Protein AF-0000000079532243 (afdb_homodimer)

InterPro domains:
  IPR002020 Citrate synthase [PF00285] (400-597)
  IPR002020 Citrate synthase [PF00285] (635-778)
  IPR002020 Citrate synthase [PTHR23118] (6-607)
  IPR005811 ATP-citrate synthase/succinyl-CoA ligase, C-terminal domain [PF00549] (173-298)
  IPR016102 Succinyl-CoA synthetase-like [G3DSA:3.40.50.261] (138-323)
  IPR016142 Citrate synthase-like, large alpha subdomain [G3DSA:1.10.580.10] (400-598)
  IPR016142 Citrate synthase-like, large alpha subdomain [G3DSA:1.10.580.10] (635-681)
  IPR016143 Citrate synthase-like, small alpha subdomain [G3DSA:1.10.230.10] (451-556)
  IPR016143 Citrate synthase-like, small alpha subdomain [G3DSA:1.10.230.10] (682-779)
  IPR017440 ATP-citrate lyase/succinyl-CoA ligase, active site [PS00399] (259-275)
  IPR017866 Succinyl-CoA synthetase, beta subunit, conserved site [PS01217] (168-193)
  IPR033847 ATP-citrate lyase/succinyl-CoA ligase, conserved site [PS01216] (174-203)
  IPR036291 NAD(P)-binding domain superfamily [SSF51735] (8-136)
  IPR036969 Citrate synthase superfamily [SSF48256] (130-605)
  IPR036969 Citrate synthase superfamily [SSF48256] (635-815)

Secondary structure (DSSP, 8-state):
---S----TT-EEEEES--HHHHHHHHHHHHHHT-SS-SEEEEE-TT--EEEEEEETTEEEEEEEES-HHHHHHH-TTEEEEEE---HHHHHHHHHHHHTSTT--EEEE--S---HHHHHHHHHHHHHTT-EEE-SS--EEEETTTEE-TTTT-SHHHHHHTTTTS--SEEEEES-HHHHHHHHHHHHHHSS-EEEEEE--SSSS-SS-HHHHHHHHHH-TT--EEEEEEESSSSHHHHHHHHHHTT---S-EEEEEE-GGGGGSSS--B-SSTT-B--SGGGSHHHHHHHHHHHT-B--SSSTTHHHHHHHHHHHHHHTTS--PPPP--PPPPPPPHHHHHHTTS---------SSEE-SSSS-EETTEEHHHHHHTT--HHHHHHHHHHSS---HHHHHHHHHHHHHTS---TTSHHHHHHHHHHHTT--HHHHHHHHHTT-BTTBBTHHHHHHHHHHHHHHTT--HHHHHHHHHHTT---TTB--SS--SSS--HHHHHHHHHHHHH-S--HHHHHHHHHHHHHTTT-TT--B-HHHHHHHHHHHHHHHSS---HHHHHHHHHHTHHHHHHHHHHHHHHHHHHHHHHHTT-------GGG---------SSGGGGGGGGS---HHHHHHHHHHHHHHHTS---TTSHHHHHHHHHHHTT--HHHHHHHHHTT-BTTBBTHHHHHHHHHHHHHHTT--HHHHHHHHHHTT---TTB--SS--SSS--HHHHHHHHHHHHH-S--HHHHHHHHHHHHHTTT-TT--B-HHHHHHHHHHHHHHHHS-S-HHHHHHHHHHTHHHHHHHHHHHHHHH-/---S----TT-EEEEES--HHHHHHHHHHHHHHT-SS-SEEEEE-TT--EEEEEEETTEEEEEEEES-HHHHHHH-TTEEEEEE---HHHHHHHHHHHHTSTT--EEEE--S---HHHHHHHHHHHHHTT-EEE-SS--EEEETTTEE-TTTT-SHHHHHHTTTTS--SEEEEES-HHHHHHHHHHHHHHSS-EEEEEE--SSSS-SS-HHHHHHHHHH-TT--EEEEEEESSSSHHHHHHHHHHTT---S-EEEEEE-GGGGGSSS--B-SSTT-B--SGGGSHHHHHHHHHHHT-B--SSSTTHHHHHHHHHHHHHHTTS--PPPP--PPPPPPPHHHHHHTTS---------SSEE-SSSS-EETTEEHHHHHHTT--HHHHHHHHHHSS---HHHHHHHHHHHHHTS---TTSHHHHHHHHHHHTT--HHHHHHHHHTT-BTTBBTHHHHHHHHHHHHHHTT--HHHHHHHHHHTT---TTB--SS--SSS--HHHHHHHHHHHHH-S--HHHHHHHHHHHHHTTT-TT--B-HHHHHHHHHHHHHHHSS---HHHHHHHHHHTHHHHHHHHHHHHHHHHHHHHHHHTT-------GGG---------SSGGGGGGGGS---HHHHHH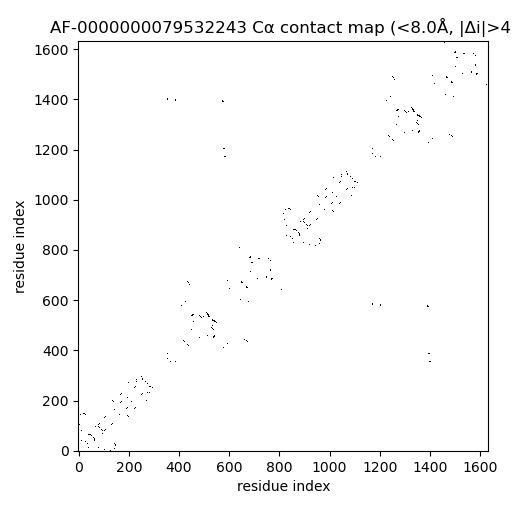HHHHHHHHHTS---TTSHHHHHHHHHHHTT--HHHHHHHHHTT-BTTBBTHHHHHHHHHHHHHHTT--HHHHHHHHHHTT---TTB--SS--SSS--HHHHHHHHHHHHH-S--HHHHHHHHHHHHHTTT-TT--B-HHHHHHHHHHHHHHHHS-S-HHHHHHHHHHTHHHHHHHHHHHHHHH-

Organism: Vigna unguiculata (NCBI:txid3917)

Foldseek 3Di:
DDQADDFFQLAAEEEEDDDQQLQQQQLLLNQLLPRPDRNYQAYEDAPDWDWDWHDNFPDIDTHTYHNDLQVSCVVCVRHAEYEYPDELVCQLVNLVVNLPDPSHAEYEAQYADNDPVSLVVSLVSNVVVVGFYADDNWPFKAQQSHGTHGQQLHDPVSCVLLNSNHAAAEAEEEQDRVVQNVVSNLCVVQGLGHRMYTHRYQEQDGSDAQLRRQSHLQVYLSHQEYEYEAEFADQRLVSNLVCLQVVSHDHAYAYAYDDQCVVVDPDWDADPGNRRIHDDPCRHRVNSLVSNVVSPHHYDPDPVCSSVSSNVSNVVCVVVVVDDRDDDDDGDDGDDDPVVCVVVVNDDDDDDDDDQQWDDPDPAIDGLNHGPVCCVVVPHDPLQSCCRRPVSDRFDPLNSVLLVLLLQVLLDDDCPALLNVLLLQLLQLVFDLVLSNLLSLLLDDDLHLLLLLVLLVLLVVCVVVPHALVRSCVVCVVVVHDRRQWFDPPAFPVRHDVSLVVSVVSCVPPFPDQSSLVRLQRNQVVVCVVPGGGHRDPSNSLSSSVLSSQVRRPPDDPVRSVVCSVVRVSSVSSSSSNSNVSSVSSVVSVVVSRHNFFADCVVDDDDPDPPPPLVVPPVVPPDDDDQVVVVVVLLVLLLSVLQDPDCRHSLNVSLVSSVVSVGDLVSSLSSSLSSDDDSHLVLLLVLLVLLVVCVVVPHALVRSCVVCVVVVHDRRQWFDDPAFPVRHDVSLVVLVVVCVVRFPDQSSLVRLQRNQVVVCVVDGGRHRHSSNSNSSSVLSSQVRSVPDDPVRSVVCSVVPVSSVSSSSSNSNHSSD/DDQADDFFQLAAEEEEDDDQPLQQQQLLLNQLLPRPDRNYQAYEDAPDWDWDWHDNFPDIDTHTYHNDLVVSCVVCVRHAEYEYPDELVCQLVNLVVNLPDPSHAEYEAQYADNDPVSLVVSLVSNVVVVGFYADDNWPFKAQQSHGTHGQQLHDPVSCVLLNSNHAAAEEEEEQDRVVQNVVSNLCSVQGLGHRMYTHRHQEQDGSDAQLRRQSHLQVYLSHQEYEYEAEFADQRLVSNLVCLQVVSHDHAYAYFYDDQCVVVDPDWDADPGNGRIHDDPCRHRVNSLVSCVVSPHHYDPDPVCSSVSSNVSNVVCVVVVVGDRDDDDDGDDGDDDPVVCVVVVNDDDDDDDDDQQWDDPDPAIDGLNHGPVNCVVVPHDPLQSCCRRPVSDRFDPLNSVLLVLLLQVLLDDDCPALLNVLLLQLLQLVFDLVLSNLLSLLLDDDLHLLLLLVLLVLLVVCVVVPHQLVRSCVVCVVVVHDRRQWFDPPAFQVRHDVSLVVSVVSCVPPFPDQSSLVRLQRNQVVVCVVPGGGHRDPSNSLSSSVLSSQVRRPPDDPVRSVVCSVVRVVSVSSSSSNSNVSSVSSVVSVVVSRHNFFADCVVDDDDPPPPPPLVVPPVVPPDDDDQVVLVVVLLVLLLSVLQDPDCRHSLNVSLVSSVVSVGDLVSSNSSSLSSDDDSHLVLLLVLLVLLVVCVVVPHQLVRSCVVCVVVVHDRRQWFDDPAFPVRHDVSLVVLVVVCVVRFPDQSSLVRLQRNQVVVCVVPGGGHRHSSNSNSSSVLSSVVRSPPDDPVRSVVCSVVPVSSVSSSSSNSNHSSD

Structure (mmCIF, N/CA/C/O backbone):
data_AF-0000000079532243-model_v1
#
loop_
_entity.id
_entity.type
_entity.pdbx_description
1 polymer 'ATP citrate synthase'
#
loop_
_atom_site.group_PDB
_atom_site.id
_atom_site.type_symbol
_atom_site.label_atom_id
_atom_site.label_alt_id
_atom_site.label_comp_id
_atom_site.label_asym_id
_atom_site.label_entity_id
_atom_site.label_seq_id
_atom_site.pdbx_PDB_ins_code
_atom_site.Cartn_x
_atom_site.Cartn_y
_atom_site.Cartn_z
_atom_site.occupancy
_atom_site.B_iso_or_equiv
_atom_site.auth_seq_id
_atom_site.auth_comp_id
_atom_site.auth_asym_id
_atom_site.auth_atom_id
_atom_site.pdbx_PDB_model_num
ATOM 1 N N . MET A 1 1 ? 21.922 54.344 31.75 1 52.81 1 MET A N 1
ATOM 2 C CA . MET A 1 1 ? 20.969 53.938 30.719 1 52.81 1 MET A CA 1
ATOM 3 C C . MET A 1 1 ? 21.391 54.406 29.344 1 52.81 1 MET A C 1
ATOM 5 O O . MET A 1 1 ? 22.156 55.375 29.234 1 52.81 1 MET A O 1
ATOM 9 N N . ALA A 1 2 ? 21.094 53.75 28.328 1 64 2 ALA A N 1
ATOM 10 C CA . ALA A 1 2 ? 21.438 54.094 26.953 1 64 2 ALA A CA 1
ATOM 11 C C . ALA A 1 2 ? 21.156 55.562 26.656 1 64 2 ALA A C 1
ATOM 13 O O . ALA A 1 2 ? 20.109 56.094 27.047 1 64 2 ALA A O 1
ATOM 14 N N . THR A 1 3 ? 22.109 56.375 26.281 1 72.19 3 THR A N 1
ATOM 15 C CA . THR A 1 3 ? 22.031 57.812 26.125 1 72.19 3 THR A CA 1
ATOM 16 C C . THR A 1 3 ? 21.609 58.188 24.703 1 72.19 3 THR A C 1
ATOM 18 O O . THR A 1 3 ? 21.344 59.344 24.406 1 72.19 3 THR A O 1
ATOM 21 N N . GLY A 1 4 ? 21.219 57.156 23.938 1 84.19 4 GLY A N 1
ATOM 22 C CA . GLY A 1 4 ? 20.906 57.531 22.578 1 84.19 4 GLY A CA 1
ATOM 23 C C . GLY A 1 4 ? 19.812 56.688 21.938 1 84.19 4 GLY A C 1
ATOM 24 O O . GLY A 1 4 ? 18.766 56.469 22.547 1 84.19 4 GLY A O 1
ATOM 25 N N . GLN A 1 5 ? 20.062 56.344 20.703 1 91.62 5 GLN A N 1
ATOM 26 C CA . GLN A 1 5 ? 19.078 55.656 19.875 1 91.62 5 GLN A CA 1
ATOM 27 C C . GLN A 1 5 ? 18.906 54.219 20.328 1 91.62 5 GLN A C 1
ATOM 29 O O . GLN A 1 5 ? 19.891 53.5 20.578 1 91.62 5 GLN A O 1
ATOM 34 N N . LEU A 1 6 ? 17.656 53.75 20.484 1 95.62 6 LEU A N 1
ATOM 35 C CA . LEU A 1 6 ? 17.359 52.375 20.859 1 95.62 6 LEU A CA 1
ATOM 36 C C . LEU A 1 6 ? 17.062 51.531 19.641 1 95.62 6 LEU A C 1
ATOM 38 O O . LEU A 1 6 ? 17.375 50.344 19.609 1 95.62 6 LEU A O 1
ATOM 42 N N . PHE A 1 7 ? 16.406 52.125 18.641 1 96.88 7 PHE A N 1
ATOM 43 C CA . PHE A 1 7 ? 15.906 51.375 17.5 1 96.88 7 PHE A CA 1
ATOM 44 C C . PHE A 1 7 ? 16.406 52 16.203 1 96.88 7 PHE A C 1
ATOM 46 O O . PHE A 1 7 ? 16.719 53.188 16.141 1 96.88 7 PHE A O 1
ATOM 53 N N . SER A 1 8 ? 16.516 51.188 15.211 1 95 8 SER A N 1
ATOM 54 C CA . SER A 1 8 ? 16.875 51.594 13.859 1 95 8 SER A CA 1
ATOM 55 C C . SER A 1 8 ? 16.172 50.719 12.82 1 95 8 SER A C 1
ATOM 57 O O . SER A 1 8 ? 15.422 49.812 13.164 1 95 8 SER A O 1
ATOM 59 N N . ARG A 1 9 ? 16.406 50.969 11.633 1 95.38 9 ARG A N 1
ATOM 60 C CA . ARG A 1 9 ? 15.812 50.219 10.531 1 95.38 9 ARG A CA 1
ATOM 61 C C . ARG A 1 9 ? 16.375 48.812 10.469 1 95.38 9 ARG A C 1
ATOM 63 O O . ARG A 1 9 ? 15.773 47.938 9.844 1 95.38 9 ARG A O 1
ATOM 70 N N . THR A 1 10 ? 17.438 48.562 11.109 1 95.81 10 THR A N 1
ATOM 71 C CA . THR A 1 10 ? 18.062 47.25 11.062 1 95.81 10 THR A CA 1
ATOM 72 C C . THR A 1 10 ? 17.812 46.5 12.352 1 95.81 10 THR A C 1
ATOM 74 O O . THR A 1 10 ? 18.25 45.344 12.5 1 95.81 10 THR A O 1
ATOM 77 N N . THR A 1 11 ? 17.109 47.188 13.281 1 97.38 11 THR A N 1
ATOM 78 C CA . THR A 1 11 ? 16.797 46.531 14.555 1 97.38 11 THR A CA 1
ATOM 79 C C . THR A 1 11 ? 15.984 45.25 14.328 1 97.38 11 THR A C 1
ATOM 81 O O . THR A 1 11 ? 15.055 45.219 13.516 1 97.38 11 THR A O 1
ATOM 84 N N . GLN A 1 12 ? 16.359 44.156 15 1 97.94 12 GLN A N 1
ATOM 85 C CA . GLN A 1 12 ? 15.609 42.906 14.977 1 97.94 12 GLN A CA 1
ATOM 86 C C . GLN A 1 12 ? 15.266 42.438 16.391 1 97.94 12 GLN A C 1
ATOM 88 O O . GLN A 1 12 ? 15.969 42.781 17.344 1 97.94 12 GLN A O 1
ATOM 93 N N . ALA A 1 13 ? 14.203 41.719 16.438 1 98.62 13 ALA A N 1
ATOM 94 C CA . ALA A 1 13 ? 13.703 41.312 17.75 1 98.62 13 ALA A CA 1
ATOM 95 C C . ALA A 1 13 ? 13.5 39.812 17.828 1 98.62 13 ALA A C 1
ATOM 97 O O . ALA A 1 13 ? 13.359 39.156 16.797 1 98.62 13 ALA A O 1
ATOM 98 N N . LEU A 1 14 ? 13.602 39.281 19.047 1 98.62 14 LEU A N 1
ATOM 99 C CA . LEU A 1 14 ? 13.109 37.969 19.406 1 98.62 14 LEU A CA 1
ATOM 100 C C . LEU A 1 14 ? 11.773 38.062 20.141 1 98.62 14 LEU A C 1
ATOM 102 O O . LEU A 1 14 ? 11.648 38.812 21.094 1 98.62 14 LEU A O 1
ATOM 106 N N . PHE A 1 15 ? 10.812 37.406 19.562 1 98.44 15 PHE A N 1
ATOM 107 C CA . PHE A 1 15 ? 9.461 37.469 20.094 1 98.44 15 PHE A CA 1
ATOM 108 C C . PHE A 1 15 ? 9.18 36.281 21 1 98.44 15 PHE A C 1
ATOM 110 O O . PHE A 1 15 ? 9.203 35.125 20.562 1 98.44 15 PHE A O 1
ATOM 117 N N . TYR A 1 16 ? 8.93 36.531 22.297 1 98 16 TYR A N 1
ATOM 118 C CA . TYR A 1 16 ? 8.719 35.469 23.281 1 98 16 TYR A CA 1
ATOM 119 C C . TYR A 1 16 ? 7.238 35.188 23.5 1 98 16 TYR A C 1
ATOM 121 O O . TYR A 1 16 ? 6.48 36.125 23.828 1 98 16 TYR A O 1
ATOM 129 N N . ASN A 1 17 ? 6.832 33.906 23.391 1 94.94 17 ASN A N 1
ATOM 130 C CA . ASN A 1 17 ? 5.449 33.469 23.5 1 94.94 17 ASN A CA 1
ATOM 131 C C . ASN A 1 17 ? 4.613 33.906 22.312 1 94.94 17 ASN A C 1
ATOM 133 O O . ASN A 1 17 ? 3.902 34.906 22.375 1 94.94 17 ASN A O 1
ATOM 137 N N . TYR A 1 18 ? 4.48 33.125 21.344 1 92.44 18 TYR A N 1
ATOM 138 C CA . TYR A 1 18 ? 3.994 33.406 19.984 1 92.44 18 TYR A CA 1
ATOM 139 C C . TYR A 1 18 ? 2.562 33.938 20.031 1 92.44 18 TYR A C 1
ATOM 141 O O . TYR A 1 18 ? 1.687 33.312 20.641 1 92.44 18 TYR A O 1
ATOM 149 N N . LYS A 1 19 ? 2.33 35.031 19.453 1 93.81 19 LYS A N 1
ATOM 150 C CA . LYS A 1 19 ? 1.046 35.625 19.062 1 93.81 19 LYS A CA 1
ATOM 151 C C . LYS A 1 19 ? 1.056 36.031 17.594 1 93.81 19 LYS A C 1
ATOM 153 O O . LYS A 1 19 ? 1.815 36.938 17.203 1 93.81 19 LYS A O 1
ATOM 158 N N . GLN A 1 20 ? 0.256 35.469 16.844 1 93.75 20 GLN A N 1
ATOM 159 C CA . GLN A 1 20 ? 0.308 35.625 15.398 1 93.75 20 GLN A CA 1
ATOM 160 C C . GLN A 1 20 ? 0.032 37.094 15.008 1 93.75 20 GLN A C 1
ATOM 162 O O . GLN A 1 20 ? 0.741 37.656 14.18 1 93.75 20 GLN A O 1
ATOM 167 N N . LEU A 1 21 ? -1.001 37.719 15.609 1 93.5 21 LEU A N 1
ATOM 168 C CA . LEU A 1 21 ? -1.463 39 15.164 1 93.5 21 LEU A CA 1
ATOM 169 C C . LEU A 1 21 ? -0.417 40.094 15.453 1 93.5 21 LEU A C 1
ATOM 171 O O . LEU A 1 21 ? -0.072 40.875 14.57 1 93.5 21 LEU A O 1
ATOM 175 N N . PRO A 1 22 ? 0.137 40.125 16.672 1 95.75 22 PRO A N 1
ATOM 176 C CA . PRO A 1 22 ? 1.175 41.125 16.938 1 95.75 22 PRO A CA 1
ATOM 177 C C . PRO A 1 22 ? 2.381 40.969 16.016 1 95.75 22 PRO A C 1
ATOM 179 O O . PRO A 1 22 ? 2.934 42 15.555 1 95.75 22 PRO A O 1
ATOM 182 N N . ILE A 1 23 ? 2.816 39.844 15.766 1 96.56 23 ILE A N 1
ATOM 183 C CA . ILE A 1 23 ? 3.971 39.625 14.898 1 96.56 23 ILE A CA 1
ATOM 184 C C . ILE A 1 23 ? 3.637 40.062 13.477 1 96.56 23 ILE A C 1
ATOM 186 O O . ILE A 1 23 ? 4.441 40.719 12.82 1 96.56 23 ILE A O 1
ATOM 190 N N . GLN A 1 24 ? 2.471 39.594 12.984 1 95.38 24 GLN A N 1
ATOM 191 C CA . GLN A 1 24 ? 2.07 40 11.641 1 95.38 24 GLN A CA 1
ATOM 192 C C . GLN A 1 24 ? 1.992 41.5 11.508 1 95.38 24 GLN A C 1
ATOM 194 O O . GLN A 1 24 ? 2.348 42.062 10.477 1 95.38 24 GLN A O 1
ATOM 199 N N . ARG A 1 25 ? 1.505 42.219 12.5 1 95.31 25 ARG A N 1
ATOM 200 C CA . ARG A 1 25 ? 1.409 43.656 12.484 1 95.31 25 ARG A CA 1
ATOM 201 C C . ARG A 1 25 ? 2.793 44.312 12.438 1 95.31 25 ARG A C 1
ATOM 203 O O . ARG A 1 25 ? 2.982 45.344 11.789 1 95.31 25 ARG A O 1
ATOM 210 N N . MET A 1 26 ? 3.729 43.719 13.156 1 97.62 26 MET A N 1
ATOM 211 C CA . MET A 1 26 ? 5.109 44.219 13.07 1 97.62 26 MET A CA 1
ATOM 212 C C . MET A 1 26 ? 5.648 44.062 11.656 1 97.62 26 MET A C 1
ATOM 214 O O . MET A 1 26 ? 6.27 44.969 11.117 1 97.62 26 MET A O 1
ATOM 218 N N . LEU A 1 27 ? 5.363 42.906 11.086 1 96.75 27 LEU A N 1
ATOM 219 C CA . LEU A 1 27 ? 5.863 42.625 9.742 1 96.75 27 LEU A CA 1
ATOM 220 C C . LEU A 1 27 ? 5.18 43.531 8.719 1 96.75 27 LEU A C 1
ATOM 222 O O . LEU A 1 27 ? 5.797 43.938 7.734 1 96.75 27 LEU A O 1
ATOM 226 N N . ASP A 1 28 ? 3.91 43.75 8.859 1 96.19 28 ASP A N 1
ATOM 227 C CA . ASP A 1 28 ? 3.211 44.688 7.992 1 96.19 28 ASP A CA 1
ATOM 228 C C . ASP A 1 28 ? 3.826 46.062 8.086 1 96.19 28 ASP A C 1
ATOM 230 O O . ASP A 1 28 ? 3.953 46.781 7.078 1 96.19 28 ASP A O 1
ATOM 234 N N . PHE A 1 29 ? 4.141 46.5 9.273 1 96.69 29 PHE A N 1
ATOM 235 C CA . PHE A 1 29 ? 4.809 47.781 9.484 1 96.69 29 PHE A CA 1
ATOM 236 C C . PHE A 1 29 ? 6.164 47.812 8.781 1 96.69 29 PHE A C 1
ATOM 238 O O . PHE A 1 29 ? 6.543 48.812 8.188 1 96.69 29 PHE A O 1
ATOM 245 N N . ASP A 1 30 ? 6.859 46.656 8.906 1 96.81 30 ASP A N 1
ATOM 246 C CA . ASP A 1 30 ? 8.141 46.562 8.203 1 96.81 30 ASP A CA 1
ATOM 247 C C . ASP A 1 30 ? 7.973 46.812 6.711 1 96.81 30 ASP A C 1
ATOM 249 O O . ASP A 1 30 ? 8.781 47.531 6.109 1 96.81 30 ASP A O 1
ATOM 253 N N . PHE A 1 31 ? 7.004 46.188 6.176 1 94.69 31 PHE A N 1
ATOM 254 C CA . PHE A 1 31 ? 6.727 46.344 4.75 1 94.69 31 PHE A CA 1
ATOM 255 C C . PHE A 1 31 ? 6.383 47.812 4.426 1 94.69 31 PHE A C 1
ATOM 257 O O . PHE A 1 31 ? 6.883 48.375 3.445 1 94.69 31 PHE A O 1
ATOM 264 N N . LEU A 1 32 ? 5.551 48.375 5.215 1 94.31 32 LEU A N 1
ATOM 265 C CA . LEU A 1 32 ? 5.125 49.75 5.035 1 94.31 32 LEU A CA 1
ATOM 266 C C . LEU A 1 32 ? 6.32 50.719 5.055 1 94.31 32 LEU A C 1
ATOM 268 O O . LEU A 1 32 ? 6.352 51.688 4.312 1 94.31 32 LEU A O 1
ATOM 272 N N . CYS A 1 33 ? 7.312 50.438 5.867 1 94.62 33 CYS A N 1
ATOM 273 C CA . CYS A 1 33 ? 8.492 51.25 6.051 1 94.62 33 CYS A CA 1
ATOM 274 C C . CYS A 1 33 ? 9.562 50.938 5.016 1 94.62 33 CYS A C 1
ATOM 276 O O . CYS A 1 33 ? 10.57 51.625 4.926 1 94.62 33 CYS A O 1
ATOM 278 N N . GLY A 1 34 ? 9.344 49.844 4.254 1 93.5 34 GLY A N 1
ATOM 279 C CA . GLY A 1 34 ? 10.305 49.469 3.24 1 93.5 34 GLY A CA 1
ATOM 280 C C . GLY A 1 34 ? 11.539 48.781 3.816 1 93.5 34 GLY A C 1
ATOM 281 O O . GLY A 1 34 ? 12.648 49 3.322 1 93.5 34 GLY A O 1
ATOM 282 N N . ARG A 1 35 ? 11.359 48.062 4.898 1 94.75 35 ARG A N 1
ATOM 283 C CA . ARG A 1 35 ? 12.484 47.344 5.473 1 94.75 35 ARG A CA 1
ATOM 284 C C . ARG A 1 35 ? 12.914 46.188 4.562 1 94.75 35 ARG A C 1
ATOM 286 O O . ARG A 1 35 ? 12.07 45.531 3.943 1 94.75 35 ARG A O 1
ATOM 293 N N . GLU A 1 36 ? 14.219 45.906 4.59 1 92.81 36 GLU A N 1
ATOM 294 C CA . GLU A 1 36 ? 14.742 44.812 3.787 1 92.81 36 GLU A CA 1
ATOM 295 C C . GLU A 1 36 ? 14.695 43.5 4.559 1 92.81 36 GLU A C 1
ATOM 297 O O . GLU A 1 36 ? 14.625 42.406 3.957 1 92.81 36 GLU A O 1
ATOM 302 N N . THR A 1 37 ? 14.812 43.594 5.859 1 94.5 37 THR A N 1
ATOM 303 C CA . THR A 1 37 ? 14.828 42.438 6.73 1 94.5 37 THR A CA 1
ATOM 304 C C . THR A 1 37 ? 13.695 42.5 7.75 1 94.5 37 THR A C 1
ATOM 306 O O . THR A 1 37 ? 13.422 43.562 8.305 1 94.5 37 THR A O 1
ATOM 309 N N . PRO A 1 38 ? 13.031 41.375 7.977 1 95.88 38 PRO A N 1
ATOM 310 C CA . PRO A 1 38 ? 11.977 41.375 8.992 1 95.88 38 PRO A CA 1
ATOM 311 C C . PRO A 1 38 ? 12.492 41.781 10.375 1 95.88 38 PRO A C 1
ATOM 313 O O . PRO A 1 38 ? 13.586 41.375 10.773 1 95.88 38 PRO A O 1
ATOM 316 N N . SER A 1 39 ? 11.672 42.562 10.984 1 97.81 39 SER A N 1
ATOM 317 C CA . SER A 1 39 ? 12.047 43 12.32 1 97.81 39 SER A CA 1
ATOM 318 C C . SER A 1 39 ? 11.977 41.875 13.328 1 97.81 39 SER A C 1
ATOM 320 O O . SER A 1 39 ? 12.609 41.938 14.391 1 97.81 39 SER A O 1
ATOM 322 N N . VAL A 1 40 ? 11.211 40.844 13.047 1 98.06 40 VAL A N 1
ATOM 323 C CA . VAL A 1 40 ? 11.164 39.656 13.898 1 98.06 40 VAL A CA 1
ATOM 324 C C . VAL A 1 40 ? 12.078 38.594 13.344 1 98.06 40 VAL A C 1
ATOM 326 O O . VAL A 1 40 ? 11.781 37.969 12.312 1 98.06 40 VAL A O 1
ATOM 329 N N . ALA A 1 41 ? 13.117 38.312 14.086 1 97.12 41 ALA A N 1
ATOM 330 C CA . ALA A 1 41 ? 14.133 37.375 13.617 1 97.12 41 ALA A CA 1
ATOM 331 C C . ALA A 1 41 ? 13.789 35.969 14.031 1 97.12 41 ALA A C 1
ATOM 333 O O . ALA A 1 41 ? 14.133 35 13.328 1 97.12 41 ALA A O 1
ATOM 334 N N . GLY A 1 42 ? 13.172 35.844 15.094 1 97.12 42 GLY A N 1
ATOM 335 C CA . GLY A 1 42 ? 12.836 34.562 15.641 1 97.12 42 GLY A CA 1
ATOM 336 C C . GLY A 1 42 ? 11.773 34.625 16.719 1 97.12 42 GLY A C 1
ATOM 337 O O . GLY A 1 42 ? 11.492 35.688 17.266 1 97.12 42 GLY A O 1
ATOM 338 N N . ILE A 1 43 ? 11.141 33.5 16.922 1 97 43 ILE A N 1
ATOM 339 C CA . ILE A 1 43 ? 10.094 33.344 17.922 1 97 43 ILE A CA 1
ATOM 340 C C . ILE A 1 43 ? 10.539 32.312 18.969 1 97 43 ILE A C 1
ATOM 342 O O . ILE A 1 43 ? 11.156 31.297 18.625 1 97 43 ILE A O 1
ATOM 346 N N . ILE A 1 44 ? 10.352 32.625 20.172 1 96.25 44 ILE A N 1
ATOM 347 C CA . ILE A 1 44 ? 10.656 31.688 21.234 1 96.25 44 ILE A CA 1
ATOM 348 C C . ILE A 1 44 ? 9.359 31.156 21.844 1 96.25 44 ILE A C 1
ATOM 350 O O . ILE A 1 44 ? 8.578 31.938 22.406 1 96.25 44 ILE A O 1
ATOM 354 N N . ASN A 1 45 ? 9.062 29.969 21.641 1 92.38 45 ASN A N 1
ATOM 355 C CA . ASN A 1 45 ? 7.926 29.266 22.234 1 92.38 45 ASN A CA 1
ATOM 356 C C . ASN A 1 45 ? 8.367 28 22.953 1 92.38 45 ASN A C 1
ATOM 358 O O . ASN A 1 45 ? 8.625 26.969 22.328 1 92.38 45 ASN A O 1
ATOM 362 N N . PRO A 1 46 ? 8.391 28.141 24.328 1 82.62 46 PRO A N 1
ATOM 363 C CA . PRO A 1 46 ? 8.891 26.984 25.094 1 82.62 46 PRO A CA 1
ATOM 364 C C . PRO A 1 46 ? 8.219 25.688 24.688 1 82.62 46 PRO A C 1
ATOM 366 O O . PRO A 1 46 ? 6.984 25.609 24.641 1 82.62 46 PRO A O 1
ATOM 369 N N . GLY A 1 47 ? 8.984 24.672 24.453 1 76.25 47 GLY A N 1
ATOM 370 C CA . GLY A 1 47 ? 8.484 23.344 24.141 1 76.25 47 GLY A CA 1
ATOM 371 C C . GLY A 1 47 ? 8.195 23.141 22.672 1 76.25 47 GLY A C 1
ATOM 372 O O . GLY A 1 47 ? 7.77 22.062 22.266 1 76.25 47 GLY A O 1
ATOM 373 N N . SER A 1 48 ? 8.352 24.109 21.906 1 81.62 48 SER A N 1
ATOM 374 C CA . SER A 1 48 ? 8.047 24.016 20.484 1 81.62 48 SER A CA 1
ATOM 375 C C . SER A 1 48 ? 9.266 24.375 19.641 1 81.62 48 SER A C 1
ATOM 377 O O . SER A 1 48 ? 10.055 25.25 20 1 81.62 48 SER A O 1
ATOM 379 N N . GLU A 1 49 ? 9.508 23.625 18.562 1 82.69 49 GLU A N 1
ATOM 380 C CA . GLU A 1 49 ? 10.531 23.922 17.562 1 82.69 49 GLU A CA 1
ATOM 381 C C . GLU A 1 49 ? 9.938 23.922 16.156 1 82.69 49 GLU A C 1
ATOM 383 O O . GLU A 1 49 ? 8.859 23.375 15.938 1 82.69 49 GLU A O 1
ATOM 388 N N . GLY A 1 50 ? 10.617 24.656 15.32 1 85.69 50 GLY A N 1
ATOM 389 C CA . GLY A 1 50 ? 10.133 24.703 13.945 1 85.69 50 GLY A CA 1
ATOM 390 C C . GLY A 1 50 ? 10.07 26.109 13.383 1 85.69 50 GLY A C 1
ATOM 391 O O . GLY A 1 50 ? 11.039 26.875 13.469 1 85.69 50 GLY A O 1
ATOM 392 N N . PHE A 1 51 ? 9 26.328 12.711 1 89.75 51 PHE A N 1
ATOM 393 C CA . PHE A 1 51 ? 8.836 27.656 12.125 1 89.75 51 PHE A CA 1
ATOM 394 C C . PHE A 1 51 ? 7.367 28.062 12.086 1 89.75 51 PHE A C 1
ATOM 396 O O . PHE A 1 51 ? 6.488 27.219 12.266 1 89.75 51 PHE A O 1
ATOM 403 N N . GLN A 1 52 ? 7.105 29.266 12.07 1 90.88 52 GLN A N 1
ATOM 404 C CA . GLN A 1 52 ? 5.785 29.828 11.812 1 90.88 52 GLN A CA 1
ATOM 405 C C . GLN A 1 52 ? 5.75 30.547 10.469 1 90.88 52 GLN A C 1
ATOM 407 O O . GLN A 1 52 ? 6.707 31.234 10.102 1 90.88 52 GLN A O 1
ATOM 412 N N . LYS A 1 53 ? 4.715 30.391 9.68 1 88.75 53 LYS A N 1
ATOM 413 C CA . LYS A 1 53 ? 4.574 31.078 8.398 1 88.75 53 LYS A CA 1
ATOM 414 C C . LYS A 1 53 ? 3.816 32.406 8.562 1 88.75 53 LYS A C 1
ATOM 416 O O . LYS A 1 53 ? 2.721 32.438 9.117 1 88.75 53 LYS A O 1
ATOM 421 N N . LEU A 1 54 ? 4.438 33.344 8.172 1 92.69 54 LEU A N 1
ATOM 422 C CA . LEU A 1 54 ? 3.846 34.688 8.195 1 92.69 54 LEU A CA 1
ATOM 423 C C . LEU A 1 54 ? 4.145 35.438 6.906 1 92.69 54 LEU A C 1
ATOM 425 O O . LEU A 1 54 ? 4.926 34.969 6.074 1 92.69 54 LEU A O 1
ATOM 429 N N . PHE A 1 55 ? 3.498 36.625 6.77 1 92.88 55 PHE A N 1
ATOM 430 C CA . PHE A 1 55 ? 3.674 37.375 5.539 1 92.88 55 PHE A CA 1
ATOM 431 C C . PHE A 1 55 ? 4.605 38.562 5.762 1 92.88 55 PHE A C 1
ATOM 433 O O . PHE A 1 55 ? 4.504 39.25 6.777 1 92.88 55 PHE A O 1
ATOM 440 N N . PHE A 1 56 ? 5.574 38.719 4.949 1 93.75 56 PHE A N 1
ATOM 441 C CA . PHE A 1 56 ? 6.402 39.906 4.797 1 93.75 56 PHE A CA 1
ATOM 442 C C . PHE A 1 56 ? 6.172 40.562 3.438 1 93.75 56 PHE A C 1
ATOM 444 O O . PHE A 1 56 ? 6.75 40.125 2.436 1 93.75 56 PHE A O 1
ATOM 451 N N . GLY A 1 57 ? 5.246 41.531 3.465 1 91.75 57 GLY A N 1
ATOM 452 C CA . GLY A 1 57 ? 4.758 42.031 2.189 1 91.75 57 GLY A CA 1
ATOM 453 C C . GLY A 1 57 ? 3.924 41 1.428 1 91.75 57 GLY A C 1
ATOM 454 O O . GLY A 1 57 ? 2.969 40.438 1.969 1 91.75 57 GLY A O 1
ATOM 455 N N . GLN A 1 58 ? 4.367 40.688 0.238 1 88.12 58 GLN A N 1
ATOM 456 C CA . GLN A 1 58 ? 3.619 39.75 -0.604 1 88.12 58 GLN A CA 1
ATOM 457 C C . GLN A 1 58 ? 4.137 38.344 -0.447 1 88.12 58 GLN A C 1
ATOM 459 O O . GLN A 1 58 ? 3.5 37.375 -0.907 1 88.12 58 GLN A O 1
ATOM 464 N N . GLU A 1 59 ? 5.141 38.188 0.254 1 87.81 59 GLU A N 1
ATOM 465 C CA . GLU A 1 59 ? 5.777 36.906 0.344 1 87.81 59 GLU A CA 1
ATOM 466 C C . GLU A 1 59 ? 5.512 36.25 1.697 1 87.81 59 GLU A C 1
ATOM 468 O O . GLU A 1 59 ? 5.527 36.906 2.73 1 87.81 59 GLU A O 1
ATOM 473 N N . GLU A 1 60 ? 5.172 34.938 1.629 1 88.62 60 GLU A N 1
ATOM 474 C CA . GLU A 1 60 ? 5.086 34.156 2.861 1 88.62 60 GLU A CA 1
ATOM 475 C C . GLU A 1 60 ? 6.465 33.688 3.303 1 88.62 60 GLU A C 1
ATOM 477 O O . GLU A 1 60 ? 7.262 33.219 2.479 1 88.62 60 GLU A O 1
ATOM 482 N N . ILE A 1 61 ? 6.844 33.969 4.512 1 89 61 ILE A N 1
ATOM 483 C CA . ILE A 1 61 ? 8.156 33.594 5.008 1 89 61 ILE A CA 1
ATOM 484 C C . ILE A 1 61 ? 8.008 32.656 6.211 1 89 61 ILE A C 1
ATOM 486 O O . ILE A 1 61 ? 6.934 32.594 6.82 1 89 61 ILE A O 1
ATOM 490 N N . ALA A 1 62 ? 9.039 31.875 6.504 1 89.69 62 ALA A N 1
ATOM 491 C CA . ALA A 1 62 ? 9.102 31.016 7.676 1 89.69 62 ALA A CA 1
ATOM 492 C C . ALA A 1 62 ? 10 31.609 8.758 1 89.69 62 ALA A C 1
ATOM 494 O O . ALA A 1 62 ? 11.195 31.812 8.539 1 89.69 62 ALA A O 1
ATOM 495 N N . ILE A 1 63 ? 9.375 31.969 9.828 1 93 63 ILE A N 1
ATOM 496 C CA . ILE A 1 63 ? 10.148 32.469 10.953 1 93 63 ILE A CA 1
ATOM 497 C C . ILE A 1 63 ? 10.477 31.328 11.906 1 93 63 ILE A C 1
ATOM 499 O O . ILE A 1 63 ? 9.578 30.609 12.359 1 93 63 ILE A O 1
ATOM 503 N N . PRO A 1 64 ? 11.766 31.188 12.234 1 92.62 64 PRO A N 1
ATOM 504 C CA . PRO A 1 64 ? 12.156 30.062 13.086 1 92.62 64 PRO A CA 1
ATOM 505 C C . PRO A 1 64 ? 11.578 30.156 14.492 1 92.62 64 PRO A C 1
ATOM 507 O O . PRO A 1 64 ? 11.531 31.25 15.07 1 92.62 64 PRO A O 1
ATOM 510 N N . VAL A 1 65 ? 11.156 29.062 15.023 1 93.12 65 VAL A N 1
ATOM 511 C CA . VAL A 1 65 ? 10.664 28.953 16.391 1 93.12 65 VAL A CA 1
ATOM 512 C C . VAL A 1 65 ? 11.648 28.156 17.234 1 93.12 65 VAL A C 1
ATOM 514 O O . VAL A 1 65 ? 12.094 27.078 16.812 1 93.12 65 VAL A O 1
ATOM 517 N N . HIS A 1 66 ? 12.062 28.703 18.344 1 91.94 66 HIS A N 1
ATOM 518 C CA . HIS A 1 66 ? 13.008 28.062 19.25 1 91.94 66 HIS A CA 1
ATOM 519 C C . HIS A 1 66 ? 12.359 27.766 20.594 1 91.94 66 HIS A C 1
ATOM 521 O O . HIS A 1 66 ? 11.5 28.516 21.062 1 91.94 66 HIS A O 1
ATOM 527 N N . SER A 1 67 ? 12.789 26.781 21.266 1 89.56 67 SER A N 1
ATOM 528 C CA . SER A 1 67 ? 12.211 26.375 22.547 1 89.56 67 SER A CA 1
ATOM 529 C C . SER A 1 67 ? 12.859 27.125 23.703 1 89.56 67 SER A C 1
ATOM 531 O O . SER A 1 67 ? 12.258 27.25 24.781 1 89.56 67 SER A O 1
ATOM 533 N N . ALA A 1 68 ? 14.109 27.641 23.469 1 92.25 68 ALA A N 1
ATOM 534 C CA . ALA A 1 68 ? 14.852 28.266 24.562 1 92.25 68 ALA A CA 1
ATOM 535 C C . ALA A 1 68 ? 15.391 29.625 24.156 1 92.25 68 ALA A C 1
ATOM 537 O O . ALA A 1 68 ? 15.75 29.844 23 1 92.25 68 ALA A O 1
ATOM 538 N N . ILE A 1 69 ? 15.492 30.547 25.188 1 95.94 69 ILE A N 1
ATOM 539 C CA . ILE A 1 69 ? 15.938 31.922 24.953 1 95.94 69 ILE A CA 1
ATOM 540 C C . ILE A 1 69 ? 17.406 31.922 24.531 1 95.94 69 ILE A C 1
ATOM 542 O O . ILE A 1 69 ? 17.781 32.625 23.578 1 95.94 69 ILE A O 1
ATOM 546 N N . GLU A 1 70 ? 18.188 31.094 25.141 1 94.75 70 GLU A N 1
ATOM 547 C CA . GLU A 1 70 ? 19.625 31.031 24.844 1 94.75 70 GLU A CA 1
ATOM 548 C C . GLU A 1 70 ? 19.859 30.562 23.406 1 94.75 70 GLU A C 1
ATOM 550 O O . GLU A 1 70 ? 20.688 31.125 22.688 1 94.75 70 GLU A O 1
ATOM 555 N N . ALA A 1 71 ? 19.141 29.609 23.047 1 92.5 71 ALA A N 1
ATOM 556 C CA . ALA A 1 71 ? 19.266 29.062 21.703 1 92.5 71 ALA A CA 1
ATOM 557 C C . ALA A 1 71 ? 18.859 30.094 20.641 1 92.5 71 ALA A C 1
ATOM 559 O O . ALA A 1 71 ? 19.484 30.188 19.594 1 92.5 71 ALA A O 1
ATOM 560 N N . ALA A 1 72 ? 17.797 30.766 20.906 1 95.81 72 ALA A N 1
ATOM 561 C CA . ALA A 1 72 ? 17.328 31.797 19.969 1 95.81 72 ALA A CA 1
ATOM 562 C C . ALA A 1 72 ? 18.344 32.906 19.812 1 95.81 72 ALA A C 1
ATOM 564 O O . ALA A 1 72 ? 18.609 33.375 18.703 1 95.81 72 ALA A O 1
ATOM 565 N N . CYS A 1 73 ? 18.953 33.375 20.922 1 96.69 73 CYS A N 1
ATOM 566 C CA . CYS A 1 73 ? 19.953 34.438 20.875 1 96.69 73 CYS A CA 1
ATOM 567 C C . CYS A 1 73 ? 21.188 34 20.109 1 96.69 73 CYS A C 1
ATOM 569 O O . CYS A 1 73 ? 21.781 34.812 19.375 1 96.69 73 CYS A O 1
ATOM 571 N N . ALA A 1 74 ? 21.484 32.75 20.266 1 93.5 74 ALA A N 1
ATOM 572 C CA . ALA A 1 74 ? 22.641 32.188 19.547 1 93.5 74 ALA A CA 1
ATOM 573 C C . ALA A 1 74 ? 22.359 32.125 18.047 1 93.5 74 ALA A C 1
ATOM 575 O O . ALA A 1 74 ? 23.25 32.375 17.234 1 93.5 74 ALA A O 1
ATOM 576 N N . ALA A 1 75 ? 21.172 31.766 17.688 1 91.88 75 ALA A N 1
ATOM 577 C CA . ALA A 1 75 ? 20.797 31.578 16.297 1 91.88 75 ALA A CA 1
ATOM 578 C C . ALA A 1 75 ? 20.641 32.906 15.586 1 91.88 75 ALA A C 1
ATOM 580 O O . ALA A 1 75 ? 20.844 33 14.375 1 91.88 75 ALA A O 1
ATOM 581 N N . HIS A 1 76 ? 20.234 33.906 16.344 1 95.25 76 HIS A N 1
ATOM 582 C CA . HIS A 1 76 ? 19.984 35.219 15.789 1 95.25 76 HIS A CA 1
ATOM 583 C C . HIS A 1 76 ? 20.797 36.281 16.516 1 95.25 76 HIS A C 1
ATOM 585 O O . HIS A 1 76 ? 20.234 37.156 17.188 1 95.25 76 HIS A O 1
ATOM 591 N N . PRO A 1 77 ? 22.031 36.375 16.234 1 94.44 77 PRO A N 1
ATOM 592 C CA . PRO A 1 77 ? 22.906 37.281 17 1 94.44 77 PRO A CA 1
ATOM 593 C C . PRO A 1 77 ? 22.641 38.75 16.719 1 94.44 77 PRO A C 1
ATOM 595 O O . PRO A 1 77 ? 23.031 39.625 17.516 1 94.44 77 PRO A O 1
ATOM 598 N N . THR A 1 78 ? 21.969 39.031 15.648 1 94.81 78 THR A N 1
ATOM 599 C CA . THR A 1 78 ? 21.719 40.406 15.312 1 94.81 78 THR A CA 1
ATOM 600 C C . THR A 1 78 ? 20.469 40.906 16.031 1 94.81 78 THR A C 1
ATOM 602 O O . THR A 1 78 ? 20.219 42.125 16.094 1 94.81 78 THR A O 1
ATOM 605 N N . ALA A 1 79 ? 19.703 40.062 16.609 1 97.5 79 ALA A N 1
ATOM 606 C CA . ALA A 1 79 ? 18.5 40.469 17.328 1 97.5 79 ALA A CA 1
ATOM 607 C C . ALA A 1 79 ? 18.828 40.969 18.719 1 97.5 79 ALA A C 1
ATOM 609 O O . ALA A 1 79 ? 19.312 40.219 19.562 1 97.5 79 ALA A O 1
ATOM 610 N N . ASP A 1 80 ? 18.5 42.188 18.906 1 97.56 80 ASP A N 1
ATOM 611 C CA . ASP A 1 80 ? 18.938 42.75 20.188 1 97.56 80 ASP A CA 1
ATOM 612 C C . ASP A 1 80 ? 17.734 43.25 21 1 97.56 80 ASP A C 1
ATOM 614 O O . ASP A 1 80 ? 17.922 43.844 22.062 1 97.56 80 ASP A O 1
ATOM 618 N N . VAL A 1 81 ? 16.562 43.125 20.531 1 98.38 81 VAL A N 1
ATOM 619 C CA . VAL A 1 81 ? 15.359 43.469 21.266 1 98.38 81 VAL A CA 1
ATOM 620 C C . VAL A 1 81 ? 14.578 42.219 21.625 1 98.38 81 VAL A C 1
ATOM 622 O O . VAL A 1 81 ? 14.43 41.312 20.797 1 98.38 81 VAL A O 1
ATOM 625 N N . PHE A 1 82 ? 14.164 42.094 22.859 1 98.62 82 PHE A N 1
ATOM 626 C CA . PHE A 1 82 ? 13.352 41 23.344 1 98.62 82 PHE A CA 1
ATOM 627 C C . PHE A 1 82 ? 11.945 41.469 23.688 1 98.62 82 PHE A C 1
ATOM 629 O O . PHE A 1 82 ? 11.75 42.312 24.578 1 98.62 82 PHE A O 1
ATOM 636 N N . ILE A 1 83 ? 10.984 41 22.938 1 98.56 83 ILE A N 1
ATOM 637 C CA . ILE A 1 83 ? 9.594 41.375 23.156 1 98.56 83 ILE A CA 1
ATOM 638 C C . ILE A 1 83 ? 8.875 40.25 23.906 1 98.56 83 ILE A C 1
ATOM 640 O O . ILE A 1 83 ? 8.625 39.188 23.344 1 98.56 83 ILE A O 1
ATOM 644 N N . ASN A 1 84 ? 8.469 40.531 25.094 1 98.31 84 ASN A N 1
ATOM 645 C CA . ASN A 1 84 ? 7.945 39.469 25.984 1 98.31 84 ASN A CA 1
ATOM 646 C C . ASN A 1 84 ? 6.422 39.562 26.078 1 98.31 84 ASN A C 1
ATOM 648 O O . ASN A 1 84 ? 5.879 40.438 26.734 1 98.31 84 ASN A O 1
ATOM 652 N N . PHE A 1 85 ? 5.738 38.594 25.5 1 97.06 85 PHE A N 1
ATOM 653 C CA . PHE A 1 85 ? 4.281 38.5 25.562 1 97.06 85 PHE A CA 1
ATOM 654 C C . PHE A 1 85 ? 3.846 37.406 26.531 1 97.06 85 PHE A C 1
ATOM 656 O O . PHE A 1 85 ? 2.711 36.938 26.469 1 97.06 85 PHE A O 1
ATOM 663 N N . ALA A 1 86 ? 4.746 36.969 27.453 1 94.06 86 ALA A N 1
ATOM 664 C CA . ALA A 1 86 ? 4.395 36 28.469 1 94.06 86 ALA A CA 1
ATOM 665 C C . ALA A 1 86 ? 3.406 36.594 29.469 1 94.06 86 ALA A C 1
ATOM 667 O O . ALA A 1 86 ? 3.275 37.812 29.594 1 94.06 86 ALA A O 1
ATOM 668 N N . SER A 1 87 ? 2.729 35.688 30.188 1 90 87 SER A N 1
ATOM 669 C CA . SER A 1 87 ? 1.835 36.125 31.266 1 90 87 SER A CA 1
ATOM 670 C C . SER A 1 87 ? 2.615 36.719 32.438 1 90 87 SER A C 1
ATOM 672 O O . SER A 1 87 ? 3.832 36.531 32.531 1 90 87 SER A O 1
ATOM 674 N N . PHE A 1 88 ? 1.913 37.406 33.312 1 90.88 88 PHE A N 1
ATOM 675 C CA . PHE A 1 88 ? 2.551 38.062 34.438 1 90.88 88 PHE A CA 1
ATOM 676 C C . PHE A 1 88 ? 3.287 37.062 35.312 1 90.88 88 PHE A C 1
ATOM 678 O O . PHE A 1 88 ? 4.246 37.406 36 1 90.88 88 PHE A O 1
ATOM 685 N N . ARG A 1 89 ? 2.877 35.75 35.156 1 84.62 89 ARG A N 1
ATOM 686 C CA . ARG A 1 89 ? 3.475 34.719 36 1 84.62 89 ARG A CA 1
ATOM 687 C C . ARG A 1 89 ? 4.883 34.375 35.5 1 84.62 89 ARG A C 1
ATOM 689 O O . ARG A 1 89 ? 5.754 34.031 36.312 1 84.62 89 ARG A O 1
ATOM 696 N N . SER A 1 90 ? 5.094 34.562 34.25 1 89.44 90 SER A N 1
ATOM 697 C CA . SER A 1 90 ? 6.363 34.062 33.719 1 89.44 90 SER A CA 1
ATOM 698 C C . SER A 1 90 ? 7.176 35.188 33.094 1 89.44 90 SER A C 1
ATOM 700 O O . SER A 1 90 ? 8.336 35 32.75 1 89.44 90 SER A O 1
ATOM 702 N N . ALA A 1 91 ? 6.656 36.375 33.031 1 95.31 91 ALA A N 1
ATOM 703 C CA . ALA A 1 91 ? 7.277 37.469 32.344 1 95.31 91 ALA A CA 1
ATOM 704 C C . ALA A 1 91 ? 8.602 37.875 32.969 1 95.31 91 ALA A C 1
ATOM 706 O O . ALA A 1 91 ? 9.57 38.188 32.281 1 95.31 91 ALA A O 1
ATOM 707 N N . ALA A 1 92 ? 8.633 37.875 34.312 1 95.94 92 ALA A N 1
ATOM 708 C CA . ALA A 1 92 ? 9.836 38.312 35.031 1 95.94 92 ALA A CA 1
ATOM 709 C C . ALA A 1 92 ? 10.992 37.344 34.781 1 95.94 92 ALA A C 1
ATOM 711 O O . ALA A 1 92 ? 12.109 37.75 34.438 1 95.94 92 ALA A O 1
ATOM 712 N N . ALA A 1 93 ? 10.703 36.094 34.875 1 95.44 93 ALA A N 1
ATOM 713 C CA . ALA A 1 93 ? 11.75 35.094 34.719 1 95.44 93 ALA A CA 1
ATOM 714 C C . ALA A 1 93 ? 12.305 35.062 33.312 1 95.44 93 ALA A C 1
ATOM 716 O O . ALA A 1 93 ? 13.516 35 33.094 1 95.44 93 ALA A O 1
ATOM 717 N N . SER A 1 94 ? 11.438 35.062 32.344 1 96.56 94 SER A N 1
ATOM 718 C CA . SER A 1 94 ? 11.875 35.062 30.953 1 96.56 94 SER A CA 1
ATOM 719 C C . SER A 1 94 ? 12.625 36.344 30.594 1 96.56 94 SER A C 1
ATOM 721 O O . SER A 1 94 ? 13.617 36.281 29.859 1 96.56 94 SER A O 1
ATOM 723 N N . SER A 1 95 ? 12.195 37.5 31.078 1 98 95 SER A N 1
ATOM 724 C CA . SER A 1 95 ? 12.891 38.781 30.828 1 98 95 SER A CA 1
ATOM 725 C C . SER A 1 95 ? 14.289 38.781 31.438 1 98 95 SER A C 1
ATOM 727 O O . SER A 1 95 ? 15.234 39.281 30.828 1 98 95 SER A O 1
ATOM 729 N N . MET A 1 96 ? 14.359 38.188 32.688 1 97.88 96 MET A N 1
ATOM 730 C CA . MET A 1 96 ? 15.672 38.094 33.312 1 97.88 96 MET A CA 1
ATOM 731 C C . MET A 1 96 ? 16.625 37.219 32.531 1 97.88 96 MET A C 1
ATOM 733 O O . MET A 1 96 ? 17.781 37.594 32.344 1 97.88 96 MET A O 1
ATOM 737 N N . ALA A 1 97 ? 16.094 36.156 32.062 1 97.25 97 ALA A N 1
ATOM 738 C CA . ALA A 1 97 ? 16.891 35.25 31.25 1 97.25 97 ALA A CA 1
ATOM 739 C C . ALA A 1 97 ? 17.391 35.969 29.984 1 97.25 97 ALA A C 1
ATOM 741 O O . ALA A 1 97 ? 18.531 35.781 29.562 1 97.25 97 ALA A O 1
ATOM 742 N N . ALA A 1 98 ? 16.531 36.75 29.359 1 98.06 98 ALA A N 1
ATOM 743 C CA . ALA A 1 98 ? 16.891 37.5 28.172 1 98.06 98 ALA A CA 1
ATOM 744 C C . ALA A 1 98 ? 17.938 38.562 28.484 1 98.06 98 ALA A C 1
ATOM 746 O O . ALA A 1 98 ? 18.906 38.719 27.734 1 98.06 98 ALA A O 1
ATOM 747 N N . LEU A 1 99 ? 17.781 39.312 29.594 1 97.88 99 LEU A N 1
ATOM 748 C CA . LEU A 1 99 ? 18.703 40.375 29.984 1 97.88 99 LEU A CA 1
ATOM 749 C C . LEU A 1 99 ? 20.109 39.812 30.203 1 97.88 99 LEU A C 1
ATOM 751 O O . LEU A 1 99 ? 21.094 40.5 29.984 1 97.88 99 LEU A O 1
ATOM 755 N N . LYS A 1 100 ? 20.141 38.562 30.547 1 97.44 100 LYS A N 1
ATOM 756 C CA . LYS A 1 100 ? 21.422 37.938 30.828 1 97.44 100 LYS A CA 1
ATOM 757 C C . LYS A 1 100 ? 22.156 37.562 29.531 1 97.44 100 LYS A C 1
ATOM 759 O O . LYS A 1 100 ? 23.344 37.281 29.547 1 97.44 100 LYS A O 1
ATOM 764 N N . GLN A 1 101 ? 21.484 37.594 28.422 1 97.56 101 GLN A N 1
ATOM 765 C CA . GLN A 1 101 ? 22.125 37.312 27.141 1 97.56 101 GLN A CA 1
ATOM 766 C C . GLN A 1 101 ? 22.891 38.531 26.641 1 97.56 101 GLN A C 1
ATOM 768 O O . GLN A 1 101 ? 22.375 39.656 26.672 1 97.56 101 GLN A O 1
ATOM 773 N N . PRO A 1 102 ? 24.078 38.375 26.125 1 95.81 102 PRO A N 1
ATOM 774 C CA . PRO A 1 102 ? 24.891 39.5 25.734 1 95.81 102 PRO A CA 1
ATOM 775 C C . PRO A 1 102 ? 24.297 40.281 24.547 1 95.81 102 PRO A C 1
ATOM 777 O O . PRO A 1 102 ? 24.516 41.5 24.438 1 95.81 102 PRO A O 1
ATOM 780 N N . THR A 1 103 ? 23.578 39.625 23.719 1 96.19 103 THR A N 1
ATOM 781 C CA . THR A 1 103 ? 23.094 40.281 22.5 1 96.19 103 THR A CA 1
ATOM 782 C C . THR A 1 103 ? 21.891 41.156 22.797 1 96.19 103 THR A C 1
ATOM 784 O O . THR A 1 103 ? 21.594 42.094 22.031 1 96.19 103 THR A O 1
ATOM 787 N N . ILE A 1 104 ? 21.156 40.938 23.875 1 97.94 104 ILE A N 1
ATOM 788 C CA . ILE A 1 104 ? 19.906 41.625 24.141 1 97.94 104 ILE A CA 1
ATOM 789 C C . ILE A 1 104 ? 20.203 42.969 24.844 1 97.94 104 ILE A C 1
ATOM 791 O O . ILE A 1 104 ? 20.828 43 25.891 1 97.94 104 ILE A O 1
ATOM 795 N N . ARG A 1 105 ? 19.703 43.969 24.234 1 97 105 ARG A N 1
ATOM 796 C CA . ARG A 1 105 ? 19.922 45.312 24.75 1 97 105 ARG A CA 1
ATOM 797 C C . ARG A 1 105 ? 18.641 45.875 25.359 1 97 105 ARG A C 1
ATOM 799 O O . ARG A 1 105 ? 18.688 46.688 26.297 1 97 105 ARG A O 1
ATOM 806 N N . VAL A 1 106 ? 17.547 45.562 24.75 1 97.94 106 VAL A N 1
ATOM 807 C CA . VAL A 1 106 ? 16.266 46.125 25.156 1 97.94 106 VAL A CA 1
ATOM 808 C C . VAL A 1 106 ? 15.266 45 25.406 1 97.94 106 VAL A C 1
ATOM 810 O O . VAL A 1 106 ? 15.195 44.031 24.641 1 97.94 106 VAL A O 1
ATOM 813 N N . VAL A 1 107 ? 14.555 45.031 26.531 1 98.44 107 VAL A N 1
ATOM 814 C CA . VAL A 1 107 ? 13.484 44.094 26.828 1 98.44 107 VAL A CA 1
ATOM 815 C C . VAL A 1 107 ? 12.172 44.844 27.031 1 98.44 107 VAL A C 1
ATOM 817 O O . VAL A 1 107 ? 12.109 45.781 27.812 1 98.44 107 VAL A O 1
ATOM 820 N N . ALA A 1 108 ? 11.18 44.5 26.266 1 98.25 108 ALA A N 1
ATOM 821 C CA . ALA A 1 108 ? 9.844 45.062 26.438 1 98.25 108 ALA A CA 1
ATOM 822 C C . ALA A 1 108 ? 8.906 44.062 27.094 1 98.25 108 ALA A C 1
ATOM 824 O O . ALA A 1 108 ? 8.742 42.938 26.594 1 98.25 108 ALA A O 1
ATOM 825 N N . ILE A 1 109 ? 8.312 44.406 28.188 1 97.94 109 ILE A N 1
ATOM 826 C CA . ILE A 1 109 ? 7.438 43.5 28.938 1 97.94 109 ILE A CA 1
ATOM 827 C C . ILE A 1 109 ? 5.992 43.969 28.812 1 97.94 109 ILE A C 1
ATOM 829 O O . ILE A 1 109 ? 5.582 44.938 29.453 1 97.94 109 ILE A O 1
ATOM 833 N N . ILE A 1 110 ? 5.215 43.219 28.078 1 96.38 110 ILE A N 1
ATOM 834 C CA . ILE A 1 110 ? 3.844 43.594 27.766 1 96.38 110 ILE A CA 1
ATOM 835 C C . ILE A 1 110 ? 2.93 43.25 28.938 1 96.38 110 ILE A C 1
ATOM 837 O O . ILE A 1 110 ? 1.936 43.938 29.188 1 96.38 110 ILE A O 1
ATOM 841 N N . ALA A 1 111 ? 3.213 42.312 29.781 1 94.94 111 ALA A N 1
ATOM 842 C CA . ALA A 1 111 ? 2.352 41.781 30.828 1 94.94 111 ALA A CA 1
ATOM 843 C C . ALA A 1 111 ? 2.09 42.844 31.906 1 94.94 111 ALA A C 1
ATOM 845 O O . ALA A 1 111 ? 2.99 43.594 32.281 1 94.94 111 ALA A O 1
ATOM 846 N N . GLU A 1 112 ? 0.871 42.875 32.312 1 91.44 112 GLU A N 1
ATOM 847 C CA . GLU A 1 112 ? 0.458 43.688 33.438 1 91.44 112 GLU A CA 1
ATOM 848 C C . GLU A 1 112 ? 0.405 42.875 34.719 1 91.44 112 GLU A C 1
ATOM 850 O O . GLU A 1 112 ? 0.013 41.719 34.719 1 91.44 112 GLU A O 1
ATOM 855 N N . GLY A 1 113 ? 0.852 43.469 35.75 1 90.06 113 GLY A N 1
ATOM 856 C CA . GLY A 1 113 ? 0.731 42.844 37.062 1 90.06 113 GLY A CA 1
ATOM 857 C C . GLY A 1 113 ? 1.959 42.031 37.438 1 90.06 113 GLY A C 1
ATOM 858 O O . GLY A 1 113 ? 1.87 41.094 38.219 1 90.06 113 GLY A O 1
ATOM 859 N N . VAL A 1 114 ? 3.104 42.312 36.906 1 92.69 114 VAL A N 1
ATOM 860 C CA . VAL A 1 114 ? 4.348 41.656 37.312 1 92.69 114 VAL A CA 1
ATOM 861 C C . VAL A 1 114 ? 4.688 42.062 38.75 1 92.69 114 VAL A C 1
ATOM 863 O O . VAL A 1 114 ? 4.648 43.25 39.094 1 92.69 114 VAL A O 1
ATOM 866 N N . PRO A 1 115 ? 4.992 41.094 39.562 1 93.5 115 PRO A N 1
ATOM 867 C CA . PRO A 1 115 ? 5.281 41.406 40.969 1 93.5 115 PRO A CA 1
ATOM 868 C C . PRO A 1 115 ? 6.348 42.469 41.125 1 93.5 115 PRO A C 1
ATOM 870 O O . PRO A 1 115 ? 7.352 42.469 40.406 1 93.5 115 PRO A O 1
ATOM 873 N N . GLU A 1 116 ? 6.188 43.5 42.062 1 92.44 116 GLU A N 1
ATOM 874 C CA . GLU A 1 116 ? 7.047 44.656 42.25 1 92.44 116 GLU A CA 1
ATOM 875 C C . GLU A 1 116 ? 8.477 44.25 42.594 1 92.44 116 GLU A C 1
ATOM 877 O O . GLU A 1 116 ? 9.438 44.844 42.094 1 92.44 116 GLU A O 1
ATOM 882 N N . SER A 1 117 ? 8.516 43.219 43.406 1 95.12 117 SER A N 1
ATOM 883 C CA . SER A 1 117 ? 9.844 42.75 43.781 1 95.12 117 SER A CA 1
ATOM 884 C C . SER A 1 117 ? 10.641 42.25 42.594 1 95.12 117 SER A C 1
ATOM 886 O O . SER A 1 117 ? 11.836 42.531 42.469 1 95.12 117 SER A O 1
ATOM 888 N N . ASP A 1 118 ? 9.984 41.531 41.719 1 96 118 ASP A N 1
ATOM 889 C CA . ASP A 1 118 ? 10.625 41.031 40.5 1 96 118 ASP A CA 1
ATOM 890 C C . ASP A 1 118 ? 11.016 42.188 39.562 1 96 118 ASP A C 1
ATOM 892 O O . ASP A 1 118 ? 12.102 42.156 38.969 1 96 118 ASP A O 1
ATOM 896 N N . THR A 1 119 ? 10.188 43.156 39.5 1 95.75 119 THR A N 1
ATOM 897 C CA . THR A 1 119 ? 10.438 44.281 38.625 1 95.75 119 THR A CA 1
ATOM 898 C C . THR A 1 119 ? 11.656 45.094 39.125 1 95.75 119 THR A C 1
ATOM 900 O O . THR A 1 119 ? 12.484 45.5 38.312 1 95.75 119 THR A O 1
ATOM 903 N N . LYS A 1 120 ? 11.789 45.281 40.375 1 95.94 120 LYS A N 1
ATOM 904 C CA . LYS A 1 120 ? 12.93 46 40.938 1 95.94 120 LYS A CA 1
ATOM 905 C C . LYS A 1 120 ? 14.242 45.281 40.625 1 95.94 120 LYS A C 1
ATOM 907 O O . LYS A 1 120 ? 15.258 45.938 40.375 1 95.94 120 LYS A O 1
ATOM 912 N N . GLN A 1 121 ? 14.07 44 40.719 1 96.88 121 GLN A N 1
ATOM 913 C CA . GLN A 1 121 ? 15.258 43.219 40.375 1 96.88 121 GLN A CA 1
ATOM 914 C C . GLN A 1 121 ? 15.633 43.375 38.906 1 96.88 121 GLN A C 1
ATOM 916 O O . GLN A 1 121 ? 16.812 43.469 38.594 1 96.88 121 GLN A O 1
ATOM 921 N N . LEU A 1 122 ? 14.711 43.344 38.062 1 97.56 122 LEU A N 1
ATOM 922 C CA . LEU A 1 122 ? 14.945 43.531 36.625 1 97.56 122 LEU A CA 1
ATOM 923 C C . LEU A 1 122 ? 15.578 44.906 36.375 1 97.56 122 LEU A C 1
ATOM 925 O O . LEU A 1 122 ? 16.531 45 35.594 1 97.56 122 LEU A O 1
ATOM 929 N N . ILE A 1 123 ? 15.094 45.906 37 1 96.25 123 ILE A N 1
ATOM 930 C CA . ILE A 1 123 ? 15.57 47.281 36.812 1 96.25 123 ILE A CA 1
ATOM 931 C C . ILE A 1 123 ? 17.016 47.375 37.281 1 96.25 123 ILE A C 1
ATOM 933 O O . ILE A 1 123 ? 17.859 47.969 36.594 1 96.25 123 ILE A O 1
ATOM 937 N N . ALA A 1 124 ? 17.234 46.844 38.438 1 96.69 124 ALA A N 1
ATOM 938 C CA . ALA A 1 124 ? 18.594 46.875 39 1 96.69 124 ALA A CA 1
ATOM 939 C C . ALA A 1 124 ? 19.594 46.219 38.062 1 96.69 124 ALA A C 1
ATOM 941 O O . ALA A 1 124 ? 20.688 46.75 37.812 1 96.69 124 ALA A O 1
ATOM 942 N N . TYR A 1 125 ? 19.203 45.094 37.625 1 97.19 125 TYR A N 1
ATOM 943 C CA . TYR A 1 125 ? 20.094 44.375 36.719 1 97.19 125 TYR A CA 1
ATOM 944 C C . TYR A 1 125 ? 20.328 45.156 35.406 1 97.19 125 TYR A C 1
ATOM 946 O O . TYR A 1 125 ? 21.453 45.219 34.938 1 97.19 125 TYR A O 1
ATOM 954 N N . ALA A 1 126 ? 19.266 45.625 34.781 1 97 126 ALA A N 1
ATOM 955 C CA . ALA A 1 126 ? 19.359 46.375 33.531 1 97 126 ALA A CA 1
ATOM 956 C C . ALA A 1 126 ? 20.266 47.594 33.656 1 97 126 ALA A C 1
ATOM 958 O O . ALA A 1 126 ? 21.125 47.844 32.812 1 97 126 ALA A O 1
ATOM 959 N N . ARG A 1 127 ? 20.109 48.344 34.719 1 94.06 127 ARG A N 1
ATOM 960 C CA . ARG A 1 127 ? 20.922 49.531 34.969 1 94.06 127 ARG A CA 1
ATOM 961 C C . ARG A 1 127 ? 22.391 49.156 35.156 1 94.06 127 ARG A C 1
ATOM 963 O O . ARG A 1 127 ? 23.281 49.844 34.625 1 94.06 127 ARG A O 1
ATOM 970 N N . ALA A 1 128 ? 22.531 48.094 35.875 1 95.75 128 ALA A N 1
ATOM 971 C CA . ALA A 1 128 ? 23.906 47.656 36.188 1 95.75 128 ALA A CA 1
ATOM 972 C C . ALA A 1 128 ? 24.625 47.188 34.906 1 95.75 128 ALA A C 1
ATOM 974 O O . ALA A 1 128 ? 25.844 47.281 34.844 1 95.75 128 ALA A O 1
ATOM 975 N N . ASN A 1 129 ? 23.906 46.812 34 1 95.5 129 ASN A N 1
ATOM 976 C CA . ASN A 1 129 ? 24.531 46.219 32.781 1 95.5 129 ASN A CA 1
ATOM 977 C C . ASN A 1 129 ? 24.266 47.062 31.562 1 95.5 129 ASN A C 1
ATOM 979 O O . ASN A 1 129 ? 24.438 46.594 30.422 1 95.5 129 ASN A O 1
ATOM 983 N N . ASN A 1 130 ? 23.844 48.25 31.688 1 93.44 130 ASN A N 1
ATOM 984 C CA . ASN A 1 130 ? 23.625 49.25 30.641 1 93.44 130 ASN A CA 1
ATOM 985 C C . ASN A 1 130 ? 22.609 48.75 29.609 1 93.44 130 ASN A C 1
ATOM 987 O O . ASN A 1 130 ? 22.859 48.812 28.406 1 93.44 130 ASN A O 1
ATOM 991 N N . LYS A 1 131 ? 21.531 48.125 30.109 1 96.44 131 LYS A N 1
ATOM 992 C CA . LYS A 1 131 ? 20.422 47.656 29.297 1 96.44 131 LYS A CA 1
ATOM 993 C C . LYS A 1 131 ? 19.141 48.406 29.641 1 96.44 131 LYS A C 1
ATOM 995 O O . LYS A 1 131 ? 19.078 49.156 30.625 1 96.44 131 LYS A O 1
ATOM 1000 N N . VAL A 1 132 ? 18.125 48.25 28.766 1 97.19 132 VAL A N 1
ATOM 1001 C CA . VAL A 1 132 ? 16.922 49.031 28.938 1 97.19 132 VAL A CA 1
ATOM 1002 C C . VAL A 1 132 ? 15.711 48.094 29.062 1 97.19 132 VAL A C 1
ATOM 1004 O O . VAL A 1 132 ? 15.586 47.156 28.297 1 97.19 132 VAL A O 1
ATOM 1007 N N . VAL A 1 133 ? 14.93 48.312 30.047 1 97.69 133 VAL A N 1
ATOM 1008 C CA . VAL A 1 133 ? 13.672 47.594 30.219 1 97.69 133 VAL A CA 1
ATOM 1009 C C . VAL A 1 133 ? 12.5 48.562 30 1 97.69 133 VAL A C 1
ATOM 1011 O O . VAL A 1 133 ? 12.43 49.625 30.641 1 97.69 133 VAL A O 1
ATOM 1014 N N . ILE A 1 134 ? 11.648 48.312 29.047 1 97 134 ILE A N 1
ATOM 1015 C CA . ILE A 1 134 ? 10.406 49.031 28.828 1 97 134 ILE A CA 1
ATOM 1016 C C . ILE A 1 134 ? 9.234 48.25 29.422 1 97 134 ILE A C 1
ATOM 1018 O O . ILE A 1 134 ? 8.977 47.125 29.016 1 97 134 ILE A O 1
ATOM 1022 N N . GLY A 1 135 ? 8.492 48.875 30.281 1 95.19 135 GLY A N 1
ATOM 1023 C CA . GLY A 1 135 ? 7.473 48.188 31.047 1 95.19 135 GLY A CA 1
ATOM 1024 C C . GLY A 1 135 ? 7.926 47.812 32.469 1 95.19 135 GLY A C 1
ATOM 1025 O O . GLY A 1 135 ? 8.945 48.312 32.938 1 95.19 135 GLY A O 1
ATOM 1026 N N . PRO A 1 136 ? 7.129 47 33.031 1 95.31 136 PRO A N 1
ATOM 1027 C CA . PRO A 1 136 ? 6.02 46.156 32.594 1 95.31 136 PRO A CA 1
ATOM 1028 C C . PRO A 1 136 ? 4.73 46.938 32.344 1 95.31 136 PRO A C 1
ATOM 1030 O O . PRO A 1 136 ? 4.691 48.125 32.562 1 95.31 136 PRO A O 1
ATOM 1033 N N . ALA A 1 137 ? 3.676 46.25 31.828 1 94.44 137 ALA A N 1
ATOM 1034 C CA . ALA A 1 137 ? 2.375 46.844 31.484 1 94.44 137 ALA A CA 1
ATOM 1035 C C . ALA A 1 137 ? 2.514 47.906 30.422 1 94.44 137 ALA A C 1
ATOM 1037 O O . ALA A 1 137 ? 1.96 49 30.562 1 94.44 137 ALA A O 1
ATOM 1038 N N . THR A 1 138 ? 3.357 47.625 29.469 1 95.06 138 THR A N 1
ATOM 1039 C CA . THR A 1 138 ? 3.572 48.562 28.375 1 95.06 138 THR A CA 1
ATOM 1040 C C . THR A 1 138 ? 2.885 48.062 27.094 1 95.06 138 THR A C 1
ATOM 1042 O O . THR A 1 138 ? 2.635 46.875 26.938 1 95.06 138 THR A O 1
ATOM 1045 N N . VAL A 1 139 ? 2.494 48.969 26.25 1 94.38 139 VAL A N 1
ATOM 1046 C CA . VAL A 1 139 ? 2.041 48.625 24.906 1 94.38 139 VAL A CA 1
ATOM 1047 C C . VAL A 1 139 ? 3.229 48.625 23.953 1 94.38 139 VAL A C 1
ATOM 1049 O O . VAL A 1 139 ? 3.113 48.156 22.812 1 94.38 139 VAL A O 1
ATOM 1052 N N . GLY A 1 140 ? 4.363 49.094 24.406 1 95.19 140 GLY A N 1
ATOM 1053 C CA . GLY A 1 140 ? 5.578 49.062 23.625 1 95.19 140 GLY A CA 1
ATOM 1054 C C . GLY A 1 140 ? 6.055 50.469 23.219 1 95.19 140 GLY A C 1
ATOM 1055 O O . GLY A 1 140 ? 6.105 51.375 24.047 1 95.19 140 GLY A O 1
ATOM 1056 N N . GLY A 1 141 ? 6.547 50.594 22.016 1 96.38 141 GLY A N 1
ATOM 1057 C CA . GLY A 1 141 ? 7.098 51.781 21.422 1 96.38 141 GLY A CA 1
ATOM 1058 C C . GLY A 1 141 ? 7.309 51.688 19.922 1 96.38 141 GLY A C 1
ATOM 1059 O O . GLY A 1 141 ? 7.18 50.594 19.359 1 96.38 141 GLY A O 1
ATOM 1060 N N . ILE A 1 142 ? 7.531 52.812 19.359 1 97.38 142 ILE A N 1
ATOM 1061 C CA . ILE A 1 142 ? 7.684 52.812 17.906 1 97.38 142 ILE A CA 1
ATOM 1062 C C . ILE A 1 142 ? 8.703 53.875 17.5 1 97.38 142 ILE A C 1
ATOM 1064 O O . ILE A 1 142 ? 8.703 54.969 18.031 1 97.38 142 ILE A O 1
ATOM 1068 N N . GLN A 1 143 ? 9.68 53.5 16.812 1 97.88 143 GLN A N 1
ATOM 1069 C CA . GLN A 1 143 ? 10.477 54.438 16.031 1 97.88 143 GLN A CA 1
ATOM 1070 C C . GLN A 1 143 ? 9.922 54.594 14.617 1 97.88 143 GLN A C 1
ATOM 1072 O O . GLN A 1 143 ? 10.078 53.688 13.797 1 97.88 143 GLN A O 1
ATOM 1077 N N . ALA A 1 144 ? 9.32 55.719 14.398 1 97.31 144 ALA A N 1
ATOM 1078 C CA . ALA A 1 144 ? 8.602 55.906 13.141 1 97.31 144 ALA A CA 1
ATOM 1079 C C . ALA A 1 144 ? 9.5 55.625 11.945 1 97.31 144 ALA A C 1
ATOM 1081 O O . ALA A 1 144 ? 10.641 56.062 11.898 1 97.31 144 ALA A O 1
ATOM 1082 N N . GLY A 1 145 ? 8.945 54.719 11.031 1 96.38 145 GLY A N 1
ATOM 1083 C CA . GLY A 1 145 ? 9.656 54.375 9.805 1 96.38 145 GLY A CA 1
ATOM 1084 C C . GLY A 1 145 ? 10.734 53.344 10 1 96.38 145 GLY A C 1
ATOM 1085 O O . GLY A 1 145 ? 11.477 53.031 9.07 1 96.38 145 GLY A O 1
ATOM 1086 N N . ALA A 1 146 ? 10.844 52.781 11.164 1 96.94 146 ALA A N 1
ATOM 1087 C CA . ALA A 1 146 ? 12.008 51.906 11.406 1 96.94 146 ALA A CA 1
ATOM 1088 C C . ALA A 1 146 ? 11.602 50.656 12.141 1 96.94 146 ALA A C 1
ATOM 1090 O O . ALA A 1 146 ? 11.828 49.531 11.641 1 96.94 146 ALA A O 1
ATOM 1091 N N . PHE A 1 147 ? 11 50.75 13.336 1 97.75 147 PHE A N 1
ATOM 1092 C CA . PHE A 1 147 ? 10.758 49.594 14.18 1 97.75 147 PHE A CA 1
ATOM 1093 C C . PHE A 1 147 ? 9.578 49.844 15.109 1 97.75 147 PHE A C 1
ATOM 1095 O O . PHE A 1 147 ? 9.406 50.938 15.633 1 97.75 147 PHE A O 1
ATOM 1102 N N . LYS A 1 148 ? 8.781 48.844 15.289 1 97.62 148 LYS A N 1
ATOM 1103 C CA . LYS A 1 148 ? 7.699 48.938 16.266 1 97.62 148 LYS A CA 1
ATOM 1104 C C . LYS A 1 148 ? 7.641 47.719 17.156 1 97.62 148 LYS A C 1
ATOM 1106 O O . LYS A 1 148 ? 7.934 46.594 16.703 1 97.62 148 LYS A O 1
ATOM 1111 N N . ILE A 1 149 ? 7.207 47.875 18.328 1 97.56 149 ILE A N 1
ATOM 1112 C CA . ILE A 1 149 ? 7.109 46.781 19.297 1 97.56 149 ILE A CA 1
ATOM 1113 C C . ILE A 1 149 ? 5.68 46.25 19.344 1 97.56 149 ILE A C 1
ATOM 1115 O O . ILE A 1 149 ? 4.766 46.938 19.781 1 97.56 149 ILE A O 1
ATOM 1119 N N . GLY A 1 150 ? 5.531 45.062 18.844 1 96.44 150 GLY A N 1
ATOM 1120 C CA . GLY A 1 150 ? 4.266 44.344 18.969 1 96.44 150 GLY A CA 1
ATOM 1121 C C . GLY A 1 150 ? 3.092 45.125 18.406 1 96.44 150 GLY A C 1
ATOM 1122 O O . GLY A 1 150 ? 3.123 45.562 17.234 1 96.44 150 GLY A O 1
ATOM 1123 N N . ASP A 1 151 ? 2.096 45.469 19.266 1 94.5 151 ASP A N 1
ATOM 1124 C CA . ASP A 1 151 ? 0.828 46.062 18.844 1 94.5 151 ASP A CA 1
ATOM 1125 C C . ASP A 1 151 ? 0.858 47.594 18.969 1 94.5 151 ASP A C 1
ATOM 1127 O O . ASP A 1 151 ? -0.173 48.25 18.828 1 94.5 151 ASP A O 1
ATOM 1131 N N . THR A 1 152 ? 1.974 48.125 19.141 1 95.38 152 THR A N 1
ATOM 1132 C CA . THR A 1 152 ? 2.09 49.562 19.297 1 95.38 152 THR A CA 1
ATOM 1133 C C . THR A 1 152 ? 1.417 50.281 18.125 1 95.38 152 THR A C 1
ATOM 1135 O O . THR A 1 152 ? 1.564 49.875 16.969 1 95.38 152 THR A O 1
ATOM 1138 N N . ALA A 1 153 ? 0.624 51.312 18.406 1 93.56 153 ALA A N 1
ATOM 1139 C CA . ALA A 1 153 ? -0.033 52.188 17.438 1 93.56 153 ALA A CA 1
ATOM 1140 C C . ALA A 1 153 ? -1.19 51.469 16.75 1 93.56 153 ALA A C 1
ATOM 1142 O O . ALA A 1 153 ? -1.837 52.031 15.867 1 93.56 153 ALA A O 1
ATOM 1143 N N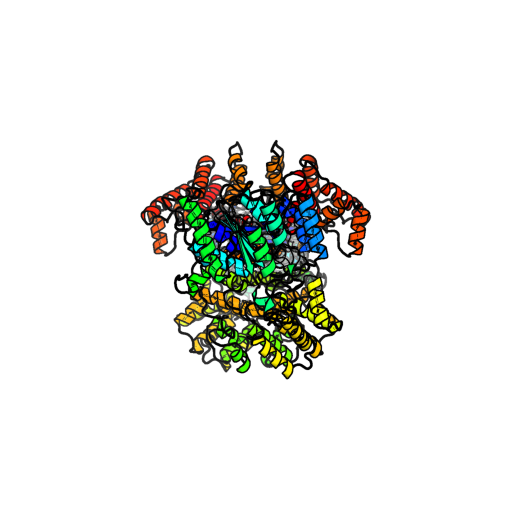 . GLY A 1 154 ? -1.375 50.188 17.047 1 89.12 154 GLY A N 1
ATOM 1144 C CA . GLY A 1 154 ? -2.578 49.469 16.641 1 89.12 154 GLY A CA 1
ATOM 1145 C C . GLY A 1 154 ? -2.557 49.062 15.188 1 89.12 154 GLY A C 1
ATOM 1146 O O . GLY A 1 154 ? -1.602 48.406 14.734 1 89.12 154 GLY A O 1
ATOM 1147 N N . THR A 1 155 ? -3.635 49.469 14.477 1 88.81 155 THR A N 1
ATOM 1148 C CA . THR A 1 155 ? -3.867 49 13.109 1 88.81 155 THR A CA 1
ATOM 1149 C C . THR A 1 155 ? -3 49.781 12.125 1 88.81 155 THR A C 1
ATOM 1151 O O . THR A 1 155 ? -2.508 50.875 12.438 1 88.81 155 THR A O 1
ATOM 1154 N N . ILE A 1 156 ? -2.92 49.219 11.023 1 89.12 156 ILE A N 1
ATOM 1155 C CA . ILE A 1 156 ? -2.127 49.812 9.953 1 89.12 156 ILE A CA 1
ATOM 1156 C C . ILE A 1 156 ? -2.736 51.156 9.555 1 89.12 156 ILE A C 1
ATOM 1158 O O . ILE A 1 156 ? -2.014 52.094 9.234 1 89.12 156 ILE A O 1
ATOM 1162 N N . ASP A 1 157 ? -4.004 51.219 9.555 1 90.62 157 ASP A N 1
ATOM 1163 C CA . ASP A 1 157 ? -4.68 52.469 9.227 1 90.62 157 ASP A CA 1
ATOM 1164 C C . ASP A 1 157 ? -4.273 53.562 10.195 1 90.62 157 ASP A C 1
ATOM 1166 O O . ASP A 1 157 ? -4.039 54.719 9.773 1 90.62 157 ASP A O 1
ATOM 1170 N N . ASN A 1 158 ? -4.242 53.219 11.414 1 93.06 158 ASN A N 1
ATOM 1171 C CA . ASN A 1 158 ? -3.828 54.188 12.414 1 93.06 158 ASN A CA 1
ATOM 1172 C C . ASN A 1 158 ? -2.373 54.594 12.219 1 93.06 158 ASN A C 1
ATOM 1174 O O . ASN A 1 158 ? -2.029 55.781 12.406 1 93.06 158 ASN A O 1
ATOM 1178 N N . ILE A 1 159 ? -1.604 53.719 11.875 1 94.69 159 ILE A N 1
ATOM 1179 C CA . ILE A 1 159 ? -0.185 53.969 11.641 1 94.69 159 ILE A CA 1
ATOM 1180 C C . ILE A 1 159 ? -0.016 54.938 10.492 1 94.69 159 ILE A C 1
ATOM 1182 O O . ILE A 1 159 ? 0.789 55.875 10.586 1 94.69 159 ILE A O 1
ATOM 1186 N N . ILE A 1 160 ? -0.774 54.75 9.453 1 93.88 160 ILE A N 1
ATOM 1187 C CA . ILE A 1 160 ? -0.713 55.625 8.289 1 93.88 160 ILE A CA 1
ATOM 1188 C C . ILE A 1 160 ? -1.264 57 8.656 1 93.88 160 ILE A C 1
ATOM 1190 O O . ILE A 1 160 ? -0.66 58.031 8.32 1 93.88 160 ILE A O 1
ATOM 1194 N N . GLN A 1 161 ? -2.35 57.062 9.359 1 93.56 161 GLN 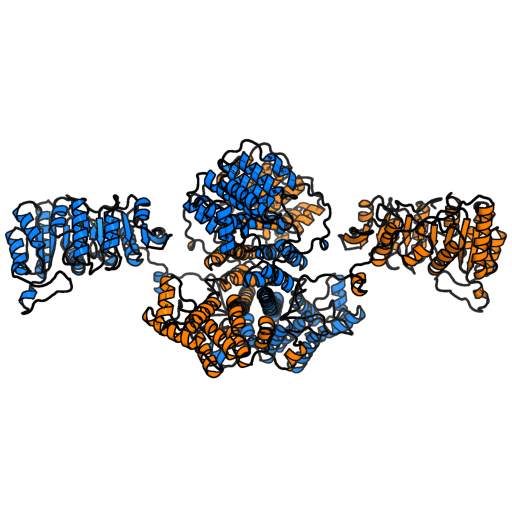A N 1
ATOM 1195 C CA . GLN A 1 161 ? -2.979 58.312 9.75 1 93.56 161 GLN A CA 1
ATOM 1196 C C . GLN A 1 161 ? -2.07 59.125 10.68 1 93.56 161 GLN A C 1
ATOM 1198 O O . GLN A 1 161 ? -2.068 60.344 10.633 1 93.56 161 GLN A O 1
ATOM 1203 N N . CYS A 1 162 ? -1.265 58.469 11.469 1 96.25 162 CYS A N 1
ATOM 1204 C CA . CYS A 1 162 ? -0.383 59.125 12.438 1 96.25 162 CYS A CA 1
ATOM 1205 C C . CYS A 1 162 ? 0.989 59.375 11.828 1 96.25 162 CYS A C 1
ATOM 1207 O O . CYS A 1 162 ? 1.908 59.812 12.523 1 96.25 162 CYS A O 1
ATOM 1209 N N . LYS A 1 163 ? 1.185 59.094 10.617 1 95.44 163 LYS A N 1
ATOM 1210 C CA . LYS A 1 163 ? 2.4 59.344 9.844 1 95.44 163 LYS A CA 1
ATOM 1211 C C . LYS A 1 163 ? 3.59 58.594 10.438 1 95.44 163 LYS A C 1
ATOM 1213 O O . LYS A 1 163 ? 4.711 59.125 10.445 1 95.44 163 LYS A O 1
ATOM 1218 N N . LEU A 1 164 ? 3.314 57.438 10.953 1 96.94 164 LEU A N 1
ATOM 1219 C CA . LEU A 1 164 ? 4.355 56.688 11.664 1 96.94 164 LEU A CA 1
ATOM 1220 C C . LEU A 1 164 ? 5.215 55.875 10.695 1 96.94 164 LEU A C 1
ATOM 1222 O O . LEU A 1 164 ? 6.227 55.312 11.094 1 96.94 164 LEU A O 1
ATOM 1226 N N . TYR A 1 165 ? 4.895 55.844 9.391 1 95.12 165 TYR A N 1
ATOM 1227 C CA . TYR A 1 165 ? 5.621 55.094 8.375 1 95.12 165 TYR A CA 1
ATOM 1228 C C . TYR A 1 165 ? 6.906 55.812 7.977 1 95.12 165 TYR A C 1
ATOM 1230 O O . TYR A 1 165 ? 7.715 55.281 7.215 1 95.12 165 TYR A O 1
ATOM 1238 N N . ARG A 1 166 ? 7.07 57 8.453 1 94.88 166 ARG A N 1
ATOM 1239 C CA . ARG A 1 166 ? 8.281 57.781 8.266 1 94.88 166 ARG A CA 1
ATOM 1240 C C . ARG A 1 166 ? 8.602 58.594 9.516 1 94.88 166 ARG A C 1
ATOM 1242 O O . ARG A 1 166 ? 7.703 58.969 10.266 1 94.88 166 ARG A O 1
ATOM 1249 N N . PRO A 1 167 ? 9.867 58.938 9.742 1 95.81 167 PRO A N 1
ATOM 1250 C CA . PRO A 1 167 ? 10.242 59.688 10.953 1 95.81 167 PRO A CA 1
ATOM 1251 C C . PRO A 1 167 ? 9.867 61.156 10.891 1 95.81 167 PRO A C 1
ATOM 1253 O O . PRO A 1 167 ? 9.961 61.781 9.82 1 95.81 167 PRO A O 1
ATOM 1256 N N . GLY A 1 168 ? 9.445 61.75 11.969 1 96.88 168 GLY A N 1
ATOM 1257 C CA . GLY A 1 168 ? 9.289 63.188 12.18 1 96.88 168 GLY A CA 1
ATOM 1258 C C . GLY A 1 168 ? 10.328 63.75 13.125 1 96.88 168 GLY A C 1
ATOM 1259 O O . GLY A 1 168 ? 11.469 63.281 13.172 1 96.88 168 GLY A O 1
ATOM 1260 N N . SER A 1 169 ? 9.969 64.812 13.852 1 97.38 169 SER A N 1
ATOM 1261 C CA . SER A 1 169 ? 10.969 65.562 14.648 1 97.38 169 SER A CA 1
ATOM 1262 C C . SER A 1 169 ? 10.633 65.5 16.141 1 97.38 169 SER A C 1
ATOM 1264 O O . SER A 1 169 ? 11.367 66 16.969 1 97.38 169 SER A O 1
ATOM 1266 N N . VAL A 1 170 ? 9.555 64.812 16.5 1 98.31 170 VAL A N 1
ATOM 1267 C CA . VAL A 1 170 ? 9.07 64.938 17.875 1 98.31 170 VAL A CA 1
ATOM 1268 C C . VAL A 1 170 ? 9.383 63.625 18.625 1 98.31 170 VAL A C 1
ATOM 1270 O O . VAL A 1 170 ? 9.102 62.531 18.125 1 98.31 170 VAL A O 1
ATOM 1273 N N . GLY A 1 171 ? 10.016 63.719 19.766 1 98.31 171 GLY A N 1
ATOM 1274 C CA . GLY A 1 171 ? 10.086 62.625 20.703 1 98.31 171 GLY A CA 1
ATOM 1275 C C . GLY A 1 171 ? 8.938 62.594 21.688 1 98.31 171 GLY A C 1
ATOM 1276 O O . GLY A 1 171 ? 8.562 63.625 22.219 1 98.31 171 GLY A O 1
ATOM 1277 N N . PHE A 1 172 ? 8.359 61.438 21.875 1 98.12 172 PHE A N 1
ATOM 1278 C CA . PHE A 1 172 ? 7.184 61.375 22.734 1 98.12 172 PHE A CA 1
ATOM 1279 C C . PHE A 1 172 ? 7.332 60.25 23.75 1 98.12 172 PHE A C 1
ATOM 1281 O O . PHE A 1 172 ? 7.777 59.156 23.406 1 98.12 172 PHE A O 1
ATOM 1288 N N . VAL A 1 173 ? 7.008 60.469 25 1 97.56 173 VAL A N 1
ATOM 1289 C CA . VAL A 1 173 ? 7.023 59.438 26.031 1 97.56 173 VAL A CA 1
ATOM 1290 C C . VAL A 1 173 ? 5.812 59.594 26.938 1 97.56 173 VAL A C 1
ATOM 1292 O O . VAL A 1 173 ? 5.398 60.719 27.234 1 97.56 173 VAL A O 1
ATOM 1295 N N . SER A 1 174 ? 5.219 58.469 27.344 1 95.81 174 SER A N 1
ATOM 1296 C CA . SER A 1 174 ? 4.016 58.469 28.156 1 95.81 174 SER A CA 1
ATOM 1297 C C . SER A 1 174 ? 3.98 57.312 29.125 1 95.81 174 SER A C 1
ATOM 1299 O O . SER A 1 174 ? 4.711 56.312 28.938 1 95.81 174 SER A O 1
ATOM 1301 N N . LYS A 1 175 ? 3.162 57.375 30.188 1 91 175 LYS A N 1
ATOM 1302 C CA . LYS A 1 175 ? 2.904 56.25 31.094 1 91 175 LYS A CA 1
ATOM 1303 C C . LYS A 1 175 ? 1.756 55.406 30.578 1 91 175 LYS A C 1
ATOM 1305 O O . LYS A 1 175 ? 1.763 54.188 30.766 1 91 175 LYS A O 1
ATOM 1310 N N . SER A 1 176 ? 0.767 55.969 29.875 1 86.19 176 SER A N 1
ATOM 1311 C CA . SER A 1 176 ? -0.45 55.281 29.438 1 86.19 176 SER A CA 1
ATOM 1312 C C . SER A 1 176 ? -0.335 54.812 27.984 1 86.19 176 SER A C 1
ATOM 1314 O O . SER A 1 176 ? -0.062 55.625 27.094 1 86.19 176 SER A O 1
ATOM 1316 N N . GLY A 1 177 ? -0.504 53.531 27.828 1 81.31 177 GLY A N 1
ATOM 1317 C CA . GLY A 1 177 ? -0.53 53 26.469 1 81.31 177 GLY A CA 1
ATOM 1318 C C . GLY A 1 177 ? -1.692 53.531 25.656 1 81.31 177 GLY A C 1
ATOM 1319 O O . GLY A 1 177 ? -1.513 53.906 24.5 1 81.31 177 GLY A O 1
ATOM 1320 N N . GLY A 1 178 ? -2.914 53.531 26.203 1 83.44 178 GLY A N 1
ATOM 1321 C CA . GLY A 1 178 ? -4.105 54.031 25.516 1 83.44 178 GLY A CA 1
ATOM 1322 C C . GLY A 1 178 ? -3.994 55.469 25.094 1 83.44 178 GLY A C 1
ATOM 1323 O O . GLY A 1 178 ? -4.355 55.812 23.969 1 83.44 178 GLY A O 1
ATOM 1324 N N . MET A 1 179 ? -3.475 56.281 25.938 1 87.69 179 MET A N 1
ATOM 1325 C CA . MET A 1 179 ? -3.355 57.719 25.625 1 87.69 179 MET A CA 1
ATOM 1326 C C . MET A 1 179 ? -2.227 57.969 24.641 1 87.69 179 MET A C 1
ATOM 1328 O O . MET A 1 179 ? -2.199 59 23.969 1 87.69 179 MET A O 1
ATOM 1332 N N . SER A 1 180 ? -1.325 57.031 24.625 1 91.69 180 SER A N 1
ATOM 1333 C CA . SER A 1 180 ? -0.255 57.156 23.641 1 91.69 180 SER A CA 1
ATOM 1334 C C . SER A 1 180 ? -0.811 57.188 22.219 1 91.69 180 SER A C 1
ATOM 1336 O O . SER A 1 180 ? -0.345 57.938 21.375 1 91.69 180 SER A O 1
ATOM 1338 N N . ASN A 1 181 ? -1.729 56.375 21.906 1 90.31 181 ASN A N 1
ATOM 1339 C CA . ASN A 1 181 ? -2.332 56.344 20.578 1 90.31 181 ASN A CA 1
ATOM 1340 C C . ASN A 1 181 ? -2.986 57.688 20.234 1 90.31 181 ASN A C 1
ATOM 1342 O O . ASN A 1 181 ? -2.891 58.156 19.109 1 90.31 181 ASN A O 1
ATOM 1346 N N . GLU A 1 182 ? -3.633 58.219 21.203 1 91.5 182 GLU A N 1
ATOM 1347 C CA . GLU A 1 182 ? -4.262 59.5 21.016 1 91.5 182 GLU A CA 1
ATOM 1348 C C . GLU A 1 182 ? -3.219 60.594 20.719 1 91.5 182 GLU A C 1
ATOM 1350 O O . GLU A 1 182 ? -3.438 61.469 19.875 1 91.5 182 GLU A O 1
ATOM 1355 N N . LEU A 1 183 ? -2.184 60.562 21.469 1 95.69 183 LEU A N 1
ATOM 1356 C CA . LEU A 1 183 ? -1.165 61.594 21.297 1 95.69 183 LEU A CA 1
ATOM 1357 C C . LEU A 1 183 ? -0.399 61.375 20 1 95.69 183 LEU A C 1
ATOM 1359 O O . LEU A 1 183 ? 0.081 62.344 19.406 1 95.69 183 LEU A O 1
ATOM 1363 N N . TYR A 1 184 ? -0.245 60.094 19.516 1 96.5 184 TYR A N 1
ATOM 1364 C CA . TYR A 1 184 ? 0.318 59.875 18.188 1 96.5 184 TYR A CA 1
ATOM 1365 C C . TYR A 1 184 ? -0.467 60.656 17.141 1 96.5 184 TYR A C 1
ATOM 1367 O O . TYR A 1 184 ? 0.121 61.281 16.266 1 96.5 184 TYR A O 1
ATOM 1375 N N . ASN A 1 185 ? -1.721 60.531 17.281 1 95.5 185 ASN A N 1
ATOM 1376 C CA . ASN A 1 185 ? -2.609 61.219 16.344 1 95.5 185 ASN A CA 1
ATOM 1377 C C . ASN A 1 185 ? -2.498 62.75 16.484 1 95.5 185 ASN A C 1
ATOM 1379 O O . ASN A 1 185 ? -2.4 63.469 15.477 1 95.5 185 ASN A O 1
ATOM 1383 N N . THR A 1 186 ? -2.531 63.312 17.703 1 96.81 186 THR A N 1
ATOM 1384 C CA . THR A 1 186 ? -2.469 64.75 17.984 1 96.81 186 THR A CA 1
ATOM 1385 C C . THR A 1 186 ? -1.171 65.312 17.453 1 96.81 186 THR A C 1
ATOM 1387 O O . THR A 1 186 ? -1.188 66.375 16.781 1 96.81 186 THR A O 1
ATOM 1390 N N . ILE A 1 187 ? -0.085 64.688 17.75 1 97.56 187 ILE A N 1
ATOM 1391 C CA . ILE A 1 187 ? 1.223 65.125 17.328 1 97.56 187 ILE A CA 1
ATOM 1392 C C . ILE A 1 187 ? 1.31 65.125 15.805 1 97.56 187 ILE A C 1
ATOM 1394 O O . ILE A 1 187 ? 1.854 66.062 15.211 1 97.56 187 ILE A O 1
ATOM 1398 N N . ALA A 1 188 ? 0.799 64.125 15.164 1 96.31 188 ALA A N 1
ATOM 1399 C CA . ALA A 1 188 ? 0.807 64 13.711 1 96.31 188 ALA A CA 1
ATOM 1400 C C . ALA A 1 188 ? 0.008 65.188 13.078 1 96.31 188 ALA A C 1
ATOM 1402 O O . ALA A 1 188 ? 0.352 65.625 12 1 96.31 188 ALA A O 1
ATOM 1403 N N . ARG A 1 189 ? -1.002 65.625 13.695 1 95.69 189 ARG A N 1
ATOM 1404 C CA . ARG A 1 189 ? -1.896 66.688 13.164 1 95.69 189 ARG A CA 1
ATOM 1405 C C . ARG A 1 189 ? -1.249 68.062 13.234 1 95.69 189 ARG A C 1
ATOM 1407 O O . ARG A 1 189 ? -1.473 68.875 12.367 1 95.69 189 ARG A O 1
ATOM 1414 N N . VAL A 1 190 ? -0.403 68.25 14.266 1 97 190 VAL A N 1
ATOM 1415 C CA . VAL A 1 190 ? -0.016 69.688 14.516 1 97 190 VAL A CA 1
ATOM 1416 C C . VAL A 1 190 ? 1.492 69.812 14.336 1 97 190 VAL A C 1
ATOM 1418 O O . VAL A 1 190 ? 2.023 70.938 14.43 1 97 190 VAL A O 1
ATOM 1421 N N . THR A 1 191 ? 2.184 68.812 14.094 1 97.38 191 THR A N 1
ATOM 1422 C CA . THR A 1 191 ? 3.613 68.812 13.805 1 97.38 191 THR A CA 1
ATOM 1423 C C . THR A 1 191 ? 3.939 68 12.57 1 97.38 191 THR A C 1
ATOM 1425 O O . THR A 1 191 ? 3.041 67.625 11.805 1 97.38 191 THR A O 1
ATOM 1428 N N . ASP A 1 192 ? 5.262 67.75 12.336 1 96.5 192 ASP A N 1
ATOM 1429 C CA . ASP A 1 192 ? 5.641 66.875 11.203 1 96.5 192 ASP A CA 1
ATOM 1430 C C . ASP A 1 192 ? 5.707 65.438 11.602 1 96.5 192 ASP A C 1
ATOM 1432 O O . ASP A 1 192 ? 6.098 64.562 10.805 1 96.5 192 ASP A O 1
ATOM 1436 N N . GLY A 1 193 ? 5.348 65.125 12.789 1 96.38 193 GLY A N 1
ATOM 1437 C CA . GLY A 1 193 ? 5.219 63.719 13.195 1 96.38 193 GLY A CA 1
ATOM 1438 C C . GLY A 1 193 ? 6.23 63.312 14.242 1 96.38 193 GLY A C 1
ATOM 1439 O O . GLY A 1 193 ? 7.125 64.062 14.594 1 96.38 193 GLY A O 1
ATOM 1440 N N . ILE A 1 194 ? 6.078 62.094 14.648 1 97.25 194 ILE A N 1
ATOM 1441 C CA . ILE A 1 194 ? 6.895 61.531 15.711 1 97.25 194 ILE A CA 1
ATOM 1442 C C . ILE A 1 194 ? 8.156 60.906 15.117 1 97.25 194 ILE A C 1
ATOM 1444 O O . ILE A 1 194 ? 8.117 60.312 14.039 1 97.25 194 ILE A O 1
ATOM 1448 N N . TYR A 1 195 ? 9.25 61.188 15.82 1 97.38 195 TYR A N 1
ATOM 1449 C CA . TYR A 1 195 ? 10.453 60.406 15.523 1 97.38 195 TYR A CA 1
ATOM 1450 C C . TYR A 1 195 ? 10.445 59.094 16.266 1 97.38 195 TYR A C 1
ATOM 1452 O O . TYR A 1 195 ? 10.602 58.031 15.656 1 97.38 195 TYR A O 1
ATOM 1460 N N . GLU A 1 196 ? 10.195 59.156 17.516 1 97.94 196 GLU A N 1
ATOM 1461 C CA . GLU A 1 196 ? 10.086 57.969 18.359 1 97.94 196 GLU A CA 1
ATOM 1462 C C . GLU A 1 196 ? 9.078 58.188 19.484 1 97.94 196 GLU A C 1
ATOM 1464 O O . GLU A 1 196 ? 8.984 59.281 20.031 1 97.94 196 GLU A O 1
ATOM 1469 N N . GLY A 1 197 ? 8.25 57.219 19.703 1 97.31 197 GLY A N 1
ATOM 1470 C CA . GLY A 1 197 ? 7.281 57.219 20.797 1 97.31 197 GLY A CA 1
ATOM 1471 C C . GLY A 1 197 ? 7.363 56 21.672 1 97.31 197 GLY A C 1
ATOM 1472 O O . GLY A 1 197 ? 7.398 54.875 21.172 1 97.31 197 GLY A O 1
ATOM 1473 N N . ILE A 1 198 ? 7.445 56.188 23.047 1 97.19 198 ILE A N 1
ATOM 1474 C CA . ILE A 1 198 ? 7.57 55.094 23.969 1 97.19 198 ILE A CA 1
ATOM 1475 C C . ILE A 1 198 ? 6.5 55.188 25.062 1 97.19 198 ILE A C 1
ATOM 1477 O O . ILE A 1 198 ? 6.281 56.281 25.609 1 97.19 198 ILE A O 1
ATOM 1481 N N . ALA A 1 199 ? 5.82 54.125 25.312 1 96.31 199 ALA A N 1
ATOM 1482 C CA . ALA A 1 199 ? 5.012 53.969 26.516 1 96.31 199 ALA A CA 1
ATOM 1483 C C . ALA A 1 199 ? 5.777 53.219 27.594 1 96.31 199 ALA A C 1
ATOM 1485 O O . ALA A 1 199 ? 6.047 52 27.438 1 96.31 199 ALA A O 1
ATOM 1486 N N . ILE A 1 200 ? 6.094 53.812 28.672 1 94.44 200 ILE A N 1
ATOM 1487 C CA . ILE A 1 200 ? 7.043 53.25 29.625 1 94.44 200 ILE A CA 1
ATOM 1488 C C . ILE A 1 200 ? 6.348 52.188 30.469 1 94.44 200 ILE A C 1
ATOM 1490 O O . ILE A 1 200 ? 7.008 51.344 31.078 1 94.44 200 ILE A O 1
ATOM 1494 N N . GLY A 1 201 ? 4.973 52.25 30.562 1 92.25 201 GLY A N 1
ATOM 1495 C CA . GLY A 1 201 ? 4.25 51.219 31.297 1 92.25 201 GLY A CA 1
ATOM 1496 C C . GLY A 1 201 ? 3.455 51.781 32.469 1 92.25 201 GLY A C 1
ATOM 1497 O O . GLY A 1 201 ? 3.861 52.75 33.094 1 92.25 201 GLY A O 1
ATOM 1498 N N . GLY A 1 202 ? 2.383 51.094 32.812 1 85.25 202 GLY A N 1
ATOM 1499 C CA . GLY A 1 202 ? 1.432 51.594 33.781 1 85.25 202 GLY A CA 1
ATOM 1500 C C . GLY A 1 202 ? 1.664 51.031 35.156 1 85.25 202 GLY A C 1
ATOM 1501 O O . GLY A 1 202 ? 0.993 51.438 36.125 1 85.25 202 GLY A O 1
ATOM 1502 N N . ASP A 1 203 ? 2.643 50.094 35.312 1 87.19 203 ASP A N 1
ATOM 1503 C CA . ASP A 1 203 ? 2.924 49.531 36.625 1 87.19 203 ASP A CA 1
ATOM 1504 C C . ASP A 1 203 ? 3.641 50.531 37.531 1 87.19 203 ASP A C 1
ATOM 1506 O O . ASP A 1 203 ? 4.086 51.594 37.062 1 87.19 203 ASP A O 1
ATOM 1510 N N . VAL A 1 204 ? 3.797 50.25 38.781 1 85.44 204 VAL A N 1
ATOM 1511 C CA . VAL A 1 204 ? 4.301 51.156 39.781 1 85.44 204 VAL A CA 1
ATOM 1512 C C . VAL A 1 204 ? 5.754 51.531 39.5 1 85.44 204 VAL A C 1
ATOM 1514 O O . VAL A 1 204 ? 6.168 52.656 39.656 1 85.44 204 VAL A O 1
ATOM 1517 N N . PHE A 1 205 ? 6.5 50.531 39.094 1 89.44 205 PHE A N 1
ATOM 1518 C CA . PHE A 1 205 ? 7.918 50.75 38.812 1 89.44 205 PHE A CA 1
ATOM 1519 C C . PHE A 1 205 ? 8.227 50.469 37.375 1 89.44 205 PHE A C 1
ATOM 1521 O O . PHE A 1 205 ? 8.516 49.344 37 1 89.44 205 PHE A O 1
ATOM 1528 N N . PRO A 1 206 ? 8.219 51.5 36.531 1 91.5 206 PRO A N 1
ATOM 1529 C CA . PRO A 1 206 ? 8.625 51.25 35.156 1 91.5 206 PRO A CA 1
ATOM 1530 C C . PRO A 1 206 ? 10.117 51 35.031 1 91.5 206 PRO A C 1
ATOM 1532 O O . PRO A 1 206 ? 10.922 51.594 35.75 1 91.5 206 PRO A O 1
ATOM 1535 N N . GLY A 1 207 ? 10.531 50.125 34.125 1 93.44 207 GLY A N 1
ATOM 1536 C CA . GLY A 1 207 ? 11.938 49.812 33.906 1 93.44 207 GLY A CA 1
ATOM 1537 C C . GLY A 1 207 ? 12.742 51.031 33.469 1 93.44 207 GLY A C 1
ATOM 1538 O O . GLY A 1 207 ? 13.852 51.25 33.969 1 93.44 207 GLY A O 1
ATOM 1539 N N . SER A 1 208 ? 12.211 51.719 32.562 1 94.88 208 SER A N 1
ATOM 1540 C CA . SER A 1 208 ? 12.719 53.031 32.156 1 94.88 208 SER A CA 1
ATOM 1541 C C . SER A 1 208 ? 11.688 54.125 32.375 1 94.88 208 SER A C 1
ATOM 1543 O O . SER A 1 208 ? 10.484 53.906 32.188 1 94.88 208 SER A O 1
ATOM 1545 N N . THR A 1 209 ? 12.188 55.281 32.75 1 93.75 209 THR A N 1
ATOM 1546 C CA . THR A 1 209 ? 11.281 56.312 33.25 1 93.75 209 THR A CA 1
ATOM 1547 C C . THR A 1 209 ? 11.07 57.375 32.188 1 93.75 209 THR A C 1
ATOM 1549 O O . THR A 1 209 ? 11.703 57.344 31.125 1 93.75 209 THR A O 1
ATOM 1552 N N . LEU A 1 210 ? 10.195 58.375 32.5 1 95.12 210 LEU A N 1
ATOM 1553 C CA . LEU A 1 210 ? 9.953 59.531 31.641 1 95.12 210 LEU A CA 1
ATOM 1554 C C . LEU A 1 210 ? 11.227 60.312 31.422 1 95.12 210 LEU A C 1
ATOM 1556 O O . LEU A 1 210 ? 11.555 60.688 30.281 1 95.12 210 LEU A O 1
ATOM 1560 N N . SER A 1 211 ? 11.898 60.562 32.5 1 94.5 211 SER A N 1
ATOM 1561 C CA . SER A 1 211 ? 13.125 61.344 32.438 1 94.5 211 SER A CA 1
ATOM 1562 C C . SER A 1 211 ? 14.195 60.625 31.625 1 94.5 211 SER A C 1
ATOM 1564 O O . SER A 1 211 ? 14.93 61.281 30.859 1 94.5 211 SER A O 1
ATOM 1566 N N . ASP A 1 212 ? 14.266 59.344 31.797 1 94.94 212 ASP A N 1
ATOM 1567 C CA . ASP A 1 212 ? 15.25 58.562 31.031 1 94.94 212 ASP A CA 1
ATOM 1568 C C . ASP A 1 212 ? 15.07 58.781 29.531 1 94.94 212 ASP A C 1
ATOM 1570 O O . ASP A 1 212 ? 16.047 59.031 28.812 1 94.94 212 ASP A O 1
ATOM 1574 N N . HIS A 1 213 ? 13.883 58.719 29.031 1 96.94 213 HIS A N 1
ATOM 1575 C CA . HIS A 1 213 ? 13.625 58.812 27.594 1 96.94 213 HIS A CA 1
ATOM 1576 C C . HIS A 1 213 ? 13.727 60.25 27.094 1 96.94 213 HIS A C 1
ATOM 1578 O O . HIS A 1 213 ? 14.156 60.5 25.969 1 96.94 213 HIS A O 1
ATOM 1584 N N . VAL A 1 214 ? 13.336 61.188 27.922 1 96.38 214 VAL A N 1
ATOM 1585 C CA . VAL A 1 214 ? 13.508 62.594 27.547 1 96.38 214 VAL A CA 1
ATOM 1586 C C . VAL A 1 214 ? 14.992 62.875 27.359 1 96.38 214 VAL A C 1
ATOM 1588 O O . VAL A 1 214 ? 15.375 63.594 26.422 1 96.38 214 VAL A O 1
ATOM 1591 N N . LEU A 1 215 ? 15.797 62.375 28.281 1 95.94 215 LEU A N 1
ATOM 1592 C CA . LEU A 1 215 ? 17.234 62.594 28.172 1 95.94 215 LEU A CA 1
ATOM 1593 C C . LEU A 1 215 ? 17.781 61.938 26.906 1 95.94 215 LEU A C 1
ATOM 1595 O O . LEU A 1 215 ? 18.641 62.5 26.219 1 95.94 215 LEU A O 1
ATOM 1599 N N . ARG A 1 216 ? 17.297 60.812 26.594 1 96.31 216 ARG A N 1
ATOM 1600 C CA . ARG A 1 216 ? 17.672 60.156 25.344 1 96.31 216 ARG A CA 1
ATOM 1601 C C . ARG A 1 216 ? 17.281 61 24.141 1 96.31 216 ARG A C 1
ATOM 1603 O O . ARG A 1 216 ? 18.109 61.219 23.234 1 96.31 216 ARG A O 1
ATOM 1610 N N . PHE A 1 217 ? 16.078 61.438 24.109 1 97.62 217 PHE A N 1
ATOM 1611 C CA . PHE A 1 217 ? 15.562 62.219 23 1 97.62 217 PHE A CA 1
ATOM 1612 C C . PHE A 1 217 ? 16.359 63.5 22.828 1 97.62 217 PHE A C 1
ATOM 1614 O O . PHE A 1 217 ? 16.609 63.938 21.703 1 97.62 217 PHE A O 1
ATOM 1621 N N . ASN A 1 218 ? 16.734 64 23.953 1 96.69 218 ASN A N 1
ATOM 1622 C CA . ASN A 1 218 ? 17.547 65.25 23.938 1 96.69 218 ASN A CA 1
ATOM 1623 C C . ASN A 1 218 ? 18.875 65 23.219 1 96.69 218 ASN A C 1
ATOM 1625 O O . ASN A 1 218 ? 19.406 65.938 22.594 1 96.69 218 ASN A O 1
ATOM 1629 N N . ASN A 1 219 ? 19.312 63.812 23.281 1 95.62 219 ASN A N 1
ATOM 1630 C CA . ASN A 1 219 ? 20.625 63.469 22.719 1 95.62 219 ASN A CA 1
ATOM 1631 C C . ASN A 1 219 ? 20.5 62.969 21.281 1 95.62 219 ASN A C 1
ATOM 1633 O O . ASN A 1 219 ? 21.516 62.75 20.609 1 95.62 219 ASN A O 1
ATOM 1637 N N . ILE A 1 220 ? 19.359 62.812 20.734 1 95.94 220 ILE A N 1
ATOM 1638 C CA . ILE A 1 220 ? 19.141 62.375 19.359 1 95.94 220 ILE A CA 1
ATOM 1639 C C . ILE A 1 220 ? 18.969 63.594 18.453 1 95.94 220 ILE A C 1
ATOM 1641 O O . ILE A 1 220 ? 18.016 64.375 18.594 1 95.94 220 ILE A O 1
ATOM 1645 N N . PRO A 1 221 ? 19.844 63.719 17.547 1 94.75 221 PRO A N 1
ATOM 1646 C CA . PRO A 1 221 ? 19.859 64.938 16.75 1 94.75 221 PRO A CA 1
ATOM 1647 C C . PRO A 1 221 ? 18.562 65.125 15.961 1 94.75 221 PRO A C 1
ATOM 1649 O O . PRO A 1 221 ? 18.141 66.312 15.727 1 94.75 221 PRO A O 1
ATOM 1652 N N . GLN A 1 222 ? 17.938 64.062 15.547 1 94.88 222 GLN A N 1
ATOM 1653 C CA . GLN A 1 222 ? 16.734 64.188 14.703 1 94.88 222 GLN A CA 1
ATOM 1654 C C . GLN A 1 222 ? 15.539 64.688 15.5 1 94.88 222 GLN A C 1
ATOM 1656 O O . GLN A 1 222 ? 14.586 65.25 14.93 1 94.88 222 GLN A O 1
ATOM 1661 N N . VAL A 1 223 ? 15.602 64.562 16.797 1 97.38 223 VAL A N 1
ATOM 1662 C CA . VAL A 1 223 ? 14.523 65.062 17.656 1 97.38 223 VAL A CA 1
ATOM 1663 C C . VAL A 1 223 ? 14.719 66.5 17.969 1 97.38 223 VAL A C 1
ATOM 1665 O O . VAL A 1 223 ? 15.805 66.938 18.406 1 97.38 223 VAL A O 1
ATOM 1668 N N . LYS A 1 224 ? 13.656 67.312 17.828 1 97.75 224 LYS A N 1
ATOM 1669 C CA . LYS A 1 224 ? 13.797 68.75 17.984 1 97.75 224 LYS A CA 1
ATOM 1670 C C . LYS A 1 224 ? 12.953 69.25 19.141 1 97.75 224 LYS A C 1
ATOM 1672 O O . LYS A 1 224 ? 13.172 70.375 19.641 1 97.75 224 LYS A O 1
ATOM 1677 N N . MET A 1 225 ? 12.031 68.5 19.578 1 98 225 MET A N 1
ATOM 1678 C CA . MET A 1 225 ? 11.234 68.812 20.766 1 98 225 MET A CA 1
ATOM 1679 C C . MET A 1 225 ? 10.688 67.5 21.375 1 98 225 MET A C 1
ATOM 1681 O O . MET A 1 225 ? 10.664 66.5 20.719 1 98 225 MET A O 1
ATOM 1685 N N . MET A 1 226 ? 10.281 67.625 22.594 1 98.31 226 MET A N 1
ATOM 1686 C CA . MET A 1 226 ? 9.766 66.438 23.281 1 98.31 226 MET A CA 1
ATOM 1687 C C . MET A 1 226 ? 8.383 66.688 23.859 1 98.31 226 MET A C 1
ATOM 1689 O O . MET A 1 226 ? 8.102 67.812 24.312 1 98.31 226 MET A O 1
ATOM 1693 N N . VAL A 1 227 ? 7.59 65.75 23.766 1 98.44 227 VAL A N 1
ATOM 1694 C CA . VAL A 1 227 ? 6.262 65.75 24.375 1 98.44 227 VAL A CA 1
ATOM 1695 C C . VAL A 1 227 ? 6.156 64.688 25.438 1 98.44 227 VAL A C 1
ATOM 1697 O O . VAL A 1 227 ? 6.523 63.531 25.203 1 98.44 227 VAL A O 1
ATOM 1700 N N . VAL A 1 228 ? 5.707 65.062 26.672 1 97.88 228 VAL A N 1
ATOM 1701 C CA . VAL A 1 228 ? 5.648 64.125 27.797 1 97.88 228 VAL A CA 1
ATOM 1702 C C . VAL A 1 228 ? 4.23 64.062 28.359 1 97.88 228 VAL A C 1
ATOM 1704 O O . VAL A 1 228 ? 3.635 65.125 28.625 1 97.88 228 VAL A O 1
ATOM 1707 N N . LEU A 1 229 ? 3.744 62.906 28.453 1 96.12 229 LEU A N 1
ATOM 1708 C CA . LEU A 1 229 ? 2.441 62.719 29.078 1 96.12 229 LEU A CA 1
ATOM 1709 C C . LEU A 1 229 ? 2.559 61.844 30.328 1 96.12 229 LEU A C 1
ATOM 1711 O O . LEU A 1 229 ? 2.783 60.656 30.25 1 96.12 229 LEU A O 1
ATOM 1715 N N . GLY A 1 230 ? 2.383 62.438 31.484 1 92.69 230 GLY A N 1
ATOM 1716 C CA . GLY A 1 230 ? 2.4 61.719 32.781 1 92.69 230 GLY A CA 1
ATOM 1717 C C . GLY A 1 230 ? 1.013 61.469 33.312 1 92.69 230 GLY A C 1
ATOM 1718 O O . GLY A 1 230 ? 0.011 61.75 32.656 1 92.69 230 GLY A O 1
ATOM 1719 N N . GLU A 1 231 ? 1.02 60.875 34.438 1 89.62 231 GLU A N 1
ATOM 1720 C CA . GLU A 1 231 ? -0.222 60.562 35.125 1 89.62 231 GLU A CA 1
ATOM 1721 C C . GLU A 1 231 ? -0.08 60.75 36.656 1 89.62 231 GLU A C 1
ATOM 1723 O O . GLU A 1 231 ? 1.024 60.656 37.188 1 89.62 231 GLU A O 1
ATOM 1728 N N . LEU A 1 232 ? -1.17 61.062 37.219 1 87.5 232 LEU A N 1
ATOM 1729 C CA . LEU A 1 232 ? -1.152 61.219 38.688 1 87.5 232 LEU A CA 1
ATOM 1730 C C . LEU A 1 232 ? -0.621 59.938 39.344 1 87.5 232 LEU A C 1
ATOM 1732 O O . LEU A 1 232 ? -0.768 58.844 38.812 1 87.5 232 LEU A O 1
ATOM 1736 N N . GLY A 1 233 ? -0.02 60.219 40.438 1 84.5 233 GLY A N 1
ATOM 1737 C CA . GLY A 1 233 ? 0.547 59.094 41.219 1 84.5 233 GLY A CA 1
ATOM 1738 C C . GLY A 1 233 ? 2.027 58.906 40.938 1 84.5 233 GLY A C 1
ATOM 1739 O O . GLY A 1 233 ? 2.502 59.125 39.812 1 84.5 233 GLY A O 1
ATOM 1740 N N . GLY A 1 234 ? 2.711 58.531 41.969 1 81.38 234 GLY A N 1
ATOM 1741 C CA . GLY A 1 234 ? 4.141 58.281 41.844 1 81.38 234 GLY A CA 1
ATOM 1742 C C . GLY A 1 234 ? 4.949 59.562 41.781 1 81.38 234 GLY A C 1
ATOM 1743 O O . GLY A 1 234 ? 4.438 60.656 42.094 1 81.38 234 GLY A O 1
ATOM 1744 N N . ARG A 1 235 ? 6.215 59.469 41.438 1 85.19 235 ARG A N 1
ATOM 1745 C CA . ARG A 1 235 ? 7.094 60.625 41.469 1 85.19 235 ARG A CA 1
ATOM 1746 C C . ARG A 1 235 ? 7.973 60.688 40.219 1 85.19 235 ARG A C 1
ATOM 1748 O O . ARG A 1 235 ? 8.961 61.438 40.188 1 85.19 235 ARG A O 1
ATOM 1755 N N . ASP A 1 236 ? 7.633 60 39.25 1 86.94 236 ASP A N 1
ATOM 1756 C CA . ASP A 1 236 ? 8.469 59.875 38.062 1 86.94 236 ASP A CA 1
ATOM 1757 C C . ASP A 1 236 ? 8.688 61.219 37.406 1 86.94 236 ASP A C 1
ATOM 1759 O O . ASP A 1 236 ? 9.781 61.531 36.906 1 86.94 236 ASP A O 1
ATOM 1763 N N . GLU A 1 237 ? 7.703 62.062 37.375 1 92.62 237 GLU A N 1
ATOM 1764 C CA . GLU A 1 237 ? 7.754 63.344 36.688 1 92.62 237 GLU A CA 1
ATOM 1765 C C . GLU A 1 237 ? 8.773 64.25 37.344 1 92.62 237 GLU A C 1
ATOM 1767 O O . GLU A 1 237 ? 9.352 65.125 36.688 1 92.62 237 GLU A O 1
ATOM 1772 N N . TYR A 1 238 ? 9 64.062 38.625 1 93.69 238 TYR A N 1
ATOM 1773 C CA . TYR A 1 238 ? 9.914 64.938 39.344 1 93.69 238 TYR A CA 1
ATOM 1774 C C . TYR A 1 238 ? 11.359 64.688 38.906 1 93.69 238 TYR A C 1
ATOM 1776 O O . TYR A 1 238 ? 12.203 65.562 39 1 93.69 238 TYR A O 1
ATOM 1784 N N . SER A 1 239 ? 11.578 63.531 38.531 1 92.31 239 SER A N 1
ATOM 1785 C CA . SER A 1 239 ? 12.898 63.281 37.969 1 92.31 239 SER A CA 1
ATOM 1786 C C . SER A 1 239 ? 13.133 64.125 36.719 1 92.31 239 SER A C 1
ATOM 1788 O O . SER A 1 239 ? 14.25 64.562 36.469 1 92.31 239 SER A O 1
ATOM 1790 N N . LEU A 1 240 ? 12.172 64.312 35.906 1 94.88 240 LEU A N 1
ATOM 1791 C CA . LEU A 1 240 ? 12.258 65.188 34.75 1 94.88 240 LEU A CA 1
ATOM 1792 C C . LEU A 1 240 ? 12.43 66.625 35.156 1 94.88 240 LEU A C 1
ATOM 1794 O O . LEU A 1 240 ? 13.195 67.375 34.562 1 94.88 240 LEU A O 1
ATOM 1798 N N . VAL A 1 241 ? 11.727 67 36.25 1 96.62 241 VAL A N 1
ATOM 1799 C CA . VAL A 1 241 ? 11.844 68.375 36.812 1 96.62 241 VAL A CA 1
ATOM 1800 C C . VAL A 1 241 ? 13.297 68.625 37.188 1 96.62 241 VAL A C 1
ATOM 1802 O O . VAL A 1 241 ? 13.844 69.688 36.875 1 96.62 241 VAL A O 1
ATOM 1805 N N . GLU A 1 242 ? 13.828 67.688 37.812 1 95.94 242 GLU A N 1
ATOM 1806 C CA . GLU A 1 242 ? 15.219 67.812 38.219 1 95.94 242 GLU A CA 1
ATOM 1807 C C . GLU A 1 242 ? 16.156 67.938 37.031 1 95.94 242 GLU A C 1
ATOM 1809 O O . GLU A 1 242 ? 17.109 68.75 37.062 1 95.94 242 GLU A O 1
ATOM 1814 N N . ALA A 1 243 ? 15.945 67.188 36.062 1 94.81 243 ALA A N 1
ATOM 1815 C CA . ALA A 1 243 ? 16.766 67.25 34.844 1 94.81 243 ALA A CA 1
ATOM 1816 C C . ALA A 1 243 ? 16.672 68.562 34.156 1 94.81 243 ALA A C 1
ATOM 1818 O O . ALA A 1 243 ? 17.672 69.125 33.656 1 94.81 243 ALA A O 1
ATOM 1819 N N . LEU A 1 244 ? 15.539 69.125 34.062 1 96.25 244 LEU A N 1
ATOM 1820 C CA . LEU A 1 244 ? 15.312 70.438 33.469 1 96.25 244 LEU A CA 1
ATOM 1821 C C . LEU A 1 244 ? 16.031 71.562 34.281 1 96.25 244 LEU A C 1
ATOM 1823 O O . LEU A 1 244 ? 16.703 72.438 33.688 1 96.25 244 LEU A O 1
ATOM 1827 N N . LYS A 1 245 ? 15.961 71.438 35.625 1 96.31 245 LYS A N 1
ATOM 1828 C CA . LYS A 1 245 ? 16.578 72.438 36.5 1 96.31 245 LYS A CA 1
ATOM 1829 C C . LYS A 1 245 ? 18.094 72.375 36.406 1 96.31 245 LYS A C 1
ATOM 1831 O O . LYS A 1 245 ? 18.781 73.375 36.531 1 96.31 245 LYS A O 1
ATOM 1836 N N . GLN A 1 246 ? 18.516 71.25 36.125 1 95.19 246 GLN A N 1
ATOM 1837 C CA . GLN A 1 246 ? 19.953 71.062 36.062 1 95.19 246 GLN A CA 1
ATOM 1838 C C . GLN A 1 246 ? 20.5 71.438 34.688 1 95.19 246 GLN A C 1
ATOM 1840 O O . GLN A 1 246 ? 21.703 71.375 34.438 1 95.19 246 GLN A O 1
ATOM 1845 N N . GLY A 1 247 ? 19.688 71.688 33.75 1 93.12 247 GLY A N 1
ATOM 1846 C CA . GLY A 1 247 ? 20.094 72.125 32.438 1 93.12 247 GLY A CA 1
ATOM 1847 C C . GLY A 1 247 ? 20.516 71 31.531 1 93.12 247 GLY A C 1
ATOM 1848 O O . GLY A 1 247 ? 21.203 71.188 30.531 1 93.12 247 GLY A O 1
ATOM 1849 N N . LYS A 1 248 ? 20.078 69.812 31.891 1 93.75 248 LYS A N 1
ATOM 1850 C CA . LYS A 1 248 ? 20.453 68.688 31.125 1 93.75 248 LYS A CA 1
ATOM 1851 C C . LYS A 1 248 ? 19.594 68.562 29.859 1 93.75 248 LYS A C 1
ATOM 1853 O O . LYS A 1 248 ? 19.938 67.812 28.953 1 93.75 248 LYS A O 1
ATOM 1858 N N . VAL A 1 249 ? 18.516 69.188 29.766 1 96.06 249 VAL A N 1
ATOM 1859 C CA . VAL A 1 249 ? 17.609 69.188 28.641 1 96.06 249 VAL A CA 1
ATOM 1860 C C . VAL A 1 249 ? 17.625 70.562 27.953 1 96.06 249 VAL A C 1
ATOM 1862 O O . VAL A 1 249 ? 17.266 71.562 28.562 1 96.06 249 VAL A O 1
ATOM 1865 N N . SER A 1 250 ? 18.062 70.562 26.781 1 94.94 250 SER A N 1
ATOM 1866 C CA . SER A 1 250 ? 18.219 71.812 26.062 1 94.94 250 SER A CA 1
ATOM 1867 C C . SER A 1 250 ? 17.094 72 25.047 1 94.94 250 SER A C 1
ATOM 1869 O O . SER A 1 250 ? 16.828 73.125 24.625 1 94.94 250 SER A O 1
ATOM 1871 N N . LYS A 1 251 ? 16.406 71 24.672 1 96.94 251 LYS A N 1
ATOM 1872 C CA . LYS A 1 251 ? 15.32 71.125 23.703 1 96.94 251 LYS A CA 1
ATOM 1873 C C . LYS A 1 251 ? 13.984 71.375 24.391 1 96.94 251 LYS A C 1
ATOM 1875 O O . LYS A 1 251 ? 13.797 71 25.562 1 96.94 251 LYS A O 1
ATOM 1880 N N . PRO A 1 252 ? 13.078 72 23.703 1 97.88 252 PRO A N 1
ATOM 1881 C CA . PRO A 1 252 ? 11.805 72.312 24.344 1 97.88 252 PRO A CA 1
ATOM 1882 C C . PRO A 1 252 ? 11.031 71.062 24.75 1 97.88 252 PRO A C 1
ATOM 1884 O O . PRO A 1 252 ? 11.008 70.062 24.016 1 97.88 252 PRO A O 1
ATOM 1887 N N . VAL A 1 253 ? 10.43 71.125 25.922 1 98.38 253 VAL A N 1
ATOM 1888 C CA . VAL A 1 253 ? 9.602 70.062 26.453 1 98.38 253 VAL A CA 1
ATOM 1889 C C . VAL A 1 253 ? 8.18 70.562 26.672 1 98.38 253 VAL A C 1
ATOM 1891 O O . VAL A 1 253 ? 7.977 71.562 27.375 1 98.38 253 VAL A O 1
ATOM 1894 N N . VAL A 1 254 ? 7.262 70 26.047 1 98.5 254 VAL A N 1
ATOM 1895 C CA . VAL A 1 254 ? 5.848 70.188 26.328 1 98.5 254 VAL A CA 1
ATOM 1896 C C . VAL A 1 254 ? 5.281 69.062 27.156 1 98.5 254 VAL A C 1
ATOM 1898 O O . VAL A 1 254 ? 5.289 67.938 26.703 1 98.5 254 VAL A O 1
ATOM 1901 N N . ALA A 1 255 ? 4.789 69.312 28.312 1 97.94 255 ALA A N 1
ATOM 1902 C CA . ALA A 1 255 ? 4.41 68.188 29.219 1 97.94 255 ALA A CA 1
ATOM 1903 C C . ALA A 1 255 ? 3.027 68.438 29.812 1 97.94 255 ALA A C 1
ATOM 1905 O O . ALA A 1 255 ? 2.592 69.562 29.953 1 97.94 255 ALA A O 1
ATOM 1906 N N . TRP A 1 256 ? 2.373 67.375 30.078 1 96.88 256 TRP A N 1
ATOM 1907 C CA . TRP A 1 256 ? 1.104 67.375 30.797 1 96.88 256 TRP A CA 1
ATOM 1908 C C . TRP A 1 256 ? 0.97 66.188 31.688 1 96.88 256 TRP A C 1
ATOM 1910 O O . TRP A 1 256 ? 1.353 65.062 31.297 1 96.88 256 TRP A O 1
ATOM 1920 N N . VAL A 1 257 ? 0.501 66.312 32.906 1 94.12 257 VAL A N 1
ATOM 1921 C CA . VAL A 1 257 ? 0.198 65.25 33.812 1 94.12 257 VAL A CA 1
ATOM 1922 C C . VAL A 1 257 ? -1.314 65.062 34 1 94.12 257 VAL A C 1
ATOM 1924 O O . VAL A 1 257 ? -1.972 66 34.469 1 94.12 257 VAL A O 1
ATOM 1927 N N . SER A 1 258 ? -1.824 63.969 33.562 1 89.94 258 SER A N 1
ATOM 1928 C CA . SER A 1 258 ? -3.266 63.719 33.594 1 89.94 258 SER A CA 1
ATOM 1929 C C . SER A 1 258 ? -3.74 63.344 34.969 1 89.94 258 SER A C 1
ATOM 1931 O O . SER A 1 258 ? -2.939 62.938 35.812 1 89.94 258 SER A O 1
ATOM 1933 N N . GLY A 1 259 ? -5.012 63.469 35.25 1 87 259 GLY A N 1
ATOM 1934 C CA . GLY A 1 259 ? -5.637 63.125 36.5 1 87 259 GLY A CA 1
ATOM 1935 C C . GLY A 1 259 ? -5.934 64.312 37.375 1 87 259 GLY A C 1
ATOM 1936 O O . GLY A 1 259 ? -6.051 64.188 38.594 1 87 259 GLY A O 1
ATOM 1937 N N . THR A 1 260 ? -5.98 65.5 36.812 1 85.38 260 THR A N 1
ATOM 1938 C CA . THR A 1 260 ? -6.227 66.688 37.594 1 85.38 260 THR A CA 1
ATOM 1939 C C . THR A 1 260 ? -7.617 66.688 38.219 1 85.38 260 THR A C 1
ATOM 1941 O O . THR A 1 260 ? -7.887 67.438 39.156 1 85.38 260 THR A O 1
ATOM 1944 N N . CYS A 1 261 ? -8.438 65.812 37.75 1 78.5 261 CYS A N 1
ATOM 1945 C CA . CYS A 1 261 ? -9.805 65.75 38.25 1 78.5 261 CYS A CA 1
ATOM 1946 C C . CYS A 1 261 ? -9.852 65 39.562 1 78.5 261 CYS A C 1
ATOM 1948 O O . CYS A 1 261 ? -10.883 65 40.219 1 78.5 261 CYS A O 1
ATOM 1950 N N . ALA A 1 262 ? -8.734 64.375 39.906 1 80.25 262 ALA A N 1
ATOM 1951 C CA . ALA A 1 262 ? -8.727 63.562 41.125 1 80.25 262 ALA A CA 1
ATOM 1952 C C . ALA A 1 262 ? -9.102 64.375 42.344 1 80.25 262 ALA A C 1
ATOM 1954 O O . ALA A 1 262 ? -9.695 63.844 43.281 1 80.25 262 ALA A O 1
ATOM 1955 N N . ARG A 1 263 ? -8.797 65.625 42.406 1 76 263 ARG A N 1
ATOM 1956 C CA . ARG A 1 263 ? -9.062 66.5 43.562 1 76 263 ARG A CA 1
ATOM 1957 C C . ARG A 1 263 ? -10.555 66.75 43.75 1 76 263 ARG A C 1
ATOM 1959 O O . ARG A 1 263 ? -11 67.125 44.812 1 76 263 ARG A O 1
ATOM 1966 N N . LEU A 1 264 ? -11.234 66.438 42.719 1 76 264 LEU A N 1
ATOM 1967 C CA . LEU A 1 264 ? -12.68 66.625 42.781 1 76 264 LEU A CA 1
ATOM 1968 C C . LEU A 1 264 ? -13.336 65.5 43.562 1 76 264 LEU A C 1
ATOM 1970 O O . LEU A 1 264 ? -14.492 65.562 43.969 1 76 264 LEU A O 1
ATOM 1974 N N . PHE A 1 265 ? -12.484 64.5 43.781 1 76.94 265 PHE A N 1
ATOM 1975 C CA . PHE A 1 265 ? -13.039 63.375 44.531 1 76.94 265 PHE A CA 1
ATOM 1976 C C . PHE A 1 265 ? -12.555 63.375 45.969 1 76.94 265 PHE A C 1
ATOM 1978 O O . PHE A 1 265 ? -11.414 63.75 46.25 1 76.94 265 PHE A O 1
ATOM 1985 N N . LYS A 1 266 ? -13.32 63.125 46.875 1 70.31 266 LYS A N 1
ATOM 1986 C CA . LYS A 1 266 ? -13.023 63.156 48.312 1 70.31 266 LYS A CA 1
ATOM 1987 C C . LYS A 1 266 ? -12.109 62 48.719 1 70.31 266 LYS A C 1
ATOM 1989 O O . LYS A 1 266 ? -11.281 62.125 49.594 1 70.31 266 LYS A O 1
ATOM 1994 N N . SER A 1 267 ? -12.32 60.844 48.156 1 72.25 267 SER A N 1
ATOM 1995 C CA . SER A 1 267 ? -11.547 59.656 48.5 1 72.25 267 SER A CA 1
ATOM 1996 C C . SER A 1 267 ? -10.43 59.406 47.5 1 72.25 267 SER A C 1
ATOM 1998 O O . SER A 1 267 ? -10.453 59.938 46.406 1 72.25 267 SER A O 1
ATOM 2000 N N . GLU A 1 268 ? -9.43 58.656 47.969 1 72.44 268 GLU A N 1
ATOM 2001 C CA . GLU A 1 268 ? -8.328 58.219 47.125 1 72.44 268 GLU A CA 1
ATOM 2002 C C . GLU A 1 268 ? -8.852 57.438 45.906 1 72.44 268 GLU A C 1
ATOM 2004 O O . GLU A 1 268 ? -9.711 56.562 46.062 1 72.44 268 GLU A O 1
ATOM 2009 N N . VAL A 1 269 ? -8.578 58 44.688 1 73.75 269 VAL A N 1
ATOM 2010 C CA . VAL A 1 269 ? -9.086 57.375 43.469 1 73.75 269 VAL A CA 1
ATOM 2011 C C . VAL A 1 269 ? -7.93 56.75 42.688 1 73.75 269 VAL A C 1
ATOM 2013 O O . VAL A 1 269 ? -6.855 57.344 42.594 1 73.75 269 VAL A O 1
ATOM 2016 N N . GLN A 1 270 ? -8.047 55.469 42.344 1 76.69 270 GLN A N 1
ATOM 2017 C CA . GLN A 1 270 ? -7.121 54.781 41.438 1 76.69 270 GLN A CA 1
ATOM 2018 C C . GLN A 1 270 ? -7.66 54.781 40.031 1 76.69 270 GLN A C 1
ATOM 2020 O O . GLN A 1 270 ? -8.797 54.375 39.781 1 76.69 270 GLN A O 1
ATOM 2025 N N . PHE A 1 271 ? -6.914 55.281 39.125 1 71.94 271 PHE A N 1
ATOM 2026 C CA . PHE A 1 271 ? -7.359 55.406 37.75 1 71.94 271 PHE A CA 1
ATOM 2027 C C . PHE A 1 271 ? -6.777 54.281 36.906 1 71.94 271 PHE A C 1
ATOM 2029 O O . PHE A 1 271 ? -5.73 54.438 36.281 1 71.94 271 PHE A O 1
ATOM 2036 N N . GLY A 1 272 ? -7.238 53.062 36.719 1 70.5 272 GLY A N 1
ATOM 2037 C CA . GLY A 1 272 ? -6.992 51.938 35.812 1 70.5 272 GLY A CA 1
ATOM 2038 C C . GLY A 1 272 ? -5.629 51.312 36.031 1 70.5 272 GLY A C 1
ATOM 2039 O O . GLY A 1 272 ? -5.523 50.094 36.188 1 70.5 272 GLY A O 1
ATOM 2040 N N . HIS A 1 273 ? -4.457 52.125 36.062 1 76.25 273 HIS A N 1
ATOM 2041 C CA . HIS A 1 273 ? -3.105 51.594 36.219 1 76.25 273 HIS A CA 1
ATOM 2042 C C . HIS A 1 273 ? -2.764 51.406 37.688 1 76.25 273 HIS A C 1
ATOM 2044 O O . HIS A 1 273 ? -3.195 52.188 38.531 1 76.25 273 HIS A O 1
ATOM 2050 N N . ALA A 1 274 ? -2.014 50.375 37.906 1 71.88 274 ALA A N 1
ATOM 2051 C CA . ALA A 1 274 ? -1.615 50.094 39.281 1 71.88 274 ALA A CA 1
ATOM 2052 C C . ALA A 1 274 ? -0.852 51.281 39.875 1 71.88 274 ALA A C 1
ATOM 2054 O O . ALA A 1 274 ? -0.935 51.531 41.094 1 71.88 274 ALA A O 1
ATOM 2055 N N . GLY A 1 275 ? -0.187 52.125 39.094 1 72.38 275 GLY A N 1
ATOM 2056 C CA . GLY A 1 275 ? 0.607 53.25 39.562 1 72.38 275 GLY A CA 1
ATOM 2057 C C . GLY A 1 275 ? -0.173 54.562 39.625 1 72.38 275 GLY A C 1
ATOM 2058 O O . GLY A 1 275 ? 0.307 55.562 40.188 1 72.38 275 GLY A O 1
ATOM 2059 N N . ALA A 1 276 ? -1.33 54.625 39.125 1 72.56 276 ALA A N 1
ATOM 2060 C CA . ALA A 1 276 ? -2.107 55.844 39.031 1 72.56 276 ALA A CA 1
ATOM 2061 C C . ALA A 1 276 ? -3.031 56.031 40.25 1 72.56 276 ALA A C 1
ATOM 2063 O O . ALA A 1 276 ? -4.254 56 40.094 1 72.56 276 ALA A O 1
ATOM 2064 N N . LYS A 1 277 ? -2.473 56.125 41.375 1 77.62 277 LYS A N 1
ATOM 2065 C CA . LYS A 1 277 ? -3.219 56.25 42.625 1 77.62 277 LYS A CA 1
ATOM 2066 C C . LYS A 1 277 ? -3.018 57.656 43.25 1 77.62 277 LYS A C 1
ATOM 2068 O O . LYS A 1 277 ? -1.891 58.125 43.312 1 77.62 277 LYS A O 1
ATOM 2073 N N . SER A 1 278 ? -4.152 58.344 43.562 1 75.25 278 SER A N 1
ATOM 2074 C CA . SER A 1 278 ? -4.098 59.656 44.188 1 75.25 278 SER A CA 1
ATOM 2075 C C . SER A 1 278 ? -3.578 59.562 45.625 1 75.25 278 SER A C 1
ATOM 2077 O O . SER A 1 278 ? -3.957 58.656 46.375 1 75.25 278 SER A O 1
ATOM 2079 N N . GLY A 1 279 ? -2.471 60.156 45.969 1 71.81 279 GLY A N 1
ATOM 2080 C CA . GLY A 1 279 ? -1.94 60.156 47.312 1 71.81 279 GLY A CA 1
ATOM 2081 C C . GLY A 1 279 ? -1.686 61.562 47.875 1 71.81 279 GLY A C 1
ATOM 2082 O O . GLY A 1 279 ? -2.564 62.406 47.812 1 71.81 279 GLY A O 1
ATOM 2083 N N . GLY A 1 280 ? -0.532 61.844 48.281 1 75.88 280 GLY A N 1
ATOM 2084 C CA . GLY A 1 280 ? -0.155 63.125 48.875 1 75.88 280 GLY A CA 1
ATOM 2085 C C . GLY A 1 280 ? -0.128 64.25 47.875 1 75.88 280 GLY A C 1
ATOM 2086 O O . GLY A 1 280 ? -0.357 64.062 46.688 1 75.88 280 GLY A O 1
ATOM 2087 N N . GLU A 1 281 ? -0.002 65.375 48.312 1 79.12 281 GLU A N 1
ATOM 2088 C CA . GLU A 1 281 ? -0.009 66.625 47.5 1 79.12 281 GLU A CA 1
ATOM 2089 C C . GLU A 1 281 ? 1.039 66.562 46.375 1 79.12 281 GLU A C 1
ATOM 2091 O O . GLU A 1 281 ? 0.769 66.938 45.25 1 79.12 281 GLU A O 1
ATOM 2096 N N . LEU A 1 282 ? 2.119 65.938 46.656 1 84 282 LEU A N 1
ATOM 2097 C CA . LEU A 1 282 ? 3.215 65.875 45.688 1 84 282 LEU A CA 1
ATOM 2098 C C . LEU A 1 282 ? 2.92 64.875 44.594 1 84 282 LEU A C 1
ATOM 2100 O O . LEU A 1 282 ? 3.514 64.938 43.531 1 84 282 LEU A O 1
ATOM 2104 N N . GLU A 1 283 ? 1.941 64.062 44.875 1 86.75 283 GLU A N 1
ATOM 2105 C CA . GLU A 1 283 ? 1.609 63.062 43.875 1 86.75 283 GLU A CA 1
ATOM 2106 C C . GLU A 1 283 ? 0.458 63.5 43 1 86.75 283 GLU A C 1
ATOM 2108 O O . GLU A 1 283 ? 0.106 62.781 42.031 1 86.75 283 GLU A O 1
ATOM 2113 N N . SER A 1 284 ? -0.048 64.625 43.281 1 88.56 284 SER A N 1
ATOM 2114 C CA . SER A 1 284 ? -1.179 65.125 42.531 1 88.56 284 SER A CA 1
ATOM 2115 C C . SER A 1 284 ? -0.73 65.625 41.156 1 88.56 284 SER A C 1
ATOM 2117 O O . SER A 1 284 ? 0.404 66.062 41 1 88.56 284 SER A O 1
ATOM 2119 N N . ALA A 1 285 ? -1.555 65.562 40.188 1 92.25 285 ALA A N 1
ATOM 2120 C CA . ALA A 1 285 ? -1.275 66.062 38.844 1 92.25 285 ALA A CA 1
ATOM 2121 C C . ALA A 1 285 ? -1.002 67.562 38.875 1 92.25 285 ALA A C 1
ATOM 2123 O O . ALA A 1 285 ? -0.135 68.062 38.125 1 92.25 285 ALA A O 1
ATOM 2124 N N . GLN A 1 286 ? -1.671 68.375 39.75 1 91.44 286 GLN A N 1
ATOM 2125 C CA . GLN A 1 286 ? -1.518 69.812 39.844 1 91.44 286 GLN A CA 1
ATOM 2126 C C . GLN A 1 286 ? -0.112 70.188 40.281 1 91.44 286 GLN A C 1
ATOM 2128 O O . GLN A 1 286 ? 0.528 71.062 39.688 1 91.44 286 GLN A O 1
ATOM 2133 N N . ALA A 1 287 ? 0.235 69.5 41.312 1 93.06 287 ALA A N 1
ATOM 2134 C CA . ALA A 1 287 ? 1.56 69.75 41.844 1 93.06 287 ALA A CA 1
ATOM 2135 C C . ALA A 1 287 ? 2.652 69.438 40.844 1 93.06 287 ALA A C 1
ATOM 2137 O O . ALA A 1 287 ? 3.633 70.125 40.719 1 93.06 287 ALA A O 1
ATOM 2138 N N . LYS A 1 288 ? 2.49 68.375 40.219 1 94.81 288 LYS A N 1
ATOM 2139 C CA . LYS A 1 288 ? 3.471 67.938 39.219 1 94.81 288 LYS A CA 1
ATOM 2140 C C . LYS A 1 288 ? 3.506 68.875 38.031 1 94.81 288 LYS A C 1
ATOM 2142 O O . LYS A 1 288 ? 4.582 69.25 37.531 1 94.81 288 LYS A O 1
ATOM 2147 N N . ASN A 1 289 ? 2.369 69.25 37.5 1 96.38 289 ASN A N 1
ATOM 2148 C CA . ASN A 1 289 ? 2.289 70.25 36.406 1 96.38 289 ASN A CA 1
ATOM 2149 C C . ASN A 1 289 ? 2.949 71.562 36.75 1 96.38 289 ASN A C 1
ATOM 2151 O O . ASN A 1 289 ? 3.648 72.125 35.938 1 96.38 289 ASN A O 1
ATOM 2155 N N . GLN A 1 290 ? 2.699 72 38 1 95.44 290 GLN A N 1
ATOM 2156 C CA . GLN A 1 290 ? 3.307 73.25 38.469 1 95.44 290 GLN A CA 1
ATOM 2157 C C . GLN A 1 290 ? 4.824 73.125 38.562 1 95.44 290 GLN A C 1
ATOM 2159 O O . GLN A 1 290 ? 5.555 74 38.156 1 95.44 290 GLN A O 1
ATOM 2164 N N . ALA A 1 291 ? 5.238 72 39.031 1 96.19 291 ALA A N 1
ATOM 2165 C CA . ALA A 1 291 ? 6.676 71.75 39.156 1 96.19 291 ALA A CA 1
ATOM 2166 C C . ALA A 1 291 ? 7.34 71.75 37.781 1 96.19 291 ALA A C 1
ATOM 2168 O O . ALA A 1 291 ? 8.445 72.25 37.625 1 96.19 291 ALA A O 1
ATOM 2169 N N . LEU A 1 292 ? 6.719 71.125 36.812 1 97.5 292 LEU A N 1
ATOM 2170 C CA . LEU A 1 292 ? 7.234 71.125 35.469 1 97.5 292 LEU A CA 1
ATOM 2171 C C . LEU A 1 292 ? 7.281 72.5 34.844 1 97.5 292 LEU A C 1
ATOM 2173 O O . LEU A 1 292 ? 8.273 72.875 34.219 1 97.5 292 LEU A O 1
ATOM 2177 N N . LYS A 1 293 ? 6.25 73.25 35.062 1 97 293 LYS A N 1
ATOM 2178 C CA . LYS A 1 293 ? 6.191 74.625 34.562 1 97 293 LYS A CA 1
ATOM 2179 C C . LYS A 1 293 ? 7.316 75.438 35.156 1 97 293 LYS A C 1
ATOM 2181 O O . LYS A 1 293 ? 7.988 76.188 34.438 1 97 293 LYS A O 1
ATOM 2186 N N . ASP A 1 294 ? 7.512 75.312 36.438 1 97.19 294 ASP A N 1
ATOM 2187 C CA . ASP A 1 294 ? 8.539 76.062 37.156 1 97.19 294 ASP A CA 1
ATOM 2188 C C . ASP A 1 294 ? 9.938 75.688 36.656 1 97.19 294 ASP A C 1
ATOM 2190 O O . ASP A 1 294 ? 10.852 76.5 36.719 1 97.19 294 ASP A O 1
ATOM 2194 N N . ALA A 1 295 ? 10.047 74.5 36.219 1 97 295 ALA A N 1
ATOM 2195 C CA . ALA A 1 295 ? 11.344 74 35.75 1 97 295 ALA A CA 1
ATOM 2196 C C . ALA A 1 295 ? 11.633 74.438 34.312 1 97 295 ALA A C 1
ATOM 2198 O O . ALA A 1 295 ? 12.75 74.25 33.844 1 97 295 ALA A O 1
ATOM 2199 N N . GLY A 1 296 ? 10.625 75 33.594 1 96 296 GLY A N 1
ATOM 2200 C CA . GLY A 1 296 ? 10.883 75.562 32.25 1 96 296 GLY A CA 1
ATOM 2201 C C . GLY A 1 296 ? 10.156 74.812 31.156 1 96 296 GLY A C 1
ATOM 2202 O O . GLY A 1 296 ? 10.297 75.125 29.984 1 96 296 GLY A O 1
ATOM 2203 N N . ALA A 1 297 ? 9.414 73.812 31.438 1 97.94 297 ALA A N 1
ATOM 2204 C CA . ALA A 1 297 ? 8.617 73.062 30.438 1 97.94 297 ALA A CA 1
ATOM 2205 C C . ALA A 1 297 ? 7.387 73.875 30.062 1 97.94 297 ALA A C 1
ATOM 2207 O O . ALA A 1 297 ? 6.918 74.75 30.828 1 97.94 297 ALA A O 1
ATOM 2208 N N . VAL A 1 298 ? 6.898 73.688 28.859 1 98.12 298 VAL A N 1
ATOM 2209 C CA . VAL A 1 298 ? 5.629 74.312 28.453 1 98.12 298 VAL A CA 1
ATOM 2210 C C . VAL A 1 298 ? 4.473 73.438 28.953 1 98.12 298 VAL A C 1
ATOM 2212 O O . VAL A 1 298 ? 4.309 72.312 28.516 1 98.12 298 VAL A O 1
ATOM 2215 N N . VAL A 1 299 ? 3.717 73.875 29.906 1 98.12 299 VAL A N 1
ATOM 2216 C CA . VAL A 1 299 ? 2.617 73.125 30.5 1 98.12 299 VAL A CA 1
ATOM 2217 C C . VAL A 1 299 ? 1.3 73.875 30.266 1 98.12 299 VAL A C 1
ATOM 2219 O O . VAL A 1 299 ? 1.104 75 30.766 1 98.12 299 VAL A O 1
ATOM 2222 N N . PRO A 1 300 ? 0.501 73.312 29.547 1 96.69 300 PRO A N 1
ATOM 2223 C CA . PRO A 1 300 ? -0.791 73.938 29.312 1 96.69 300 PRO A CA 1
ATOM 2224 C C . PRO A 1 300 ? -1.678 73.938 30.562 1 96.69 300 PRO A C 1
ATOM 2226 O O . PRO A 1 300 ? -1.267 73.438 31.625 1 96.69 300 PRO A O 1
ATOM 2229 N N . THR A 1 301 ? -2.914 74.5 30.359 1 92.81 301 THR A N 1
ATOM 2230 C CA . THR A 1 301 ? -3.807 74.625 31.516 1 92.81 301 THR A CA 1
ATOM 2231 C C . THR A 1 301 ? -4.77 73.5 31.609 1 92.81 301 THR A C 1
ATOM 2233 O O . THR A 1 301 ? -5.422 73.25 32.625 1 92.81 301 THR A O 1
ATOM 2236 N N . SER A 1 302 ? -4.852 72.812 30.531 1 92.56 302 SER A N 1
ATOM 2237 C CA . SER A 1 302 ? -5.715 71.625 30.453 1 92.56 302 SER A CA 1
ATOM 2238 C C . SER A 1 302 ? -5.23 70.625 29.391 1 92.56 302 SER A C 1
ATOM 2240 O O . SER A 1 302 ? -4.367 71 28.578 1 92.56 302 SER A O 1
ATOM 2242 N N . PHE A 1 303 ? -5.766 69.438 29.453 1 92.06 303 PHE A N 1
ATOM 2243 C CA . PHE A 1 303 ? -5.41 68.5 28.422 1 92.06 303 PHE A CA 1
ATOM 2244 C C . PHE A 1 303 ? -5.832 68.938 27.047 1 92.06 303 PHE A C 1
ATOM 2246 O O . PHE A 1 303 ? -5.121 68.75 26.062 1 92.06 303 PHE A O 1
ATOM 2253 N N . GLU A 1 304 ? -6.945 69.625 26.922 1 91.75 304 GLU A N 1
ATOM 2254 C CA . GLU A 1 304 ? -7.449 70.125 25.656 1 91.75 304 GLU A CA 1
ATOM 2255 C C . GLU A 1 304 ? -6.48 71.188 25.062 1 91.75 304 GLU A C 1
ATOM 2257 O O . GLU A 1 304 ? -6.352 71.25 23.844 1 91.75 304 GLU A O 1
ATOM 2262 N N . ALA A 1 305 ? -5.859 71.875 25.953 1 95.31 305 ALA A N 1
ATOM 2263 C CA . ALA A 1 305 ? -4.93 72.938 25.516 1 95.31 305 ALA A CA 1
ATOM 2264 C C . ALA A 1 305 ? -3.574 72.312 25.141 1 95.31 305 ALA A C 1
ATOM 2266 O O . ALA A 1 305 ? -2.699 73.062 24.625 1 95.31 305 ALA A O 1
ATOM 2267 N N . PHE A 1 306 ? -3.439 71.062 25.406 1 95.88 306 PHE A N 1
ATOM 2268 C CA . PHE A 1 306 ? -2.174 70.375 25.172 1 95.88 306 PHE A CA 1
ATOM 2269 C C . PHE A 1 306 ? -1.805 70.438 23.688 1 95.88 306 PHE A C 1
ATOM 2271 O O . PHE A 1 306 ? -0.655 70.688 23.344 1 95.88 306 PHE A O 1
ATOM 2278 N N . GLU A 1 307 ? -2.744 70.125 22.812 1 97 307 GLU A N 1
ATOM 2279 C CA . GLU A 1 307 ? -2.541 70.188 21.359 1 97 307 GLU A CA 1
ATOM 2280 C C . GLU A 1 307 ? -2.027 71.562 20.891 1 97 307 GLU A C 1
ATOM 2282 O O . GLU A 1 307 ? -1.067 71.625 20.125 1 97 307 GLU A O 1
ATOM 2287 N N . ALA A 1 308 ? -2.646 72.562 21.375 1 97.62 308 ALA A N 1
ATOM 2288 C CA . ALA A 1 308 ? -2.26 73.938 21 1 97.62 308 ALA A CA 1
ATOM 2289 C C . ALA A 1 308 ? -0.842 74.25 21.484 1 97.62 308 ALA A C 1
ATOM 2291 O O . ALA A 1 308 ? -0.079 74.938 20.766 1 97.62 308 ALA A O 1
ATOM 2292 N N . ALA A 1 309 ? -0.533 73.812 22.672 1 98.19 309 ALA A N 1
ATOM 2293 C CA . ALA A 1 309 ? 0.803 74.062 23.203 1 98.19 309 ALA A CA 1
ATOM 2294 C C . ALA A 1 309 ? 1.866 73.375 22.359 1 98.19 309 ALA A C 1
ATOM 2296 O O . ALA A 1 309 ? 2.939 73.938 22.125 1 98.19 309 ALA A O 1
ATOM 2297 N N . ILE A 1 310 ? 1.579 72.188 21.938 1 98.31 310 ILE A N 1
ATOM 2298 C CA . ILE A 1 310 ? 2.504 71.438 21.094 1 98.31 310 ILE A CA 1
ATOM 2299 C C . ILE A 1 310 ? 2.68 72.188 19.766 1 98.31 310 ILE A C 1
ATOM 2301 O O . ILE A 1 310 ? 3.805 72.312 19.281 1 98.31 310 ILE A O 1
ATOM 2305 N N . LYS A 1 311 ? 1.583 72.562 19.172 1 98.12 311 LYS A N 1
ATOM 2306 C CA . LYS A 1 311 ? 1.614 73.25 17.891 1 98.12 311 LYS A CA 1
ATOM 2307 C C . LYS A 1 311 ? 2.441 74.562 17.969 1 98.12 311 LYS A C 1
ATOM 2309 O O . LYS A 1 311 ? 3.258 74.812 17.094 1 98.12 311 LYS A O 1
ATOM 2314 N N . GLU A 1 312 ? 2.139 75.312 18.984 1 98.12 312 GLU A N 1
ATOM 2315 C CA . GLU A 1 312 ? 2.818 76.625 19.156 1 98.12 312 GLU A CA 1
ATOM 2316 C C . GLU A 1 312 ? 4.324 76.438 19.297 1 98.12 312 GLU A C 1
ATOM 2318 O O . GLU A 1 312 ? 5.113 77.188 18.734 1 98.12 312 GLU A O 1
ATOM 2323 N N . THR A 1 313 ? 4.637 75.438 20.125 1 98.25 313 THR A N 1
ATOM 2324 C CA . THR A 1 313 ? 6.051 75.125 20.344 1 98.25 313 THR A CA 1
ATOM 2325 C C . THR A 1 313 ? 6.719 74.688 19.047 1 98.25 313 THR A C 1
ATOM 2327 O O . THR A 1 313 ? 7.828 75.125 18.734 1 98.25 313 THR A O 1
ATOM 2330 N N . PHE A 1 314 ? 6.109 73.875 18.266 1 97.69 314 PHE A N 1
ATOM 2331 C CA . PHE A 1 314 ? 6.645 73.375 17 1 97.69 314 PHE A CA 1
ATOM 2332 C C . PHE A 1 314 ? 6.766 74.5 15.984 1 97.69 314 PHE A C 1
ATOM 2334 O O . PHE A 1 314 ? 7.781 74.625 15.297 1 97.69 314 PHE A O 1
ATOM 2341 N N . ASP A 1 315 ? 5.719 75.312 15.898 1 97.25 315 ASP A N 1
ATOM 2342 C CA . ASP A 1 315 ? 5.719 76.5 14.977 1 97.25 315 ASP A CA 1
ATOM 2343 C C . ASP A 1 315 ? 6.879 77.438 15.258 1 97.25 315 ASP A C 1
ATOM 2345 O O . ASP A 1 315 ? 7.492 77.938 14.336 1 97.25 315 ASP A O 1
ATOM 2349 N N . LYS A 1 316 ? 7.07 77.625 16.5 1 97.5 316 LYS A N 1
ATOM 2350 C CA . LYS A 1 316 ? 8.188 78.5 16.906 1 97.5 316 LYS A CA 1
ATOM 2351 C C . LYS A 1 316 ? 9.516 77.875 16.422 1 97.5 316 LYS A C 1
ATOM 2353 O O . LYS A 1 316 ? 10.383 78.625 15.961 1 97.5 316 LYS A O 1
ATOM 2358 N N . LEU A 1 317 ? 9.648 76.625 16.516 1 97.25 317 LEU A N 1
ATOM 2359 C CA . LEU A 1 317 ? 10.867 75.938 16.078 1 97.25 317 LEU A CA 1
ATOM 2360 C C . LEU A 1 317 ? 11.023 76.062 14.562 1 97.25 317 LEU A C 1
ATOM 2362 O O . LEU A 1 317 ? 12.141 76.188 14.055 1 97.25 317 LEU A O 1
ATOM 2366 N N . VAL A 1 318 ? 9.984 75.875 13.828 1 96.12 318 VAL A N 1
ATOM 2367 C CA . VAL A 1 318 ? 10 76 12.375 1 96.12 318 VAL A CA 1
ATOM 2368 C C . VAL A 1 318 ? 10.375 77.438 11.984 1 96.12 318 VAL A C 1
ATOM 2370 O O . VAL A 1 318 ? 11.195 77.625 11.086 1 96.12 318 VAL A O 1
ATOM 2373 N N . GLU A 1 319 ? 9.727 78.375 12.68 1 96.19 319 GLU A N 1
ATOM 2374 C CA . GLU A 1 319 ? 9.992 79.812 12.414 1 96.19 319 GLU A CA 1
ATOM 2375 C C . GLU A 1 319 ? 11.445 80.125 12.688 1 96.19 319 GLU A C 1
ATOM 2377 O O . GLU A 1 319 ? 12.039 80.938 11.977 1 96.19 319 GLU A O 1
ATOM 2382 N N . GLU A 1 320 ? 11.992 79.5 13.664 1 95.88 320 GLU A N 1
ATOM 2383 C CA . GLU A 1 320 ? 13.375 79.75 14.047 1 95.88 320 GLU A CA 1
ATOM 2384 C C . GLU A 1 320 ? 14.344 79 13.141 1 95.88 320 GLU A C 1
ATOM 2386 O O . GLU A 1 320 ? 15.562 79.125 13.25 1 95.88 320 GLU A O 1
ATOM 2391 N N . GLY A 1 321 ? 13.805 78.125 12.219 1 94.19 321 GLY A N 1
ATOM 2392 C CA . GLY A 1 321 ? 14.625 77.438 11.273 1 94.19 321 GLY A CA 1
ATOM 2393 C C . GLY A 1 321 ? 15.273 76.188 11.875 1 94.19 321 GLY A C 1
ATOM 2394 O O . GLY A 1 321 ? 16.156 75.562 11.266 1 94.19 321 GLY A O 1
ATOM 2395 N N . LYS A 1 322 ? 14.883 75.75 12.992 1 94 322 LYS A N 1
ATOM 2396 C CA . LYS A 1 322 ? 15.461 74.625 13.695 1 94 322 LYS A CA 1
ATOM 2397 C C . LYS A 1 322 ? 14.867 73.312 13.203 1 94 322 LYS A C 1
ATOM 2399 O O . LYS A 1 322 ? 15.477 72.25 13.352 1 94 322 LYS A O 1
ATOM 2404 N N . VAL A 1 323 ? 13.695 73.375 12.586 1 93.56 323 VAL A N 1
ATOM 2405 C CA . VAL A 1 323 ? 13.039 72.25 12.039 1 93.56 323 VAL A CA 1
ATOM 2406 C C . VAL A 1 323 ? 12.672 72.5 10.578 1 93.56 323 VAL A C 1
ATOM 2408 O O . VAL A 1 323 ? 12.148 73.562 10.227 1 93.56 323 VAL A O 1
ATOM 2411 N N . THR A 1 324 ? 13.102 71.562 9.719 1 89.25 324 THR A N 1
ATOM 2412 C CA . THR A 1 324 ? 12.594 71.5 8.352 1 89.25 324 THR A CA 1
ATOM 2413 C C . THR A 1 324 ? 11.562 70.438 8.195 1 89.25 324 THR A C 1
ATOM 2415 O O . THR A 1 324 ? 11.898 69.25 8.273 1 89.25 324 THR A O 1
ATOM 2418 N N . PRO A 1 325 ? 10.383 70.875 8 1 84.81 325 PRO A N 1
ATOM 2419 C CA . PRO A 1 325 ? 9.336 69.812 7.945 1 84.81 325 PRO A CA 1
ATOM 2420 C C . PRO A 1 325 ? 9.594 68.812 6.871 1 84.81 325 PRO A C 1
ATOM 2422 O O . PRO A 1 325 ? 10.055 69.125 5.777 1 84.81 325 PRO A O 1
ATOM 2425 N N . VAL A 1 326 ? 9.328 67.5 7.191 1 86.19 326 VAL A N 1
ATOM 2426 C CA . VAL A 1 326 ? 9.609 66.312 6.355 1 86.19 326 VAL A CA 1
ATOM 2427 C C . VAL A 1 326 ? 8.594 66.25 5.215 1 86.19 326 VAL A C 1
ATOM 2429 O O . VAL A 1 326 ? 7.418 66.562 5.402 1 86.19 326 VAL A O 1
ATOM 2432 N N . LYS A 1 327 ? 9.086 65.875 4.082 1 84.88 327 LYS A N 1
ATOM 2433 C CA . LYS A 1 327 ? 8.211 65.688 2.93 1 84.88 327 LYS A CA 1
ATOM 2434 C C . LYS A 1 327 ? 7.348 64.438 3.086 1 84.88 327 LYS A C 1
ATOM 2436 O O . LYS A 1 327 ? 7.84 63.375 3.494 1 84.88 327 LYS A O 1
ATOM 2441 N N . GLU A 1 328 ? 6.121 64.625 2.768 1 88.75 328 GLU A N 1
ATOM 2442 C CA . GLU A 1 328 ? 5.18 63.5 2.9 1 88.75 328 GLU A CA 1
ATOM 2443 C C . GLU A 1 328 ? 5.309 62.5 1.736 1 88.75 328 GLU A C 1
ATOM 2445 O O . GLU A 1 328 ? 5.508 62.938 0.592 1 88.75 328 GLU A O 1
ATOM 2450 N N . ILE A 1 329 ? 5.348 61.156 2.061 1 87.56 329 ILE A N 1
ATOM 2451 C CA . ILE A 1 329 ? 5.379 60.125 1.051 1 87.56 329 ILE A CA 1
ATOM 2452 C C . ILE A 1 329 ? 4.137 59.219 1.182 1 87.56 329 ILE A C 1
ATOM 2454 O O . ILE A 1 329 ? 3.521 59.188 2.248 1 87.56 329 ILE A O 1
ATOM 2458 N N . THR A 1 330 ? 3.783 58.656 0.058 1 89.06 330 THR A N 1
ATOM 2459 C CA . THR A 1 330 ? 2.672 57.719 0.088 1 89.06 330 THR A CA 1
ATOM 2460 C C . THR A 1 330 ? 3.174 56.281 0.354 1 89.06 330 THR A C 1
ATOM 2462 O O . THR A 1 330 ? 3.932 55.75 -0.445 1 89.06 330 THR A O 1
ATOM 2465 N N . PRO A 1 331 ? 2.805 55.75 1.498 1 90.38 331 PRO A N 1
ATOM 2466 C CA . PRO A 1 331 ? 3.25 54.375 1.768 1 90.38 331 PRO A CA 1
ATOM 2467 C C . PRO A 1 331 ? 2.602 53.344 0.84 1 90.38 331 PRO A C 1
ATOM 2469 O O . PRO A 1 331 ? 1.518 53.594 0.304 1 90.38 331 PRO A O 1
ATOM 2472 N N . PRO A 1 332 ? 3.275 52.219 0.603 1 90.31 332 PRO A N 1
ATOM 2473 C CA . PRO A 1 332 ? 2.697 51.188 -0.245 1 90.31 332 PRO A CA 1
ATOM 2474 C C . PRO A 1 332 ? 1.479 50.5 0.387 1 90.31 332 PRO A C 1
ATOM 2476 O O . PRO A 1 332 ? 1.386 50.406 1.613 1 90.31 332 PRO A O 1
ATOM 2479 N N . PRO A 1 333 ? 0.566 50.125 -0.425 1 89.06 333 PRO A N 1
ATOM 2480 C CA . PRO A 1 333 ? -0.587 49.406 0.12 1 89.06 333 PRO A CA 1
ATOM 2481 C C . PRO A 1 333 ? -0.225 48 0.627 1 89.06 333 PRO A C 1
ATOM 2483 O O . PRO A 1 333 ? 0.578 47.312 0.003 1 89.06 333 PRO A O 1
ATOM 2486 N N . ILE A 1 334 ? -0.76 47.625 1.75 1 89.56 334 ILE A N 1
ATOM 2487 C CA . ILE A 1 334 ? -0.549 46.281 2.287 1 89.56 334 ILE A CA 1
ATOM 2488 C C . ILE A 1 334 ? -1.458 45.281 1.569 1 89.56 334 ILE A C 1
ATOM 2490 O O . ILE A 1 334 ? -2.66 45.531 1.43 1 89.56 334 ILE A O 1
ATOM 2494 N N . PRO A 1 335 ? -0.841 44.188 1.137 1 88.81 335 PRO A N 1
ATOM 2495 C CA . PRO A 1 335 ? -1.665 43.156 0.469 1 88.81 335 PRO A CA 1
ATOM 2496 C C . PRO A 1 335 ? -2.74 42.594 1.383 1 88.81 335 PRO A C 1
ATOM 2498 O O . PRO A 1 335 ? -2.494 42.375 2.57 1 88.81 335 PRO A O 1
ATOM 2501 N N . GLU A 1 336 ? -3.879 42.344 0.899 1 88.12 336 GLU A N 1
ATOM 2502 C CA . GLU A 1 336 ? -4.984 41.75 1.644 1 88.12 336 GLU A CA 1
ATOM 2503 C C . GLU A 1 336 ? -4.867 40.219 1.682 1 88.12 336 GLU A C 1
ATOM 2505 O O . GLU A 1 336 ? -4.375 39.625 0.732 1 88.12 336 GLU A O 1
ATOM 2510 N N . ASP A 1 337 ? -5.266 39.719 2.863 1 88 337 ASP A N 1
ATOM 2511 C CA . ASP A 1 337 ? -5.305 38.25 2.965 1 88 337 ASP A CA 1
ATOM 2512 C C . ASP A 1 337 ? -6.328 37.656 1.997 1 88 337 ASP A C 1
ATOM 2514 O O . ASP A 1 337 ? -7.426 38.219 1.844 1 88 337 ASP A O 1
ATOM 2518 N N . LEU A 1 338 ? -5.941 36.531 1.391 1 86.25 338 LEU A N 1
ATOM 2519 C CA . LEU A 1 338 ? -6.789 35.875 0.392 1 86.25 338 LEU A CA 1
ATOM 2520 C C . LEU A 1 338 ? -8.148 35.531 0.984 1 86.25 338 LEU A C 1
ATOM 2522 O O . LEU A 1 338 ? -9.188 35.75 0.354 1 86.25 338 LEU A O 1
ATOM 2526 N N . SER A 1 339 ? -8.125 34.938 2.156 1 87.12 339 SER A N 1
ATOM 2527 C CA . SER A 1 339 ? -9.367 34.5 2.781 1 87.12 339 SER A CA 1
ATOM 2528 C C . SER A 1 339 ? -10.32 35.656 2.99 1 87.12 339 SER A C 1
ATOM 2530 O O . SER A 1 339 ? -11.523 35.562 2.77 1 87.12 339 SER A O 1
ATOM 2532 N N . SER A 1 340 ? -9.742 36.812 3.369 1 87.81 340 SER A N 1
ATOM 2533 C CA . SER A 1 340 ? -10.539 38 3.572 1 87.81 340 SER A CA 1
ATOM 2534 C C . SER A 1 340 ? -11.062 38.562 2.248 1 87.81 340 SER A C 1
ATOM 2536 O O . SER A 1 340 ? -12.203 39 2.17 1 87.81 340 SER A O 1
ATOM 2538 N N . ALA A 1 341 ? -10.211 38.5 1.304 1 90.19 341 ALA A N 1
ATOM 2539 C CA . ALA A 1 341 ? -10.594 38.969 -0.017 1 90.19 341 ALA A CA 1
ATOM 2540 C C . ALA A 1 341 ? -11.711 38.125 -0.616 1 90.19 341 ALA A C 1
ATOM 2542 O O . ALA A 1 341 ? -12.609 38.656 -1.272 1 90.19 341 ALA A O 1
ATOM 2543 N N . ILE A 1 342 ? -11.648 36.906 -0.381 1 88.56 342 ILE A N 1
ATOM 2544 C CA . ILE A 1 342 ? -12.672 36 -0.896 1 88.56 342 ILE A CA 1
ATOM 2545 C C . ILE A 1 342 ? -13.984 36.25 -0.162 1 88.56 342 ILE A C 1
ATOM 2547 O O . ILE A 1 342 ? -15.047 36.344 -0.79 1 88.56 342 ILE A O 1
ATOM 2551 N N . LYS A 1 343 ? -13.922 36.375 1.137 1 89.25 343 LYS A N 1
ATOM 2552 C CA . LYS A 1 343 ? -15.102 36.562 1.967 1 89.25 343 LYS A CA 1
ATOM 2553 C C . LYS A 1 343 ? -15.797 37.875 1.615 1 89.25 343 LYS A C 1
ATOM 2555 O O . LYS A 1 343 ? -17.031 37.969 1.645 1 89.25 343 LYS A O 1
ATOM 2560 N N . SER A 1 344 ? -15.062 38.844 1.181 1 91.38 344 SER A N 1
ATOM 2561 C CA . SER A 1 344 ? -15.617 40.156 0.849 1 91.38 344 SER A CA 1
ATOM 2562 C C . SER A 1 344 ? -16.078 40.219 -0.602 1 91.38 344 SER A C 1
ATOM 2564 O O . SER A 1 344 ? -16.641 41.219 -1.047 1 91.38 344 SER A O 1
ATOM 2566 N N . GLY A 1 345 ? -15.883 39.062 -1.364 1 88.44 345 GLY A N 1
ATOM 2567 C CA . GLY A 1 345 ? -16.359 38.969 -2.738 1 88.44 345 GLY A CA 1
ATOM 2568 C C . GLY A 1 345 ? -15.438 39.656 -3.725 1 88.44 345 GLY A C 1
ATOM 2569 O O . GLY A 1 345 ? -15.789 39.844 -4.895 1 88.44 345 GLY A O 1
ATOM 2570 N N . LYS A 1 346 ? -14.281 40.094 -3.252 1 90.38 346 LYS A N 1
ATOM 2571 C CA . LYS A 1 346 ? -13.352 40.812 -4.113 1 90.38 346 LYS A CA 1
ATOM 2572 C C . LYS A 1 346 ? -12.617 39.844 -5.051 1 90.38 346 LYS A C 1
ATOM 2574 O O . LYS A 1 346 ? -12.18 40.25 -6.133 1 90.38 346 LYS A O 1
ATOM 2579 N N . VAL A 1 347 ? -12.391 38.625 -4.5 1 90.25 347 VAL A N 1
ATOM 2580 C CA . VAL A 1 347 ? -11.633 37.625 -5.273 1 90.25 347 VAL A CA 1
ATOM 2581 C C . VAL A 1 347 ? -12.43 36.344 -5.379 1 90.25 347 VAL A C 1
ATOM 2583 O O . VAL A 1 347 ? -13.109 35.938 -4.43 1 90.25 347 VAL A O 1
ATOM 2586 N N . ARG A 1 348 ? -12.438 35.719 -6.531 1 87.94 348 ARG A N 1
ATOM 2587 C CA . ARG A 1 348 ? -12.984 34.375 -6.734 1 87.94 348 ARG A CA 1
ATOM 2588 C C . ARG A 1 348 ? -11.875 33.344 -6.914 1 87.94 348 ARG A C 1
ATOM 2590 O O . ARG A 1 348 ? -10.867 33.625 -7.57 1 87.94 348 ARG A O 1
ATOM 2597 N N . ALA A 1 349 ? -11.984 32.312 -6.219 1 84.75 349 ALA A N 1
ATOM 2598 C CA . ALA A 1 349 ? -10.992 31.234 -6.316 1 84.75 349 ALA A CA 1
ATOM 2599 C C . ALA A 1 349 ? -11.602 29.984 -6.945 1 84.75 349 ALA A C 1
ATOM 2601 O O . ALA A 1 349 ? -12.742 29.625 -6.656 1 84.75 349 ALA A O 1
ATOM 2602 N N . PRO A 1 350 ? -10.922 29.312 -7.914 1 83.12 350 PRO A N 1
ATOM 2603 C CA . PRO A 1 350 ? -11.414 28.062 -8.508 1 83.12 350 PRO A CA 1
ATOM 2604 C C . PRO A 1 350 ? -11.359 26.891 -7.539 1 83.12 350 PRO A C 1
ATOM 2606 O O . PRO A 1 350 ? -10.555 26.891 -6.598 1 83.12 350 PRO A O 1
ATOM 2609 N N . THR A 1 351 ? -12.32 25.891 -7.719 1 86 351 THR A N 1
ATOM 2610 C CA . THR A 1 351 ? -12.297 24.656 -6.957 1 86 351 THR A CA 1
ATOM 2611 C C . THR A 1 351 ? -11.594 23.547 -7.75 1 86 351 THR A C 1
ATOM 2613 O O . THR A 1 351 ? -11.594 23.562 -8.984 1 86 351 THR A O 1
ATOM 2616 N N . HIS A 1 352 ? -10.977 22.562 -7.055 1 87.94 352 HIS A N 1
ATOM 2617 C CA . HIS A 1 352 ? -10.164 21.562 -7.727 1 87.94 352 HIS A CA 1
ATOM 2618 C C . HIS A 1 352 ? -10.766 20.172 -7.559 1 87.94 352 HIS A C 1
ATOM 2620 O O . HIS A 1 352 ? -10.367 19.234 -8.25 1 87.94 352 HIS A O 1
ATOM 2626 N N . ILE A 1 353 ? -11.75 19.938 -6.629 1 89.75 353 ILE A N 1
ATOM 2627 C CA . ILE A 1 353 ? -12.383 18.641 -6.391 1 89.75 353 ILE A CA 1
ATOM 2628 C C . ILE A 1 353 ? -13.906 18.797 -6.418 1 89.75 353 ILE A C 1
ATOM 2630 O O . ILE A 1 353 ? -14.445 19.766 -5.883 1 89.75 353 ILE A O 1
ATOM 2634 N N . ILE A 1 354 ? -14.484 17.938 -7.141 1 89.38 354 ILE A N 1
ATOM 2635 C CA . ILE A 1 354 ? -15.945 17.891 -7.18 1 89.38 354 ILE A CA 1
ATOM 2636 C C . ILE A 1 354 ? -16.438 16.672 -6.398 1 89.38 354 ILE A C 1
ATOM 2638 O O . ILE A 1 354 ? -15.945 15.562 -6.59 1 89.38 354 ILE A O 1
ATOM 2642 N N . SER A 1 355 ? -17.344 16.844 -5.457 1 91.81 355 SER A N 1
ATOM 2643 C CA . SER A 1 355 ? -18.016 15.773 -4.73 1 91.81 355 SER A CA 1
ATOM 2644 C C . SER A 1 355 ? -19.531 15.859 -4.902 1 91.81 355 SER A C 1
ATOM 2646 O O . SER A 1 355 ? -20.125 16.906 -4.648 1 91.81 355 SER A O 1
ATOM 2648 N N . THR A 1 356 ? -20.109 14.805 -5.32 1 93.88 356 THR A N 1
ATOM 2649 C CA . THR A 1 356 ? -21.547 14.805 -5.52 1 93.88 356 THR A CA 1
ATOM 2650 C C . THR A 1 356 ? -22.234 13.82 -4.566 1 93.88 356 THR A C 1
ATOM 2652 O O . THR A 1 356 ? -23.453 13.68 -4.586 1 93.88 356 THR A O 1
ATOM 2655 N N . ILE A 1 357 ? -21.5 13.141 -3.674 1 94.38 357 ILE A N 1
ATOM 2656 C CA . ILE A 1 357 ? -22.094 12.039 -2.924 1 94.38 357 ILE A CA 1
ATOM 2657 C C . ILE A 1 357 ? -22.172 12.406 -1.444 1 94.38 357 ILE A C 1
ATOM 2659 O O . ILE A 1 357 ? -22.859 11.742 -0.668 1 94.38 357 ILE A O 1
ATOM 2663 N N . SER A 1 358 ? -21.422 13.461 -1.062 1 92.44 358 SER A N 1
ATOM 2664 C CA . SER A 1 358 ? -21.422 13.797 0.358 1 92.44 358 SER A CA 1
ATOM 2665 C C . SER A 1 358 ? -21.188 15.289 0.576 1 92.44 358 SER A C 1
ATOM 2667 O O . SER A 1 358 ? -20.594 15.953 -0.276 1 92.44 358 SER A O 1
ATOM 2669 N N . ASP A 1 359 ? -21.672 15.82 1.641 1 89.75 359 ASP A N 1
ATOM 2670 C CA . ASP A 1 359 ? -21.516 17.203 2.086 1 89.75 359 ASP A CA 1
ATOM 2671 C C . ASP A 1 359 ? -21.438 17.281 3.607 1 89.75 359 ASP A C 1
ATOM 2673 O O . ASP A 1 359 ? -22.422 17.031 4.301 1 89.75 359 ASP A O 1
ATOM 2677 N N . ASP A 1 360 ? -20.281 17.625 4.117 1 85.25 360 ASP A N 1
ATOM 2678 C CA . ASP A 1 360 ? -20.078 17.641 5.562 1 85.25 360 ASP A CA 1
ATOM 2679 C C . ASP A 1 360 ? -20.062 19.062 6.113 1 85.25 360 ASP A C 1
ATOM 2681 O O . ASP A 1 360 ? -19.719 19.281 7.277 1 85.25 360 ASP A O 1
ATOM 2685 N N . ARG A 1 361 ? -20.422 20.172 5.535 1 80.19 361 ARG A N 1
ATOM 2686 C CA . ARG A 1 361 ? -20.312 21.578 5.926 1 80.19 361 ARG A CA 1
ATOM 2687 C C . ARG A 1 361 ? -21.547 22.031 6.688 1 80.19 361 ARG A C 1
ATOM 2689 O O . ARG A 1 361 ? -21.469 22.891 7.562 1 80.19 361 ARG A O 1
ATOM 2696 N N . GLY A 1 362 ? -22.625 21.469 6.641 1 76.94 362 GLY A N 1
ATOM 2697 C CA . GLY A 1 362 ? -23.844 21.906 7.285 1 76.94 362 GLY A CA 1
ATOM 2698 C C . GLY A 1 362 ? -23.969 21.438 8.719 1 76.94 362 GLY A C 1
ATOM 2699 O O . GLY A 1 362 ? -22.969 21.078 9.352 1 76.94 362 GLY A O 1
ATOM 2700 N N . GLU A 1 363 ? -25.062 21.719 9.312 1 77.94 363 GLU A N 1
ATOM 2701 C CA . GLU A 1 363 ? -25.328 21.344 10.695 1 77.94 363 GLU A CA 1
ATOM 2702 C C . GLU A 1 363 ? -25.016 19.859 10.938 1 77.94 363 GLU A C 1
ATOM 2704 O O . GLU A 1 363 ? -24.5 19.484 11.992 1 77.94 363 GLU A O 1
ATOM 2709 N N . GLU A 1 364 ? -25.422 19.094 9.898 1 84.88 364 GLU A N 1
ATOM 2710 C CA . GLU A 1 364 ? -25.094 17.672 9.953 1 84.88 364 GLU A CA 1
ATOM 2711 C C . GLU A 1 364 ? -24.641 17.156 8.594 1 84.88 364 GLU A C 1
ATOM 2713 O O . GLU A 1 364 ? -25.094 17.656 7.559 1 84.88 364 GLU A O 1
ATOM 2718 N N . PRO A 1 365 ? -23.766 16.172 8.555 1 85.44 365 PRO A N 1
ATOM 2719 C CA . PRO A 1 365 ? -23.328 15.586 7.281 1 85.44 365 PRO A CA 1
ATOM 2720 C C . PRO A 1 365 ? -24.469 14.922 6.52 1 85.44 365 PRO A C 1
ATOM 2722 O O . PRO A 1 365 ? -25.406 14.406 7.133 1 85.44 365 PRO A O 1
ATOM 2725 N N . CYS A 1 366 ? -24.375 14.969 5.219 1 92 366 CYS A N 1
ATOM 2726 C CA . CYS A 1 366 ? -25.391 14.352 4.363 1 92 366 CYS A CA 1
ATOM 2727 C C . CYS A 1 366 ? -24.75 13.375 3.387 1 92 366 CYS A C 1
ATOM 2729 O O . CYS A 1 366 ? -23.656 13.617 2.877 1 92 366 CYS A O 1
ATOM 2731 N N . TYR A 1 367 ? -25.422 12.227 3.156 1 95.06 367 TYR A N 1
ATOM 2732 C CA . TYR A 1 367 ? -25.109 11.289 2.092 1 95.06 367 TYR A CA 1
ATOM 2733 C C . TYR A 1 367 ? -26.062 11.43 0.92 1 95.06 367 TYR A C 1
ATOM 2735 O O . TYR A 1 367 ? -27.25 11.117 1.043 1 95.06 367 TYR A O 1
ATOM 2743 N N . ALA A 1 368 ? -25.531 11.891 -0.165 1 94.25 368 ALA A N 1
ATOM 2744 C CA . ALA A 1 368 ? -26.344 12.141 -1.351 1 94.25 368 ALA A CA 1
ATOM 2745 C C . ALA A 1 368 ? -27.594 12.953 -1.001 1 94.25 368 ALA A C 1
ATOM 2747 O O . ALA A 1 368 ? -28.703 12.586 -1.373 1 94.25 368 ALA A O 1
ATOM 2748 N N . GLY A 1 369 ? -27.422 13.938 -0.147 1 92 369 GLY A N 1
ATOM 2749 C CA . GLY A 1 369 ? -28.484 14.875 0.18 1 92 369 GLY A CA 1
ATOM 2750 C C . GLY A 1 369 ? -29.328 14.43 1.365 1 92 369 GLY A C 1
ATOM 2751 O O . GLY A 1 369 ? -30.156 15.195 1.861 1 92 369 GLY A O 1
ATOM 2752 N N . VAL A 1 370 ? -29.141 13.219 1.916 1 93.5 370 VAL A N 1
ATOM 2753 C CA . VAL A 1 370 ? -29.922 12.719 3.043 1 93.5 370 VAL A CA 1
ATOM 2754 C C . VAL A 1 370 ? -29.172 12.969 4.348 1 93.5 370 VAL A C 1
ATOM 2756 O O . VAL A 1 370 ? -28.062 12.469 4.535 1 93.5 370 VAL A O 1
ATOM 2759 N N . PRO A 1 371 ? -29.75 13.68 5.238 1 91 371 PRO A N 1
ATOM 2760 C CA . PRO A 1 371 ? -29.062 13.992 6.5 1 91 371 PRO A CA 1
ATOM 2761 C C . PRO A 1 371 ? -28.906 12.766 7.398 1 91 371 PRO A C 1
ATOM 2763 O O . PRO A 1 371 ? -29.734 11.852 7.355 1 91 371 PRO A O 1
ATOM 2766 N N . MET A 1 372 ? -28.016 12.812 8.289 1 87.88 372 MET A N 1
ATOM 2767 C CA . MET A 1 372 ? -27.688 11.711 9.188 1 87.88 372 MET A CA 1
ATOM 2768 C C . MET A 1 372 ? -28.875 11.398 10.102 1 87.88 372 MET A C 1
ATOM 2770 O O . MET A 1 372 ? -29.141 10.227 10.391 1 87.88 372 MET A O 1
ATOM 2774 N N . SER A 1 373 ? -29.484 12.391 10.555 1 89.56 373 SER A N 1
ATOM 2775 C CA . SER A 1 373 ? -30.641 12.203 11.438 1 89.56 373 SER A CA 1
ATOM 2776 C C . SER A 1 373 ? -31.734 11.398 10.75 1 89.56 373 SER A C 1
ATOM 2778 O O . SER A 1 373 ? -32.344 10.508 11.359 1 89.56 373 SER A O 1
ATOM 2780 N N . SER A 1 374 ? -31.859 11.656 9.492 1 91.75 374 SER A N 1
ATOM 2781 C CA . SER A 1 374 ? -32.875 10.945 8.727 1 91.75 374 SER A CA 1
ATOM 2782 C C . SER A 1 374 ? -32.5 9.484 8.531 1 91.75 374 SER A C 1
ATOM 2784 O O . SER A 1 374 ? -33.375 8.609 8.547 1 91.75 374 SER A O 1
ATOM 2786 N N . ILE A 1 375 ? -31.266 9.227 8.375 1 91 375 ILE A N 1
ATOM 2787 C CA . ILE A 1 375 ? -30.766 7.867 8.164 1 91 375 ILE A CA 1
ATOM 2788 C C . ILE A 1 375 ? -31.078 7.012 9.391 1 91 375 ILE A C 1
ATOM 2790 O O . ILE A 1 375 ? -31.516 5.867 9.266 1 91 375 ILE A O 1
ATOM 2794 N N . ILE A 1 376 ? -30.922 7.566 10.523 1 88.38 376 ILE A N 1
ATOM 2795 C CA . ILE A 1 376 ? -31.125 6.824 11.766 1 88.38 376 ILE A CA 1
ATOM 2796 C C . ILE A 1 376 ? -32.594 6.742 12.094 1 88.38 376 ILE A C 1
ATOM 2798 O O . ILE A 1 376 ? -33.125 5.668 12.422 1 88.38 376 ILE A O 1
ATOM 2802 N N . GLU A 1 377 ? -33.312 7.805 11.93 1 88.56 377 GLU A N 1
ATOM 2803 C CA . GLU A 1 377 ? -34.688 7.879 12.336 1 88.56 377 GLU A CA 1
ATOM 2804 C C . GLU A 1 377 ? -35.594 7.043 11.422 1 88.56 377 GLU A C 1
ATOM 2806 O O . GLU A 1 377 ? -36.594 6.48 11.867 1 88.56 377 GLU A O 1
ATOM 2811 N N . LYS A 1 378 ? -35.219 6.922 10.195 1 91.38 378 LYS A N 1
ATOM 2812 C CA . LYS A 1 378 ? -36.031 6.172 9.242 1 91.38 378 LYS A CA 1
ATOM 2813 C C . LYS A 1 378 ? -35.656 4.691 9.25 1 91.38 378 LYS A C 1
ATOM 2815 O O . LYS A 1 378 ? -36.281 3.893 8.531 1 91.38 378 LYS A O 1
ATOM 2820 N N . GLY A 1 379 ? -34.688 4.387 9.977 1 90.38 379 GLY A N 1
ATOM 2821 C CA . GLY A 1 379 ? -34.344 2.982 10.109 1 90.38 379 GLY A CA 1
ATOM 2822 C C . GLY A 1 379 ? -33.562 2.441 8.914 1 90.38 379 GLY A C 1
ATOM 2823 O O . GLY A 1 379 ? -33.781 1.297 8.508 1 90.38 379 GLY A O 1
ATOM 2824 N N . PHE A 1 380 ? -32.781 3.217 8.289 1 91.62 380 PHE A N 1
ATOM 2825 C CA . PHE A 1 380 ? -31.906 2.781 7.195 1 91.62 380 PHE A CA 1
ATOM 2826 C C . PHE A 1 380 ? -30.922 1.731 7.672 1 91.62 380 PHE A C 1
ATOM 2828 O O . PHE A 1 380 ? -30.594 1.663 8.859 1 91.62 380 PHE A O 1
ATOM 2835 N N . GLY A 1 381 ? -30.547 0.848 6.734 1 93.81 381 GLY A N 1
ATOM 2836 C CA . GLY A 1 381 ? -29.484 -0.112 6.98 1 93.81 381 GLY A CA 1
ATOM 2837 C C . GLY A 1 381 ? -28.219 0.196 6.211 1 93.81 381 GLY A C 1
ATOM 2838 O O . GLY A 1 381 ? -28.125 1.232 5.551 1 93.81 381 GLY A O 1
ATOM 2839 N N . VAL A 1 382 ? -27.234 -0.648 6.383 1 95.62 382 VAL A N 1
ATOM 2840 C CA . VAL A 1 382 ? -25.953 -0.472 5.723 1 95.62 382 VAL A CA 1
ATOM 2841 C C . VAL A 1 382 ? -26.141 -0.445 4.207 1 95.62 382 VAL A C 1
ATOM 2843 O O . VAL A 1 382 ? -25.484 0.323 3.504 1 95.62 382 VAL A O 1
ATOM 2846 N N . GLY A 1 383 ? -27.078 -1.277 3.699 1 96.69 383 GLY A N 1
ATOM 2847 C CA . GLY A 1 383 ? -27.375 -1.3 2.275 1 96.69 383 GLY A CA 1
ATOM 2848 C C . GLY A 1 383 ? -27.922 0.02 1.756 1 96.69 383 GLY A C 1
ATOM 2849 O O . GLY A 1 383 ? -27.625 0.411 0.622 1 96.69 383 GLY A O 1
ATOM 2850 N N . ASP A 1 384 ? -28.672 0.716 2.592 1 96.56 384 ASP A N 1
ATOM 2851 C CA . ASP A 1 384 ? -29.203 2.023 2.221 1 96.56 384 ASP A CA 1
ATOM 2852 C C . ASP A 1 384 ? -28.094 3.055 2.088 1 96.56 384 ASP A C 1
ATOM 2854 O O . ASP A 1 384 ? -28.094 3.863 1.157 1 96.56 384 ASP A O 1
ATOM 2858 N N . VAL A 1 385 ? -27.234 3.008 3.051 1 96 385 VAL A N 1
ATOM 2859 C CA . VAL A 1 385 ? -26.125 3.961 3.051 1 96 385 VAL A CA 1
ATOM 2860 C C . VAL A 1 385 ? -25.234 3.719 1.837 1 96 385 VAL A C 1
ATOM 2862 O O . VAL A 1 385 ? -24.781 4.668 1.191 1 96 385 VAL A O 1
ATOM 2865 N N . ILE A 1 386 ? -24.984 2.432 1.476 1 96.19 386 ILE A N 1
ATOM 2866 C CA . ILE A 1 386 ? -24.219 2.07 0.291 1 96.19 386 ILE A CA 1
ATOM 2867 C C . ILE A 1 386 ? -24.922 2.59 -0.961 1 96.19 386 ILE A C 1
ATOM 2869 O O . ILE A 1 386 ? -24.281 3.131 -1.863 1 96.19 386 ILE A O 1
ATOM 2873 N N . SER A 1 387 ? -26.25 2.469 -1.009 1 96.19 387 SER A N 1
ATOM 2874 C CA . SER A 1 387 ? -27.031 2.945 -2.145 1 96.19 387 SER A CA 1
ATOM 2875 C C . SER A 1 387 ? -26.875 4.449 -2.332 1 96.19 387 SER A C 1
ATOM 2877 O O . SER A 1 387 ? -26.766 4.934 -3.461 1 96.19 387 SER A O 1
ATOM 2879 N N . LEU A 1 388 ? -26.859 5.152 -1.241 1 95.31 388 LEU A N 1
ATOM 2880 C CA . LEU A 1 388 ? -26.734 6.605 -1.29 1 95.31 388 LEU A CA 1
ATOM 2881 C C . LEU A 1 388 ? -25.344 7.02 -1.747 1 95.31 388 LEU A C 1
ATOM 2883 O O . LEU A 1 388 ? -25.203 7.836 -2.658 1 95.31 388 LEU A O 1
ATOM 2887 N N . LEU A 1 389 ? -24.328 6.434 -1.198 1 95.62 389 LEU A N 1
ATOM 2888 C CA . LEU A 1 389 ? -22.969 6.895 -1.404 1 95.62 389 LEU A CA 1
ATOM 2889 C C . LEU A 1 389 ? -22.406 6.379 -2.729 1 95.62 389 LEU A C 1
ATOM 2891 O O . LEU A 1 389 ? -21.547 7.012 -3.334 1 95.62 389 LEU A O 1
ATOM 2895 N N . TRP A 1 390 ? -22.922 5.191 -3.217 1 96.38 390 TRP A N 1
ATOM 2896 C CA . TRP A 1 390 ? -22.375 4.598 -4.426 1 96.38 390 TRP A CA 1
ATOM 2897 C C . TRP A 1 390 ? -23.203 4.957 -5.648 1 96.38 390 TRP A C 1
ATOM 2899 O O . TRP A 1 390 ? -22.672 5.211 -6.727 1 96.38 390 TRP A O 1
ATOM 2909 N N . PHE A 1 391 ? -24.547 5 -5.457 1 94.75 391 PHE A N 1
ATOM 2910 C CA . PHE A 1 391 ? -25.438 5.152 -6.602 1 94.75 391 PHE A CA 1
ATOM 2911 C C . PHE A 1 391 ? -26.156 6.492 -6.555 1 94.75 391 PHE A C 1
ATOM 2913 O O . PHE A 1 391 ? -26.859 6.859 -7.496 1 94.75 391 PHE A O 1
ATOM 2920 N N . LYS A 1 392 ? -26.047 7.242 -5.426 1 93.06 392 LYS A N 1
ATOM 2921 C CA . LYS A 1 392 ? -26.641 8.562 -5.234 1 93.06 392 LYS A CA 1
ATOM 2922 C C . LYS A 1 392 ? -28.172 8.484 -5.281 1 93.06 392 LYS A C 1
ATOM 2924 O O . LYS A 1 392 ? -28.812 9.367 -5.844 1 93.06 392 LYS A O 1
ATOM 2929 N N . ARG A 1 393 ? -28.719 7.262 -4.793 1 94.25 393 ARG A N 1
ATOM 2930 C CA . ARG A 1 393 ? -30.156 7.039 -4.805 1 94.25 393 ARG A CA 1
ATOM 2931 C C . ARG A 1 393 ? -30.594 6.191 -3.609 1 94.25 393 ARG A C 1
ATOM 2933 O O . ARG A 1 393 ? -29.828 5.359 -3.123 1 94.25 393 ARG A O 1
ATOM 2940 N N . SER A 1 394 ? -31.75 6.473 -3.203 1 94.38 394 SER A N 1
ATOM 2941 C CA . SER A 1 394 ? -32.406 5.57 -2.254 1 94.38 394 SER A CA 1
ATOM 2942 C C . SER A 1 394 ? -33.094 4.414 -2.971 1 94.38 394 SER A C 1
ATOM 2944 O O . SER A 1 394 ? -34.25 4.523 -3.373 1 94.38 394 SER A O 1
ATOM 2946 N N . LEU A 1 395 ? -32.438 3.273 -3.037 1 95.69 395 LEU A N 1
ATOM 2947 C CA . LEU A 1 395 ? -32.969 2.117 -3.76 1 95.69 395 LEU A CA 1
ATOM 2948 C C . LEU A 1 395 ? -34.062 1.437 -2.971 1 95.69 395 LEU A C 1
ATOM 2950 O O . LEU A 1 395 ? -34.156 1.591 -1.75 1 95.69 395 LEU A O 1
ATOM 2954 N N . PRO A 1 396 ? -34.844 0.667 -3.67 1 95.56 396 PRO A N 1
ATOM 2955 C CA . PRO A 1 396 ? -35.906 -0.086 -2.971 1 95.56 396 PRO A CA 1
ATOM 2956 C C . PRO A 1 396 ? -35.344 -1.06 -1.939 1 95.56 396 PRO A C 1
ATOM 2958 O O . PRO A 1 396 ? -34.188 -1.519 -2.074 1 95.56 396 PRO A O 1
ATOM 2961 N N . ARG A 1 397 ? -36.156 -1.409 -1.043 1 95.06 397 ARG A N 1
ATOM 2962 C CA . ARG A 1 397 ? -35.719 -2.211 0.096 1 95.06 397 ARG A CA 1
ATOM 2963 C C . ARG A 1 397 ? -35.156 -3.555 -0.36 1 95.06 397 ARG A C 1
ATOM 2965 O O . ARG A 1 397 ? -34.188 -4.043 0.191 1 95.06 397 ARG A O 1
ATOM 2972 N N . TYR A 1 398 ? -35.812 -4.191 -1.342 1 95.88 398 TYR A N 1
ATOM 2973 C CA . TYR A 1 398 ? -35.312 -5.492 -1.773 1 95.88 398 TYR A CA 1
ATOM 2974 C C . TYR A 1 398 ? -33.906 -5.367 -2.344 1 95.88 398 TYR A C 1
ATOM 2976 O O . TYR A 1 398 ? -33.094 -6.297 -2.234 1 95.88 398 TYR A O 1
ATOM 2984 N N . CYS A 1 399 ? -33.594 -4.184 -2.959 1 97 399 CYS A N 1
ATOM 2985 C CA . CYS A 1 399 ? -32.25 -3.941 -3.494 1 97 399 CYS A CA 1
ATOM 2986 C C . CYS A 1 399 ? -31.25 -3.799 -2.371 1 97 399 CYS A C 1
ATOM 2988 O O . CYS A 1 399 ? -30.172 -4.398 -2.426 1 97 399 CYS A O 1
ATOM 2990 N N . THR A 1 400 ? -31.625 -2.965 -1.331 1 96.56 400 THR A N 1
ATOM 2991 C CA . THR A 1 400 ? -30.688 -2.715 -0.239 1 96.56 400 THR A CA 1
ATOM 2992 C C . THR A 1 400 ? -30.484 -3.979 0.591 1 96.56 400 THR A C 1
ATOM 2994 O O . THR A 1 400 ? -29.375 -4.227 1.084 1 96.56 400 THR A O 1
ATOM 2997 N N . GLN A 1 401 ? -31.5 -4.742 0.688 1 95.5 401 GLN A N 1
ATOM 2998 C CA . GLN A 1 401 ? -31.375 -6.027 1.369 1 95.5 401 GLN A CA 1
ATOM 2999 C C . GLN A 1 401 ? -30.469 -6.977 0.588 1 95.5 401 GLN A C 1
ATOM 3001 O O . GLN A 1 401 ? -29.672 -7.707 1.178 1 95.5 401 GLN A O 1
ATOM 3006 N N . PHE A 1 402 ? -30.719 -7.039 -0.732 1 96.06 402 PHE A N 1
ATOM 3007 C CA . PHE A 1 402 ? -29.859 -7.883 -1.568 1 96.06 402 PHE A CA 1
ATOM 3008 C C . PHE A 1 402 ? -28.406 -7.496 -1.418 1 96.06 402 PHE A C 1
ATOM 3010 O O . PHE A 1 402 ? -27.531 -8.367 -1.34 1 96.06 402 PHE A O 1
ATOM 3017 N N . ILE A 1 403 ? -28.078 -6.164 -1.38 1 96.25 403 ILE A N 1
ATOM 3018 C CA . ILE A 1 403 ? -26.719 -5.66 -1.195 1 96.25 403 ILE A CA 1
ATOM 3019 C C . ILE A 1 403 ? -26.156 -6.18 0.124 1 96.25 403 ILE A C 1
ATOM 3021 O O . ILE A 1 403 ? -25.016 -6.648 0.176 1 96.25 403 ILE A O 1
ATOM 3025 N N . GLU A 1 404 ? -26.906 -6.145 1.174 1 96.19 404 GLU A N 1
ATOM 3026 C CA . GLU A 1 404 ? -26.469 -6.617 2.484 1 96.19 404 GLU A CA 1
ATOM 3027 C C . GLU A 1 404 ? -26.219 -8.125 2.479 1 96.19 404 GLU A C 1
ATOM 3029 O O . GLU A 1 404 ? -25.266 -8.609 3.086 1 96.19 404 GLU A O 1
ATOM 3034 N N . ILE A 1 405 ? -27.078 -8.859 1.766 1 95.5 405 ILE A N 1
ATOM 3035 C CA . ILE A 1 405 ? -26.938 -10.305 1.658 1 95.5 405 ILE A CA 1
ATOM 3036 C C . ILE A 1 405 ? -25.609 -10.633 0.958 1 95.5 405 ILE A C 1
ATOM 3038 O O . ILE A 1 405 ? -24.875 -11.516 1.395 1 95.5 405 ILE A O 1
ATOM 3042 N N . CYS A 1 406 ? -25.344 -9.914 -0.136 1 94.75 406 CYS A N 1
ATOM 3043 C CA . CYS A 1 406 ? -24.094 -10.125 -0.856 1 94.75 406 CYS A CA 1
ATOM 3044 C C . CYS A 1 406 ? -22.891 -9.875 0.051 1 94.75 406 CYS A C 1
ATOM 3046 O O . CYS A 1 406 ? -21.938 -10.641 0.036 1 94.75 406 CYS A O 1
ATOM 3048 N N . ILE A 1 407 ? -22.969 -8.805 0.888 1 95.19 407 ILE A N 1
ATOM 3049 C CA . ILE A 1 407 ? -21.891 -8.461 1.799 1 95.19 407 ILE A CA 1
ATOM 3050 C C . ILE A 1 407 ? -21.703 -9.57 2.832 1 95.19 407 ILE A C 1
ATOM 3052 O O . ILE A 1 407 ? -20.578 -9.977 3.123 1 95.19 407 ILE A O 1
ATOM 3056 N N . MET A 1 408 ? -22.75 -10.07 3.322 1 95.75 408 MET A N 1
ATOM 3057 C CA . MET A 1 408 ? -22.688 -11.094 4.359 1 95.75 408 MET A CA 1
ATOM 3058 C C . MET A 1 408 ? -22.141 -12.406 3.803 1 95.75 408 MET A C 1
ATOM 3060 O O . MET A 1 408 ? -21.266 -13.023 4.414 1 95.75 408 MET A O 1
ATOM 3064 N N . LEU A 1 409 ? -22.562 -12.773 2.625 1 92.94 409 LEU A N 1
ATOM 3065 C CA . LEU A 1 409 ? -22.188 -14.062 2.045 1 92.94 409 LEU A CA 1
ATOM 3066 C C . LEU A 1 409 ? -20.734 -14.047 1.58 1 92.94 409 LEU A C 1
ATOM 3068 O O . LEU A 1 409 ? -20.078 -15.094 1.568 1 92.94 409 LEU A O 1
ATOM 3072 N N . CYS A 1 410 ? -20.25 -12.898 1.234 1 92.88 410 CYS A N 1
ATOM 3073 C CA . CYS A 1 410 ? -18.906 -12.812 0.682 1 92.88 410 CYS A CA 1
ATOM 3074 C C . CYS A 1 410 ? -17.922 -12.258 1.712 1 92.88 410 CYS A C 1
ATOM 3076 O O . CYS A 1 410 ? -16.766 -11.969 1.387 1 92.88 410 CYS A O 1
ATOM 3078 N N . ALA A 1 411 ? -18.297 -12.141 2.957 1 95.19 411 ALA A N 1
ATOM 3079 C CA . ALA A 1 411 ? -17.5 -11.469 3.98 1 95.19 411 ALA A CA 1
ATOM 3080 C C . ALA A 1 411 ? -16.172 -12.18 4.191 1 95.19 411 ALA A C 1
ATOM 3082 O O . ALA A 1 411 ? -15.164 -11.547 4.527 1 95.19 411 ALA A O 1
ATOM 3083 N N . ASP A 1 412 ? -16.172 -13.531 4.035 1 93.81 412 ASP A N 1
ATOM 3084 C CA . ASP A 1 412 ? -14.93 -14.273 4.258 1 93.81 412 ASP A CA 1
ATOM 3085 C C . ASP A 1 412 ? -14.922 -15.578 3.465 1 93.81 412 ASP A C 1
ATOM 3087 O O . ASP A 1 412 ? -15.969 -16.219 3.303 1 93.81 412 ASP A O 1
ATOM 3091 N N . HIS A 1 413 ? -13.75 -15.969 2.932 1 88.25 413 HIS A N 1
ATOM 3092 C CA . HIS A 1 413 ? -13.602 -17.188 2.154 1 88.25 413 HIS A CA 1
ATOM 3093 C C . HIS A 1 413 ? -12.531 -18.094 2.756 1 88.25 413 HIS A C 1
ATOM 3095 O O . HIS A 1 413 ? -11.891 -18.875 2.039 1 88.25 413 HIS A O 1
ATOM 3101 N N . GLY A 1 414 ? -12.289 -17.812 4.055 1 91.56 414 GLY A N 1
ATOM 3102 C CA . GLY A 1 414 ? -11.336 -18.688 4.734 1 91.56 414 GLY A CA 1
ATOM 3103 C C . GLY A 1 414 ? -9.914 -18.156 4.695 1 91.56 414 GLY A C 1
ATOM 3104 O O . GLY A 1 414 ? -9.609 -17.234 3.934 1 91.56 414 GLY A O 1
ATOM 3105 N N . PRO A 1 415 ? -9.016 -18.766 5.426 1 93.12 415 PRO A N 1
ATOM 3106 C CA . PRO A 1 415 ? -7.652 -18.266 5.598 1 93.12 415 PRO A CA 1
ATOM 3107 C C . PRO A 1 415 ? -6.746 -18.609 4.418 1 93.12 415 PRO A C 1
ATOM 3109 O O . PRO A 1 415 ? -5.645 -18.062 4.301 1 93.12 415 PRO A O 1
ATOM 3112 N N . CYS A 1 416 ? -7.184 -19.516 3.441 1 91.19 416 CYS A N 1
ATOM 3113 C CA . CYS A 1 416 ? -6.273 -20.047 2.438 1 91.19 416 CYS A CA 1
ATOM 3114 C C . CYS A 1 416 ? -6.336 -19.25 1.149 1 91.19 416 CYS A C 1
ATOM 3116 O O . CYS A 1 416 ? -5.57 -19.5 0.216 1 91.19 416 CYS A O 1
ATOM 3118 N N . VAL A 1 417 ? -7.266 -18.297 1.115 1 91.75 417 VAL A N 1
ATOM 3119 C CA . VAL A 1 417 ? -7.316 -17.438 -0.068 1 91.75 417 VAL A CA 1
ATOM 3120 C C . VAL A 1 417 ? -6.234 -16.375 0.023 1 91.75 417 VAL A C 1
ATOM 3122 O O . VAL A 1 417 ? -5.793 -16.016 1.118 1 91.75 417 VAL A O 1
ATOM 3125 N N . SER A 1 418 ? -5.809 -15.859 -1.123 1 93.75 418 SER A N 1
ATOM 3126 C CA . SER A 1 418 ? -4.664 -14.961 -1.199 1 93.75 418 SER A CA 1
ATOM 3127 C C . SER A 1 418 ? -4.844 -13.758 -0.279 1 93.75 418 SER A C 1
ATOM 3129 O O . SER A 1 418 ? -3.904 -13.344 0.406 1 93.75 418 SER A O 1
ATOM 3131 N N . GLY A 1 419 ? -6.016 -13.18 -0.277 1 94.81 419 GLY A N 1
ATOM 3132 C CA . GLY A 1 419 ? -6.262 -12 0.54 1 94.81 419 GLY A CA 1
ATOM 3133 C C . GLY A 1 419 ? -6.109 -12.266 2.027 1 94.81 419 GLY A C 1
ATOM 3134 O O . GLY A 1 419 ? -5.43 -11.516 2.729 1 94.81 419 GLY A O 1
ATOM 3135 N N . ALA A 1 420 ? -6.754 -13.297 2.523 1 95.56 420 ALA A N 1
ATOM 3136 C CA . ALA A 1 420 ? -6.652 -13.656 3.934 1 95.56 420 ALA A CA 1
ATOM 3137 C C . ALA A 1 420 ? -5.215 -14.031 4.301 1 95.56 420 ALA A C 1
ATOM 3139 O O . ALA A 1 420 ? -4.727 -13.656 5.367 1 95.56 420 ALA A O 1
ATOM 3140 N N . HIS A 1 421 ? -4.57 -14.789 3.387 1 95.75 421 HIS A N 1
ATOM 3141 C CA . HIS A 1 421 ? -3.186 -15.18 3.617 1 95.75 421 HIS A CA 1
ATOM 3142 C C . HIS A 1 421 ? -2.291 -13.969 3.816 1 95.75 421 HIS A C 1
ATOM 3144 O O . HIS A 1 421 ? -1.552 -13.891 4.801 1 95.75 421 HIS A O 1
ATOM 3150 N N . ASN A 1 422 ? -2.311 -13.031 2.859 1 97.06 422 ASN A N 1
ATOM 3151 C CA . ASN A 1 422 ? -1.466 -11.844 2.955 1 97.06 422 ASN A CA 1
ATOM 3152 C C . ASN A 1 422 ? -1.789 -11.023 4.203 1 97.06 422 ASN A C 1
ATOM 3154 O O . ASN A 1 422 ? -0.898 -10.422 4.801 1 97.06 422 ASN A O 1
ATOM 3158 N N . THR A 1 423 ? -3.074 -10.945 4.586 1 97.12 423 THR A N 1
ATOM 3159 C CA . THR A 1 423 ? -3.496 -10.258 5.801 1 97.12 423 THR A CA 1
ATOM 3160 C C . THR A 1 423 ? -2.869 -10.906 7.031 1 97.12 423 THR A C 1
ATOM 3162 O O . THR A 1 423 ? -2.34 -10.219 7.902 1 97.12 423 THR A O 1
ATOM 3165 N N . ILE A 1 424 ? -2.941 -12.219 7.102 1 96.12 424 ILE A N 1
ATOM 3166 C CA . ILE A 1 424 ? -2.42 -12.984 8.227 1 96.12 424 ILE A CA 1
ATOM 3167 C C . ILE A 1 424 ? -0.908 -12.789 8.328 1 96.12 424 ILE A C 1
ATOM 3169 O O . ILE A 1 424 ? -0.383 -12.516 9.406 1 96.12 424 ILE A O 1
ATOM 3173 N N . VAL A 1 425 ? -0.222 -12.93 7.145 1 95.12 425 VAL A N 1
ATOM 3174 C CA . VAL A 1 425 ? 1.23 -12.797 7.113 1 95.12 425 VAL A CA 1
ATOM 3175 C C . VAL A 1 425 ? 1.635 -11.406 7.598 1 95.12 425 VAL A C 1
ATOM 3177 O O . VAL A 1 425 ? 2.572 -11.266 8.391 1 95.12 425 VAL A O 1
ATOM 3180 N N . THR A 1 426 ? 0.966 -10.359 7.191 1 95.31 426 THR A N 1
ATOM 3181 C CA . THR A 1 426 ? 1.282 -8.984 7.566 1 95.31 426 THR A CA 1
ATOM 3182 C C . THR A 1 426 ? 0.973 -8.734 9.039 1 95.31 426 THR A C 1
ATOM 3184 O O . THR A 1 426 ? 1.74 -8.07 9.734 1 95.31 426 THR A O 1
ATOM 3187 N N . ALA A 1 427 ? -0.163 -9.242 9.523 1 94.06 427 ALA A N 1
ATOM 3188 C CA . ALA A 1 427 ? -0.502 -9.117 10.938 1 94.06 427 ALA A CA 1
ATOM 3189 C C . ALA A 1 427 ? 0.558 -9.781 11.82 1 94.06 427 ALA A C 1
ATOM 3191 O O . ALA A 1 427 ? 0.936 -9.242 12.859 1 94.06 427 ALA A O 1
ATOM 3192 N N . ARG A 1 428 ? 0.996 -10.945 11.406 1 92.75 428 ARG A N 1
ATOM 3193 C CA . ARG A 1 428 ? 1.983 -11.703 12.172 1 92.75 428 ARG A CA 1
ATOM 3194 C C . ARG A 1 428 ? 3.35 -11.031 12.125 1 92.75 428 ARG A C 1
ATOM 3196 O O . ARG A 1 428 ? 4.223 -11.32 12.938 1 92.75 428 ARG A O 1
ATOM 3203 N N . ALA A 1 429 ? 3.564 -10.164 11.164 1 90.62 429 ALA A N 1
ATOM 3204 C CA . ALA A 1 429 ? 4.785 -9.367 11.109 1 90.62 429 ALA A CA 1
ATOM 3205 C C . ALA A 1 429 ? 4.727 -8.211 12.109 1 90.62 429 ALA A C 1
ATOM 3207 O O . ALA A 1 429 ? 5.68 -7.438 12.227 1 90.62 429 ALA A O 1
ATOM 3208 N N . GLY A 1 430 ? 3.617 -8.102 12.844 1 88.69 430 GLY A N 1
ATOM 3209 C CA . GLY A 1 430 ? 3.482 -7.09 13.875 1 88.69 430 GLY A CA 1
ATOM 3210 C C . GLY A 1 430 ? 2.951 -5.77 13.344 1 88.69 430 GLY A C 1
ATOM 3211 O O . GLY A 1 430 ? 3.029 -4.746 14.031 1 88.69 430 GLY A O 1
ATOM 3212 N N . LYS A 1 431 ? 2.371 -5.738 12.203 1 91.5 431 LYS A N 1
ATOM 3213 C CA . LYS A 1 431 ? 1.892 -4.5 11.602 1 91.5 431 LYS A CA 1
ATOM 3214 C C . LYS A 1 431 ? 0.495 -4.148 12.102 1 91.5 431 LYS A C 1
ATOM 3216 O O . LYS A 1 431 ? -0.218 -5.008 12.625 1 91.5 431 LYS A O 1
ATOM 3221 N N . ASP A 1 432 ? 0.115 -2.898 11.961 1 90.56 432 ASP A N 1
ATOM 3222 C CA . ASP A 1 432 ? -1.175 -2.395 12.422 1 90.56 432 ASP A CA 1
ATOM 3223 C C . ASP A 1 432 ? -2.314 -2.928 11.562 1 90.56 432 ASP A C 1
ATOM 3225 O O . ASP A 1 432 ? -2.074 -3.564 10.531 1 90.56 432 ASP A O 1
ATOM 3229 N N . LEU A 1 433 ? -3.512 -2.697 11.977 1 92.81 433 LEU A N 1
ATOM 3230 C CA . LEU A 1 433 ? -4.719 -3.205 11.336 1 92.81 433 LEU A CA 1
ATOM 3231 C C . LEU A 1 433 ? -4.809 -2.732 9.891 1 92.81 433 LEU A C 1
ATOM 3233 O O . LEU A 1 433 ? -5.09 -3.527 8.992 1 92.81 433 LEU A O 1
ATOM 3237 N N . VAL A 1 434 ? -4.602 -1.473 9.656 1 94.12 434 VAL A N 1
ATOM 3238 C CA . VAL A 1 434 ? -4.773 -0.892 8.328 1 94.12 434 VAL A CA 1
ATOM 3239 C C . VAL A 1 434 ? -3.793 -1.536 7.352 1 94.12 434 VAL A C 1
ATOM 3241 O O . VAL A 1 434 ? -4.176 -1.937 6.25 1 94.12 434 VAL A O 1
ATOM 3244 N N . SER A 1 435 ? -2.539 -1.66 7.75 1 94.5 435 SER A N 1
ATOM 3245 C CA . SER A 1 435 ? -1.532 -2.281 6.895 1 94.5 435 SER A CA 1
ATOM 3246 C C . SER A 1 435 ? -1.888 -3.73 6.586 1 94.5 435 SER A C 1
ATOM 3248 O O . SER A 1 435 ? -1.703 -4.195 5.457 1 94.5 435 SER A O 1
ATOM 3250 N N . SER A 1 436 ? -2.381 -4.461 7.594 1 95.5 436 SER A N 1
ATOM 3251 C CA . SER A 1 436 ? -2.766 -5.855 7.406 1 95.5 436 SER A CA 1
ATOM 3252 C C . SER A 1 436 ? -3.926 -5.98 6.422 1 95.5 436 SER A C 1
ATOM 3254 O O . SER A 1 436 ? -3.877 -6.793 5.496 1 95.5 436 SER A O 1
ATOM 3256 N N . LEU A 1 437 ? -4.906 -5.16 6.621 1 96.75 437 LEU A N 1
ATOM 3257 C CA . LEU A 1 437 ? -6.082 -5.176 5.754 1 96.75 437 LEU A CA 1
ATOM 3258 C C . LEU A 1 437 ? -5.699 -4.852 4.316 1 96.75 437 LEU A C 1
ATOM 3260 O O . LEU A 1 437 ? -6.082 -5.57 3.389 1 96.75 437 LEU A O 1
ATOM 3264 N N . VAL A 1 438 ? -4.953 -3.775 4.117 1 97.31 438 VAL A N 1
ATOM 3265 C CA . VAL A 1 438 ? -4.664 -3.266 2.783 1 97.31 438 VAL A CA 1
ATOM 3266 C C . VAL A 1 438 ? -3.77 -4.254 2.035 1 97.31 438 VAL A C 1
ATOM 3268 O O . VAL A 1 438 ? -3.906 -4.43 0.822 1 97.31 438 VAL A O 1
ATOM 3271 N N . SER A 1 439 ? -2.854 -4.926 2.746 1 96.44 439 SER A N 1
ATOM 3272 C CA . SER A 1 439 ? -2.021 -5.941 2.109 1 96.44 439 SER A CA 1
ATOM 3273 C C . SER A 1 439 ? -2.871 -7.051 1.5 1 96.44 439 SER A C 1
ATOM 3275 O O . SER A 1 439 ? -2.557 -7.562 0.424 1 96.44 439 SER A O 1
ATOM 3277 N N . GLY A 1 440 ? -3.891 -7.445 2.174 1 96.69 440 GLY A N 1
ATOM 3278 C CA . GLY A 1 440 ? -4.805 -8.453 1.66 1 96.69 440 GLY A CA 1
ATOM 3279 C C . GLY A 1 440 ? -5.652 -7.961 0.506 1 96.69 440 GLY A C 1
ATOM 3280 O O . GLY A 1 440 ? -5.828 -8.664 -0.49 1 96.69 440 GLY A O 1
ATOM 3281 N N . LEU A 1 441 ? -6.188 -6.734 0.638 1 96.44 441 LEU A N 1
ATOM 3282 C CA . LEU A 1 441 ? -7.066 -6.18 -0.386 1 96.44 441 LEU A CA 1
ATOM 3283 C C . LEU A 1 441 ? -6.332 -6.051 -1.718 1 96.44 441 LEU A C 1
ATOM 3285 O O . LEU A 1 441 ? -6.934 -6.211 -2.781 1 96.44 441 LEU A O 1
ATOM 3289 N N . LEU A 1 442 ? -5.066 -5.836 -1.697 1 95.69 442 LEU A N 1
ATOM 3290 C CA . LEU A 1 442 ? -4.27 -5.598 -2.896 1 95.69 442 LEU A CA 1
ATOM 3291 C C . LEU A 1 442 ? -4.176 -6.863 -3.744 1 95.69 442 LEU A C 1
ATOM 3293 O O . LEU A 1 442 ? -3.783 -6.805 -4.91 1 95.69 442 LEU A O 1
ATOM 3297 N N . THR A 1 443 ? -4.543 -8.016 -3.201 1 94.75 443 THR A N 1
ATOM 3298 C CA . THR A 1 443 ? -4.496 -9.258 -3.965 1 94.75 443 THR A CA 1
ATOM 3299 C C . THR A 1 443 ? -5.742 -9.414 -4.832 1 94.75 443 THR A C 1
ATOM 3301 O O . THR A 1 443 ? -5.793 -10.273 -5.711 1 94.75 443 THR A O 1
ATOM 3304 N N . ILE A 1 444 ? -6.754 -8.602 -4.578 1 91.62 444 ILE A N 1
ATOM 3305 C CA . ILE A 1 444 ? -7.988 -8.703 -5.348 1 91.62 444 ILE A CA 1
ATOM 3306 C C . ILE A 1 444 ? -7.762 -8.18 -6.762 1 91.62 444 ILE A C 1
ATOM 3308 O O . ILE A 1 444 ? -7.449 -7 -6.953 1 91.62 444 ILE A O 1
ATOM 3312 N N . GLY A 1 445 ? -7.805 -9.07 -7.73 1 79.69 445 GLY A N 1
ATOM 3313 C CA . GLY A 1 445 ? -7.531 -8.75 -9.125 1 79.69 445 GLY A CA 1
ATOM 3314 C C . GLY A 1 445 ? -8.289 -9.625 -10.102 1 79.69 445 GLY A C 1
ATOM 3315 O O . GLY A 1 445 ? -9.344 -10.164 -9.758 1 79.69 445 GLY A O 1
ATOM 3316 N N . PRO A 1 446 ? -7.832 -9.688 -11.234 1 75.44 446 PRO A N 1
ATOM 3317 C CA . PRO A 1 446 ? -8.539 -10.398 -12.305 1 75.44 446 PRO A CA 1
ATOM 3318 C C . PRO A 1 446 ? -8.695 -11.891 -12.016 1 75.44 446 PRO A C 1
ATOM 3320 O O . PRO A 1 446 ? -9.664 -12.508 -12.469 1 75.44 446 PRO A O 1
ATOM 3323 N N . ARG A 1 447 ? -7.812 -12.438 -11.234 1 75.69 447 ARG A N 1
ATOM 3324 C CA . ARG A 1 447 ? -7.871 -13.867 -10.953 1 75.69 447 ARG A CA 1
ATOM 3325 C C . ARG A 1 447 ? -8.586 -14.148 -9.641 1 75.69 447 ARG A C 1
ATOM 3327 O O . ARG A 1 447 ? -8.898 -15.297 -9.328 1 75.69 447 ARG A O 1
ATOM 3334 N N . PHE A 1 448 ? -8.797 -13.031 -8.914 1 74.31 448 PHE A N 1
ATOM 3335 C CA . PHE A 1 448 ? -9.477 -13.148 -7.629 1 74.31 448 PHE A CA 1
ATOM 3336 C C . PHE A 1 448 ? -10.344 -11.93 -7.359 1 74.31 448 PHE A C 1
ATOM 3338 O O . PHE A 1 448 ? -9.82 -10.844 -7.059 1 74.31 448 PHE A O 1
ATOM 3345 N N . GLY A 1 449 ? -11.578 -12.117 -7.426 1 72.31 449 GLY A N 1
ATOM 3346 C CA . GLY A 1 449 ? -12.477 -11.039 -7.07 1 72.31 449 GLY A CA 1
ATOM 3347 C C . GLY A 1 449 ? -12.898 -10.195 -8.266 1 72.31 449 GLY A C 1
ATOM 3348 O O . GLY A 1 449 ? -13.93 -9.523 -8.219 1 72.31 449 GLY A O 1
ATOM 3349 N N . GLY A 1 450 ? -12.133 -10.227 -9.227 1 72.12 450 GLY A N 1
ATOM 3350 C CA . GLY A 1 450 ? -12.453 -9.438 -10.406 1 72.12 450 GLY A CA 1
ATOM 3351 C C . GLY A 1 450 ? -13.414 -10.141 -11.352 1 72.12 450 GLY A C 1
ATOM 3352 O O . GLY A 1 450 ? -13.938 -9.516 -12.281 1 72.12 450 GLY A O 1
ATOM 3353 N N . ALA A 1 451 ? -13.789 -11.289 -11.031 1 85.38 451 ALA A N 1
ATOM 3354 C CA . ALA A 1 451 ? -14.617 -12.094 -11.93 1 85.38 451 ALA A CA 1
ATOM 3355 C C . ALA A 1 451 ? -16.062 -11.617 -11.906 1 85.38 451 ALA A C 1
ATOM 3357 O O . ALA A 1 451 ? -16.812 -11.836 -12.867 1 85.38 451 ALA A O 1
ATOM 3358 N N . ILE A 1 452 ? -16.359 -10.867 -10.844 1 91.88 452 ILE A N 1
ATOM 3359 C CA . ILE A 1 452 ? -17.75 -10.469 -10.703 1 91.88 452 ILE A CA 1
ATOM 3360 C C . ILE A 1 452 ? -18.125 -9.461 -11.789 1 91.88 452 ILE A C 1
ATOM 3362 O O . ILE A 1 452 ? -19.141 -9.602 -12.461 1 91.88 452 ILE A O 1
ATOM 3366 N N . ASP A 1 453 ? -17.312 -8.484 -12.016 1 91.31 453 ASP A N 1
ATOM 3367 C CA . ASP A 1 453 ? -17.578 -7.473 -13.031 1 91.31 453 ASP A CA 1
ATOM 3368 C C . ASP A 1 453 ? -17.547 -8.086 -14.43 1 91.31 453 ASP A C 1
ATOM 3370 O O . ASP A 1 453 ? -18.375 -7.75 -15.281 1 91.31 453 ASP A O 1
ATOM 3374 N N . ASP A 1 454 ? -16.609 -8.938 -14.656 1 91.88 454 ASP A N 1
ATOM 3375 C CA . ASP A 1 454 ? -16.484 -9.578 -15.961 1 91.88 454 ASP A CA 1
ATOM 3376 C C . ASP A 1 454 ? -17.688 -10.492 -16.234 1 91.88 454 ASP A C 1
ATOM 3378 O O . ASP A 1 454 ? -18.172 -10.547 -17.375 1 91.88 454 ASP A O 1
ATOM 3382 N N . ALA A 1 455 ? -18.062 -11.195 -15.188 1 94.38 455 ALA A N 1
ATOM 3383 C CA . ALA A 1 455 ? -19.266 -12.023 -15.359 1 94.38 455 ALA A CA 1
ATOM 3384 C C . ALA A 1 455 ? -20.469 -11.188 -15.766 1 94.38 455 ALA A C 1
ATOM 3386 O O . ALA A 1 455 ? -21.188 -11.547 -16.703 1 94.38 455 ALA A O 1
ATOM 3387 N N . ALA A 1 456 ? -20.641 -10.094 -15.07 1 95.38 456 ALA A N 1
ATOM 3388 C CA . ALA A 1 456 ? -21.75 -9.203 -15.398 1 95.38 456 ALA A CA 1
ATOM 3389 C C . ALA A 1 456 ? -21.641 -8.68 -16.828 1 95.38 456 ALA A C 1
ATOM 3391 O O . ALA A 1 456 ? -22.609 -8.68 -17.578 1 95.38 456 ALA A O 1
ATOM 3392 N N . ARG A 1 457 ? -20.484 -8.305 -17.234 1 94.31 457 ARG A N 1
ATOM 3393 C CA . ARG A 1 457 ? -20.25 -7.727 -18.562 1 94.31 457 ARG A CA 1
ATOM 3394 C C . ARG A 1 457 ? -20.516 -8.75 -19.656 1 94.31 457 ARG A C 1
ATOM 3396 O O . ARG A 1 457 ? -21.234 -8.461 -20.609 1 94.31 457 ARG A O 1
ATOM 3403 N N . TYR A 1 458 ? -19.984 -9.898 -19.5 1 95 458 TYR A N 1
ATOM 3404 C CA . TYR A 1 458 ? -20.094 -10.898 -20.547 1 95 458 TYR A CA 1
ATOM 3405 C C . TYR A 1 458 ? -21.5 -11.477 -20.609 1 95 458 TYR A C 1
ATOM 3407 O O . TYR A 1 458 ? -22.047 -11.695 -21.703 1 95 458 TYR A O 1
ATOM 3415 N N . PHE A 1 459 ? -22.141 -11.742 -19.453 1 97.19 459 PHE A N 1
ATOM 3416 C CA . PHE A 1 459 ? -23.516 -12.242 -19.453 1 97.19 459 PHE A CA 1
ATOM 3417 C C . PHE A 1 459 ? -24.453 -11.211 -20.047 1 97.19 459 PHE A C 1
ATOM 3419 O O . PHE A 1 459 ? -25.359 -11.555 -20.812 1 97.19 459 PHE A O 1
ATOM 3426 N N . LYS A 1 460 ? -24.234 -9.984 -19.672 1 96.62 460 LYS A N 1
ATOM 3427 C CA . LYS A 1 460 ? -25.078 -8.914 -20.188 1 96.62 460 LYS A CA 1
ATOM 3428 C C . LYS A 1 460 ? -24.938 -8.797 -21.703 1 96.62 460 LYS A C 1
ATOM 3430 O O . LYS A 1 460 ? -25.938 -8.727 -22.422 1 96.62 460 LYS A O 1
ATOM 3435 N N . ASP A 1 461 ? -23.75 -8.719 -22.141 1 96.31 461 ASP A N 1
ATOM 3436 C CA . ASP A 1 461 ? -23.484 -8.586 -23.578 1 96.31 461 ASP A CA 1
ATOM 3437 C C . ASP A 1 461 ? -24.078 -9.758 -24.359 1 96.31 461 ASP A C 1
ATOM 3439 O O . ASP A 1 461 ? -24.766 -9.562 -25.359 1 96.31 461 ASP A O 1
ATOM 3443 N N . ALA A 1 462 ? -23.844 -10.953 -23.891 1 97.5 462 ALA A N 1
ATOM 3444 C CA . ALA A 1 462 ? -24.328 -12.148 -24.578 1 97.5 462 ALA A CA 1
ATOM 3445 C C . ALA A 1 462 ? -25.844 -12.195 -24.594 1 97.5 462 ALA A C 1
ATOM 3447 O O . ALA A 1 462 ? -26.453 -12.469 -25.641 1 97.5 462 ALA A O 1
ATOM 3448 N N . HIS A 1 463 ? -26.453 -11.938 -23.469 1 97.25 463 HIS A N 1
ATOM 3449 C CA . HIS A 1 463 ? -27.906 -11.945 -23.391 1 97.25 463 HIS A CA 1
ATOM 3450 C C . HIS A 1 463 ? -28.531 -10.875 -24.281 1 97.25 463 HIS A C 1
ATOM 3452 O O . HIS A 1 463 ? -29.484 -11.148 -25.016 1 97.25 463 HIS A O 1
ATOM 3458 N N . ASP A 1 464 ? -28.031 -9.68 -24.188 1 96.38 464 ASP A N 1
ATOM 3459 C CA . ASP A 1 464 ? -28.609 -8.547 -24.906 1 96.38 464 ASP A CA 1
ATOM 3460 C C . ASP A 1 464 ? -28.438 -8.719 -26.422 1 96.38 464 ASP A C 1
ATOM 3462 O O . ASP A 1 464 ? -29.25 -8.203 -27.203 1 96.38 464 ASP A O 1
ATOM 3466 N N . ARG A 1 465 ? -27.469 -9.453 -26.812 1 96.5 465 ARG A N 1
ATOM 3467 C CA . ARG A 1 465 ? -27.266 -9.742 -28.234 1 96.5 465 ARG A CA 1
ATOM 3468 C C . ARG A 1 465 ? -28.062 -10.961 -28.672 1 96.5 465 ARG A C 1
ATOM 3470 O O . ARG A 1 465 ? -28.125 -11.273 -29.859 1 96.5 465 ARG A O 1
ATOM 3477 N N . GLY A 1 466 ? -28.641 -11.648 -27.75 1 96.69 466 GLY A N 1
ATOM 3478 C CA . GLY A 1 466 ? -29.484 -12.789 -28.047 1 96.69 466 GLY A CA 1
ATOM 3479 C C . GLY A 1 466 ? -28.703 -14.055 -28.359 1 96.69 466 GLY A C 1
ATOM 3480 O O . GLY A 1 466 ? -29.188 -14.922 -29.094 1 96.69 466 GLY A O 1
ATOM 3481 N N . LEU A 1 467 ? -27.547 -14.164 -27.812 1 97.62 467 LEU A N 1
ATOM 3482 C CA . LEU A 1 467 ? -26.75 -15.367 -28.047 1 97.62 467 LEU A CA 1
ATOM 3483 C C . LEU A 1 467 ? -27.281 -16.547 -27.234 1 97.62 467 LEU A C 1
ATOM 3485 O O . LEU A 1 467 ? -27.703 -16.375 -26.094 1 97.62 467 LEU A O 1
ATOM 3489 N N . THR A 1 468 ? -27.328 -17.688 -27.859 1 97.12 468 THR A N 1
ATOM 3490 C CA . THR A 1 468 ? -27.594 -18.891 -27.094 1 97.12 468 THR A CA 1
ATOM 3491 C C . THR A 1 468 ? -26.422 -19.25 -26.188 1 97.12 468 THR A C 1
ATOM 3493 O O . THR A 1 468 ? -25.297 -18.828 -26.453 1 97.12 468 THR A O 1
ATOM 3496 N N . PRO A 1 469 ? -26.625 -20.031 -25.109 1 97.06 469 PRO A N 1
ATOM 3497 C CA . PRO A 1 469 ? -25.516 -20.453 -24.266 1 97.06 469 PRO A CA 1
ATOM 3498 C C . PRO A 1 469 ? -24.406 -21.141 -25.047 1 97.06 469 PRO A C 1
ATOM 3500 O O . PRO A 1 469 ? -23.219 -20.922 -24.75 1 97.06 469 PRO A O 1
ATOM 3503 N N . TYR A 1 470 ? -24.797 -21.906 -26 1 95.81 470 TYR A N 1
ATOM 3504 C CA . TYR A 1 470 ? -23.828 -22.578 -26.859 1 95.81 470 TYR A CA 1
ATOM 3505 C C . TYR A 1 470 ? -22.969 -21.578 -27.609 1 95.81 470 TYR A C 1
ATOM 3507 O O . TYR A 1 470 ? -21.734 -21.656 -27.594 1 95.81 470 TYR A O 1
ATOM 3515 N N . GLU A 1 471 ? -23.562 -20.625 -28.234 1 95.81 471 GLU A N 1
ATOM 3516 C CA . GLU A 1 471 ? -22.844 -19.609 -29 1 95.81 471 GLU A CA 1
ATOM 3517 C C . GLU A 1 471 ? -21.906 -18.797 -28.109 1 95.81 471 GLU A C 1
ATOM 3519 O O . GLU A 1 471 ? -20.781 -18.5 -28.5 1 95.81 471 GLU A O 1
ATOM 3524 N N . PHE A 1 472 ? -22.516 -18.547 -27.016 1 95.88 472 PHE A N 1
ATOM 3525 C CA . PHE A 1 472 ? -21.75 -17.734 -26.078 1 95.88 472 PHE A CA 1
ATOM 3526 C C . PHE A 1 472 ? -20.5 -18.469 -25.625 1 95.88 472 PHE A C 1
ATOM 3528 O O . PHE A 1 472 ? -19.375 -17.969 -25.781 1 95.88 472 PHE A O 1
ATOM 3535 N N . VAL A 1 473 ? -20.531 -19.656 -25.109 1 95.5 473 VAL A N 1
ATOM 3536 C CA . VAL A 1 473 ? -19.438 -20.422 -24.516 1 95.5 473 VAL A CA 1
ATOM 3537 C C . VAL A 1 473 ? -18.406 -20.75 -25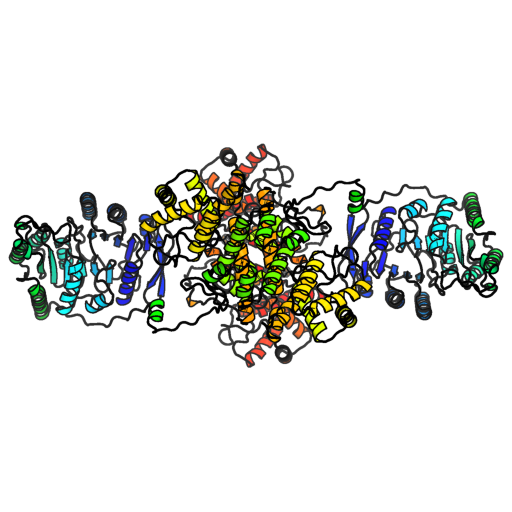.594 1 95.5 473 VAL A C 1
ATOM 3539 O O . VAL A 1 473 ? -17.203 -20.625 -25.359 1 95.5 473 VAL A O 1
ATOM 3542 N N . GLU A 1 474 ? -18.859 -21.141 -26.734 1 91.12 474 GLU A N 1
ATOM 3543 C CA . GLU A 1 474 ? -17.953 -21.531 -27.812 1 91.12 474 GLU A CA 1
ATOM 3544 C C . GLU A 1 474 ? -17.203 -20.312 -28.359 1 91.12 474 GLU A C 1
ATOM 3546 O O . GLU A 1 474 ? -16.047 -20.422 -28.781 1 91.12 474 GLU A O 1
ATOM 3551 N N . SER A 1 475 ? -17.906 -19.234 -28.438 1 92.62 475 SER A N 1
ATOM 3552 C CA . SER A 1 475 ? -17.234 -18.016 -28.859 1 92.62 475 SER A CA 1
ATOM 3553 C C . SER A 1 475 ? -16.141 -17.609 -27.891 1 92.62 475 SER A C 1
ATOM 3555 O O . SER A 1 475 ? -15.078 -17.125 -28.297 1 92.62 475 SER A O 1
ATOM 3557 N N . MET A 1 476 ? -16.484 -17.719 -26.594 1 91.88 476 MET A N 1
ATOM 3558 C CA . MET A 1 476 ? -15.5 -17.406 -25.562 1 91.88 476 MET A CA 1
ATOM 3559 C C . MET A 1 476 ? -14.289 -18.328 -25.672 1 91.88 476 MET A C 1
ATOM 3561 O O . MET A 1 476 ? -13.148 -17.891 -25.562 1 91.88 476 MET A O 1
ATOM 3565 N N . LYS A 1 477 ? -14.484 -19.578 -25.875 1 84.44 477 LYS A N 1
ATOM 3566 C CA . LYS A 1 477 ? -13.43 -20.562 -26.047 1 84.44 477 LYS A CA 1
ATOM 3567 C C . LYS A 1 477 ? -12.555 -20.219 -27.25 1 84.44 477 LYS A C 1
ATOM 3569 O O . LYS A 1 477 ? -11.328 -20.328 -27.188 1 84.44 477 LYS A O 1
ATOM 3574 N N . LYS A 1 478 ? -13.156 -19.844 -28.328 1 82.31 478 LYS A N 1
ATOM 3575 C CA . LYS A 1 478 ? -12.445 -19.453 -29.531 1 82.31 478 LYS A CA 1
ATOM 3576 C C . LYS A 1 478 ? -11.531 -18.266 -29.281 1 82.31 478 LYS A C 1
ATOM 3578 O O . LYS A 1 478 ? -10.453 -18.156 -29.875 1 82.31 478 LYS A O 1
ATOM 3583 N N . LYS A 1 479 ? -11.984 -17.484 -28.406 1 83.81 479 LYS A N 1
ATOM 3584 C CA . LYS A 1 479 ? -11.211 -16.297 -28.062 1 83.81 479 LYS A CA 1
ATOM 3585 C C . LYS A 1 479 ? -10.18 -16.609 -26.969 1 83.81 479 LYS A C 1
ATOM 3587 O O . LYS A 1 479 ? -9.344 -15.773 -26.641 1 83.81 479 LYS A O 1
ATOM 3592 N N . GLY A 1 480 ? -10.234 -17.797 -26.484 1 78.56 480 GLY A N 1
ATOM 3593 C CA . GLY A 1 480 ? -9.312 -18.203 -25.438 1 78.56 480 GLY A CA 1
ATOM 3594 C C . GLY A 1 480 ? -9.633 -17.578 -24.094 1 78.56 480 GLY A C 1
ATOM 3595 O O . GLY A 1 480 ? -8.75 -17.438 -23.25 1 78.56 480 GLY A O 1
ATOM 3596 N N . ILE A 1 481 ? -10.898 -17.188 -23.891 1 84.75 481 ILE A N 1
ATOM 3597 C CA . ILE A 1 481 ? -11.305 -16.562 -22.641 1 84.75 481 ILE A CA 1
ATOM 3598 C C . ILE A 1 481 ? -12.164 -17.531 -21.828 1 84.75 481 ILE A C 1
ATOM 3600 O O . ILE A 1 481 ? -13.156 -18.062 -22.328 1 84.75 481 ILE A O 1
ATOM 3604 N N . ARG A 1 482 ? -11.758 -17.75 -20.672 1 85.69 482 ARG A N 1
ATOM 3605 C CA . ARG A 1 482 ? -12.602 -18.531 -19.766 1 85.69 482 ARG A CA 1
ATOM 3606 C C . ARG A 1 482 ? -13.867 -17.766 -19.391 1 85.69 482 ARG A C 1
ATOM 3608 O O . ARG A 1 482 ? -13.82 -16.547 -19.172 1 85.69 482 ARG A O 1
ATOM 3615 N N . VAL A 1 483 ? -14.891 -18.406 -19.344 1 91.69 483 VAL A N 1
ATOM 3616 C CA . VAL A 1 483 ? -16.156 -17.75 -19.047 1 91.69 483 VAL A CA 1
ATOM 3617 C C . VAL A 1 483 ? -16.156 -17.281 -17.578 1 91.69 483 VAL A C 1
ATOM 3619 O O . VAL A 1 483 ? -16.25 -18.094 -16.672 1 91.69 483 VAL A O 1
ATOM 3622 N N . PRO A 1 484 ? -16.156 -16 -17.359 1 91.75 484 PRO A N 1
ATOM 3623 C CA . PRO A 1 484 ? -16.188 -15.516 -15.977 1 91.75 484 PRO A CA 1
ATOM 3624 C C . PRO A 1 484 ? -17.484 -15.883 -15.25 1 91.75 484 PRO A C 1
ATOM 3626 O O . PRO A 1 484 ? -18.562 -15.75 -15.812 1 91.75 484 PRO A O 1
ATOM 3629 N N . GLY A 1 485 ? -17.328 -16.328 -14.047 1 93.19 485 GLY A N 1
ATOM 3630 C CA . GLY A 1 485 ? -18.5 -16.672 -13.242 1 93.19 485 GLY A CA 1
ATOM 3631 C C . GLY A 1 485 ? -18.875 -18.141 -13.328 1 93.19 485 GLY A C 1
ATOM 3632 O O . GLY A 1 485 ? -19.797 -18.594 -12.656 1 93.19 485 GLY A O 1
ATOM 3633 N N . ILE A 1 486 ? -18.109 -18.859 -14.164 1 94.56 486 ILE A N 1
ATOM 3634 C CA . ILE A 1 486 ? -18.344 -20.281 -14.312 1 94.56 486 ILE A CA 1
ATOM 3635 C C . ILE A 1 486 ? -17.109 -21.078 -13.883 1 94.56 486 ILE A C 1
ATOM 3637 O O . ILE A 1 486 ? -15.984 -20.703 -14.227 1 94.56 486 ILE A O 1
ATOM 3641 N N . GLY A 1 487 ? -17.375 -22.062 -13.117 1 91.69 487 GLY A N 1
ATOM 3642 C CA . GLY A 1 487 ? -16.281 -22.938 -12.688 1 91.69 487 GLY A CA 1
ATOM 3643 C C . GLY A 1 487 ? -15.938 -22.766 -11.219 1 91.69 487 GLY A C 1
ATOM 3644 O O . GLY A 1 487 ? -15.992 -21.656 -10.68 1 91.69 487 GLY A O 1
ATOM 3645 N N . HIS A 1 488 ? -15.688 -23.828 -10.602 1 87.81 488 HIS A N 1
ATOM 3646 C CA . HIS A 1 488 ? -15.305 -23.812 -9.195 1 87.81 488 HIS A CA 1
ATOM 3647 C C . HIS A 1 488 ? -14.336 -24.938 -8.875 1 87.81 488 HIS A C 1
ATOM 3649 O O . HIS A 1 488 ? -14.461 -26.047 -9.422 1 87.81 488 HIS A O 1
ATOM 3655 N N . ARG A 1 489 ? -13.438 -24.734 -8.078 1 80.06 489 ARG A N 1
ATOM 3656 C CA . ARG A 1 489 ? -12.414 -25.719 -7.738 1 80.06 489 ARG A CA 1
ATOM 3657 C C . ARG A 1 489 ? -13 -26.844 -6.906 1 80.06 489 ARG A C 1
ATOM 3659 O O . ARG A 1 489 ? -12.586 -28 -7.047 1 80.06 489 ARG A O 1
ATOM 3666 N N . ILE A 1 490 ? -13.969 -26.531 -6.082 1 79.94 490 ILE A N 1
ATOM 3667 C CA . ILE A 1 490 ? -14.477 -27.484 -5.102 1 79.94 490 ILE A CA 1
ATOM 3668 C C . ILE A 1 490 ? -15.898 -27.891 -5.465 1 79.94 490 ILE A C 1
ATOM 3670 O O . ILE A 1 490 ? -16.25 -29.062 -5.383 1 79.94 490 ILE A O 1
ATOM 3674 N N . LYS A 1 491 ? -16.609 -26.938 -5.949 1 86.56 491 LYS A N 1
ATOM 3675 C CA . LYS A 1 491 ? -18.016 -27.188 -6.227 1 86.56 491 LYS A CA 1
ATOM 3676 C C . LYS A 1 491 ? -18.219 -27.75 -7.629 1 86.56 491 LYS A C 1
ATOM 3678 O O . LYS A 1 491 ? -17.453 -27.453 -8.539 1 86.56 491 LYS A O 1
ATOM 3683 N N . ASN A 1 492 ? -19.25 -28.609 -7.738 1 91.31 492 ASN A N 1
ATOM 3684 C CA . ASN A 1 492 ? -19.594 -29.25 -9 1 91.31 492 ASN A CA 1
ATOM 3685 C C . ASN A 1 492 ? -21.078 -29.547 -9.094 1 91.31 492 ASN A C 1
ATOM 3687 O O . ASN A 1 492 ? -21.875 -29.047 -8.289 1 91.31 492 ASN A O 1
ATOM 3691 N N . ARG A 1 493 ? -21.469 -30.328 -10.086 1 90.06 493 ARG A N 1
ATOM 3692 C CA . ARG A 1 493 ? -22.875 -30.625 -10.359 1 90.06 493 ARG A CA 1
ATOM 3693 C C . ARG A 1 493 ? -23.531 -31.297 -9.156 1 90.06 493 ARG A C 1
ATOM 3695 O O . ARG A 1 493 ? -24.688 -30.984 -8.828 1 90.06 493 ARG A O 1
ATOM 3702 N N . ASP A 1 494 ? -22.797 -32.125 -8.477 1 88.12 494 ASP A N 1
ATOM 3703 C CA . ASP A 1 494 ? -23.344 -32.938 -7.391 1 88.12 494 ASP A CA 1
ATOM 3704 C C . ASP A 1 494 ? -23.188 -32.219 -6.047 1 88.12 494 ASP A C 1
ATOM 3706 O O . ASP A 1 494 ? -23.906 -32.531 -5.094 1 88.12 494 ASP A O 1
ATOM 3710 N N . ASN A 1 495 ? -22.297 -31.344 -5.938 1 88.06 495 ASN A N 1
ATOM 3711 C CA . ASN A 1 495 ? -22.031 -30.516 -4.762 1 88.06 495 ASN A CA 1
ATOM 3712 C C . ASN A 1 495 ? -22.141 -29.031 -5.09 1 88.06 495 ASN A C 1
ATOM 3714 O O . ASN A 1 495 ? -21.125 -28.344 -5.223 1 88.06 495 ASN A O 1
ATOM 3718 N N . LYS A 1 496 ? -23.359 -28.594 -4.996 1 87.69 496 LYS A N 1
ATOM 3719 C CA . LYS A 1 496 ? -23.641 -27.234 -5.434 1 87.69 496 LYS A CA 1
ATOM 3720 C C . LYS A 1 496 ? -23.25 -26.219 -4.359 1 87.69 496 LYS A C 1
ATOM 3722 O O . LYS A 1 496 ? -23.234 -26.547 -3.17 1 87.69 496 LYS A O 1
ATOM 3727 N N . ASP A 1 497 ? -22.938 -25.094 -4.758 1 88.94 497 ASP A N 1
ATOM 3728 C CA . ASP A 1 497 ? -22.656 -24 -3.844 1 88.94 497 ASP A CA 1
ATOM 3729 C C . ASP A 1 497 ? -23.922 -23.453 -3.219 1 88.94 497 ASP A C 1
ATOM 3731 O O . ASP A 1 497 ? -24.75 -22.828 -3.904 1 88.94 497 ASP A O 1
ATOM 3735 N N . LYS A 1 498 ? -24.078 -23.656 -1.954 1 89.12 498 LYS A N 1
ATOM 3736 C CA . LYS A 1 498 ? -25.281 -23.25 -1.232 1 89.12 498 LYS A CA 1
ATOM 3737 C C . LYS A 1 498 ? -25.5 -21.734 -1.333 1 89.12 498 LYS A C 1
ATOM 3739 O O . LYS A 1 498 ? -26.641 -21.266 -1.369 1 89.12 498 LYS A O 1
ATOM 3744 N N . ARG A 1 499 ? -24.547 -21.047 -1.445 1 91.31 499 ARG A N 1
ATOM 3745 C CA . ARG A 1 499 ? -24.656 -19.594 -1.562 1 91.31 499 ARG A CA 1
ATOM 3746 C C . ARG A 1 499 ? -25.375 -19.203 -2.844 1 91.31 499 ARG A C 1
ATOM 3748 O O . ARG A 1 499 ? -26.203 -18.281 -2.838 1 91.31 499 ARG A O 1
ATOM 3755 N N . VAL A 1 500 ? -24.953 -19.781 -3.875 1 93.88 500 VAL A N 1
ATOM 3756 C CA . VAL A 1 500 ? -25.578 -19.516 -5.164 1 93.88 500 VAL A CA 1
ATOM 3757 C C . VAL A 1 500 ? -27.062 -19.844 -5.098 1 93.88 500 VAL A C 1
ATOM 3759 O O . VAL A 1 500 ? -27.906 -19.078 -5.594 1 93.88 500 VAL A O 1
ATOM 3762 N N . GLU A 1 501 ? -27.391 -20.891 -4.41 1 93.56 501 GLU A N 1
ATOM 3763 C CA . GLU A 1 501 ? -28.781 -21.297 -4.262 1 93.56 501 GLU A CA 1
ATOM 3764 C C . GLU A 1 501 ? -29.578 -20.266 -3.469 1 93.56 501 GLU A C 1
ATOM 3766 O O . GLU A 1 501 ? -30.703 -19.938 -3.832 1 93.56 501 GLU A O 1
ATOM 3771 N N . LEU A 1 502 ? -29 -19.812 -2.439 1 92.62 502 LEU A N 1
ATOM 3772 C CA . LEU A 1 502 ? -29.656 -18.828 -1.581 1 92.62 502 LEU A CA 1
ATOM 3773 C C . LEU A 1 502 ? -29.891 -17.516 -2.326 1 92.62 502 LEU A C 1
ATOM 3775 O O . LEU A 1 502 ? -30.953 -16.906 -2.197 1 92.62 502 LEU A O 1
ATOM 3779 N N . LEU A 1 503 ? -28.922 -17.109 -3.105 1 95.44 503 LEU A N 1
ATOM 3780 C CA . LEU A 1 503 ? -29.031 -15.883 -3.887 1 95.44 503 LEU A CA 1
ATOM 3781 C C . LEU A 1 503 ? -30.141 -16 -4.934 1 95.44 503 LEU A C 1
ATOM 3783 O O . LEU A 1 503 ? -30.938 -15.07 -5.109 1 95.44 503 LEU A O 1
ATOM 3787 N N . GLN A 1 504 ? -30.172 -17.109 -5.555 1 96.12 504 GLN A N 1
ATOM 3788 C CA . GLN A 1 504 ? -31.188 -17.344 -6.578 1 96.12 504 GLN A CA 1
ATOM 3789 C C . GLN A 1 504 ? -32.594 -17.359 -5.973 1 96.12 504 GLN A C 1
ATOM 3791 O O . GLN A 1 504 ? -33.531 -16.797 -6.535 1 96.12 504 GLN A O 1
ATOM 3796 N N . LYS A 1 505 ? -32.688 -18 -4.867 1 95.25 505 LYS A N 1
ATOM 3797 C CA . LYS A 1 505 ? -33.969 -18.094 -4.191 1 95.25 505 LYS A CA 1
ATOM 3798 C C . LYS A 1 505 ? -34.469 -16.703 -3.799 1 95.25 505 LYS A C 1
ATOM 3800 O O . LYS A 1 505 ? -35.625 -16.375 -4.004 1 95.25 505 LYS A O 1
ATOM 3805 N N . PHE A 1 506 ? -33.656 -15.906 -3.252 1 95.25 506 PHE A N 1
ATOM 3806 C CA . PHE A 1 506 ? -34 -14.555 -2.857 1 95.25 506 PHE A CA 1
ATOM 3807 C C . PHE A 1 506 ? -34.469 -13.742 -4.066 1 95.25 506 PHE A C 1
ATOM 3809 O O . PHE A 1 506 ? -35.5 -13.062 -4.008 1 95.25 506 PHE A O 1
ATOM 3816 N N . ALA A 1 507 ? -33.688 -13.82 -5.129 1 97.06 507 ALA A N 1
ATOM 3817 C CA . ALA A 1 507 ? -34 -13.023 -6.316 1 97.06 507 ALA A CA 1
ATOM 3818 C C . ALA A 1 507 ? -35.312 -13.445 -6.961 1 97.06 507 ALA A C 1
ATOM 3820 O O . ALA A 1 507 ? -36.094 -12.602 -7.379 1 97.06 507 ALA A O 1
ATOM 3821 N N . ARG A 1 508 ? -35.562 -14.711 -7.062 1 97.19 508 ARG A N 1
ATOM 3822 C CA . ARG A 1 508 ? -36.781 -15.219 -7.672 1 97.19 508 ARG A CA 1
ATOM 3823 C C . ARG A 1 508 ? -38 -14.781 -6.875 1 97.19 508 ARG A C 1
ATOM 3825 O O . ARG A 1 508 ? -39.094 -14.578 -7.445 1 97.19 508 ARG A O 1
ATOM 3832 N N . THR A 1 509 ? -37.781 -14.555 -5.598 1 96.62 509 THR A N 1
ATOM 3833 C CA . THR A 1 509 ? -38.875 -14.195 -4.707 1 96.62 509 THR A CA 1
ATOM 3834 C C . THR A 1 509 ? -39.125 -12.695 -4.727 1 96.62 509 THR A C 1
ATOM 3836 O O . THR A 1 5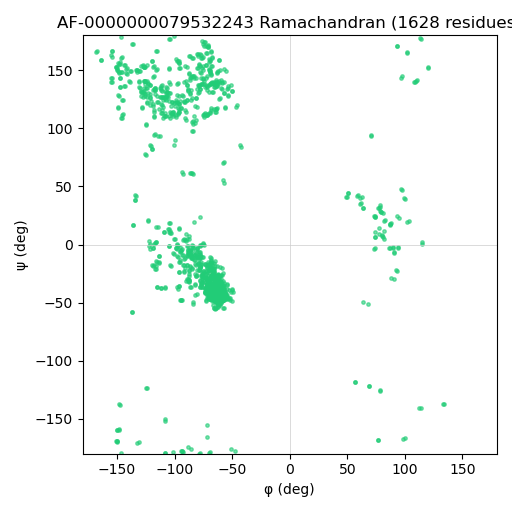09 ? -40.25 -12.242 -4.668 1 96.62 509 THR A O 1
ATOM 3839 N N . HIS A 1 510 ? -38.094 -11.898 -4.828 1 96.25 510 HIS A N 1
ATOM 3840 C CA . HIS A 1 510 ? -38.25 -10.484 -4.492 1 96.25 510 HIS A CA 1
ATOM 3841 C C . HIS A 1 510 ? -38 -9.602 -5.715 1 96.25 510 HIS A C 1
ATOM 3843 O O . HIS A 1 510 ? -38.469 -8.461 -5.758 1 96.25 510 HIS A O 1
ATOM 3849 N N . PHE A 1 511 ? -37.281 -10.109 -6.762 1 97.44 511 PHE A N 1
ATOM 3850 C CA . PHE A 1 511 ? -36.938 -9.266 -7.906 1 97.44 511 PHE A CA 1
ATOM 3851 C C . PHE A 1 511 ? -38.094 -9.219 -8.898 1 97.44 511 PHE A C 1
ATOM 3853 O O . PHE A 1 511 ? -38.781 -10.227 -9.125 1 97.44 511 PHE A O 1
ATOM 3860 N N . PRO A 1 512 ? -38.281 -8.062 -9.539 1 96.62 512 PRO A N 1
ATOM 3861 C CA . PRO A 1 512 ? -39.281 -7.996 -10.602 1 96.62 512 PRO A CA 1
ATOM 3862 C C . PRO A 1 512 ? -38.938 -8.875 -11.797 1 96.62 512 PRO A C 1
ATOM 3864 O O . PRO A 1 512 ? -39.844 -9.352 -12.5 1 96.62 512 PRO A O 1
ATOM 3867 N N . SER A 1 513 ? -37.656 -9 -12.047 1 95.44 513 SER A N 1
ATOM 3868 C CA . SER A 1 513 ? -37.188 -9.812 -13.156 1 95.44 513 SER A CA 1
ATOM 3869 C C . SER A 1 513 ? -35.812 -10.438 -12.82 1 95.44 513 SER A C 1
ATOM 3871 O O . SER A 1 513 ? -35.031 -9.852 -12.078 1 95.44 513 SER A O 1
ATOM 3873 N N . VAL A 1 514 ? -35.594 -11.625 -13.383 1 98 514 VAL A N 1
ATOM 3874 C CA . VAL A 1 514 ? -34.312 -12.32 -13.18 1 98 514 VAL A CA 1
ATOM 3875 C C . VAL A 1 514 ? -33.812 -12.844 -14.516 1 98 514 VAL A C 1
ATOM 3877 O O . VAL A 1 514 ? -33.344 -13.992 -14.602 1 98 514 VAL A O 1
ATOM 3880 N N . LYS A 1 515 ? -33.906 -12.086 -15.539 1 97.38 515 LYS A N 1
ATOM 3881 C CA . LYS A 1 515 ? -33.594 -12.531 -16.891 1 97.38 515 LYS A CA 1
ATOM 3882 C C . LYS A 1 515 ? -32.125 -12.844 -17.062 1 97.38 515 LYS A C 1
ATOM 3884 O O . LYS A 1 515 ? -31.75 -13.82 -17.719 1 97.38 515 LYS A O 1
ATOM 3889 N N . TYR A 1 516 ? -31.266 -12.039 -16.562 1 98 516 TYR A N 1
ATOM 3890 C CA . TYR A 1 516 ? -29.828 -12.273 -16.703 1 98 516 TYR A CA 1
ATOM 3891 C C . TYR A 1 516 ? -29.406 -13.492 -15.891 1 98 516 TYR A C 1
ATOM 3893 O O . TYR A 1 516 ? -28.547 -14.273 -16.328 1 98 516 TYR A O 1
ATOM 3901 N N . MET A 1 517 ? -29.938 -13.633 -14.703 1 98.06 517 MET A N 1
ATOM 3902 C CA . MET A 1 517 ? -29.641 -14.805 -13.875 1 98.06 517 MET A CA 1
ATOM 3903 C C . MET A 1 517 ? -30.094 -16.078 -14.57 1 98.06 517 MET A C 1
ATOM 3905 O O . MET A 1 517 ? -29.375 -17.094 -14.555 1 98.06 517 MET A O 1
ATOM 3909 N N . GLU A 1 518 ? -31.281 -16.031 -15.172 1 98 518 GLU A N 1
ATOM 3910 C CA . GLU A 1 518 ? -31.766 -17.203 -15.883 1 98 518 GLU A CA 1
ATOM 3911 C C . GLU A 1 518 ? -30.891 -17.547 -17.078 1 98 518 GLU A C 1
ATOM 3913 O O . GLU A 1 518 ? -30.688 -18.719 -17.391 1 98 518 GLU A O 1
ATOM 3918 N N . TYR A 1 519 ? -30.438 -16.547 -17.719 1 98.19 519 TYR A N 1
ATOM 3919 C CA . TYR A 1 519 ? -29.469 -16.781 -18.781 1 98.19 519 TYR A CA 1
ATOM 3920 C C . TYR A 1 519 ? -28.219 -17.453 -18.25 1 98.19 519 TYR A C 1
ATOM 3922 O O . TYR A 1 519 ? -27.688 -18.375 -18.859 1 98.19 519 TYR A O 1
ATOM 3930 N N . ALA A 1 520 ? -27.656 -16.984 -17.141 1 98 520 ALA A N 1
ATOM 3931 C CA . ALA A 1 520 ? -26.484 -17.578 -16.516 1 98 520 ALA A CA 1
ATOM 3932 C C . ALA A 1 520 ? -26.719 -19.047 -16.172 1 98 520 ALA A C 1
ATOM 3934 O O . ALA A 1 520 ? -25.812 -19.875 -16.297 1 98 520 ALA A O 1
ATOM 3935 N N . VAL A 1 521 ? -27.938 -19.328 -15.758 1 97.56 521 VAL A N 1
ATOM 3936 C CA . VAL A 1 521 ? -28.297 -20.703 -15.422 1 97.56 521 VAL A CA 1
ATOM 3937 C C . VAL A 1 521 ? -28.297 -21.562 -16.688 1 97.56 521 VAL A C 1
ATOM 3939 O O . VAL A 1 521 ? -27.875 -22.719 -16.656 1 97.56 521 VAL A O 1
ATOM 3942 N N . GLN A 1 522 ? -28.781 -21.031 -17.766 1 97.69 522 GLN A N 1
ATOM 3943 C CA . GLN A 1 522 ? -28.734 -21.734 -19.031 1 97.69 522 GLN A CA 1
ATOM 3944 C C . GLN A 1 522 ? -27.297 -22 -19.484 1 97.69 522 GLN A C 1
ATOM 3946 O O . GLN A 1 522 ? -27 -23.062 -20.016 1 97.69 522 GLN A O 1
ATOM 3951 N N . VAL A 1 523 ? -26.5 -21.016 -19.281 1 97.75 523 VAL A N 1
ATOM 3952 C CA . VAL A 1 523 ? -25.094 -21.172 -19.609 1 97.75 523 VAL A CA 1
ATOM 3953 C C . VAL A 1 523 ? -24.484 -22.281 -18.766 1 97.75 523 VAL A C 1
ATOM 3955 O O . VAL A 1 523 ? -23.719 -23.109 -19.281 1 97.75 523 VAL A O 1
ATOM 3958 N N . GLU A 1 524 ? -24.766 -22.281 -17.469 1 97.12 524 GLU A N 1
ATOM 3959 C CA . GLU A 1 524 ? -24.297 -23.344 -16.594 1 97.12 524 GLU A CA 1
ATOM 3960 C C . GLU A 1 524 ? -24.75 -24.719 -17.094 1 97.12 524 GLU A C 1
ATOM 3962 O O . GLU A 1 524 ? -23.969 -25.672 -17.062 1 97.12 524 GLU A O 1
ATOM 3967 N N . THR A 1 525 ? -26 -24.812 -17.531 1 96.56 525 THR A N 1
ATOM 3968 C CA . THR A 1 525 ? -26.547 -26.062 -18.031 1 96.56 525 THR A CA 1
ATOM 3969 C C . THR A 1 525 ? -25.719 -26.578 -19.203 1 96.56 525 THR A C 1
ATOM 3971 O O . THR A 1 525 ? -25.438 -27.781 -19.297 1 96.56 525 THR A O 1
ATOM 3974 N N . TYR A 1 526 ? -25.375 -25.688 -20 1 96.44 526 TYR A N 1
ATOM 3975 C CA . TYR A 1 526 ? -24.562 -26.062 -21.156 1 96.44 526 TYR A CA 1
ATOM 3976 C C . TYR A 1 526 ? -23.156 -26.438 -20.734 1 96.44 526 TYR A C 1
ATOM 3978 O O . TYR A 1 526 ? -22.609 -27.438 -21.188 1 96.44 526 TYR A O 1
ATOM 3986 N N . THR A 1 527 ? -22.516 -25.672 -19.891 1 95.94 527 THR A N 1
ATOM 3987 C CA . THR A 1 527 ? -21.125 -25.906 -19.531 1 95.94 527 THR A CA 1
ATOM 3988 C C . THR A 1 527 ? -20.984 -27.219 -18.75 1 95.94 527 THR A C 1
ATOM 3990 O O . THR A 1 527 ? -19.969 -27.891 -18.844 1 95.94 527 THR A O 1
ATOM 3993 N N . LEU A 1 528 ? -22.016 -27.578 -18.062 1 94.5 528 LEU A N 1
ATOM 3994 C CA . LEU A 1 528 ? -22.016 -28.812 -17.281 1 94.5 528 LEU A CA 1
ATOM 3995 C C . LEU A 1 528 ? -22 -30.031 -18.203 1 94.5 528 LEU A C 1
ATOM 3997 O O . LEU A 1 528 ? -21.672 -31.141 -17.781 1 94.5 528 LEU A O 1
ATOM 4001 N N . THR A 1 529 ? -22.375 -29.859 -19.438 1 92.38 529 THR A N 1
ATOM 4002 C CA . THR A 1 529 ? -22.266 -30.953 -20.406 1 92.38 529 THR A CA 1
ATOM 4003 C C . THR A 1 529 ? -20.797 -31.188 -20.797 1 92.38 529 THR A C 1
ATOM 4005 O O . THR A 1 529 ? -20.453 -32.25 -21.281 1 92.38 529 THR A O 1
ATOM 4008 N N . LYS A 1 530 ? -20.047 -30.25 -20.516 1 88.06 530 LYS A N 1
ATOM 4009 C CA . LYS A 1 530 ? -18.625 -30.344 -20.859 1 88.06 530 LYS A CA 1
ATOM 4010 C C . LYS A 1 530 ? -17.812 -30.875 -19.688 1 88.06 530 LYS A C 1
ATOM 4012 O O . LYS A 1 530 ? -16.953 -31.75 -19.875 1 88.06 530 LYS A O 1
ATOM 4017 N N . ALA A 1 531 ? -18 -30.375 -18.594 1 90.38 531 ALA A N 1
ATOM 4018 C CA . ALA A 1 531 ? -17.281 -30.812 -17.391 1 90.38 531 ALA A CA 1
ATOM 4019 C C . ALA A 1 531 ? -18.141 -30.625 -16.141 1 90.38 531 ALA A C 1
ATOM 4021 O O . ALA A 1 531 ? -18.891 -29.656 -16.031 1 90.38 531 ALA A O 1
ATOM 4022 N N . ASN A 1 532 ? -17.953 -31.359 -15.164 1 92.56 532 ASN A N 1
ATOM 4023 C CA . ASN A 1 532 ? -18.781 -31.406 -13.969 1 92.56 532 ASN A CA 1
ATOM 4024 C C . ASN A 1 532 ? -18.531 -30.203 -13.07 1 92.56 532 ASN A C 1
ATOM 4026 O O . ASN A 1 532 ? -19.406 -29.828 -12.281 1 92.56 532 ASN A O 1
ATOM 4030 N N . ASN A 1 533 ? -17.375 -29.547 -13.125 1 92.62 533 ASN A N 1
ATOM 4031 C CA . ASN A 1 533 ? -17.031 -28.469 -12.211 1 92.62 533 ASN A CA 1
ATOM 4032 C C . ASN A 1 533 ? -17.297 -27.094 -12.82 1 92.62 533 ASN A C 1
ATOM 4034 O O . ASN A 1 533 ? -17.016 -26.062 -12.211 1 92.62 533 ASN A O 1
ATOM 4038 N N . LEU A 1 534 ? -17.797 -27.078 -14.039 1 94.44 534 LEU A N 1
ATOM 4039 C CA . LEU A 1 534 ? -18.109 -25.812 -14.711 1 94.44 534 LEU A CA 1
ATOM 4040 C C . LEU A 1 534 ? -19.484 -25.312 -14.32 1 94.44 534 LEU A C 1
ATOM 4042 O O . LEU A 1 534 ? -20.359 -25.141 -15.18 1 94.44 534 LEU A O 1
ATOM 4046 N N . VAL A 1 535 ? -19.625 -25.062 -13.023 1 95.56 535 VAL A N 1
ATOM 4047 C CA . VAL A 1 535 ? -20.875 -24.609 -12.43 1 95.56 535 VAL A CA 1
ATOM 4048 C C . VAL A 1 535 ? -20.859 -23.094 -12.281 1 95.56 535 VAL A C 1
ATOM 4050 O O . VAL A 1 535 ? -19.797 -22.469 -12.297 1 95.56 535 VAL A O 1
ATOM 4053 N N . LEU A 1 536 ? -22.094 -22.531 -12.195 1 95.81 536 LEU A N 1
ATOM 4054 C CA . LEU A 1 536 ? -22.219 -21.125 -11.844 1 95.81 536 LEU A CA 1
ATOM 4055 C C . LEU A 1 536 ? -21.75 -20.875 -10.414 1 95.81 536 LEU A C 1
ATOM 4057 O O . LEU A 1 536 ? -22.281 -21.438 -9.469 1 95.81 536 LEU A O 1
ATOM 4061 N N . ASN A 1 537 ? -20.688 -20.078 -10.289 1 93.25 537 ASN A N 1
ATOM 4062 C CA . ASN A 1 537 ? -20.172 -19.797 -8.953 1 93.25 537 ASN A CA 1
ATOM 4063 C C . ASN A 1 537 ? -20.766 -18.531 -8.367 1 93.25 537 ASN A C 1
ATOM 4065 O O . ASN A 1 537 ? -21.656 -17.922 -8.961 1 93.25 537 ASN A O 1
ATOM 4069 N N . VAL A 1 538 ? -20.359 -18.156 -7.199 1 92.25 538 VAL A N 1
ATOM 4070 C CA . VAL A 1 538 ? -20.953 -17.047 -6.457 1 92.25 538 VAL A CA 1
ATOM 4071 C C . VAL A 1 538 ? -20.75 -15.742 -7.219 1 92.25 538 VAL A C 1
ATOM 4073 O O . VAL A 1 538 ? -21.656 -14.898 -7.254 1 92.25 538 VAL A O 1
ATOM 4076 N N . ASP A 1 539 ? -19.594 -15.531 -7.848 1 93 539 ASP A N 1
ATOM 4077 C CA . ASP A 1 539 ? -19.312 -14.328 -8.609 1 93 539 ASP A CA 1
ATOM 4078 C C . ASP A 1 539 ? -20.266 -14.18 -9.797 1 93 539 ASP A C 1
ATOM 4080 O O . ASP A 1 539 ? -20.766 -13.094 -10.062 1 93 539 ASP A O 1
ATOM 4084 N N . GLY A 1 540 ? -20.438 -15.312 -10.484 1 95.25 540 GLY A N 1
ATOM 4085 C CA . GLY A 1 540 ? -21.375 -15.289 -11.602 1 95.25 540 GLY A CA 1
ATOM 4086 C C . GLY A 1 540 ? -22.797 -15.008 -11.188 1 95.25 540 GLY A C 1
ATOM 4087 O O . GLY A 1 540 ? -23.531 -14.281 -11.875 1 95.25 540 GLY A O 1
ATOM 4088 N N . ALA A 1 541 ? -23.172 -15.617 -10.062 1 96.5 541 ALA A N 1
ATOM 4089 C CA . ALA A 1 541 ? -24.531 -15.398 -9.547 1 96.5 541 ALA A CA 1
ATOM 4090 C C . ALA A 1 541 ? -24.734 -13.938 -9.164 1 96.5 541 ALA A C 1
ATOM 4092 O O . ALA A 1 541 ? -25.734 -13.328 -9.547 1 96.5 541 ALA A O 1
ATOM 4093 N N . ILE A 1 542 ? -23.812 -13.391 -8.445 1 95.88 542 ILE A N 1
ATOM 4094 C CA . ILE A 1 542 ? -23.922 -12.008 -7.988 1 95.88 542 ILE A CA 1
ATOM 4095 C C . ILE A 1 542 ? -23.875 -11.062 -9.188 1 95.88 542 ILE A C 1
ATOM 4097 O O . ILE A 1 542 ? -24.641 -10.109 -9.266 1 95.88 542 ILE A O 1
ATOM 4101 N N . GLY A 1 543 ? -22.953 -11.344 -10.133 1 96.31 543 GLY A N 1
ATOM 4102 C CA . GLY A 1 543 ? -22.844 -10.516 -11.32 1 96.31 543 GLY A CA 1
ATOM 4103 C C . GLY A 1 543 ? -24.141 -10.453 -12.117 1 96.31 543 GLY A C 1
ATOM 4104 O O . GLY A 1 543 ? -24.594 -9.375 -12.492 1 96.31 543 GLY A O 1
ATOM 4105 N N . SER A 1 544 ? -24.781 -11.578 -12.352 1 97.75 544 SER A N 1
ATOM 4106 C CA . SER A 1 544 ? -26 -11.641 -13.133 1 97.75 544 SER A CA 1
ATOM 4107 C C . SER A 1 544 ? -27.188 -11.047 -12.359 1 97.75 544 SER A C 1
ATOM 4109 O O . SER A 1 544 ? -28 -10.328 -12.922 1 97.75 544 SER A O 1
ATOM 4111 N N . LEU A 1 545 ? -27.219 -11.32 -11.094 1 97.88 545 LEU A N 1
ATOM 4112 C CA . LEU A 1 545 ? -28.328 -10.852 -10.273 1 97.88 545 LEU A CA 1
ATOM 4113 C C . LEU A 1 545 ? -28.25 -9.344 -10.07 1 97.88 545 LEU A C 1
ATOM 4115 O O . LEU A 1 545 ? -29.297 -8.68 -9.977 1 97.88 545 LEU A O 1
ATOM 4119 N N . PHE A 1 546 ? -27.062 -8.836 -10 1 96.75 546 PHE A N 1
ATOM 4120 C CA . PHE A 1 546 ? -26.938 -7.391 -9.859 1 96.75 546 PHE A CA 1
ATOM 4121 C C . PHE A 1 546 ? -27.438 -6.68 -11.117 1 96.75 546 PHE A C 1
ATOM 4123 O O . PHE A 1 546 ? -28.016 -5.594 -11.031 1 96.75 546 PHE A O 1
ATOM 4130 N N . LEU A 1 547 ? -27.141 -7.285 -12.258 1 97.06 547 LEU A N 1
ATOM 4131 C CA . LEU A 1 547 ? -27.719 -6.758 -13.492 1 97.06 547 LEU A CA 1
ATOM 4132 C C . LEU A 1 547 ? -29.234 -6.73 -13.406 1 97.06 547 LEU A C 1
ATOM 4134 O O . LEU A 1 547 ? -29.875 -5.746 -13.805 1 97.06 547 LEU A O 1
ATOM 4138 N N . ASP A 1 548 ? -29.781 -7.82 -12.914 1 98.06 548 ASP A N 1
ATOM 4139 C CA . ASP A 1 548 ? -31.234 -7.914 -12.75 1 98.06 548 ASP A CA 1
ATOM 4140 C C . ASP A 1 548 ? -31.75 -6.84 -11.797 1 98.06 548 ASP A C 1
ATOM 4142 O O . ASP A 1 548 ? -32.812 -6.262 -12.023 1 98.06 548 ASP A O 1
ATOM 4146 N N . LEU A 1 549 ? -30.984 -6.598 -10.75 1 97.44 549 LEU A N 1
ATOM 4147 C CA . LEU A 1 549 ? -31.344 -5.562 -9.781 1 97.44 549 LEU A CA 1
ATOM 4148 C C . LEU A 1 549 ? -31.344 -4.188 -10.438 1 97.44 549 LEU A C 1
ATOM 4150 O O . LEU A 1 549 ? -32.312 -3.426 -10.289 1 97.44 549 LEU A O 1
ATOM 4154 N N . LEU A 1 550 ? -30.297 -3.848 -11.188 1 96.56 550 LEU A N 1
ATOM 4155 C CA . LEU A 1 550 ? -30.188 -2.547 -11.844 1 96.56 550 LEU A CA 1
ATOM 4156 C C . LEU A 1 550 ? -31.297 -2.363 -12.875 1 96.56 550 LEU A C 1
ATOM 4158 O O . LEU A 1 550 ? -31.938 -1.31 -12.922 1 96.56 550 LEU A O 1
ATOM 4162 N N . ALA A 1 551 ? -31.547 -3.42 -13.602 1 95.75 551 ALA A N 1
ATOM 4163 C CA . ALA A 1 551 ? -32.531 -3.348 -14.68 1 95.75 551 ALA A CA 1
ATOM 4164 C C . ALA A 1 551 ? -33.969 -3.367 -14.125 1 95.75 551 ALA A C 1
ATOM 4166 O O . ALA A 1 551 ? -34.844 -2.709 -14.664 1 95.75 551 ALA A O 1
ATOM 4167 N N . GLY A 1 552 ? -34.156 -4.086 -13.125 1 95.81 552 GLY A N 1
ATOM 4168 C CA . GLY A 1 552 ? -35.5 -4.312 -12.602 1 95.81 552 GLY A CA 1
ATOM 4169 C C . GLY A 1 552 ? -35.938 -3.244 -11.617 1 95.81 552 GLY A C 1
ATOM 4170 O O . GLY A 1 552 ? -37.156 -3.074 -11.375 1 95.81 552 GLY A O 1
ATOM 4171 N N . SER A 1 553 ? -35.031 -2.475 -11.047 1 93.94 553 SER A N 1
ATOM 4172 C CA . SER A 1 553 ? -35.375 -1.499 -10.016 1 93.94 553 SER A CA 1
ATOM 4173 C C . SER A 1 553 ? -36.125 -0.304 -10.602 1 93.94 553 SER A C 1
ATOM 4175 O O . SER A 1 553 ? -36.812 0.421 -9.875 1 93.94 553 SER A O 1
ATOM 4177 N N . GLY A 1 554 ? -35.906 -0.088 -11.859 1 93.38 554 GLY A N 1
ATOM 4178 C CA . GLY A 1 554 ? -36.531 1.068 -12.5 1 93.38 554 GLY A CA 1
ATOM 4179 C C . GLY A 1 554 ? -35.812 2.373 -12.156 1 93.38 554 GLY A C 1
ATOM 4180 O O . GLY A 1 554 ? -36.312 3.451 -12.516 1 93.38 554 GLY A O 1
ATOM 4181 N N . MET A 1 555 ? -34.688 2.277 -11.531 1 95.06 555 MET A N 1
ATOM 4182 C CA . MET A 1 555 ? -34 3.469 -11.031 1 95.06 555 MET A CA 1
ATOM 4183 C C . MET A 1 555 ? -32.875 3.875 -11.953 1 95.06 555 MET A C 1
ATOM 4185 O O . MET A 1 555 ? -32.281 4.945 -11.789 1 95.06 555 MET A O 1
ATOM 4189 N N . PHE A 1 556 ? -32.531 3.029 -12.992 1 96.25 556 PHE A N 1
ATOM 4190 C CA . PHE A 1 556 ? -31.375 3.27 -13.828 1 96.25 556 PHE A CA 1
ATOM 4191 C C . PHE A 1 556 ? -31.734 3.17 -15.305 1 96.25 556 PHE A C 1
ATOM 4193 O O . PHE A 1 556 ? -32.531 2.314 -15.703 1 96.25 556 PHE A O 1
ATOM 4200 N N . SER A 1 557 ? -31.141 4.113 -16.078 1 95.5 557 SER A N 1
ATOM 4201 C CA . SER A 1 557 ? -31.234 3.992 -17.531 1 95.5 557 SER A CA 1
ATOM 4202 C C . SER A 1 557 ? -30.266 2.939 -18.062 1 95.5 557 SER A C 1
ATOM 4204 O O . SER A 1 557 ? -29.375 2.482 -17.344 1 95.5 557 SER A O 1
ATOM 4206 N N . LYS A 1 558 ? -30.516 2.537 -19.219 1 94 558 LYS A N 1
ATOM 4207 C CA . LYS A 1 558 ? -29.625 1.56 -19.844 1 94 558 LYS A CA 1
ATOM 4208 C C . LYS A 1 558 ? -28.188 2.074 -19.906 1 94 558 LYS A C 1
ATOM 4210 O O . LYS A 1 558 ? -27.25 1.317 -19.672 1 94 558 LYS A O 1
ATOM 4215 N N . GLN A 1 559 ? -28.062 3.309 -20.234 1 93.19 559 GLN A N 1
ATOM 4216 C CA . GLN A 1 559 ? -26.75 3.922 -20.312 1 93.19 559 GLN A CA 1
ATOM 4217 C C . GLN A 1 559 ? -26.062 3.932 -18.953 1 93.19 559 GLN A C 1
ATOM 4219 O O . GLN A 1 559 ? -24.859 3.691 -18.859 1 93.19 559 GLN A O 1
ATOM 4224 N N . GLU A 1 560 ? -26.766 4.199 -17.906 1 93.94 560 GLU A N 1
ATOM 4225 C CA . GLU A 1 560 ? -26.219 4.203 -16.547 1 93.94 560 GLU A CA 1
ATOM 4226 C C . GLU A 1 560 ? -25.766 2.809 -16.141 1 93.94 560 GLU A C 1
ATOM 4228 O O . GLU A 1 560 ? -24.734 2.656 -15.477 1 93.94 560 GLU A O 1
ATOM 4233 N N . ILE A 1 561 ? -26.578 1.869 -16.531 1 95.25 561 ILE A N 1
ATOM 4234 C CA . ILE A 1 561 ? -26.234 0.49 -16.188 1 95.25 561 ILE A CA 1
ATOM 4235 C C . ILE A 1 561 ? -24.922 0.104 -16.875 1 95.25 561 ILE A C 1
ATOM 4237 O O . ILE A 1 561 ? -24.047 -0.512 -16.25 1 95.25 561 ILE A O 1
ATOM 4241 N N . ASP A 1 562 ? -24.797 0.478 -18.109 1 93.69 562 ASP A N 1
ATOM 4242 C CA . ASP A 1 562 ? -23.562 0.205 -18.844 1 93.69 562 ASP A CA 1
ATOM 4243 C C . ASP A 1 562 ? -22.359 0.867 -18.172 1 93.69 562 ASP A C 1
ATOM 4245 O O . ASP A 1 562 ? -21.297 0.264 -18.062 1 93.69 562 ASP A O 1
ATOM 4249 N N . GLU A 1 563 ? -22.562 2.027 -17.766 1 92 563 GLU A N 1
ATOM 4250 C CA . GLU A 1 563 ? -21.5 2.771 -17.109 1 92 563 GLU A CA 1
ATOM 4251 C C . GLU A 1 563 ? -21.109 2.127 -15.781 1 92 563 GLU A C 1
ATOM 4253 O O . GLU A 1 563 ? -19.922 2.045 -15.453 1 92 563 GLU A O 1
ATOM 4258 N N . ILE A 1 564 ? -22.094 1.693 -15.008 1 93.25 564 ILE A N 1
ATOM 4259 C CA . ILE A 1 564 ? -21.875 1.062 -13.711 1 93.25 564 ILE A CA 1
ATOM 4260 C C . ILE A 1 564 ? -21.062 -0.217 -13.891 1 93.25 564 ILE A C 1
ATOM 4262 O O . ILE A 1 564 ? -20.109 -0.462 -13.148 1 93.25 564 ILE A O 1
ATOM 4266 N N . VAL A 1 565 ? -21.391 -0.94 -14.875 1 91 565 VAL A N 1
ATOM 4267 C CA . VAL A 1 565 ? -20.703 -2.201 -15.148 1 91 565 VAL A CA 1
ATOM 4268 C C . VAL A 1 565 ? -19.281 -1.925 -15.648 1 91 565 VAL A C 1
ATOM 4270 O O . VAL A 1 565 ? -18.344 -2.617 -15.266 1 91 565 VAL A O 1
ATOM 4273 N N . GLU A 1 566 ? -19.141 -0.954 -16.422 1 89.69 566 GLU A N 1
ATOM 4274 C CA . GLU A 1 566 ? -17.844 -0.606 -16.984 1 89.69 566 GLU A CA 1
ATOM 4275 C C . GLU A 1 566 ? -16.891 -0.092 -15.898 1 89.69 566 GLU A C 1
ATOM 4277 O O . GLU A 1 566 ? -15.695 -0.39 -15.922 1 89.69 566 GLU A O 1
ATOM 4282 N N . ILE A 1 567 ? -17.438 0.693 -14.984 1 89.56 567 ILE A N 1
ATOM 4283 C CA . ILE A 1 567 ? -16.609 1.278 -13.93 1 89.56 567 ILE A CA 1
ATOM 4284 C C . ILE A 1 567 ? -16.188 0.19 -12.945 1 89.56 567 ILE A C 1
ATOM 4286 O O . ILE A 1 567 ? -15.086 0.259 -12.383 1 89.56 567 ILE A O 1
ATOM 4290 N N . GLY A 1 568 ? -17.031 -0.832 -12.734 1 88.31 568 GLY A N 1
ATOM 4291 C CA . GLY A 1 568 ? -16.672 -1.925 -11.844 1 88.31 568 GLY A CA 1
ATOM 4292 C C . GLY A 1 568 ? -17.234 -1.764 -10.445 1 88.31 568 GLY A C 1
ATOM 4293 O O . GLY A 1 568 ? -16.5 -1.888 -9.461 1 88.31 568 GLY A O 1
ATOM 4294 N N . TYR A 1 569 ? -18.562 -1.44 -10.336 1 91.31 569 TYR A N 1
ATOM 4295 C CA . TYR A 1 569 ? -19.219 -1.226 -9.055 1 91.31 569 TYR A CA 1
ATOM 4296 C C . TYR A 1 569 ? -19.312 -2.525 -8.258 1 91.31 569 TYR A C 1
ATOM 4298 O O . TYR A 1 569 ? -19.312 -2.51 -7.027 1 91.31 569 TYR A O 1
ATOM 4306 N N . LEU A 1 570 ? -19.406 -3.58 -8.969 1 90.75 570 LEU A N 1
ATOM 4307 C CA . LEU A 1 570 ? -19.656 -4.859 -8.305 1 90.75 570 LEU A CA 1
ATOM 4308 C C . LEU A 1 570 ? -18.422 -5.312 -7.531 1 90.75 570 LEU A C 1
ATOM 4310 O O . LEU A 1 570 ? -18.547 -5.949 -6.48 1 90.75 570 LEU A O 1
ATOM 4314 N N . ASN A 1 571 ? -17.281 -4.934 -8.062 1 91.19 571 ASN A N 1
ATOM 4315 C CA . ASN A 1 571 ? -16.047 -5.219 -7.328 1 91.19 571 ASN A CA 1
ATOM 4316 C C . ASN A 1 571 ? -16.031 -4.504 -5.98 1 91.19 571 ASN A C 1
ATOM 4318 O O . ASN A 1 571 ? -15.406 -4.988 -5.027 1 91.19 571 ASN A O 1
ATOM 4322 N N . GLY A 1 572 ? -16.688 -3.33 -5.957 1 92.94 572 GLY A N 1
ATOM 4323 C CA . GLY A 1 572 ? -16.766 -2.607 -4.699 1 92.94 572 GLY A CA 1
ATOM 4324 C C . GLY A 1 572 ? -17.469 -3.393 -3.604 1 92.94 572 GLY A C 1
ATOM 4325 O O . GLY A 1 572 ? -17.062 -3.352 -2.443 1 92.94 572 GLY A O 1
ATOM 4326 N N . LEU A 1 573 ? -18.469 -4.082 -4.027 1 92.62 573 LEU A N 1
ATOM 4327 C CA . LEU A 1 573 ? -19.203 -4.91 -3.076 1 92.62 573 LEU A CA 1
ATOM 4328 C C . LEU A 1 573 ? -18.328 -6.027 -2.535 1 92.62 573 LEU A C 1
ATOM 4330 O O . LEU A 1 573 ? -18.328 -6.309 -1.334 1 92.62 573 LEU A O 1
ATOM 4334 N N . PHE A 1 574 ? -17.609 -6.617 -3.41 1 93.62 574 PHE A N 1
ATOM 4335 C CA . PHE A 1 574 ? -16.719 -7.703 -3.021 1 93.62 574 PHE A CA 1
ATOM 4336 C C . PHE A 1 574 ? -15.625 -7.195 -2.086 1 93.62 574 PHE A C 1
ATOM 4338 O O . PHE A 1 574 ? -15.328 -7.832 -1.073 1 93.62 574 PHE A O 1
ATOM 4345 N N . VAL A 1 575 ? -15.062 -6.094 -2.43 1 94.88 575 VAL A N 1
ATOM 4346 C CA . VAL A 1 575 ? -13.969 -5.504 -1.667 1 94.88 575 VAL A CA 1
ATOM 4347 C C . VAL A 1 575 ? -14.453 -5.133 -0.268 1 94.88 575 VAL A C 1
ATOM 4349 O O . VAL A 1 575 ? -13.773 -5.402 0.724 1 94.88 575 VAL A O 1
ATOM 4352 N N . LEU A 1 576 ? -15.602 -4.516 -0.185 1 95.94 576 LEU A N 1
ATOM 4353 C CA . LEU A 1 576 ? -16.172 -4.148 1.105 1 95.94 576 LEU A CA 1
ATOM 4354 C C . LEU A 1 576 ? -16.469 -5.391 1.94 1 95.94 576 LEU A C 1
ATOM 4356 O O . LEU A 1 576 ? -16.172 -5.426 3.135 1 95.94 576 LEU A O 1
ATOM 4360 N N . ALA A 1 577 ? -17.078 -6.352 1.305 1 95.69 577 ALA A N 1
ATOM 4361 C CA . ALA A 1 577 ? -17.406 -7.59 2.002 1 95.69 577 ALA A CA 1
ATOM 4362 C C . ALA A 1 577 ? -16.156 -8.258 2.564 1 95.69 577 ALA A C 1
ATOM 4364 O O . ALA A 1 577 ? -16.109 -8.625 3.74 1 95.69 577 ALA A O 1
ATOM 4365 N N . ARG A 1 578 ? -15.141 -8.367 1.75 1 95.69 578 ARG A N 1
ATOM 4366 C CA . ARG A 1 578 ? -13.914 -9.055 2.146 1 95.69 578 ARG A CA 1
ATOM 4367 C C . ARG A 1 578 ? -13.195 -8.289 3.25 1 95.69 578 ARG A C 1
ATOM 4369 O O . ARG A 1 578 ? -12.438 -8.875 4.023 1 95.69 578 ARG A O 1
ATOM 4376 N N . SER A 1 579 ? -13.398 -6.965 3.316 1 96.75 579 SER A N 1
ATOM 4377 C CA . SER A 1 579 ? -12.781 -6.18 4.379 1 96.75 579 SER A CA 1
ATOM 4378 C C . SER A 1 579 ? -13.227 -6.668 5.754 1 96.75 579 SER A C 1
ATOM 4380 O O . SER A 1 579 ? -12.445 -6.641 6.707 1 96.75 579 SER A O 1
ATOM 4382 N N . ILE A 1 580 ? -14.461 -7.129 5.832 1 96.75 580 ILE A N 1
ATOM 4383 C CA . ILE A 1 580 ? -14.969 -7.629 7.105 1 96.75 580 ILE A CA 1
ATOM 4384 C C . ILE A 1 580 ? -14.156 -8.844 7.547 1 96.75 580 ILE A C 1
ATOM 4386 O O . ILE A 1 580 ? -13.672 -8.891 8.68 1 96.75 580 ILE A O 1
ATOM 4390 N N . GLY A 1 581 ? -14 -9.812 6.641 1 97.19 581 GLY A N 1
ATOM 4391 C CA . GLY A 1 581 ? -13.25 -11.016 6.953 1 97.19 581 GLY A CA 1
ATOM 4392 C C . GLY A 1 581 ? -11.773 -10.758 7.195 1 97.19 581 GLY A C 1
ATOM 4393 O O . GLY A 1 581 ? -11.18 -11.328 8.109 1 97.19 581 GLY A O 1
ATOM 4394 N N . LEU A 1 582 ? -11.164 -9.945 6.383 1 97.56 582 LEU A N 1
ATOM 4395 C CA . LEU A 1 582 ? -9.742 -9.656 6.508 1 97.56 582 LEU A CA 1
ATOM 4396 C C . LEU A 1 582 ? -9.438 -8.977 7.84 1 97.56 582 LEU A C 1
ATOM 4398 O O . LEU A 1 582 ? -8.414 -9.25 8.469 1 97.56 582 LEU A O 1
ATOM 4402 N N . ILE A 1 583 ? -10.305 -8.039 8.266 1 96.81 583 ILE A N 1
ATOM 4403 C CA . ILE A 1 583 ? -10.156 -7.426 9.578 1 96.81 583 ILE A CA 1
ATOM 4404 C C . ILE A 1 583 ? -10.266 -8.492 10.664 1 96.81 583 ILE A C 1
ATOM 4406 O O . ILE A 1 583 ? -9.477 -8.508 11.609 1 96.81 583 ILE A O 1
ATOM 4410 N N . GLY A 1 584 ? -11.211 -9.375 10.461 1 96.69 584 GLY A N 1
ATOM 4411 C CA . GLY A 1 584 ? -11.352 -10.492 11.383 1 96.69 584 GLY A CA 1
ATOM 4412 C C . GLY A 1 584 ? -10.094 -11.344 11.484 1 96.69 584 GLY A C 1
ATOM 4413 O O . GLY A 1 584 ? -9.695 -11.734 12.586 1 96.69 584 GLY A O 1
ATOM 4414 N N . HIS A 1 585 ? -9.484 -11.688 10.344 1 96.88 585 HIS A N 1
ATOM 4415 C CA . HIS A 1 585 ? -8.25 -12.461 10.32 1 96.88 585 HIS A CA 1
ATOM 4416 C C . HIS A 1 585 ? -7.129 -11.734 11.055 1 96.88 585 HIS A C 1
ATOM 4418 O O . HIS A 1 585 ? -6.301 -12.367 11.719 1 96.88 585 HIS A O 1
ATOM 4424 N N . THR A 1 586 ? -7.059 -10.43 10.93 1 95.69 586 THR A N 1
ATOM 4425 C CA . THR A 1 586 ? -6.066 -9.641 11.648 1 95.69 586 THR A CA 1
ATOM 4426 C C . THR A 1 586 ? -6.246 -9.781 13.156 1 95.69 586 THR A C 1
ATOM 4428 O O . THR A 1 586 ? -5.285 -10.07 13.875 1 95.69 586 THR A O 1
ATOM 4431 N N . PHE A 1 587 ? -7.488 -9.578 13.609 1 95.12 587 PHE A N 1
ATOM 4432 C CA . PHE A 1 587 ? -7.781 -9.68 15.031 1 95.12 587 PHE A CA 1
ATOM 4433 C C . PHE A 1 587 ? -7.492 -11.078 15.555 1 95.12 587 PHE A C 1
ATOM 4435 O O . PHE A 1 587 ? -6.965 -11.242 16.656 1 95.12 587 PHE A O 1
ATOM 4442 N N . ASP A 1 588 ? -7.816 -12.031 14.719 1 94.81 588 ASP A N 1
ATOM 4443 C CA . ASP A 1 588 ? -7.613 -13.43 15.102 1 94.81 588 ASP A CA 1
ATOM 4444 C C . ASP A 1 588 ? -6.141 -13.719 15.359 1 94.81 588 ASP A C 1
ATOM 4446 O O . ASP A 1 588 ? -5.793 -14.344 16.359 1 94.81 588 ASP A O 1
ATOM 4450 N N . GLN A 1 589 ? -5.312 -13.281 14.484 1 94.06 589 GLN A N 1
ATOM 4451 C CA . GLN A 1 589 ? -3.885 -13.547 14.633 1 94.06 589 GLN A CA 1
ATOM 4452 C C . GLN A 1 589 ? -3.307 -12.781 15.82 1 94.06 589 GLN A C 1
ATOM 4454 O O . GLN A 1 589 ? -2.426 -13.289 16.516 1 94.06 589 GLN A O 1
ATOM 4459 N N . LYS A 1 590 ? -3.764 -11.586 16.062 1 92 590 LYS A N 1
ATOM 4460 C CA . LYS A 1 590 ? -3.279 -10.789 17.188 1 92 590 LYS A CA 1
ATOM 4461 C C . LYS A 1 590 ? -3.744 -11.375 18.516 1 92 590 LYS A C 1
ATOM 4463 O O . LYS A 1 590 ? -2.977 -11.43 19.484 1 92 590 LYS A O 1
ATOM 4468 N N . ARG A 1 591 ? -4.996 -11.75 18.531 1 91.81 591 ARG A N 1
ATOM 4469 C CA . ARG A 1 591 ? -5.539 -12.375 19.734 1 91.81 591 ARG A CA 1
ATOM 4470 C C . ARG A 1 591 ? -4.781 -13.648 20.078 1 91.81 591 ARG A C 1
ATOM 4472 O O . ARG A 1 591 ? -4.535 -13.93 21.25 1 91.81 591 ARG A O 1
ATOM 4479 N N . LEU A 1 592 ? -4.359 -14.391 19.031 1 91.5 592 LEU A N 1
ATOM 4480 C CA . LEU A 1 592 ? -3.654 -15.656 19.219 1 91.5 592 LEU A CA 1
ATOM 4481 C C . LEU A 1 592 ? -2.162 -15.422 19.422 1 91.5 592 LEU A C 1
ATOM 4483 O O . LEU A 1 592 ? -1.413 -16.359 19.688 1 91.5 592 LEU A O 1
ATOM 4487 N N . LYS A 1 593 ? -1.715 -14.195 19.359 1 90.25 593 LYS A N 1
ATOM 4488 C CA . LYS A 1 593 ? -0.319 -13.805 19.547 1 90.25 593 LYS A CA 1
ATOM 4489 C C . LYS A 1 593 ? 0.604 -14.656 18.672 1 90.25 593 LYS A C 1
ATOM 4491 O O . LYS A 1 593 ? 1.602 -15.195 19.156 1 90.25 593 LYS A O 1
ATOM 4496 N N . GLN A 1 594 ? 0.157 -14.828 17.375 1 89.69 594 GLN A N 1
ATOM 4497 C CA . GLN A 1 594 ? 0.94 -15.633 16.453 1 89.69 594 GLN A CA 1
ATOM 4498 C C . GLN A 1 594 ? 2.246 -14.93 16.078 1 89.69 594 GLN A C 1
ATOM 4500 O O . GLN A 1 594 ? 2.27 -13.719 15.883 1 89.69 594 GLN A O 1
ATOM 4505 N N . PRO A 1 595 ? 3.361 -15.656 16.031 1 87.31 595 PRO A N 1
ATOM 4506 C CA . PRO A 1 595 ? 4.664 -15.055 15.727 1 87.31 595 PRO A CA 1
ATOM 4507 C C . PRO A 1 595 ? 4.855 -14.781 14.242 1 87.31 595 PRO A C 1
ATOM 4509 O O . PRO A 1 595 ? 3.994 -15.125 13.43 1 87.31 595 PRO A O 1
ATOM 4512 N N . LEU A 1 596 ? 6.02 -14.25 13.922 1 88.31 596 LEU A N 1
ATOM 4513 C CA . LEU A 1 596 ? 6.375 -13.914 12.547 1 88.31 596 LEU A CA 1
ATOM 4514 C C . LEU A 1 596 ? 6.285 -15.141 11.648 1 88.31 596 LEU A C 1
ATOM 4516 O O . LEU A 1 596 ? 6.75 -16.219 12.016 1 88.31 596 LEU A O 1
ATOM 4520 N N . TYR A 1 597 ? 5.582 -14.953 10.5 1 89.75 597 TYR A N 1
ATOM 4521 C CA . TYR A 1 597 ? 5.438 -16.031 9.523 1 89.75 597 TYR A CA 1
ATOM 4522 C C . TYR A 1 597 ? 6.602 -16.047 8.547 1 89.75 597 TYR A C 1
ATOM 4524 O O . TYR A 1 597 ? 6.961 -15.008 7.988 1 89.75 597 TYR A O 1
ATOM 4532 N N . ARG A 1 598 ? 7.199 -17.172 8.352 1 87.56 598 ARG A N 1
ATOM 4533 C CA . ARG A 1 598 ? 8.164 -17.453 7.293 1 87.56 598 ARG A CA 1
ATOM 4534 C C . ARG A 1 598 ? 7.727 -18.656 6.453 1 87.56 598 ARG A C 1
ATOM 4536 O O . ARG A 1 598 ? 7.496 -19.734 6.988 1 87.56 598 ARG A O 1
ATOM 4543 N N . HIS A 1 599 ? 7.582 -18.406 5.168 1 89.5 599 HIS A N 1
ATOM 4544 C CA . HIS A 1 599 ? 7.199 -19.5 4.285 1 89.5 599 HIS A CA 1
ATOM 4545 C C . HIS A 1 599 ? 8.266 -20.578 4.258 1 89.5 599 HIS A C 1
ATOM 4547 O O . HIS A 1 599 ? 9.461 -20.281 4.23 1 89.5 599 HIS A O 1
ATOM 4553 N N . PRO A 1 600 ? 7.871 -21.844 4.301 1 85.38 600 PRO A N 1
ATOM 4554 C CA . PRO A 1 600 ? 8.852 -22.938 4.309 1 85.38 600 PRO A CA 1
ATOM 4555 C C . PRO A 1 600 ? 9.68 -22.984 3.025 1 85.38 600 PRO A C 1
ATOM 4557 O O . PRO A 1 600 ? 9.125 -22.938 1.926 1 85.38 600 PRO A O 1
ATOM 4560 N N . TRP A 1 601 ? 10.969 -23.188 3.18 1 82.06 601 TRP A N 1
ATOM 4561 C CA . TRP A 1 601 ? 11.867 -23.234 2.033 1 82.06 601 TRP A CA 1
ATOM 4562 C C . TRP A 1 601 ? 11.609 -24.484 1.183 1 82.06 601 TRP A C 1
ATOM 4564 O O . TRP A 1 601 ? 11.852 -24.469 -0.026 1 82.06 601 TRP A O 1
ATOM 4574 N N . GLU A 1 602 ? 11.078 -25.531 1.838 1 80.31 602 GLU A N 1
ATOM 4575 C CA . GLU A 1 602 ? 10.828 -26.797 1.144 1 80.31 602 GLU A CA 1
ATOM 4576 C C . GLU A 1 602 ? 9.758 -26.625 0.066 1 80.31 602 GLU A C 1
ATOM 4578 O O . GLU A 1 602 ? 9.68 -27.422 -0.87 1 80.31 602 GLU A O 1
ATOM 4583 N N . ASP A 1 603 ? 9.047 -25.531 0.253 1 85.75 603 ASP A N 1
ATOM 4584 C CA . ASP A 1 603 ? 7.965 -25.281 -0.693 1 85.75 603 ASP A CA 1
ATOM 4585 C C . ASP A 1 603 ? 8.453 -24.438 -1.874 1 85.75 603 ASP A C 1
ATOM 4587 O O . ASP A 1 603 ? 7.66 -24.078 -2.746 1 85.75 603 ASP A O 1
ATOM 4591 N N . VAL A 1 604 ? 9.75 -24.141 -1.896 1 84.69 604 VAL A N 1
ATOM 4592 C CA . VAL A 1 604 ? 10.289 -23.297 -2.963 1 84.69 604 VAL A CA 1
ATOM 4593 C C . VAL A 1 604 ? 11.266 -24.109 -3.811 1 84.69 604 VAL A C 1
ATOM 4595 O O . VAL A 1 604 ? 12.203 -24.719 -3.281 1 84.69 604 VAL A O 1
ATOM 4598 N N . LEU A 1 605 ? 11.055 -24.219 -5.113 1 82.38 605 LEU A N 1
ATOM 4599 C CA . LEU A 1 605 ? 12.031 -24.781 -6.039 1 82.38 605 LEU A CA 1
ATOM 4600 C C . LEU A 1 605 ? 13.023 -23.719 -6.496 1 82.38 605 LEU A C 1
ATOM 4602 O O . LEU A 1 605 ? 12.664 -22.797 -7.238 1 82.38 605 LEU A O 1
ATOM 4606 N N . TYR A 1 606 ? 14.266 -23.781 -5.961 1 77.31 606 TYR A N 1
ATOM 4607 C CA . TYR A 1 606 ? 15.328 -22.859 -6.359 1 77.31 606 TYR A CA 1
ATOM 4608 C C . TYR A 1 606 ? 16.031 -23.359 -7.625 1 77.31 606 TYR A C 1
ATOM 4610 O O . TYR A 1 606 ? 16.547 -24.469 -7.652 1 77.31 606 TYR A O 1
ATOM 4618 N N . THR A 1 607 ? 15.812 -22.766 -8.812 1 73.69 607 THR A N 1
ATOM 4619 C CA . THR A 1 607 ? 16.469 -23.156 -10.055 1 73.69 607 THR A CA 1
ATOM 4620 C C . THR A 1 607 ? 17.781 -22.391 -10.234 1 73.69 607 THR A C 1
ATOM 4622 O O . THR A 1 607 ? 17.891 -21.234 -9.812 1 73.69 607 THR A O 1
ATOM 4625 N N . LYS A 1 608 ? 18.938 -23.062 -10.414 1 58.22 608 LYS A N 1
ATOM 4626 C CA . LYS A 1 608 ? 20.266 -22.484 -10.555 1 58.22 608 LYS A CA 1
ATOM 4627 C C . LYS A 1 608 ? 20.328 -21.516 -11.734 1 58.22 608 LYS A C 1
ATOM 4629 O O . LYS A 1 608 ? 20.188 -21.922 -12.891 1 58.22 608 LYS A O 1
ATOM 4634 N N . LEU A 1 609 ? 19.5 -20.609 -11.703 1 49.72 609 LEU A N 1
ATOM 4635 C CA . LEU A 1 609 ? 19.781 -19.641 -12.758 1 49.72 609 LEU A CA 1
ATOM 4636 C C . LEU A 1 609 ? 20.984 -18.781 -12.398 1 49.72 609 LEU A C 1
ATOM 4638 O O . LEU A 1 609 ? 21.109 -18.344 -11.258 1 49.72 609 LEU A O 1
ATOM 4642 N N . VAL A 1 610 ? 22.031 -18.938 -13.102 1 34.47 610 VAL A N 1
ATOM 4643 C CA . VAL A 1 610 ? 23.281 -18.203 -13.008 1 34.47 610 VAL A CA 1
ATOM 4644 C C . VAL A 1 610 ? 23 -16.703 -12.836 1 34.47 610 VAL A C 1
ATOM 4646 O O . VAL A 1 610 ? 22.359 -16.078 -13.688 1 34.47 610 VAL A O 1
ATOM 4649 N N . LEU A 1 611 ? 22.828 -16.375 -11.695 1 37.69 611 LEU A N 1
ATOM 4650 C CA . LEU A 1 611 ? 22.797 -14.945 -11.453 1 37.69 611 LEU A CA 1
ATOM 4651 C C . LEU A 1 611 ? 24.078 -14.281 -11.93 1 37.69 611 LEU A C 1
ATOM 4653 O O . LEU A 1 611 ? 25.141 -14.438 -11.305 1 37.69 611 LEU A O 1
ATOM 4657 N N . TYR A 1 612 ? 24.359 -14.148 -13.023 1 30.52 612 TYR A N 1
ATOM 4658 C CA . TYR A 1 612 ? 25.578 -13.516 -13.523 1 30.52 612 TYR A CA 1
ATOM 4659 C C . TYR A 1 612 ? 25.766 -12.141 -12.898 1 30.52 612 TYR A C 1
ATOM 4661 O O . TYR A 1 612 ? 26.906 -11.75 -12.586 1 30.52 612 TYR A O 1
ATOM 4669 N N . GLY A 1 613 ? 24.844 -11.25 -12.812 1 31.75 613 GLY A N 1
ATOM 4670 C CA . GLY A 1 613 ? 25.141 -9.828 -12.883 1 31.75 613 GLY A CA 1
ATOM 4671 C C . GLY A 1 613 ? 25.484 -9.219 -11.539 1 31.75 613 GLY A C 1
ATOM 4672 O O . GLY A 1 613 ? 26.047 -8.125 -11.469 1 31.75 613 GLY A O 1
ATOM 4673 N N . LEU A 1 614 ? 25.062 -9.719 -10.469 1 33.16 614 LEU A N 1
ATOM 4674 C CA . LEU A 1 614 ? 25.125 -8.891 -9.273 1 33.16 614 LEU A CA 1
ATOM 4675 C C . LEU A 1 614 ? 26.516 -8.938 -8.648 1 33.16 614 LEU A C 1
ATOM 4677 O O . LEU A 1 614 ? 26.984 -7.945 -8.086 1 33.16 614 LEU A O 1
ATOM 4681 N N . LEU A 1 615 ? 27.234 -10 -8.68 1 30.7 615 LEU A N 1
ATOM 4682 C CA . LEU A 1 615 ? 28.5 -10.133 -7.98 1 30.7 615 LEU A CA 1
ATOM 4683 C C . LEU A 1 615 ? 29.547 -9.203 -8.578 1 30.7 615 LEU A C 1
ATOM 4685 O O . LEU A 1 615 ? 30.594 -8.969 -7.977 1 30.7 615 LEU A O 1
ATOM 4689 N N . VAL A 1 616 ? 29.469 -8.781 -9.68 1 28.61 616 VAL A N 1
ATOM 4690 C CA . VAL A 1 616 ? 30.562 -8.062 -10.328 1 28.61 616 VAL A CA 1
ATOM 4691 C C . VAL A 1 616 ? 30.781 -6.727 -9.633 1 28.61 616 VAL A C 1
ATOM 4693 O O . VAL A 1 616 ? 31.875 -6.156 -9.703 1 28.61 616 VAL A O 1
ATOM 4696 N N . ARG A 1 617 ? 29.828 -6.121 -8.875 1 33.69 617 ARG A N 1
ATOM 4697 C CA . ARG A 1 617 ? 30 -4.738 -8.438 1 33.69 617 ARG A CA 1
ATOM 4698 C C . ARG A 1 617 ? 30.875 -4.66 -7.188 1 33.69 617 ARG A C 1
ATOM 4700 O O . ARG A 1 617 ? 31.406 -3.594 -6.859 1 33.69 617 ARG A O 1
ATOM 4707 N N . ILE A 1 618 ? 31.094 -5.684 -6.484 1 31.53 618 ILE A N 1
ATOM 4708 C CA . ILE A 1 618 ? 31.75 -5.504 -5.195 1 31.53 618 ILE A CA 1
ATOM 4709 C C . ILE A 1 618 ? 33.219 -5.18 -5.406 1 31.53 618 ILE A C 1
ATOM 4711 O O . ILE A 1 618 ? 33.781 -4.344 -4.703 1 31.53 618 ILE A O 1
ATOM 4715 N N . ASN A 1 619 ? 33.844 -5.848 -6.316 1 30.12 619 ASN A N 1
ATOM 4716 C CA . ASN A 1 619 ? 35.281 -5.707 -6.383 1 30.12 619 ASN A CA 1
ATOM 4717 C C . ASN A 1 619 ? 35.688 -4.293 -6.789 1 30.12 619 ASN A C 1
ATOM 4719 O O . ASN A 1 619 ? 36.875 -3.941 -6.727 1 30.12 619 ASN A O 1
ATOM 4723 N N . PHE A 1 620 ? 34.906 -3.557 -7.359 1 29.12 620 PHE A N 1
ATOM 4724 C CA . PHE A 1 620 ? 35.312 -2.307 -7.98 1 29.12 620 PHE A CA 1
ATOM 4725 C C . PHE A 1 620 ? 35.406 -1.194 -6.941 1 29.12 620 PHE A C 1
ATOM 4727 O O . PHE A 1 620 ? 35.969 -0.121 -7.223 1 29.12 620 PHE A O 1
ATOM 4734 N N . ILE A 1 621 ? 35 -1.388 -5.828 1 30.58 621 ILE A N 1
ATOM 4735 C CA . ILE A 1 621 ? 34.875 -0.298 -4.867 1 30.58 621 ILE A CA 1
ATOM 4736 C C . ILE A 1 621 ? 36.25 0.051 -4.297 1 30.58 621 ILE A C 1
ATOM 4738 O O . ILE A 1 621 ? 36.375 0.981 -3.498 1 30.58 621 ILE A O 1
ATOM 4742 N N . LYS A 1 622 ? 37.438 -0.585 -4.617 1 27.98 622 LYS A N 1
ATOM 4743 C CA . LYS A 1 622 ? 38.656 -0.343 -3.848 1 27.98 622 LYS A CA 1
ATOM 4744 C C . LYS A 1 622 ? 39.219 1.049 -4.129 1 27.98 622 LYS A C 1
ATOM 4746 O O . LYS A 1 622 ? 40.219 1.455 -3.529 1 27.98 622 LYS A O 1
ATOM 4751 N N . ARG A 1 623 ? 39.125 1.556 -5.312 1 25.94 623 ARG A N 1
ATOM 4752 C CA . ARG A 1 623 ? 40.125 2.592 -5.473 1 25.94 623 ARG A CA 1
ATOM 4753 C C . ARG A 1 623 ? 39.781 3.838 -4.668 1 25.94 623 ARG A C 1
ATOM 4755 O O . ARG A 1 623 ? 38.656 3.963 -4.176 1 25.94 623 ARG A O 1
ATOM 4762 N N . GLU A 1 624 ? 40.281 5.164 -5.039 1 27.22 624 GLU A N 1
ATOM 4763 C CA . GLU A 1 624 ? 40.75 6.375 -4.375 1 27.22 624 GLU A CA 1
ATOM 4764 C C . GLU A 1 624 ? 39.594 7.266 -3.951 1 27.22 624 GLU A C 1
ATOM 4766 O O . GLU A 1 624 ? 39.781 8.445 -3.652 1 27.22 624 GLU A O 1
ATOM 4771 N N . PHE A 1 625 ? 38.375 6.801 -3.838 1 30.06 625 PHE A N 1
ATOM 4772 C CA . PHE A 1 625 ? 37.438 7.918 -3.9 1 30.06 625 PHE A CA 1
ATOM 4773 C C . PHE A 1 625 ? 37.375 8.641 -2.559 1 30.06 625 PHE A C 1
ATOM 4775 O O . PHE A 1 625 ? 37.562 8.023 -1.507 1 30.06 625 PHE A O 1
ATOM 4782 N N . GLY A 1 626 ? 37.375 9.961 -2.516 1 28.48 626 GLY A N 1
ATOM 4783 C CA . GLY A 1 626 ? 37.25 10.898 -1.411 1 28.48 626 GLY A CA 1
ATOM 4784 C C . GLY A 1 626 ? 36.062 10.617 -0.523 1 28.48 626 GLY A C 1
ATOM 4785 O O . GLY A 1 626 ? 35.281 9.695 -0.788 1 28.48 626 GLY A O 1
ATOM 4786 N N . SER A 1 627 ? 35.75 11.508 0.551 1 34.72 627 SER A N 1
ATOM 4787 C CA . SER A 1 627 ? 34.906 11.305 1.725 1 34.72 627 SER A CA 1
ATOM 4788 C C . SER A 1 627 ? 33.469 11.117 1.331 1 34.72 627 SER A C 1
ATOM 4790 O O . SER A 1 627 ? 32.781 10.266 1.883 1 34.72 627 SER A O 1
ATOM 4792 N N . PHE A 1 628 ? 32.844 11.992 0.593 1 37.91 628 PHE A N 1
ATOM 4793 C CA . PHE A 1 628 ? 31.438 11.914 0.254 1 37.91 628 PHE A CA 1
ATOM 4794 C C . PHE A 1 628 ? 31.156 10.711 -0.642 1 37.91 628 PHE A C 1
ATOM 4796 O O . PHE A 1 628 ? 30.125 10.062 -0.521 1 37.91 628 PHE A O 1
ATOM 4803 N N . ILE A 1 629 ? 32.062 10.492 -1.462 1 40.84 629 ILE A N 1
ATOM 4804 C CA . ILE A 1 629 ? 31.984 9.328 -2.336 1 40.84 629 ILE A CA 1
ATOM 4805 C C . ILE A 1 629 ? 32 8.055 -1.499 1 40.84 629 ILE A C 1
ATOM 4807 O O . ILE A 1 629 ? 31.312 7.082 -1.822 1 40.84 629 ILE A O 1
ATOM 4811 N N . PHE A 1 630 ? 32.594 8.336 -0.447 1 42.31 630 PHE A N 1
ATOM 4812 C CA . PHE A 1 630 ? 32.625 7.23 0.5 1 42.31 630 PHE A CA 1
ATOM 4813 C C . PHE A 1 630 ? 31.25 6.953 1.076 1 42.31 630 PHE A C 1
ATOM 4815 O O . PHE A 1 630 ? 30.844 5.797 1.213 1 42.31 630 PHE A O 1
ATOM 4822 N N . LEU A 1 631 ? 30.547 8.047 1.282 1 40.78 631 LEU A N 1
ATOM 4823 C CA . LEU A 1 631 ? 29.219 7.891 1.858 1 40.78 631 LEU A CA 1
ATOM 4824 C C . LEU A 1 631 ? 28.281 7.191 0.877 1 40.78 631 LEU A C 1
ATOM 4826 O O . LEU A 1 631 ? 27.516 6.309 1.266 1 40.78 631 LEU A O 1
ATOM 4830 N N . LEU A 1 632 ? 28.391 7.535 -0.283 1 46.09 632 LEU A N 1
ATOM 4831 C CA . LEU A 1 632 ? 27.5 6.988 -1.304 1 46.09 632 LEU A CA 1
ATOM 4832 C C . LEU A 1 632 ? 27.844 5.535 -1.601 1 46.09 632 LEU A C 1
ATOM 4834 O O . LEU A 1 632 ? 26.953 4.707 -1.791 1 46.09 632 LEU A O 1
ATOM 4838 N N . MET A 1 633 ? 29.016 5.305 -1.52 1 46.81 633 MET A N 1
ATOM 4839 C CA . MET A 1 633 ? 29.422 3.924 -1.77 1 46.81 633 MET A CA 1
ATOM 4840 C C . MET A 1 633 ? 28.938 3.004 -0.653 1 46.81 633 MET A C 1
ATOM 4842 O O . MET A 1 633 ? 28.531 1.872 -0.91 1 46.81 633 MET A O 1
ATOM 4846 N N . ASN A 1 634 ? 28.844 3.705 0.441 1 54.03 634 ASN A N 1
ATOM 4847 C CA . ASN A 1 634 ? 28.438 2.904 1.59 1 54.03 634 ASN A CA 1
ATOM 4848 C C . ASN A 1 634 ? 26.938 2.627 1.572 1 54.03 634 ASN A C 1
ATOM 4850 O O . ASN A 1 634 ? 26.5 1.51 1.864 1 54.03 634 ASN A O 1
ATOM 4854 N N . ILE A 1 635 ? 26.312 3.656 1.114 1 64.56 635 ILE A N 1
ATOM 4855 C CA . ILE A 1 635 ? 24.859 3.479 1.023 1 64.56 635 ILE A CA 1
ATOM 4856 C C . ILE A 1 635 ? 24.531 2.443 -0.049 1 64.56 635 ILE A C 1
ATOM 4858 O O . ILE A 1 635 ? 23.656 1.605 0.136 1 64.56 635 ILE A O 1
ATOM 4862 N N . ASP A 1 636 ? 25.391 2.393 -1.003 1 70 636 ASP A N 1
ATOM 4863 C CA . ASP A 1 636 ? 25.172 1.463 -2.105 1 70 636 ASP A CA 1
ATOM 4864 C C . ASP A 1 636 ? 25.391 0.018 -1.66 1 70 636 ASP A C 1
ATOM 4866 O O . ASP A 1 636 ? 24.641 -0.878 -2.055 1 70 636 ASP A O 1
ATOM 4870 N N . ILE A 1 637 ? 26.344 -0.111 -0.843 1 70.88 637 ILE A N 1
ATOM 4871 C CA . ILE A 1 637 ? 26.656 -1.461 -0.381 1 70.88 637 ILE A CA 1
ATOM 4872 C C . ILE A 1 637 ? 25.531 -1.969 0.512 1 70.88 637 ILE A C 1
ATOM 4874 O O . ILE A 1 637 ? 25.141 -3.137 0.427 1 70.88 637 ILE A O 1
ATOM 4878 N N . CYS A 1 638 ? 25.109 -1.021 1.371 1 72.75 638 CYS A N 1
ATOM 4879 C CA . CYS A 1 638 ? 24.016 -1.403 2.258 1 72.75 638 CYS A CA 1
ATOM 4880 C C . CYS A 1 638 ? 22.766 -1.771 1.46 1 72.75 638 CYS A C 1
ATOM 4882 O O . CYS A 1 638 ? 22.094 -2.746 1.78 1 72.75 638 CYS A O 1
ATOM 4884 N N . ILE A 1 639 ? 22.516 -1.034 0.423 1 77.94 639 ILE A N 1
ATOM 4885 C CA . ILE A 1 639 ? 21.344 -1.28 -0.411 1 77.94 639 ILE A CA 1
ATOM 4886 C C . ILE A 1 639 ? 21.5 -2.615 -1.138 1 77.94 639 ILE A C 1
ATOM 4888 O O . ILE A 1 639 ? 20.562 -3.404 -1.205 1 77.94 639 ILE A O 1
ATOM 4892 N N . MET A 1 640 ? 22.688 -2.953 -1.557 1 75.62 640 MET A N 1
ATOM 4893 C CA . MET A 1 640 ? 22.922 -4.184 -2.307 1 75.62 640 MET A CA 1
ATOM 4894 C C . MET A 1 640 ? 22.797 -5.402 -1.401 1 75.62 640 MET A C 1
ATOM 4896 O O . MET A 1 640 ? 22.219 -6.422 -1.797 1 75.62 640 MET A O 1
ATOM 4900 N N . LEU A 1 641 ? 23.234 -5.25 -0.222 1 76 641 LEU A N 1
ATOM 4901 C CA . LEU A 1 641 ? 23.266 -6.391 0.69 1 76 641 LEU A CA 1
ATOM 4902 C C . LEU A 1 641 ? 21.859 -6.691 1.226 1 76 641 LEU A C 1
ATOM 4904 O O . LEU A 1 641 ? 21.562 -7.832 1.587 1 76 641 LEU A O 1
ATOM 4908 N N . CYS A 1 642 ? 21.047 -5.668 1.27 1 79.19 642 CYS A N 1
ATOM 4909 C CA . CYS A 1 642 ? 19.719 -5.852 1.851 1 79.19 642 CYS A CA 1
ATOM 4910 C C . CYS A 1 642 ? 18.656 -5.945 0.763 1 79.19 642 CYS A C 1
ATOM 4912 O O . CYS A 1 642 ? 17.469 -5.992 1.06 1 79.19 642 CYS A O 1
ATOM 4914 N N . ALA A 1 643 ? 19.031 -6.051 -0.469 1 82.5 643 ALA A N 1
ATOM 4915 C CA . ALA A 1 643 ? 18.094 -5.949 -1.586 1 82.5 643 ALA A CA 1
ATOM 4916 C C . ALA A 1 643 ? 17.094 -7.098 -1.566 1 82.5 643 ALA A C 1
ATOM 4918 O O . ALA A 1 643 ? 15.922 -6.91 -1.895 1 82.5 643 ALA A O 1
ATOM 4919 N N . ASP A 1 644 ? 17.578 -8.328 -1.204 1 85.06 644 ASP A N 1
ATOM 4920 C CA . ASP A 1 644 ? 16.688 -9.484 -1.249 1 85.06 644 ASP A CA 1
ATOM 4921 C C . ASP A 1 644 ? 17.062 -10.508 -0.182 1 85.06 644 ASP A C 1
ATOM 4923 O O . ASP A 1 644 ? 18.234 -10.867 -0.037 1 85.06 644 ASP A O 1
ATOM 4927 N N . HIS A 1 645 ? 16.141 -10.93 0.587 1 80.56 645 HIS A N 1
ATOM 4928 C CA . HIS A 1 645 ? 16.344 -11.914 1.64 1 80.56 645 HIS A CA 1
ATOM 4929 C C . HIS A 1 645 ? 15.695 -13.25 1.29 1 80.56 645 HIS A C 1
ATOM 4931 O O . HIS A 1 645 ? 15.508 -14.102 2.162 1 80.56 645 HIS A O 1
ATOM 4937 N N . GLY A 1 646 ? 15.25 -13.391 0.02 1 84.19 646 GLY A N 1
ATOM 4938 C CA . GLY A 1 646 ? 14.711 -14.664 -0.436 1 84.19 646 GLY A CA 1
ATOM 4939 C C . GLY A 1 646 ? 13.188 -14.688 -0.479 1 84.19 646 GLY A C 1
ATOM 4940 O O . GLY A 1 646 ? 12.531 -13.867 0.168 1 84.19 646 GLY A O 1
ATOM 4941 N N . PRO A 1 647 ? 12.625 -15.641 -1.134 1 88.06 647 PRO A N 1
ATOM 4942 C CA . PRO A 1 647 ? 11.18 -15.68 -1.381 1 88.06 647 PRO A CA 1
ATOM 4943 C C . PRO A 1 647 ? 10.383 -16.094 -0.147 1 88.06 647 PRO A C 1
ATOM 4945 O O . PRO A 1 647 ? 9.156 -15.945 -0.123 1 88.06 647 PRO A O 1
ATOM 4948 N N . CYS A 1 648 ? 11.078 -16.578 0.91 1 88.31 648 CYS A N 1
ATOM 4949 C CA . CYS A 1 648 ? 10.375 -17.141 2.057 1 88.31 648 CYS A CA 1
ATOM 4950 C C . CYS A 1 648 ? 10.07 -16.062 3.086 1 88.31 648 CYS A C 1
ATOM 4952 O O . CYS A 1 648 ? 9.25 -16.266 3.982 1 88.31 648 CYS A O 1
ATOM 4954 N N . VAL A 1 649 ? 10.789 -14.898 2.973 1 88.94 649 VAL A N 1
ATOM 4955 C CA . VAL A 1 649 ? 10.508 -13.82 3.912 1 88.94 649 VAL A CA 1
ATOM 4956 C C . VAL A 1 649 ? 9.125 -13.234 3.627 1 88.94 649 VAL A C 1
ATOM 4958 O O . VAL A 1 649 ? 8.664 -13.242 2.482 1 88.94 649 VAL A O 1
ATOM 4961 N N . SER A 1 650 ? 8.43 -12.742 4.617 1 90.88 650 SER A N 1
ATOM 4962 C CA . SER A 1 650 ? 7.035 -12.312 4.559 1 90.88 650 SER A CA 1
ATOM 4963 C C . SER A 1 650 ? 6.805 -11.344 3.404 1 90.88 650 SER A C 1
ATOM 4965 O O . SER A 1 650 ? 5.824 -11.477 2.664 1 90.88 650 SER A O 1
ATOM 4967 N N . GLY A 1 651 ? 7.695 -10.359 3.258 1 92.06 651 GLY A N 1
ATOM 4968 C CA . GLY A 1 651 ? 7.523 -9.367 2.211 1 92.06 651 GLY A CA 1
ATOM 4969 C C . GLY A 1 651 ? 7.578 -9.953 0.813 1 92.06 651 GLY A C 1
ATOM 4970 O O . GLY A 1 651 ? 6.715 -9.664 -0.021 1 92.06 651 GLY A O 1
ATOM 4971 N N . ALA A 1 652 ? 8.594 -10.773 0.559 1 92.44 652 ALA A N 1
ATOM 4972 C CA . ALA A 1 652 ? 8.727 -11.422 -0.746 1 92.44 652 ALA A CA 1
ATOM 4973 C C . ALA A 1 652 ? 7.566 -12.375 -1.007 1 92.44 652 ALA A C 1
ATOM 4975 O O . ALA A 1 652 ? 7.051 -12.445 -2.125 1 92.44 652 ALA A O 1
ATOM 4976 N N . HIS A 1 653 ? 7.242 -13.094 -0.021 1 93.38 653 HIS A N 1
ATOM 4977 C CA . HIS A 1 653 ? 6.148 -14.047 -0.16 1 93.38 653 HIS A CA 1
ATOM 4978 C C . HIS A 1 653 ? 4.844 -13.336 -0.504 1 93.38 653 HIS A C 1
ATOM 4980 O O . HIS A 1 653 ? 4.133 -13.75 -1.424 1 93.38 653 HIS A O 1
ATOM 4986 N N . ASN A 1 654 ? 4.445 -12.273 0.241 1 95.69 654 ASN A N 1
ATOM 4987 C CA . ASN A 1 654 ? 3.244 -11.508 -0.073 1 95.69 654 ASN A CA 1
ATOM 4988 C C . ASN A 1 654 ? 3.299 -10.93 -1.485 1 95.69 654 ASN A C 1
ATOM 4990 O O . ASN A 1 654 ? 2.277 -10.859 -2.172 1 95.69 654 ASN A O 1
ATOM 4994 N N . THR A 1 655 ? 4.496 -10.469 -1.896 1 94.75 655 THR A N 1
ATOM 4995 C CA . THR A 1 655 ? 4.676 -9.953 -3.246 1 94.75 655 THR A CA 1
ATOM 4996 C C . THR A 1 655 ? 4.359 -11.023 -4.285 1 94.75 655 THR A C 1
ATOM 4998 O O . THR A 1 655 ? 3.65 -10.766 -5.258 1 94.75 655 THR A O 1
ATOM 5001 N N . ILE A 1 656 ? 4.887 -12.211 -4.09 1 93.44 656 ILE A N 1
ATOM 5002 C CA . ILE A 1 656 ? 4.703 -13.328 -5.012 1 93.44 656 ILE A CA 1
ATOM 5003 C C . ILE A 1 656 ? 3.227 -13.719 -5.062 1 93.44 656 ILE A C 1
ATOM 5005 O O . ILE A 1 656 ? 2.668 -13.914 -6.145 1 93.44 656 ILE A O 1
ATOM 5009 N N . VAL A 1 657 ? 2.59 -13.781 -3.873 1 93.56 657 VAL A N 1
ATOM 5010 C CA . VAL A 1 657 ? 1.179 -14.148 -3.797 1 93.56 657 VAL A CA 1
ATOM 5011 C C . VAL A 1 657 ? 0.342 -13.125 -4.566 1 93.56 657 VAL A C 1
ATOM 5013 O O . VAL A 1 657 ? -0.553 -13.5 -5.328 1 93.56 657 VAL A O 1
ATOM 5016 N N . THR A 1 658 ? 0.617 -11.852 -4.375 1 94 658 THR A N 1
ATOM 5017 C CA . THR A 1 658 ? -0.137 -10.789 -5.035 1 94 658 THR A CA 1
ATOM 5018 C C . THR A 1 658 ? 0.102 -10.812 -6.539 1 94 658 THR A C 1
ATOM 5020 O O . THR A 1 658 ? -0.832 -10.641 -7.324 1 94 658 THR A O 1
ATOM 5023 N N . ALA A 1 659 ? 1.342 -11 -6.996 1 91.56 659 ALA A N 1
ATOM 5024 C CA . ALA A 1 659 ? 1.66 -11.086 -8.414 1 91.56 659 ALA A CA 1
ATOM 5025 C C . ALA A 1 659 ? 0.94 -12.258 -9.07 1 91.56 659 ALA A C 1
ATOM 5027 O O . ALA A 1 659 ? 0.43 -12.141 -10.188 1 91.56 659 ALA A O 1
ATOM 5028 N N . ARG A 1 660 ? 0.896 -13.391 -8.383 1 90.44 660 ARG A N 1
ATOM 5029 C CA . ARG A 1 660 ? 0.242 -14.578 -8.914 1 90.44 660 ARG A CA 1
ATOM 5030 C C . ARG A 1 660 ? -1.271 -14.398 -8.969 1 90.44 660 ARG A C 1
ATOM 5032 O O . ARG A 1 660 ? -1.963 -15.109 -9.695 1 90.44 660 ARG A O 1
ATOM 5039 N N . ALA A 1 661 ? -1.772 -13.5 -8.172 1 88.94 661 ALA A N 1
ATOM 5040 C CA . ALA A 1 661 ? -3.191 -13.164 -8.25 1 88.94 661 ALA A CA 1
ATOM 5041 C C . ALA A 1 661 ? -3.488 -12.305 -9.477 1 88.94 661 ALA A C 1
ATOM 5043 O O . ALA A 1 661 ? -4.641 -11.938 -9.711 1 88.94 661 ALA A O 1
ATOM 5044 N N . GLY A 1 662 ? -2.445 -12.016 -10.266 1 86.06 662 GLY A N 1
ATOM 5045 C CA . GLY A 1 662 ? -2.617 -11.281 -11.508 1 86.06 662 GLY A CA 1
ATOM 5046 C C . GLY A 1 662 ? -2.551 -9.773 -11.328 1 86.06 662 GLY A C 1
ATOM 5047 O O . GLY A 1 662 ? -2.969 -9.023 -12.211 1 86.06 662 GLY A O 1
ATOM 5048 N N . LYS A 1 663 ? -2.002 -9.312 -10.227 1 89.44 663 LYS A N 1
ATOM 5049 C CA . LYS A 1 663 ? -1.974 -7.871 -9.969 1 89.44 663 LYS A CA 1
ATOM 5050 C C . LYS A 1 663 ? -0.739 -7.227 -10.594 1 89.44 663 LYS A C 1
ATOM 5052 O O . LYS A 1 663 ? 0.236 -7.914 -10.898 1 89.44 663 LYS A O 1
ATOM 5057 N N . ASP A 1 664 ? -0.761 -5.922 -10.758 1 87.5 664 ASP A N 1
ATOM 5058 C CA . ASP A 1 664 ? 0.304 -5.156 -11.398 1 87.5 664 ASP A CA 1
ATOM 5059 C C . ASP A 1 664 ? 1.521 -5.035 -10.484 1 87.5 664 ASP A C 1
ATOM 5061 O O . ASP A 1 664 ? 1.485 -5.473 -9.336 1 87.5 664 ASP A O 1
ATOM 5065 N N . LEU A 1 665 ? 2.529 -4.484 -11.016 1 88.94 665 LEU A N 1
ATOM 5066 C CA . LEU A 1 665 ? 3.818 -4.367 -10.336 1 88.94 665 LEU A CA 1
ATOM 5067 C C . LEU A 1 665 ? 3.682 -3.58 -9.039 1 88.94 665 LEU A C 1
ATOM 5069 O O . LEU A 1 665 ? 4.199 -3.994 -8 1 88.94 665 LEU A O 1
ATOM 5073 N N . VAL A 1 666 ? 3.014 -2.439 -9.086 1 90.94 666 VAL A N 1
ATOM 5074 C CA . VAL A 1 666 ? 2.93 -1.548 -7.934 1 90.94 666 VAL A CA 1
ATOM 5075 C C . VAL A 1 666 ? 2.164 -2.234 -6.805 1 90.94 666 VAL A C 1
ATOM 5077 O O . VAL A 1 666 ? 2.609 -2.23 -5.652 1 90.94 666 VAL A O 1
ATOM 5080 N N . SER A 1 667 ? 1.022 -2.855 -7.105 1 93.06 667 SER A N 1
ATOM 5081 C CA . SER A 1 667 ? 0.232 -3.557 -6.098 1 93.06 667 SER A CA 1
ATOM 5082 C C . SER A 1 667 ? 1.025 -4.695 -5.469 1 93.06 667 SER A C 1
ATOM 5084 O O . SER A 1 667 ? 0.966 -4.906 -4.254 1 93.06 667 SER A O 1
ATOM 5086 N N . SER A 1 668 ? 1.776 -5.418 -6.312 1 93.56 668 SER A N 1
ATOM 5087 C CA . SER A 1 668 ? 2.584 -6.527 -5.816 1 93.56 668 SER A CA 1
ATOM 5088 C C . SER A 1 668 ? 3.688 -6.035 -4.887 1 93.56 668 SER A C 1
ATOM 5090 O O . SER A 1 668 ? 3.867 -6.566 -3.789 1 93.56 668 SER A O 1
ATOM 5092 N N . LEU A 1 669 ? 4.375 -5.008 -5.32 1 93.75 669 LEU A N 1
ATOM 5093 C CA . LEU A 1 669 ? 5.461 -4.43 -4.535 1 93.75 669 LEU A CA 1
ATOM 5094 C C . LEU A 1 669 ? 4.949 -3.93 -3.189 1 93.75 669 LEU A C 1
ATOM 5096 O O . LEU A 1 669 ? 5.512 -4.262 -2.145 1 93.75 669 LEU A O 1
ATOM 5100 N N . VAL A 1 670 ? 3.846 -3.168 -3.217 1 95.38 670 VAL A N 1
ATOM 5101 C CA . VAL A 1 670 ? 3.373 -2.48 -2.02 1 95.38 670 VAL A CA 1
ATOM 5102 C C . VAL A 1 670 ? 2.814 -3.498 -1.026 1 95.38 670 VAL A C 1
ATOM 5104 O O . VAL A 1 670 ? 2.939 -3.322 0.188 1 95.38 670 VAL A O 1
ATOM 5107 N N . SER A 1 671 ? 2.242 -4.59 -1.521 1 95.31 671 SER A N 1
ATOM 5108 C CA . SER A 1 671 ? 1.748 -5.629 -0.623 1 95.31 671 SER A CA 1
ATOM 5109 C C . SER A 1 671 ? 2.881 -6.227 0.205 1 95.31 671 SER A C 1
ATOM 5111 O O . SER A 1 671 ? 2.682 -6.594 1.365 1 95.31 671 SER A O 1
ATOM 5113 N N . GLY A 1 672 ? 4.055 -6.371 -0.389 1 94.62 672 GLY A N 1
ATOM 5114 C CA . GLY A 1 672 ? 5.223 -6.871 0.323 1 94.62 672 GLY A CA 1
ATOM 5115 C C . GLY A 1 672 ? 5.816 -5.855 1.282 1 94.62 672 GLY A C 1
ATOM 5116 O O . GLY A 1 672 ? 6.184 -6.199 2.406 1 94.62 672 GLY A O 1
ATOM 5117 N N . LEU A 1 673 ? 5.895 -4.59 0.863 1 93.75 673 LEU A N 1
ATOM 5118 C CA . LEU A 1 673 ? 6.492 -3.541 1.682 1 93.75 673 LEU A CA 1
ATOM 5119 C C . LEU A 1 673 ? 5.707 -3.348 2.975 1 93.75 673 LEU A C 1
ATOM 5121 O O . LEU A 1 673 ? 6.285 -3.027 4.016 1 93.75 673 LEU A O 1
ATOM 5125 N N . LEU A 1 674 ? 4.441 -3.598 2.967 1 94.31 674 LEU A N 1
ATOM 5126 C CA . LEU A 1 674 ? 3.559 -3.363 4.105 1 94.31 674 LEU A CA 1
ATOM 5127 C C . LEU A 1 674 ? 3.869 -4.328 5.242 1 94.31 674 LEU A C 1
ATOM 5129 O O . LEU A 1 674 ? 3.418 -4.129 6.371 1 94.31 674 LEU A O 1
ATOM 5133 N N . THR A 1 675 ? 4.688 -5.352 4.961 1 92.94 675 THR A N 1
ATOM 5134 C CA . THR A 1 675 ? 5.051 -6.297 6.012 1 92.94 675 THR A CA 1
ATOM 5135 C C . THR A 1 675 ? 6.23 -5.773 6.824 1 92.94 675 THR A C 1
ATOM 5137 O O . THR A 1 675 ? 6.57 -6.336 7.867 1 92.94 675 THR A O 1
ATOM 5140 N N . ILE A 1 676 ? 6.895 -4.754 6.398 1 88.38 676 ILE A N 1
ATOM 5141 C CA . ILE A 1 676 ? 8.039 -4.211 7.117 1 88.38 676 ILE A CA 1
ATOM 5142 C C . ILE A 1 676 ? 7.562 -3.49 8.375 1 88.38 676 ILE A C 1
ATOM 5144 O O . ILE A 1 676 ? 6.836 -2.498 8.297 1 88.38 676 ILE A O 1
ATOM 5148 N N . GLY A 1 677 ? 7.863 -4.02 9.469 1 77 677 GLY A N 1
ATOM 5149 C CA . GLY A 1 677 ? 7.43 -3.5 10.758 1 77 677 GLY A CA 1
ATOM 5150 C C . GLY A 1 677 ? 8.43 -3.752 11.867 1 77 677 GLY A C 1
ATOM 5151 O O . GLY A 1 677 ? 9.625 -3.92 11.617 1 77 677 GLY A O 1
ATOM 5152 N N . PRO A 1 678 ? 7.918 -3.688 13.008 1 71.69 678 PRO A N 1
ATOM 5153 C CA . PRO A 1 678 ? 8.805 -3.801 14.172 1 71.69 678 PRO A CA 1
ATOM 5154 C C . PRO A 1 678 ? 9.492 -5.164 14.258 1 71.69 678 PRO A C 1
ATOM 5156 O O . PRO A 1 678 ? 10.602 -5.27 14.789 1 71.69 678 PRO A O 1
ATOM 5159 N N . ARG A 1 679 ? 8.836 -6.176 13.719 1 72.62 679 ARG A N 1
ATOM 5160 C CA . ARG A 1 679 ? 9.406 -7.52 13.82 1 72.62 679 ARG A CA 1
ATOM 5161 C C . ARG A 1 679 ? 10.289 -7.828 12.617 1 72.62 679 ARG A C 1
ATOM 5163 O O . ARG A 1 679 ? 11.047 -8.805 12.633 1 72.62 679 ARG A O 1
ATOM 5170 N N . PHE A 1 680 ? 10.164 -6.945 11.641 1 72.38 680 PHE A N 1
ATOM 5171 C CA . PHE A 1 680 ? 10.969 -7.137 10.445 1 72.38 680 PHE A CA 1
ATOM 5172 C C . PHE A 1 680 ? 11.312 -5.801 9.805 1 72.38 680 PHE A C 1
ATOM 5174 O O . PHE A 1 680 ? 10.422 -5.07 9.359 1 72.38 680 PHE A O 1
ATOM 5181 N N . GLY A 1 681 ? 12.555 -5.465 9.719 1 67.19 681 GLY A N 1
ATOM 5182 C CA . GLY A 1 681 ? 12.992 -4.234 9.086 1 67.19 681 GLY A CA 1
ATOM 5183 C C . GLY A 1 681 ? 13.086 -3.066 10.055 1 67.19 681 GLY A C 1
ATOM 5184 O O . GLY A 1 681 ? 13.898 -2.162 9.867 1 67.19 681 GLY A O 1
ATOM 5185 N N . GLY A 1 682 ? 12.305 -3.1 11.008 1 66 682 GLY A N 1
ATOM 5186 C CA . GLY A 1 682 ? 12.328 -2.02 11.984 1 66 682 GLY A CA 1
ATOM 5187 C C . GLY A 1 682 ? 13.43 -2.164 13.016 1 66 682 GLY A C 1
ATOM 5188 O O . GLY A 1 682 ? 13.719 -1.224 13.758 1 66 682 GLY A O 1
ATOM 5189 N N . ALA A 1 683 ? 14.109 -3.197 12.914 1 78.31 683 ALA A N 1
ATOM 5190 C CA . ALA A 1 683 ? 15.141 -3.477 13.914 1 78.31 683 ALA A CA 1
ATOM 5191 C C . ALA A 1 683 ? 16.391 -2.641 13.664 1 78.31 683 ALA A C 1
ATOM 5193 O O . ALA A 1 683 ? 17.188 -2.41 14.578 1 78.31 683 ALA A O 1
ATOM 5194 N N . ILE A 1 684 ? 16.422 -2.182 12.43 1 85.94 684 ILE A N 1
ATOM 5195 C CA . ILE A 1 684 ? 17.641 -1.457 12.062 1 85.94 684 ILE A CA 1
ATOM 5196 C C . ILE A 1 684 ? 17.688 -0.125 12.812 1 85.94 684 ILE A C 1
ATOM 5198 O O . ILE A 1 684 ? 18.719 0.238 13.375 1 85.94 684 ILE A O 1
ATOM 5202 N N . ASP A 1 685 ? 16.609 0.592 12.867 1 85.25 685 ASP A N 1
ATOM 5203 C CA . ASP A 1 685 ? 16.562 1.873 13.57 1 85.25 685 ASP A CA 1
ATOM 5204 C C . ASP A 1 685 ? 16.703 1.681 15.078 1 85.25 685 ASP A C 1
ATOM 5206 O O . ASP A 1 685 ? 17.391 2.457 15.75 1 85.25 685 ASP A O 1
ATOM 5210 N N . ASP A 1 686 ? 16.047 0.673 15.508 1 87.5 686 ASP A N 1
ATOM 5211 C CA . ASP A 1 686 ? 16.125 0.385 16.938 1 87.5 686 ASP A CA 1
ATOM 5212 C C . ASP A 1 686 ? 17.547 -0.011 17.344 1 87.5 686 ASP A C 1
ATOM 5214 O O . ASP A 1 686 ? 18.047 0.404 18.391 1 87.5 686 ASP A O 1
ATOM 5218 N N . ALA A 1 687 ? 18.156 -0.807 16.531 1 90.44 687 ALA A N 1
ATOM 5219 C CA . ALA A 1 687 ? 19.547 -1.191 16.812 1 90.44 687 ALA A CA 1
ATOM 5220 C C . ALA A 1 687 ? 20.453 0.033 16.875 1 90.44 687 ALA A C 1
ATOM 5222 O O . ALA A 1 687 ? 21.25 0.167 17.797 1 90.44 687 ALA A O 1
ATOM 5223 N N . ALA A 1 688 ? 20.297 0.853 15.875 1 90.81 688 ALA A N 1
ATOM 5224 C CA . ALA A 1 688 ? 21.094 2.078 15.859 1 90.81 688 ALA A CA 1
ATOM 5225 C C . ALA A 1 688 ? 20.844 2.912 17.109 1 90.81 688 ALA A C 1
ATOM 5227 O O . ALA A 1 688 ? 21.797 3.383 17.75 1 90.81 688 ALA A O 1
ATOM 5228 N N . ARG A 1 689 ? 19.625 3.035 17.5 1 90 689 ARG A N 1
ATOM 5229 C CA . ARG A 1 689 ? 19.234 3.865 18.641 1 90 689 ARG A CA 1
ATOM 5230 C C . ARG A 1 689 ? 19.766 3.283 19.953 1 90 689 ARG A C 1
ATOM 5232 O O . ARG A 1 689 ? 20.375 3.998 20.75 1 90 689 ARG A O 1
ATOM 5239 N N . TYR A 1 690 ? 19.594 2.031 20.125 1 92.56 690 TYR A N 1
ATOM 5240 C CA . TYR A 1 690 ? 19.969 1.404 21.375 1 92.56 690 TYR A CA 1
ATOM 5241 C C . TYR A 1 690 ? 21.484 1.297 21.5 1 92.56 690 TYR A C 1
ATOM 5243 O O . TYR A 1 690 ? 22.047 1.527 22.578 1 92.56 690 TYR A O 1
ATOM 5251 N N . PHE A 1 691 ? 22.156 0.965 20.453 1 94.88 691 PHE A N 1
ATOM 5252 C CA . PHE A 1 691 ? 23.625 0.897 20.5 1 94.88 691 PHE A CA 1
ATOM 5253 C C . PHE A 1 691 ? 24.219 2.275 20.766 1 94.88 691 PHE A C 1
ATOM 5255 O O . PHE A 1 691 ? 25.156 2.41 21.562 1 94.88 691 PHE A O 1
ATOM 5262 N N . LYS A 1 692 ? 23.703 3.215 20.062 1 94.12 692 LYS A N 1
ATOM 5263 C CA . LYS A 1 692 ? 24.219 4.574 20.234 1 94.12 692 LYS A CA 1
ATOM 5264 C C . LYS A 1 692 ? 23.984 5.066 21.656 1 94.12 692 LYS A C 1
ATOM 5266 O O . LYS A 1 692 ? 24.891 5.609 22.297 1 94.12 692 LYS A O 1
ATOM 5271 N N . ASP A 1 693 ? 22.766 4.891 22.109 1 93.88 693 ASP A N 1
ATOM 5272 C CA . ASP A 1 693 ? 22.422 5.344 23.453 1 93.88 693 ASP A CA 1
ATOM 5273 C C . ASP A 1 693 ? 23.297 4.656 24.516 1 93.88 693 ASP A C 1
ATOM 5275 O O . ASP A 1 693 ? 23.812 5.312 25.406 1 93.88 693 ASP A O 1
ATOM 5279 N N . ALA A 1 694 ? 23.438 3.412 24.406 1 95.94 694 ALA A N 1
ATOM 5280 C CA . ALA A 1 694 ? 24.234 2.646 25.359 1 95.94 694 ALA A CA 1
ATOM 5281 C C . ALA A 1 694 ? 25.688 3.062 25.312 1 95.94 694 ALA A C 1
ATOM 5283 O O . ALA A 1 694 ? 26.328 3.26 26.359 1 95.94 694 ALA A O 1
ATOM 5284 N N . HIS A 1 695 ? 26.234 3.168 24.156 1 95.69 695 HIS A N 1
ATOM 5285 C CA . HIS A 1 695 ? 27.625 3.574 24 1 95.69 695 HIS A CA 1
ATOM 5286 C C . HIS A 1 695 ? 27.859 4.973 24.547 1 95.69 695 HIS A C 1
ATOM 5288 O O . HIS A 1 695 ? 28.828 5.199 25.281 1 95.69 695 HIS A O 1
ATOM 5294 N N . ASP A 1 696 ? 27.016 5.906 24.156 1 94.06 696 ASP A N 1
ATOM 5295 C CA . ASP A 1 696 ? 27.188 7.305 24.531 1 94.06 696 ASP A CA 1
ATOM 5296 C C . ASP A 1 696 ? 27.031 7.496 26.047 1 94.06 696 ASP A C 1
ATOM 5298 O O . ASP A 1 696 ? 27.609 8.422 26.625 1 94.06 696 ASP A O 1
ATOM 5302 N N . ARG A 1 697 ? 26.344 6.605 26.672 1 94.56 697 ARG A N 1
ATOM 5303 C CA . ARG A 1 697 ? 26.188 6.656 28.125 1 94.56 697 ARG A CA 1
ATOM 5304 C C . ARG A 1 697 ? 27.312 5.914 28.828 1 94.56 697 ARG A C 1
ATOM 5306 O O . ARG A 1 697 ? 27.422 5.949 30.047 1 94.56 697 ARG A O 1
ATOM 5313 N N . GLY A 1 698 ? 28.109 5.285 28.125 1 94.81 698 GLY A N 1
ATOM 5314 C CA . GLY A 1 698 ? 29.266 4.594 28.672 1 94.81 698 GLY A CA 1
ATOM 5315 C C . GLY A 1 698 ? 28.922 3.262 29.312 1 94.81 698 GLY A C 1
ATOM 5316 O O . GLY A 1 698 ? 29.625 2.799 30.219 1 94.81 698 GLY A O 1
ATOM 5317 N N . LEU A 1 699 ? 27.922 2.652 28.859 1 96.81 699 LEU A N 1
ATOM 5318 C CA . LEU A 1 699 ? 27.531 1.356 29.406 1 96.81 699 LEU A CA 1
ATOM 5319 C C . LEU A 1 699 ? 28.453 0.252 28.875 1 96.81 699 LEU A C 1
ATOM 5321 O O . LEU A 1 699 ? 28.812 0.256 27.703 1 96.81 699 LEU A O 1
ATOM 5325 N N . THR A 1 700 ? 28.812 -0.646 29.79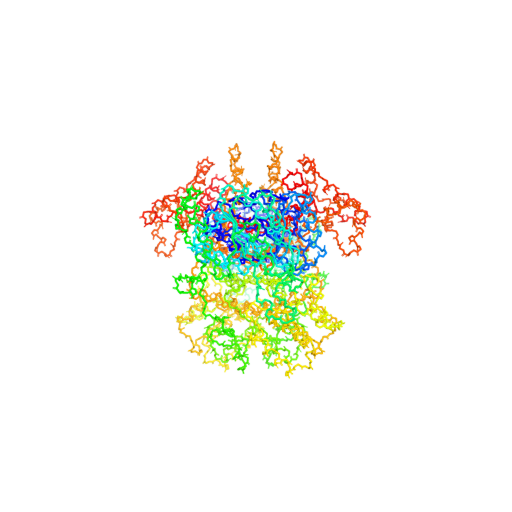7 1 96.44 700 THR A N 1
ATOM 5326 C CA . THR A 1 700 ? 29.484 -1.855 29.328 1 96.44 700 THR A CA 1
ATOM 5327 C C . THR A 1 700 ? 28.484 -2.779 28.625 1 96.44 700 THR A C 1
ATOM 5329 O O . THR A 1 700 ? 27.281 -2.688 28.859 1 96.44 700 THR A O 1
ATOM 5332 N N . PRO A 1 701 ? 28.938 -3.646 27.688 1 96.06 701 PRO A N 1
ATOM 5333 C CA . PRO A 1 701 ? 28.031 -4.602 27.031 1 96.06 701 PRO A CA 1
ATOM 5334 C C . PRO A 1 701 ? 27.188 -5.383 28.031 1 96.06 701 PRO A C 1
ATOM 5336 O O . PRO A 1 701 ? 26.016 -5.641 27.781 1 96.06 701 PRO A O 1
ATOM 5339 N N . TYR A 1 702 ? 27.812 -5.742 29.141 1 95.56 702 TYR A N 1
ATOM 5340 C CA . TYR A 1 702 ? 27.094 -6.445 30.203 1 95.56 702 TYR A CA 1
ATOM 5341 C C . TYR A 1 702 ? 25.953 -5.594 30.75 1 95.56 702 TYR A C 1
ATOM 5343 O O . TYR A 1 702 ? 24.812 -6.055 30.844 1 95.56 702 TYR A O 1
ATOM 5351 N N . GLU A 1 703 ? 26.266 -4.383 31.078 1 96.75 703 GLU A N 1
ATOM 5352 C CA . GLU A 1 703 ? 25.266 -3.479 31.625 1 96.75 703 GLU A CA 1
ATOM 5353 C C . GLU A 1 703 ? 24.125 -3.236 30.641 1 96.75 703 GLU A C 1
ATOM 5355 O O . GLU A 1 703 ? 22.953 -3.18 31.031 1 96.75 703 GLU A O 1
ATOM 5360 N N . PHE A 1 704 ? 24.562 -3.127 29.453 1 96.62 704 PHE A N 1
ATOM 5361 C CA . PHE A 1 704 ? 23.578 -2.861 28.422 1 96.62 704 PHE A CA 1
ATOM 5362 C C . PHE A 1 704 ? 22.625 -4.039 28.266 1 96.62 704 PHE A C 1
ATOM 5364 O O . PHE A 1 704 ? 21.406 -3.877 28.344 1 96.62 704 PHE A O 1
ATOM 5371 N N . VAL A 1 705 ? 23.078 -5.211 28.047 1 96.25 705 VAL A N 1
ATOM 5372 C CA . VAL A 1 705 ? 22.281 -6.406 27.781 1 96.25 705 VAL A CA 1
ATOM 5373 C C . VAL A 1 705 ? 21.391 -6.707 28.984 1 96.25 705 VAL A C 1
ATOM 5375 O O . VAL A 1 705 ? 20.219 -7.07 28.828 1 96.25 705 VAL A O 1
ATOM 5378 N N . GLU A 1 706 ? 21.891 -6.512 30.156 1 93.81 706 GLU A N 1
ATOM 5379 C CA . GLU A 1 706 ? 21.125 -6.781 31.375 1 93.81 706 GLU A CA 1
ATOM 5380 C C . GLU A 1 706 ? 20.016 -5.754 31.562 1 93.81 706 GLU A C 1
ATOM 5382 O O . GLU A 1 706 ? 18.938 -6.078 32.062 1 93.81 706 GLU A O 1
ATOM 5387 N N . SER A 1 707 ? 20.344 -4.539 31.219 1 94.44 707 SER A N 1
ATOM 5388 C CA . SER A 1 707 ? 19.312 -3.502 31.281 1 94.44 707 SER A CA 1
ATOM 5389 C C . SER A 1 707 ? 18.172 -3.799 30.328 1 94.44 707 SER A C 1
ATOM 5391 O O . SER A 1 707 ? 17 -3.555 30.656 1 94.44 707 SER A O 1
ATOM 5393 N N . MET A 1 708 ? 18.484 -4.238 29.125 1 93.56 708 MET A N 1
ATOM 5394 C CA . MET A 1 708 ? 17.469 -4.598 28.141 1 93.56 708 MET A CA 1
ATOM 5395 C C . MET A 1 708 ? 16.641 -5.777 28.625 1 93.56 708 MET A C 1
ATOM 5397 O O . MET A 1 708 ? 15.422 -5.793 28.453 1 93.56 708 MET A O 1
ATOM 5401 N N . LYS A 1 709 ? 17.219 -6.77 29.219 1 90.94 709 LYS A N 1
ATOM 5402 C CA . LYS A 1 709 ? 16.531 -7.934 29.766 1 90.94 709 LYS A CA 1
ATOM 5403 C C . LYS A 1 709 ? 15.547 -7.527 30.859 1 90.94 709 LYS A C 1
ATOM 5405 O O . LYS A 1 709 ? 14.43 -8.047 30.922 1 90.94 709 LYS A O 1
ATOM 5410 N N . LYS A 1 710 ? 15.945 -6.602 31.734 1 90.81 710 LYS A N 1
ATOM 5411 C CA . LYS A 1 710 ? 15.094 -6.098 32.812 1 90.81 710 LYS A CA 1
ATOM 5412 C C . LYS A 1 710 ? 13.852 -5.414 32.25 1 90.81 710 LYS A C 1
ATOM 5414 O O . LYS A 1 710 ? 12.773 -5.473 32.844 1 90.81 710 LYS A O 1
ATOM 5419 N N . LYS A 1 711 ? 14.016 -4.828 31.109 1 89.25 711 LYS A N 1
ATOM 5420 C CA . LYS A 1 711 ? 12.906 -4.148 30.453 1 89.25 711 LYS A CA 1
ATOM 5421 C C . LYS A 1 711 ? 12.094 -5.121 29.609 1 89.25 711 LYS A C 1
ATOM 5423 O O . LYS A 1 711 ? 11.055 -4.754 29.047 1 89.25 711 LYS A O 1
ATOM 5428 N N . GLY A 1 712 ? 12.555 -6.305 29.469 1 85.31 712 GLY A N 1
ATOM 5429 C CA . GLY A 1 712 ? 11.867 -7.309 28.672 1 85.31 712 GLY A CA 1
ATOM 5430 C C . GLY A 1 712 ? 12 -7.074 27.172 1 85.31 712 GLY A C 1
ATOM 5431 O O . GLY A 1 712 ? 11.125 -7.453 26.406 1 85.31 712 GLY A O 1
ATOM 5432 N N . ILE A 1 713 ? 13.008 -6.379 26.797 1 85.81 713 ILE A N 1
ATOM 5433 C CA . ILE A 1 713 ? 13.219 -6.059 25.391 1 85.81 713 ILE A CA 1
ATOM 5434 C C . ILE A 1 713 ? 14.375 -6.891 24.828 1 85.81 713 ILE A C 1
ATOM 5436 O O . ILE A 1 713 ? 15.453 -6.941 25.438 1 85.81 713 ILE A O 1
ATOM 5440 N N . ARG A 1 714 ? 14.203 -7.469 23.797 1 85.62 714 ARG A N 1
ATOM 5441 C CA . ARG A 1 714 ? 15.289 -8.141 23.094 1 85.62 714 ARG A CA 1
ATOM 5442 C C . ARG A 1 714 ? 16.234 -7.133 22.453 1 85.62 714 ARG A C 1
ATOM 5444 O O . ARG A 1 714 ? 15.781 -6.133 21.891 1 85.62 714 ARG A O 1
ATOM 5451 N N . VAL A 1 715 ? 17.406 -7.383 22.562 1 90.56 715 VAL A N 1
ATOM 5452 C CA . VAL A 1 715 ? 18.375 -6.441 22 1 90.56 715 VAL A CA 1
ATOM 5453 C C . VAL A 1 715 ? 18.234 -6.391 20.484 1 90.56 715 VAL A C 1
ATOM 5455 O O . VAL A 1 715 ? 18.562 -7.355 19.797 1 90.56 715 VAL A O 1
ATOM 5458 N N . PRO A 1 716 ? 17.828 -5.281 19.953 1 89.44 716 PRO A N 1
ATOM 5459 C CA . PRO A 1 716 ? 17.719 -5.188 18.5 1 89.44 716 PRO A CA 1
ATOM 5460 C C . PRO A 1 716 ? 19.062 -5.332 17.797 1 89.44 716 PRO A C 1
ATOM 5462 O O . PRO A 1 716 ? 20.062 -4.789 18.25 1 89.44 716 PRO A O 1
ATOM 5465 N N . GLY A 1 717 ? 19.031 -6.039 16.719 1 90.88 717 GLY A N 1
ATOM 5466 C CA . GLY A 1 717 ? 20.25 -6.219 15.938 1 90.88 717 GLY A CA 1
ATOM 5467 C C . GLY A 1 717 ? 21.062 -7.426 16.359 1 90.88 717 GLY A C 1
ATOM 5468 O O . GLY A 1 717 ? 22.125 -7.699 15.797 1 90.88 717 GLY A O 1
ATOM 5469 N N . ILE A 1 718 ? 20.562 -8.094 17.422 1 93.44 718 ILE A N 1
ATOM 5470 C CA . ILE A 1 718 ? 21.25 -9.281 17.922 1 93.44 718 ILE A CA 1
ATOM 5471 C C . ILE A 1 718 ? 20.328 -10.5 17.766 1 93.44 718 ILE A C 1
ATOM 5473 O O . ILE A 1 718 ? 19.141 -10.422 18.078 1 93.44 718 ILE A O 1
ATOM 5477 N N . GLY A 1 719 ? 20.906 -11.57 17.234 1 90.44 719 GLY A N 1
ATOM 5478 C CA . GLY A 1 719 ? 20.156 -12.805 17.109 1 90.44 719 GLY A CA 1
ATOM 5479 C C . GLY A 1 719 ? 19.828 -13.148 15.664 1 90.44 719 GLY A C 1
ATOM 5480 O O . GLY A 1 719 ? 19.578 -12.258 14.852 1 90.44 719 GLY A O 1
ATOM 5481 N N . HIS A 1 720 ? 19.891 -14.352 15.32 1 87.19 720 HIS A N 1
ATOM 5482 C CA . HIS A 1 720 ? 19.547 -14.836 13.992 1 87.19 720 HIS A CA 1
ATOM 5483 C C . HIS A 1 720 ? 19.016 -16.266 14.039 1 87.19 720 HIS A C 1
ATOM 5485 O O . HIS A 1 720 ? 19.453 -17.062 14.875 1 87.19 720 HIS A O 1
ATOM 5491 N N . ARG A 1 721 ? 18.188 -16.625 13.18 1 79.81 721 ARG A N 1
ATOM 5492 C CA . ARG A 1 721 ? 17.547 -17.938 13.172 1 79.81 721 ARG A CA 1
ATOM 5493 C C . ARG A 1 721 ? 18.484 -19 12.625 1 79.81 721 ARG A C 1
ATOM 5495 O O . ARG A 1 721 ? 18.438 -20.156 13.062 1 79.81 721 ARG A O 1
ATOM 5502 N N . ILE A 1 722 ? 19.328 -18.594 11.734 1 81.75 722 ILE A N 1
ATOM 5503 C CA . ILE A 1 722 ? 20.141 -19.562 11.008 1 81.75 722 ILE A CA 1
ATOM 5504 C C . ILE A 1 722 ? 21.609 -19.359 11.359 1 81.75 722 ILE A C 1
ATOM 5506 O O . ILE A 1 722 ? 22.359 -20.312 11.531 1 81.75 722 ILE A O 1
ATOM 5510 N N . LYS A 1 723 ? 21.984 -18.094 11.531 1 88.38 723 LYS A N 1
ATOM 5511 C CA . LYS A 1 723 ? 23.391 -17.766 11.766 1 88.38 723 LYS A CA 1
ATOM 5512 C C . LYS A 1 723 ? 23.734 -17.859 13.25 1 88.38 723 LYS A C 1
ATOM 5514 O O . LYS A 1 723 ? 22.891 -17.594 14.109 1 88.38 723 LYS A O 1
ATOM 5519 N N . ASN A 1 724 ? 24.906 -18.344 13.555 1 92.5 724 ASN A N 1
ATOM 5520 C CA . ASN A 1 724 ? 25.438 -18.516 14.906 1 92.5 724 ASN A CA 1
ATOM 5521 C C . ASN A 1 724 ? 26.953 -18.391 14.93 1 92.5 724 ASN A C 1
ATOM 5523 O O . ASN A 1 724 ? 27.562 -17.953 13.961 1 92.5 724 ASN A O 1
ATOM 5527 N N . ARG A 1 725 ? 27.547 -18.766 16.078 1 90.75 725 ARG A N 1
ATOM 5528 C CA . ARG A 1 725 ? 28.984 -18.625 16.266 1 90.75 725 ARG A CA 1
ATOM 5529 C C . ARG A 1 725 ? 29.766 -19.438 15.227 1 90.75 725 ARG A C 1
ATOM 5531 O O . ARG A 1 725 ? 30.812 -19 14.75 1 90.75 725 ARG A O 1
ATOM 5538 N N . ASP A 1 726 ? 29.219 -20.516 14.82 1 90.19 726 ASP A N 1
ATOM 5539 C CA . ASP A 1 726 ? 29.906 -21.453 13.922 1 90.19 726 ASP A CA 1
ATOM 5540 C C . ASP A 1 726 ? 29.5 -21.203 12.469 1 90.19 726 ASP A C 1
ATOM 5542 O O . ASP A 1 726 ? 30.219 -21.594 11.547 1 90.19 726 ASP A O 1
ATOM 5546 N N . ASN A 1 727 ? 28.391 -20.641 12.25 1 92.06 727 ASN A N 1
ATOM 5547 C CA . ASN A 1 727 ? 27.859 -20.25 10.945 1 92.06 727 ASN A CA 1
ATOM 5548 C C . ASN A 1 727 ? 27.609 -18.75 10.867 1 92.06 727 ASN A C 1
ATOM 5550 O O . ASN A 1 727 ? 26.469 -18.297 10.914 1 92.06 727 ASN A O 1
ATOM 5554 N N . LYS A 1 728 ? 28.688 -18.094 10.602 1 88.06 728 LYS A N 1
ATOM 5555 C CA . LYS A 1 728 ? 28.656 -16.641 10.672 1 88.06 728 LYS A CA 1
ATOM 5556 C C . LYS A 1 728 ? 27.984 -16.047 9.438 1 88.06 728 LYS A C 1
ATOM 5558 O O . LYS A 1 728 ? 28.016 -16.641 8.359 1 88.06 728 LYS A O 1
ATOM 5563 N N . ASP A 1 729 ? 27.328 -14.945 9.578 1 89.38 729 ASP A N 1
ATOM 5564 C CA . ASP A 1 729 ? 26.75 -14.203 8.461 1 89.38 729 ASP A CA 1
ATOM 5565 C C . ASP A 1 729 ? 27.844 -13.461 7.676 1 89.38 729 ASP A C 1
ATOM 5567 O O . ASP A 1 729 ? 28.406 -12.484 8.164 1 89.38 729 ASP A O 1
ATOM 5571 N N . LYS A 1 730 ? 28.094 -13.898 6.469 1 85.81 730 LYS A N 1
ATOM 5572 C CA . LYS A 1 730 ? 29.156 -13.344 5.633 1 85.81 730 LYS A CA 1
ATOM 5573 C C . LYS A 1 730 ? 28.906 -11.875 5.332 1 85.81 730 LYS A C 1
ATOM 5575 O O . LYS A 1 730 ? 29.844 -11.102 5.129 1 85.81 730 LYS A O 1
ATOM 5580 N N . ARG A 1 731 ? 27.766 -11.539 5.305 1 86.12 731 ARG A N 1
ATOM 5581 C CA . ARG A 1 731 ? 27.438 -10.141 5.055 1 86.12 731 ARG A CA 1
ATOM 5582 C C . ARG A 1 731 ? 27.953 -9.25 6.176 1 86.12 731 ARG A C 1
ATOM 5584 O O . ARG A 1 731 ? 28.5 -8.164 5.918 1 86.12 731 ARG A O 1
ATOM 5591 N N . VAL A 1 732 ? 27.688 -9.625 7.43 1 90.62 732 VAL A N 1
ATOM 5592 C CA . VAL A 1 732 ? 28.141 -8.859 8.594 1 90.62 732 VAL A CA 1
ATOM 5593 C C . VAL A 1 732 ? 29.656 -8.742 8.586 1 90.62 732 VAL A C 1
ATOM 5595 O O . VAL A 1 732 ? 30.203 -7.668 8.852 1 90.62 732 VAL A O 1
ATOM 5598 N N . GLU A 1 733 ? 30.297 -9.812 8.211 1 88.38 733 GLU A N 1
ATOM 5599 C CA . GLU A 1 733 ? 31.766 -9.812 8.141 1 88.38 733 GLU A CA 1
ATOM 5600 C C . GLU A 1 733 ? 32.25 -8.828 7.09 1 88.38 733 GLU A C 1
ATOM 5602 O O . GLU A 1 733 ? 33.219 -8.102 7.328 1 88.38 733 GLU A O 1
ATOM 5607 N N . LEU A 1 734 ? 31.641 -8.805 5.996 1 82.81 734 LEU A N 1
ATOM 5608 C CA . LEU A 1 734 ? 32.031 -7.914 4.906 1 82.81 734 LEU A CA 1
ATOM 5609 C C . LEU A 1 734 ? 31.828 -6.453 5.297 1 82.81 734 LEU A C 1
ATOM 5611 O O . LEU A 1 734 ? 32.656 -5.602 4.988 1 82.81 734 LEU A O 1
ATOM 5615 N N . LEU A 1 735 ? 30.766 -6.199 5.945 1 86.56 735 LEU A N 1
ATOM 5616 C CA . LEU A 1 735 ? 30.453 -4.844 6.383 1 86.56 735 LEU A CA 1
ATOM 5617 C C . LEU A 1 735 ? 31.484 -4.352 7.395 1 86.56 735 LEU A C 1
ATOM 5619 O O . LEU A 1 735 ? 31.938 -3.207 7.32 1 86.56 735 LEU A O 1
ATOM 5623 N N . GLN A 1 736 ? 31.812 -5.227 8.273 1 89.5 736 GLN A N 1
ATOM 5624 C CA . GLN A 1 736 ? 32.812 -4.867 9.297 1 89.5 736 GLN A CA 1
ATOM 5625 C C . GLN A 1 736 ? 34.156 -4.598 8.68 1 89.5 736 GLN A C 1
ATOM 5627 O O . GLN A 1 736 ? 34.844 -3.619 9.023 1 89.5 736 GLN A O 1
ATOM 5632 N N . LYS A 1 737 ? 34.531 -5.516 7.809 1 85.5 737 LYS A N 1
ATOM 5633 C CA . LYS A 1 737 ? 35.812 -5.348 7.129 1 85.5 737 LYS A CA 1
ATOM 5634 C C . LYS A 1 737 ? 35.844 -4.035 6.352 1 85.5 737 LYS A C 1
ATOM 5636 O O . LYS A 1 737 ? 36.844 -3.316 6.387 1 85.5 737 LYS A O 1
ATOM 5641 N N . PHE A 1 738 ? 34.812 -3.801 5.73 1 83.06 738 PHE A N 1
ATOM 5642 C CA . PHE A 1 738 ? 34.719 -2.58 4.938 1 83.06 738 PHE A CA 1
ATOM 5643 C C . PHE A 1 738 ? 34.812 -1.347 5.832 1 83.06 738 PHE A C 1
ATOM 5645 O O . PHE A 1 738 ? 35.531 -0.408 5.527 1 83.06 738 PHE A O 1
ATOM 5652 N N . ALA A 1 739 ? 34.125 -1.319 6.883 1 87.31 739 ALA A N 1
ATOM 5653 C CA . ALA A 1 739 ? 34.062 -0.17 7.785 1 87.31 739 ALA A CA 1
ATOM 5654 C C . ALA A 1 739 ? 35.438 0.066 8.43 1 87.31 739 ALA A C 1
ATOM 5656 O O . ALA A 1 739 ? 35.875 1.209 8.555 1 87.31 739 ALA A O 1
ATOM 5657 N N . ARG A 1 740 ? 36.094 -0.931 8.812 1 89.5 740 ARG A N 1
ATOM 5658 C CA . ARG A 1 740 ? 37.406 -0.824 9.461 1 89.5 740 ARG A CA 1
ATOM 5659 C C . ARG A 1 740 ? 38.438 -0.25 8.5 1 89.5 740 ARG A C 1
ATOM 5661 O O . ARG A 1 740 ? 39.344 0.448 8.922 1 89.5 740 ARG A O 1
ATOM 5668 N N . THR A 1 741 ? 38.156 -0.516 7.273 1 85.25 741 THR A N 1
ATOM 5669 C CA . THR A 1 741 ? 39.125 -0.092 6.262 1 85.25 741 THR A CA 1
ATOM 5670 C C . THR A 1 741 ? 38.844 1.345 5.824 1 85.25 741 THR A C 1
ATOM 5672 O O . THR A 1 741 ? 39.781 2.107 5.562 1 85.25 741 THR A O 1
ATOM 5675 N N . HIS A 1 742 ? 37.594 1.769 5.82 1 80.94 742 HIS A N 1
ATOM 5676 C CA . HIS A 1 742 ? 37.281 2.975 5.062 1 80.94 742 HIS A CA 1
ATOM 5677 C C . HIS A 1 742 ? 36.75 4.066 5.969 1 80.94 742 HIS A C 1
ATOM 5679 O O . HIS A 1 742 ? 36.719 5.242 5.594 1 80.94 742 HIS A O 1
ATOM 5685 N N . PHE A 1 743 ? 36.281 3.689 7.207 1 86.31 743 PHE A N 1
ATOM 5686 C CA . PHE A 1 743 ? 35.688 4.695 8.062 1 86.31 743 PHE A CA 1
ATOM 5687 C C . PHE A 1 743 ? 36.719 5.355 8.961 1 86.31 743 PHE A C 1
ATOM 5689 O O . PHE A 1 743 ? 37.625 4.695 9.445 1 86.31 743 PHE A O 1
ATOM 5696 N N . PRO A 1 744 ? 36.531 6.684 9.109 1 85.56 744 PRO A N 1
ATOM 5697 C CA . PRO A 1 744 ? 37.438 7.344 10.039 1 85.56 744 PRO A CA 1
ATOM 5698 C C . PRO A 1 744 ? 37.312 6.812 11.461 1 85.56 744 PRO A C 1
ATOM 5700 O O . PRO A 1 744 ? 38.312 6.82 12.219 1 85.56 744 PRO A O 1
ATOM 5703 N N . SER A 1 745 ? 36.125 6.477 11.828 1 88.81 745 SER A N 1
ATOM 5704 C CA . SER A 1 745 ? 35.875 5.91 13.141 1 88.81 745 SER A CA 1
ATOM 5705 C C . SER A 1 745 ? 34.812 4.816 13.055 1 88.81 745 SER A C 1
ATOM 5707 O O . SER A 1 745 ? 33.906 4.883 12.219 1 88.81 745 SER A O 1
ATOM 5709 N N . VAL A 1 746 ? 34.969 3.848 13.906 1 94.75 746 VAL A N 1
ATOM 5710 C CA . VAL A 1 746 ? 34.031 2.734 13.922 1 94.75 746 VAL A CA 1
ATOM 5711 C C . VAL A 1 746 ? 33.625 2.422 15.367 1 94.75 746 VAL A C 1
ATOM 5713 O O . VAL A 1 746 ? 33.531 1.254 15.75 1 94.75 746 VAL A O 1
ATOM 5716 N N . LYS A 1 747 ? 33.469 3.395 16.094 1 94.88 747 LYS A N 1
ATOM 5717 C CA . LYS A 1 747 ? 33.25 3.217 17.531 1 94.88 747 LYS A CA 1
ATOM 5718 C C . LYS A 1 747 ? 31.938 2.506 17.812 1 94.88 747 LYS A C 1
ATOM 5720 O O . LYS A 1 747 ? 31.859 1.646 18.688 1 94.88 747 LYS A O 1
ATOM 5725 N N . TYR A 1 748 ? 30.891 2.846 17.172 1 95.5 748 TYR A N 1
ATOM 5726 C CA . TYR A 1 748 ? 29.609 2.213 17.422 1 95.5 748 TYR A CA 1
ATOM 5727 C C . TYR A 1 748 ? 29.609 0.764 16.953 1 95.5 748 TYR A C 1
ATOM 5729 O O . TYR A 1 748 ? 29.031 -0.108 17.609 1 95.5 748 TYR A O 1
ATOM 5737 N N . MET A 1 749 ? 30.188 0.536 15.828 1 94.94 749 MET A N 1
ATOM 5738 C CA . MET A 1 749 ? 30.297 -0.829 15.32 1 94.94 749 MET A CA 1
ATOM 5739 C C . MET A 1 749 ? 31.094 -1.705 16.297 1 94.94 749 MET A C 1
ATOM 5741 O O . MET A 1 749 ? 30.719 -2.854 16.531 1 94.94 749 MET A O 1
ATOM 5745 N N . GLU A 1 750 ? 32.156 -1.135 16.766 1 96.38 750 GLU A N 1
ATOM 5746 C CA . GLU A 1 750 ? 32.969 -1.897 17.703 1 96.38 750 GLU A CA 1
ATOM 5747 C C . GLU A 1 750 ? 32.219 -2.186 19 1 96.38 750 GLU A C 1
ATOM 5749 O O . GLU A 1 750 ? 32.375 -3.244 19.594 1 96.38 750 GLU A O 1
ATOM 5754 N N . TYR A 1 751 ? 31.469 -1.264 19.359 1 97.19 751 TYR A N 1
ATOM 5755 C CA . TYR A 1 751 ? 30.625 -1.497 20.531 1 97.19 751 TYR A CA 1
ATOM 5756 C C . TYR A 1 751 ? 29.641 -2.637 20.266 1 97.19 751 TYR A C 1
ATOM 5758 O O . TYR A 1 751 ? 29.438 -3.494 21.125 1 97.19 751 TYR A O 1
ATOM 5766 N N . ALA A 1 752 ? 29 -2.625 19.125 1 96.94 752 ALA A N 1
ATOM 5767 C CA . ALA A 1 752 ? 28.062 -3.689 18.75 1 96.94 752 ALA A CA 1
ATOM 5768 C C . ALA A 1 752 ? 28.766 -5.047 18.766 1 96.94 752 ALA A C 1
ATOM 5770 O O . ALA A 1 752 ? 28.156 -6.055 19.141 1 96.94 752 ALA A O 1
ATOM 5771 N N . VAL A 1 753 ? 29.984 -5.055 18.312 1 96.19 753 VAL A N 1
ATOM 5772 C CA . VAL A 1 753 ? 30.766 -6.289 18.297 1 96.19 753 VAL A CA 1
ATOM 5773 C C . VAL A 1 753 ? 31.031 -6.762 19.719 1 96.19 753 VAL A C 1
ATOM 5775 O O . VAL A 1 753 ? 31.016 -7.965 20 1 96.19 753 VAL A O 1
ATOM 5778 N N . GLN A 1 754 ? 31.297 -5.855 20.594 1 96.94 754 GLN A N 1
ATOM 5779 C CA . GLN A 1 754 ? 31.5 -6.191 22 1 96.94 754 GLN A CA 1
ATOM 5780 C C . GLN A 1 754 ? 30.219 -6.77 22.609 1 96.94 754 GLN A C 1
ATOM 5782 O O . GLN A 1 754 ? 30.266 -7.695 23.422 1 96.94 754 GLN A O 1
ATOM 5787 N N . VAL A 1 755 ? 29.156 -6.145 22.234 1 97.38 755 VAL A N 1
ATOM 5788 C CA . VAL A 1 755 ? 27.875 -6.645 22.719 1 97.38 755 VAL A CA 1
ATOM 5789 C C . VAL A 1 755 ? 27.672 -8.078 22.234 1 97.38 755 VAL A C 1
ATOM 5791 O O . VAL A 1 755 ? 27.203 -8.93 23 1 97.38 755 VAL A O 1
ATOM 5794 N N . GLU A 1 756 ? 27.953 -8.328 20.938 1 96.31 756 GLU A N 1
ATOM 5795 C CA . GLU A 1 756 ? 27.875 -9.68 20.391 1 96.31 756 GLU A CA 1
ATOM 5796 C C . GLU A 1 756 ? 28.719 -10.656 21.188 1 96.31 756 GLU A C 1
ATOM 5798 O O . GLU A 1 756 ? 28.297 -11.781 21.453 1 96.31 756 GLU A O 1
ATOM 5803 N N . THR A 1 757 ? 29.938 -10.25 21.516 1 95.69 757 THR A N 1
ATOM 5804 C CA . THR A 1 757 ? 30.859 -11.102 22.266 1 95.69 757 THR A CA 1
ATOM 5805 C C . THR A 1 757 ? 30.234 -11.516 23.594 1 95.69 757 THR A C 1
ATOM 5807 O O . THR A 1 757 ? 30.375 -12.672 24.016 1 95.69 757 THR A O 1
ATOM 5810 N N . TYR A 1 758 ? 29.625 -10.602 24.125 1 96.12 758 TYR A N 1
ATOM 5811 C CA . TYR A 1 758 ? 28.984 -10.898 25.406 1 96.12 758 TYR A CA 1
ATOM 5812 C C . TYR A 1 758 ? 27.75 -11.789 25.203 1 96.12 758 TYR A C 1
ATOM 5814 O O . TYR A 1 758 ? 27.562 -12.766 25.938 1 96.12 758 TYR A O 1
ATOM 5822 N N . THR A 1 759 ? 26.891 -11.43 24.281 1 96.19 759 THR A N 1
ATOM 5823 C CA . THR A 1 759 ? 25.641 -12.164 24.109 1 96.19 759 THR A CA 1
ATOM 5824 C C . THR A 1 759 ? 25.922 -13.609 23.688 1 96.19 759 THR A C 1
ATOM 5826 O O . THR A 1 759 ? 25.141 -14.508 24.016 1 96.19 759 THR A O 1
ATOM 5829 N N . LEU A 1 760 ? 26.953 -13.773 23.047 1 94.81 760 LEU A N 1
ATOM 5830 C CA . LEU A 1 760 ? 27.328 -15.109 22.594 1 94.81 760 LEU A CA 1
ATOM 5831 C C . LEU A 1 760 ? 27.672 -15.992 23.797 1 94.81 760 LEU A C 1
ATOM 5833 O O . LEU A 1 760 ? 27.688 -17.219 23.672 1 94.81 760 LEU A O 1
ATOM 5837 N N . THR A 1 761 ? 28.016 -15.453 24.906 1 93.25 761 THR A N 1
ATOM 5838 C CA . THR A 1 761 ? 28.234 -16.234 26.125 1 93.25 761 THR A CA 1
ATOM 5839 C C . THR A 1 761 ? 26.922 -16.781 26.656 1 93.25 761 THR A C 1
ATOM 5841 O O . THR A 1 761 ? 26.922 -17.734 27.453 1 93.25 761 THR A O 1
ATOM 5844 N N . LYS A 1 762 ? 25.891 -16.234 26.219 1 92.62 762 LYS A N 1
ATOM 5845 C CA . LYS A 1 762 ? 24.562 -16.641 26.703 1 92.62 762 LYS A CA 1
ATOM 5846 C C . LYS A 1 762 ? 23.953 -17.703 25.781 1 92.62 762 LYS A C 1
ATOM 5848 O O . LYS A 1 762 ? 23.359 -18.672 26.25 1 92.62 762 LYS A O 1
ATOM 5853 N N . ALA A 1 763 ? 23.984 -17.484 24.547 1 93.25 763 ALA A N 1
ATOM 5854 C CA . ALA A 1 763 ? 23.469 -18.438 23.578 1 93.25 763 ALA A CA 1
ATOM 5855 C C . ALA A 1 763 ? 24.234 -18.344 22.266 1 93.25 763 ALA A C 1
ATOM 5857 O O . ALA A 1 763 ? 24.656 -17.266 21.844 1 93.25 763 ALA A O 1
ATOM 5858 N N . ASN A 1 764 ? 24.219 -19.375 21.531 1 93 764 ASN A N 1
ATOM 5859 C CA . ASN A 1 764 ? 25.047 -19.516 20.344 1 93 764 ASN A CA 1
ATOM 5860 C C . ASN A 1 764 ? 24.5 -18.703 19.172 1 93 764 ASN A C 1
ATOM 5862 O O . ASN A 1 764 ? 25.25 -18.328 18.266 1 93 764 ASN A O 1
ATOM 5866 N N . ASN A 1 765 ? 23.219 -18.406 19.094 1 93.25 765 ASN A N 1
ATOM 5867 C CA . ASN A 1 765 ? 22.625 -17.734 17.953 1 93.25 765 ASN A CA 1
ATOM 5868 C C . ASN A 1 765 ? 22.422 -16.25 18.203 1 93.25 765 ASN A C 1
ATOM 5870 O O . ASN A 1 765 ? 21.812 -15.547 17.391 1 93.25 765 ASN A O 1
ATOM 5874 N N . LEU A 1 766 ? 22.891 -15.758 19.375 1 94.94 766 LEU A N 1
ATOM 5875 C CA . LEU A 1 766 ? 22.781 -14.336 19.688 1 94.94 766 LEU A CA 1
ATOM 5876 C C . LEU A 1 766 ? 23.953 -13.555 19.109 1 94.94 766 LEU A C 1
ATOM 5878 O O . LEU A 1 766 ? 24.703 -12.914 19.844 1 94.94 766 LEU A O 1
ATOM 5882 N N . VAL A 1 767 ? 24 -13.633 17.797 1 95.38 767 VAL A N 1
ATOM 5883 C CA . VAL A 1 767 ? 25.062 -12.984 17.016 1 95.38 767 VAL A CA 1
ATOM 5884 C C . VAL A 1 767 ? 24.562 -11.633 16.516 1 95.38 767 VAL A C 1
ATOM 5886 O O . VAL A 1 767 ? 23.359 -11.398 16.422 1 95.38 767 VAL A O 1
ATOM 5889 N N . LEU A 1 768 ? 25.531 -10.727 16.234 1 94.56 768 LEU A N 1
ATOM 5890 C CA . LEU A 1 768 ? 25.219 -9.492 15.531 1 94.56 768 LEU A CA 1
ATOM 5891 C C . LEU A 1 768 ? 24.719 -9.781 14.125 1 94.56 768 LEU A C 1
ATOM 5893 O O . LEU A 1 768 ? 25.422 -10.398 13.32 1 94.56 768 LEU A O 1
ATOM 5897 N N . ASN A 1 769 ? 23.469 -9.398 13.883 1 91.25 769 ASN A N 1
ATOM 5898 C CA . ASN A 1 769 ? 22.922 -9.664 12.555 1 91.25 769 ASN A CA 1
ATOM 5899 C C . ASN A 1 769 ? 23.109 -8.469 11.633 1 91.25 769 ASN A C 1
ATOM 5901 O O . ASN A 1 769 ? 23.75 -7.484 11.992 1 91.25 769 ASN A O 1
ATOM 5905 N N . VAL A 1 770 ? 22.594 -8.594 10.422 1 87.62 770 VAL A N 1
ATOM 5906 C CA . VAL A 1 770 ? 22.812 -7.59 9.383 1 87.62 770 VAL A CA 1
ATOM 5907 C C . VAL A 1 770 ? 22.188 -6.262 9.797 1 87.62 770 VAL A C 1
ATOM 5909 O O . VAL A 1 770 ? 22.766 -5.195 9.547 1 87.62 770 VAL A O 1
ATOM 5912 N N . ASP A 1 771 ? 21.016 -6.262 10.469 1 88.44 771 ASP A N 1
ATOM 5913 C CA . ASP A 1 771 ? 20.344 -5.047 10.922 1 88.44 771 ASP A CA 1
ATOM 5914 C C . ASP A 1 771 ? 21.203 -4.297 11.945 1 88.44 771 ASP A C 1
ATOM 5916 O O . ASP A 1 771 ? 21.344 -3.076 11.867 1 88.44 771 ASP A O 1
ATOM 5920 N N . GLY A 1 772 ? 21.781 -5.059 12.852 1 91.25 772 GLY A N 1
ATOM 5921 C CA . GLY A 1 772 ? 22.625 -4.449 13.852 1 91.25 772 GLY A CA 1
ATOM 5922 C C . GLY A 1 772 ? 23.906 -3.877 13.281 1 91.25 772 GLY A C 1
ATOM 5923 O O . GLY A 1 772 ? 24.359 -2.805 13.695 1 91.25 772 GLY A O 1
ATOM 5924 N N . ALA A 1 773 ? 24.453 -4.637 12.375 1 91.5 773 ALA A N 1
ATOM 5925 C CA . ALA A 1 773 ? 25.688 -4.184 11.727 1 91.5 773 ALA A CA 1
ATOM 5926 C C . ALA A 1 773 ? 25.453 -2.9 10.938 1 91.5 773 ALA A C 1
ATOM 5928 O O . ALA A 1 773 ? 26.203 -1.938 11.062 1 91.5 773 ALA A O 1
ATOM 5929 N N . ILE A 1 774 ? 24.391 -2.881 10.211 1 88.69 774 ILE A N 1
ATOM 5930 C CA . ILE A 1 774 ? 24.094 -1.716 9.383 1 88.69 774 ILE A CA 1
ATOM 5931 C C . ILE A 1 774 ? 23.719 -0.533 10.281 1 88.69 774 ILE A C 1
ATOM 5933 O O . ILE A 1 774 ? 24.156 0.597 10.031 1 88.69 774 ILE A O 1
ATOM 5937 N N . GLY A 1 775 ? 22.938 -0.788 11.289 1 90.12 775 GLY A N 1
ATOM 5938 C CA . GLY A 1 775 ? 22.562 0.274 12.211 1 90.12 775 GLY A CA 1
ATOM 5939 C C . GLY A 1 775 ? 23.75 0.957 12.852 1 90.12 775 GLY A C 1
ATOM 5940 O O . GLY A 1 775 ? 23.828 2.188 12.898 1 90.12 775 GLY A O 1
ATOM 5941 N N . SER A 1 776 ? 24.734 0.194 13.305 1 92.88 776 SER A N 1
ATOM 5942 C CA . SER A 1 776 ? 25.906 0.741 13.961 1 92.88 776 SER A CA 1
ATOM 5943 C C . SER A 1 776 ? 26.844 1.416 12.953 1 92.88 776 SER A C 1
ATOM 5945 O O . SER A 1 776 ? 27.406 2.471 13.242 1 92.88 776 SER A O 1
ATOM 5947 N N . LEU A 1 777 ? 26.922 0.795 11.805 1 89.56 777 LEU A N 1
ATOM 5948 C CA . LEU A 1 777 ? 27.797 1.34 10.766 1 89.56 777 LEU A CA 1
ATOM 5949 C C . LEU A 1 777 ? 27.266 2.686 10.273 1 89.56 777 LEU A C 1
ATOM 5951 O O . LEU A 1 777 ? 28.062 3.582 9.961 1 89.56 777 LEU A O 1
ATOM 5955 N N . PHE A 1 778 ? 26.062 2.789 10.156 1 87.94 778 PHE A N 1
ATOM 5956 C CA . PHE A 1 778 ? 25.453 4.035 9.695 1 87.94 778 PHE A CA 1
ATOM 5957 C C . PHE A 1 778 ? 25.719 5.16 10.695 1 87.94 778 PHE A C 1
ATOM 5959 O O . PHE A 1 778 ? 25.969 6.301 10.297 1 87.94 778 PHE A O 1
ATOM 5966 N N . LEU A 1 779 ? 25.641 4.84 11.922 1 90.12 779 LEU A N 1
ATOM 5967 C CA . LEU A 1 779 ? 25.969 5.816 12.953 1 90.12 779 LEU A CA 1
ATOM 5968 C C . LEU A 1 779 ? 27.422 6.285 12.812 1 90.12 779 LEU A C 1
ATOM 5970 O O . LEU A 1 779 ? 27.703 7.48 12.914 1 90.12 779 LEU A O 1
ATOM 5974 N N . ASP A 1 780 ? 28.234 5.316 12.578 1 91.38 780 ASP A N 1
ATOM 5975 C CA . ASP A 1 780 ? 29.656 5.629 12.398 1 91.38 780 ASP A CA 1
ATOM 5976 C C . ASP A 1 780 ? 29.875 6.508 11.172 1 91.38 780 ASP A C 1
ATOM 5978 O O . ASP A 1 780 ? 30.719 7.41 11.195 1 91.38 780 ASP A O 1
ATOM 5982 N N . LEU A 1 781 ? 29.141 6.199 10.203 1 86.38 781 LEU A N 1
ATOM 5983 C CA . LEU A 1 781 ? 29.234 6.977 8.977 1 86.38 781 LEU A CA 1
ATOM 5984 C C . LEU A 1 781 ? 28.812 8.422 9.211 1 86.38 781 LEU A C 1
ATOM 5986 O O . LEU A 1 781 ? 29.5 9.359 8.797 1 86.38 781 LEU A O 1
ATOM 5990 N N . LEU A 1 782 ? 27.703 8.648 9.844 1 84.62 782 LEU A N 1
ATOM 5991 C CA . LEU A 1 782 ? 27.203 9.984 10.117 1 84.62 782 LEU A CA 1
ATOM 5992 C C . LEU A 1 782 ? 28.141 10.75 11.039 1 84.62 782 LEU A C 1
ATOM 5994 O O . LEU A 1 782 ? 28.469 11.914 10.773 1 84.62 782 LEU A O 1
ATOM 5998 N N . ALA A 1 783 ? 28.594 10.062 12.055 1 86.25 783 ALA A N 1
ATOM 5999 C CA . ALA A 1 783 ? 29.469 10.695 13.039 1 86.25 783 ALA A CA 1
ATOM 6000 C C . ALA A 1 783 ? 30.844 11 12.43 1 86.25 783 ALA A C 1
ATOM 6002 O O . ALA A 1 783 ? 31.453 12.023 12.742 1 86.25 783 ALA A O 1
ATOM 6003 N N . GLY A 1 784 ? 31.281 10.125 11.633 1 84.38 784 GLY A N 1
ATOM 6004 C CA . GLY A 1 784 ? 32.625 10.25 11.055 1 84.38 784 GLY A CA 1
ATOM 6005 C C . GLY A 1 784 ? 32.656 11.25 9.914 1 84.38 784 GLY A C 1
ATOM 6006 O O . GLY A 1 784 ? 33.75 11.734 9.562 1 84.38 784 GLY A O 1
ATOM 6007 N N . SER A 1 785 ? 31.578 11.547 9.359 1 77.19 785 SER A N 1
ATOM 6008 C CA . SER A 1 785 ? 31.547 12.461 8.227 1 77.19 785 SER A CA 1
ATOM 6009 C C . SER A 1 785 ? 31.844 13.898 8.664 1 77.19 785 SER A C 1
ATOM 6011 O O . SER A 1 785 ? 32.312 14.711 7.855 1 77.19 785 SER A O 1
ATOM 6013 N N . GLY A 1 786 ? 31.578 14.25 9.898 1 75.44 786 GLY A N 1
ATOM 6014 C CA . GLY A 1 786 ? 31.766 15.602 10.406 1 75.44 786 GLY A CA 1
ATOM 6015 C C . GLY A 1 786 ? 30.719 16.578 9.914 1 75.44 786 GLY A C 1
ATOM 6016 O O . GLY A 1 786 ? 30.781 17.766 10.219 1 75.44 786 GLY A O 1
ATOM 6017 N N . MET A 1 787 ? 29.734 16.062 9.219 1 75 787 MET A N 1
ATOM 6018 C CA . MET A 1 787 ? 28.75 16.922 8.578 1 75 787 MET A CA 1
ATOM 6019 C C . MET A 1 787 ? 27.516 17.094 9.477 1 75 787 MET A C 1
ATOM 6021 O O . MET A 1 787 ? 26.719 18.016 9.273 1 75 787 MET A O 1
ATOM 6025 N N . PHE A 1 788 ? 27.391 16.25 10.484 1 81.56 788 PHE A N 1
ATOM 6026 C CA . PHE A 1 788 ? 26.188 16.25 11.305 1 81.56 788 PHE A CA 1
ATOM 6027 C C . PHE A 1 788 ? 26.516 16.438 12.773 1 81.56 788 PHE A C 1
ATOM 6029 O O . PHE A 1 788 ? 27.5 15.867 13.273 1 81.56 788 PHE A O 1
ATOM 6036 N N . SER A 1 789 ? 25.719 17.312 13.344 1 81.44 789 SER A N 1
ATOM 6037 C CA . SER A 1 789 ? 25.828 17.453 14.797 1 81.44 789 SER A CA 1
ATOM 6038 C C . SER A 1 789 ? 25.25 16.234 15.5 1 81.44 789 SER A C 1
ATOM 6040 O O . SER A 1 789 ? 24.578 15.406 14.883 1 81.44 789 SER A O 1
ATOM 6042 N N . LYS A 1 790 ? 25.594 16.141 16.766 1 83.38 790 LYS A N 1
ATOM 6043 C CA . LYS A 1 790 ? 25.062 15.039 17.562 1 83.38 790 LYS A CA 1
ATOM 6044 C C . LYS A 1 790 ? 23.531 15.07 17.578 1 83.38 790 LYS A C 1
ATOM 6046 O O . LYS A 1 790 ? 22.875 14.023 17.516 1 83.38 790 LYS A O 1
ATOM 6051 N N . GLN A 1 791 ? 23 16.219 17.688 1 80.62 791 GLN A N 1
ATOM 6052 C CA . GLN A 1 791 ? 21.547 16.375 17.719 1 80.62 791 GLN A CA 1
ATOM 6053 C C . GLN A 1 791 ? 20.922 15.992 16.391 1 80.62 791 GLN A C 1
ATOM 6055 O O . GLN A 1 791 ? 19.844 15.375 16.359 1 80.62 791 GLN A O 1
ATOM 6060 N N . GLU A 1 792 ? 21.578 16.297 15.336 1 80.56 792 GLU A N 1
ATOM 6061 C CA . GLU A 1 792 ? 21.094 15.938 14.008 1 80.56 792 GLU A CA 1
ATOM 6062 C C . GLU A 1 792 ? 21.109 14.422 13.805 1 80.56 792 GLU A C 1
ATOM 6064 O O . GLU A 1 792 ? 20.188 13.867 13.188 1 80.56 792 GLU A O 1
ATOM 6069 N N . ILE A 1 793 ? 22.125 13.867 14.305 1 85.56 793 ILE A N 1
ATOM 6070 C CA . ILE A 1 793 ? 22.234 12.414 14.172 1 85.56 793 ILE A CA 1
ATOM 6071 C C . ILE A 1 793 ? 21.109 11.742 14.945 1 85.56 793 ILE A C 1
ATOM 6073 O O . ILE A 1 793 ? 20.5 10.781 14.461 1 85.56 793 ILE A O 1
ATOM 6077 N N . ASP A 1 794 ? 20.812 12.266 16.094 1 86.12 794 ASP A N 1
ATOM 6078 C CA . ASP A 1 794 ? 19.703 11.734 16.891 1 86.12 794 ASP A CA 1
ATOM 6079 C C . ASP A 1 794 ? 18.391 11.891 16.141 1 86.12 794 ASP A C 1
ATOM 6081 O O . ASP A 1 794 ? 17.547 10.984 16.156 1 86.12 794 ASP A O 1
ATOM 6085 N N . GLU A 1 795 ? 18.281 12.977 15.531 1 81.94 795 GLU A N 1
ATOM 6086 C CA . GLU A 1 795 ? 17.047 13.25 14.789 1 81.94 795 GLU A CA 1
ATOM 6087 C C . GLU A 1 795 ? 16.906 12.305 13.602 1 81.94 795 GLU A C 1
ATOM 6089 O O . GLU A 1 795 ? 15.812 11.828 13.305 1 81.94 795 GLU A O 1
ATOM 6094 N N . ILE A 1 796 ? 17.984 12.07 12.984 1 84.25 796 ILE A N 1
ATOM 6095 C CA . ILE A 1 796 ? 18.016 11.195 11.82 1 84.25 796 ILE A CA 1
ATOM 6096 C C . ILE A 1 796 ? 17.594 9.781 12.227 1 84.25 796 ILE A C 1
ATOM 6098 O O . ILE A 1 796 ? 16.781 9.148 11.547 1 84.25 796 ILE A O 1
ATOM 6102 N N . VAL A 1 797 ? 18.062 9.336 13.289 1 82.75 797 VAL A N 1
ATOM 6103 C CA . VAL A 1 797 ? 17.75 7.996 13.773 1 82.75 797 VAL A CA 1
ATOM 6104 C C . VAL A 1 797 ? 16.312 7.938 14.266 1 82.75 797 VAL A C 1
ATOM 6106 O O . VAL A 1 797 ? 15.602 6.961 14.016 1 82.75 797 VAL A O 1
ATOM 6109 N N . GLU A 1 798 ? 15.914 9.008 14.867 1 82.38 798 GLU A N 1
ATOM 6110 C CA . GLU A 1 798 ? 14.562 9.055 15.414 1 82.38 798 GLU A CA 1
ATOM 6111 C C . GLU A 1 798 ? 13.516 9.078 14.305 1 82.38 798 GLU A C 1
ATOM 6113 O O . GLU A 1 798 ? 12.445 8.484 14.438 1 82.38 798 GLU A O 1
ATOM 6118 N N . ILE A 1 799 ? 13.875 9.781 13.273 1 80.94 799 ILE A N 1
ATOM 6119 C CA . ILE A 1 799 ? 12.93 9.914 12.172 1 80.94 799 ILE A CA 1
ATOM 6120 C C . ILE A 1 799 ? 12.844 8.594 11.406 1 80.94 799 ILE A C 1
ATOM 6122 O O . ILE A 1 799 ? 11.812 8.297 10.789 1 80.94 799 ILE A O 1
ATOM 6126 N N . GLY A 1 800 ? 13.914 7.77 11.375 1 81.38 800 GLY A N 1
ATOM 6127 C CA . GLY A 1 800 ? 13.875 6.469 10.727 1 81.38 800 GLY A CA 1
ATOM 6128 C C . GLY A 1 800 ? 14.5 6.477 9.344 1 81.38 800 GLY A C 1
ATOM 6129 O O . GLY A 1 800 ? 13.992 5.836 8.422 1 81.38 800 GLY A O 1
ATOM 6130 N N . TYR A 1 801 ? 15.602 7.191 9.164 1 80.88 801 TYR A N 1
ATOM 6131 C CA . TYR A 1 801 ? 16.281 7.262 7.875 1 80.88 801 TYR A CA 1
ATOM 6132 C C . TYR A 1 801 ? 16.828 5.895 7.473 1 80.88 801 TYR A C 1
ATOM 6134 O O . TYR A 1 801 ? 16.875 5.559 6.289 1 80.88 801 TYR A O 1
ATOM 6142 N N . LEU A 1 802 ? 17.219 5.137 8.43 1 83.19 802 LEU A N 1
ATOM 6143 C CA . LEU A 1 802 ? 17.766 3.822 8.125 1 83.19 802 LEU A CA 1
ATOM 6144 C C . LEU A 1 802 ? 16.688 2.881 7.617 1 83.19 802 LEU A C 1
ATOM 6146 O O . LEU A 1 802 ? 16.938 2.057 6.734 1 83.19 802 LEU A O 1
ATOM 6150 N N . ASN A 1 803 ? 15.562 3.018 8.195 1 85.94 803 ASN A N 1
ATOM 6151 C CA . ASN A 1 803 ? 14.438 2.238 7.676 1 85.94 803 ASN A CA 1
ATOM 6152 C C . ASN A 1 803 ? 14.125 2.6 6.227 1 85.94 803 ASN A C 1
ATOM 6154 O O . ASN A 1 803 ? 13.703 1.744 5.445 1 85.94 803 ASN A O 1
ATOM 6158 N N . GLY A 1 804 ? 14.312 3.893 5.926 1 86.25 804 GLY A N 1
ATOM 6159 C CA . GLY A 1 804 ? 14.125 4.312 4.543 1 86.25 804 GLY A CA 1
ATOM 6160 C C . GLY A 1 804 ? 15.062 3.621 3.578 1 86.25 804 GLY A C 1
ATOM 6161 O O . GLY A 1 804 ? 14.656 3.207 2.49 1 86.25 804 GLY A O 1
ATOM 6162 N N . LEU A 1 805 ? 16.25 3.479 3.986 1 83.12 805 LEU A N 1
ATOM 6163 C CA . LEU A 1 805 ? 17.234 2.793 3.162 1 83.12 805 LEU A CA 1
ATOM 6164 C C . LEU A 1 805 ? 16.906 1.311 3.031 1 83.12 805 LEU A C 1
ATOM 6166 O O . LEU A 1 805 ? 17.062 0.726 1.958 1 83.12 805 LEU A O 1
ATOM 6170 N N . PHE A 1 806 ? 16.5 0.779 4.113 1 87.19 806 PHE A N 1
ATOM 6171 C CA . PHE A 1 806 ? 16.125 -0.628 4.105 1 87.19 806 PHE A CA 1
ATOM 6172 C C . PHE A 1 806 ? 14.953 -0.868 3.162 1 87.19 806 PHE A C 1
ATOM 6174 O O . PHE A 1 806 ? 14.953 -1.83 2.393 1 87.19 806 PHE A O 1
ATOM 6181 N N . VAL A 1 807 ? 13.977 -0.01 3.291 1 89.56 807 VAL A N 1
ATOM 6182 C CA . VAL A 1 807 ? 12.781 -0.124 2.463 1 89.56 807 VAL A CA 1
ATOM 6183 C C . VAL A 1 807 ? 13.156 0.014 0.989 1 89.56 807 VAL A C 1
ATOM 6185 O O . VAL A 1 807 ? 12.656 -0.729 0.141 1 89.56 807 VAL A O 1
ATOM 6188 N N . LEU A 1 808 ? 14.039 0.965 0.661 1 87.31 808 LEU A N 1
ATOM 6189 C CA . LEU A 1 808 ? 14.508 1.146 -0.709 1 87.31 808 LEU A CA 1
ATOM 6190 C C . LEU A 1 808 ? 15.25 -0.093 -1.197 1 87.31 808 LEU A C 1
ATOM 6192 O O . LEU A 1 808 ? 15.039 -0.541 -2.328 1 87.31 808 LEU A O 1
ATOM 6196 N N . ALA A 1 809 ? 16.062 -0.603 -0.369 1 86.31 809 ALA A N 1
ATOM 6197 C CA . ALA A 1 809 ? 16.828 -1.801 -0.723 1 86.31 809 ALA A CA 1
ATOM 6198 C C . ALA A 1 809 ? 15.891 -2.977 -1.001 1 86.31 809 ALA A C 1
ATOM 6200 O O . ALA A 1 809 ? 16.016 -3.652 -2.025 1 86.31 809 ALA A O 1
ATOM 6201 N N . ARG A 1 810 ? 14.961 -3.225 -0.143 1 89.44 810 ARG A N 1
ATOM 6202 C CA . ARG A 1 810 ? 14.039 -4.348 -0.28 1 89.44 810 ARG A CA 1
ATOM 6203 C C . ARG A 1 810 ? 13.172 -4.191 -1.524 1 89.44 810 ARG A C 1
ATOM 6205 O O . ARG A 1 810 ? 12.742 -5.184 -2.113 1 89.44 810 ARG A O 1
ATOM 6212 N N . SER A 1 811 ? 12.898 -2.949 -1.898 1 90.62 811 SER A N 1
ATOM 6213 C CA . SER A 1 811 ? 12.094 -2.701 -3.09 1 90.62 811 SER A CA 1
ATOM 6214 C C . SER A 1 811 ? 12.742 -3.301 -4.332 1 90.62 811 SER A C 1
ATOM 6216 O O . SER A 1 811 ? 12.055 -3.76 -5.242 1 90.62 811 SER A O 1
ATOM 6218 N N . ILE A 1 812 ? 14.062 -3.305 -4.336 1 86.31 812 ILE A N 1
ATOM 6219 C CA . ILE A 1 812 ? 14.773 -3.867 -5.477 1 86.31 812 ILE A CA 1
ATOM 6220 C C . ILE A 1 812 ? 14.445 -5.352 -5.617 1 86.31 812 ILE A C 1
ATOM 6222 O O . ILE A 1 812 ? 14.039 -5.805 -6.691 1 86.31 812 ILE A O 1
ATOM 6226 N N . GLY A 1 813 ? 14.617 -6.105 -4.543 1 88.19 813 GLY A N 1
ATOM 6227 C CA . GLY A 1 813 ? 14.312 -7.527 -4.547 1 88.19 813 GLY A CA 1
ATOM 6228 C C . GLY A 1 813 ? 12.852 -7.82 -4.805 1 88.19 813 GLY A C 1
ATOM 6229 O O . GLY A 1 813 ? 12.516 -8.766 -5.523 1 88.19 813 GLY A O 1
ATOM 6230 N N . LEU A 1 814 ? 11.977 -7.129 -4.207 1 92.19 814 LEU A N 1
ATOM 6231 C CA . LEU A 1 814 ? 10.539 -7.344 -4.352 1 92.19 814 LEU A CA 1
ATOM 6232 C C . LEU A 1 814 ? 10.094 -7.09 -5.785 1 92.19 814 LEU A C 1
ATOM 6234 O O . LEU A 1 814 ? 9.258 -7.824 -6.32 1 92.19 814 LEU A O 1
ATOM 6238 N N . ILE A 1 815 ? 10.648 -6.039 -6.434 1 88.19 815 ILE A N 1
ATOM 6239 C CA . ILE A 1 815 ? 10.344 -5.766 -7.832 1 88.19 815 ILE A CA 1
ATOM 6240 C C . ILE A 1 815 ? 10.812 -6.93 -8.703 1 88.19 815 ILE A C 1
ATOM 6242 O O . ILE A 1 815 ? 10.078 -7.395 -9.578 1 88.19 815 ILE A O 1
ATOM 6246 N N . GLY A 1 816 ? 12.016 -7.438 -8.422 1 87.69 816 GLY A N 1
ATOM 6247 C CA . GLY A 1 816 ? 12.508 -8.594 -9.156 1 87.69 816 GLY A CA 1
ATOM 6248 C C . GLY A 1 816 ? 11.609 -9.805 -9.031 1 87.69 816 GLY A C 1
ATOM 6249 O O . GLY A 1 816 ? 11.312 -10.477 -10.023 1 87.69 816 GLY A O 1
ATOM 6250 N N . MET B 1 1 ? 14.891 -49.344 -42.906 1 53.66 1 MET B N 1
ATOM 6251 C CA . MET B 1 1 ? 14.562 -49.125 -41.5 1 53.66 1 MET B CA 1
ATOM 6252 C C . MET B 1 1 ? 15.781 -49.344 -40.594 1 53.66 1 MET B C 1
ATOM 6254 O O . MET B 1 1 ? 16.703 -50.062 -40.969 1 53.66 1 MET B O 1
ATOM 6258 N N . ALA B 1 2 ? 15.906 -48.688 -39.531 1 64 2 ALA B N 1
ATOM 6259 C CA . ALA B 1 2 ? 17.016 -48.812 -38.594 1 64 2 ALA B CA 1
ATOM 6260 C C . ALA B 1 2 ? 17.344 -50.25 -38.281 1 64 2 ALA B C 1
ATOM 6262 O O . ALA B 1 2 ? 16.438 -51.062 -38.094 1 64 2 ALA B O 1
ATOM 6263 N N . THR B 1 3 ? 18.516 -50.781 -38.562 1 72.94 3 THR B N 1
ATOM 6264 C CA . THR B 1 3 ? 18.922 -52.188 -38.469 1 72.94 3 THR B CA 1
ATOM 6265 C C . THR B 1 3 ? 19.422 -52.531 -37.094 1 72.94 3 THR B C 1
ATOM 6267 O O . THR B 1 3 ? 19.672 -53.688 -36.781 1 72.94 3 THR B O 1
ATOM 6270 N N . GLY B 1 4 ? 19.281 -51.562 -36.156 1 84.38 4 GLY B N 1
ATOM 6271 C CA . GLY B 1 4 ? 19.859 -51.906 -34.875 1 84.38 4 GLY B CA 1
ATOM 6272 C C . GLY B 1 4 ? 19.094 -51.312 -33.688 1 84.38 4 GLY B C 1
ATOM 6273 O O . GLY B 1 4 ? 17.875 -51.438 -33.625 1 84.38 4 GLY B O 1
ATOM 6274 N N . GLN B 1 5 ? 19.844 -50.844 -32.781 1 91.81 5 GLN B N 1
ATOM 6275 C CA . GLN B 1 5 ? 19.312 -50.344 -31.5 1 91.81 5 GLN B CA 1
ATOM 6276 C C . GLN B 1 5 ? 18.547 -49.062 -31.672 1 91.81 5 GLN B C 1
ATOM 6278 O O . GLN B 1 5 ? 19.016 -48.125 -32.344 1 91.81 5 GLN B O 1
ATOM 6283 N N . LEU B 1 6 ? 17.344 -48.969 -31.109 1 95.69 6 LEU B N 1
ATOM 6284 C CA . LEU B 1 6 ? 16.531 -47.75 -31.172 1 95.69 6 LEU B CA 1
ATOM 6285 C C . LEU B 1 6 ? 16.719 -46.906 -29.906 1 95.69 6 LEU B C 1
ATOM 6287 O O . LEU B 1 6 ? 16.672 -45.656 -29.969 1 95.69 6 LEU B O 1
ATOM 6291 N N . PHE B 1 7 ? 16.875 -47.562 -28.781 1 96.94 7 PHE B N 1
ATOM 6292 C CA . PHE B 1 7 ? 16.891 -46.875 -27.5 1 96.94 7 PHE B CA 1
ATOM 6293 C C . PHE B 1 7 ? 18.156 -47.25 -26.703 1 96.94 7 PHE B C 1
ATOM 6295 O O . PHE B 1 7 ? 18.734 -48.312 -26.922 1 96.94 7 PHE B O 1
ATOM 6302 N N . SER B 1 8 ? 18.531 -46.344 -25.891 1 95.12 8 SER B N 1
ATOM 6303 C CA . SER B 1 8 ? 19.656 -46.531 -24.984 1 95.12 8 SER B CA 1
ATOM 6304 C C . SER B 1 8 ? 19.422 -45.781 -23.656 1 95.12 8 SER B C 1
ATOM 6306 O O . SER B 1 8 ? 18.391 -45.156 -23.484 1 95.12 8 SER B O 1
ATOM 6308 N N . ARG B 1 9 ? 20.328 -45.906 -22.812 1 95.44 9 ARG B N 1
ATOM 6309 C CA . ARG B 1 9 ? 20.25 -45.25 -21.516 1 95.44 9 ARG B CA 1
ATOM 6310 C C . ARG B 1 9 ? 20.344 -43.75 -21.656 1 95.44 9 ARG B C 1
ATOM 6312 O O . ARG B 1 9 ? 19.969 -43 -20.75 1 95.44 9 ARG B O 1
ATOM 6319 N N . THR B 1 10 ? 20.781 -43.281 -22.75 1 95.81 10 THR B N 1
ATOM 6320 C CA . THR B 1 10 ? 20.969 -41.844 -22.938 1 95.81 10 THR B CA 1
ATOM 6321 C C . THR B 1 10 ? 19.859 -41.281 -23.828 1 95.81 10 THR B C 1
ATOM 6323 O O . THR B 1 10 ? 19.844 -40.094 -24.109 1 95.81 10 THR B O 1
ATOM 6326 N N . THR B 1 11 ? 18.969 -42.188 -24.281 1 97.38 11 THR B N 1
ATOM 6327 C CA . THR B 1 11 ? 17.875 -41.75 -25.141 1 97.38 11 THR B CA 1
ATOM 6328 C C . THR B 1 11 ? 17.016 -40.719 -24.422 1 97.38 11 THR B C 1
ATOM 6330 O O . THR B 1 11 ? 16.688 -40.875 -23.25 1 97.38 11 THR B O 1
ATOM 6333 N N . GLN B 1 12 ? 16.672 -39.625 -25.109 1 97.94 12 GLN B N 1
ATOM 6334 C CA . GLN B 1 12 ? 15.75 -38.625 -24.609 1 97.94 12 GLN B CA 1
ATOM 6335 C C . GLN B 1 12 ? 14.594 -38.406 -25.578 1 97.94 12 GLN B C 1
ATOM 6337 O O . GLN B 1 12 ? 14.742 -38.594 -26.781 1 97.94 12 GLN B O 1
ATOM 6342 N N . ALA B 1 13 ? 13.523 -37.969 -25 1 98.62 13 ALA B N 1
ATOM 6343 C CA . ALA B 1 13 ? 12.32 -37.812 -25.812 1 98.62 13 ALA B CA 1
ATOM 6344 C C . ALA B 1 13 ? 11.711 -36.438 -25.641 1 98.62 13 ALA B C 1
ATOM 6346 O O . ALA B 1 13 ? 11.977 -35.75 -24.656 1 98.62 13 ALA B O 1
ATOM 6347 N N . LEU B 1 14 ? 11.008 -36.031 -26.688 1 98.62 14 LEU B N 1
ATOM 6348 C CA . LEU B 1 14 ? 10.07 -34.906 -26.625 1 98.62 14 LEU B CA 1
ATOM 6349 C C . LEU B 1 14 ? 8.633 -35.406 -26.547 1 98.62 14 LEU B C 1
ATOM 6351 O O . LEU B 1 14 ? 8.211 -36.25 -27.344 1 98.62 14 LEU B O 1
ATOM 6355 N N . PHE B 1 15 ? 8 -34.969 -25.484 1 98.44 15 PHE B N 1
ATOM 6356 C CA . PHE B 1 15 ? 6.645 -35.438 -25.219 1 98.44 15 PHE B CA 1
ATOM 6357 C C . PHE B 1 15 ? 5.613 -34.438 -25.734 1 98.44 15 PHE B C 1
ATOM 6359 O O . PHE B 1 15 ? 5.566 -33.281 -25.297 1 98.44 15 PHE B O 1
ATOM 6366 N N . TYR B 1 16 ? 4.797 -34.875 -26.703 1 98 16 TYR B N 1
ATOM 6367 C CA . TYR B 1 16 ? 3.83 -33.969 -27.344 1 98 16 TYR B CA 1
ATOM 6368 C C . TYR B 1 16 ? 2.451 -34.125 -26.719 1 98 16 TYR B C 1
ATOM 6370 O O . TYR B 1 16 ? 1.9 -35.25 -26.672 1 98 16 TYR B O 1
ATOM 6378 N N . ASN B 1 17 ? 1.855 -33 -26.312 1 95 17 ASN B N 1
ATOM 6379 C CA . ASN B 1 17 ? 0.563 -32.938 -25.625 1 95 17 ASN B CA 1
ATOM 6380 C C . ASN B 1 17 ? 0.643 -33.469 -24.219 1 95 17 ASN B C 1
ATOM 6382 O O . ASN B 1 17 ? 0.318 -34.656 -23.984 1 95 17 ASN B O 1
ATOM 6386 N N . TYR B 1 18 ? 0.831 -32.688 -23.281 1 92.69 18 TYR B N 1
ATOM 6387 C CA . TYR B 1 18 ? 1.229 -32.969 -21.906 1 92.69 18 TYR B CA 1
ATOM 6388 C C . TYR B 1 18 ? 0.2 -33.844 -21.203 1 92.69 18 TYR B C 1
ATOM 6390 O O . TYR B 1 18 ? -0.995 -33.531 -21.219 1 92.69 18 TYR B O 1
ATOM 6398 N N . LYS B 1 19 ? 0.628 -34.938 -20.672 1 93.94 19 LYS B N 1
ATOM 6399 C CA . LYS B 1 19 ? -0.041 -35.781 -19.703 1 93.94 19 LYS B CA 1
ATOM 6400 C C . LYS B 1 19 ? 0.861 -36.062 -18.5 1 93.94 19 LYS B C 1
ATOM 6402 O O . LYS B 1 19 ? 1.913 -36.688 -18.641 1 93.94 19 LYS B O 1
ATOM 6407 N N . GLN B 1 20 ? 0.449 -35.656 -17.406 1 93.75 20 GLN B N 1
ATOM 6408 C CA . GLN B 1 20 ? 1.312 -35.719 -16.234 1 93.75 20 GLN B CA 1
ATOM 6409 C C . GLN B 1 20 ? 1.68 -37.125 -15.867 1 93.75 20 GLN B C 1
ATOM 6411 O O . GLN B 1 20 ? 2.844 -37.438 -15.586 1 93.75 20 GLN B O 1
ATOM 6416 N N . LEU B 1 21 ? 0.702 -38.031 -15.859 1 93.5 21 LEU B N 1
ATOM 6417 C CA . LEU B 1 21 ? 0.917 -39.375 -15.336 1 93.5 21 LEU B CA 1
ATOM 6418 C C . LEU B 1 21 ? 1.886 -40.156 -16.219 1 93.5 21 LEU B C 1
ATOM 6420 O O . LEU B 1 21 ? 2.844 -40.75 -15.719 1 93.5 21 LEU B O 1
ATOM 6424 N N . PRO B 1 22 ? 1.682 -40.156 -17.547 1 95.88 22 PRO B N 1
ATOM 6425 C CA . PRO B 1 22 ? 2.639 -40.875 -18.391 1 95.88 22 PRO B CA 1
ATOM 6426 C C . PRO B 1 22 ? 4.062 -40.344 -18.25 1 95.88 22 PRO B C 1
ATOM 6428 O O . PRO B 1 22 ? 5.02 -41.125 -18.234 1 95.88 22 PRO B O 1
ATOM 6431 N N . ILE B 1 23 ? 4.238 -39.094 -18.188 1 96.56 23 ILE B N 1
ATOM 6432 C CA . ILE B 1 23 ? 5.566 -38.5 -18.062 1 96.56 23 ILE B CA 1
ATOM 6433 C C . ILE B 1 23 ? 6.176 -38.906 -16.719 1 96.56 23 ILE B C 1
ATOM 6435 O O . ILE B 1 23 ? 7.348 -39.281 -16.641 1 96.56 23 ILE B O 1
ATOM 6439 N N . GLN B 1 24 ? 5.383 -38.75 -15.656 1 95.31 24 GLN B N 1
ATOM 6440 C CA . GLN B 1 24 ? 5.887 -39.125 -14.344 1 95.31 24 GLN B CA 1
ATOM 6441 C C . GLN B 1 24 ? 6.293 -40.594 -14.305 1 95.31 24 GLN B C 1
ATOM 6443 O O . GLN B 1 24 ? 7.281 -40.938 -13.664 1 95.31 24 GLN B O 1
ATOM 6448 N N . ARG B 1 25 ? 5.555 -41.469 -14.93 1 95.44 25 ARG B N 1
ATOM 6449 C CA . ARG B 1 25 ? 5.875 -42.875 -14.969 1 95.44 25 ARG B CA 1
ATOM 6450 C C . ARG B 1 25 ? 7.184 -43.125 -15.719 1 95.44 25 ARG B C 1
ATOM 6452 O O . ARG B 1 25 ? 7.953 -44.031 -15.352 1 95.44 25 ARG B O 1
ATOM 6459 N N . MET B 1 26 ? 7.398 -42.375 -16.781 1 97.62 26 MET B N 1
ATOM 6460 C CA . MET B 1 26 ? 8.68 -42.469 -17.469 1 97.62 26 MET B CA 1
ATOM 6461 C C . MET B 1 26 ? 9.828 -42.062 -16.562 1 97.62 26 MET B C 1
ATOM 6463 O O . MET B 1 26 ? 10.852 -42.75 -16.5 1 97.62 26 MET B O 1
ATOM 6467 N N . LEU B 1 27 ? 9.602 -41 -15.852 1 96.75 27 LEU B N 1
ATOM 6468 C CA . LEU B 1 27 ? 10.648 -40.5 -14.969 1 96.75 27 LEU B CA 1
ATOM 6469 C C . LEU B 1 27 ? 10.883 -41.438 -13.805 1 96.75 27 LEU B C 1
ATOM 6471 O O . LEU B 1 27 ? 12.016 -41.594 -13.336 1 96.75 27 LEU B O 1
ATOM 6475 N N . ASP B 1 28 ? 9.844 -42 -13.266 1 96.12 28 ASP B N 1
ATOM 6476 C CA . ASP B 1 28 ? 9.992 -43 -12.227 1 96.12 28 ASP B CA 1
ATOM 6477 C C . ASP B 1 28 ? 10.805 -44.188 -12.734 1 96.12 28 ASP B C 1
ATOM 6479 O O . ASP B 1 28 ? 11.641 -44.75 -12.008 1 96.12 28 ASP B O 1
ATOM 6483 N N . PHE B 1 29 ? 10.547 -44.625 -13.93 1 96.75 29 PHE B N 1
ATOM 6484 C CA . PHE B 1 29 ? 11.312 -45.688 -14.562 1 96.75 29 PHE B CA 1
ATOM 6485 C C . PHE B 1 29 ? 12.781 -45.312 -14.703 1 96.75 29 PHE B C 1
ATOM 6487 O O . PHE B 1 29 ? 13.672 -46.125 -14.469 1 96.75 29 PHE B O 1
ATOM 6494 N N . ASP B 1 30 ? 12.984 -44.031 -15.094 1 96.75 30 ASP B N 1
ATOM 6495 C CA . ASP B 1 30 ? 14.352 -43.531 -15.18 1 96.75 30 ASP B CA 1
ATOM 6496 C C . ASP B 1 30 ? 15.086 -43.719 -13.859 1 96.75 30 ASP B C 1
ATOM 6498 O O . ASP B 1 30 ? 16.25 -44.125 -13.836 1 96.75 30 ASP B O 1
ATOM 6502 N N . PHE B 1 31 ? 14.422 -43.344 -12.836 1 94.56 31 PHE B N 1
ATOM 6503 C CA . PHE B 1 31 ? 15 -43.438 -11.508 1 94.56 31 PHE B CA 1
ATOM 6504 C C . PHE B 1 31 ? 15.289 -44.906 -11.156 1 94.56 31 PHE B C 1
ATOM 6506 O O . PHE B 1 31 ? 16.359 -45.219 -10.641 1 94.56 31 PHE B O 1
ATOM 6513 N N . LEU B 1 32 ? 14.344 -45.719 -11.422 1 94.19 32 LEU B N 1
ATOM 6514 C CA . LEU B 1 32 ? 14.469 -47.156 -11.141 1 94.19 32 LEU B CA 1
ATOM 6515 C C . LEU B 1 32 ? 15.664 -47.75 -11.867 1 94.19 32 LEU B C 1
ATOM 6517 O O . LEU B 1 32 ? 16.344 -48.625 -11.336 1 94.19 32 LEU B O 1
ATOM 6521 N N . CYS B 1 33 ? 15.953 -47.25 -13.062 1 94.56 33 CYS B N 1
ATOM 6522 C CA . CYS B 1 33 ? 17.031 -47.781 -13.906 1 94.56 33 CYS B CA 1
ATOM 6523 C C . CYS B 1 33 ? 18.359 -47.094 -13.586 1 94.56 33 CYS B C 1
ATOM 6525 O O . CYS B 1 33 ? 19.391 -47.5 -14.109 1 94.56 33 CYS B O 1
ATOM 6527 N N . GLY B 1 34 ? 18.297 -46.062 -12.742 1 93.38 34 GLY B N 1
ATOM 6528 C CA . GLY B 1 34 ? 19.516 -45.375 -12.375 1 93.38 34 GLY B CA 1
ATOM 6529 C C . GLY B 1 34 ? 20.016 -44.438 -13.469 1 93.38 34 GLY B C 1
ATOM 6530 O O . GLY B 1 34 ? 21.234 -44.312 -13.664 1 93.38 34 GLY B O 1
ATOM 6531 N N . ARG B 1 35 ? 19.094 -43.875 -14.227 1 94.69 35 ARG B N 1
ATOM 6532 C CA . ARG B 1 35 ? 19.5 -42.906 -15.258 1 94.69 35 ARG B CA 1
ATOM 6533 C C . ARG B 1 35 ? 20.016 -41.625 -14.633 1 94.69 35 ARG B C 1
ATOM 6535 O O . ARG B 1 35 ? 19.5 -41.156 -13.609 1 94.69 35 ARG B O 1
ATOM 6542 N N . GLU B 1 36 ? 20.969 -41.031 -15.336 1 92.81 36 GLU B N 1
ATOM 6543 C CA . GLU B 1 36 ? 21.531 -39.75 -14.859 1 92.81 36 GLU B CA 1
ATOM 6544 C C . GLU B 1 36 ? 20.734 -38.562 -15.391 1 92.81 36 GLU B C 1
ATOM 6546 O O . GLU B 1 36 ? 20.703 -37.5 -14.766 1 92.81 36 GLU B O 1
ATOM 6551 N N . THR B 1 37 ? 20.172 -38.781 -16.562 1 94.56 37 THR B N 1
ATOM 6552 C CA . THR B 1 37 ? 19.406 -37.719 -17.219 1 94.56 37 THR B CA 1
ATOM 6553 C C . THR B 1 37 ? 17.969 -38.156 -17.484 1 94.56 37 THR B C 1
ATOM 6555 O O . THR B 1 37 ? 17.734 -39.312 -17.875 1 94.56 37 THR B O 1
ATOM 6558 N N . PRO B 1 38 ? 17.031 -37.281 -17.234 1 95.88 38 PRO B N 1
ATOM 6559 C CA . PRO B 1 38 ? 15.641 -37.656 -17.516 1 95.88 38 PRO B CA 1
ATOM 6560 C C . PRO B 1 38 ? 15.414 -38 -18.984 1 95.88 38 PRO B C 1
ATOM 6562 O O . PRO B 1 38 ? 15.977 -37.375 -19.875 1 95.88 38 PRO B O 1
ATOM 6565 N N . SER B 1 39 ? 14.625 -38.969 -19.109 1 97.88 39 SER B N 1
ATOM 6566 C CA . SER B 1 39 ? 14.336 -39.438 -20.469 1 97.88 39 SER B CA 1
ATOM 6567 C C . SER B 1 39 ? 13.438 -38.438 -21.188 1 97.88 39 SER B C 1
ATOM 6569 O O . SER B 1 39 ? 13.398 -38.406 -22.422 1 97.88 39 SER B O 1
ATOM 6571 N N . VAL B 1 40 ? 12.719 -37.656 -20.469 1 98.12 40 VAL B N 1
ATOM 6572 C CA . VAL B 1 40 ? 11.914 -36.594 -21.078 1 98.12 40 VAL B CA 1
ATOM 6573 C C . VAL B 1 40 ? 12.664 -35.25 -21.016 1 98.12 40 VAL B C 1
ATOM 6575 O O . VAL B 1 40 ? 12.805 -34.656 -19.953 1 98.12 40 VAL B O 1
ATOM 6578 N N . ALA B 1 41 ? 13.023 -34.812 -22.188 1 97.06 41 ALA B N 1
ATOM 6579 C CA . ALA B 1 41 ? 13.836 -33.594 -22.266 1 97.06 41 ALA B CA 1
ATOM 6580 C C . ALA B 1 41 ? 12.961 -32.344 -22.328 1 97.06 41 ALA B C 1
ATOM 6582 O O . ALA B 1 41 ? 13.359 -31.281 -21.859 1 97.06 41 ALA B O 1
ATOM 6583 N N . GLY B 1 42 ? 11.867 -32.5 -22.891 1 97.12 42 GLY B N 1
ATOM 6584 C CA . GLY B 1 42 ? 10.961 -31.391 -23.062 1 97.12 42 GLY B CA 1
ATOM 6585 C C . GLY B 1 42 ? 9.547 -31.812 -23.406 1 97.12 42 GLY B C 1
ATOM 6586 O O . GLY B 1 42 ? 9.32 -32.969 -23.797 1 97.12 42 GLY B O 1
ATOM 6587 N N . ILE B 1 43 ? 8.641 -30.906 -23.141 1 97.12 43 ILE B N 1
ATOM 6588 C CA . ILE B 1 43 ? 7.227 -31.125 -23.422 1 97.12 43 ILE B CA 1
ATOM 6589 C C . ILE B 1 43 ? 6.754 -30.109 -24.469 1 97.12 43 ILE B C 1
ATOM 6591 O O . ILE B 1 43 ? 7.164 -28.938 -24.438 1 97.12 43 ILE B O 1
ATOM 6595 N N . ILE B 1 44 ? 6.059 -30.578 -25.391 1 96.31 44 ILE B N 1
ATOM 6596 C CA . ILE B 1 44 ? 5.484 -29.672 -26.375 1 96.31 44 ILE B CA 1
ATOM 6597 C C . ILE B 1 44 ? 3.979 -29.562 -26.172 1 96.31 44 ILE B C 1
ATOM 6599 O O . ILE B 1 44 ? 3.254 -30.547 -26.281 1 96.31 44 ILE B O 1
ATOM 6603 N N . ASN B 1 45 ? 3.52 -28.469 -25.75 1 92.5 45 ASN B N 1
ATOM 6604 C CA . ASN B 1 45 ? 2.109 -28.125 -25.578 1 92.5 45 ASN B CA 1
ATOM 6605 C C . ASN B 1 45 ? 1.746 -26.844 -26.328 1 92.5 45 ASN B C 1
ATOM 6607 O O . ASN B 1 45 ? 2.004 -25.75 -25.859 1 92.5 45 ASN B O 1
ATOM 6611 N N . PRO B 1 46 ? 1.066 -27.094 -27.5 1 83 46 PRO B N 1
ATOM 6612 C CA . PRO B 1 46 ? 0.759 -25.922 -28.328 1 83 46 PRO B CA 1
ATOM 6613 C C . PRO B 1 46 ? 0.09 -24.812 -27.516 1 83 46 PRO B C 1
ATOM 6615 O O . PRO B 1 46 ? -0.898 -25.047 -26.828 1 83 46 PRO B O 1
ATOM 6618 N N . GLY B 1 47 ? 0.573 -23.625 -27.656 1 76.5 47 GLY B N 1
ATOM 6619 C CA . GLY B 1 47 ? -0.014 -22.453 -27.031 1 76.5 47 GLY B CA 1
ATOM 6620 C C . GLY B 1 47 ? 0.488 -22.203 -25.625 1 76.5 47 GLY B C 1
ATOM 6621 O O . GLY B 1 47 ? 0.07 -21.25 -24.969 1 76.5 47 GLY B O 1
ATOM 6622 N N . SER B 1 48 ? 1.29 -23.047 -25.156 1 81.62 48 SER B N 1
ATOM 6623 C CA . SER B 1 48 ? 1.781 -22.922 -23.781 1 81.62 48 SER B CA 1
ATOM 6624 C C . SER B 1 48 ? 3.305 -22.859 -23.75 1 81.62 48 SER B C 1
ATOM 6626 O O . SER B 1 48 ? 3.975 -23.531 -24.547 1 81.62 48 SER B O 1
ATOM 6628 N N . GLU B 1 49 ? 3.857 -22 -22.922 1 82.81 49 GLU B N 1
ATOM 6629 C CA . GLU B 1 49 ? 5.289 -21.922 -22.641 1 82.81 49 GLU B CA 1
ATOM 6630 C C . GLU B 1 49 ? 5.562 -21.969 -21.141 1 82.81 49 GLU B C 1
ATOM 6632 O O . GLU B 1 49 ? 4.668 -21.703 -20.328 1 82.81 49 GLU B O 1
ATOM 6637 N N . GLY B 1 50 ? 6.75 -22.453 -20.859 1 85.44 50 GLY B N 1
ATOM 6638 C CA . GLY B 1 50 ? 7.109 -22.5 -19.453 1 85.44 50 GLY B CA 1
ATOM 6639 C C . GLY B 1 50 ? 7.723 -23.828 -19.047 1 85.44 50 GLY B C 1
ATOM 6640 O O . GLY B 1 50 ? 8.648 -24.312 -19.703 1 85.44 50 GLY B O 1
ATOM 6641 N N . PHE B 1 51 ? 7.289 -24.266 -17.922 1 89.56 51 PHE B N 1
ATOM 6642 C CA . PHE B 1 51 ? 7.816 -25.531 -17.453 1 89.56 51 PHE B CA 1
ATOM 6643 C C . PHE B 1 51 ? 6.762 -26.297 -16.656 1 89.56 51 PHE B C 1
ATOM 6645 O O . PHE B 1 51 ? 5.738 -25.734 -16.266 1 89.56 51 PHE B O 1
ATOM 6652 N N . GLN B 1 52 ? 6.895 -27.516 -16.578 1 90.81 52 GLN B N 1
ATOM 6653 C CA . GLN B 1 52 ? 6.117 -28.391 -15.703 1 90.81 52 GLN B CA 1
ATOM 6654 C C . GLN B 1 52 ? 6.996 -28.984 -14.609 1 90.81 52 GLN B C 1
ATOM 6656 O O . GLN B 1 52 ? 8.141 -29.375 -14.859 1 90.81 52 GLN B O 1
ATOM 6661 N N . LYS B 1 53 ? 6.551 -29.031 -13.391 1 87.44 53 LYS B N 1
ATOM 6662 C CA . LYS B 1 53 ? 7.301 -29.625 -12.289 1 87.44 53 LYS B CA 1
ATOM 6663 C C . LYS B 1 53 ? 6.957 -31.109 -12.125 1 87.44 53 LYS B C 1
ATOM 6665 O O . LYS B 1 53 ? 5.781 -31.469 -12.016 1 87.44 53 LYS B O 1
ATOM 6670 N N . LEU B 1 54 ? 7.906 -31.797 -12.203 1 92.75 54 LEU B N 1
ATOM 6671 C CA . LEU B 1 54 ? 7.77 -33.25 -12.008 1 92.75 54 LEU B CA 1
ATOM 6672 C C . LEU B 1 54 ? 8.891 -33.781 -11.133 1 92.75 54 LEU B C 1
ATOM 6674 O O . LEU B 1 54 ? 9.836 -33.062 -10.812 1 92.75 54 LEU B O 1
ATOM 6678 N N . PHE B 1 55 ? 8.742 -35.094 -10.766 1 92.88 55 PHE B N 1
ATOM 6679 C CA . PHE B 1 55 ? 9.742 -35.688 -9.875 1 92.88 55 PHE B CA 1
ATOM 6680 C C . PHE B 1 55 ? 10.688 -36.594 -10.656 1 92.88 55 PHE B C 1
ATOM 6682 O O . PHE B 1 55 ? 10.25 -37.344 -11.516 1 92.88 55 PHE B O 1
ATOM 6689 N N . PHE B 1 56 ? 11.945 -36.438 -10.484 1 93.62 56 PHE B N 1
ATOM 6690 C CA . PHE B 1 56 ? 13.008 -37.344 -10.891 1 93.62 56 PHE B CA 1
ATOM 6691 C C . PHE B 1 56 ? 13.719 -37.906 -9.672 1 93.62 56 PHE B C 1
ATOM 6693 O O . PHE B 1 56 ? 14.617 -37.281 -9.117 1 93.62 56 PHE B O 1
ATOM 6700 N N . GLY B 1 57 ? 13.219 -39.062 -9.266 1 91.69 57 GLY B N 1
ATOM 6701 C CA . GLY B 1 57 ? 13.641 -39.594 -7.969 1 91.69 57 GLY B CA 1
ATOM 6702 C C . GLY B 1 57 ? 13.117 -38.75 -6.805 1 91.69 57 GLY B C 1
ATOM 6703 O O . GLY B 1 57 ? 11.914 -38.531 -6.707 1 91.69 57 GLY B O 1
ATOM 6704 N N . GLN B 1 58 ? 14.023 -38.25 -6.02 1 87.81 58 GLN B N 1
ATOM 6705 C CA . GLN B 1 58 ? 13.625 -37.5 -4.84 1 87.81 58 GLN B CA 1
ATOM 6706 C C . GLN B 1 58 ? 13.586 -36 -5.141 1 87.81 58 GLN B C 1
ATOM 6708 O O . GLN B 1 58 ? 13.078 -35.219 -4.336 1 87.81 58 GLN B O 1
ATOM 6713 N N . GLU B 1 59 ? 13.969 -35.656 -6.277 1 87.56 59 GLU B N 1
ATOM 6714 C CA . GLU B 1 59 ? 14.086 -34.25 -6.594 1 87.56 59 GLU B CA 1
ATOM 6715 C C . GLU B 1 59 ? 12.977 -33.812 -7.543 1 87.56 59 GLU B C 1
ATOM 6717 O O . GLU B 1 59 ? 12.617 -34.531 -8.469 1 87.56 59 GLU B O 1
ATOM 6722 N N . GLU B 1 60 ? 12.391 -32.625 -7.199 1 88.56 60 GLU B N 1
ATOM 6723 C CA . GLU B 1 60 ? 11.469 -32 -8.133 1 88.56 60 GLU B CA 1
ATOM 6724 C C . GLU B 1 60 ? 12.211 -31.219 -9.211 1 88.56 60 GLU B C 1
ATOM 6726 O O . GLU B 1 60 ? 13.172 -30.516 -8.906 1 88.56 60 GLU B O 1
ATOM 6731 N N . ILE B 1 61 ? 11.938 -31.5 -10.453 1 89 61 ILE B N 1
ATOM 6732 C CA . ILE B 1 61 ? 12.625 -30.828 -11.547 1 89 61 ILE B CA 1
ATOM 6733 C C . ILE B 1 61 ? 11.617 -30.078 -12.414 1 89 61 ILE B C 1
ATOM 6735 O O . ILE B 1 61 ? 10.414 -30.344 -12.344 1 89 61 ILE B O 1
ATOM 6739 N N . ALA B 1 62 ? 12.086 -29.094 -13.141 1 89.31 62 ALA B N 1
ATOM 6740 C CA . ALA B 1 62 ? 11.281 -28.344 -14.094 1 89.31 62 ALA B CA 1
ATOM 6741 C C . ALA B 1 62 ? 11.586 -28.766 -15.523 1 89.31 62 ALA B C 1
ATOM 6743 O O . ALA B 1 62 ? 12.711 -28.609 -16 1 89.31 62 ALA B O 1
ATOM 6744 N N . ILE B 1 63 ? 10.602 -29.344 -16.125 1 92.94 63 ILE B N 1
ATOM 6745 C CA . ILE B 1 63 ? 10.758 -29.719 -17.531 1 92.94 63 ILE B CA 1
ATOM 6746 C C . ILE B 1 63 ? 10.211 -28.594 -18.422 1 92.94 63 ILE B C 1
ATOM 6748 O O . ILE B 1 63 ? 9.055 -28.188 -18.266 1 92.94 63 ILE B O 1
ATOM 6752 N N . PRO B 1 64 ? 11.039 -28.172 -19.375 1 92.5 64 PRO B N 1
ATOM 6753 C CA . PRO B 1 64 ? 10.602 -27.062 -20.219 1 92.5 64 PRO B CA 1
ATOM 6754 C C . PRO B 1 64 ? 9.414 -27.406 -21.109 1 92.5 64 PRO B C 1
ATOM 6756 O O . PRO B 1 64 ? 9.352 -28.516 -21.641 1 92.5 64 PRO B O 1
ATOM 6759 N N . VAL B 1 65 ? 8.508 -26.5 -21.234 1 93.19 65 VAL B N 1
ATOM 6760 C CA . VAL B 1 65 ? 7.348 -26.641 -22.109 1 93.19 65 VAL B CA 1
ATOM 6761 C C . VAL B 1 65 ? 7.477 -25.672 -23.281 1 93.19 65 VAL B C 1
ATOM 6763 O O . VAL B 1 65 ? 7.77 -24.484 -23.094 1 93.19 65 VAL B O 1
ATOM 6766 N N . HIS B 1 66 ? 7.355 -26.188 -24.484 1 91.75 66 HIS B N 1
ATOM 6767 C CA . HIS B 1 66 ? 7.461 -25.406 -25.719 1 91.75 66 HIS B CA 1
ATOM 6768 C C . HIS B 1 66 ? 6.145 -25.406 -26.484 1 91.75 66 HIS B C 1
ATOM 6770 O O . HIS B 1 66 ? 5.406 -26.391 -26.453 1 91.75 66 HIS B O 1
ATOM 6776 N N . SER B 1 67 ? 5.887 -24.391 -27.188 1 89.5 67 SER B N 1
ATOM 6777 C CA . SER B 1 67 ? 4.629 -24.266 -27.922 1 89.5 67 SER B CA 1
ATOM 6778 C C . SER B 1 67 ? 4.723 -24.906 -29.297 1 89.5 67 SER B C 1
ATOM 6780 O O . SER B 1 67 ? 3.703 -25.281 -29.891 1 89.5 67 SER B O 1
ATOM 6782 N N . ALA B 1 68 ? 5.992 -25.062 -29.812 1 92.25 68 ALA B N 1
ATOM 6783 C CA . ALA B 1 68 ? 6.164 -25.547 -31.188 1 92.25 68 ALA B CA 1
ATOM 6784 C C . ALA B 1 68 ? 7.172 -26.703 -31.234 1 92.25 68 ALA B C 1
ATOM 6786 O O . ALA B 1 68 ? 8.133 -26.719 -30.469 1 92.25 68 ALA B O 1
ATOM 6787 N N . ILE B 1 69 ? 6.953 -27.641 -32.219 1 95.94 69 ILE B N 1
ATOM 6788 C CA . ILE B 1 69 ? 7.793 -28.812 -32.375 1 95.94 69 ILE B CA 1
ATOM 6789 C C . ILE B 1 69 ? 9.203 -28.406 -32.781 1 95.94 69 ILE B C 1
ATOM 6791 O O . ILE B 1 69 ? 10.188 -28.891 -32.219 1 95.94 69 ILE B O 1
ATOM 6795 N N . GLU B 1 70 ? 9.273 -27.453 -33.656 1 94.81 70 GLU B N 1
ATOM 6796 C CA . GLU B 1 70 ? 10.57 -27 -34.156 1 94.81 70 GLU B CA 1
ATOM 6797 C C . GLU B 1 70 ? 11.398 -26.359 -33.062 1 94.81 70 GLU B C 1
ATOM 6799 O O . GLU B 1 70 ? 12.594 -26.625 -32.938 1 94.81 70 GLU B O 1
ATOM 6804 N N . ALA B 1 71 ? 10.758 -25.609 -32.312 1 92.44 71 ALA B N 1
ATOM 6805 C CA . ALA B 1 71 ? 11.438 -24.938 -31.203 1 92.44 71 ALA B CA 1
ATOM 6806 C C . ALA B 1 71 ? 11.938 -25.938 -30.172 1 92.44 71 ALA B C 1
ATOM 6808 O O . ALA B 1 71 ? 13.039 -25.781 -29.641 1 92.44 71 ALA B O 1
ATOM 6809 N N . ALA B 1 72 ? 11.133 -26.891 -29.875 1 95.75 72 ALA B N 1
ATOM 6810 C CA . ALA B 1 72 ? 11.523 -27.906 -28.922 1 95.75 72 ALA B CA 1
ATOM 6811 C C . ALA B 1 72 ? 12.727 -28.703 -29.406 1 95.75 72 ALA B C 1
ATOM 6813 O O . ALA B 1 72 ? 13.656 -28.984 -28.641 1 95.75 72 ALA B O 1
ATOM 6814 N N . CYS B 1 73 ? 12.742 -29.094 -30.688 1 96.81 73 CYS B N 1
ATOM 6815 C CA . CYS B 1 73 ? 13.844 -29.844 -31.266 1 96.81 73 CYS B CA 1
ATOM 6816 C C . CYS B 1 73 ? 15.133 -29.047 -31.25 1 96.81 73 CYS B C 1
ATOM 6818 O O . CYS B 1 73 ? 16.203 -29.594 -31.016 1 96.81 73 CYS B O 1
ATOM 6820 N N . ALA B 1 74 ? 14.953 -27.75 -31.469 1 93.5 74 ALA B N 1
ATOM 6821 C CA . ALA B 1 74 ? 16.109 -26.875 -31.438 1 93.5 74 ALA B CA 1
ATOM 6822 C C . ALA B 1 74 ? 16.672 -26.734 -30.031 1 93.5 74 ALA B C 1
ATOM 6824 O O . ALA B 1 74 ? 17.891 -26.688 -29.844 1 93.5 74 ALA B O 1
ATOM 6825 N N . ALA B 1 75 ? 15.82 -26.688 -29.062 1 91.81 75 ALA B N 1
ATOM 6826 C CA . ALA B 1 75 ? 16.219 -26.484 -27.672 1 91.81 75 ALA B CA 1
ATOM 6827 C C . ALA B 1 75 ? 16.812 -27.766 -27.094 1 91.81 75 ALA B C 1
ATOM 6829 O O . ALA B 1 75 ? 17.656 -27.703 -26.188 1 91.81 75 ALA B O 1
ATOM 6830 N N . HIS B 1 76 ? 16.359 -28.875 -27.594 1 95.31 76 HIS B N 1
ATOM 6831 C CA . HIS B 1 76 ? 16.797 -30.156 -27.078 1 95.31 76 HIS B CA 1
ATOM 6832 C C . HIS B 1 76 ? 17.344 -31.047 -28.203 1 95.31 76 HIS B C 1
ATOM 6834 O O . HIS B 1 76 ? 16.75 -32.062 -28.531 1 95.31 76 HIS B O 1
ATOM 6840 N N . PRO B 1 77 ? 18.516 -30.797 -28.609 1 94.5 77 PRO B N 1
ATOM 6841 C CA . PRO B 1 77 ? 19.047 -31.469 -29.797 1 94.5 77 PRO B CA 1
ATOM 6842 C C . PRO B 1 77 ? 19.375 -32.938 -29.531 1 94.5 77 PRO B C 1
ATOM 6844 O O . PRO B 1 77 ? 19.5 -33.719 -30.469 1 94.5 77 PRO B O 1
ATOM 6847 N N . THR B 1 78 ? 19.484 -33.281 -28.266 1 94.81 78 THR B N 1
ATOM 6848 C CA . THR B 1 78 ? 19.812 -34.656 -27.953 1 94.81 78 THR B CA 1
ATOM 6849 C C . THR B 1 78 ? 18.562 -35.531 -27.922 1 94.81 78 THR B C 1
ATOM 6851 O O . THR B 1 78 ? 18.656 -36.781 -27.938 1 94.81 78 THR B O 1
ATOM 6854 N N . ALA B 1 79 ? 17.422 -34.938 -27.953 1 97.56 79 ALA B N 1
ATOM 6855 C CA . ALA B 1 79 ? 16.172 -35.719 -27.938 1 97.56 79 ALA B CA 1
ATOM 6856 C C . ALA B 1 79 ? 15.828 -36.219 -29.328 1 97.56 79 ALA B C 1
ATOM 6858 O O . ALA B 1 79 ? 15.562 -35.438 -30.25 1 97.56 79 ALA B O 1
ATOM 6859 N N . ASP B 1 80 ? 15.781 -37.5 -29.406 1 97.62 80 ASP B N 1
ATOM 6860 C CA . ASP B 1 80 ? 15.602 -38.031 -30.75 1 97.62 80 ASP B CA 1
ATOM 6861 C C . ASP B 1 80 ? 14.352 -38.906 -30.828 1 97.62 80 ASP B C 1
ATOM 6863 O O . ASP B 1 80 ? 14.086 -39.531 -31.859 1 97.62 80 ASP B O 1
ATOM 6867 N N . VAL B 1 81 ? 13.617 -39.031 -29.812 1 98.38 81 VAL B N 1
ATOM 6868 C CA . VAL B 1 81 ? 12.352 -39.75 -29.797 1 98.38 81 VAL B CA 1
ATOM 6869 C C . VAL B 1 81 ? 11.195 -38.781 -29.594 1 98.38 81 VAL B C 1
ATOM 6871 O O . VAL B 1 81 ? 11.281 -37.875 -28.75 1 98.38 81 VAL B O 1
ATOM 6874 N N . PHE B 1 82 ? 10.172 -38.906 -30.391 1 98.62 82 PHE B N 1
ATOM 6875 C CA . PHE B 1 82 ? 8.969 -38.094 -30.297 1 98.62 82 PHE B CA 1
ATOM 6876 C C . PHE B 1 82 ? 7.781 -38.938 -29.859 1 98.62 82 PHE B C 1
ATOM 6878 O O . PHE B 1 82 ? 7.367 -39.844 -30.562 1 98.62 82 PHE B O 1
ATOM 6885 N N . ILE B 1 83 ? 7.301 -38.656 -28.672 1 98.62 83 ILE B N 1
ATOM 6886 C CA . ILE B 1 83 ? 6.16 -39.406 -28.156 1 98.62 83 ILE B CA 1
ATOM 6887 C C . ILE B 1 83 ? 4.887 -38.594 -28.312 1 98.62 83 ILE B C 1
ATOM 6889 O O . ILE B 1 83 ? 4.711 -37.562 -27.625 1 98.62 83 ILE B O 1
ATOM 6893 N N . ASN B 1 84 ? 4 -39.031 -29.109 1 98.31 84 ASN B N 1
ATOM 6894 C CA . ASN B 1 84 ? 2.834 -38.25 -29.5 1 98.31 84 ASN B CA 1
ATOM 6895 C C . ASN B 1 84 ? 1.574 -38.719 -28.781 1 98.31 84 ASN B C 1
ATOM 6897 O O . ASN B 1 84 ? 1.024 -39.781 -29.094 1 98.31 84 ASN B O 1
ATOM 6901 N N . PHE B 1 85 ? 1.074 -37.938 -27.859 1 97.19 85 PHE B N 1
ATOM 6902 C CA . PHE B 1 85 ? -0.15 -38.219 -27.125 1 97.19 85 PHE B CA 1
ATOM 6903 C C . PHE B 1 85 ? -1.306 -37.375 -27.625 1 97.19 85 PHE B C 1
ATOM 6905 O O . PHE B 1 85 ? -2.307 -37.188 -26.922 1 97.19 85 PHE B O 1
ATOM 6912 N N . ALA B 1 86 ? -1.178 -36.812 -28.844 1 94.12 86 ALA B N 1
ATOM 6913 C CA . ALA B 1 86 ? -2.266 -36.062 -29.453 1 94.12 86 ALA B CA 1
ATOM 6914 C C . ALA B 1 86 ? -3.438 -36.969 -29.812 1 94.12 86 ALA B C 1
ATOM 6916 O O . ALA B 1 86 ? -3.275 -38.188 -29.922 1 94.12 86 ALA B O 1
ATOM 6917 N N . SER B 1 87 ? -4.605 -36.312 -29.984 1 90.06 87 SER B N 1
ATOM 6918 C CA . SER B 1 87 ? -5.785 -37.062 -30.438 1 90.06 87 SER B CA 1
ATOM 6919 C C . SER B 1 87 ? -5.617 -37.531 -31.875 1 90.06 87 SER B C 1
ATOM 6921 O O . SER B 1 87 ? -4.73 -37.031 -32.594 1 90.06 87 SER B O 1
ATOM 6923 N N . PHE B 1 88 ? -6.477 -38.438 -32.312 1 90.75 88 PHE B N 1
ATOM 6924 C CA . PHE B 1 88 ? -6.383 -39 -33.656 1 90.75 88 PHE B CA 1
ATOM 6925 C C . PHE B 1 88 ? -6.523 -37.906 -34.719 1 90.75 88 PHE B C 1
ATOM 6927 O O . PHE B 1 88 ? -6.027 -38.062 -35.812 1 90.75 88 PHE B O 1
ATOM 6934 N N . ARG B 1 89 ? -7.109 -36.75 -34.25 1 84.94 89 ARG B N 1
ATOM 6935 C CA . ARG B 1 89 ? -7.344 -35.656 -35.188 1 84.94 89 ARG B CA 1
ATOM 6936 C C . ARG B 1 89 ? -6.047 -34.938 -35.5 1 84.94 89 ARG B C 1
ATOM 6938 O O . ARG B 1 89 ? -5.863 -34.438 -36.625 1 84.94 89 ARG B O 1
ATOM 6945 N N . SER B 1 90 ? -5.164 -34.969 -34.562 1 89.75 90 SER B N 1
ATOM 6946 C CA . SER B 1 90 ? -3.994 -34.125 -34.781 1 89.75 90 SER B CA 1
ATOM 6947 C C . SER B 1 90 ? -2.707 -34.938 -34.75 1 89.75 90 SER B C 1
ATOM 6949 O O . SER B 1 90 ? -1.631 -34.406 -35.062 1 89.75 90 SER B O 1
ATOM 6951 N N . ALA B 1 91 ? -2.797 -36.156 -34.531 1 95.44 91 ALA B N 1
ATOM 6952 C CA . ALA B 1 91 ? -1.623 -37.031 -34.344 1 95.44 91 ALA B CA 1
ATOM 6953 C C . ALA B 1 91 ? -0.798 -37.125 -35.625 1 95.44 91 ALA B C 1
ATOM 6955 O O . ALA B 1 91 ? 0.434 -37.094 -35.562 1 95.44 91 ALA B O 1
ATOM 6956 N N . ALA B 1 92 ? -1.495 -37.219 -36.75 1 96.06 92 ALA B N 1
ATOM 6957 C CA . ALA B 1 92 ? -0.785 -37.375 -38.031 1 96.06 92 ALA B CA 1
ATOM 6958 C C . ALA B 1 92 ? 0.025 -36.125 -38.344 1 96.06 92 ALA B C 1
ATOM 6960 O O . ALA B 1 92 ? 1.202 -36.219 -38.719 1 96.06 92 ALA B O 1
ATOM 6961 N N . ALA B 1 93 ? -0.602 -35 -38.188 1 95.44 93 ALA B N 1
ATOM 6962 C CA . ALA B 1 93 ? 0.053 -33.75 -38.562 1 95.44 93 ALA B CA 1
ATOM 6963 C C . ALA B 1 93 ? 1.258 -33.5 -37.656 1 95.44 93 ALA B C 1
ATOM 6965 O O . ALA B 1 93 ? 2.322 -33.094 -38.125 1 95.44 93 ALA B O 1
ATOM 6966 N N . SER B 1 94 ? 1.071 -33.625 -36.406 1 96.62 94 SER B N 1
ATOM 6967 C CA . SER B 1 94 ? 2.162 -33.375 -35.469 1 96.62 94 SER B CA 1
ATOM 6968 C C . SER B 1 94 ? 3.295 -34.375 -35.656 1 96.62 94 SER B C 1
ATOM 6970 O O . SER B 1 94 ? 4.469 -34.031 -35.562 1 96.62 94 SER B O 1
ATOM 6972 N N . SER B 1 95 ? 2.998 -35.656 -35.938 1 98.06 95 SER B N 1
ATOM 6973 C CA . SER B 1 95 ? 4.02 -36.688 -36.188 1 98.06 95 SER B CA 1
ATOM 6974 C C . SER B 1 95 ? 4.816 -36.375 -37.438 1 98.06 95 SER B C 1
ATOM 6976 O O . SER B 1 95 ? 6.035 -36.531 -37.469 1 98.06 95 SER B O 1
ATOM 6978 N N . MET B 1 96 ? 4.059 -35.875 -38.469 1 97.88 96 MET B N 1
ATOM 6979 C CA . MET B 1 96 ? 4.746 -35.5 -39.688 1 97.88 96 MET B CA 1
ATOM 6980 C C . MET B 1 96 ? 5.711 -34.344 -39.469 1 97.88 96 MET B C 1
ATOM 6982 O O . MET B 1 96 ? 6.84 -34.375 -39.969 1 97.88 96 MET B O 1
ATOM 6986 N N . ALA B 1 97 ? 5.223 -33.438 -38.75 1 97.31 97 ALA B N 1
ATOM 6987 C CA . ALA B 1 97 ? 6.082 -32.281 -38.406 1 97.31 97 ALA B CA 1
ATOM 6988 C C . ALA B 1 97 ? 7.336 -32.75 -37.656 1 97.31 97 ALA B C 1
ATOM 6990 O O . ALA B 1 97 ? 8.43 -32.219 -37.906 1 97.31 97 ALA B O 1
ATOM 6991 N N . ALA B 1 98 ? 7.188 -33.656 -36.75 1 98.12 98 ALA B N 1
ATOM 6992 C CA . ALA B 1 98 ? 8.312 -34.188 -36 1 98.12 98 ALA B CA 1
ATOM 6993 C C . ALA B 1 98 ? 9.273 -34.969 -36.906 1 98.12 98 ALA B C 1
ATOM 6995 O O . ALA B 1 98 ? 10.492 -34.812 -36.812 1 98.12 98 ALA B O 1
ATOM 6996 N N . LEU B 1 99 ? 8.758 -35.812 -37.812 1 97.94 99 LEU B N 1
ATOM 6997 C CA . LEU B 1 99 ? 9.562 -36.625 -38.719 1 97.94 99 LEU B CA 1
ATOM 6998 C C . LEU B 1 99 ? 10.422 -35.75 -39.594 1 97.94 99 LEU B C 1
ATOM 7000 O O . LEU B 1 99 ? 11.523 -36.125 -40 1 97.94 99 LEU B O 1
ATOM 7004 N N . LYS B 1 100 ? 9.93 -34.562 -39.781 1 97.5 100 LYS B N 1
ATOM 7005 C CA . LYS B 1 100 ? 10.648 -33.625 -40.656 1 97.5 100 LYS B CA 1
ATOM 7006 C C . LYS B 1 100 ? 11.828 -33 -39.938 1 97.5 100 LYS B C 1
ATOM 7008 O O . LYS B 1 100 ? 12.695 -32.375 -40.562 1 97.5 100 LYS B O 1
ATOM 7013 N N . GLN B 1 101 ? 11.883 -33.094 -38.656 1 97.56 101 GLN B N 1
ATOM 7014 C CA . GLN B 1 101 ? 13.008 -32.562 -37.906 1 97.56 101 GLN B CA 1
ATOM 7015 C C . GLN B 1 101 ? 14.219 -33.5 -37.969 1 97.56 101 GLN B C 1
ATOM 7017 O O . GLN B 1 101 ? 14.086 -34.688 -37.812 1 97.56 101 GLN B O 1
ATOM 7022 N N . PRO B 1 102 ? 15.398 -32.969 -38.156 1 95.88 102 PRO B N 1
ATOM 7023 C CA . PRO B 1 102 ? 16.578 -33.844 -38.344 1 95.88 102 PRO B CA 1
ATOM 7024 C C . PRO B 1 102 ? 16.938 -34.625 -37.094 1 95.88 102 PRO B C 1
ATOM 7026 O O . PRO B 1 102 ? 17.484 -35.719 -37.188 1 95.88 102 PRO B O 1
ATOM 7029 N N . THR B 1 103 ? 16.609 -34.125 -35.969 1 96.19 103 THR B N 1
ATOM 7030 C CA . THR B 1 103 ? 17.047 -34.781 -34.75 1 96.19 103 THR B CA 1
ATOM 7031 C C . THR B 1 103 ? 16.156 -35.969 -34.406 1 96.19 103 THR B C 1
ATOM 7033 O O . THR B 1 103 ? 16.578 -36.875 -33.688 1 96.19 103 THR B O 1
ATOM 7036 N N . ILE B 1 104 ? 14.938 -36 -34.906 1 97.94 104 ILE B N 1
ATOM 7037 C CA . ILE B 1 104 ? 13.977 -37.031 -34.5 1 97.94 104 ILE B CA 1
ATOM 7038 C C . ILE B 1 104 ? 14.203 -38.281 -35.344 1 97.94 104 ILE B C 1
ATOM 7040 O O . ILE B 1 104 ? 14.133 -38.25 -36.562 1 97.94 104 ILE B O 1
ATOM 7044 N N . ARG B 1 105 ? 14.383 -39.344 -34.625 1 96.94 105 ARG B N 1
ATOM 7045 C CA . ARG B 1 105 ? 14.641 -40.625 -35.281 1 96.94 105 ARG B CA 1
ATOM 7046 C C . ARG B 1 105 ? 13.438 -41.531 -35.156 1 96.94 105 ARG B C 1
ATOM 7048 O O . ARG B 1 105 ? 13.188 -42.375 -36.031 1 96.94 105 ARG B O 1
ATOM 7055 N N . VAL B 1 106 ? 12.797 -41.469 -34.031 1 98 106 VAL B N 1
ATOM 7056 C CA . VAL B 1 106 ? 11.688 -42.375 -33.75 1 98 106 VAL B CA 1
ATOM 7057 C C . VAL B 1 106 ? 10.453 -41.562 -33.344 1 98 106 VAL B C 1
ATOM 7059 O O . VAL B 1 106 ? 10.555 -40.625 -32.562 1 98 106 VAL B O 1
ATOM 7062 N N . VAL B 1 107 ? 9.312 -41.906 -33.906 1 98.44 107 VAL B N 1
ATOM 7063 C CA . VAL B 1 107 ? 8.039 -41.312 -33.531 1 98.44 107 VAL B CA 1
ATOM 7064 C C . VAL B 1 107 ? 7.078 -42.375 -33.062 1 98.44 107 VAL B C 1
ATOM 7066 O O . VAL B 1 107 ? 6.844 -43.375 -33.75 1 98.44 107 VAL B O 1
ATOM 7069 N N . ALA B 1 108 ? 6.613 -42.281 -31.844 1 98.31 108 ALA B N 1
ATOM 7070 C CA . ALA B 1 108 ? 5.594 -43.156 -31.312 1 98.31 108 ALA B CA 1
ATOM 7071 C C . ALA B 1 108 ? 4.227 -42.5 -31.281 1 98.31 108 ALA B C 1
ATOM 7073 O O . ALA B 1 108 ? 4.062 -41.438 -30.688 1 98.31 108 ALA B O 1
ATOM 7074 N N . ILE B 1 109 ? 3.26 -43.094 -31.922 1 97.94 109 ILE B N 1
ATOM 7075 C CA . ILE B 1 109 ? 1.924 -42.5 -32 1 97.94 109 ILE B CA 1
ATOM 7076 C C . ILE B 1 109 ? 0.95 -43.312 -31.156 1 97.94 109 ILE B C 1
ATOM 7078 O O . ILE B 1 109 ? 0.536 -44.406 -31.562 1 97.94 109 ILE B O 1
ATOM 7082 N N . ILE B 1 110 ? 0.511 -42.719 -30.078 1 96.44 110 ILE B N 1
ATOM 7083 C CA . ILE B 1 110 ? -0.322 -43.438 -29.109 1 96.44 110 ILE B CA 1
ATOM 7084 C C . ILE B 1 110 ? -1.773 -43.438 -29.578 1 96.44 110 ILE B C 1
ATOM 7086 O O . ILE B 1 110 ? -2.52 -44.375 -29.297 1 96.44 110 ILE B O 1
ATOM 7090 N N . ALA B 1 111 ? -2.234 -42.531 -30.359 1 94.94 111 ALA B N 1
ATOM 7091 C CA . ALA B 1 111 ? -3.627 -42.312 -30.75 1 94.94 111 ALA B CA 1
ATOM 7092 C C . ALA B 1 111 ? -4.137 -43.5 -31.594 1 94.94 111 ALA B C 1
ATOM 7094 O O . ALA B 1 111 ? -3.414 -44 -32.438 1 94.94 111 ALA B O 1
ATOM 7095 N N . GLU B 1 112 ? -5.336 -43.875 -31.297 1 91.62 112 GLU B N 1
ATOM 7096 C CA . GLU B 1 112 ? -6.047 -44.875 -32.094 1 91.62 112 GLU B CA 1
ATOM 7097 C C . GLU B 1 112 ? -6.996 -44.219 -33.094 1 91.62 112 GLU B C 1
ATOM 7099 O O . GLU B 1 112 ? -7.621 -43.219 -32.781 1 91.62 112 GLU B O 1
ATOM 7104 N N . GLY B 1 113 ? -7 -44.75 -34.219 1 90.44 113 GLY B N 1
ATOM 7105 C CA . GLY B 1 113 ? -7.961 -44.281 -35.188 1 90.44 113 GLY B CA 1
ATOM 7106 C C . GLY B 1 113 ? -7.395 -43.219 -36.125 1 90.44 113 GLY B C 1
ATOM 7107 O O . GLY B 1 113 ? -8.141 -42.406 -36.688 1 90.44 113 GLY B O 1
ATOM 7108 N N . VAL B 1 114 ? -6.105 -43.156 -36.312 1 92.81 114 VAL B N 1
ATOM 7109 C CA . VAL B 1 114 ? -5.496 -42.219 -37.281 1 92.81 114 VAL B CA 1
ATOM 7110 C C . VAL B 1 114 ? -5.883 -42.625 -38.688 1 92.81 114 VAL B C 1
ATOM 7112 O O . VAL B 1 114 ? -5.793 -43.812 -39.031 1 92.81 114 VAL B O 1
ATOM 7115 N N . PRO B 1 115 ? -6.34 -41.688 -39.469 1 93.56 115 PRO B N 1
ATOM 7116 C CA . PRO B 1 115 ? -6.77 -42.031 -40.844 1 93.56 115 PRO B CA 1
ATOM 7117 C C . PRO B 1 115 ? -5.707 -42.812 -41.594 1 93.56 115 PRO B C 1
ATOM 7119 O O . PRO B 1 115 ? -4.523 -42.469 -41.531 1 93.56 115 PRO B O 1
ATOM 7122 N N . GLU B 1 116 ? -6.09 -43.906 -42.375 1 92.69 116 GLU B N 1
ATOM 7123 C CA . GLU B 1 116 ? -5.188 -44.812 -43.094 1 92.69 116 GLU B CA 1
ATOM 7124 C C . GLU B 1 116 ? -4.328 -44.062 -44.094 1 92.69 116 GLU B C 1
ATOM 7126 O O . GLU B 1 116 ? -3.137 -44.375 -44.25 1 92.69 116 GLU B O 1
ATOM 7131 N N . SER B 1 117 ? -5.004 -43.125 -44.719 1 95.19 117 SER B N 1
ATOM 7132 C CA . SER B 1 117 ? -4.27 -42.344 -45.75 1 95.19 117 SER B CA 1
ATOM 7133 C C . SER B 1 117 ? -3.121 -41.562 -45.125 1 95.19 117 SER B C 1
ATOM 7135 O O . SER B 1 117 ? -2.023 -41.531 -45.656 1 95.19 117 SER B O 1
ATOM 7137 N N . ASP B 1 118 ? -3.367 -41 -43.969 1 96.06 118 ASP B N 1
ATOM 7138 C CA . ASP B 1 118 ? -2.344 -40.25 -43.25 1 96.06 118 ASP B CA 1
ATOM 7139 C C . ASP B 1 118 ? -1.227 -41.156 -42.75 1 96.06 118 ASP B C 1
ATOM 7141 O O . ASP B 1 118 ? -0.047 -40.812 -42.844 1 96.06 118 ASP B O 1
ATOM 7145 N N . THR B 1 119 ? -1.608 -42.312 -42.344 1 95.81 119 THR B N 1
ATOM 7146 C CA . THR B 1 119 ? -0.639 -43.25 -41.844 1 95.81 119 THR B CA 1
ATOM 7147 C C . THR B 1 119 ? 0.296 -43.75 -42.938 1 95.81 119 THR B C 1
ATOM 7149 O O . THR B 1 119 ? 1.505 -43.875 -42.719 1 95.81 119 THR B O 1
ATOM 7152 N N . LYS B 1 120 ? -0.233 -44 -44.094 1 96.06 120 LYS B N 1
ATOM 7153 C CA . LYS B 1 120 ? 0.577 -44.438 -45.219 1 96.06 120 LYS B CA 1
ATOM 7154 C C . LYS B 1 120 ? 1.604 -43.375 -45.625 1 96.06 120 LYS B C 1
ATOM 7156 O O . LYS B 1 120 ? 2.738 -43.719 -45.969 1 96.06 120 LYS B O 1
ATOM 7161 N N . GLN B 1 121 ? 1.087 -42.188 -45.469 1 96.88 121 GLN B N 1
ATOM 7162 C CA . GLN B 1 121 ? 2.008 -41.125 -45.781 1 96.88 121 GLN B CA 1
ATOM 7163 C C . GLN B 1 121 ? 3.139 -41.062 -44.75 1 96.88 121 GLN B C 1
ATOM 7165 O O . GLN B 1 121 ? 4.293 -40.812 -45.125 1 96.88 121 GLN B O 1
ATOM 7170 N N . LEU B 1 122 ? 2.84 -41.188 -43.562 1 97.56 122 LEU B N 1
ATOM 7171 C CA . LEU B 1 122 ? 3.842 -41.188 -42.5 1 97.56 122 LEU B CA 1
ATOM 7172 C C . LEU B 1 122 ? 4.852 -42.312 -42.719 1 97.56 122 LEU B C 1
ATOM 7174 O O . LEU B 1 122 ? 6.062 -42.094 -42.594 1 97.56 122 LEU B O 1
ATOM 7178 N N . ILE B 1 123 ? 4.391 -43.469 -43.062 1 96.38 123 ILE B N 1
ATOM 7179 C CA . ILE B 1 123 ? 5.23 -44.656 -43.25 1 96.38 123 ILE B CA 1
ATOM 7180 C C . ILE B 1 123 ? 6.176 -44.406 -44.438 1 96.38 123 ILE B C 1
ATOM 7182 O O . ILE B 1 123 ? 7.375 -44.656 -44.344 1 96.38 123 ILE B O 1
ATOM 7186 N N . ALA B 1 124 ? 5.59 -43.906 -45.469 1 96.75 124 ALA B N 1
ATOM 7187 C CA . ALA B 1 124 ? 6.391 -43.656 -46.656 1 96.75 124 ALA B CA 1
ATOM 7188 C C . ALA B 1 124 ? 7.516 -42.656 -46.375 1 96.75 124 ALA B C 1
ATOM 7190 O O . ALA B 1 124 ? 8.656 -42.875 -46.781 1 96.75 124 ALA B O 1
ATOM 7191 N N . TYR B 1 125 ? 7.141 -41.656 -45.688 1 97.25 125 TYR B N 1
ATOM 7192 C CA . TYR B 1 125 ? 8.141 -40.656 -45.375 1 97.25 125 TYR B CA 1
ATOM 7193 C C . TYR B 1 125 ? 9.219 -41.219 -44.469 1 97.25 125 TYR B C 1
ATOM 7195 O O . TYR B 1 125 ? 10.406 -40.969 -44.656 1 97.25 125 TYR B O 1
ATOM 7203 N N . ALA B 1 126 ? 8.844 -41.938 -43.406 1 97 126 ALA B N 1
ATOM 7204 C CA . ALA B 1 126 ? 9.789 -42.5 -42.438 1 97 126 ALA B CA 1
ATOM 7205 C C . ALA B 1 126 ? 10.766 -43.438 -43.156 1 97 126 ALA B C 1
ATOM 7207 O O . ALA B 1 126 ? 11.969 -43.406 -42.906 1 97 126 ALA B O 1
ATOM 7208 N N . ARG B 1 127 ? 10.273 -44.281 -44 1 94.25 127 ARG B N 1
ATOM 7209 C CA . ARG B 1 127 ? 11.102 -45.25 -44.719 1 94.25 127 ARG B CA 1
ATOM 7210 C C . ARG B 1 127 ? 12.078 -44.531 -45.656 1 94.25 127 ARG B C 1
ATOM 7212 O O . ARG B 1 127 ? 13.258 -44.875 -45.719 1 94.25 127 ARG B O 1
ATOM 7219 N N . ALA B 1 128 ? 11.531 -43.531 -46.25 1 95.81 128 ALA B N 1
ATOM 7220 C CA . ALA B 1 128 ? 12.359 -42.781 -47.188 1 95.81 128 ALA B CA 1
ATOM 7221 C C . ALA B 1 128 ? 13.484 -42.031 -46.5 1 95.81 128 ALA B C 1
ATOM 7223 O O . ALA B 1 128 ? 14.531 -41.781 -47.062 1 95.81 128 ALA B O 1
ATOM 7224 N N . ASN B 1 129 ? 13.297 -41.75 -45.281 1 95.5 129 ASN B N 1
ATOM 7225 C CA . ASN B 1 129 ? 14.273 -40.938 -44.562 1 95.5 129 ASN B CA 1
ATOM 7226 C C . ASN B 1 129 ? 14.953 -41.719 -43.469 1 95.5 129 ASN B C 1
ATOM 7228 O O . ASN B 1 129 ? 15.562 -41.156 -42.562 1 95.5 129 ASN B O 1
ATOM 7232 N N . ASN B 1 130 ? 14.875 -43 -43.438 1 93.56 130 ASN B N 1
ATOM 7233 C CA . ASN B 1 130 ? 15.508 -43.906 -42.5 1 93.56 130 ASN B CA 1
ATOM 7234 C C . ASN B 1 130 ? 15.117 -43.625 -41.062 1 93.56 130 ASN B C 1
ATOM 7236 O O . ASN B 1 130 ? 15.977 -43.5 -40.188 1 93.56 130 ASN B O 1
ATOM 7240 N N . LYS B 1 131 ? 13.812 -43.344 -40.875 1 96.5 131 LYS B N 1
ATOM 7241 C CA . LYS B 1 131 ? 13.242 -43.125 -39.562 1 96.5 131 LYS B CA 1
ATOM 7242 C C . LYS B 1 131 ? 12.219 -44.188 -39.219 1 96.5 131 LYS B C 1
ATOM 7244 O O . LYS B 1 131 ? 11.844 -45 -40.062 1 96.5 131 LYS B O 1
ATOM 7249 N N . VAL B 1 132 ? 11.844 -44.25 -37.938 1 97.31 132 VAL B N 1
ATOM 7250 C CA . VAL B 1 132 ? 10.977 -45.344 -37.469 1 97.31 132 VAL B CA 1
ATOM 7251 C C . VAL B 1 132 ? 9.695 -44.75 -36.875 1 97.31 132 VAL B C 1
ATOM 7253 O O . VAL B 1 132 ? 9.75 -43.812 -36.094 1 97.31 132 VAL B O 1
ATOM 7256 N N . VAL B 1 133 ? 8.594 -45.25 -37.312 1 97.69 133 VAL B N 1
ATOM 7257 C CA . VAL B 1 133 ? 7.309 -44.906 -36.719 1 97.69 133 VAL B CA 1
ATOM 7258 C C . VAL B 1 133 ? 6.734 -46.125 -36 1 97.69 133 VAL B C 1
ATOM 7260 O O . VAL B 1 133 ? 6.605 -47.188 -36.562 1 97.69 133 VAL B O 1
ATOM 7263 N N . ILE B 1 134 ? 6.496 -46 -34.719 1 97.06 134 ILE B N 1
ATOM 7264 C CA . ILE B 1 134 ? 5.809 -47 -33.906 1 97.06 134 ILE B CA 1
ATOM 7265 C C . ILE B 1 134 ? 4.348 -46.625 -33.719 1 97.06 134 ILE B C 1
ATOM 7267 O O . ILE B 1 134 ? 4.051 -45.562 -33.156 1 97.06 134 ILE B O 1
ATOM 7271 N N . GLY B 1 135 ? 3.457 -47.469 -34.094 1 95.25 135 GLY B N 1
ATOM 7272 C CA . GLY B 1 135 ? 2.043 -47.156 -34.125 1 95.25 135 GLY B CA 1
ATOM 7273 C C . GLY B 1 135 ? 1.559 -46.812 -35.531 1 95.25 135 GLY B C 1
ATOM 7274 O O . GLY B 1 135 ? 2.254 -47.062 -36.5 1 95.25 135 GLY B O 1
ATOM 7275 N N . PRO B 1 136 ? 0.417 -46.281 -35.531 1 95.38 136 PRO B N 1
ATOM 7276 C CA . PRO B 1 136 ? -0.481 -45.719 -34.531 1 95.38 136 PRO B CA 1
ATOM 7277 C C . PRO B 1 136 ? -1.172 -46.781 -33.688 1 95.38 136 PRO B C 1
ATOM 7279 O O . PRO B 1 136 ? -0.991 -47.969 -33.906 1 95.38 136 PRO B O 1
ATOM 7282 N N . ALA B 1 137 ? -1.903 -46.375 -32.625 1 94.5 137 ALA B N 1
ATOM 7283 C CA . ALA B 1 137 ? -2.615 -47.25 -31.688 1 94.5 137 ALA B CA 1
ATOM 7284 C C . ALA B 1 137 ? -1.646 -48.156 -30.938 1 94.5 137 ALA B C 1
ATOM 7286 O O . ALA B 1 137 ? -1.875 -49.375 -30.844 1 94.5 137 ALA B O 1
ATOM 7287 N N . THR B 1 138 ? -0.538 -47.562 -30.562 1 95.12 138 THR B N 1
ATOM 7288 C CA . THR B 1 138 ? 0.467 -48.312 -29.828 1 95.12 138 THR B CA 1
ATOM 7289 C C . THR B 1 138 ? 0.465 -47.938 -28.359 1 95.12 138 THR B C 1
ATOM 7291 O O . THR B 1 138 ? 0.028 -46.844 -28 1 95.12 138 THR B O 1
ATOM 7294 N N . VAL B 1 139 ? 0.833 -48.844 -27.5 1 94.38 139 VAL B N 1
ATOM 7295 C CA . VAL B 1 139 ? 1.093 -48.5 -26.094 1 94.38 139 VAL B CA 1
ATOM 7296 C C . VAL B 1 139 ? 2.555 -48.094 -25.922 1 94.38 139 VAL B C 1
ATOM 7298 O O . VAL B 1 139 ? 2.945 -47.594 -24.859 1 94.38 139 VAL B O 1
ATOM 7301 N N . GLY B 1 140 ? 3.34 -48.312 -26.938 1 95.25 140 GLY B N 1
ATOM 7302 C CA . GLY B 1 140 ? 4.734 -47.906 -26.922 1 95.25 140 GLY B CA 1
ATOM 7303 C C . GLY B 1 140 ? 5.703 -49.062 -26.938 1 95.25 140 GLY B C 1
ATOM 7304 O O . GLY B 1 140 ? 5.543 -50 -27.719 1 95.25 140 GLY B O 1
ATOM 7305 N N . GLY B 1 141 ? 6.758 -48.969 -26.219 1 96.44 141 GLY B N 1
ATOM 7306 C CA . GLY B 1 141 ? 7.84 -49.938 -26.109 1 96.44 141 GLY B CA 1
ATOM 7307 C C . GLY B 1 141 ? 8.781 -49.625 -24.953 1 96.44 141 GLY B C 1
ATOM 7308 O O . GLY B 1 141 ? 8.688 -48.562 -24.312 1 96.44 141 GLY B O 1
ATOM 7309 N N . ILE B 1 142 ? 9.57 -50.625 -24.656 1 97.38 142 ILE B N 1
ATOM 7310 C CA . ILE B 1 142 ? 10.469 -50.469 -23.531 1 97.38 142 ILE B CA 1
ATOM 7311 C C . ILE B 1 142 ? 11.781 -51.188 -23.812 1 97.38 142 ILE B C 1
ATOM 7313 O O . ILE B 1 142 ? 11.789 -52.281 -24.344 1 97.38 142 ILE B O 1
ATOM 7317 N N . GLN B 1 143 ? 12.828 -50.5 -23.734 1 97.88 143 GLN B N 1
ATOM 7318 C CA . GLN B 1 143 ? 14.133 -51.156 -23.578 1 97.88 143 GLN B CA 1
ATOM 7319 C C . GLN B 1 143 ? 14.484 -51.312 -22.094 1 97.88 143 GLN B C 1
ATOM 7321 O O . GLN B 1 143 ? 14.797 -50.312 -21.422 1 97.88 143 GLN B O 1
ATOM 7326 N N . ALA B 1 144 ? 14.422 -52.531 -21.672 1 97.31 144 ALA B N 1
ATOM 7327 C CA . ALA B 1 144 ? 14.57 -52.812 -20.25 1 97.31 144 ALA B CA 1
ATOM 7328 C C . ALA B 1 144 ? 15.852 -52.188 -19.703 1 97.31 144 ALA B C 1
ATOM 7330 O O . ALA B 1 144 ? 16.922 -52.344 -20.312 1 97.31 144 ALA B O 1
ATOM 7331 N N . GLY B 1 145 ? 15.656 -51.406 -18.578 1 96.25 145 GLY B N 1
ATOM 7332 C CA . GLY B 1 145 ? 16.797 -50.812 -17.906 1 96.25 145 GLY B CA 1
ATOM 7333 C C . GLY B 1 145 ? 17.281 -49.531 -18.562 1 96.25 145 GLY B C 1
ATOM 7334 O O . GLY B 1 145 ? 18.297 -48.969 -18.172 1 96.25 145 GLY B O 1
ATOM 7335 N N . ALA B 1 146 ? 16.594 -49.031 -19.578 1 96.94 146 ALA B N 1
ATOM 7336 C CA . ALA B 1 146 ? 17.156 -47.938 -20.328 1 96.94 146 ALA B CA 1
ATOM 7337 C C . ALA B 1 146 ? 16.109 -46.875 -20.641 1 96.94 146 ALA B C 1
ATOM 7339 O O . ALA B 1 146 ? 16.25 -45.719 -20.25 1 96.94 146 ALA B O 1
ATOM 7340 N N . PHE B 1 147 ? 15.023 -47.25 -21.328 1 97.75 147 PHE B N 1
ATOM 7341 C CA . PHE B 1 147 ? 14.07 -46.25 -21.812 1 97.75 147 PHE B CA 1
ATOM 7342 C C . PHE B 1 147 ? 12.688 -46.875 -22 1 97.75 147 PHE B C 1
ATOM 7344 O O . PHE B 1 147 ? 12.57 -48.031 -22.422 1 97.75 147 PHE B O 1
ATOM 7351 N N . LYS B 1 148 ? 11.688 -46.156 -21.641 1 97.62 148 LYS B N 1
ATOM 7352 C CA . LYS B 1 148 ? 10.328 -46.625 -21.891 1 97.62 148 LYS B CA 1
ATOM 7353 C C . LYS B 1 148 ? 9.469 -45.531 -22.516 1 97.62 148 LYS B C 1
ATOM 7355 O O . LYS B 1 148 ? 9.648 -44.344 -22.219 1 97.62 148 LYS B O 1
ATOM 7360 N N . ILE B 1 149 ? 8.539 -45.906 -23.281 1 97.56 149 ILE B N 1
ATOM 7361 C CA . ILE B 1 149 ? 7.656 -44.938 -23.953 1 97.56 149 ILE B CA 1
ATOM 7362 C C . ILE B 1 149 ? 6.344 -44.812 -23.188 1 97.56 149 ILE B C 1
ATOM 7364 O O . ILE B 1 149 ? 5.555 -45.781 -23.125 1 97.56 149 ILE B O 1
ATOM 7368 N N . GLY B 1 150 ? 6.18 -43.688 -22.609 1 96.44 150 GLY B N 1
ATOM 7369 C CA . GLY B 1 150 ? 4.914 -43.344 -21.984 1 96.44 150 GLY B CA 1
ATOM 7370 C C . GLY B 1 150 ? 4.48 -44.344 -20.938 1 96.44 150 GLY B C 1
ATOM 7371 O O . GLY B 1 150 ? 5.234 -44.656 -20 1 96.44 150 GLY B O 1
ATOM 7372 N N . ASP B 1 151 ? 3.299 -45 -21.156 1 94.5 151 ASP B N 1
ATOM 7373 C CA . ASP B 1 151 ? 2.664 -45.875 -20.156 1 94.5 151 ASP B CA 1
ATOM 7374 C C . ASP B 1 151 ? 3.023 -47.312 -20.391 1 94.5 151 ASP B C 1
ATOM 7376 O O . ASP B 1 151 ? 2.443 -48.219 -19.766 1 94.5 151 ASP B O 1
ATOM 7380 N N . THR B 1 152 ? 3.977 -47.562 -21.172 1 95.38 152 THR B N 1
ATOM 7381 C CA . THR B 1 152 ? 4.371 -48.938 -21.469 1 95.38 152 THR B CA 1
ATOM 7382 C C . THR B 1 152 ? 4.645 -49.688 -20.188 1 95.38 152 THR B C 1
ATOM 7384 O O . THR B 1 152 ? 5.281 -49.188 -19.266 1 95.38 152 THR B O 1
ATOM 7387 N N . ALA B 1 153 ? 4.125 -50.906 -20.062 1 93.75 153 ALA B N 1
ATOM 7388 C CA . ALA B 1 153 ? 4.348 -51.844 -18.969 1 93.75 153 ALA B CA 1
ATOM 7389 C C . ALA B 1 153 ? 3.602 -51.406 -17.719 1 93.75 153 ALA B C 1
ATOM 7391 O O . ALA B 1 153 ? 3.719 -52.062 -16.672 1 93.75 153 ALA B O 1
ATOM 7392 N N . GLY B 1 154 ? 2.957 -50.281 -17.766 1 89.19 154 GLY B N 1
ATOM 7393 C CA . GLY B 1 154 ? 2.02 -49.875 -16.734 1 89.19 154 GLY B CA 1
ATOM 7394 C C . GLY B 1 154 ? 2.699 -49.344 -15.484 1 89.19 154 GLY B C 1
ATOM 7395 O O . GLY B 1 154 ? 3.537 -48.438 -15.57 1 89.19 154 GLY B O 1
ATOM 7396 N N . THR B 1 155 ? 2.326 -49.969 -14.344 1 88.75 155 THR B N 1
ATOM 7397 C CA . THR B 1 155 ? 2.746 -49.469 -13.039 1 88.75 155 THR B CA 1
ATOM 7398 C C . THR B 1 155 ? 4.172 -49.906 -12.719 1 88.75 155 THR B C 1
ATOM 7400 O O . THR B 1 155 ? 4.691 -50.844 -13.328 1 88.75 155 THR B O 1
ATOM 7403 N N . ILE B 1 156 ? 4.66 -49.25 -11.797 1 89.12 156 ILE B N 1
ATOM 7404 C CA . ILE B 1 156 ? 6.027 -49.531 -11.367 1 89.12 156 ILE B CA 1
ATOM 7405 C C . ILE B 1 156 ? 6.105 -50.938 -10.805 1 89.12 156 ILE B C 1
ATOM 7407 O O . ILE B 1 156 ? 7.109 -51.625 -10.992 1 89.12 156 ILE B O 1
ATOM 7411 N N . ASP B 1 157 ? 5.102 -51.312 -10.133 1 90.5 157 ASP B N 1
ATOM 7412 C CA . ASP B 1 157 ? 5.066 -52.688 -9.586 1 90.5 157 ASP B CA 1
ATOM 7413 C C . ASP B 1 157 ? 5.172 -53.719 -10.695 1 90.5 157 ASP B C 1
ATOM 7415 O O . ASP B 1 157 ? 5.891 -54.719 -10.555 1 90.5 157 ASP B O 1
ATOM 7419 N N . ASN B 1 158 ? 4.461 -53.469 -11.711 1 92.81 158 ASN B N 1
ATOM 7420 C CA . ASN B 1 158 ? 4.523 -54.375 -12.852 1 92.81 158 ASN B CA 1
ATOM 7421 C C . ASN B 1 158 ? 5.906 -54.375 -13.492 1 92.81 158 ASN B C 1
ATOM 7423 O O . ASN B 1 158 ? 6.398 -55.438 -13.914 1 92.81 158 ASN B O 1
ATOM 7427 N N . ILE B 1 159 ? 6.465 -53.281 -13.547 1 94.69 159 ILE B N 1
ATOM 7428 C CA . ILE B 1 159 ? 7.797 -53.125 -14.125 1 94.69 159 ILE B CA 1
ATOM 7429 C C . ILE B 1 159 ? 8.805 -53.938 -13.32 1 94.69 159 ILE B C 1
ATOM 7431 O O . ILE B 1 159 ? 9.648 -54.625 -13.898 1 94.69 159 ILE B O 1
ATOM 7435 N N . ILE B 1 160 ? 8.695 -53.875 -12.039 1 93.81 160 ILE B N 1
ATOM 7436 C CA . ILE B 1 160 ? 9.594 -54.594 -11.156 1 93.81 160 ILE B CA 1
ATOM 7437 C C . ILE B 1 160 ? 9.328 -56.094 -11.266 1 93.81 160 ILE B C 1
ATOM 7439 O O . ILE B 1 160 ? 10.266 -56.875 -11.391 1 93.81 160 ILE B O 1
ATOM 7443 N N . GLN B 1 161 ? 8.102 -56.469 -11.289 1 93.44 161 GLN B N 1
ATOM 7444 C CA . GLN B 1 161 ? 7.727 -57.875 -11.367 1 93.44 161 GLN B CA 1
ATOM 7445 C C . GLN B 1 161 ? 8.18 -58.5 -12.688 1 93.44 161 GLN B C 1
ATOM 7447 O O . GLN B 1 161 ? 8.531 -59.688 -12.742 1 93.44 161 GLN B O 1
ATOM 7452 N N . CYS B 1 162 ? 8.234 -57.719 -13.742 1 96.25 162 CYS B N 1
ATOM 7453 C CA . CYS B 1 162 ? 8.602 -58.188 -15.07 1 96.25 162 CYS B CA 1
ATOM 7454 C C . CYS B 1 162 ? 10.094 -58.031 -15.312 1 96.25 162 CYS B C 1
ATOM 7456 O O . CYS B 1 162 ? 10.578 -58.281 -16.422 1 96.25 162 CYS B O 1
ATOM 7458 N N . LYS B 1 163 ? 10.82 -57.625 -14.375 1 95.38 163 LYS B N 1
ATOM 7459 C CA . LYS B 1 163 ? 12.273 -57.5 -14.398 1 95.38 163 LYS B CA 1
ATOM 7460 C C . LYS B 1 163 ? 12.711 -56.5 -15.484 1 95.38 163 LYS B C 1
ATOM 7462 O O . LYS B 1 163 ? 13.742 -56.688 -16.125 1 95.38 163 LYS B O 1
ATOM 7467 N N . LEU B 1 164 ? 11.906 -55.469 -15.664 1 97 164 LEU B N 1
ATOM 7468 C CA . LEU B 1 164 ? 12.172 -54.562 -16.766 1 97 164 LEU B CA 1
ATOM 7469 C C . LEU B 1 164 ? 13.164 -53.469 -16.359 1 97 164 LEU B C 1
ATOM 7471 O O . LEU B 1 164 ? 13.602 -52.688 -17.188 1 97 164 LEU B O 1
ATOM 7475 N N . TYR B 1 165 ? 13.586 -53.406 -15.086 1 95.06 165 TYR B N 1
ATOM 7476 C CA . TYR B 1 165 ? 14.516 -52.406 -14.562 1 95.06 165 TYR B CA 1
ATOM 7477 C C . TYR B 1 165 ? 15.945 -52.75 -14.961 1 95.06 165 TYR B C 1
ATOM 7479 O O . TYR B 1 165 ? 16.859 -51.938 -14.711 1 95.06 165 TYR B O 1
ATOM 7487 N N . ARG B 1 166 ? 16.141 -53.875 -15.562 1 94.75 166 ARG B N 1
ATOM 7488 C CA . ARG B 1 166 ? 17.422 -54.312 -16.109 1 94.75 166 ARG B CA 1
ATOM 7489 C C . ARG B 1 166 ? 17.219 -55.094 -17.391 1 94.75 166 ARG B C 1
ATOM 7491 O O . ARG B 1 166 ? 16.203 -55.75 -17.578 1 94.75 166 ARG B O 1
ATOM 7498 N N . PRO B 1 167 ? 18.219 -55.125 -18.281 1 95.69 167 PRO B N 1
ATOM 7499 C CA . PRO B 1 167 ? 18.062 -55.812 -19.562 1 95.69 167 PRO B CA 1
ATOM 7500 C C . PRO B 1 167 ? 18.188 -57.344 -19.406 1 95.69 167 PRO B C 1
ATOM 7502 O O . PRO B 1 167 ? 18.984 -57.812 -18.609 1 95.69 167 PRO B O 1
ATOM 7505 N N . GLY B 1 168 ? 17.422 -58.094 -20.141 1 96.75 168 GLY B N 1
ATOM 7506 C CA . GLY B 1 168 ? 17.562 -59.531 -20.344 1 96.75 168 GLY B CA 1
ATOM 7507 C C . GLY B 1 168 ? 18.047 -59.906 -21.734 1 96.75 168 GLY B C 1
ATOM 7508 O O . GLY B 1 168 ? 18.797 -59.125 -22.359 1 96.75 168 GLY B O 1
ATOM 7509 N N . SER B 1 169 ? 17.672 -61.094 -22.219 1 97.25 169 SER B N 1
ATOM 7510 C CA . SER B 1 169 ? 18.234 -61.562 -23.484 1 97.25 169 SER B CA 1
ATOM 7511 C C . SER B 1 169 ? 17.141 -61.719 -24.547 1 97.25 169 SER B C 1
ATOM 7513 O O . SER B 1 169 ? 17.438 -62.125 -25.672 1 97.25 169 SER B O 1
ATOM 7515 N N . VAL B 1 170 ? 15.906 -61.406 -24.234 1 98.25 170 VAL B N 1
ATOM 7516 C CA . VAL B 1 170 ? 14.812 -61.719 -25.141 1 98.25 170 VAL B CA 1
ATOM 7517 C C . VAL B 1 170 ? 14.312 -60.469 -25.828 1 98.25 170 VAL B C 1
ATOM 7519 O O . VAL B 1 170 ? 14.078 -59.438 -25.188 1 98.25 170 VAL B O 1
ATOM 7522 N N . GLY B 1 171 ? 14.258 -60.5 -27.141 1 98.31 171 GLY B N 1
ATOM 7523 C CA . GLY B 1 171 ? 13.516 -59.5 -27.875 1 98.31 171 GLY B CA 1
ATOM 7524 C C . GLY B 1 171 ? 12.055 -59.844 -28.094 1 98.31 171 GLY B C 1
ATOM 7525 O O . GLY B 1 171 ? 11.742 -61 -28.422 1 98.31 171 GLY B O 1
ATOM 7526 N N . PHE B 1 172 ? 11.195 -58.906 -27.844 1 98.25 172 PHE B N 1
ATOM 7527 C CA . PHE B 1 172 ? 9.766 -59.219 -27.938 1 98.25 172 PHE B CA 1
ATOM 7528 C C . PHE B 1 172 ? 9.047 -58.188 -28.781 1 98.25 172 PHE B C 1
ATOM 7530 O O . PHE B 1 172 ? 9.289 -57 -28.641 1 98.25 172 PHE B O 1
ATOM 7537 N N . VAL B 1 173 ? 8.188 -58.594 -29.688 1 97.56 173 VAL B N 1
ATOM 7538 C CA . VAL B 1 173 ? 7.375 -57.688 -30.484 1 97.56 173 VAL B CA 1
ATOM 7539 C C . VAL B 1 173 ? 5.957 -58.219 -30.625 1 97.56 173 VAL B C 1
ATOM 7541 O O . VAL B 1 173 ? 5.766 -59.438 -30.719 1 97.56 173 VAL B O 1
ATOM 7544 N N . SER B 1 174 ? 4.957 -57.312 -30.547 1 95.75 174 SER B N 1
ATOM 7545 C CA . SER B 1 174 ? 3.557 -57.719 -30.594 1 95.75 174 SER B CA 1
ATOM 7546 C C . SER B 1 174 ? 2.699 -56.688 -31.297 1 95.75 174 SER B C 1
ATOM 7548 O O . SER B 1 174 ? 3.121 -55.531 -31.453 1 95.75 174 SER B O 1
ATOM 7550 N N . LYS B 1 175 ? 1.515 -57.062 -31.75 1 91 175 LYS B N 1
ATOM 7551 C CA . LYS B 1 175 ? 0.527 -56.125 -32.281 1 91 175 LYS B CA 1
ATOM 7552 C C . LYS B 1 175 ? -0.353 -55.562 -31.188 1 91 175 LYS B C 1
ATOM 7554 O O . LYS B 1 175 ? -0.758 -54.406 -31.234 1 91 175 LYS B O 1
ATOM 7559 N N . SER B 1 176 ? -0.622 -56.312 -30.109 1 85.94 176 SER B N 1
ATOM 7560 C CA . SER B 1 176 ? -1.547 -55.969 -29.047 1 85.94 176 SER B CA 1
ATOM 7561 C C . SER B 1 176 ? -0.807 -55.344 -27.844 1 85.94 176 SER B C 1
ATOM 7563 O O . SER B 1 176 ? 0.09 -56 -27.281 1 85.94 176 SER B O 1
ATOM 7565 N N . GLY B 1 177 ? -1.213 -54.156 -27.531 1 80.94 177 GLY B N 1
ATOM 7566 C CA . GLY B 1 177 ? -0.654 -53.531 -26.344 1 80.94 177 GLY B CA 1
ATOM 7567 C C . GLY B 1 177 ? -1.008 -54.25 -25.062 1 80.94 177 GLY B C 1
ATOM 7568 O O . GLY B 1 177 ? -0.138 -54.5 -24.219 1 80.94 177 GLY B O 1
ATOM 7569 N N . GLY B 1 178 ? -2.277 -54.625 -24.875 1 83.19 178 GLY B N 1
ATOM 7570 C CA . GLY B 1 178 ? -2.74 -55.375 -23.688 1 83.19 178 GLY B CA 1
ATOM 7571 C C . GLY B 1 178 ? -2.037 -56.688 -23.5 1 83.19 178 GLY B C 1
ATOM 7572 O O . GLY B 1 178 ? -1.618 -57 -22.375 1 83.19 178 GLY B O 1
ATOM 7573 N N . MET B 1 179 ? -1.854 -57.406 -24.547 1 87.81 179 MET B N 1
ATOM 7574 C CA . MET B 1 179 ? -1.219 -58.719 -24.453 1 87.81 179 MET B CA 1
ATOM 7575 C C . MET B 1 179 ? 0.285 -58.562 -24.234 1 87.81 179 MET B C 1
ATOM 7577 O O . MET B 1 179 ? 0.935 -59.5 -23.75 1 87.81 179 MET B O 1
ATOM 7581 N N . SER B 1 180 ? 0.759 -57.438 -24.656 1 91.69 180 SER B N 1
ATOM 7582 C CA . SER B 1 180 ? 2.178 -57.219 -24.406 1 91.69 180 SER B CA 1
ATOM 7583 C C . SER B 1 180 ? 2.498 -57.25 -22.906 1 91.69 180 SER B C 1
ATOM 7585 O O . SER B 1 180 ? 3.527 -57.812 -22.516 1 91.69 180 SER B O 1
ATOM 7587 N N . ASN B 1 181 ? 1.724 -56.688 -22.094 1 90.19 181 ASN B N 1
ATOM 7588 C CA . ASN B 1 181 ? 1.946 -56.719 -20.641 1 90.19 181 ASN B CA 1
ATOM 7589 C C . ASN B 1 181 ? 1.96 -58.156 -20.109 1 90.19 181 ASN B C 1
ATOM 7591 O O . ASN B 1 181 ? 2.773 -58.5 -19.25 1 90.19 181 ASN B O 1
ATOM 7595 N N . GLU B 1 182 ? 1.066 -58.906 -20.625 1 91.25 182 GLU B N 1
ATOM 7596 C CA . GLU B 1 182 ? 1.012 -60.312 -20.219 1 91.25 182 GLU B CA 1
ATOM 7597 C C . GLU B 1 182 ? 2.289 -61.031 -20.625 1 91.25 182 GLU B C 1
ATOM 7599 O O . GLU B 1 182 ? 2.811 -61.844 -19.844 1 91.25 182 GLU B O 1
ATOM 7604 N N . LEU B 1 183 ? 2.705 -60.812 -21.797 1 95.75 183 LEU B N 1
ATOM 7605 C CA . LEU B 1 183 ? 3.889 -61.5 -22.281 1 95.75 183 LEU B CA 1
ATOM 7606 C C . LEU B 1 183 ? 5.145 -61 -21.578 1 95.75 183 LEU B C 1
ATOM 7608 O O . LEU B 1 183 ? 6.105 -61.75 -21.391 1 95.75 183 LEU B O 1
ATOM 7612 N N . TYR B 1 184 ? 5.184 -59.688 -21.172 1 96.56 184 TYR B N 1
ATOM 7613 C CA . TYR B 1 184 ? 6.285 -59.219 -20.344 1 96.56 184 TYR B CA 1
ATOM 7614 C C . TYR B 1 184 ? 6.426 -60.062 -19.094 1 96.56 184 TYR B C 1
ATOM 7616 O O . TYR B 1 184 ? 7.535 -60.469 -18.719 1 96.56 184 TYR B O 1
ATOM 7624 N N . ASN B 1 185 ? 5.312 -60.312 -18.531 1 95.38 185 ASN B N 1
ATOM 7625 C CA . ASN B 1 185 ? 5.281 -61.125 -17.312 1 95.38 185 ASN B CA 1
ATOM 7626 C C . ASN B 1 185 ? 5.703 -62.562 -17.594 1 95.38 185 ASN B C 1
ATOM 7628 O O . ASN B 1 185 ? 6.516 -63.156 -16.859 1 95.38 185 ASN B O 1
ATOM 7632 N N . THR B 1 186 ? 5.164 -63.219 -18.656 1 96.81 186 THR B N 1
ATOM 7633 C CA . THR B 1 186 ? 5.449 -64.625 -19.031 1 96.81 186 THR B CA 1
ATOM 7634 C C . THR B 1 186 ? 6.938 -64.812 -19.312 1 96.81 186 THR B C 1
ATOM 7636 O O . THR B 1 186 ? 7.559 -65.688 -18.812 1 96.81 186 THR B O 1
ATOM 7639 N N . ILE B 1 187 ? 7.469 -63.875 -20.094 1 97.56 187 ILE B N 1
ATOM 7640 C CA . ILE B 1 187 ? 8.875 -63.969 -20.469 1 97.56 187 ILE B CA 1
ATOM 7641 C C . ILE B 1 187 ? 9.758 -63.812 -19.234 1 97.56 187 ILE B C 1
ATOM 7643 O O . ILE B 1 187 ? 10.758 -64.5 -19.078 1 97.56 187 ILE B O 1
ATOM 7647 N N . ALA B 1 188 ? 9.414 -62.906 -18.344 1 96.25 188 ALA B N 1
ATOM 7648 C CA . ALA B 1 188 ? 10.172 -62.719 -17.109 1 96.25 188 ALA B CA 1
ATOM 7649 C C . ALA B 1 188 ? 10.172 -63.969 -16.25 1 96.25 188 ALA B C 1
ATOM 7651 O O . ALA B 1 188 ? 11.148 -64.25 -15.555 1 96.25 188 ALA B O 1
ATOM 7652 N N . ARG B 1 189 ? 9.156 -64.75 -16.266 1 95.62 189 ARG B N 1
ATOM 7653 C CA . ARG B 1 189 ? 9 -65.938 -15.422 1 95.62 189 ARG B CA 1
ATOM 7654 C C . ARG B 1 189 ? 9.844 -67.062 -15.93 1 95.62 189 ARG B C 1
ATOM 7656 O O . ARG B 1 189 ? 10.359 -67.875 -15.133 1 95.62 189 ARG B O 1
ATOM 7663 N N . VAL B 1 190 ? 10.039 -67.125 -17.266 1 97.06 190 VAL B N 1
ATOM 7664 C CA . VAL B 1 190 ? 10.586 -68.375 -17.781 1 97.06 190 VAL B CA 1
ATOM 7665 C C . VAL B 1 190 ? 11.93 -68.125 -18.453 1 97.06 190 VAL B C 1
ATOM 7667 O O . VAL B 1 190 ? 12.594 -69.062 -18.906 1 97.06 190 VAL B O 1
ATOM 7670 N N . THR B 1 191 ? 12.336 -66.938 -18.531 1 97.25 191 THR B N 1
ATOM 7671 C CA . THR B 1 191 ? 13.641 -66.562 -19.062 1 97.25 191 THR B CA 1
ATOM 7672 C C . THR B 1 191 ? 14.352 -65.562 -18.141 1 97.25 191 THR B C 1
ATOM 7674 O O . THR B 1 191 ? 13.938 -65.375 -16.984 1 97.25 191 THR B O 1
ATOM 7677 N N . ASP B 1 192 ? 15.477 -65 -18.641 1 96.44 192 ASP B N 1
ATOM 7678 C CA . ASP B 1 192 ? 16.172 -63.969 -17.828 1 96.44 192 ASP B CA 1
ATOM 7679 C C . ASP B 1 192 ? 15.617 -62.594 -18.094 1 96.44 192 ASP B C 1
ATOM 7681 O O . ASP B 1 192 ? 16.141 -61.594 -17.578 1 96.44 192 ASP B O 1
ATOM 7685 N N . GLY B 1 193 ? 14.602 -62.469 -18.875 1 96.19 193 GLY B N 1
ATOM 7686 C CA . GLY B 1 193 ? 13.906 -61.219 -19.047 1 96.19 193 GLY B CA 1
ATOM 7687 C C . GLY B 1 193 ? 14.047 -60.625 -20.438 1 96.19 193 GLY B C 1
ATOM 7688 O O . GLY B 1 193 ? 14.781 -61.156 -21.266 1 96.19 193 GLY B O 1
ATOM 7689 N N . ILE B 1 194 ? 13.391 -59.531 -20.594 1 97.19 194 ILE B N 1
ATOM 7690 C CA . ILE B 1 194 ? 13.328 -58.844 -21.891 1 97.19 194 ILE B CA 1
ATOM 7691 C C . ILE B 1 194 ? 14.492 -57.875 -22.016 1 97.19 194 ILE B C 1
ATOM 7693 O O . ILE B 1 194 ? 14.883 -57.219 -21.047 1 97.19 194 ILE B O 1
ATOM 7697 N N . TYR B 1 195 ? 15.062 -57.906 -23.219 1 97.25 195 TYR B N 1
ATOM 7698 C CA . TYR B 1 195 ? 15.984 -56.812 -23.578 1 97.25 195 TYR B CA 1
ATOM 7699 C C . TYR B 1 195 ? 15.227 -55.625 -24.094 1 97.25 195 TYR B C 1
ATOM 7701 O O . TYR B 1 195 ? 15.391 -54.5 -23.578 1 97.25 195 TYR B O 1
ATOM 7709 N N . GLU B 1 196 ? 14.383 -55.844 -25.016 1 97.94 196 GLU B N 1
ATOM 7710 C CA . GLU B 1 196 ? 13.523 -54.812 -25.594 1 97.94 196 GLU B CA 1
ATOM 7711 C C . GLU B 1 196 ? 12.172 -55.406 -26.016 1 97.94 196 GLU B C 1
ATOM 7713 O O . GLU B 1 196 ? 12.094 -56.531 -26.516 1 97.94 196 GLU B O 1
ATOM 7718 N N . GLY B 1 197 ? 11.133 -54.688 -25.672 1 97.38 197 GLY B N 1
ATOM 7719 C CA . GLY B 1 197 ? 9.781 -55.062 -26.062 1 97.38 197 GLY B CA 1
ATOM 7720 C C . GLY B 1 197 ? 9.047 -53.906 -26.766 1 97.38 197 GLY B C 1
ATOM 7721 O O . GLY B 1 197 ? 9.039 -52.781 -26.281 1 97.38 197 GLY B O 1
ATOM 7722 N N . ILE B 1 198 ? 8.438 -54.219 -27.969 1 97.19 198 ILE B N 1
ATOM 7723 C CA . ILE B 1 198 ? 7.742 -53.188 -28.734 1 97.19 198 ILE B CA 1
ATOM 7724 C C . ILE B 1 198 ? 6.332 -53.656 -29.078 1 97.19 198 ILE B C 1
ATOM 7726 O O . ILE B 1 198 ? 6.145 -54.812 -29.516 1 97.19 198 ILE B O 1
ATOM 7730 N N . ALA B 1 199 ? 5.371 -52.844 -28.844 1 96.38 199 ALA B N 1
ATOM 7731 C CA . ALA B 1 199 ? 4.035 -53 -29.422 1 96.38 199 ALA B CA 1
ATOM 7732 C C . ALA B 1 199 ? 3.873 -52.156 -30.688 1 96.38 199 ALA B C 1
ATOM 7734 O O . ALA B 1 199 ? 3.848 -50.938 -30.609 1 96.38 199 ALA B O 1
ATOM 7735 N N . ILE B 1 200 ? 3.711 -52.75 -31.797 1 94.5 200 ILE B N 1
ATOM 7736 C CA . ILE B 1 200 ? 3.811 -52.031 -33.062 1 94.5 200 ILE B CA 1
ATOM 7737 C C . ILE B 1 200 ? 2.523 -51.25 -33.312 1 94.5 200 ILE B C 1
ATOM 7739 O O . ILE B 1 200 ? 2.504 -50.312 -34.125 1 94.5 200 ILE B O 1
ATOM 7743 N N . GLY B 1 201 ? 1.397 -51.688 -32.656 1 92.25 201 GLY B N 1
ATOM 7744 C CA . GLY B 1 201 ? 0.151 -50.938 -32.812 1 92.25 201 GLY B CA 1
ATOM 7745 C C . GLY B 1 201 ? -0.96 -51.781 -33.406 1 92.25 201 GLY B C 1
ATOM 7746 O O . GLY B 1 201 ? -0.702 -52.688 -34.219 1 92.25 201 GLY B O 1
ATOM 7747 N N . GLY B 1 202 ? -2.191 -51.438 -33.094 1 85.19 202 GLY B N 1
ATOM 7748 C CA . GLY B 1 202 ? -3.346 -52.25 -33.438 1 85.19 202 GLY B CA 1
ATOM 7749 C C . GLY B 1 202 ? -4.051 -51.75 -34.688 1 85.19 202 GLY B C 1
ATOM 7750 O O . GLY B 1 202 ? -4.992 -52.406 -35.156 1 85.19 202 GLY B O 1
ATOM 7751 N N . ASP B 1 203 ? -3.594 -50.625 -35.281 1 87.12 203 ASP B N 1
ATOM 7752 C CA . ASP B 1 203 ? -4.223 -50.125 -36.5 1 87.12 203 ASP B CA 1
ATOM 7753 C C . ASP B 1 203 ? -3.848 -50.969 -37.719 1 87.12 203 ASP B C 1
ATOM 7755 O O . ASP B 1 203 ? -2.959 -51.812 -37.625 1 87.12 203 ASP B O 1
ATOM 7759 N N . VAL B 1 204 ? -4.469 -50.75 -38.812 1 85.62 204 VAL B N 1
ATOM 7760 C CA . VAL B 1 204 ? -4.363 -51.562 -40 1 85.62 204 VAL B CA 1
ATOM 7761 C C . VAL B 1 204 ? -2.943 -51.5 -40.531 1 85.62 204 VAL B C 1
ATOM 7763 O O . VAL B 1 204 ? -2.395 -52.531 -41 1 85.62 204 VAL B O 1
ATOM 7766 N N . PHE B 1 205 ? -2.4 -50.344 -40.531 1 89.56 205 PHE B N 1
ATOM 7767 C CA . PHE B 1 205 ? -1.058 -50.156 -41.062 1 89.56 205 PHE B CA 1
ATOM 7768 C C . PHE B 1 205 ? -0.1 -49.688 -40 1 89.56 205 PHE B C 1
ATOM 7770 O O . PHE B 1 205 ? 0.006 -48.469 -39.719 1 89.56 205 PHE B O 1
ATOM 7777 N N . PRO B 1 206 ? 0.614 -50.625 -39.406 1 91.56 206 PRO B N 1
ATOM 7778 C CA . PRO B 1 206 ? 1.617 -50.156 -38.438 1 91.56 206 PRO B CA 1
ATOM 7779 C C . PRO B 1 206 ? 2.824 -49.5 -39.094 1 91.56 206 PRO B C 1
ATOM 7781 O O . PRO B 1 206 ? 3.236 -49.938 -40.188 1 91.56 206 PRO B O 1
ATOM 7784 N N . GLY B 1 207 ? 3.373 -48.469 -38.5 1 93.5 207 GLY B N 1
ATOM 7785 C CA . GLY B 1 207 ? 4.535 -47.812 -39.031 1 93.5 207 GLY B CA 1
ATOM 7786 C C . GLY B 1 207 ? 5.742 -48.719 -39.188 1 93.5 207 GLY B C 1
ATOM 7787 O O . GLY B 1 207 ? 6.422 -48.688 -40.219 1 93.5 207 GLY B O 1
ATOM 7788 N N . SER B 1 208 ? 5.992 -49.438 -38.188 1 94.94 208 SER B N 1
ATOM 7789 C CA . SER B 1 208 ? 6.965 -50.531 -38.219 1 94.94 208 SER B CA 1
ATOM 7790 C C . SER B 1 208 ? 6.301 -51.875 -37.938 1 94.94 208 SER B C 1
ATOM 7792 O O . SER B 1 208 ? 5.379 -51.969 -37.125 1 94.94 208 SER B O 1
ATOM 7794 N N . THR B 1 209 ? 6.816 -52.875 -38.594 1 93.81 209 THR B N 1
ATOM 7795 C CA . THR B 1 209 ? 6.105 -54.156 -38.594 1 93.81 209 THR B CA 1
ATOM 7796 C C . THR B 1 209 ? 6.785 -55.156 -37.688 1 93.81 209 THR B C 1
ATOM 7798 O O . THR B 1 209 ? 7.852 -54.875 -37.125 1 93.81 209 THR B O 1
ATOM 7801 N N . LEU B 1 210 ? 6.176 -56.375 -37.562 1 95.19 210 LEU B N 1
ATOM 7802 C CA . LEU B 1 210 ? 6.746 -57.438 -36.781 1 95.19 210 LEU B CA 1
ATOM 7803 C C . LEU B 1 210 ? 8.102 -57.875 -37.312 1 95.19 210 LEU B C 1
ATOM 7805 O O . LEU B 1 210 ? 9.07 -58.031 -36.562 1 95.19 210 LEU B O 1
ATOM 7809 N N . SER B 1 211 ? 8.117 -58 -38.594 1 94.5 211 SER B N 1
ATOM 7810 C CA . SER B 1 211 ? 9.352 -58.438 -39.25 1 94.5 211 SER B CA 1
ATOM 7811 C C . SER B 1 211 ? 10.461 -57.406 -39.094 1 94.5 211 SER B C 1
ATOM 7813 O O . SER B 1 211 ? 11.617 -57.781 -38.906 1 94.5 211 SER B O 1
ATOM 7815 N N . ASP B 1 212 ? 10.078 -56.156 -39.188 1 94.94 212 ASP B N 1
ATOM 7816 C CA . ASP B 1 212 ? 11.07 -55.094 -39.031 1 94.94 212 ASP B CA 1
ATOM 7817 C C . ASP B 1 212 ? 11.789 -55.219 -37.688 1 94.94 212 ASP B C 1
ATOM 7819 O O . ASP B 1 212 ? 13.016 -55.125 -37.625 1 94.94 212 ASP B O 1
ATOM 7823 N N . HIS B 1 213 ? 11.086 -55.438 -36.625 1 96.94 213 HIS B N 1
ATOM 7824 C CA . HIS B 1 213 ? 11.664 -55.469 -35.281 1 96.94 213 HIS B CA 1
ATOM 7825 C C . HIS B 1 213 ? 12.391 -56.781 -35.031 1 96.94 213 HIS B C 1
ATOM 7827 O O . HIS B 1 213 ? 13.414 -56.812 -34.344 1 96.94 213 HIS B O 1
ATOM 7833 N N . VAL B 1 214 ? 11.891 -57.844 -35.562 1 96.44 214 VAL B N 1
ATOM 7834 C CA . VAL B 1 214 ? 12.602 -59.125 -35.438 1 96.44 214 VAL B CA 1
ATOM 7835 C C . VAL B 1 214 ? 13.977 -59 -36.125 1 96.44 214 VAL B C 1
ATOM 7837 O O . VAL B 1 214 ? 14.977 -59.5 -35.562 1 96.44 214 VAL B O 1
ATOM 7840 N N . LEU B 1 215 ? 13.984 -58.375 -37.281 1 96 215 LEU B N 1
ATOM 7841 C CA . LEU B 1 215 ? 15.25 -58.188 -37.969 1 96 215 LEU B CA 1
ATOM 7842 C C . LEU B 1 215 ? 16.188 -57.312 -37.156 1 96 215 LEU B C 1
ATOM 7844 O O . LEU B 1 215 ? 17.391 -57.594 -37.062 1 96 215 LEU B O 1
ATOM 7848 N N . ARG B 1 216 ? 15.664 -56.312 -36.531 1 96.31 216 ARG B N 1
ATOM 7849 C CA . ARG B 1 216 ? 16.469 -55.5 -35.656 1 96.31 216 ARG B CA 1
ATOM 7850 C C . ARG B 1 216 ? 17.016 -56.281 -34.5 1 96.31 216 ARG B C 1
ATOM 7852 O O . ARG B 1 216 ? 18.219 -56.219 -34.188 1 96.31 216 ARG B O 1
ATOM 7859 N N . PHE B 1 217 ? 16.188 -57.031 -33.875 1 97.62 217 PHE B N 1
ATOM 7860 C CA . PHE B 1 217 ? 16.578 -57.844 -32.719 1 97.62 217 PHE B CA 1
ATOM 7861 C C . PHE B 1 217 ? 17.656 -58.844 -33.094 1 97.62 217 PHE B C 1
ATOM 7863 O O . PHE B 1 217 ? 18.578 -59.125 -32.312 1 97.62 217 PHE B O 1
ATOM 7870 N N . ASN B 1 218 ? 17.484 -59.344 -34.281 1 96.75 218 ASN B N 1
ATOM 7871 C CA . ASN B 1 218 ? 18.469 -60.312 -34.781 1 96.75 218 ASN B CA 1
ATOM 7872 C C . ASN B 1 218 ? 19.859 -59.688 -34.875 1 96.75 218 ASN B C 1
ATOM 7874 O O . ASN B 1 218 ? 20.875 -60.375 -34.688 1 96.75 218 ASN B O 1
ATOM 7878 N N . ASN B 1 219 ? 19.859 -58.406 -35.062 1 95.69 219 ASN B N 1
ATOM 7879 C CA . ASN B 1 219 ? 21.109 -57.719 -35.281 1 95.69 219 ASN B CA 1
ATOM 7880 C C . ASN B 1 219 ? 21.656 -57.125 -33.969 1 95.69 219 ASN B C 1
ATOM 7882 O O . ASN B 1 219 ? 22.766 -56.594 -33.938 1 95.69 219 ASN B O 1
ATOM 7886 N N . ILE B 1 220 ? 20.984 -57.25 -32.875 1 96 220 ILE B N 1
ATOM 7887 C CA . ILE B 1 220 ? 21.422 -56.781 -31.578 1 96 220 ILE B CA 1
ATOM 7888 C C . ILE B 1 220 ? 22.109 -57.906 -30.828 1 96 220 ILE B C 1
ATOM 7890 O O . ILE B 1 220 ? 21.469 -58.906 -30.484 1 96 220 ILE B O 1
ATOM 7894 N N . PRO B 1 221 ? 23.312 -57.719 -30.547 1 94.81 221 PRO B N 1
ATOM 7895 C CA . PRO B 1 221 ? 24.078 -58.844 -29.969 1 94.81 221 PRO B CA 1
ATOM 7896 C C . PRO B 1 221 ? 23.516 -59.281 -28.625 1 94.81 221 PRO B C 1
ATOM 7898 O O . PRO B 1 221 ? 23.594 -60.469 -28.281 1 94.81 221 PRO B O 1
ATOM 7901 N N . GLN B 1 222 ? 22.938 -58.406 -27.859 1 94.75 222 GLN B N 1
ATOM 7902 C CA . GLN B 1 222 ? 22.453 -58.719 -26.531 1 94.75 222 GLN B CA 1
ATOM 7903 C C . GLN B 1 222 ? 21.203 -59.594 -26.594 1 94.75 222 GLN B C 1
ATOM 7905 O O . GLN B 1 222 ? 20.891 -60.312 -25.641 1 94.75 222 GLN B O 1
ATOM 7910 N N . VAL B 1 223 ? 20.547 -59.594 -27.703 1 97.31 223 VAL B N 1
ATOM 7911 C CA . VAL B 1 223 ? 19.344 -60.406 -27.875 1 97.31 223 VAL B CA 1
ATOM 7912 C C . VAL B 1 223 ? 19.719 -61.781 -28.359 1 97.31 223 VAL B C 1
ATOM 7914 O O . VAL B 1 223 ? 20.469 -61.938 -29.328 1 97.31 223 VAL B O 1
ATOM 7917 N N . LYS B 1 224 ? 19.156 -62.781 -27.703 1 97.69 224 LYS B N 1
ATOM 7918 C CA . LYS B 1 224 ? 19.562 -64.188 -28.016 1 97.69 224 LYS B CA 1
ATOM 7919 C C . LYS B 1 224 ? 18.406 -65 -28.578 1 97.69 224 LYS B C 1
ATOM 7921 O O . LYS B 1 224 ? 18.609 -66 -29.188 1 97.69 224 LYS B O 1
ATOM 7926 N N . MET B 1 225 ? 17.25 -64.562 -28.391 1 98 225 MET B N 1
ATOM 7927 C CA . MET B 1 225 ? 16.047 -65.125 -29 1 98 225 MET B CA 1
ATOM 7928 C C . MET B 1 225 ? 14.938 -64.125 -29.125 1 98 225 MET B C 1
ATOM 7930 O O . MET B 1 225 ? 14.984 -63.062 -28.469 1 98 225 MET B O 1
ATOM 7934 N N . MET B 1 226 ? 14 -64.375 -29.938 1 98.31 226 MET B N 1
ATOM 7935 C CA . MET B 1 226 ? 12.898 -63.469 -30.156 1 98.31 226 MET B CA 1
ATOM 7936 C C . MET B 1 226 ? 11.555 -64.125 -29.922 1 98.31 226 MET B C 1
ATOM 7938 O O . MET B 1 226 ? 11.383 -65.312 -30.234 1 98.31 226 MET B O 1
ATOM 7942 N N . VAL B 1 227 ? 10.711 -63.406 -29.344 1 98.44 227 VAL B N 1
ATOM 7943 C CA . VAL B 1 227 ? 9.336 -63.844 -29.141 1 98.44 227 VAL B CA 1
ATOM 7944 C C . VAL B 1 227 ? 8.391 -62.906 -29.906 1 98.44 227 VAL B C 1
ATOM 7946 O O . VAL B 1 227 ? 8.492 -61.688 -29.828 1 98.44 227 VAL B O 1
ATOM 7949 N N . VAL B 1 228 ? 7.465 -63.469 -30.719 1 97.81 228 VAL B N 1
ATOM 7950 C CA . VAL B 1 228 ? 6.57 -62.688 -31.562 1 97.81 228 VAL B CA 1
ATOM 7951 C C . VAL B 1 228 ? 5.121 -63.094 -31.281 1 97.81 228 VAL B C 1
ATOM 7953 O O . VAL B 1 228 ? 4.777 -64.25 -31.281 1 97.81 228 VAL B O 1
ATOM 7956 N N . LEU B 1 229 ? 4.371 -62.062 -31.016 1 96.06 229 LEU B N 1
ATOM 7957 C CA . LEU B 1 229 ? 2.941 -62.312 -30.828 1 96.06 229 LEU B CA 1
ATOM 7958 C C . LEU B 1 229 ? 2.137 -61.562 -31.891 1 96.06 229 LEU B C 1
ATOM 7960 O O . LEU B 1 229 ? 2.047 -60.312 -31.844 1 96.06 229 LEU B O 1
ATOM 7964 N N . GLY B 1 230 ? 1.537 -62.25 -32.812 1 92.62 230 GLY B N 1
ATOM 7965 C CA . GLY B 1 230 ? 0.687 -61.688 -33.844 1 92.62 230 GLY B CA 1
ATOM 7966 C C . GLY B 1 230 ? -0.793 -61.844 -33.531 1 92.62 230 GLY B C 1
ATOM 7967 O O . GLY B 1 230 ? -1.175 -62.281 -32.469 1 92.62 230 GLY B O 1
ATOM 7968 N N . GLU B 1 231 ? -1.544 -61.344 -34.438 1 89.69 231 GLU B N 1
ATOM 7969 C CA . GLU B 1 231 ? -2.998 -61.438 -34.344 1 89.69 231 GLU B CA 1
ATOM 7970 C C . GLU B 1 231 ? -3.633 -61.688 -35.719 1 89.69 231 GLU B C 1
ATOM 7972 O O . GLU B 1 231 ? -3.059 -61.375 -36.75 1 89.69 231 GLU B O 1
ATOM 7977 N N . LEU B 1 232 ? -4.734 -62.312 -35.625 1 87.44 232 LEU B N 1
ATOM 7978 C CA . LEU B 1 232 ? -5.449 -62.594 -36.875 1 87.44 232 LEU B CA 1
ATOM 7979 C C . LEU B 1 232 ? -5.715 -61.281 -37.625 1 87.44 232 LEU B C 1
ATOM 7981 O O . LEU B 1 232 ? -5.836 -60.219 -37.031 1 87.44 232 LEU B O 1
ATOM 7985 N N . GLY B 1 233 ? -5.762 -61.469 -38.906 1 84.56 233 GLY B N 1
ATOM 7986 C CA . GLY B 1 233 ? -6.004 -60.312 -39.75 1 84.56 233 GLY B CA 1
ATOM 7987 C C . GLY B 1 233 ? -4.73 -59.719 -40.312 1 84.56 233 GLY B C 1
ATOM 7988 O O . GLY B 1 233 ? -3.693 -59.719 -39.656 1 84.56 233 GLY B O 1
ATOM 7989 N N . GLY B 1 234 ? -4.832 -59.281 -41.5 1 81.88 234 GLY B N 1
ATOM 7990 C CA . GLY B 1 234 ? -3.68 -58.656 -42.156 1 81.88 234 GLY B CA 1
ATOM 7991 C C . GLY B 1 234 ? -2.652 -59.656 -42.625 1 81.88 234 GLY B C 1
ATOM 7992 O O . GLY B 1 234 ? -2.938 -60.875 -42.688 1 81.88 234 GLY B O 1
ATOM 7993 N N . ARG B 1 235 ? -1.479 -59.188 -43 1 85.69 235 ARG B N 1
ATOM 7994 C CA . ARG B 1 235 ? -0.483 -60.094 -43.594 1 85.69 235 ARG B CA 1
ATOM 7995 C C . ARG B 1 235 ? 0.902 -59.812 -43 1 85.69 235 ARG B C 1
ATOM 7997 O O . ARG B 1 235 ? 1.91 -60.25 -43.562 1 85.69 235 ARG B O 1
ATOM 8004 N N . ASP B 1 236 ? 0.957 -59.156 -41.938 1 86.94 236 ASP B N 1
ATOM 8005 C CA . ASP B 1 236 ? 2.23 -58.719 -41.375 1 86.94 236 ASP B CA 1
ATOM 8006 C C . ASP B 1 236 ? 3.119 -59.906 -41.031 1 86.94 236 ASP B C 1
ATOM 8008 O O . ASP B 1 236 ? 4.328 -59.875 -41.281 1 86.94 236 ASP B O 1
ATOM 8012 N N . GLU B 1 237 ? 2.562 -60.969 -40.562 1 92.69 237 GLU B N 1
ATOM 8013 C CA . GLU B 1 237 ? 3.311 -62.125 -40.125 1 92.69 237 GLU B CA 1
ATOM 8014 C C . GLU B 1 237 ? 4.023 -62.812 -41.281 1 92.69 237 GLU B C 1
ATOM 8016 O O . GLU B 1 237 ? 5.074 -63.438 -41.094 1 92.69 237 GLU B O 1
ATOM 8021 N N . TYR B 1 238 ? 3.469 -62.625 -42.469 1 93.75 238 TYR B N 1
ATOM 8022 C CA . TYR B 1 238 ? 4.051 -63.312 -43.625 1 93.75 238 TYR B CA 1
ATOM 8023 C C . TYR B 1 238 ? 5.371 -62.656 -44 1 93.75 238 TYR B C 1
ATOM 8025 O O . TYR B 1 238 ? 6.242 -63.281 -44.594 1 93.75 238 TYR B O 1
ATOM 8033 N N . SER B 1 239 ? 5.449 -61.438 -43.719 1 92.31 239 SER B N 1
ATOM 8034 C CA . SER B 1 239 ? 6.75 -60.812 -43.938 1 92.31 239 SER B CA 1
ATOM 8035 C C . SER B 1 239 ? 7.828 -61.469 -43.062 1 92.31 239 SER B C 1
ATOM 8037 O O . SER B 1 239 ? 8.977 -61.594 -43.5 1 92.31 239 SER B O 1
ATOM 8039 N N . LEU B 1 240 ? 7.531 -61.844 -41.906 1 94.88 240 LEU B N 1
ATOM 8040 C CA . LEU B 1 240 ? 8.453 -62.562 -41.031 1 94.88 240 LEU B CA 1
ATOM 8041 C C . LEU B 1 240 ? 8.75 -63.938 -41.594 1 94.88 240 LEU B C 1
ATOM 8043 O O . LEU B 1 240 ? 9.898 -64.375 -41.531 1 94.88 240 LEU B O 1
ATOM 8047 N N . VAL B 1 241 ? 7.715 -64.562 -42.125 1 96.69 241 VAL B N 1
ATOM 8048 C CA . VAL B 1 241 ? 7.871 -65.875 -42.75 1 96.69 241 VAL B CA 1
ATOM 8049 C C . VAL B 1 241 ? 8.898 -65.812 -43.906 1 96.69 241 VAL B C 1
ATOM 8051 O O . VAL B 1 241 ? 9.797 -66.625 -44 1 96.69 241 VAL B O 1
ATOM 8054 N N . GLU B 1 242 ? 8.75 -64.812 -44.625 1 96 242 GLU B N 1
ATOM 8055 C CA . GLU B 1 242 ? 9.672 -64.562 -45.719 1 96 242 GLU B CA 1
ATOM 8056 C C . GLU B 1 242 ? 11.094 -64.375 -45.219 1 96 242 GLU B C 1
ATOM 8058 O O . GLU B 1 242 ? 12.047 -64.875 -45.812 1 96 242 GLU B O 1
ATOM 8063 N N . ALA B 1 243 ? 11.25 -63.625 -44.25 1 94.88 243 ALA B N 1
ATOM 8064 C CA . ALA B 1 243 ? 12.562 -63.344 -43.656 1 94.88 243 ALA B CA 1
ATOM 8065 C C . ALA B 1 243 ? 13.219 -64.625 -43.125 1 94.88 243 ALA B C 1
ATOM 8067 O O . ALA B 1 243 ? 14.422 -64.812 -43.312 1 94.88 243 ALA B O 1
ATOM 8068 N N . LEU B 1 244 ? 12.5 -65.438 -42.5 1 96.31 244 LEU B N 1
ATOM 8069 C CA . LEU B 1 244 ? 12.992 -66.75 -41.969 1 96.31 244 LEU B CA 1
ATOM 8070 C C . LEU B 1 244 ? 13.43 -67.625 -43.094 1 96.31 244 LEU B C 1
ATOM 8072 O O . LEU B 1 244 ? 14.508 -68.25 -43.062 1 96.31 244 LEU B O 1
ATOM 8076 N N . LYS B 1 245 ? 12.633 -67.688 -44.219 1 96.44 245 LYS B N 1
ATOM 8077 C CA . LYS B 1 245 ? 12.922 -68.562 -45.344 1 96.44 245 LYS B CA 1
ATOM 8078 C C . LYS B 1 245 ? 14.18 -68.062 -46.094 1 96.44 245 LYS B C 1
ATOM 8080 O O . LYS B 1 245 ? 14.93 -68.875 -46.625 1 96.44 245 LYS B O 1
ATOM 8085 N N . GLN B 1 246 ? 14.344 -66.812 -46 1 95.25 246 GLN B N 1
ATOM 8086 C CA . GLN B 1 246 ? 15.484 -66.25 -46.688 1 95.25 246 GLN B CA 1
ATOM 8087 C C . GLN B 1 246 ? 16.75 -66.375 -45.844 1 95.25 246 GLN B C 1
ATOM 8089 O O . GLN B 1 246 ? 17.844 -66 -46.281 1 95.25 246 GLN B O 1
ATOM 8094 N N . GLY B 1 247 ? 16.672 -66.75 -44.656 1 93.44 247 GLY B N 1
ATOM 8095 C CA . GLY B 1 247 ? 17.812 -67 -43.781 1 93.44 247 GLY B CA 1
ATOM 8096 C C . GLY B 1 247 ? 18.328 -65.688 -43.156 1 93.44 247 GLY B C 1
ATOM 8097 O O . GLY B 1 247 ? 19.469 -65.625 -42.719 1 93.44 247 GLY B O 1
ATOM 8098 N N . LYS B 1 248 ? 17.469 -64.75 -43.156 1 93.88 248 LYS B N 1
ATOM 8099 C CA . LYS B 1 248 ? 17.859 -63.438 -42.625 1 93.88 248 LYS B CA 1
ATOM 8100 C C . LYS B 1 248 ? 17.812 -63.438 -41.094 1 93.88 248 LYS B C 1
ATOM 8102 O O . LYS B 1 248 ? 18.375 -62.531 -40.438 1 93.88 248 LYS B O 1
ATOM 8107 N N . VAL B 1 249 ? 17.188 -64.375 -40.5 1 96.06 249 VAL B N 1
ATOM 8108 C CA . VAL B 1 249 ? 17.062 -64.5 -39.062 1 96.06 249 VAL B CA 1
ATOM 8109 C C . VAL B 1 249 ? 17.812 -65.75 -38.594 1 96.06 249 VAL B C 1
ATOM 8111 O O . VAL B 1 249 ? 17.469 -66.875 -38.969 1 96.06 249 VAL B O 1
ATOM 8114 N N . SER B 1 250 ? 18.797 -65.5 -37.812 1 95 250 SER B N 1
ATOM 8115 C CA . SER B 1 250 ? 19.625 -66.625 -37.406 1 95 250 SER B CA 1
ATOM 8116 C C . SER B 1 250 ? 19.328 -67.062 -35.969 1 95 250 SER B C 1
ATOM 8118 O O . SER B 1 250 ? 19.641 -68.125 -35.531 1 95 250 SER B O 1
ATOM 8120 N N . LYS B 1 251 ? 18.703 -66.25 -35.219 1 96.94 251 LYS B N 1
ATOM 8121 C CA . LYS B 1 251 ? 18.359 -66.5 -33.812 1 96.94 251 LYS B CA 1
ATOM 8122 C C . LYS B 1 251 ? 16.984 -67.188 -33.719 1 96.94 251 LYS B C 1
ATOM 8124 O O . LYS B 1 251 ? 16.125 -66.938 -34.562 1 96.94 251 LYS B O 1
ATOM 8129 N N . PRO B 1 252 ? 16.812 -67.938 -32.656 1 97.94 252 PRO B N 1
ATOM 8130 C CA . PRO B 1 252 ? 15.523 -68.625 -32.531 1 97.94 252 PRO B CA 1
ATOM 8131 C C . PRO B 1 252 ? 14.352 -67.688 -32.406 1 97.94 252 PRO B C 1
ATOM 8133 O O . PRO B 1 252 ? 14.461 -66.625 -31.688 1 97.94 252 PRO B O 1
ATOM 8136 N N . VAL B 1 253 ? 13.281 -68 -33.062 1 98.38 253 VAL B N 1
ATOM 8137 C CA . VAL B 1 253 ? 12.047 -67.25 -32.969 1 98.38 253 VAL B CA 1
ATOM 8138 C C . VAL B 1 253 ? 10.914 -68.125 -32.438 1 98.38 253 VAL B C 1
ATOM 8140 O O . VAL B 1 253 ? 10.648 -69.188 -33 1 98.38 253 VAL B O 1
ATOM 8143 N N . VAL B 1 254 ? 10.352 -67.75 -31.391 1 98.5 254 VAL B N 1
ATOM 8144 C CA . VAL B 1 254 ? 9.141 -68.375 -30.891 1 98.5 254 VAL B CA 1
ATOM 8145 C C . VAL B 1 254 ? 7.934 -67.5 -31.188 1 98.5 254 VAL B C 1
ATOM 8147 O O . VAL B 1 254 ? 7.871 -66.312 -30.734 1 98.5 254 VAL B O 1
ATOM 8150 N N . ALA B 1 255 ? 6.98 -67.938 -31.922 1 97.94 255 ALA B N 1
ATOM 8151 C CA . ALA B 1 255 ? 5.906 -67.062 -32.406 1 97.94 255 ALA B CA 1
ATOM 8152 C C . ALA B 1 255 ? 4.543 -67.688 -32.188 1 97.94 255 ALA B C 1
ATOM 8154 O O . ALA B 1 255 ? 4.426 -68.938 -32.156 1 97.94 255 ALA B O 1
ATOM 8155 N N . TRP B 1 256 ? 3.602 -66.875 -31.969 1 96.81 256 TRP B N 1
ATOM 8156 C CA . TRP B 1 256 ? 2.201 -67.25 -31.906 1 96.81 256 TRP B CA 1
ATOM 8157 C C . TRP B 1 256 ? 1.291 -66.188 -32.5 1 96.81 256 TRP B C 1
ATOM 8159 O O . TRP B 1 256 ? 1.511 -65 -32.281 1 96.81 256 TRP B O 1
ATOM 8169 N N . VAL B 1 257 ? 0.315 -66.625 -33.281 1 94.06 257 VAL B N 1
ATOM 8170 C CA . VAL B 1 257 ? -0.707 -65.688 -33.812 1 94.06 257 VAL B CA 1
ATOM 8171 C C . VAL B 1 257 ? -2.047 -66 -33.125 1 94.06 257 VAL B C 1
ATOM 8173 O O . VAL B 1 257 ? -2.59 -67.062 -33.25 1 94.06 257 VAL B O 1
ATOM 8176 N N . SER B 1 258 ? -2.537 -65 -32.406 1 89.94 258 SER B N 1
ATOM 8177 C CA . SER B 1 258 ? -3.768 -65.188 -31.656 1 89.94 258 SER B CA 1
ATOM 8178 C C . SER B 1 258 ? -4.996 -65.062 -32.562 1 89.94 258 SER B C 1
ATOM 8180 O O . SER B 1 258 ? -4.914 -64.5 -33.656 1 89.94 258 SER B O 1
ATOM 8182 N N . GLY B 1 259 ? -6.109 -65.562 -32.094 1 86.81 259 GLY B N 1
ATOM 8183 C CA . GLY B 1 259 ? -7.379 -65.438 -32.781 1 86.81 259 GLY B CA 1
ATOM 8184 C C . GLY B 1 259 ? -7.77 -66.75 -33.469 1 86.81 259 GLY B C 1
ATOM 8185 O O . GLY B 1 259 ? -8.555 -66.75 -34.406 1 86.81 259 GLY B O 1
ATOM 8186 N N . THR B 1 260 ? -7.203 -67.875 -33.062 1 85.19 260 THR B N 1
ATOM 8187 C CA . THR B 1 260 ? -7.48 -69.125 -33.656 1 85.19 260 THR B CA 1
ATOM 8188 C C . THR B 1 260 ? -8.938 -69.562 -33.438 1 85.19 260 THR B C 1
ATOM 8190 O O . THR B 1 260 ? -9.469 -70.438 -34.156 1 85.19 260 THR B O 1
ATOM 8193 N N . CYS B 1 261 ? -9.562 -68.938 -32.531 1 78.56 261 CYS B N 1
ATOM 8194 C CA . CYS B 1 261 ? -10.945 -69.25 -32.219 1 78.56 261 CYS B CA 1
ATOM 8195 C C . CYS B 1 261 ? -11.891 -68.625 -33.25 1 78.56 261 CYS B C 1
ATOM 8197 O O . CYS B 1 261 ? -13.086 -68.938 -33.25 1 78.56 261 CYS B O 1
ATOM 8199 N N . ALA B 1 262 ? -11.344 -67.75 -34.094 1 80.12 262 ALA B N 1
ATOM 8200 C CA . ALA B 1 262 ? -12.195 -67.062 -35.062 1 80.12 262 ALA B CA 1
ATOM 8201 C C . ALA B 1 262 ? -12.945 -68.062 -35.938 1 80.12 262 ALA B C 1
ATOM 8203 O O . ALA B 1 262 ? -14.07 -67.812 -36.375 1 80.12 262 ALA B O 1
ATOM 8204 N N . ARG B 1 263 ? -12.375 -69.188 -36.25 1 76 263 ARG B N 1
ATOM 8205 C CA . ARG B 1 263 ? -12.969 -70.188 -37.156 1 76 263 ARG B CA 1
ATOM 8206 C C . ARG B 1 263 ? -14.211 -70.812 -36.531 1 76 263 ARG B C 1
ATOM 8208 O O . ARG B 1 263 ? -15.023 -71.438 -37.219 1 76 263 ARG B O 1
ATOM 8215 N N . LEU B 1 264 ? -14.281 -70.625 -35.281 1 76.25 264 LEU B N 1
ATOM 8216 C CA . LEU B 1 264 ? -15.43 -71.188 -34.594 1 76.25 264 LEU B CA 1
ATOM 8217 C C . LEU B 1 264 ? -16.672 -70.312 -34.812 1 76.25 264 LEU B C 1
ATOM 8219 O O . LEU B 1 264 ? -17.797 -70.75 -34.531 1 76.25 264 LEU B O 1
ATOM 8223 N N . PHE B 1 265 ? -16.375 -69.188 -35.375 1 77 265 PHE B N 1
ATOM 8224 C CA . PHE B 1 265 ? -17.516 -68.312 -35.625 1 77 265 PHE B CA 1
ATOM 8225 C C . PHE B 1 265 ? -17.891 -68.312 -37.094 1 77 265 PHE B C 1
ATOM 8227 O O . PHE B 1 265 ? -17.031 -68.375 -37.969 1 77 265 PHE B O 1
ATOM 8234 N N . LYS B 1 266 ? -19.062 -68.312 -37.438 1 71.62 266 LYS B N 1
ATOM 8235 C CA . LYS B 1 266 ? -19.578 -68.375 -38.812 1 71.62 266 LYS B CA 1
ATOM 8236 C C . LYS B 1 266 ? -19.375 -67.062 -39.531 1 71.62 266 LYS B C 1
ATOM 8238 O O . LYS B 1 266 ? -19.156 -67.062 -40.75 1 71.62 266 LYS B O 1
ATOM 8243 N N . SER B 1 267 ? -19.547 -66 -38.844 1 72.38 267 SER B N 1
ATOM 8244 C CA . SER B 1 267 ? -19.438 -64.688 -39.469 1 72.38 267 SER B CA 1
ATOM 8245 C C . SER B 1 267 ? -18.062 -64.062 -39.219 1 72.38 267 SER B C 1
ATOM 8247 O O . SER B 1 267 ? -17.344 -64.438 -38.312 1 72.38 267 SER B O 1
ATOM 8249 N N . GLU B 1 268 ? -17.734 -63.094 -40.094 1 71.94 268 GLU B N 1
ATOM 8250 C CA . GLU B 1 268 ? -16.516 -62.312 -39.938 1 71.94 268 GLU B CA 1
ATOM 8251 C C . GLU B 1 268 ? -16.484 -61.625 -38.562 1 71.94 268 GLU B C 1
ATOM 8253 O O . GLU B 1 268 ? -17.484 -61 -38.188 1 71.94 268 GLU B O 1
ATOM 8258 N N . VAL B 1 269 ? -15.477 -61.969 -37.719 1 73.69 269 VAL B N 1
ATOM 8259 C CA . VAL B 1 269 ? -15.406 -61.406 -36.375 1 73.69 269 VAL B CA 1
ATOM 8260 C C . VAL B 1 269 ? -14.227 -60.438 -36.281 1 73.69 269 VAL B C 1
ATOM 8262 O O . VAL B 1 269 ? -13.148 -60.719 -36.812 1 73.69 269 VAL B O 1
ATOM 8265 N N . GLN B 1 270 ? -14.492 -59.188 -35.875 1 76.31 270 GLN B N 1
ATOM 8266 C CA . GLN B 1 270 ? -13.445 -58.219 -35.531 1 76.31 270 GLN B CA 1
ATOM 8267 C C . GLN B 1 270 ? -13.117 -58.25 -34.062 1 76.31 270 GLN B C 1
ATOM 8269 O O . GLN B 1 270 ? -14.008 -58.125 -33.219 1 76.31 270 GLN B O 1
ATOM 8274 N N . PHE B 1 271 ? -11.898 -58.469 -33.75 1 72.06 271 PHE B N 1
ATOM 8275 C CA . PHE B 1 271 ? -11.492 -58.562 -32.344 1 72.06 271 PHE B CA 1
ATOM 8276 C C . PHE B 1 271 ? -10.867 -57.25 -31.875 1 72.06 271 PHE B C 1
ATOM 8278 O O . PHE B 1 271 ? -9.648 -57.094 -31.922 1 72.06 271 PHE B O 1
ATOM 8285 N N . GLY B 1 272 ? -11.453 -56.219 -31.344 1 70.62 272 GLY B N 1
ATOM 8286 C CA . GLY B 1 272 ? -11.086 -55 -30.641 1 70.62 272 GLY B CA 1
ATOM 8287 C C . GLY B 1 272 ? -10.273 -54.062 -31.5 1 70.62 272 GLY B C 1
ATOM 8288 O O . GLY B 1 272 ? -10.602 -52.875 -31.609 1 70.62 272 GLY B O 1
ATOM 8289 N N . HIS B 1 273 ? -9.148 -54.5 -32.219 1 76.19 273 HIS B N 1
ATOM 8290 C CA . HIS B 1 273 ? -8.289 -53.656 -33.062 1 76.19 273 HIS B CA 1
ATOM 8291 C C . HIS B 1 273 ? -8.859 -53.531 -34.469 1 76.19 273 HIS B C 1
ATOM 8293 O O . HIS B 1 273 ? -9.453 -54.469 -35 1 76.19 273 HIS B O 1
ATOM 8299 N N . ALA B 1 274 ? -8.641 -52.312 -34.969 1 71.38 274 ALA B N 1
ATOM 8300 C CA . ALA B 1 274 ? -9.125 -52.062 -36.312 1 71.38 274 ALA B CA 1
ATOM 8301 C C . ALA B 1 274 ? -8.508 -53.062 -37.312 1 71.38 274 ALA B C 1
ATOM 8303 O O . ALA B 1 274 ? -9.148 -53.438 -38.312 1 71.38 274 ALA B O 1
ATOM 8304 N N . GLY B 1 275 ? -7.336 -53.656 -37.062 1 72.31 275 GLY B N 1
ATOM 8305 C CA . GLY B 1 275 ? -6.656 -54.562 -37.969 1 72.31 275 GLY B CA 1
ATOM 8306 C C . GLY B 1 275 ? -6.969 -56.031 -37.719 1 72.31 275 GLY B C 1
ATOM 8307 O O . GLY B 1 275 ? -6.605 -56.906 -38.5 1 72.31 275 GLY B O 1
ATOM 8308 N N . ALA B 1 276 ? -7.617 -56.344 -36.688 1 72.31 276 ALA B N 1
ATOM 8309 C CA . ALA B 1 276 ? -7.855 -57.719 -36.281 1 72.31 276 ALA B CA 1
ATOM 8310 C C . ALA B 1 276 ? -9.195 -58.219 -36.812 1 72.31 276 ALA B C 1
ATOM 8312 O O . ALA B 1 276 ? -10.102 -58.531 -36.031 1 72.31 276 ALA B O 1
ATOM 8313 N N . LYS B 1 277 ? -9.344 -58.281 -38.094 1 77.12 277 LYS B N 1
ATOM 8314 C CA . LYS B 1 277 ? -10.57 -58.688 -38.75 1 77.12 277 LYS B CA 1
ATOM 8315 C C . LYS B 1 277 ? -10.375 -60.031 -39.469 1 77.12 277 LYS B C 1
ATOM 8317 O O . LYS B 1 277 ? -9.383 -60.219 -40.188 1 77.12 277 LYS B O 1
ATOM 8322 N N . SER B 1 278 ? -11.25 -61.031 -39.188 1 75 278 SER B N 1
ATOM 8323 C CA . SER B 1 278 ? -11.188 -62.344 -39.844 1 75 278 SER B CA 1
ATOM 8324 C C . SER B 1 278 ? -11.555 -62.25 -41.344 1 75 278 SER B C 1
ATOM 8326 O O . SER B 1 278 ? -12.492 -61.531 -41.688 1 75 278 SER B O 1
ATOM 8328 N N . GLY B 1 279 ? -10.68 -62.531 -42.25 1 71.69 279 GLY B N 1
ATOM 8329 C CA . GLY B 1 279 ? -10.984 -62.5 -43.656 1 71.69 279 GLY B CA 1
ATOM 8330 C C . GLY B 1 279 ? -10.695 -63.812 -44.344 1 71.69 279 GLY B C 1
ATOM 8331 O O . GLY B 1 279 ? -11.148 -64.875 -43.906 1 71.69 279 GLY B O 1
ATOM 8332 N N . GLY B 1 280 ? -9.914 -63.812 -45.312 1 75.88 280 GLY B N 1
ATOM 8333 C CA . GLY B 1 280 ? -9.586 -65 -46.125 1 75.88 280 GLY B CA 1
ATOM 8334 C C . GLY B 1 280 ? -8.727 -66 -45.375 1 75.88 280 GLY B C 1
ATOM 8335 O O . GLY B 1 280 ? -8.32 -65.75 -44.25 1 75.88 280 GLY B O 1
ATOM 8336 N N . GLU B 1 281 ? -8.547 -67.125 -45.875 1 79.31 281 GLU B N 1
ATOM 8337 C CA . GLU B 1 281 ? -7.797 -68.188 -45.281 1 79.31 281 GLU B CA 1
ATOM 8338 C C . GLU B 1 281 ? -6.387 -67.75 -44.906 1 79.31 281 GLU B C 1
ATOM 8340 O O . GLU B 1 281 ? -5.898 -68.062 -43.812 1 79.31 281 GLU B O 1
ATOM 8345 N N . LEU B 1 282 ? -5.82 -66.875 -45.688 1 84.19 282 LEU B N 1
ATOM 8346 C CA . LEU B 1 282 ? -4.445 -66.5 -45.438 1 84.19 282 LEU B CA 1
ATOM 8347 C C . LEU B 1 282 ? -4.375 -65.5 -44.281 1 84.19 282 LEU B C 1
ATOM 8349 O O . LEU B 1 282 ? -3.307 -65.25 -43.719 1 84.19 282 LEU B O 1
ATOM 8353 N N . GLU B 1 283 ? -5.516 -65.062 -43.938 1 86.62 283 GLU B N 1
ATOM 8354 C CA . GLU B 1 283 ? -5.543 -64.062 -42.844 1 86.62 283 GLU B CA 1
ATOM 8355 C C . GLU B 1 283 ? -5.871 -64.688 -41.531 1 86.62 283 GLU B C 1
ATOM 8357 O O . GLU B 1 283 ? -5.844 -64.062 -40.469 1 86.62 283 GLU B O 1
ATOM 8362 N N . SER B 1 284 ? -6.133 -65.938 -41.594 1 88.56 284 SER B N 1
ATOM 8363 C CA . SER B 1 284 ? -6.492 -66.625 -40.375 1 88.56 284 SER B CA 1
ATOM 8364 C C . SER B 1 284 ? -5.266 -66.938 -39.5 1 88.56 284 SER B C 1
ATOM 8366 O O . SER B 1 284 ? -4.152 -67.062 -40.031 1 88.56 284 SER B O 1
ATOM 8368 N N . ALA B 1 285 ? -5.438 -67.062 -38.25 1 92.25 285 ALA B N 1
ATOM 8369 C CA . ALA B 1 285 ? -4.359 -67.312 -37.312 1 92.25 285 ALA B CA 1
ATOM 8370 C C . ALA B 1 285 ? -3.75 -68.688 -37.594 1 92.25 285 ALA B C 1
ATOM 8372 O O . ALA B 1 285 ? -2.533 -68.875 -37.5 1 92.25 285 ALA B O 1
ATOM 8373 N N . GLN B 1 286 ? -4.555 -69.688 -38 1 91.5 286 GLN B N 1
ATOM 8374 C CA . GLN B 1 286 ? -4.094 -71 -38.281 1 91.5 286 GLN B CA 1
ATOM 8375 C C . GLN B 1 286 ? -3.111 -71.062 -39.438 1 91.5 286 GLN B C 1
ATOM 8377 O O . GLN B 1 286 ? -2.047 -71.688 -39.344 1 91.5 286 GLN B O 1
ATOM 8382 N N . ALA B 1 287 ? -3.545 -70.375 -40.438 1 93 287 ALA B N 1
ATOM 8383 C CA . ALA B 1 287 ? -2.697 -70.375 -41.625 1 93 287 ALA B CA 1
ATOM 8384 C C . ALA B 1 287 ? -1.374 -69.625 -41.312 1 93 287 ALA B C 1
ATOM 8386 O O . ALA B 1 287 ? -0.317 -70.062 -41.781 1 93 287 ALA B O 1
ATOM 8387 N N . LYS B 1 288 ? -1.45 -68.625 -40.625 1 94.75 288 LYS B N 1
ATOM 8388 C CA . LYS B 1 288 ? -0.249 -67.875 -40.281 1 94.75 288 LYS B CA 1
ATOM 8389 C C . LYS B 1 288 ? 0.668 -68.688 -39.375 1 94.75 288 LYS B C 1
ATOM 8391 O O . LYS B 1 288 ? 1.883 -68.688 -39.562 1 94.75 288 LYS B O 1
ATOM 8396 N N . ASN B 1 289 ? 0.139 -69.312 -38.344 1 96.38 289 ASN B N 1
ATOM 8397 C CA . ASN B 1 289 ? 0.918 -70.188 -37.469 1 96.38 289 ASN B CA 1
ATOM 8398 C C . ASN B 1 289 ? 1.609 -71.312 -38.219 1 96.38 289 ASN B C 1
ATOM 8400 O O . ASN B 1 289 ? 2.773 -71.625 -37.938 1 96.38 289 ASN B O 1
ATOM 8404 N N . GLN B 1 290 ? 0.854 -71.875 -39.156 1 95.44 290 GLN B N 1
ATOM 8405 C CA . GLN B 1 290 ? 1.43 -73 -39.969 1 95.44 290 GLN B CA 1
ATOM 8406 C C . GLN B 1 290 ? 2.568 -72.438 -40.844 1 95.44 290 GLN B C 1
ATOM 8408 O O . GLN B 1 290 ? 3.609 -73.125 -40.969 1 95.44 290 GLN B O 1
ATOM 8413 N N . ALA B 1 291 ? 2.35 -71.312 -41.375 1 96.25 291 ALA B N 1
ATOM 8414 C CA . ALA B 1 291 ? 3.377 -70.688 -42.219 1 96.25 291 ALA B CA 1
ATOM 8415 C C . ALA B 1 291 ? 4.641 -70.438 -41.438 1 96.25 291 ALA B C 1
ATOM 8417 O O . ALA B 1 291 ? 5.754 -70.625 -41.906 1 96.25 291 ALA B O 1
ATOM 8418 N N . LEU B 1 292 ? 4.492 -69.938 -40.25 1 97.56 292 LEU B N 1
ATOM 8419 C CA . LEU B 1 292 ? 5.621 -69.625 -39.344 1 97.56 292 LEU B CA 1
ATOM 8420 C C . LEU B 1 292 ? 6.359 -70.938 -38.969 1 97.56 292 LEU B C 1
ATOM 8422 O O . LEU B 1 292 ? 7.59 -70.938 -39 1 97.56 292 LEU B O 1
ATOM 8426 N N . LYS B 1 293 ? 5.617 -71.875 -38.656 1 97.06 293 LYS B N 1
ATOM 8427 C CA . LYS B 1 293 ? 6.203 -73.188 -38.312 1 97.06 293 LYS B CA 1
ATOM 8428 C C . LYS B 1 293 ? 7.012 -73.75 -39.5 1 97.06 293 LYS B C 1
ATOM 8430 O O . LYS B 1 293 ? 8.133 -74.25 -39.281 1 97.06 293 LYS B O 1
ATOM 8435 N N . ASP B 1 294 ? 6.438 -73.688 -40.656 1 97.31 294 ASP B N 1
ATOM 8436 C CA . ASP B 1 294 ? 7.082 -74.188 -41.844 1 97.31 294 ASP B CA 1
ATOM 8437 C C . ASP B 1 294 ? 8.367 -73.438 -42.156 1 97.31 294 ASP B C 1
ATOM 8439 O O . ASP B 1 294 ? 9.289 -73.938 -42.781 1 97.31 294 ASP B O 1
ATOM 8443 N N . ALA B 1 295 ? 8.375 -72.188 -41.75 1 97.06 295 ALA B N 1
ATOM 8444 C CA . ALA B 1 295 ? 9.516 -71.375 -42.031 1 97.06 295 ALA B CA 1
ATOM 8445 C C . ALA B 1 295 ? 10.633 -71.562 -41 1 97.06 295 ALA B C 1
ATOM 8447 O O . ALA B 1 295 ? 11.734 -71.062 -41.156 1 97.06 295 ALA B O 1
ATOM 8448 N N . GLY B 1 296 ? 10.367 -72.312 -39.875 1 96.12 296 GLY B N 1
ATOM 8449 C CA . GLY B 1 296 ? 11.422 -72.688 -38.938 1 96.12 296 GLY B CA 1
ATOM 8450 C C . GLY B 1 296 ? 11.234 -72.062 -37.594 1 96.12 296 GLY B C 1
ATOM 8451 O O . GLY B 1 296 ? 12.07 -72.25 -36.688 1 96.12 296 GLY B O 1
ATOM 8452 N N . ALA B 1 297 ? 10.211 -71.312 -37.344 1 98 297 ALA B N 1
ATOM 8453 C CA . ALA B 1 297 ? 9.914 -70.75 -36.031 1 98 297 ALA B CA 1
ATOM 8454 C C . ALA B 1 297 ? 9.359 -71.812 -35.125 1 98 297 ALA B C 1
ATOM 8456 O O . ALA B 1 297 ? 8.797 -72.812 -35.562 1 98 297 ALA B O 1
ATOM 8457 N N . VAL B 1 298 ? 9.555 -71.625 -33.844 1 98.12 298 VAL B N 1
ATOM 8458 C CA . VAL B 1 298 ? 8.914 -72.5 -32.844 1 98.12 298 VAL B CA 1
ATOM 8459 C C . VAL B 1 298 ? 7.484 -72.062 -32.594 1 98.12 298 VAL B C 1
ATOM 8461 O O . VAL B 1 298 ? 7.285 -70.938 -32.031 1 98.12 298 VAL B O 1
ATOM 8464 N N . VAL B 1 299 ? 6.508 -72.75 -33.031 1 98.19 299 VAL B N 1
ATOM 8465 C CA . VAL B 1 299 ? 5.105 -72.375 -32.875 1 98.19 299 VAL B CA 1
ATOM 8466 C C . VAL B 1 299 ? 4.371 -73.438 -32.031 1 98.19 299 VAL B C 1
ATOM 8468 O O . VAL B 1 299 ? 4.246 -74.562 -32.438 1 98.19 299 VAL B O 1
ATOM 8471 N N . PRO B 1 300 ? 3.953 -73 -30.969 1 96.69 300 PRO B N 1
ATOM 8472 C CA . PRO B 1 300 ? 3.215 -73.938 -30.141 1 96.69 300 PRO B CA 1
ATOM 8473 C C . PRO B 1 300 ? 1.842 -74.312 -30.703 1 96.69 300 PRO B C 1
ATOM 8475 O O . PRO B 1 300 ? 1.475 -73.812 -31.781 1 96.69 300 PRO B O 1
ATOM 8478 N N . THR B 1 301 ? 1.114 -75.188 -29.922 1 92.88 301 THR B N 1
ATOM 8479 C CA . THR B 1 301 ? -0.172 -75.625 -30.406 1 92.88 301 THR B CA 1
ATOM 8480 C C . THR B 1 301 ? -1.31 -74.75 -29.891 1 92.88 301 THR B C 1
ATOM 8482 O O . THR B 1 301 ? -2.43 -74.812 -30.406 1 92.88 301 THR B O 1
ATOM 8485 N N . SER B 1 302 ? -0.978 -74.062 -28.891 1 92.62 302 SER B N 1
ATOM 8486 C CA . SER B 1 302 ? -1.942 -73.125 -28.281 1 92.62 302 SER B CA 1
ATOM 8487 C C . SER B 1 302 ? -1.242 -72 -27.562 1 92.62 302 SER B C 1
ATOM 8489 O O . SER B 1 302 ? -0.025 -72 -27.375 1 92.62 302 SER B O 1
ATOM 8491 N N . PHE B 1 303 ? -2.045 -71 -27.25 1 92.06 303 PHE B N 1
ATOM 8492 C CA . PHE B 1 303 ? -1.474 -69.875 -26.5 1 92.06 303 PHE B CA 1
ATOM 8493 C C . PHE B 1 303 ? -0.945 -70.312 -25.156 1 92.06 303 PHE B C 1
ATOM 8495 O O . PHE B 1 303 ? 0.09 -69.812 -24.688 1 92.06 303 PHE B O 1
ATOM 8502 N N . GLU B 1 304 ? -1.583 -71.25 -24.516 1 91.69 304 GLU B N 1
ATOM 8503 C CA . GLU B 1 304 ? -1.172 -71.812 -23.219 1 91.69 304 GLU B CA 1
ATOM 8504 C C . GLU B 1 304 ? 0.196 -72.438 -23.312 1 91.69 304 GLU B C 1
ATOM 8506 O O . GLU B 1 304 ? 0.976 -72.438 -22.359 1 91.69 304 GLU B O 1
ATOM 8511 N N . ALA B 1 305 ? 0.417 -73.062 -24.438 1 95.44 305 ALA B N 1
ATOM 8512 C CA . ALA B 1 305 ? 1.679 -73.75 -24.641 1 95.44 305 ALA B CA 1
ATOM 8513 C C . ALA B 1 305 ? 2.801 -72.812 -25 1 95.44 305 ALA B C 1
ATOM 8515 O O . ALA B 1 305 ? 3.963 -73.188 -25.094 1 95.44 305 ALA B O 1
ATOM 8516 N N . PHE B 1 306 ? 2.414 -71.562 -25.188 1 95.94 306 PHE B N 1
ATOM 8517 C CA . PHE B 1 306 ? 3.371 -70.562 -25.625 1 95.94 306 PHE B CA 1
ATOM 8518 C C . PHE B 1 306 ? 4.469 -70.375 -24.578 1 95.94 306 PHE B C 1
ATOM 8520 O O . PHE B 1 306 ? 5.652 -70.312 -24.922 1 95.94 306 PHE B O 1
ATOM 8527 N N . GLU B 1 307 ? 4.113 -70.312 -23.312 1 97.06 307 GLU B N 1
ATOM 8528 C CA . GLU B 1 307 ? 5.051 -70.125 -22.219 1 97.06 307 GLU B CA 1
ATOM 8529 C C . GLU B 1 307 ? 6.078 -71.312 -22.203 1 97.06 307 GLU B C 1
ATOM 8531 O O . GLU B 1 307 ? 7.277 -71.062 -22.078 1 97.06 307 GLU B O 1
ATOM 8536 N N . ALA B 1 308 ? 5.605 -72.5 -22.359 1 97.62 308 ALA B N 1
ATOM 8537 C CA . ALA B 1 308 ? 6.48 -73.688 -22.359 1 97.62 308 ALA B CA 1
ATOM 8538 C C . ALA B 1 308 ? 7.449 -73.625 -23.531 1 97.62 308 ALA B C 1
ATOM 8540 O O . ALA B 1 308 ? 8.617 -74 -23.391 1 97.62 308 ALA B O 1
ATOM 8541 N N . ALA B 1 309 ? 6.949 -73.25 -24.656 1 98.19 309 ALA B N 1
ATOM 8542 C CA . ALA B 1 309 ? 7.793 -73.125 -25.859 1 98.19 309 ALA B CA 1
ATOM 8543 C C . ALA B 1 309 ? 8.914 -72.125 -25.656 1 98.19 309 ALA B C 1
ATOM 8545 O O . ALA B 1 309 ? 10.055 -72.375 -26.062 1 98.19 309 ALA B O 1
ATOM 8546 N N . ILE B 1 310 ? 8.578 -71 -25.062 1 98.31 310 ILE B N 1
ATOM 8547 C CA . ILE B 1 310 ? 9.57 -70 -24.797 1 98.31 310 ILE B CA 1
ATOM 8548 C C . ILE B 1 310 ? 10.617 -70.5 -23.812 1 98.31 310 ILE B C 1
ATOM 8550 O O . ILE B 1 310 ? 11.82 -70.375 -24.031 1 98.31 310 ILE B O 1
ATOM 8554 N N . LYS B 1 311 ? 10.164 -71.188 -22.766 1 98.12 311 LYS B N 1
ATOM 8555 C CA . LYS B 1 311 ? 11.062 -71.75 -21.766 1 98.12 311 LYS B CA 1
ATOM 8556 C C . LYS B 1 311 ? 12.023 -72.75 -22.375 1 98.12 311 LYS B C 1
ATOM 8558 O O . LYS B 1 311 ? 13.227 -72.688 -22.094 1 98.12 311 LYS B O 1
ATOM 8563 N N . GLU B 1 312 ? 11.445 -73.688 -23.094 1 98.12 312 GLU B N 1
ATOM 8564 C CA . GLU B 1 312 ? 12.242 -74.75 -23.703 1 98.12 312 GLU B CA 1
ATOM 8565 C C . GLU B 1 312 ? 13.32 -74.125 -24.625 1 98.12 312 GLU B C 1
ATOM 8567 O O . GLU B 1 312 ? 14.461 -74.625 -24.609 1 98.12 312 GLU B O 1
ATOM 8572 N N . THR B 1 313 ? 12.867 -73.188 -25.391 1 98.25 313 THR B N 1
ATOM 8573 C CA . THR B 1 313 ? 13.812 -72.562 -26.312 1 98.25 313 THR B CA 1
ATOM 8574 C C . THR B 1 313 ? 14.922 -71.875 -25.547 1 98.25 313 THR B C 1
ATOM 8576 O O . THR B 1 313 ? 16.094 -71.938 -25.906 1 98.25 313 THR B O 1
ATOM 8579 N N . PHE B 1 314 ? 14.625 -71.125 -24.5 1 97.62 314 PHE B N 1
ATOM 8580 C CA . PHE B 1 314 ? 15.594 -70.438 -23.703 1 97.62 314 PHE B CA 1
ATOM 8581 C C . PHE B 1 314 ? 16.547 -71.375 -22.984 1 97.62 314 PHE B C 1
ATOM 8583 O O . PHE B 1 314 ? 17.75 -71.188 -22.969 1 97.62 314 PHE B O 1
ATOM 8590 N N . ASP B 1 315 ? 15.969 -72.5 -22.438 1 97.19 315 ASP B N 1
ATOM 8591 C CA . ASP B 1 315 ? 16.766 -73.5 -21.734 1 97.19 315 ASP B CA 1
ATOM 8592 C C . ASP B 1 315 ? 17.797 -74.125 -22.672 1 97.19 315 ASP B C 1
ATOM 8594 O O . ASP B 1 315 ? 18.922 -74.375 -22.266 1 97.19 315 ASP B O 1
ATOM 8598 N N . LYS B 1 316 ? 17.328 -74.312 -23.828 1 97.44 316 LYS B N 1
ATOM 8599 C CA . LYS B 1 316 ? 18.25 -74.875 -24.828 1 97.44 316 LYS B CA 1
ATOM 8600 C C . LYS B 1 316 ? 19.422 -73.938 -25.078 1 97.44 316 LYS B C 1
ATOM 8602 O O . LYS B 1 316 ? 20.562 -74.438 -25.219 1 97.44 316 LYS B O 1
ATOM 8607 N N . LEU B 1 317 ? 19.125 -72.688 -25.141 1 97.19 317 LEU B N 1
ATOM 8608 C CA . LEU B 1 317 ? 20.172 -71.688 -25.375 1 97.19 317 LEU B CA 1
ATOM 8609 C C . LEU B 1 317 ? 21.125 -71.625 -24.188 1 97.19 317 LEU B C 1
ATOM 8611 O O . LEU B 1 317 ? 22.328 -71.438 -24.375 1 97.19 317 LEU B O 1
ATOM 8615 N N . VAL B 1 318 ? 20.641 -71.688 -23 1 96.06 318 VAL B N 1
ATOM 8616 C CA . VAL B 1 318 ? 21.469 -71.688 -21.797 1 96.06 318 VAL B CA 1
ATOM 8617 C C . VAL B 1 318 ? 22.359 -72.938 -21.781 1 96.06 318 VAL B C 1
ATOM 8619 O O . VAL B 1 318 ? 23.547 -72.812 -21.484 1 96.06 318 VAL B O 1
ATOM 8622 N N . GLU B 1 319 ? 21.719 -74.062 -22.094 1 96.19 319 GLU B N 1
ATOM 8623 C CA . GLU B 1 319 ? 22.453 -75.312 -22.125 1 96.19 319 GLU B CA 1
ATOM 8624 C C . GLU B 1 319 ? 23.578 -75.312 -23.156 1 96.19 319 GLU B C 1
ATOM 8626 O O . GLU B 1 319 ? 24.641 -75.875 -22.922 1 96.19 319 GLU B O 1
ATOM 8631 N N . GLU B 1 320 ? 23.297 -74.625 -24.219 1 95.88 320 GLU B N 1
ATOM 8632 C CA . GLU B 1 320 ? 24.281 -74.5 -25.297 1 95.88 320 GLU B CA 1
ATOM 8633 C C . GLU B 1 320 ? 25.328 -73.438 -24.984 1 95.88 320 GLU B C 1
ATOM 8635 O O . GLU B 1 320 ? 26.297 -73.312 -25.75 1 95.88 320 GLU B O 1
ATOM 8640 N N . GLY B 1 321 ? 25.172 -72.75 -23.859 1 94.12 321 GLY B N 1
ATOM 8641 C CA . GLY B 1 321 ? 26.141 -71.75 -23.438 1 94.12 321 GLY B CA 1
ATOM 8642 C C . GLY B 1 321 ? 26.016 -70.438 -24.203 1 94.12 321 GLY B C 1
ATOM 8643 O O . GLY B 1 321 ? 26.906 -69.562 -24.125 1 94.12 321 GLY B O 1
ATOM 8644 N N . LYS B 1 322 ? 24.984 -70.188 -24.906 1 94.12 322 LYS B N 1
ATOM 8645 C CA . LYS B 1 322 ? 24.766 -69 -25.719 1 94.12 322 LYS B CA 1
ATOM 8646 C C . LYS B 1 322 ? 24.203 -67.875 -24.875 1 94.12 322 LYS B C 1
ATOM 8648 O O . LYS B 1 322 ? 24.328 -66.688 -25.266 1 94.12 322 LYS B O 1
ATOM 8653 N N . VAL B 1 323 ? 23.625 -68.25 -23.734 1 93.5 323 VAL B N 1
ATOM 8654 C CA . VAL B 1 323 ? 23.078 -67.188 -22.828 1 93.5 323 VAL B CA 1
ATOM 8655 C C . VAL B 1 323 ? 23.641 -67.438 -21.422 1 93.5 323 VAL B C 1
ATOM 8657 O O . VAL B 1 323 ? 23.672 -68.562 -20.922 1 93.5 323 VAL B O 1
ATOM 8660 N N . THR B 1 324 ? 24.203 -66.375 -20.906 1 88.44 324 THR B N 1
ATOM 8661 C CA . THR B 1 324 ? 24.531 -66.375 -19.484 1 88.44 324 THR B CA 1
ATOM 8662 C C . THR B 1 324 ? 23.484 -65.562 -18.703 1 88.44 324 THR B C 1
ATOM 8664 O O . THR B 1 324 ? 23.391 -64.312 -18.875 1 88.44 324 THR B O 1
ATOM 8667 N N . PRO B 1 325 ? 22.781 -66.312 -17.922 1 83.5 325 PRO B N 1
ATOM 8668 C CA . PRO B 1 325 ? 21.703 -65.562 -17.234 1 83.5 325 PRO B CA 1
ATOM 8669 C C . PRO B 1 325 ? 22.188 -64.375 -16.406 1 83.5 325 PRO B C 1
ATOM 8671 O O . PRO B 1 325 ? 23.25 -64.5 -15.781 1 83.5 325 PRO B O 1
ATOM 8674 N N . VAL B 1 326 ? 21.469 -63.25 -16.438 1 84.69 326 VAL B N 1
ATOM 8675 C CA . VAL B 1 326 ? 21.828 -61.969 -15.812 1 84.69 326 VAL B CA 1
ATOM 8676 C C . VAL B 1 326 ? 21.609 -62.062 -14.305 1 84.69 326 VAL B C 1
ATOM 8678 O O . VAL B 1 326 ? 20.656 -62.688 -13.844 1 84.69 326 VAL B O 1
ATOM 8681 N N . LYS B 1 327 ? 22.484 -61.438 -13.617 1 84.06 327 LYS B N 1
ATOM 8682 C CA . LYS B 1 327 ? 22.359 -61.375 -12.164 1 84.06 327 LYS B CA 1
ATOM 8683 C C . LYS B 1 327 ? 21.25 -60.438 -11.742 1 84.06 327 LYS B C 1
ATOM 8685 O O . LYS B 1 327 ? 21.125 -59.312 -12.289 1 84.06 327 LYS B O 1
ATOM 8690 N N . GLU B 1 328 ? 20.5 -60.906 -10.82 1 88.31 328 GLU B N 1
ATOM 8691 C CA . GLU B 1 328 ? 19.359 -60.094 -10.352 1 88.31 328 GLU B CA 1
ATOM 8692 C C . GLU B 1 328 ? 19.812 -59.031 -9.375 1 88.31 328 GLU B C 1
ATOM 8694 O O . GLU B 1 328 ? 20.703 -59.25 -8.547 1 88.31 328 GLU B O 1
ATOM 8699 N N . ILE B 1 329 ? 19.297 -57.75 -9.586 1 87.38 329 ILE B N 1
ATOM 8700 C CA . ILE B 1 329 ? 19.578 -56.656 -8.68 1 87.38 329 ILE B CA 1
ATOM 8701 C C . ILE B 1 329 ? 18.281 -56.156 -8.062 1 87.38 329 ILE B C 1
ATOM 8703 O O . ILE B 1 329 ? 17.203 -56.344 -8.633 1 87.38 329 ILE B O 1
ATOM 8707 N N . THR B 1 330 ? 18.438 -55.594 -6.887 1 88.88 330 THR B N 1
ATOM 8708 C CA . THR B 1 330 ? 17.266 -55 -6.25 1 88.88 330 THR B CA 1
ATOM 8709 C C . THR B 1 330 ? 17.156 -53.531 -6.641 1 88.88 330 THR B C 1
ATOM 8711 O O . THR B 1 330 ? 18.047 -52.719 -6.34 1 88.88 330 THR B O 1
ATOM 8714 N N . PRO B 1 331 ? 16.094 -53.188 -7.359 1 90.19 331 PRO B N 1
ATOM 8715 C CA . PRO B 1 331 ? 15.945 -51.781 -7.723 1 90.19 331 PRO B CA 1
ATOM 8716 C C . PRO B 1 331 ? 15.641 -50.875 -6.52 1 90.19 331 PRO B C 1
ATOM 8718 O O . PRO B 1 331 ? 15.133 -51.344 -5.504 1 90.19 331 PRO B O 1
ATOM 8721 N N . PRO B 1 332 ? 16 -49.625 -6.609 1 89.88 332 PRO B N 1
ATOM 8722 C CA . PRO B 1 332 ? 15.719 -48.688 -5.512 1 89.88 332 PRO B CA 1
ATOM 8723 C C . PRO B 1 332 ? 14.227 -48.406 -5.34 1 89.88 332 PRO B C 1
ATOM 8725 O O . PRO B 1 332 ? 13.477 -48.438 -6.316 1 89.88 332 PRO B O 1
ATOM 8728 N N . PRO B 1 333 ? 13.82 -48.219 -4.141 1 88.81 333 PRO B N 1
ATOM 8729 C CA . PRO B 1 333 ? 12.414 -47.875 -3.93 1 88.81 333 PRO B CA 1
ATOM 8730 C C . PRO B 1 333 ? 12.062 -46.5 -4.438 1 88.81 333 PRO B C 1
ATOM 8732 O O . PRO B 1 333 ? 12.852 -45.562 -4.281 1 88.81 333 PRO B O 1
ATOM 8735 N N . ILE B 1 334 ? 10.93 -46.344 -5.055 1 89.31 334 ILE B N 1
ATOM 8736 C CA . ILE B 1 334 ? 10.453 -45.062 -5.516 1 89.31 334 ILE B CA 1
ATOM 8737 C C . ILE B 1 334 ? 9.836 -44.281 -4.344 1 89.31 334 ILE B C 1
ATOM 8739 O O . ILE B 1 334 ? 9.008 -44.812 -3.607 1 89.31 334 ILE B O 1
ATOM 8743 N N . PRO B 1 335 ? 10.273 -43.031 -4.23 1 88.5 335 PRO B N 1
ATOM 8744 C CA . PRO B 1 335 ? 9.703 -42.219 -3.145 1 88.5 335 PRO B CA 1
ATOM 8745 C C . PRO B 1 335 ? 8.195 -42.031 -3.293 1 88.5 335 PRO B C 1
ATOM 8747 O O . PRO B 1 335 ? 7.703 -41.844 -4.41 1 88.5 335 PRO B O 1
ATOM 8750 N N . GLU B 1 336 ? 7.48 -42.094 -2.264 1 87.88 336 GLU B N 1
ATOM 8751 C CA . GLU B 1 336 ? 6.039 -41.875 -2.254 1 87.88 336 GLU B CA 1
ATOM 8752 C C . GLU B 1 336 ? 5.715 -40.375 -2.236 1 87.88 336 GLU B C 1
ATOM 8754 O O . GLU B 1 336 ? 6.453 -39.562 -1.65 1 87.88 336 GLU B O 1
ATOM 8759 N N . ASP B 1 337 ? 4.621 -40.094 -2.979 1 87.81 337 ASP B N 1
ATOM 8760 C CA . ASP B 1 337 ? 4.152 -38.688 -2.936 1 87.81 337 ASP B CA 1
ATOM 8761 C C . ASP B 1 337 ? 3.693 -38.312 -1.53 1 87.81 337 ASP B C 1
ATOM 8763 O O . ASP B 1 337 ? 3.033 -39.094 -0.851 1 87.81 337 ASP B O 1
ATOM 8767 N N . LEU B 1 338 ? 4.02 -37.062 -1.147 1 85.94 338 LEU B N 1
ATOM 8768 C CA . LEU B 1 338 ? 3.707 -36.594 0.195 1 85.94 338 LEU B CA 1
ATOM 8769 C C . LEU B 1 338 ? 2.207 -36.656 0.458 1 85.94 338 LEU B C 1
ATOM 8771 O O . LEU B 1 338 ? 1.775 -37.094 1.526 1 85.94 338 LEU B O 1
ATOM 8775 N N . SER B 1 339 ? 1.449 -36.188 -0.49 1 86.94 339 SER B N 1
ATOM 8776 C CA . SER B 1 339 ? 0.002 -36.156 -0.309 1 86.94 339 SER B CA 1
ATOM 8777 C C . SER B 1 339 ? -0.558 -37.531 -0.061 1 86.94 339 SER B C 1
ATOM 8779 O O . SER B 1 339 ? -1.433 -37.719 0.788 1 86.94 339 SER B O 1
ATOM 8781 N N . SER B 1 340 ? -0.013 -38.5 -0.769 1 87.62 340 SER B N 1
ATOM 8782 C CA . SER B 1 340 ? -0.439 -39.875 -0.602 1 87.62 340 SER B CA 1
ATOM 8783 C C . SER B 1 340 ? 0 -40.438 0.75 1 87.62 340 SER B C 1
ATOM 8785 O O . SER B 1 340 ? -0.746 -41.156 1.396 1 87.62 340 SER B O 1
ATOM 8787 N N . ALA B 1 341 ? 1.174 -40.062 1.07 1 90.25 341 ALA B N 1
ATOM 8788 C CA . ALA B 1 341 ? 1.711 -40.531 2.346 1 90.25 341 ALA B CA 1
ATOM 8789 C C . ALA B 1 341 ? 0.916 -39.969 3.518 1 90.25 341 ALA B C 1
ATOM 8791 O O . ALA B 1 341 ? 0.687 -40.656 4.512 1 90.25 341 ALA B O 1
ATOM 8792 N N . ILE B 1 342 ? 0.503 -38.812 3.373 1 88.38 342 ILE B N 1
ATOM 8793 C CA . ILE B 1 342 ? -0.275 -38.188 4.426 1 88.38 342 ILE B CA 1
ATOM 8794 C C . ILE B 1 342 ? -1.662 -38.812 4.5 1 88.38 342 ILE B C 1
ATOM 8796 O O . ILE B 1 342 ? -2.143 -39.156 5.59 1 88.38 342 ILE B O 1
ATOM 8800 N N . LYS B 1 343 ? -2.27 -39.031 3.375 1 89.38 343 LYS B N 1
ATOM 8801 C CA . LYS B 1 343 ? -3.607 -39.594 3.301 1 89.38 343 LYS B CA 1
ATOM 8802 C C . LYS B 1 343 ? -3.629 -41 3.871 1 89.38 343 LYS B C 1
ATOM 8804 O O . LYS B 1 343 ? -4.609 -41.406 4.5 1 89.38 343 LYS B O 1
ATOM 8809 N N . SER B 1 344 ? -2.539 -41.688 3.766 1 91.25 344 SER B N 1
ATOM 8810 C CA . SER B 1 344 ? -2.457 -43.094 4.238 1 91.25 344 SER B CA 1
ATOM 8811 C C . SER B 1 344 ? -2.035 -43.125 5.703 1 91.25 344 SER B C 1
ATOM 8813 O O . SER B 1 344 ? -1.967 -44.219 6.293 1 91.25 344 SER B O 1
ATOM 8815 N N . GLY B 1 345 ? -1.772 -41.938 6.328 1 88.19 345 GLY B N 1
ATOM 8816 C CA . GLY B 1 345 ? -1.431 -41.875 7.742 1 88.19 345 GLY B CA 1
ATOM 8817 C C . GLY B 1 345 ? 0.019 -42.219 8.023 1 88.19 345 GLY B C 1
ATOM 8818 O O . GLY B 1 345 ? 0.411 -42.375 9.18 1 88.19 345 GLY B O 1
ATOM 8819 N N . LYS B 1 346 ? 0.777 -42.344 6.945 1 90.5 346 LYS B N 1
ATOM 8820 C CA . LYS B 1 346 ? 2.178 -42.719 7.109 1 90.5 346 LYS B CA 1
ATOM 8821 C C . LYS B 1 346 ? 3.018 -41.531 7.574 1 90.5 346 LYS B C 1
ATOM 8823 O O . LYS B 1 346 ? 4.047 -41.719 8.227 1 90.5 346 LYS B O 1
ATOM 8828 N N . VAL B 1 347 ? 2.576 -40.344 7.09 1 89.88 347 VAL B N 1
ATOM 8829 C CA . VAL B 1 347 ? 3.342 -39.125 7.41 1 89.88 347 VAL B CA 1
ATOM 8830 C C . VAL B 1 347 ? 2.42 -38.094 8.023 1 89.88 347 VAL B C 1
ATOM 8832 O O . VAL B 1 347 ? 1.253 -37.969 7.637 1 89.88 347 VAL B O 1
ATOM 8835 N N . ARG B 1 348 ? 2.889 -37.375 9.031 1 87.44 348 ARG B N 1
ATOM 8836 C CA . ARG B 1 348 ? 2.199 -36.219 9.594 1 87.44 348 ARG B CA 1
ATOM 8837 C C . ARG B 1 348 ? 2.912 -34.938 9.227 1 87.44 348 ARG B C 1
ATOM 8839 O O . ARG B 1 348 ? 4.145 -34.875 9.211 1 87.44 348 ARG B O 1
ATOM 8846 N N . ALA B 1 349 ? 2.17 -34 8.781 1 84.44 349 ALA B N 1
ATOM 8847 C CA . ALA B 1 349 ? 2.729 -32.719 8.406 1 84.44 349 ALA B CA 1
ATOM 8848 C C . ALA B 1 349 ? 2.244 -31.625 9.359 1 84.44 349 ALA B C 1
ATOM 8850 O O . ALA B 1 349 ? 1.076 -31.609 9.75 1 84.44 349 ALA B O 1
ATOM 8851 N N . PRO B 1 350 ? 3.115 -30.734 9.859 1 82.69 350 PRO B N 1
ATOM 8852 C CA . PRO B 1 350 ? 2.703 -29.609 10.719 1 82.69 350 PRO B CA 1
ATOM 8853 C C . PRO B 1 350 ? 1.916 -28.547 9.953 1 82.69 350 PRO B C 1
ATOM 8855 O O . PRO B 1 350 ? 2.061 -28.422 8.734 1 82.69 350 PRO B O 1
ATOM 8858 N N . THR B 1 351 ? 0.985 -27.828 10.688 1 85.88 351 THR B N 1
ATOM 8859 C CA . THR B 1 351 ? 0.268 -26.688 10.125 1 85.88 351 THR B CA 1
ATOM 8860 C C . THR B 1 351 ? 0.963 -25.375 10.484 1 85.88 351 THR B C 1
ATOM 8862 O O . THR B 1 351 ? 1.62 -25.281 11.523 1 85.88 351 THR B O 1
ATOM 8865 N N . HIS B 1 352 ? 0.825 -24.344 9.633 1 88.06 352 HIS B N 1
ATOM 8866 C CA . HIS B 1 352 ? 1.574 -23.109 9.828 1 88.06 352 HIS B CA 1
ATOM 8867 C C . HIS B 1 352 ? 0.64 -21.938 10.117 1 88.06 352 HIS B C 1
ATOM 8869 O O . HIS B 1 352 ? 1.086 -20.875 10.555 1 88.06 352 HIS B O 1
ATOM 8875 N N . ILE B 1 353 ? -0.711 -22.047 9.875 1 89.88 353 ILE B N 1
ATOM 8876 C CA . ILE B 1 353 ? -1.687 -20.984 10.117 1 89.88 353 ILE B CA 1
ATOM 8877 C C . ILE B 1 353 ? -2.85 -21.547 10.938 1 89.88 353 ILE B C 1
ATOM 8879 O O . ILE B 1 353 ? -3.314 -22.656 10.703 1 89.88 353 ILE B O 1
ATOM 8883 N N . ILE B 1 354 ? -3.156 -20.812 11.922 1 89.5 354 ILE B N 1
ATOM 8884 C CA . ILE B 1 354 ? -4.316 -21.156 12.734 1 89.5 354 ILE B CA 1
ATOM 8885 C C . ILE B 1 354 ? -5.453 -20.172 12.445 1 89.5 354 ILE B C 1
ATOM 8887 O O . ILE B 1 354 ? -5.25 -18.969 12.43 1 89.5 354 ILE B O 1
ATOM 8891 N N . SER B 1 355 ? -6.637 -20.656 12.117 1 91.81 355 SER B N 1
ATOM 8892 C CA . SER B 1 355 ? -7.848 -19.859 11.953 1 91.81 355 SER B CA 1
ATOM 8893 C C . SER B 1 355 ? -8.953 -20.312 12.898 1 91.81 355 SER B C 1
ATOM 8895 O O . SER B 1 355 ? -9.289 -21.5 12.93 1 91.81 355 SER B O 1
ATOM 8897 N N . THR B 1 356 ? -9.477 -19.422 13.633 1 93.88 356 THR B N 1
ATOM 8898 C CA . THR B 1 356 ? -10.523 -19.797 14.57 1 93.88 356 THR B CA 1
ATOM 8899 C C . THR B 1 356 ? -11.844 -19.109 14.211 1 93.88 356 THR B C 1
ATOM 8901 O O . THR B 1 356 ? -12.852 -19.281 14.891 1 93.88 356 THR B O 1
ATOM 8904 N N . ILE B 1 357 ? -11.914 -18.328 13.117 1 94.38 357 ILE B N 1
ATOM 8905 C CA . ILE B 1 357 ? -13.086 -17.484 12.891 1 94.38 357 ILE B CA 1
ATOM 8906 C C . ILE B 1 357 ? -13.852 -17.969 11.664 1 94.38 357 ILE B C 1
ATOM 8908 O O . ILE B 1 357 ? -14.992 -17.578 11.438 1 94.38 357 ILE B O 1
ATOM 8912 N N . SER B 1 358 ? -13.164 -18.812 10.867 1 92.62 358 SER B N 1
ATOM 8913 C CA . SER B 1 358 ? -13.836 -19.25 9.648 1 92.62 358 SER B CA 1
ATOM 8914 C C . SER B 1 358 ? -13.367 -20.625 9.219 1 92.62 358 SER B C 1
ATOM 8916 O O . SER B 1 358 ? -12.266 -21.047 9.57 1 92.62 358 SER B O 1
ATOM 8918 N N . ASP B 1 359 ? -14.195 -21.359 8.531 1 90 359 ASP B N 1
ATOM 8919 C CA . ASP B 1 359 ? -13.938 -22.672 7.953 1 90 359 ASP B CA 1
ATOM 8920 C C . ASP B 1 359 ? -14.672 -22.844 6.625 1 90 359 ASP B C 1
ATOM 8922 O O . ASP B 1 359 ? -15.898 -22.938 6.598 1 90 359 ASP B O 1
ATOM 8926 N N . ASP B 1 360 ? -13.945 -22.922 5.527 1 84.56 360 ASP B N 1
ATOM 8927 C CA . ASP B 1 360 ? -14.547 -22.969 4.203 1 84.56 360 ASP B CA 1
ATOM 8928 C C . ASP B 1 360 ? -14.461 -24.375 3.613 1 84.56 360 ASP B C 1
ATOM 8930 O O . ASP B 1 360 ? -14.711 -24.578 2.422 1 84.56 360 ASP B O 1
ATOM 8934 N N . ARG B 1 361 ? -14.133 -25.688 4.227 1 78.31 361 ARG B N 1
ATOM 8935 C CA . ARG B 1 361 ? -13.898 -27.031 3.736 1 78.31 361 ARG B CA 1
ATOM 8936 C C . ARG B 1 361 ? -15.188 -27.844 3.721 1 78.31 361 ARG B C 1
ATOM 8938 O O . ARG B 1 361 ? -15.367 -28.734 2.883 1 78.31 361 ARG B O 1
ATOM 8945 N N . GLY B 1 362 ? -16.125 -27.453 4.375 1 76.75 362 GLY B N 1
ATOM 8946 C CA . GLY B 1 362 ? -17.344 -28.25 4.461 1 76.75 362 GLY B CA 1
ATOM 8947 C C . GLY B 1 362 ? -18.328 -27.938 3.354 1 76.75 362 GLY B C 1
ATOM 8948 O O . GLY B 1 362 ? -17.953 -27.391 2.316 1 76.75 362 GLY B O 1
ATOM 8949 N N . GLU B 1 363 ? -19.484 -28.531 3.434 1 78.19 363 GLU B N 1
ATOM 8950 C CA . GLU B 1 363 ? -20.531 -28.344 2.436 1 78.19 363 GLU B CA 1
ATOM 8951 C C . GLU B 1 363 ? -20.797 -26.859 2.189 1 78.19 363 GLU B C 1
ATOM 8953 O O . GLU B 1 363 ? -21.047 -26.453 1.054 1 78.19 363 GLU B O 1
ATOM 8958 N N . GLU B 1 364 ? -20.781 -26.156 3.346 1 85.19 364 GLU B N 1
ATOM 8959 C CA . GLU B 1 364 ? -20.906 -24.719 3.225 1 85.19 364 GLU B CA 1
ATOM 8960 C C . GLU B 1 364 ? -19.953 -23.984 4.176 1 85.19 364 GLU B C 1
ATOM 8962 O O . GLU B 1 364 ? -19.641 -24.5 5.246 1 85.19 364 GLU B O 1
ATOM 8967 N N . PRO B 1 365 ? -19.484 -22.812 3.816 1 85.88 365 PRO B N 1
ATOM 8968 C CA . PRO B 1 365 ? -18.609 -22.031 4.695 1 85.88 365 PRO B CA 1
ATOM 8969 C C . PRO B 1 365 ? -19.297 -21.625 6 1 85.88 365 PRO B C 1
ATOM 8971 O O . PRO B 1 365 ? -20.516 -21.422 6.023 1 85.88 365 PRO B O 1
ATOM 8974 N N . CYS B 1 366 ? -18.516 -21.531 7.035 1 92.25 366 CYS B N 1
ATOM 8975 C CA . CYS B 1 366 ? -19.031 -21.141 8.344 1 92.25 366 CYS B CA 1
ATOM 8976 C C . CYS B 1 366 ? -18.25 -19.953 8.898 1 92.25 366 CYS B C 1
ATOM 8978 O O . CYS B 1 366 ? -17.047 -19.844 8.719 1 92.25 366 CYS B O 1
ATOM 8980 N N . TYR B 1 367 ? -18.969 -19.016 9.539 1 95.19 367 TYR B N 1
ATOM 8981 C CA . TYR B 1 367 ? -18.391 -17.953 10.336 1 95.19 367 TYR B CA 1
ATOM 8982 C C . TYR B 1 367 ? -18.5 -18.25 11.828 1 95.19 367 TYR B C 1
ATOM 8984 O O . TYR B 1 367 ? -19.594 -18.281 12.383 1 95.19 367 TYR B O 1
ATOM 8992 N N . ALA B 1 368 ? -17.375 -18.469 12.422 1 94.31 368 ALA B N 1
ATOM 8993 C CA . ALA B 1 368 ? -17.328 -18.828 13.836 1 94.31 368 ALA B CA 1
ATOM 8994 C C . ALA B 1 368 ? -18.297 -19.969 14.141 1 94.31 368 ALA B C 1
ATOM 8996 O O . ALA B 1 368 ? -19.094 -19.891 15.078 1 94.31 368 ALA B O 1
ATOM 8997 N N . GLY B 1 369 ? -18.359 -20.938 13.258 1 92.19 369 GLY B N 1
ATOM 8998 C CA . GLY B 1 369 ? -19.141 -22.141 13.477 1 92.19 369 GLY B CA 1
ATOM 8999 C C . GLY B 1 369 ? -20.562 -22.047 12.961 1 92.19 369 GLY B C 1
ATOM 9000 O O . GLY B 1 369 ? -21.297 -23.031 12.922 1 92.19 369 GLY B O 1
ATOM 9001 N N . VAL B 1 370 ? -21.031 -20.859 12.492 1 93.69 370 VAL B N 1
ATOM 9002 C CA . VAL B 1 370 ? -22.391 -20.672 12 1 93.69 370 VAL B CA 1
ATOM 9003 C C . VAL B 1 370 ? -22.422 -20.812 10.477 1 93.69 370 VAL B C 1
ATOM 9005 O O . VAL B 1 370 ? -21.75 -20.047 9.766 1 93.69 370 VAL B O 1
ATOM 9008 N N . PRO B 1 371 ? -23.172 -21.719 9.977 1 91.38 371 PRO B N 1
ATOM 9009 C CA . PRO B 1 371 ? -23.219 -21.938 8.531 1 91.38 371 PRO B CA 1
ATOM 9010 C C . PRO B 1 371 ? -23.891 -20.781 7.781 1 91.38 371 PRO B C 1
ATOM 9012 O O . PRO B 1 371 ? -24.766 -20.109 8.336 1 91.38 371 PRO B O 1
ATOM 9015 N N . MET B 1 372 ? -23.641 -20.656 6.559 1 88 372 MET B N 1
ATOM 9016 C CA . MET B 1 372 ? -24.156 -19.594 5.715 1 88 372 MET B CA 1
ATOM 9017 C C . MET B 1 372 ? -25.672 -19.672 5.609 1 88 372 MET B C 1
ATOM 9019 O O . MET B 1 372 ? -26.359 -18.641 5.605 1 88 372 MET B O 1
ATOM 9023 N N . SER B 1 373 ? -26.156 -20.812 5.48 1 90.31 373 SER B N 1
ATOM 9024 C CA . SER B 1 373 ? -27.594 -21 5.371 1 90.31 373 SER B CA 1
ATOM 9025 C C . SER B 1 373 ? -28.312 -20.469 6.602 1 90.31 373 SER B C 1
ATOM 9027 O O . SER B 1 373 ? -29.359 -19.812 6.484 1 90.31 373 SER B O 1
ATOM 9029 N N . SER B 1 374 ? -27.672 -20.672 7.703 1 92 374 SER B N 1
ATOM 9030 C CA . SER B 1 374 ? -28.266 -20.203 8.953 1 92 374 SER B CA 1
ATOM 9031 C C . SER B 1 374 ? -28.25 -18.672 9.031 1 92 374 SER B C 1
ATOM 9033 O O . SER B 1 374 ? -29.188 -18.062 9.562 1 92 374 SER B O 1
ATOM 9035 N N . ILE B 1 375 ? -27.25 -18.078 8.508 1 91.19 375 ILE B N 1
ATOM 9036 C CA . ILE B 1 375 ? -27.094 -16.625 8.523 1 91.19 375 ILE B CA 1
ATOM 9037 C C . ILE B 1 375 ? -28.219 -15.977 7.73 1 91.19 375 ILE B C 1
ATOM 9039 O O . ILE B 1 375 ? -28.812 -14.992 8.172 1 91.19 375 ILE B O 1
ATOM 9043 N N . ILE B 1 376 ? -28.578 -16.562 6.672 1 88.69 376 ILE B N 1
ATOM 9044 C CA . ILE B 1 376 ? -29.594 -16 5.789 1 88.69 376 ILE B CA 1
ATOM 9045 C C . ILE B 1 376 ? -30.984 -16.344 6.324 1 88.69 376 ILE B C 1
ATOM 9047 O O . ILE B 1 376 ? -31.859 -15.469 6.402 1 88.69 376 ILE B O 1
ATOM 9051 N N . GLU B 1 377 ? -31.172 -17.531 6.746 1 89.12 377 GLU B N 1
ATOM 9052 C CA . GLU B 1 377 ? -32.5 -18.016 7.152 1 89.12 377 GLU B CA 1
ATOM 9053 C C . GLU B 1 377 ? -32.938 -17.359 8.461 1 89.12 377 GLU B C 1
ATOM 9055 O O . GLU B 1 377 ? -34.125 -17.125 8.672 1 89.12 377 GLU B O 1
ATOM 9060 N N . LYS B 1 378 ? -32 -17.047 9.289 1 91.5 378 LYS B N 1
ATOM 9061 C CA . LYS B 1 378 ? -32.344 -16.469 10.586 1 91.5 378 LYS B CA 1
ATOM 9062 C C . LYS B 1 378 ? -32.438 -14.953 10.5 1 91.5 378 LYS B C 1
ATOM 9064 O O . LYS B 1 378 ? -32.75 -14.289 11.492 1 91.5 378 LYS B O 1
ATOM 9069 N N . GLY B 1 379 ? -32.125 -14.445 9.398 1 90.5 379 GLY B N 1
ATOM 9070 C CA . GLY B 1 379 ? -32.281 -13.016 9.203 1 90.5 379 GLY B CA 1
ATOM 9071 C C . GLY B 1 379 ? -31.188 -12.195 9.836 1 90.5 379 GLY B C 1
ATOM 9072 O O . GLY B 1 379 ? -31.422 -11.117 10.383 1 90.5 379 GLY B O 1
ATOM 9073 N N . PHE B 1 380 ? -30 -12.688 9.867 1 91.81 380 PHE B N 1
ATOM 9074 C CA . PHE B 1 380 ? -28.828 -11.953 10.359 1 91.81 380 PHE B CA 1
ATOM 9075 C C . PHE B 1 380 ? -28.562 -10.719 9.508 1 91.81 380 PHE B C 1
ATOM 9077 O O . PHE B 1 380 ? -28.969 -10.664 8.344 1 91.81 380 PHE B O 1
ATOM 9084 N N . GLY B 1 381 ? -28 -9.695 10.172 1 94 381 GLY B N 1
ATOM 9085 C CA . GLY B 1 381 ? -27.531 -8.516 9.469 1 94 381 GLY B CA 1
ATOM 9086 C C . GLY B 1 381 ? -26.016 -8.422 9.414 1 94 381 GLY B C 1
ATOM 9087 O O . GLY B 1 381 ? -25.328 -9.344 9.836 1 94 381 GLY B O 1
ATOM 9088 N N . VAL B 1 382 ? -25.547 -7.371 8.812 1 95.75 382 VAL B N 1
ATOM 9089 C CA . VAL B 1 382 ? -24.109 -7.156 8.664 1 95.75 382 VAL B CA 1
ATOM 9090 C C . VAL B 1 382 ? -23.453 -7.113 10.039 1 95.75 382 VAL B C 1
ATOM 9092 O O . VAL B 1 382 ? -22.344 -7.625 10.219 1 95.75 382 VAL B O 1
ATOM 9095 N N . GLY B 1 383 ? -24.156 -6.512 11.031 1 96.75 383 GLY B N 1
ATOM 9096 C CA . GLY B 1 383 ? -23.625 -6.457 12.391 1 96.75 383 GLY B CA 1
ATOM 9097 C C . GLY B 1 383 ? -23.438 -7.828 13.008 1 96.75 383 GLY B C 1
ATOM 9098 O O . GLY B 1 383 ? -22.5 -8.039 13.781 1 96.75 383 GLY B O 1
ATOM 9099 N N . ASP B 1 384 ? -24.297 -8.773 12.656 1 96.62 384 ASP B N 1
ATOM 9100 C CA . ASP B 1 384 ? -24.188 -10.141 13.148 1 96.62 384 ASP B CA 1
ATOM 9101 C C . ASP B 1 384 ? -22.953 -10.828 12.586 1 96.62 384 ASP B C 1
ATOM 9103 O O . ASP B 1 384 ? -22.25 -11.539 13.305 1 96.62 384 ASP B O 1
ATOM 9107 N N . VAL B 1 385 ? -22.781 -10.617 11.32 1 96.25 385 VAL B N 1
ATOM 9108 C CA . VAL B 1 385 ? -21.656 -11.242 10.648 1 96.25 385 VAL B CA 1
ATOM 9109 C C . VAL B 1 385 ? -20.344 -10.68 11.211 1 96.25 385 VAL B C 1
ATOM 9111 O O . VAL B 1 385 ? -19.391 -11.422 11.438 1 96.25 385 VAL B O 1
ATOM 9114 N N . ILE B 1 386 ? -20.312 -9.359 11.484 1 96.25 386 ILE B N 1
ATOM 9115 C CA . ILE B 1 386 ? -19.141 -8.719 12.102 1 96.25 386 ILE B CA 1
ATOM 9116 C C . ILE B 1 386 ? -18.906 -9.305 13.484 1 96.25 386 ILE B C 1
ATOM 9118 O O . ILE B 1 386 ? -17.766 -9.586 13.859 1 96.25 386 ILE B O 1
ATOM 9122 N N . SER B 1 387 ? -19.969 -9.523 14.25 1 96.25 387 SER B N 1
ATOM 9123 C CA . SER B 1 387 ? -19.875 -10.102 15.586 1 96.25 387 SER B CA 1
ATOM 9124 C C . SER B 1 387 ? -19.25 -11.492 15.539 1 96.25 387 SER B C 1
ATOM 9126 O O . SER B 1 387 ? -18.438 -11.844 16.391 1 96.25 387 SER B O 1
ATOM 9128 N N . LEU B 1 388 ? -19.625 -12.25 14.555 1 95.5 388 LEU B N 1
ATOM 9129 C CA . LEU B 1 388 ? -19.125 -13.609 14.414 1 95.5 388 LEU B CA 1
ATOM 9130 C C . LEU B 1 388 ? -17.641 -13.609 14.023 1 95.5 388 LEU B C 1
ATOM 9132 O O . LEU B 1 388 ? -16.828 -14.281 14.648 1 95.5 388 LEU B O 1
ATOM 9136 N N . LEU B 1 389 ? -17.297 -12.82 13.078 1 95.88 389 LEU B N 1
ATOM 9137 C CA . LEU B 1 389 ? -15.961 -12.891 12.484 1 95.88 389 LEU B CA 1
ATOM 9138 C C . LEU B 1 389 ? -14.945 -12.141 13.344 1 95.88 389 LEU B C 1
ATOM 9140 O O . LEU B 1 389 ? -13.758 -12.484 13.352 1 95.88 389 LEU B O 1
ATOM 9144 N N . TRP B 1 390 ? -15.406 -11.102 14.125 1 96.38 390 TRP B N 1
ATOM 9145 C CA . TRP B 1 390 ? -14.461 -10.289 14.883 1 96.38 390 TRP B CA 1
ATOM 9146 C C . TRP B 1 390 ? -14.391 -10.758 16.328 1 96.38 390 TRP B C 1
ATOM 9148 O O . TRP B 1 390 ? -13.312 -10.773 16.938 1 96.38 390 TRP B O 1
ATOM 9158 N N . PHE B 1 391 ? -15.562 -11.172 16.875 1 94.88 391 PHE B N 1
ATOM 9159 C CA . PHE B 1 391 ? -15.625 -11.461 18.312 1 94.88 391 PHE B CA 1
ATOM 9160 C C . PHE B 1 391 ? -15.875 -12.945 18.547 1 94.88 391 PHE B C 1
ATOM 9162 O O . PHE B 1 391 ? -15.852 -13.406 19.688 1 94.88 391 PHE B O 1
ATOM 9169 N N . LYS B 1 392 ? -16.203 -13.727 17.484 1 93.19 392 LYS B N 1
ATOM 9170 C CA . LYS B 1 392 ? -16.438 -15.164 17.531 1 93.19 392 LYS B CA 1
ATOM 9171 C C . LYS B 1 392 ? -17.656 -15.492 18.391 1 93.19 392 LYS B C 1
ATOM 9173 O O . LYS B 1 392 ? -17.656 -16.469 19.141 1 93.19 392 LYS B O 1
ATOM 9178 N N . ARG B 1 393 ? -18.672 -14.484 18.375 1 94.31 393 ARG B N 1
ATOM 9179 C CA . ARG B 1 393 ? -19.875 -14.648 19.172 1 94.31 393 ARG B CA 1
ATOM 9180 C C . ARG B 1 393 ? -21.094 -14.047 18.469 1 94.31 393 ARG B C 1
ATOM 9182 O O . ARG B 1 393 ? -20.953 -13.078 17.703 1 94.31 393 ARG B O 1
ATOM 9189 N N . SER B 1 394 ? -22.156 -14.648 18.734 1 94.5 394 SER B N 1
ATOM 9190 C CA . SER B 1 394 ? -23.438 -14.031 18.344 1 94.5 394 SER B CA 1
ATOM 9191 C C . SER B 1 394 ? -23.906 -13.039 19.406 1 94.5 394 SER B C 1
ATOM 9193 O O . SER B 1 394 ? -24.594 -13.422 20.344 1 94.5 394 SER B O 1
ATOM 9195 N N . LEU B 1 395 ? -23.656 -11.781 19.219 1 95.69 395 LEU B N 1
ATOM 9196 C CA . LEU B 1 395 ? -23.984 -10.75 20.188 1 95.69 395 LEU B CA 1
ATOM 9197 C C . LEU B 1 395 ? -25.484 -10.453 20.172 1 95.69 395 LEU B C 1
ATOM 9199 O O . LEU B 1 395 ? -26.172 -10.719 19.172 1 95.69 395 LEU B O 1
ATOM 9203 N N . PRO B 1 396 ? -25.938 -9.852 21.234 1 95.56 396 PRO B N 1
ATOM 9204 C CA . PRO B 1 396 ? -27.344 -9.461 21.266 1 95.56 396 PRO B CA 1
ATOM 9205 C C . PRO B 1 396 ? -27.703 -8.453 20.172 1 95.56 396 PRO B C 1
ATOM 9207 O O . PRO B 1 396 ? -26.844 -7.699 19.719 1 95.56 396 PRO B O 1
ATOM 9210 N N . ARG B 1 397 ? -28.938 -8.398 19.875 1 95.12 397 ARG B N 1
ATOM 9211 C CA . ARG B 1 397 ? -29.406 -7.598 18.75 1 95.12 397 ARG B CA 1
ATOM 9212 C C . ARG B 1 397 ? -29.062 -6.125 18.938 1 95.12 397 ARG B C 1
ATOM 9214 O O . ARG B 1 397 ? -28.703 -5.434 17.984 1 95.12 397 ARG B O 1
ATOM 9221 N N . TYR B 1 398 ? -29.219 -5.617 20.172 1 95.94 398 TYR B N 1
ATOM 9222 C CA . TYR B 1 398 ? -28.938 -4.203 20.375 1 95.94 398 TYR B CA 1
ATOM 9223 C C . TYR B 1 398 ? -27.469 -3.902 20.094 1 95.94 398 TYR B C 1
ATOM 9225 O O . TYR B 1 398 ? -27.125 -2.805 19.641 1 95.94 398 TYR B O 1
ATOM 9233 N N . CYS B 1 399 ? -26.578 -4.91 20.359 1 97 399 CYS B N 1
ATOM 9234 C CA . CYS B 1 399 ? -25.156 -4.746 20.078 1 97 399 CYS B CA 1
ATOM 9235 C C . CYS B 1 399 ? -24.906 -4.699 18.578 1 97 399 CYS B C 1
ATOM 9237 O O . CYS B 1 399 ? -24.156 -3.838 18.094 1 97 399 CYS B O 1
ATOM 9239 N N . THR B 1 400 ? -25.547 -5.676 17.828 1 96.62 400 THR B N 1
ATOM 9240 C CA . THR B 1 400 ? -25.312 -5.754 16.391 1 96.62 400 THR B CA 1
ATOM 9241 C C . THR B 1 400 ? -25.922 -4.551 15.672 1 96.62 400 THR B C 1
ATOM 9243 O O . THR B 1 400 ? -25.375 -4.062 14.688 1 96.62 400 THR B O 1
ATOM 9246 N N . GLN B 1 401 ? -27 -4.09 16.188 1 95.31 401 GLN B N 1
ATOM 9247 C CA . GLN B 1 401 ? -27.594 -2.879 15.648 1 95.31 401 GLN B CA 1
ATOM 9248 C C . GLN B 1 401 ? -26.703 -1.663 15.891 1 95.31 401 GLN B C 1
ATOM 9250 O O . GLN B 1 401 ? -26.578 -0.797 15.023 1 95.31 401 GLN B O 1
ATOM 9255 N N . PHE B 1 402 ? -26.188 -1.58 17.109 1 96 402 PHE B N 1
ATOM 9256 C CA . PHE B 1 402 ? -25.297 -0.479 17.422 1 96 402 PHE B CA 1
ATOM 9257 C C . PHE B 1 402 ? -24.094 -0.482 16.484 1 96 402 PHE B C 1
ATOM 9259 O O . PHE B 1 402 ? -23.656 0.573 16.016 1 96 402 PHE B O 1
ATOM 9266 N N . ILE B 1 403 ? -23.5 -1.678 16.219 1 96.19 403 ILE B N 1
ATOM 9267 C CA . ILE B 1 403 ? -22.375 -1.818 15.297 1 96.19 403 ILE B CA 1
ATOM 9268 C C . ILE B 1 403 ? -22.766 -1.274 13.922 1 96.19 403 ILE B C 1
ATOM 9270 O O . ILE B 1 403 ? -22 -0.522 13.305 1 96.19 403 ILE B O 1
ATOM 9274 N N . GLU B 1 404 ? -23.922 -1.575 13.438 1 96.19 404 GLU B N 1
ATOM 9275 C CA . GLU B 1 404 ? -24.406 -1.112 12.141 1 96.19 404 GLU B CA 1
ATOM 9276 C C . GLU B 1 404 ? -24.594 0.401 12.133 1 96.19 404 GLU B C 1
ATOM 9278 O O . GLU B 1 404 ? -24.281 1.069 11.141 1 96.19 404 GLU B O 1
ATOM 9283 N N . ILE B 1 405 ? -25.094 0.934 13.242 1 95.44 405 ILE B N 1
ATOM 9284 C CA . ILE B 1 405 ? -25.297 2.373 13.367 1 95.44 405 ILE B CA 1
ATOM 9285 C C . ILE B 1 405 ? -23.953 3.09 13.273 1 95.44 405 ILE B C 1
ATOM 9287 O O . ILE B 1 405 ? -23.828 4.102 12.578 1 95.44 405 ILE B O 1
ATOM 9291 N N . CYS B 1 406 ? -22.969 2.553 14 1 94.69 406 CYS B N 1
ATOM 9292 C CA . CYS B 1 406 ? -21.641 3.139 13.953 1 94.69 406 CYS B CA 1
ATOM 9293 C C . CYS B 1 406 ? -21.094 3.146 12.523 1 94.69 406 CYS B C 1
ATOM 9295 O O . CYS B 1 406 ? -20.516 4.141 12.086 1 94.69 406 CYS B O 1
ATOM 9297 N N . ILE B 1 407 ? -21.328 2.031 11.781 1 95.25 407 ILE B N 1
ATOM 9298 C CA . ILE B 1 407 ? -20.844 1.913 10.406 1 95.25 407 ILE B CA 1
ATOM 9299 C C . ILE B 1 407 ? -21.547 2.947 9.523 1 95.25 407 ILE B C 1
ATOM 9301 O O . ILE B 1 407 ? -20.906 3.613 8.711 1 95.25 407 ILE B O 1
ATOM 9305 N N . MET B 1 408 ? -22.781 3.125 9.719 1 95.69 408 MET B N 1
ATOM 9306 C CA . MET B 1 408 ? -23.562 4.047 8.891 1 95.69 408 MET B CA 1
ATOM 9307 C C . MET B 1 408 ? -23.156 5.492 9.164 1 95.69 408 MET B C 1
ATOM 9309 O O . MET B 1 408 ? -22.953 6.27 8.234 1 95.69 408 MET B O 1
ATOM 9313 N N . LEU B 1 409 ? -22.953 5.828 10.414 1 92.81 409 LEU B N 1
ATOM 9314 C CA . LEU B 1 409 ? -22.688 7.207 10.805 1 92.81 409 LEU B CA 1
ATOM 9315 C C . LEU B 1 409 ? -21.281 7.617 10.414 1 92.81 409 LEU B C 1
ATOM 9317 O O . LEU B 1 409 ? -21.016 8.789 10.148 1 92.81 409 LEU B O 1
ATOM 9321 N N . CYS B 1 410 ? -20.391 6.668 10.359 1 92.75 410 CYS B N 1
ATOM 9322 C CA . CYS B 1 410 ? -19 6.984 10.094 1 92.75 410 CYS B CA 1
ATOM 9323 C C . CYS B 1 410 ? -18.625 6.625 8.664 1 92.75 410 CYS B C 1
ATOM 9325 O O . CYS B 1 410 ? -17.438 6.672 8.305 1 92.75 410 CYS B O 1
ATOM 9327 N N . ALA B 1 411 ? -19.562 6.32 7.805 1 95.19 411 ALA B N 1
ATOM 9328 C CA . ALA B 1 411 ? -19.297 5.809 6.465 1 95.19 411 ALA B CA 1
ATOM 9329 C C . ALA B 1 411 ? -18.516 6.824 5.633 1 95.19 411 ALA B C 1
ATOM 9331 O O . ALA B 1 411 ? -17.719 6.453 4.766 1 95.19 411 ALA B O 1
ATOM 9332 N N . ASP B 1 412 ? -18.781 8.141 5.875 1 93.75 412 ASP B N 1
ATOM 9333 C CA . ASP B 1 412 ? -18.094 9.156 5.086 1 93.75 412 ASP B CA 1
ATOM 9334 C C . ASP B 1 412 ? -18.016 10.477 5.848 1 93.75 412 ASP B C 1
ATOM 9336 O O . ASP B 1 412 ? -18.938 10.828 6.594 1 93.75 412 ASP B O 1
ATOM 9340 N N . HIS B 1 413 ? -16.891 11.203 5.707 1 88.19 413 HIS B N 1
ATOM 9341 C CA . HIS B 1 413 ? -16.688 12.484 6.375 1 88.19 413 HIS B CA 1
ATOM 9342 C C . HIS B 1 413 ? -16.391 13.586 5.367 1 88.19 413 HIS B C 1
ATOM 9344 O O . HIS B 1 413 ? -15.695 14.562 5.688 1 88.19 413 HIS B O 1
ATOM 9350 N N . GLY B 1 414 ? -16.812 13.273 4.113 1 91.5 414 GLY B N 1
ATOM 9351 C CA . GLY B 1 414 ? -16.641 14.305 3.1 1 91.5 414 GLY B CA 1
ATOM 9352 C C . GLY B 1 414 ? -15.336 14.172 2.328 1 91.5 414 GLY B C 1
ATOM 9353 O O . GLY B 1 414 ? -14.445 13.43 2.734 1 91.5 414 GLY B O 1
ATOM 9354 N N . PRO B 1 415 ? -15.164 14.938 1.283 1 93.12 415 PRO B N 1
ATOM 9355 C CA . PRO B 1 415 ? -14.031 14.805 0.367 1 93.12 415 PRO B CA 1
ATOM 9356 C C . PRO B 1 415 ? -12.758 15.461 0.905 1 93.12 415 PRO B C 1
ATOM 9358 O O . PRO B 1 415 ? -11.672 15.227 0.372 1 93.12 415 PRO B O 1
ATOM 9361 N N . CYS B 1 416 ? -12.836 16.281 2.041 1 91.19 416 CYS B N 1
ATOM 9362 C CA . CYS B 1 416 ? -11.719 17.125 2.441 1 91.19 416 CYS B CA 1
ATOM 9363 C C . CYS B 1 416 ? -10.859 16.438 3.49 1 91.19 416 CYS B C 1
ATOM 9365 O O . CYS B 1 416 ? -9.805 16.953 3.881 1 91.19 416 CYS B O 1
ATOM 9367 N N . VAL B 1 417 ? -11.328 15.281 3.953 1 91.62 417 VAL B N 1
ATOM 9368 C CA . VAL B 1 417 ? -10.516 14.531 4.902 1 91.62 417 VAL B CA 1
ATOM 9369 C C . VAL B 1 417 ? -9.406 13.781 4.16 1 91.62 417 VAL B C 1
ATOM 9371 O O . VAL B 1 417 ? -9.555 13.477 2.977 1 91.62 417 VAL B O 1
ATOM 9374 N N . SER B 1 418 ? -8.32 13.492 4.852 1 93.75 418 SER B N 1
ATOM 9375 C CA . SER B 1 418 ? -7.125 12.938 4.23 1 93.75 418 SER B CA 1
ATOM 9376 C C . SER B 1 418 ? -7.449 11.656 3.461 1 93.75 418 SER B C 1
ATOM 9378 O O . SER B 1 418 ? -6.957 11.461 2.35 1 93.75 418 SER B O 1
ATOM 9380 N N . GLY B 1 419 ? -8.227 10.797 4.039 1 95.06 419 GLY B N 1
ATOM 9381 C CA . GLY B 1 419 ? -8.562 9.531 3.393 1 95.06 419 GLY B CA 1
ATOM 9382 C C . GLY B 1 419 ? -9.305 9.711 2.082 1 95.06 419 GLY B C 1
ATOM 9383 O O . GLY B 1 419 ? -8.938 9.117 1.066 1 95.06 419 GLY B O 1
ATOM 9384 N N . ALA B 1 420 ? -10.367 10.492 2.092 1 95.69 420 ALA B N 1
ATOM 9385 C CA . ALA B 1 420 ? -11.141 10.758 0.878 1 95.69 420 ALA B CA 1
ATOM 9386 C C . ALA B 1 420 ? -10.281 11.469 -0.169 1 95.69 420 ALA B C 1
ATOM 9388 O O . ALA B 1 420 ? -10.367 11.156 -1.359 1 95.69 420 ALA B O 1
ATOM 9389 N N . HIS B 1 421 ? -9.469 12.43 0.315 1 95.81 421 HIS B N 1
ATOM 9390 C CA . HIS B 1 421 ? -8.586 13.164 -0.586 1 95.81 421 HIS B CA 1
ATOM 9391 C C . HIS B 1 421 ? -7.652 12.211 -1.333 1 95.81 421 HIS B C 1
ATOM 9393 O O . HIS B 1 421 ? -7.574 12.258 -2.562 1 95.81 421 HIS B O 1
ATOM 9399 N N . ASN B 1 422 ? -6.902 11.375 -0.594 1 97.12 422 ASN B N 1
ATOM 9400 C CA . ASN B 1 422 ? -5.965 10.445 -1.225 1 97.12 422 ASN B CA 1
ATOM 9401 C C . ASN B 1 422 ? -6.68 9.477 -2.164 1 97.12 422 ASN B C 1
ATOM 9403 O O . ASN B 1 422 ? -6.129 9.086 -3.193 1 97.12 422 ASN B O 1
ATOM 9407 N N . THR B 1 423 ? -7.895 9.039 -1.802 1 97.19 423 THR B N 1
ATOM 9408 C CA . THR B 1 423 ? -8.703 8.172 -2.654 1 97.19 423 THR B CA 1
ATOM 9409 C C . THR B 1 423 ? -9.031 8.867 -3.973 1 97.19 423 THR B C 1
ATOM 9411 O O . THR B 1 423 ? -8.891 8.273 -5.043 1 97.19 423 THR B O 1
ATOM 9414 N N . ILE B 1 424 ? -9.477 10.109 -3.893 1 96.19 424 ILE B N 1
ATOM 9415 C CA . ILE B 1 424 ? -9.859 10.898 -5.059 1 96.19 424 ILE B CA 1
ATOM 9416 C C . ILE B 1 424 ? -8.648 11.102 -5.969 1 96.19 424 ILE B C 1
ATOM 9418 O O . ILE B 1 424 ? -8.734 10.891 -7.18 1 96.19 424 ILE B O 1
ATOM 9422 N N . VAL B 1 425 ? -7.5 11.508 -5.332 1 95.12 425 VAL B N 1
ATOM 9423 C CA . VAL B 1 425 ? -6.281 11.766 -6.094 1 95.12 425 VAL B CA 1
ATOM 9424 C C . VAL B 1 425 ? -5.852 10.5 -6.828 1 95.12 425 VAL B C 1
ATOM 9426 O O . VAL B 1 425 ? -5.484 10.547 -8.008 1 95.12 425 VAL B O 1
ATOM 9429 N N . THR B 1 426 ? -5.891 9.336 -6.215 1 95.38 426 THR B N 1
ATOM 9430 C CA . THR B 1 426 ? -5.477 8.07 -6.809 1 95.38 426 THR B CA 1
ATOM 9431 C C . THR B 1 426 ? -6.453 7.637 -7.898 1 95.38 426 THR B C 1
ATOM 9433 O O . THR B 1 426 ? -6.039 7.145 -8.945 1 95.38 426 THR B O 1
ATOM 9436 N N . ALA B 1 427 ? -7.754 7.781 -7.648 1 94.06 427 ALA B N 1
ATOM 9437 C CA . ALA B 1 427 ? -8.758 7.465 -8.664 1 94.06 427 ALA B CA 1
ATOM 9438 C C . ALA B 1 427 ? -8.547 8.312 -9.922 1 94.06 427 ALA B C 1
ATOM 9440 O O . ALA B 1 427 ? -8.664 7.812 -11.039 1 94.06 427 ALA B O 1
ATOM 9441 N N . ARG B 1 428 ? -8.289 9.586 -9.727 1 92.75 428 ARG B N 1
ATOM 9442 C CA . ARG B 1 428 ? -8.102 10.516 -10.836 1 92.75 428 ARG B CA 1
ATOM 9443 C C . ARG B 1 428 ? -6.805 10.227 -11.578 1 92.75 428 ARG B C 1
ATOM 9445 O O . ARG B 1 428 ? -6.617 10.68 -12.711 1 92.75 428 ARG B O 1
ATOM 9452 N N . ALA B 1 429 ? -5.887 9.523 -10.969 1 90.69 429 ALA B N 1
ATOM 9453 C CA . ALA B 1 429 ? -4.672 9.078 -11.641 1 90.69 429 ALA B CA 1
ATOM 9454 C C . ALA B 1 429 ? -4.953 7.871 -12.531 1 90.69 429 ALA B C 1
ATOM 9456 O O . ALA B 1 429 ? -4.047 7.363 -13.203 1 90.69 429 ALA B O 1
ATOM 9457 N N . GLY B 1 430 ? -6.203 7.418 -12.562 1 88.69 430 GLY B N 1
ATOM 9458 C CA . GLY B 1 430 ? -6.598 6.324 -13.43 1 88.69 430 GLY B CA 1
ATOM 9459 C C . GLY B 1 430 ? -6.395 4.957 -12.805 1 88.69 430 GLY B C 1
ATOM 9460 O O . GLY B 1 430 ? -6.43 3.939 -13.492 1 88.69 430 GLY B O 1
ATOM 9461 N N . LYS B 1 431 ? -6.227 4.871 -11.531 1 91.62 431 LYS B N 1
ATOM 9462 C CA . LYS B 1 431 ? -5.965 3.6 -10.867 1 91.62 431 LYS B CA 1
ATOM 9463 C C . LYS B 1 431 ? -7.262 2.852 -10.57 1 91.62 431 LYS B C 1
ATOM 9465 O O . LYS B 1 431 ? -8.336 3.449 -10.562 1 91.62 431 LYS B O 1
ATOM 9470 N N . ASP B 1 432 ? -7.172 1.567 -10.344 1 90.62 432 ASP B N 1
ATOM 9471 C CA . ASP B 1 432 ? -8.32 0.707 -10.086 1 90.62 432 ASP B CA 1
ATOM 9472 C C . ASP B 1 432 ? -8.914 0.988 -8.703 1 90.62 432 ASP B C 1
ATOM 9474 O O . ASP B 1 432 ? -8.336 1.747 -7.918 1 90.62 432 ASP B O 1
ATOM 9478 N N . LEU B 1 433 ? -10.031 0.411 -8.43 1 92.81 433 LEU B N 1
ATOM 9479 C CA . LEU B 1 433 ? -10.789 0.636 -7.207 1 92.81 433 LEU B CA 1
ATOM 9480 C C . LEU B 1 433 ? -9.961 0.273 -5.98 1 92.81 433 LEU B C 1
ATOM 9482 O O . LEU B 1 433 ? -9.914 1.036 -5.012 1 92.81 433 LEU B O 1
ATOM 9486 N N . VAL B 1 434 ? -9.344 -0.863 -5.996 1 94.19 434 VAL B N 1
ATOM 9487 C CA . VAL B 1 434 ? -8.617 -1.362 -4.832 1 94.19 434 VAL B CA 1
ATOM 9488 C C . VAL B 1 434 ? -7.473 -0.408 -4.484 1 94.19 434 VAL B C 1
ATOM 9490 O O . VAL B 1 434 ? -7.297 -0.037 -3.322 1 94.19 434 VAL B O 1
ATOM 9493 N N . SER B 1 435 ? -6.715 0.008 -5.484 1 94.56 435 SER B N 1
ATOM 9494 C CA . SER B 1 435 ? -5.609 0.935 -5.258 1 94.56 435 SER B CA 1
ATOM 9495 C C . SER B 1 435 ? -6.109 2.26 -4.691 1 94.56 435 SER B C 1
ATOM 9497 O O . SER B 1 435 ? -5.473 2.842 -3.807 1 94.56 435 SER B O 1
ATOM 9499 N N . SER B 1 436 ? -7.234 2.756 -5.211 1 95.5 436 SER B N 1
ATOM 9500 C CA . SER B 1 436 ? -7.809 4.012 -4.738 1 95.5 436 SER B CA 1
ATOM 9501 C C . SER B 1 436 ? -8.25 3.902 -3.281 1 95.5 436 SER B C 1
ATOM 9503 O O . SER B 1 436 ? -7.93 4.773 -2.467 1 95.5 436 SER B O 1
ATOM 9505 N N . LEU B 1 437 ? -8.922 2.836 -2.984 1 96.75 437 LEU B N 1
ATOM 9506 C CA . LEU B 1 437 ? -9.406 2.609 -1.627 1 96.75 437 LEU B CA 1
ATOM 9507 C C . LEU B 1 437 ? -8.242 2.508 -0.647 1 96.75 437 LEU B C 1
ATOM 9509 O O . LEU B 1 437 ? -8.242 3.172 0.392 1 96.75 437 LEU B O 1
ATOM 9513 N N . VAL B 1 438 ? -7.25 1.693 -0.974 1 97.31 438 VAL B N 1
ATOM 9514 C CA . VAL B 1 438 ? -6.16 1.38 -0.056 1 97.31 438 VAL B CA 1
ATOM 9515 C C . VAL B 1 438 ? -5.309 2.625 0.179 1 97.31 438 VAL B C 1
ATOM 9517 O O . VAL B 1 438 ? -4.824 2.855 1.29 1 97.31 438 VAL B O 1
ATOM 9520 N N . SER B 1 439 ? -5.129 3.459 -0.863 1 96.44 439 SER B N 1
ATOM 9521 C CA . SER B 1 439 ? -4.387 4.703 -0.692 1 96.44 439 SER B CA 1
ATOM 9522 C C . SER B 1 439 ? -5.035 5.594 0.362 1 96.44 439 SER B C 1
ATOM 9524 O O . SER B 1 439 ? -4.34 6.258 1.136 1 96.44 439 SER B O 1
ATOM 9526 N N . GLY B 1 440 ? -6.32 5.645 0.38 1 96.75 440 GLY B N 1
ATOM 9527 C CA . GLY B 1 440 ? -7.051 6.418 1.375 1 96.75 440 GLY B CA 1
ATOM 9528 C C . GLY B 1 440 ? -6.988 5.812 2.764 1 96.75 440 GLY B C 1
ATOM 9529 O O . GLY B 1 440 ? -6.781 6.523 3.75 1 96.75 440 GLY B O 1
ATOM 9530 N N . LEU B 1 441 ? -7.16 4.484 2.844 1 96.56 441 LEU B N 1
ATOM 9531 C CA . LEU B 1 441 ? -7.172 3.799 4.133 1 96.56 441 LEU B CA 1
ATOM 9532 C C . LEU B 1 441 ? -5.84 3.973 4.852 1 96.56 441 LEU B C 1
ATOM 9534 O O . LEU B 1 441 ? -5.797 4.055 6.082 1 96.56 441 LEU B O 1
ATOM 9538 N N . LEU B 1 442 ? -4.777 4.094 4.141 1 95.81 442 LEU B N 1
ATOM 9539 C CA . LEU B 1 442 ? -3.434 4.168 4.703 1 95.81 442 LEU B CA 1
ATOM 9540 C C . LEU B 1 442 ? -3.234 5.473 5.469 1 95.81 442 LEU B C 1
ATOM 9542 O O . LEU B 1 442 ? -2.277 5.609 6.234 1 95.81 442 LEU B O 1
ATOM 9546 N N . THR B 1 443 ? -4.133 6.453 5.305 1 94.81 443 THR B N 1
ATOM 9547 C CA . THR B 1 443 ? -4.008 7.719 6.02 1 94.81 443 THR B CA 1
ATOM 9548 C C . THR B 1 443 ? -4.582 7.602 7.43 1 94.81 443 THR B C 1
ATOM 9550 O O . THR B 1 443 ? -4.375 8.484 8.266 1 94.81 443 THR B O 1
ATOM 9553 N N . ILE B 1 444 ? -5.316 6.531 7.684 1 91.69 444 ILE B N 1
ATOM 9554 C CA . ILE B 1 444 ? -5.922 6.359 9 1 91.69 444 ILE B CA 1
ATOM 9555 C C . ILE B 1 444 ? -4.84 6.027 10.023 1 91.69 444 ILE B C 1
ATOM 9557 O O . ILE B 1 444 ? -4.172 4.992 9.922 1 91.69 444 ILE B O 1
ATOM 9561 N N . GLY B 1 445 ? -4.59 6.945 10.938 1 79.69 445 GLY B N 1
ATOM 9562 C CA . GLY B 1 445 ? -3.537 6.816 11.93 1 79.69 445 GLY B CA 1
ATOM 9563 C C . GLY B 1 445 ? -3.852 7.535 13.234 1 79.69 445 GLY B C 1
ATOM 9564 O O . GLY B 1 445 ? -5.02 7.754 13.555 1 79.69 445 GLY B O 1
ATOM 9565 N N . PRO B 1 446 ? -2.887 7.801 13.938 1 75.31 446 PRO B N 1
ATOM 9566 C CA . PRO B 1 446 ? -3.064 8.383 15.266 1 75.31 446 PRO B CA 1
ATOM 9567 C C . PRO B 1 446 ? -3.732 9.758 15.227 1 75.31 446 PRO B C 1
ATOM 9569 O O . PRO B 1 446 ? -4.422 10.133 16.172 1 75.31 446 PRO B O 1
ATOM 9572 N N . ARG B 1 447 ? -3.592 10.461 14.141 1 75.25 447 ARG B N 1
ATOM 9573 C CA . ARG B 1 447 ? -4.156 11.805 14.055 1 75.25 447 ARG B CA 1
ATOM 9574 C C . ARG B 1 447 ? -5.508 11.789 13.344 1 75.25 447 ARG B C 1
ATOM 9576 O O . ARG B 1 447 ? -6.227 12.789 13.344 1 75.25 447 ARG B O 1
ATOM 9583 N N . PHE B 1 448 ? -5.773 10.594 12.766 1 74.5 448 PHE B N 1
ATOM 9584 C CA . PHE B 1 448 ? -7.039 10.438 12.055 1 74.5 448 PHE B CA 1
ATOM 9585 C C . PHE B 1 448 ? -7.562 9.016 12.195 1 74.5 448 PHE B C 1
ATOM 9587 O O . PHE B 1 448 ? -7.02 8.086 11.578 1 74.5 448 PHE B O 1
ATOM 9594 N N . GLY B 1 449 ? -8.57 8.883 12.922 1 72.88 449 GLY B N 1
ATOM 9595 C CA . GLY B 1 449 ? -9.211 7.578 13.016 1 72.88 449 GLY B CA 1
ATOM 9596 C C . GLY B 1 449 ? -8.695 6.746 14.172 1 72.88 449 GLY B C 1
ATOM 9597 O O . GLY B 1 449 ? -9.367 5.816 14.625 1 72.88 449 GLY B O 1
ATOM 9598 N N . GLY B 1 450 ? -7.578 7.055 14.602 1 72.44 450 GLY B N 1
ATOM 9599 C CA . GLY B 1 450 ? -7 6.293 15.703 1 72.44 450 GLY B CA 1
ATOM 9600 C C . GLY B 1 450 ? -7.453 6.777 17.062 1 72.44 450 GLY B C 1
ATOM 9601 O O . GLY B 1 450 ? -7.203 6.121 18.078 1 72.44 450 GLY B O 1
ATOM 9602 N N . ALA B 1 451 ? -8.25 7.766 17.078 1 85.38 451 ALA B N 1
ATOM 9603 C CA . ALA B 1 451 ? -8.641 8.383 18.344 1 85.38 451 ALA B CA 1
ATOM 9604 C C . ALA B 1 451 ? -9.688 7.543 19.062 1 85.38 451 ALA B C 1
ATOM 9606 O O . ALA B 1 451 ? -9.836 7.629 20.281 1 85.38 451 ALA B O 1
ATOM 9607 N N . ILE B 1 452 ? -10.281 6.652 18.281 1 92 452 ILE B N 1
ATOM 9608 C CA . ILE B 1 452 ? -11.375 5.887 18.875 1 92 452 ILE B CA 1
ATOM 9609 C C . ILE B 1 452 ? -10.812 4.91 19.906 1 92 452 ILE B C 1
ATOM 9611 O O . ILE B 1 452 ? -11.32 4.832 21.031 1 92 452 ILE B O 1
ATOM 9615 N N . ASP B 1 453 ? -9.781 4.207 19.578 1 91.44 453 ASP B N 1
ATOM 9616 C CA . ASP B 1 453 ? -9.188 3.248 20.5 1 91.44 453 ASP B CA 1
ATOM 9617 C C . ASP B 1 453 ? -8.57 3.955 21.703 1 91.44 453 ASP B C 1
ATOM 9619 O O . ASP B 1 453 ? -8.695 3.482 22.844 1 91.44 453 ASP B O 1
ATOM 9623 N N . ASP B 1 454 ? -7.938 5.047 21.469 1 91.88 454 ASP B N 1
ATOM 9624 C CA . ASP B 1 454 ? -7.309 5.801 22.547 1 91.88 454 ASP B CA 1
ATOM 9625 C C . ASP B 1 454 ? -8.359 6.379 23.5 1 91.88 454 ASP B C 1
ATOM 9627 O O . ASP B 1 454 ? -8.164 6.395 24.719 1 91.88 454 ASP B O 1
ATOM 9631 N N . ALA B 1 455 ? -9.414 6.863 22.875 1 94.44 455 ALA B N 1
ATOM 9632 C CA . ALA B 1 455 ? -10.492 7.359 23.719 1 94.44 455 ALA B CA 1
ATOM 9633 C C . ALA B 1 455 ? -11.016 6.266 24.641 1 94.44 455 ALA B C 1
ATOM 9635 O O . ALA B 1 455 ? -11.203 6.492 25.844 1 94.44 455 ALA B O 1
ATOM 9636 N N . ALA B 1 456 ? -11.258 5.113 24.062 1 95.44 456 ALA B N 1
ATOM 9637 C CA . ALA B 1 456 ? -11.734 3.988 24.859 1 95.44 456 ALA B CA 1
ATOM 9638 C C . ALA B 1 456 ? -10.742 3.631 25.969 1 95.44 456 ALA B C 1
ATOM 9640 O O . ALA B 1 456 ? -11.125 3.432 27.125 1 95.44 456 ALA B O 1
ATOM 9641 N N . ARG B 1 457 ? -9.492 3.617 25.656 1 94.31 457 ARG B N 1
ATOM 9642 C CA . ARG B 1 457 ? -8.445 3.225 26.609 1 94.31 457 ARG B CA 1
ATOM 9643 C C . ARG B 1 457 ? -8.344 4.223 27.75 1 94.31 457 ARG B C 1
ATOM 9645 O O . ARG B 1 457 ? -8.328 3.832 28.922 1 94.31 457 ARG B O 1
ATOM 9652 N N . TYR B 1 458 ? -8.312 5.445 27.438 1 95.06 458 TYR B N 1
ATOM 9653 C CA . TYR B 1 458 ? -8.102 6.469 28.453 1 95.06 458 TYR B CA 1
ATOM 9654 C C . TYR B 1 458 ? -9.344 6.656 29.312 1 95.06 458 TYR B C 1
ATOM 9656 O O . TYR B 1 458 ? -9.258 6.805 30.531 1 95.06 458 TYR B O 1
ATOM 9664 N N . PHE B 1 459 ? -10.547 6.641 28.688 1 97.25 459 PHE B N 1
ATOM 9665 C CA . PHE B 1 459 ? -11.773 6.758 29.453 1 97.25 459 PHE B CA 1
ATOM 9666 C C . PHE B 1 459 ? -11.938 5.559 30.391 1 97.25 459 PHE B C 1
ATOM 9668 O O . PHE B 1 459 ? -12.344 5.715 31.547 1 97.25 459 PHE B O 1
ATOM 9675 N N . LYS B 1 460 ? -11.648 4.406 29.844 1 96.75 460 LYS B N 1
ATOM 9676 C CA . LYS B 1 460 ? -11.773 3.199 30.656 1 96.75 460 LYS B CA 1
ATOM 9677 C C . LYS B 1 460 ? -10.812 3.234 31.844 1 96.75 460 LYS B C 1
ATOM 9679 O O . LYS B 1 460 ? -11.211 2.957 32.969 1 96.75 460 LYS B O 1
ATOM 9684 N N . ASP B 1 461 ? -9.609 3.523 31.578 1 96.31 461 ASP B N 1
ATOM 9685 C CA . ASP B 1 461 ? -8.594 3.576 32.625 1 96.31 461 ASP B CA 1
ATOM 9686 C C . ASP B 1 461 ? -8.961 4.605 33.688 1 96.31 461 ASP B C 1
ATOM 9688 O O . ASP B 1 461 ? -8.914 4.312 34.875 1 96.31 461 ASP B O 1
ATOM 9692 N N . ALA B 1 462 ? -9.328 5.773 33.281 1 97.5 462 ALA B N 1
ATOM 9693 C CA . ALA B 1 462 ? -9.664 6.855 34.188 1 97.5 462 ALA B CA 1
ATOM 9694 C C . ALA B 1 462 ? -10.891 6.496 35.031 1 97.5 462 ALA B C 1
ATOM 9696 O O . ALA B 1 462 ? -10.883 6.68 36.25 1 97.5 462 ALA B O 1
ATOM 9697 N N . HIS B 1 463 ? -11.914 5.992 34.406 1 97.25 463 HIS B N 1
ATOM 9698 C CA . HIS B 1 463 ? -13.133 5.609 35.094 1 97.25 463 HIS B CA 1
ATOM 9699 C C . HIS B 1 463 ? -12.867 4.488 36.094 1 97.25 463 HIS B C 1
ATOM 9701 O O . HIS B 1 463 ? -13.312 4.555 37.25 1 97.25 463 HIS B O 1
ATOM 9707 N N . ASP B 1 464 ? -12.195 3.465 35.656 1 96.38 464 ASP B N 1
ATOM 9708 C CA . ASP B 1 464 ? -11.969 2.281 36.469 1 96.38 464 ASP B CA 1
ATOM 9709 C C . ASP B 1 464 ? -11.078 2.607 37.688 1 96.38 464 ASP B C 1
ATOM 9711 O O . ASP B 1 464 ? -11.164 1.959 38.719 1 96.38 464 ASP B O 1
ATOM 9715 N N . ARG B 1 465 ? -10.297 3.609 37.562 1 96.56 465 ARG B N 1
ATOM 9716 C CA . ARG B 1 465 ? -9.445 4.051 38.656 1 96.56 465 ARG B CA 1
ATOM 9717 C C . ARG B 1 465 ? -10.18 5.039 39.562 1 96.56 465 ARG B C 1
ATOM 9719 O O . ARG B 1 465 ? -9.672 5.418 40.594 1 96.56 465 ARG B O 1
ATOM 9726 N N . GLY B 1 466 ? -11.312 5.473 39.125 1 96.62 466 GLY B N 1
ATOM 9727 C CA . GLY B 1 466 ? -12.133 6.363 39.938 1 96.62 466 GLY B CA 1
ATOM 9728 C C . GLY B 1 466 ? -11.672 7.809 39.875 1 96.62 466 GLY B C 1
ATOM 9729 O O . GLY B 1 466 ? -11.906 8.57 40.812 1 96.62 466 GLY B O 1
ATOM 9730 N N . LEU B 1 467 ? -11.062 8.18 38.812 1 97.56 467 LEU B N 1
ATOM 9731 C CA . LEU B 1 467 ? -10.617 9.562 38.688 1 97.56 467 LEU B CA 1
ATOM 9732 C C . LEU B 1 467 ? -11.789 10.484 38.375 1 97.56 467 LEU B C 1
ATOM 9734 O O . LEU B 1 467 ? -12.695 10.125 37.625 1 97.56 467 LEU B O 1
ATOM 9738 N N . THR B 1 468 ? -11.781 11.625 39.031 1 97.06 468 THR B N 1
ATOM 9739 C CA . THR B 1 468 ? -12.734 12.656 38.625 1 97.06 468 THR B CA 1
ATOM 9740 C C . THR B 1 468 ? -12.359 13.234 37.281 1 97.06 468 THR B C 1
ATOM 9742 O O . THR B 1 468 ? -11.203 13.156 36.844 1 97.06 468 THR B O 1
ATOM 9745 N N . PRO B 1 469 ? -13.305 13.836 36.531 1 97 469 PRO B N 1
ATOM 9746 C CA . PRO B 1 469 ? -12.984 14.477 35.25 1 97 469 PRO B CA 1
ATOM 9747 C C . PRO B 1 469 ? -11.844 15.484 35.375 1 97 469 PRO B C 1
ATOM 9749 O O . PRO B 1 469 ? -10.992 15.57 34.469 1 97 469 PRO B O 1
ATOM 9752 N N . TYR B 1 470 ? -11.852 16.203 36.438 1 95.81 470 TYR B N 1
ATOM 9753 C CA . TYR B 1 470 ? -10.789 17.172 36.688 1 95.81 470 TYR B CA 1
ATOM 9754 C C . TYR B 1 470 ? -9.438 16.484 36.812 1 95.81 470 TYR B C 1
ATOM 9756 O O . TYR B 1 470 ? -8.477 16.891 36.125 1 95.81 470 TYR B O 1
ATOM 9764 N N . GLU B 1 471 ? -9.336 15.461 37.594 1 95.88 471 GLU B N 1
ATOM 9765 C CA . GLU B 1 471 ? -8.078 14.734 37.781 1 95.88 471 GLU B CA 1
ATOM 9766 C C . GLU B 1 471 ? -7.598 14.133 36.438 1 95.88 471 GLU B C 1
ATOM 9768 O O . GLU B 1 471 ? -6.402 14.164 36.156 1 95.88 471 GLU B O 1
ATOM 9773 N N . PHE B 1 472 ? -8.578 13.641 35.812 1 96.06 472 PHE B N 1
ATOM 9774 C CA . PHE B 1 472 ? -8.25 12.992 34.562 1 96.06 472 PHE B CA 1
ATOM 9775 C C . PHE B 1 472 ? -7.684 13.992 33.562 1 96.06 472 PHE B C 1
ATOM 9777 O O . PHE B 1 472 ? -6.57 13.82 33.062 1 96.06 472 PHE B O 1
ATOM 9784 N N . VAL B 1 473 ? -8.312 15.086 33.219 1 95.31 473 VAL B N 1
ATOM 9785 C CA . VAL B 1 473 ? -7.953 16.062 32.219 1 95.31 473 VAL B CA 1
ATOM 9786 C C . VAL B 1 473 ? -6.637 16.75 32.594 1 95.31 473 VAL B C 1
ATOM 9788 O O . VAL B 1 473 ? -5.758 16.922 31.734 1 95.31 473 VAL B O 1
ATOM 9791 N N . GLU B 1 474 ? -6.492 17.078 33.844 1 90.75 474 GLU B N 1
ATOM 9792 C CA . GLU B 1 474 ? -5.289 17.781 34.281 1 90.75 474 GLU B CA 1
ATOM 9793 C C . GLU B 1 474 ? -4.074 16.859 34.25 1 90.75 474 GLU B C 1
ATOM 9795 O O . GLU B 1 474 ? -2.957 17.297 34 1 90.75 474 GLU B O 1
ATOM 9800 N N . SER B 1 475 ? -4.305 15.648 34.594 1 92.44 475 SER B N 1
ATOM 9801 C CA . SER B 1 475 ? -3.213 14.68 34.5 1 92.44 475 SER B CA 1
ATOM 9802 C C . SER B 1 475 ? -2.752 14.508 33.031 1 92.44 475 SER B C 1
ATOM 9804 O O . SER B 1 475 ? -1.556 14.352 32.781 1 92.44 475 SER B O 1
ATOM 9806 N N . MET B 1 476 ? -3.764 14.422 32.156 1 91.75 476 MET B N 1
ATOM 9807 C CA . MET B 1 476 ? -3.441 14.305 30.734 1 91.75 476 MET B CA 1
ATOM 9808 C C . MET B 1 476 ? -2.654 15.523 30.266 1 91.75 476 MET B C 1
ATOM 9810 O O . MET B 1 476 ? -1.677 15.383 29.531 1 91.75 476 MET B O 1
ATOM 9814 N N . LYS B 1 477 ? -3.035 16.672 30.641 1 83.56 477 LYS B N 1
ATOM 9815 C CA . LYS B 1 477 ? -2.35 17.922 30.297 1 83.56 477 LYS B CA 1
ATOM 9816 C C . LYS B 1 477 ? -0.913 17.922 30.812 1 83.56 477 LYS B C 1
ATOM 9818 O O . LYS B 1 477 ? 0.005 18.344 30.109 1 83.56 477 LYS B O 1
ATOM 9823 N N . LYS B 1 478 ? -0.713 17.469 32 1 81.12 478 LYS B N 1
ATOM 9824 C CA . LYS B 1 478 ? 0.612 17.375 32.625 1 81.12 478 LYS B CA 1
ATOM 9825 C C . LYS B 1 478 ? 1.521 16.453 31.812 1 81.12 478 LYS B C 1
ATOM 9827 O O . LYS B 1 478 ? 2.729 16.688 31.734 1 81.12 478 LYS B O 1
ATOM 9832 N N . LYS B 1 479 ? 0.89 15.516 31.25 1 83.31 479 LYS B N 1
ATOM 9833 C CA . LYS B 1 479 ? 1.638 14.555 30.438 1 83.31 479 LYS B CA 1
ATOM 9834 C C . LYS B 1 479 ? 1.799 15.055 29.016 1 83.31 479 LYS B C 1
ATOM 9836 O O . LYS B 1 479 ? 2.512 14.445 28.203 1 83.31 479 LYS B O 1
ATOM 9841 N N . GLY B 1 480 ? 1.175 16.141 28.734 1 78.19 480 GLY B N 1
ATOM 9842 C CA . GLY B 1 480 ? 1.244 16.688 27.391 1 78.19 480 GLY B CA 1
ATOM 9843 C C . GLY B 1 480 ? 0.427 15.914 26.375 1 78.19 480 GLY B C 1
ATOM 9844 O O . GLY B 1 480 ? 0.726 15.938 25.172 1 78.19 480 GLY B O 1
ATOM 9845 N N . ILE B 1 481 ? -0.587 15.18 26.828 1 84.56 481 ILE B N 1
ATOM 9846 C CA . ILE B 1 481 ? -1.416 14.367 25.953 1 84.56 481 ILE B CA 1
ATOM 9847 C C . ILE B 1 481 ? -2.793 15.008 25.797 1 84.56 481 ILE B C 1
ATOM 9849 O O . ILE B 1 481 ? -3.461 15.297 26.797 1 84.56 481 ILE B O 1
ATOM 9853 N N . ARG B 1 482 ? -3.146 15.242 24.625 1 85.44 482 ARG B N 1
ATOM 9854 C CA . ARG B 1 482 ? -4.508 15.711 24.375 1 85.44 482 ARG B CA 1
ATOM 9855 C C . ARG B 1 482 ? -5.523 14.609 24.688 1 85.44 482 ARG B C 1
ATOM 9857 O O . ARG B 1 482 ? -5.285 13.438 24.391 1 85.44 482 ARG B O 1
ATOM 9864 N N . VAL B 1 483 ? -6.543 14.961 25.25 1 91.62 483 VAL B N 1
ATOM 9865 C CA . VAL B 1 483 ? -7.547 13.961 25.625 1 91.62 483 VAL B CA 1
ATOM 9866 C C . VAL B 1 483 ? -8.203 13.406 24.359 1 91.62 483 VAL B C 1
ATOM 9868 O O . VAL B 1 483 ? -9 14.086 23.703 1 91.62 483 VAL B O 1
ATOM 9871 N N . PRO B 1 484 ? -7.992 12.148 24.078 1 91.75 484 PRO B N 1
ATOM 9872 C CA . PRO B 1 484 ? -8.625 11.562 22.891 1 91.75 484 PRO B CA 1
ATOM 9873 C C . PRO B 1 484 ? -10.148 11.516 23 1 91.75 484 PRO B C 1
ATOM 9875 O O . PRO B 1 484 ? -10.68 11.148 24.047 1 91.75 484 PRO B O 1
ATOM 9878 N N . GLY B 1 485 ? -10.789 11.891 21.938 1 93.19 485 GLY B N 1
ATOM 9879 C CA . GLY B 1 485 ? -12.242 11.852 21.906 1 93.19 485 GLY B CA 1
ATOM 9880 C C . GLY B 1 485 ? -12.883 13.172 22.297 1 93.19 485 GLY B C 1
ATOM 9881 O O . GLY B 1 485 ? -14.109 13.305 22.281 1 93.19 485 GLY B O 1
ATOM 9882 N N . ILE B 1 486 ? -12.016 14.133 22.656 1 94.56 486 ILE B N 1
ATOM 9883 C CA . ILE B 1 486 ? -12.508 15.453 23.031 1 94.56 486 ILE B CA 1
ATOM 9884 C C . ILE B 1 486 ? -11.953 16.5 22.062 1 94.56 486 ILE B C 1
ATOM 9886 O O . ILE B 1 486 ? -10.773 16.469 21.719 1 94.56 486 ILE B O 1
ATOM 9890 N N . GLY B 1 487 ? -12.836 17.328 21.641 1 91.56 487 GLY B N 1
ATOM 9891 C CA . GLY B 1 487 ? -12.422 18.422 20.766 1 91.56 487 GLY B CA 1
ATOM 9892 C C . GLY B 1 487 ? -12.875 18.25 19.328 1 91.56 487 GLY B C 1
ATOM 9893 O O . GLY B 1 487 ? -12.914 17.125 18.812 1 91.56 487 GLY B O 1
ATOM 9894 N N . HIS B 1 488 ? -13.281 19.281 18.75 1 87.75 488 HIS B N 1
ATOM 9895 C CA . HIS B 1 488 ? -13.719 19.266 17.359 1 87.75 488 HIS B CA 1
ATOM 9896 C C . HIS B 1 488 ? -13.406 20.578 16.672 1 87.75 488 HIS B C 1
ATOM 9898 O O . HIS B 1 488 ? -13.5 21.641 17.297 1 87.75 488 HIS B O 1
ATOM 9904 N N . ARG B 1 489 ? -13.055 20.547 15.508 1 79.81 489 ARG B N 1
ATOM 9905 C CA . ARG B 1 489 ? -12.672 21.734 14.75 1 79.81 489 ARG B CA 1
ATOM 9906 C C . ARG B 1 489 ? -13.883 22.625 14.461 1 79.81 489 ARG B C 1
ATOM 9908 O O . ARG B 1 489 ? -13.773 23.844 14.453 1 79.81 489 ARG B O 1
ATOM 9915 N N . ILE B 1 490 ? -15.016 21.984 14.258 1 79.81 490 ILE B N 1
ATOM 9916 C CA . ILE B 1 490 ? -16.188 22.703 13.781 1 79.81 490 ILE B CA 1
ATOM 9917 C C . ILE B 1 490 ? -17.25 22.75 14.883 1 79.81 490 ILE B C 1
ATOM 9919 O O . ILE B 1 490 ? -17.891 23.781 15.109 1 79.81 490 ILE B O 1
ATOM 9923 N N . LYS B 1 491 ? -17.328 21.688 15.586 1 86.44 491 LYS B N 1
ATOM 9924 C CA . LYS B 1 491 ? -18.375 21.562 16.594 1 86.44 491 LYS B CA 1
ATOM 9925 C C . LYS B 1 491 ? -17.922 22.156 17.922 1 86.44 491 LYS B C 1
ATOM 9927 O O . LYS B 1 491 ? -16.734 22.141 18.266 1 86.44 491 LYS B O 1
ATOM 9932 N N . ASN B 1 492 ? -18.922 22.734 18.641 1 91.25 492 ASN B N 1
ATOM 9933 C CA . ASN B 1 492 ? -18.688 23.359 19.938 1 91.25 492 ASN B CA 1
ATOM 9934 C C . ASN B 1 492 ? -19.922 23.25 20.828 1 91.25 492 ASN B C 1
ATOM 9936 O O . ASN B 1 492 ? -20.844 22.484 20.547 1 91.25 492 ASN B O 1
ATOM 9940 N N . ARG B 1 493 ? -19.906 23.969 21.953 1 89.69 493 ARG B N 1
ATOM 9941 C CA . ARG B 1 493 ? -20.969 23.906 22.969 1 89.69 493 ARG B CA 1
ATOM 9942 C C . ARG B 1 493 ? -22.312 24.266 22.359 1 89.69 493 ARG B C 1
ATOM 9944 O O . ARG B 1 493 ? -23.328 23.641 22.672 1 89.69 493 ARG B O 1
ATOM 9951 N N . ASP B 1 494 ? -22.312 25.203 21.453 1 87.88 494 ASP B N 1
ATOM 9952 C CA . ASP B 1 494 ? -23.547 25.75 20.891 1 87.88 494 ASP B CA 1
ATOM 9953 C C . ASP B 1 494 ? -23.953 25 19.625 1 87.88 494 ASP B C 1
ATOM 9955 O O . ASP B 1 494 ? -25.125 25.016 19.234 1 87.88 494 ASP B O 1
ATOM 9959 N N . ASN B 1 495 ? -23.062 24.406 18.984 1 88.19 495 ASN B N 1
ATOM 9960 C CA . ASN B 1 495 ? -23.25 23.594 17.781 1 88.19 495 ASN B CA 1
ATOM 9961 C C . ASN B 1 495 ? -22.781 22.156 18 1 88.19 495 ASN B C 1
ATOM 9963 O O . ASN B 1 495 ? -21.703 21.781 17.516 1 88.19 495 ASN B O 1
ATOM 9967 N N . LYS B 1 496 ? -23.688 21.438 18.547 1 87.62 496 LYS B N 1
ATOM 9968 C CA . LYS B 1 496 ? -23.328 20.078 18.953 1 87.62 496 LYS B CA 1
ATOM 9969 C C . LYS B 1 496 ? -23.328 19.125 17.766 1 87.62 496 LYS B C 1
ATOM 9971 O O . LYS B 1 496 ? -24.031 19.359 16.781 1 87.62 496 LYS B O 1
ATOM 9976 N N . ASP B 1 497 ? -22.562 18.141 17.828 1 89 497 ASP B N 1
ATOM 9977 C CA . ASP B 1 497 ? -22.531 17.078 16.812 1 89 497 ASP B CA 1
ATOM 9978 C C . ASP B 1 497 ? -23.75 16.172 16.922 1 89 497 ASP B C 1
ATOM 9980 O O . ASP B 1 497 ? -23.859 15.406 17.891 1 89 497 ASP B O 1
ATOM 9984 N N . LYS B 1 498 ? -24.578 16.219 15.953 1 89.19 498 LYS B N 1
ATOM 9985 C CA . LYS B 1 498 ? -25.828 15.453 15.961 1 89.19 498 LYS B CA 1
ATOM 9986 C C . LYS B 1 498 ? -25.547 13.953 16.031 1 89.19 498 LYS B C 1
ATOM 9988 O O . LYS B 1 498 ? -26.328 13.211 16.641 1 89.19 498 LYS B O 1
ATOM 9993 N N . ARG B 1 499 ? -24.547 13.492 15.492 1 91.81 499 ARG B N 1
ATOM 9994 C CA . ARG B 1 499 ? -24.188 12.078 15.531 1 91.81 499 ARG B CA 1
ATOM 9995 C C . ARG B 1 499 ? -23.984 11.602 16.969 1 91.81 499 ARG B C 1
ATOM 9997 O O . ARG B 1 499 ? -24.422 10.508 17.328 1 91.81 499 ARG B O 1
ATOM 10004 N N . VAL B 1 500 ? -23.266 12.43 17.719 1 93.94 500 VAL B N 1
ATOM 10005 C CA . VAL B 1 500 ? -23 12.102 19.109 1 93.94 500 VAL B CA 1
ATOM 10006 C C . VAL B 1 500 ? -24.312 12.016 19.875 1 93.94 500 VAL B C 1
ATOM 10008 O O . VAL B 1 500 ? -24.516 11.086 20.672 1 93.94 500 VAL B O 1
ATOM 10011 N N . GLU B 1 501 ? -25.203 12.883 19.578 1 93.44 501 GLU B N 1
ATOM 10012 C CA . GLU B 1 501 ? -26.516 12.906 20.219 1 93.44 501 GLU B CA 1
ATOM 10013 C C . GLU B 1 501 ? -27.297 11.641 19.906 1 93.44 501 GLU B C 1
ATOM 10015 O O . GLU B 1 501 ? -27.938 11.055 20.781 1 93.44 501 GLU B O 1
ATOM 10020 N N . LEU B 1 502 ? -27.281 11.266 18.688 1 92.75 502 LEU B N 1
ATOM 10021 C CA . LEU B 1 502 ? -28 10.086 18.234 1 92.75 502 LEU B CA 1
ATOM 10022 C C . LEU B 1 502 ? -27.438 8.82 18.875 1 92.75 502 LEU B C 1
ATOM 10024 O O . LEU B 1 502 ? -28.203 7.941 19.281 1 92.75 502 LEU B O 1
ATOM 10028 N N . LEU B 1 503 ? -26.156 8.742 18.984 1 95.38 503 LEU B N 1
ATOM 10029 C CA . LEU B 1 503 ? -25.5 7.594 19.594 1 95.38 503 LEU B CA 1
ATOM 10030 C C . LEU B 1 503 ? -25.844 7.492 21.078 1 95.38 503 LEU B C 1
ATOM 10032 O O . LEU B 1 503 ? -26.156 6.406 21.578 1 95.38 503 LEU B O 1
ATOM 10036 N N . GLN B 1 504 ? -25.844 8.609 21.719 1 96.12 504 GLN B N 1
ATOM 10037 C CA . GLN B 1 504 ? -26.172 8.641 23.141 1 96.12 504 GLN B CA 1
ATOM 10038 C C . GLN B 1 504 ? -27.625 8.25 23.391 1 96.12 504 GLN B C 1
ATOM 10040 O O . GLN B 1 504 ? -27.922 7.492 24.312 1 96.12 504 GLN B O 1
ATOM 10045 N N . LYS B 1 505 ? -28.453 8.758 22.547 1 95.25 505 LYS B N 1
ATOM 10046 C CA . LYS B 1 505 ? -29.875 8.438 22.672 1 95.25 505 LYS B CA 1
ATOM 10047 C C . LYS B 1 505 ? -30.109 6.941 22.516 1 95.25 505 LYS B C 1
ATOM 10049 O O . LYS B 1 505 ? -30.859 6.34 23.281 1 95.25 505 LYS B O 1
ATOM 10054 N N . PHE B 1 506 ? -29.531 6.348 21.547 1 95.19 506 PHE B N 1
ATOM 10055 C CA . PHE B 1 506 ? -29.688 4.918 21.297 1 95.19 506 PHE B CA 1
ATOM 10056 C C . PHE B 1 506 ? -29.203 4.113 22.5 1 95.19 506 PHE B C 1
ATOM 10058 O O . PHE B 1 506 ? -29.875 3.18 22.938 1 95.19 506 PHE B O 1
ATOM 10065 N N . ALA B 1 507 ? -28.031 4.477 22.984 1 97.19 507 ALA B N 1
ATOM 10066 C CA . ALA B 1 507 ? -27.422 3.725 24.078 1 97.19 507 ALA B CA 1
ATOM 10067 C C . ALA B 1 507 ? -28.234 3.842 25.359 1 97.19 507 ALA B C 1
ATOM 10069 O O . ALA B 1 507 ? -28.438 2.854 26.078 1 97.19 507 ALA B O 1
ATOM 10070 N N . ARG B 1 508 ? -28.719 4.988 25.688 1 97.12 508 ARG B N 1
ATOM 10071 C CA . ARG B 1 508 ? -29.516 5.203 26.891 1 97.12 508 ARG B CA 1
ATOM 10072 C C . ARG B 1 508 ? -30.812 4.402 26.844 1 97.12 508 ARG B C 1
ATOM 10074 O O . ARG B 1 508 ? -31.312 3.969 27.891 1 97.12 508 ARG B O 1
ATOM 10081 N N . THR B 1 509 ? -31.234 4.156 25.625 1 96.62 509 THR B N 1
ATOM 10082 C CA . THR B 1 509 ? -32.5 3.453 25.438 1 96.62 509 THR B CA 1
ATOM 10083 C C . THR B 1 509 ? -32.281 1.941 25.469 1 96.62 509 THR B C 1
ATOM 10085 O O . THR B 1 509 ? -33.125 1.2 26 1 96.62 509 THR B O 1
ATOM 10088 N N . HIS B 1 510 ? -31.203 1.456 24.938 1 96.31 510 HIS B N 1
ATOM 10089 C CA . HIS B 1 510 ? -31.141 0.032 24.625 1 96.31 510 HIS B CA 1
ATOM 10090 C C . HIS B 1 510 ? -30.062 -0.662 25.453 1 96.31 510 HIS B C 1
ATOM 10092 O O . HIS B 1 510 ? -30.125 -1.879 25.656 1 96.31 510 HIS B O 1
ATOM 10098 N N . PHE B 1 511 ? -29.047 0.101 25.984 1 97.44 511 PHE B N 1
ATOM 10099 C CA . PHE B 1 511 ? -27.953 -0.536 26.703 1 97.44 511 PHE B CA 1
ATOM 10100 C C . PHE B 1 511 ? -28.328 -0.807 28.156 1 97.44 511 PHE B C 1
ATOM 10102 O O . PHE B 1 511 ? -29.016 0.006 28.781 1 97.44 511 PHE B O 1
ATOM 10109 N N . PRO B 1 512 ? -27.844 -1.92 28.703 1 96.56 512 PRO B N 1
ATOM 10110 C CA . PRO B 1 512 ? -28.078 -2.168 30.125 1 96.56 512 PRO B CA 1
ATOM 10111 C C . PRO B 1 512 ? -27.391 -1.138 31.016 1 96.56 512 PRO B C 1
ATOM 10113 O O . PRO B 1 512 ? -27.859 -0.865 32.125 1 96.56 512 PRO B O 1
ATOM 10116 N N . SER B 1 513 ? -26.266 -0.673 30.547 1 95.38 513 SER B N 1
ATOM 10117 C CA . SER B 1 513 ? -25.484 0.325 31.281 1 95.38 513 SER B CA 1
ATOM 10118 C C . SER B 1 513 ? -24.734 1.254 30.328 1 95.38 513 SER B C 1
ATOM 10120 O O . SER B 1 513 ? -24.359 0.846 29.234 1 95.38 513 SER B O 1
ATOM 10122 N N . VAL B 1 514 ? -24.562 2.504 30.75 1 98 514 VAL B N 1
ATOM 10123 C CA . VAL B 1 514 ? -23.828 3.49 29.969 1 98 514 VAL B CA 1
ATOM 10124 C C . VAL B 1 514 ? -22.844 4.238 30.859 1 98 514 VAL B C 1
ATOM 10126 O O . VAL B 1 514 ? -22.734 5.461 30.781 1 98 514 VAL B O 1
ATOM 10129 N N . LYS B 1 515 ? -22.188 3.549 31.719 1 97.38 515 LYS B N 1
ATOM 10130 C CA . LYS B 1 515 ? -21.344 4.16 32.719 1 97.38 515 LYS B CA 1
ATOM 10131 C C . LYS B 1 515 ? -20.141 4.867 32.094 1 97.38 515 LYS B C 1
ATOM 10133 O O . LYS B 1 515 ? -19.766 5.957 32.531 1 97.38 515 LYS B O 1
ATOM 10138 N N . TYR B 1 516 ? -19.5 4.285 31.156 1 97.94 516 TYR B N 1
ATOM 10139 C CA . TYR B 1 516 ? -18.328 4.906 30.531 1 97.94 516 TYR B CA 1
ATOM 10140 C C . TYR B 1 516 ? -18.75 6.129 29.719 1 97.94 516 TYR B C 1
ATOM 10142 O O . TYR B 1 516 ? -18.031 7.137 29.703 1 97.94 516 TYR B O 1
ATOM 10150 N N . MET B 1 517 ? -19.844 6.027 29.016 1 98.06 517 MET B N 1
ATOM 10151 C CA . MET B 1 517 ? -20.375 7.164 28.266 1 98.06 517 MET B CA 1
ATOM 10152 C C . MET B 1 517 ? -20.688 8.336 29.188 1 98.06 517 MET B C 1
ATOM 10154 O O . MET B 1 517 ? -20.391 9.484 28.875 1 98.06 517 MET B O 1
ATOM 10158 N N . GLU B 1 518 ? -21.297 8 30.312 1 98 518 GLU B N 1
ATOM 10159 C CA . GLU B 1 518 ? -21.625 9.055 31.266 1 98 518 GLU B CA 1
ATOM 10160 C C . GLU B 1 518 ? -20.359 9.711 31.828 1 98 518 GLU B C 1
ATOM 10162 O O . GLU B 1 518 ? -20.344 10.922 32.094 1 98 518 GLU B O 1
ATOM 10167 N N . TYR B 1 519 ? -19.406 8.914 32.062 1 98.19 519 TYR B N 1
ATOM 10168 C CA . TYR B 1 519 ? -18.125 9.469 32.469 1 98.19 519 TYR B CA 1
ATOM 10169 C C . TYR B 1 519 ? -17.562 10.406 31.391 1 98.19 519 TYR B C 1
ATOM 10171 O O . TYR B 1 519 ? -17.062 11.492 31.703 1 98.19 519 TYR B O 1
ATOM 10179 N N . ALA B 1 520 ? -17.594 10.031 30.125 1 98 520 ALA B N 1
ATOM 10180 C CA . ALA B 1 520 ? -17.125 10.867 29.016 1 98 520 ALA B CA 1
ATOM 10181 C C . ALA B 1 520 ? -17.891 12.188 28.984 1 98 520 ALA B C 1
ATOM 10183 O O . ALA B 1 520 ? -17.312 13.227 28.656 1 98 520 ALA B O 1
ATOM 10184 N N . VAL B 1 521 ? -19.172 12.109 29.297 1 97.62 521 VAL B N 1
ATOM 10185 C CA . VAL B 1 521 ? -20 13.305 29.328 1 97.62 521 VAL B CA 1
ATOM 10186 C C . VAL B 1 521 ? -19.547 14.227 30.453 1 97.62 521 VAL B C 1
ATOM 10188 O O . VAL B 1 521 ? -19.547 15.453 30.297 1 97.62 521 VAL B O 1
ATOM 10191 N N . GLN B 1 522 ? -19.234 13.68 31.578 1 97.69 522 GLN B N 1
ATOM 10192 C CA . GLN B 1 522 ? -18.703 14.469 32.688 1 97.69 522 GLN B CA 1
ATOM 10193 C C . GLN B 1 522 ? -17.391 15.133 32.312 1 97.69 522 GLN B C 1
ATOM 10195 O O . GLN B 1 522 ? -17.141 16.281 32.688 1 97.69 522 GLN B O 1
ATOM 10200 N N . VAL B 1 523 ? -16.578 14.383 31.641 1 97.75 523 VAL B N 1
ATOM 10201 C CA . VAL B 1 523 ? -15.312 14.93 31.172 1 97.75 523 VAL B CA 1
ATOM 10202 C C . VAL B 1 523 ? -15.562 16.094 30.219 1 97.75 523 VAL B C 1
ATOM 10204 O O . VAL B 1 523 ? -14.898 17.125 30.312 1 97.75 523 VAL B O 1
ATOM 10207 N N . GLU B 1 524 ? -16.484 15.906 29.281 1 97.12 524 GLU B N 1
ATOM 10208 C CA . GLU B 1 524 ? -16.875 16.984 28.375 1 97.12 524 GLU B CA 1
ATOM 10209 C C . GLU B 1 524 ? -17.312 18.219 29.141 1 97.12 524 GLU B C 1
ATOM 10211 O O . GLU B 1 524 ? -16.969 19.344 28.781 1 97.12 524 GLU B O 1
ATOM 10216 N N . THR B 1 525 ? -18.109 18.016 30.188 1 96.5 525 THR B N 1
ATOM 10217 C CA . THR B 1 525 ? -18.609 19.125 31 1 96.5 525 THR B CA 1
ATOM 10218 C C . THR B 1 525 ? -17.453 19.922 31.594 1 96.5 525 THR B C 1
ATOM 10220 O O . THR B 1 525 ? -17.5 21.156 31.625 1 96.5 525 THR B O 1
ATOM 10223 N N . TYR B 1 526 ? -16.531 19.203 32 1 96.5 526 TYR B N 1
ATOM 10224 C CA . TYR B 1 526 ? -15.367 19.875 32.594 1 96.5 526 TYR B CA 1
ATOM 10225 C C . TYR B 1 526 ? -14.547 20.578 31.5 1 96.5 526 TYR B C 1
ATOM 10227 O O . TYR B 1 526 ? -14.133 21.719 31.672 1 96.5 526 TYR B O 1
ATOM 10235 N N . THR B 1 527 ? -14.281 19.938 30.391 1 95.88 527 THR B N 1
ATOM 10236 C CA . THR B 1 527 ? -13.422 20.5 29.359 1 95.88 527 THR B CA 1
ATOM 10237 C C . THR B 1 527 ? -14.07 21.75 28.734 1 95.88 527 THR B C 1
ATOM 10239 O O . THR B 1 527 ? -13.375 22.672 28.312 1 95.88 527 THR B O 1
ATOM 10242 N N . LEU B 1 528 ? -15.359 21.781 28.734 1 94.5 528 LEU B N 1
ATOM 10243 C CA . LEU B 1 528 ? -16.094 22.906 28.172 1 94.5 528 LEU B CA 1
ATOM 10244 C C . LEU B 1 528 ? -15.914 24.156 29.047 1 94.5 528 LEU B C 1
ATOM 10246 O O . LEU B 1 528 ? -16.156 25.266 28.594 1 94.5 528 LEU B O 1
ATOM 10250 N N . THR B 1 529 ? -15.516 24 30.25 1 92.19 529 THR B N 1
ATOM 10251 C CA . THR B 1 529 ? -15.203 25.141 31.094 1 92.19 529 THR B CA 1
ATOM 10252 C C . THR B 1 529 ? -13.883 25.781 30.672 1 92.19 529 THR B C 1
ATOM 10254 O O . THR B 1 529 ? -13.617 26.938 30.984 1 92.19 529 THR B O 1
ATOM 10257 N N . LYS B 1 530 ? -13.164 25.062 29.953 1 87.88 530 LYS B N 1
ATOM 10258 C CA . LYS B 1 530 ? -11.859 25.547 29.5 1 87.88 530 LYS B CA 1
ATOM 10259 C C . LYS B 1 530 ? -11.969 26.188 28.125 1 87.88 530 LYS B C 1
ATOM 10261 O O . LYS B 1 530 ? -11.398 27.266 27.891 1 87.88 530 LYS B O 1
ATOM 10266 N N . ALA B 1 531 ? -12.594 25.562 27.25 1 90.19 531 ALA B N 1
ATOM 10267 C CA . ALA B 1 531 ? -12.773 26.078 25.891 1 90.19 531 ALA B CA 1
ATOM 10268 C C . ALA B 1 531 ? -14.078 25.594 25.281 1 90.19 531 ALA B C 1
ATOM 10270 O O . ALA B 1 531 ? -14.492 24.453 25.516 1 90.19 531 ALA B O 1
ATOM 10271 N N . ASN B 1 532 ? -14.648 26.281 24.438 1 92.5 532 ASN B N 1
ATOM 10272 C CA . ASN B 1 532 ? -15.969 26.016 23.875 1 92.5 532 ASN B CA 1
ATOM 10273 C C . ASN B 1 532 ? -15.938 24.859 22.875 1 92.5 532 ASN B C 1
ATOM 10275 O O . ASN B 1 532 ? -16.953 24.203 22.656 1 92.5 532 ASN B O 1
ATOM 10279 N N . ASN B 1 533 ? -14.797 24.531 22.266 1 92.69 533 ASN B N 1
ATOM 10280 C CA . ASN B 1 533 ? -14.719 23.516 21.203 1 92.69 533 ASN B CA 1
ATOM 10281 C C . ASN B 1 533 ? -14.258 22.172 21.766 1 92.69 533 ASN B C 1
ATOM 10283 O O . ASN B 1 533 ? -14.07 21.219 21 1 92.69 533 ASN B O 1
ATOM 10287 N N . LEU B 1 534 ? -13.992 22.109 23.047 1 94.38 534 LEU B N 1
ATOM 10288 C CA . LEU B 1 534 ? -13.555 20.859 23.672 1 94.38 534 LEU B CA 1
ATOM 10289 C C . LEU B 1 534 ? -14.742 19.984 24.047 1 94.38 534 LEU B C 1
ATOM 10291 O O . LEU B 1 534 ? -14.938 19.656 25.219 1 94.38 534 LEU B O 1
ATOM 10295 N N . VAL B 1 535 ? -15.484 19.625 23 1 95.56 535 VAL B N 1
ATOM 10296 C CA . VAL B 1 535 ? -16.688 18.812 23.141 1 95.56 535 VAL B CA 1
ATOM 10297 C C . VAL B 1 535 ? -16.344 17.344 22.891 1 95.56 535 VAL B C 1
ATOM 10299 O O . VAL B 1 535 ? -15.328 17.031 22.266 1 95.56 535 VAL B O 1
ATOM 10302 N N . LEU B 1 536 ? -17.219 16.469 23.438 1 95.81 536 LEU B N 1
ATOM 10303 C CA . LEU B 1 536 ? -17.156 15.047 23.094 1 95.81 536 LEU B CA 1
ATOM 10304 C C . LEU B 1 536 ? -17.469 14.828 21.609 1 95.81 536 LEU B C 1
ATOM 10306 O O . LEU B 1 536 ? -18.547 15.18 21.141 1 95.81 536 LEU B O 1
ATOM 10310 N N . ASN B 1 537 ? -16.484 14.328 20.875 1 93.25 537 ASN B N 1
ATOM 10311 C CA . ASN B 1 537 ? -16.703 14.102 19.453 1 93.25 537 ASN B CA 1
ATOM 10312 C C . ASN B 1 537 ? -17.172 12.672 19.172 1 93.25 537 ASN B C 1
ATOM 10314 O O . ASN B 1 537 ? -17.406 11.906 20.109 1 93.25 537 ASN B O 1
ATOM 10318 N N . VAL B 1 538 ? -17.359 12.344 17.938 1 92.19 538 VAL B N 1
ATOM 10319 C CA . VAL B 1 538 ? -17.953 11.062 17.547 1 92.19 538 VAL B CA 1
ATOM 10320 C C . VAL B 1 538 ? -17.031 9.922 17.969 1 92.19 538 VAL B C 1
ATOM 10322 O O . VAL B 1 538 ? -17.5 8.867 18.406 1 92.19 538 VAL B O 1
ATOM 10325 N N . ASP B 1 539 ? -15.719 10.062 17.859 1 93 539 ASP B N 1
ATOM 10326 C CA . ASP B 1 539 ? -14.758 9.039 18.25 1 93 539 ASP B CA 1
ATOM 10327 C C . ASP B 1 539 ? -14.852 8.734 19.734 1 93 539 ASP B C 1
ATOM 10329 O O . ASP B 1 539 ? -14.836 7.574 20.141 1 93 539 ASP B O 1
ATOM 10333 N N . GLY B 1 540 ? -14.914 9.836 20.516 1 95.25 540 GLY B N 1
ATOM 10334 C CA . GLY B 1 540 ? -15.055 9.648 21.953 1 95.25 540 GLY B CA 1
ATOM 10335 C C . GLY B 1 540 ? -16.359 8.969 22.344 1 95.25 540 GLY B C 1
ATOM 10336 O O . GLY B 1 540 ? -16.375 8.133 23.25 1 95.25 540 GLY B O 1
ATOM 10337 N N . ALA B 1 541 ? -17.422 9.367 21.656 1 96.56 541 ALA B N 1
ATOM 10338 C CA . ALA B 1 541 ? -18.719 8.766 21.922 1 96.56 541 ALA B CA 1
ATOM 10339 C C . ALA B 1 541 ? -18.719 7.273 21.594 1 96.56 541 ALA B C 1
ATOM 10341 O O . ALA B 1 541 ? -19.141 6.449 22.406 1 96.56 541 ALA B O 1
ATOM 10342 N N . ILE B 1 542 ? -18.203 6.945 20.438 1 95.94 542 ILE B N 1
ATOM 10343 C CA . ILE B 1 542 ? -18.172 5.551 20 1 95.94 542 ILE B CA 1
ATOM 10344 C C . ILE B 1 542 ? -17.25 4.746 20.906 1 95.94 542 ILE B C 1
ATOM 10346 O O . ILE B 1 542 ? -17.578 3.631 21.312 1 95.94 542 ILE B O 1
ATOM 10350 N N . GLY B 1 543 ? -16.078 5.328 21.234 1 96.38 543 GLY B N 1
ATOM 10351 C CA . GLY B 1 543 ? -15.141 4.648 22.125 1 96.38 543 GLY B CA 1
ATOM 10352 C C . GLY B 1 543 ? -15.734 4.309 23.469 1 96.38 543 GLY B C 1
ATOM 10353 O O . GLY B 1 543 ? -15.617 3.174 23.938 1 96.38 543 GLY B O 1
ATOM 10354 N N . SER B 1 544 ? -16.406 5.242 24.109 1 97.75 544 SER B N 1
ATOM 10355 C CA . SER B 1 544 ? -17 5.035 25.422 1 97.75 544 SER B CA 1
ATOM 10356 C C . SER B 1 544 ? -18.203 4.102 25.359 1 97.75 544 SER B C 1
ATOM 10358 O O . SER B 1 544 ? -18.375 3.232 26.219 1 97.75 544 SER B O 1
ATOM 10360 N N . LEU B 1 545 ? -18.984 4.254 24.328 1 97.88 545 LEU B N 1
ATOM 10361 C CA . LEU B 1 545 ? -20.188 3.449 24.203 1 97.88 545 LEU B CA 1
ATOM 10362 C C . LEU B 1 545 ? -19.844 2.002 23.875 1 97.88 545 LEU B C 1
ATOM 10364 O O . LEU B 1 545 ? -20.547 1.079 24.297 1 97.88 545 LEU B O 1
ATOM 10368 N N . PHE B 1 546 ? -18.797 1.823 23.141 1 96.88 546 PHE B N 1
ATOM 10369 C CA . PHE B 1 546 ? -18.391 0.455 22.844 1 96.88 546 PHE B CA 1
ATOM 10370 C C . PHE B 1 546 ? -17.922 -0.261 24.109 1 96.88 546 PHE B C 1
ATOM 10372 O O . PHE B 1 546 ? -18.156 -1.464 24.266 1 96.88 546 PHE B O 1
ATOM 10379 N N . LEU B 1 547 ? -17.234 0.479 24.953 1 97 547 LEU B N 1
ATOM 10380 C CA . LEU B 1 547 ? -16.891 -0.086 26.25 1 97 547 LEU B CA 1
ATOM 10381 C C . LEU B 1 547 ? -18.156 -0.521 27 1 97 547 LEU B C 1
ATOM 10383 O O . LEU B 1 547 ? -18.188 -1.601 27.594 1 97 547 LEU B O 1
ATOM 10387 N N . ASP B 1 548 ? -19.141 0.348 26.969 1 98.06 548 ASP B N 1
ATOM 10388 C CA . ASP B 1 548 ? -20.422 0.043 27.609 1 98.06 548 ASP B CA 1
ATOM 10389 C C . ASP B 1 548 ? -21.062 -1.201 27 1 98.06 548 ASP B C 1
ATOM 10391 O O . ASP B 1 548 ? -21.641 -2.021 27.719 1 98.06 548 ASP B O 1
ATOM 10395 N N . LEU B 1 549 ? -20.953 -1.296 25.688 1 97.44 549 LEU B N 1
ATOM 10396 C CA . LEU B 1 549 ? -21.484 -2.459 24.984 1 97.44 549 LEU B CA 1
ATOM 10397 C C . LEU B 1 549 ? -20.766 -3.732 25.422 1 97.44 549 LEU B C 1
ATOM 10399 O O . LEU B 1 549 ? -21.422 -4.727 25.75 1 97.44 549 LEU B O 1
ATOM 10403 N N . LEU B 1 550 ? -19.453 -3.732 25.469 1 96.56 550 LEU B N 1
ATOM 10404 C CA . LEU B 1 550 ? -18.672 -4.902 25.859 1 96.56 550 LEU B CA 1
ATOM 10405 C C . LEU B 1 550 ? -18.953 -5.289 27.297 1 96.56 550 LEU B C 1
ATOM 10407 O O . LEU B 1 550 ? -19.172 -6.469 27.609 1 96.56 550 LEU B O 1
ATOM 10411 N N . ALA B 1 551 ? -19.047 -4.293 28.141 1 95.75 551 ALA B N 1
ATOM 10412 C CA . ALA B 1 551 ? -19.234 -4.535 29.578 1 95.75 551 ALA B CA 1
ATOM 10413 C C . ALA B 1 551 ? -20.672 -4.938 29.875 1 95.75 551 ALA B C 1
ATOM 10415 O O . ALA B 1 551 ? -20.938 -5.766 30.75 1 95.75 551 ALA B O 1
ATOM 10416 N N . GLY B 1 552 ? -21.578 -4.387 29.203 1 95.81 552 GLY B N 1
ATOM 10417 C CA . GLY B 1 552 ? -22.984 -4.566 29.5 1 95.81 552 GLY B CA 1
ATOM 10418 C C . GLY B 1 552 ? -23.594 -5.785 28.828 1 95.81 552 GLY B C 1
ATOM 10419 O O . GLY B 1 552 ? -24.641 -6.285 29.25 1 95.81 552 GLY B O 1
ATOM 10420 N N . SER B 1 553 ? -22.953 -6.309 27.781 1 94 553 SER B N 1
ATOM 10421 C CA . SER B 1 553 ? -23.516 -7.414 27.016 1 94 553 SER B CA 1
ATOM 10422 C C . SER B 1 553 ? -23.484 -8.711 27.812 1 94 553 SER B C 1
ATOM 10424 O O . SER B 1 553 ? -24.219 -9.648 27.516 1 94 553 SER B O 1
ATOM 10426 N N . GLY B 1 554 ? -22.609 -8.773 28.766 1 93.38 554 GLY B N 1
ATOM 10427 C CA . GLY B 1 554 ? -22.438 -9.992 29.547 1 93.38 554 GLY B CA 1
ATOM 10428 C C . GLY B 1 554 ? -21.719 -11.094 28.781 1 93.38 554 GLY B C 1
ATOM 10429 O O . GLY B 1 554 ? -21.625 -12.227 29.25 1 93.38 554 GLY B O 1
ATOM 10430 N N . MET B 1 555 ? -21.172 -10.75 27.656 1 95.12 555 MET B N 1
ATOM 10431 C CA . MET B 1 555 ? -20.578 -11.758 26.781 1 95.12 555 MET B CA 1
ATOM 10432 C C . MET B 1 555 ? -19.062 -11.781 26.906 1 95.12 555 MET B C 1
ATOM 10434 O O . MET B 1 555 ? -18.391 -12.664 26.375 1 95.12 555 MET B O 1
ATOM 10438 N N . PHE B 1 556 ? -18.469 -10.805 27.656 1 96.25 556 PHE B N 1
ATOM 10439 C CA . PHE B 1 556 ? -17.016 -10.664 27.719 1 96.25 556 PHE B CA 1
ATOM 10440 C C . PHE B 1 556 ? -16.547 -10.547 29.172 1 96.25 556 PHE B C 1
ATOM 10442 O O . PHE B 1 556 ? -17.203 -9.906 30 1 96.25 556 PHE B O 1
ATOM 10449 N N . SER B 1 557 ? -15.398 -11.219 29.422 1 95.56 557 SER B N 1
ATOM 10450 C CA . SER B 1 557 ? -14.727 -11.016 30.703 1 95.56 557 SER B CA 1
ATOM 10451 C C . SER B 1 557 ? -13.945 -9.703 30.719 1 95.56 557 SER B C 1
ATOM 10453 O O . SER B 1 557 ? -13.742 -9.094 29.672 1 95.56 557 SER B O 1
ATOM 10455 N N . LYS B 1 558 ? -13.617 -9.305 31.844 1 94 558 LYS B N 1
ATOM 10456 C CA . LYS B 1 558 ? -12.828 -8.078 31.969 1 94 558 LYS B CA 1
ATOM 10457 C C . LYS B 1 558 ? -11.516 -8.195 31.203 1 94 558 LYS B C 1
ATOM 10459 O O . LYS B 1 558 ? -11.078 -7.234 30.578 1 94 558 LYS B O 1
ATOM 10464 N N . GLN B 1 559 ? -10.922 -9.328 31.328 1 93.31 559 GLN B N 1
ATOM 10465 C CA . GLN B 1 559 ? -9.656 -9.562 30.641 1 93.31 559 GLN B CA 1
ATOM 10466 C C . GLN B 1 559 ? -9.828 -9.492 29.125 1 93.31 559 GLN B C 1
ATOM 10468 O O . GLN B 1 559 ? -8.977 -8.953 28.422 1 93.31 559 GLN B O 1
ATOM 10473 N N . GLU B 1 560 ? -10.891 -10.023 28.609 1 94 560 GLU B N 1
ATOM 10474 C CA . GLU B 1 560 ? -11.172 -9.984 27.172 1 94 560 GLU B CA 1
ATOM 10475 C C . GLU B 1 560 ? -11.398 -8.555 26.688 1 94 560 GLU B C 1
ATOM 10477 O O . GLU B 1 560 ? -10.969 -8.195 25.594 1 94 560 GLU B O 1
ATOM 10482 N N . ILE B 1 561 ? -12.086 -7.832 27.531 1 95.31 561 ILE B N 1
ATOM 10483 C CA . ILE B 1 561 ? -12.352 -6.441 27.172 1 95.31 561 ILE B CA 1
ATOM 10484 C C . ILE B 1 561 ? -11.039 -5.672 27.078 1 95.31 561 ILE B C 1
ATOM 10486 O O . ILE B 1 561 ? -10.836 -4.898 26.125 1 95.31 561 ILE B O 1
ATOM 10490 N N . ASP B 1 562 ? -10.164 -5.895 28.016 1 93.75 562 ASP B N 1
ATOM 10491 C CA . ASP B 1 562 ? -8.859 -5.25 27.984 1 93.75 562 ASP B CA 1
ATOM 10492 C C . ASP B 1 562 ? -8.086 -5.625 26.719 1 93.75 562 ASP B C 1
ATOM 10494 O O . ASP B 1 562 ? -7.445 -4.773 26.109 1 93.75 562 ASP B O 1
ATOM 10498 N N . GLU B 1 563 ? -8.164 -6.82 26.406 1 92.19 563 GLU B N 1
ATOM 10499 C CA . GLU B 1 563 ? -7.457 -7.309 25.219 1 92.19 563 GLU B CA 1
ATOM 10500 C C . GLU B 1 563 ? -8.023 -6.691 23.938 1 92.19 563 GLU B C 1
ATOM 10502 O O . GLU B 1 563 ? -7.273 -6.324 23.031 1 92.19 563 GLU B O 1
ATOM 10507 N N . ILE B 1 564 ? -9.344 -6.602 23.859 1 93.44 564 ILE B N 1
ATOM 10508 C CA . ILE B 1 564 ? -10.023 -6.039 22.703 1 93.44 564 ILE B CA 1
ATOM 10509 C C . ILE B 1 564 ? -9.609 -4.578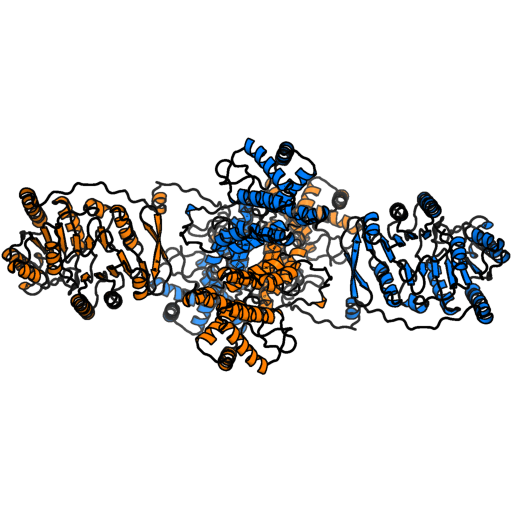 22.516 1 93.44 564 ILE B C 1
ATOM 10511 O O . ILE B 1 564 ? -9.305 -4.152 21.406 1 93.44 564 ILE B O 1
ATOM 10515 N N . VAL B 1 565 ? -9.539 -3.891 23.578 1 91 565 VAL B N 1
ATOM 10516 C CA . VAL B 1 565 ? -9.18 -2.477 23.531 1 91 565 VAL B CA 1
ATOM 10517 C C . VAL B 1 565 ? -7.703 -2.332 23.172 1 91 565 VAL B C 1
ATOM 10519 O O . VAL B 1 565 ? -7.332 -1.449 22.391 1 91 565 VAL B O 1
ATOM 10522 N N . GLU B 1 566 ? -6.918 -3.16 23.672 1 89.81 566 GLU B N 1
ATOM 10523 C CA . GLU B 1 566 ? -5.48 -3.107 23.422 1 89.81 566 GLU B CA 1
ATOM 10524 C C . GLU B 1 566 ? -5.16 -3.439 21.969 1 89.81 566 GLU B C 1
ATOM 10526 O O . GLU B 1 566 ? -4.27 -2.838 21.359 1 89.81 566 GLU B O 1
ATOM 10531 N N . ILE B 1 567 ? -5.891 -4.41 21.438 1 89.75 567 ILE B N 1
ATOM 10532 C CA . ILE B 1 567 ? -5.637 -4.84 20.062 1 89.75 567 ILE B CA 1
ATOM 10533 C C . ILE B 1 567 ? -6.094 -3.758 19.094 1 89.75 567 ILE B C 1
ATOM 10535 O O . ILE B 1 567 ? -5.508 -3.586 18.016 1 89.75 567 ILE B O 1
ATOM 10539 N N . GLY B 1 568 ? -7.152 -3.012 19.438 1 88.56 568 GLY B N 1
ATOM 10540 C CA . GLY B 1 568 ? -7.625 -1.937 18.578 1 88.56 568 GLY B CA 1
ATOM 10541 C C . GLY B 1 568 ? -8.789 -2.348 17.703 1 88.56 568 GLY B C 1
ATOM 10542 O O . GLY B 1 568 ? -8.766 -2.113 16.484 1 88.56 568 GLY B O 1
ATOM 10543 N N . TYR B 1 569 ? -9.828 -3.018 18.297 1 91.56 569 TYR B N 1
ATOM 10544 C CA . TYR B 1 569 ? -10.992 -3.5 17.562 1 91.56 569 TYR B CA 1
ATOM 10545 C C . TYR B 1 569 ? -11.828 -2.338 17.047 1 91.56 569 TYR B C 1
ATOM 10547 O O . TYR B 1 569 ? -12.484 -2.445 16 1 91.56 569 TYR B O 1
ATOM 10555 N N . LEU B 1 570 ? -11.812 -1.299 17.781 1 90.94 570 LEU B 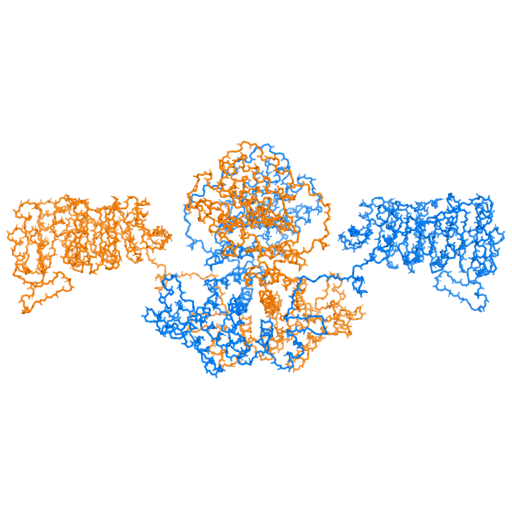N 1
ATOM 10556 C CA . LEU B 1 570 ? -12.703 -0.186 17.453 1 90.94 570 LEU B CA 1
ATOM 10557 C C . LEU B 1 570 ? -12.25 0.512 16.172 1 90.94 570 LEU B C 1
ATOM 10559 O O . LEU B 1 570 ? -13.086 1.006 15.406 1 90.94 570 LEU B O 1
ATOM 10563 N N . ASN B 1 571 ? -10.953 0.497 15.977 1 91.25 571 ASN B N 1
ATOM 10564 C CA . ASN B 1 571 ? -10.438 1.044 14.719 1 91.25 571 ASN B CA 1
ATOM 10565 C C . ASN B 1 571 ? -10.945 0.253 13.516 1 91.25 571 ASN B C 1
ATOM 10567 O O . ASN B 1 571 ? -11.078 0.8 12.422 1 91.25 571 ASN B O 1
ATOM 10571 N N . GLY B 1 572 ? -11.172 -1.053 13.766 1 93.06 572 GLY B N 1
ATOM 10572 C CA . GLY B 1 572 ? -11.719 -1.868 12.695 1 93.06 572 GLY B CA 1
ATOM 10573 C C . GLY B 1 572 ? -13.07 -1.383 12.211 1 93.06 572 GLY B C 1
ATOM 10574 O O . GLY B 1 572 ? -13.352 -1.403 11.008 1 93.06 572 GLY B O 1
ATOM 10575 N N . LEU B 1 573 ? -13.828 -0.953 13.164 1 92.88 573 LEU B N 1
ATOM 10576 C CA . LEU B 1 573 ? -15.141 -0.423 12.82 1 92.88 573 LEU B CA 1
ATOM 10577 C C . LEU B 1 573 ? -15.016 0.845 11.984 1 92.88 573 LEU B C 1
ATOM 10579 O O . LEU B 1 573 ? -15.734 1.019 11 1 92.88 573 LEU B O 1
ATOM 10583 N N . PHE B 1 574 ? -14.109 1.651 12.406 1 93.62 574 PHE B N 1
ATOM 10584 C CA . PHE B 1 574 ? -13.891 2.902 11.695 1 93.62 574 PHE B CA 1
ATOM 10585 C C . PHE B 1 574 ? -13.383 2.637 10.281 1 93.62 574 PHE B C 1
ATOM 10587 O O . PHE B 1 574 ? -13.859 3.252 9.32 1 93.62 574 PHE B O 1
ATOM 10594 N N . VAL B 1 575 ? -12.484 1.75 10.148 1 95 575 VAL B N 1
ATOM 10595 C CA . VAL B 1 575 ? -11.852 1.421 8.875 1 95 575 VAL B CA 1
ATOM 10596 C C . VAL B 1 575 ? -12.891 0.828 7.926 1 95 575 VAL B C 1
ATOM 10598 O O . VAL B 1 575 ? -12.945 1.188 6.75 1 95 575 VAL B O 1
ATOM 10601 N N . LEU B 1 576 ? -13.695 -0.07 8.414 1 96.06 576 LEU B N 1
ATOM 10602 C CA . LEU B 1 576 ? -14.75 -0.669 7.605 1 96.06 576 LEU B CA 1
ATOM 10603 C C . LEU B 1 576 ? -15.758 0.384 7.156 1 96.06 576 LEU B C 1
ATOM 10605 O O . LEU B 1 576 ? -16.156 0.409 5.992 1 96.06 576 LEU B O 1
ATOM 10609 N N . ALA B 1 577 ? -16.172 1.191 8.094 1 95.69 577 ALA B N 1
ATOM 10610 C CA . ALA B 1 577 ? -17.141 2.244 7.785 1 95.69 577 ALA B CA 1
ATOM 10611 C C . ALA B 1 577 ? -16.609 3.17 6.695 1 95.69 577 ALA B C 1
ATOM 10613 O O . ALA B 1 577 ? -17.297 3.443 5.711 1 95.69 577 ALA B O 1
ATOM 10614 N N . ARG B 1 578 ? -15.383 3.604 6.848 1 95.62 578 ARG B N 1
ATOM 10615 C CA . ARG B 1 578 ? -14.797 4.555 5.914 1 95.62 578 ARG B CA 1
ATOM 10616 C C . ARG B 1 578 ? -14.594 3.926 4.539 1 95.62 578 ARG B C 1
ATOM 10618 O O . ARG B 1 578 ? -14.562 4.629 3.525 1 95.62 578 ARG B O 1
ATOM 10625 N N . SER B 1 579 ? -14.445 2.596 4.488 1 96.81 579 SER B N 1
ATOM 10626 C CA . SER B 1 579 ? -14.312 1.919 3.201 1 96.81 579 SER B CA 1
ATOM 10627 C C . SER B 1 579 ? -15.531 2.168 2.316 1 96.81 579 SER B C 1
ATOM 10629 O O . SER B 1 579 ? -15.406 2.275 1.095 1 96.81 579 SER B O 1
ATOM 10631 N N . ILE B 1 580 ? -16.688 2.277 2.949 1 96.75 580 ILE B N 1
ATOM 10632 C CA . ILE B 1 580 ? -17.906 2.525 2.189 1 96.75 580 ILE B CA 1
ATOM 10633 C C . ILE B 1 580 ? -17.812 3.873 1.479 1 96.75 580 ILE B C 1
ATOM 10635 O O . ILE B 1 580 ? -18.047 3.963 0.27 1 96.75 580 ILE B O 1
ATOM 10639 N N . GLY B 1 581 ? -17.469 4.922 2.232 1 97.12 581 GLY B N 1
ATOM 10640 C CA . GLY B 1 581 ? -17.344 6.254 1.659 1 97.12 581 GLY B CA 1
ATOM 10641 C C . GLY B 1 581 ? -16.219 6.371 0.644 1 97.12 581 GLY B C 1
ATOM 10642 O O . GLY B 1 581 ? -16.391 7.008 -0.399 1 97.12 581 GLY B O 1
ATOM 10643 N N . LEU B 1 582 ? -15.086 5.812 0.94 1 97.56 582 LEU B N 1
ATOM 10644 C CA . LEU B 1 582 ? -13.938 5.898 0.05 1 97.56 582 LEU B CA 1
ATOM 10645 C C . LEU B 1 582 ? -14.227 5.223 -1.285 1 97.56 582 LEU B C 1
ATOM 10647 O O . LEU B 1 582 ? -13.812 5.711 -2.338 1 97.56 582 LEU B O 1
ATOM 10651 N N . ILE B 1 583 ? -14.898 4.062 -1.255 1 96.88 583 ILE B N 1
ATOM 10652 C CA . ILE B 1 583 ? -15.32 3.408 -2.486 1 96.88 583 ILE B CA 1
ATOM 10653 C C . ILE B 1 583 ? -16.266 4.32 -3.26 1 96.88 583 ILE B C 1
ATOM 10655 O O . ILE B 1 583 ? -16.156 4.465 -4.477 1 96.88 583 ILE B O 1
ATOM 10659 N N . GLY B 1 584 ? -17.156 4.934 -2.52 1 96.56 584 GLY B N 1
ATOM 10660 C CA . GLY B 1 584 ? -18.062 5.898 -3.135 1 96.56 584 GLY B CA 1
ATOM 10661 C C . GLY B 1 584 ? -17.328 7.035 -3.824 1 96.56 584 GLY B C 1
ATOM 10662 O O . GLY B 1 584 ? -17.703 7.438 -4.93 1 96.56 584 GLY B O 1
ATOM 10663 N N . HIS B 1 585 ? -16.312 7.621 -3.15 1 96.75 585 HIS B N 1
ATOM 10664 C CA . HIS B 1 585 ? -15.523 8.695 -3.73 1 96.75 585 HIS B CA 1
ATOM 10665 C C . HIS B 1 585 ? -14.82 8.242 -5.004 1 96.75 585 HIS B C 1
ATOM 10667 O O . HIS B 1 585 ? -14.68 9.016 -5.953 1 96.75 585 HIS B O 1
ATOM 10673 N N . THR B 1 586 ? -14.352 7.004 -5.039 1 95.69 586 THR B N 1
ATOM 10674 C CA . THR B 1 586 ? -13.727 6.449 -6.234 1 95.69 586 THR B CA 1
ATOM 10675 C C . THR B 1 586 ? -14.719 6.426 -7.398 1 95.69 586 THR B C 1
ATOM 10677 O O . THR B 1 586 ? -14.406 6.898 -8.492 1 95.69 586 THR B O 1
ATOM 10680 N N . PHE B 1 587 ? -15.906 5.867 -7.137 1 95.06 587 PHE B N 1
ATOM 10681 C CA . PHE B 1 587 ? -16.922 5.766 -8.172 1 95.06 587 PHE B CA 1
ATOM 10682 C C . PHE B 1 587 ? -17.344 7.152 -8.656 1 95.06 587 PHE B C 1
ATOM 10684 O O . PHE B 1 587 ? -17.562 7.359 -9.852 1 95.06 587 PHE B O 1
ATOM 10691 N N . ASP B 1 588 ? -17.406 8.047 -7.707 1 94.75 588 ASP B N 1
ATOM 10692 C CA . ASP B 1 588 ? -17.812 9.406 -8.031 1 94.75 588 ASP B CA 1
ATOM 10693 C C . ASP B 1 588 ? -16.844 10.055 -9.016 1 94.75 588 ASP B C 1
ATOM 10695 O O . ASP B 1 588 ? -17.281 10.672 -10 1 94.75 588 ASP B O 1
ATOM 10699 N N . GLN B 1 589 ? -15.594 9.93 -8.75 1 93.94 589 GLN B N 1
ATOM 10700 C CA . GLN B 1 589 ? -14.602 10.547 -9.617 1 93.94 589 GLN B CA 1
ATOM 10701 C C . GLN B 1 589 ? -14.578 9.875 -10.984 1 93.94 589 GLN B C 1
ATOM 10703 O O . GLN B 1 589 ? -14.375 10.539 -12.008 1 93.94 589 GLN B O 1
ATOM 10708 N N . LYS B 1 590 ? -14.758 8.586 -11.047 1 92.06 590 LYS B N 1
ATOM 10709 C CA . LYS B 1 590 ? -14.758 7.859 -12.312 1 92.06 590 LYS B CA 1
ATOM 10710 C C . LYS B 1 590 ? -16 8.195 -13.133 1 92.06 590 LYS B C 1
ATOM 10712 O O . LYS B 1 590 ? -15.914 8.375 -14.352 1 92.06 590 LYS B O 1
ATOM 10717 N N . ARG B 1 591 ? -17.109 8.227 -12.445 1 91.75 591 ARG B N 1
ATOM 10718 C CA . ARG B 1 591 ? -18.344 8.586 -13.109 1 91.75 591 ARG B CA 1
ATOM 10719 C C . ARG B 1 591 ? -18.266 9.984 -13.711 1 91.75 591 ARG B C 1
ATOM 10721 O O . ARG B 1 591 ? -18.766 10.234 -14.805 1 91.75 591 ARG B O 1
ATOM 10728 N N . LEU B 1 592 ? -17.562 10.898 -13 1 91.44 592 LEU B N 1
ATOM 10729 C CA . LEU B 1 592 ? -17.422 12.281 -13.43 1 91.44 592 LEU B CA 1
ATOM 10730 C C . LEU B 1 592 ? -16.281 12.438 -14.422 1 91.44 592 LEU B C 1
ATOM 10732 O O . LEU B 1 592 ? -16.062 13.516 -14.969 1 91.44 592 LEU B O 1
ATOM 10736 N N . LYS B 1 593 ? -15.562 11.383 -14.703 1 90.31 593 LYS B N 1
ATOM 10737 C CA . LYS B 1 593 ? -14.438 11.367 -15.641 1 90.31 593 LYS B CA 1
ATOM 10738 C C . LYS B 1 593 ? -13.453 12.492 -15.328 1 90.31 593 LYS B C 1
ATOM 10740 O O . LYS B 1 593 ? -13.055 13.234 -16.234 1 90.31 593 LYS B O 1
ATOM 10745 N N . GLN B 1 594 ? -13.164 12.633 -13.984 1 89.69 594 GLN B N 1
ATOM 10746 C CA . GLN B 1 594 ? -12.25 13.688 -13.562 1 89.69 594 GLN B CA 1
ATOM 10747 C C . GLN B 1 594 ? -10.82 13.391 -14.008 1 89.69 594 GLN B C 1
ATOM 10749 O O . GLN B 1 594 ? -10.375 12.242 -13.945 1 89.69 594 GLN B O 1
ATOM 10754 N N . PRO B 1 595 ? -10.086 14.391 -14.5 1 87.31 595 PRO B N 1
ATOM 10755 C CA . PRO B 1 595 ? -8.727 14.18 -14.992 1 87.31 595 PRO B CA 1
ATOM 10756 C C . PRO B 1 595 ? -7.699 14.078 -13.867 1 87.31 595 PRO B C 1
ATOM 10758 O O . PRO B 1 595 ? -8.047 14.25 -12.695 1 87.31 595 PRO B O 1
ATOM 10761 N N . LEU B 1 596 ? -6.457 13.891 -14.25 1 88.38 596 LEU B N 1
ATOM 10762 C CA . LEU B 1 596 ? -5.348 13.766 -13.312 1 88.38 596 LEU B CA 1
ATOM 10763 C C . LEU B 1 596 ? -5.258 14.992 -12.414 1 88.38 596 LEU B C 1
ATOM 10765 O O . LEU B 1 596 ? -5.367 16.125 -12.883 1 88.38 596 LEU B O 1
ATOM 10769 N N . TYR B 1 597 ? -5.164 14.719 -11.086 1 89.88 597 TYR B N 1
ATOM 10770 C CA . TYR B 1 597 ? -5.043 15.781 -10.102 1 89.88 597 TYR B CA 1
ATOM 10771 C C . TYR B 1 597 ? -3.586 16.188 -9.898 1 89.88 597 TYR B C 1
ATOM 10773 O O . TYR B 1 597 ? -2.721 15.328 -9.719 1 89.88 597 TYR B O 1
ATOM 10781 N N . ARG B 1 598 ? -3.303 17.453 -9.969 1 87.81 598 ARG B N 1
ATOM 10782 C CA . ARG B 1 598 ? -2.037 18.062 -9.578 1 87.81 598 ARG B CA 1
ATOM 10783 C C . ARG B 1 598 ? -2.258 19.156 -8.539 1 87.81 598 ARG B C 1
ATOM 10785 O O . ARG B 1 598 ? -3.025 20.094 -8.766 1 87.81 598 ARG B O 1
ATOM 10792 N N . HIS B 1 599 ? -1.598 19 -7.398 1 89.62 599 HIS B N 1
ATOM 10793 C CA . HIS B 1 599 ? -1.725 20.016 -6.363 1 89.62 599 HIS B CA 1
ATOM 10794 C C . HIS B 1 599 ? -1.134 21.344 -6.824 1 89.62 599 HIS B C 1
ATOM 10796 O O . HIS B 1 599 ? -0.082 21.375 -7.465 1 89.62 599 HIS B O 1
ATOM 10802 N N . PRO B 1 600 ? -1.809 22.453 -6.535 1 85.56 600 PRO B N 1
ATOM 10803 C CA . PRO B 1 600 ? -1.303 23.766 -6.977 1 85.56 600 PRO B CA 1
ATOM 10804 C C . PRO B 1 600 ? 0.033 24.125 -6.332 1 85.56 600 PRO B C 1
ATOM 10806 O O . PRO B 1 600 ? 0.186 24.016 -5.113 1 85.56 600 PRO B O 1
ATOM 10809 N N . TRP B 1 601 ? 0.93 24.641 -7.133 1 82.62 601 TRP B N 1
ATOM 10810 C CA . TRP B 1 601 ? 2.258 25 -6.641 1 82.62 601 TRP B CA 1
ATOM 10811 C C . TRP B 1 601 ? 2.188 26.188 -5.695 1 82.62 601 TRP B C 1
ATOM 10813 O O . TRP B 1 601 ? 3.037 26.344 -4.812 1 82.62 601 TRP B O 1
ATOM 10823 N N . GLU B 1 602 ? 1.151 27.047 -5.875 1 80.56 602 GLU B N 1
ATOM 10824 C CA . GLU B 1 602 ? 0.994 28.234 -5.055 1 80.56 602 GLU B CA 1
ATOM 10825 C C . GLU B 1 602 ? 0.764 27.875 -3.59 1 80.56 602 GLU B C 1
ATOM 10827 O O . GLU B 1 602 ? 1.003 28.688 -2.699 1 80.56 602 GLU B O 1
ATOM 10832 N N . ASP B 1 603 ? 0.365 26.625 -3.445 1 85.94 603 ASP B N 1
ATOM 10833 C CA . ASP B 1 603 ? 0.069 26.172 -2.09 1 85.94 603 ASP B CA 1
ATOM 10834 C C . ASP B 1 603 ? 1.312 25.578 -1.424 1 85.94 603 ASP B C 1
ATOM 10836 O O . ASP B 1 603 ? 1.246 25.094 -0.293 1 85.94 603 ASP B O 1
ATOM 10840 N N . VAL B 1 604 ? 2.443 25.625 -2.127 1 85.06 604 VAL B N 1
ATOM 10841 C CA . VAL B 1 604 ? 3.666 25.031 -1.589 1 85.06 604 VAL B CA 1
ATOM 10842 C C . VAL B 1 604 ? 4.695 26.141 -1.325 1 85.06 604 VAL B C 1
ATOM 10844 O O . VAL B 1 604 ? 5.004 26.922 -2.215 1 85.06 604 VAL B O 1
ATOM 10847 N N . LEU B 1 605 ? 5.191 26.297 -0.11 1 82.81 605 LEU B N 1
ATOM 10848 C CA . LEU B 1 605 ? 6.324 27.156 0.197 1 82.81 605 LEU B CA 1
ATOM 10849 C C . LEU B 1 605 ? 7.645 26.438 -0.042 1 82.81 605 LEU B C 1
ATOM 10851 O O . LEU B 1 605 ? 7.992 25.5 0.695 1 82.81 605 LEU B O 1
ATOM 10855 N N . TYR B 1 606 ? 8.328 26.766 -1.152 1 77.75 606 TYR B N 1
ATOM 10856 C CA . TYR B 1 606 ? 9.633 26.203 -1.467 1 77.75 606 TYR B CA 1
ATOM 10857 C C . TYR B 1 606 ? 10.742 26.953 -0.733 1 77.75 606 TYR B C 1
ATOM 10859 O O . TYR B 1 606 ? 10.891 28.172 -0.889 1 77.75 606 TYR B O 1
ATOM 10867 N N . THR B 1 607 ? 11.359 26.422 0.34 1 73 607 THR B N 1
ATOM 10868 C CA . THR B 1 607 ? 12.453 27.062 1.062 1 73 607 THR B CA 1
ATOM 10869 C C . THR B 1 607 ? 13.797 26.672 0.45 1 73 607 THR B C 1
ATOM 10871 O O . THR B 1 607 ? 13.953 25.578 -0.075 1 73 607 THR B O 1
ATOM 10874 N N . LYS B 1 608 ? 14.625 27.641 0.053 1 57.28 608 LYS B N 1
ATOM 10875 C CA . LYS B 1 608 ? 15.922 27.453 -0.58 1 57.28 608 LYS B CA 1
ATOM 10876 C C . LYS B 1 608 ? 16.844 26.609 0.304 1 57.28 608 LYS B C 1
ATOM 10878 O O . LYS B 1 608 ? 17.234 27.047 1.394 1 57.28 608 LYS B O 1
ATOM 10883 N N . LEU B 1 609 ? 16.391 25.547 0.681 1 49.53 609 LEU B N 1
ATOM 10884 C CA . LEU B 1 609 ? 17.422 24.766 1.353 1 49.53 609 LEU B CA 1
ATOM 10885 C C . LEU B 1 609 ? 18.453 24.25 0.35 1 49.53 609 LEU B C 1
ATOM 10887 O O . LEU B 1 609 ? 18.078 23.797 -0.739 1 49.53 609 LEU B O 1
ATOM 10891 N N . VAL B 1 610 ? 19.625 24.734 0.428 1 34.5 610 VAL B N 1
ATOM 10892 C CA . VAL B 1 610 ? 20.797 24.359 -0.342 1 34.5 610 VAL B CA 1
ATOM 10893 C C . VAL B 1 610 ? 20.875 22.844 -0.477 1 34.5 610 VAL B C 1
ATOM 10895 O O . VAL B 1 610 ? 20.969 22.125 0.524 1 34.5 610 VAL B O 1
ATOM 10898 N N . LEU B 1 611 ? 20.219 22.406 -1.363 1 37.66 611 LEU B N 1
ATOM 10899 C CA . LEU B 1 611 ? 20.438 21 -1.663 1 37.66 611 LEU B CA 1
ATOM 10900 C C . LEU B 1 611 ? 21.906 20.75 -2.014 1 37.66 611 LEU B C 1
ATOM 10902 O O . LEU B 1 611 ? 22.375 21.156 -3.084 1 37.66 611 LEU B O 1
ATOM 10906 N N . TYR B 1 612 ? 22.75 20.797 -1.266 1 30.23 612 TYR B N 1
ATOM 10907 C CA . TYR B 1 612 ? 24.172 20.562 -1.541 1 30.23 612 TYR B CA 1
ATOM 10908 C C . TYR B 1 612 ? 24.359 19.266 -2.305 1 30.23 612 TYR B C 1
ATOM 10910 O O . TYR B 1 612 ? 25.219 19.188 -3.195 1 30.23 612 TYR B O 1
ATOM 10918 N N . GLY B 1 613 ? 23.812 18.141 -1.971 1 31.34 613 GLY B N 1
ATOM 10919 C CA . GLY B 1 613 ? 24.484 16.875 -2.203 1 31.34 613 GLY B CA 1
ATOM 10920 C C . GLY B 1 613 ? 24.219 16.297 -3.58 1 31.34 613 GLY B C 1
ATOM 10921 O O . GLY B 1 613 ? 24.922 15.398 -4.035 1 31.34 613 GLY B O 1
ATOM 10922 N N . LEU B 1 614 ? 23.156 16.562 -4.199 1 32.97 614 LEU B N 1
ATOM 10923 C CA . LEU B 1 614 ? 22.781 15.688 -5.301 1 32.97 614 LEU B CA 1
ATOM 10924 C C . LEU B 1 614 ? 23.531 16.078 -6.574 1 32.97 614 LEU B C 1
ATOM 10926 O O . LEU B 1 614 ? 23.844 15.211 -7.398 1 32.97 614 LEU B O 1
ATOM 10930 N N . LEU B 1 615 ? 23.812 17.297 -6.848 1 30.53 615 LEU B N 1
ATOM 10931 C CA . LEU B 1 615 ? 24.406 17.703 -8.117 1 30.53 615 LEU B CA 1
ATOM 10932 C C . LEU B 1 615 ? 25.812 17.141 -8.273 1 30.53 615 LEU B C 1
ATOM 10934 O O . LEU B 1 615 ? 26.375 17.172 -9.359 1 30.53 615 LEU B O 1
ATOM 10938 N N . VAL B 1 616 ? 26.469 16.812 -7.332 1 28.28 616 VAL B N 1
ATOM 10939 C CA . VAL B 1 616 ? 27.875 16.453 -7.457 1 28.28 616 VAL B CA 1
ATOM 10940 C C . VAL B 1 616 ? 28.016 15.164 -8.266 1 28.28 616 VAL B C 1
ATOM 10942 O O . VAL B 1 616 ? 29.062 14.906 -8.859 1 28.28 616 VAL B O 1
ATOM 10945 N N . ARG B 1 617 ? 27 14.258 -8.398 1 32.66 617 ARG B N 1
ATOM 10946 C CA . ARG B 1 617 ? 27.25 12.93 -8.953 1 32.66 617 ARG B CA 1
ATOM 10947 C C . ARG B 1 617 ? 27.281 12.969 -10.477 1 32.66 617 ARG B C 1
ATOM 10949 O O . ARG B 1 617 ? 27.766 12.039 -11.117 1 32.66 617 ARG B O 1
ATOM 10956 N N . ILE B 1 618 ? 26.781 13.977 -11.102 1 30.7 618 ILE B N 1
ATOM 10957 C CA . ILE B 1 618 ? 26.656 13.844 -12.547 1 30.7 618 ILE B CA 1
ATOM 10958 C C . ILE B 1 618 ? 28.031 13.922 -13.195 1 30.7 618 ILE B C 1
ATOM 10960 O O . ILE B 1 618 ? 28.312 13.203 -14.156 1 30.7 618 ILE B O 1
ATOM 10964 N N . ASN B 1 619 ? 28.859 14.805 -12.727 1 28.7 619 ASN B N 1
ATOM 10965 C CA . ASN B 1 619 ? 30.094 15.031 -13.469 1 28.7 619 ASN B CA 1
ATOM 10966 C C . ASN B 1 619 ? 31 13.805 -13.445 1 28.7 619 ASN B C 1
ATOM 10968 O O . ASN B 1 619 ? 32.031 13.758 -14.141 1 28.7 619 ASN B O 1
ATOM 10972 N N . PHE B 1 620 ? 30.828 12.953 -12.531 1 28.72 620 PHE B N 1
ATOM 10973 C CA . PHE B 1 620 ? 31.812 11.891 -12.352 1 28.72 620 PHE B CA 1
ATOM 10974 C C . PHE B 1 620 ? 31.625 10.797 -13.391 1 28.72 620 PHE B C 1
ATOM 10976 O O . PHE B 1 620 ? 32.469 9.898 -13.516 1 28.72 620 PHE B O 1
ATOM 10983 N N . ILE B 1 621 ? 30.641 10.812 -14.102 1 30.27 621 ILE B N 1
ATOM 10984 C CA . ILE B 1 621 ? 30.328 9.695 -14.992 1 30.27 621 ILE B CA 1
ATOM 10985 C C . ILE B 1 621 ? 31.266 9.711 -16.188 1 30.27 621 ILE B C 1
ATOM 10987 O O . ILE B 1 621 ? 31.188 8.852 -17.062 1 30.27 621 ILE B O 1
ATOM 10991 N N . LYS B 1 622 ? 32.219 10.625 -16.375 1 26.36 622 LYS B N 1
ATOM 10992 C CA . LYS B 1 622 ? 32.906 10.68 -17.656 1 26.36 622 LYS B CA 1
ATOM 10993 C C . LYS B 1 622 ? 33.844 9.469 -17.828 1 26.36 622 LYS B C 1
ATOM 10995 O O . LYS B 1 622 ? 34.406 9.266 -18.906 1 26.36 622 LYS B O 1
ATOM 11000 N N . ARG B 1 623 ? 34.562 8.992 -16.844 1 24.77 623 ARG B N 1
ATOM 11001 C CA . ARG B 1 623 ? 35.719 8.234 -17.328 1 24.77 623 ARG B CA 1
ATOM 11002 C C . ARG B 1 623 ? 35.281 6.902 -17.922 1 24.77 623 ARG B C 1
ATOM 11004 O O . ARG B 1 623 ? 34.125 6.469 -17.734 1 24.77 623 ARG B O 1
ATOM 11011 N N . GLU B 1 624 ? 36.25 5.801 -18.203 1 26.72 624 GLU B N 1
ATOM 11012 C CA . GLU B 1 624 ? 36.531 4.719 -19.141 1 26.72 624 GLU B CA 1
ATOM 11013 C C . GLU B 1 624 ? 35.625 3.51 -18.875 1 26.72 624 GLU B C 1
ATOM 11015 O O . GLU B 1 624 ? 35.938 2.404 -19.328 1 26.72 624 GLU B O 1
ATOM 11020 N N . PHE B 1 625 ? 34.469 3.639 -18.266 1 29.62 625 PHE B N 1
ATOM 11021 C CA . PHE B 1 625 ? 34.062 2.334 -17.75 1 29.62 625 PHE B CA 1
ATOM 11022 C C . PHE B 1 625 ? 33.5 1.475 -18.859 1 29.62 625 PHE B C 1
ATOM 11024 O O . PHE B 1 625 ? 32.906 1.996 -19.828 1 29.62 625 PHE B O 1
ATOM 11031 N N . GLY B 1 626 ? 33.844 0.228 -19.016 1 27.45 626 GLY B N 1
ATOM 11032 C CA . GLY B 1 626 ? 33.406 -0.82 -19.922 1 27.45 626 GLY B CA 1
ATOM 11033 C C . GLY B 1 626 ? 31.922 -0.964 -20.031 1 27.45 626 GLY B C 1
ATOM 11034 O O . GLY B 1 626 ? 31.172 -0.259 -19.344 1 27.45 626 GLY B O 1
ATOM 11035 N N . SER B 1 627 ? 31.359 -1.992 -20.844 1 33.97 627 SER B N 1
ATOM 11036 C CA . SER B 1 627 ? 30 -2.135 -21.391 1 33.97 627 SER B CA 1
ATOM 11037 C C . SER B 1 627 ? 28.984 -2.303 -20.281 1 33.97 627 SER B C 1
ATOM 11039 O O . SER B 1 627 ? 27.891 -1.719 -20.328 1 33.97 627 SER B O 1
ATOM 11041 N N . PHE B 1 628 ? 29.125 -3.234 -19.422 1 37.03 628 PHE B N 1
ATOM 11042 C CA . PHE B 1 628 ? 28.125 -3.506 -18.391 1 37.03 628 PHE B CA 1
ATOM 11043 C C . PHE B 1 628 ? 28.047 -2.35 -17.391 1 37.03 628 PHE B C 1
ATOM 11045 O O . PHE B 1 628 ? 26.969 -2.018 -16.906 1 37.03 628 PHE B O 1
ATOM 11052 N N . ILE B 1 629 ? 29.172 -1.842 -17.172 1 39.81 629 ILE B N 1
ATOM 11053 C CA . ILE B 1 629 ? 29.266 -0.674 -16.312 1 39.81 629 ILE B CA 1
ATOM 11054 C C . ILE B 1 629 ? 28.5 0.494 -16.938 1 39.81 629 ILE B C 1
ATOM 11056 O O . ILE B 1 629 ? 27.875 1.279 -16.219 1 39.81 629 ILE B O 1
ATOM 11060 N N . PHE B 1 630 ? 28.469 0.293 -18.156 1 42.12 630 PHE B N 1
ATOM 11061 C CA . PHE B 1 630 ? 27.719 1.296 -18.891 1 42.12 630 PHE B CA 1
ATOM 11062 C C . PHE B 1 630 ? 26.219 1.16 -18.625 1 42.12 630 PHE B C 1
ATOM 11064 O O . PHE B 1 630 ? 25.531 2.16 -18.438 1 42.12 630 PHE B O 1
ATOM 11071 N N . LEU B 1 631 ? 25.844 -0.082 -18.516 1 40.31 631 LEU B N 1
ATOM 11072 C CA . LEU B 1 631 ? 24.422 -0.325 -18.281 1 40.31 631 LEU B CA 1
ATOM 11073 C C . LEU B 1 631 ? 24 0.178 -16.906 1 40.31 631 LEU B C 1
ATOM 11075 O O . LEU B 1 631 ? 22.953 0.795 -16.766 1 40.31 631 LEU B O 1
ATOM 11079 N N . LEU B 1 632 ? 24.797 -0.046 -16.016 1 45.66 632 LEU B N 1
ATOM 11080 C CA . LEU B 1 632 ? 24.484 0.326 -14.641 1 45.66 632 LEU B CA 1
ATOM 11081 C C . LEU B 1 632 ? 24.547 1.839 -14.461 1 45.66 632 LEU B C 1
ATOM 11083 O O . LEU B 1 632 ? 23.719 2.418 -13.758 1 45.66 632 LEU B O 1
ATOM 11087 N N . MET B 1 633 ? 25.391 2.357 -15.141 1 46.06 633 MET B N 1
ATOM 11088 C CA . MET B 1 633 ? 25.5 3.811 -15.039 1 46.06 633 MET B CA 1
ATOM 11089 C C . MET B 1 633 ? 24.266 4.484 -15.656 1 46.06 633 MET B C 1
ATOM 11091 O O . MET B 1 633 ? 23.781 5.488 -15.133 1 46.06 633 MET B O 1
ATOM 11095 N N . ASN B 1 634 ? 23.781 3.705 -16.578 1 53.94 634 ASN B N 1
ATOM 11096 C CA . ASN B 1 634 ? 22.625 4.277 -17.266 1 53.94 634 ASN B CA 1
ATOM 11097 C C . ASN B 1 634 ? 21.359 4.152 -16.438 1 53.94 634 ASN B C 1
ATOM 11099 O O . ASN B 1 634 ? 20.562 5.09 -16.359 1 53.94 634 ASN B O 1
ATOM 11103 N N . ILE B 1 635 ? 21.375 3.037 -15.797 1 64.56 635 ILE B N 1
ATOM 11104 C CA . ILE B 1 635 ? 20.219 2.836 -14.93 1 64.56 635 ILE B CA 1
ATOM 11105 C C . ILE B 1 635 ? 20.25 3.832 -13.773 1 64.56 635 ILE B C 1
ATOM 11107 O O . ILE B 1 635 ? 19.219 4.387 -13.383 1 64.56 635 ILE B O 1
ATOM 11111 N N . ASP B 1 636 ? 21.453 4.191 -13.453 1 69.75 636 ASP B N 1
ATOM 11112 C CA . ASP B 1 636 ? 21.609 5.109 -12.328 1 69.75 636 ASP B CA 1
ATOM 11113 C C . ASP B 1 636 ? 21.172 6.52 -12.695 1 69.75 636 ASP B C 1
ATOM 11115 O O . ASP B 1 636 ? 20.547 7.211 -11.891 1 69.75 636 ASP B O 1
ATOM 11119 N N . ILE B 1 637 ? 21.453 6.836 -13.891 1 71.12 637 ILE B N 1
ATOM 11120 C CA . ILE B 1 637 ? 21.094 8.18 -14.328 1 71.12 637 ILE B CA 1
ATOM 11121 C C . ILE B 1 637 ? 19.578 8.297 -14.43 1 71.12 637 ILE B C 1
ATOM 11123 O O . ILE B 1 637 ? 19 9.32 -14.055 1 71.12 637 ILE B O 1
ATOM 11127 N N . CYS B 1 638 ? 19.031 7.207 -14.992 1 73.19 638 CYS B N 1
ATOM 11128 C CA . CYS B 1 638 ? 17.578 7.219 -15.117 1 73.19 638 CYS B CA 1
ATOM 11129 C C . CYS B 1 638 ? 16.906 7.301 -13.75 1 73.19 638 CYS B C 1
ATOM 11131 O O . CYS B 1 638 ? 15.93 8.031 -13.57 1 73.19 638 CYS B O 1
ATOM 11133 N N . ILE B 1 639 ? 17.469 6.605 -12.812 1 77.88 639 ILE B N 1
ATOM 11134 C CA . ILE B 1 639 ? 16.906 6.598 -11.461 1 77.88 639 ILE B CA 1
ATOM 11135 C C . ILE B 1 639 ? 17.078 7.977 -10.828 1 77.88 639 ILE B C 1
ATOM 11137 O O . ILE B 1 639 ? 16.156 8.492 -10.195 1 77.88 639 ILE B O 1
ATOM 11141 N N . MET B 1 640 ? 18.156 8.648 -11.07 1 75.81 640 MET B N 1
ATOM 11142 C CA . MET B 1 640 ? 18.438 9.953 -10.469 1 75.81 640 MET B CA 1
ATOM 11143 C C . MET B 1 640 ? 17.531 11.023 -11.062 1 75.81 640 MET B C 1
ATOM 11145 O O . MET B 1 640 ? 17.016 11.875 -10.336 1 75.81 640 MET B O 1
ATOM 11149 N N . LEU B 1 641 ? 17.281 10.898 -12.305 1 76.25 641 LEU B N 1
ATOM 11150 C CA . LEU B 1 641 ? 16.516 11.93 -12.992 1 76.25 641 LEU B CA 1
ATOM 11151 C C . LEU B 1 641 ? 15.023 11.812 -12.664 1 76.25 641 LEU B C 1
ATOM 11153 O O . LEU B 1 641 ? 14.289 12.805 -12.711 1 76.25 641 LEU B O 1
ATOM 11157 N N . CYS B 1 642 ? 14.617 10.609 -12.344 1 79.56 642 CYS B N 1
ATOM 11158 C CA . CYS B 1 642 ? 13.195 10.391 -12.102 1 79.56 642 CYS B CA 1
ATOM 11159 C C . CYS B 1 642 ? 12.906 10.281 -10.609 1 79.56 642 CYS B C 1
ATOM 11161 O O . CYS B 1 642 ? 11.773 9.984 -10.211 1 79.56 642 CYS B O 1
ATOM 11163 N N . ALA B 1 643 ? 13.852 10.578 -9.773 1 82.56 643 ALA B N 1
ATOM 11164 C CA . ALA B 1 643 ? 13.727 10.312 -8.344 1 82.56 643 ALA B CA 1
ATOM 11165 C C . ALA B 1 643 ? 12.609 11.148 -7.727 1 82.56 643 ALA B C 1
ATOM 11167 O O . ALA B 1 643 ? 11.891 10.68 -6.836 1 82.56 643 ALA B O 1
ATOM 11168 N N . ASP B 1 644 ? 12.484 12.445 -8.18 1 85.38 644 ASP B N 1
ATOM 11169 C CA . ASP B 1 644 ? 11.492 13.328 -7.578 1 85.38 644 ASP B CA 1
ATOM 11170 C C . ASP B 1 644 ? 10.953 14.328 -8.594 1 85.38 644 ASP B C 1
ATOM 11172 O O . ASP B 1 644 ? 11.727 14.984 -9.297 1 85.38 644 ASP B O 1
ATOM 11176 N N . HIS B 1 645 ? 9.68 14.414 -8.719 1 81.44 645 HIS B N 1
ATOM 11177 C CA . HIS B 1 645 ? 9.031 15.336 -9.648 1 81.44 645 HIS B CA 1
ATOM 11178 C C . HIS B 1 645 ? 8.344 16.469 -8.906 1 81.44 645 HIS B C 1
ATOM 11180 O O . HIS B 1 645 ? 7.504 17.172 -9.477 1 81.44 645 HIS B O 1
ATOM 11186 N N . GLY B 1 646 ? 8.617 16.594 -7.566 1 84.62 646 GLY B N 1
ATOM 11187 C CA . GLY B 1 646 ? 8.094 17.703 -6.793 1 84.62 646 GLY B CA 1
ATOM 11188 C C . GLY B 1 646 ? 6.895 17.328 -5.945 1 84.62 646 GLY B C 1
ATOM 11189 O O . GLY B 1 646 ? 6.234 16.312 -6.203 1 84.62 646 GLY B O 1
ATOM 11190 N N . PRO B 1 647 ? 6.547 18.141 -5.027 1 88.19 647 PRO B N 1
ATOM 11191 C CA . PRO B 1 647 ? 5.508 17.828 -4.043 1 88.19 647 PRO B CA 1
ATOM 11192 C C . PRO B 1 647 ? 4.098 17.922 -4.625 1 88.19 647 PRO B C 1
ATOM 11194 O O . PRO B 1 647 ? 3.139 17.453 -4 1 88.19 647 PRO B O 1
ATOM 11197 N N . CYS B 1 648 ? 3.967 18.484 -5.84 1 88.62 648 CYS B N 1
ATOM 11198 C CA . CYS B 1 648 ? 2.637 18.75 -6.379 1 88.62 648 CYS B CA 1
ATOM 11199 C C . CYS B 1 648 ? 2.123 17.547 -7.168 1 88.62 648 CYS B C 1
ATOM 11201 O O . CYS B 1 648 ? 0.931 17.469 -7.469 1 88.62 648 CYS B O 1
ATOM 11203 N N . VAL B 1 649 ? 3.051 16.641 -7.543 1 89.25 649 VAL B N 1
ATOM 11204 C CA . VAL B 1 649 ? 2.602 15.453 -8.273 1 89.25 649 VAL B CA 1
ATOM 11205 C C . VAL B 1 649 ? 1.8 14.547 -7.344 1 89.25 649 VAL B C 1
ATOM 11207 O O . VAL B 1 649 ? 2.037 14.523 -6.133 1 89.25 649 VAL B O 1
ATOM 11210 N N . SER B 1 650 ? 0.848 13.805 -7.852 1 91.44 650 SER B N 1
ATOM 11211 C CA . SER B 1 650 ? -0.128 13.031 -7.094 1 91.44 650 SER B CA 1
ATOM 11212 C C . SER B 1 650 ? 0.557 12.125 -6.074 1 91.44 650 SER B C 1
ATOM 11214 O O . SER B 1 650 ? 0.132 12.047 -4.918 1 91.44 650 SER B O 1
ATOM 11216 N N . GLY B 1 651 ? 1.601 11.43 -6.512 1 92.44 651 GLY B N 1
ATOM 11217 C CA . GLY B 1 651 ? 2.283 10.5 -5.617 1 92.44 651 GLY B CA 1
ATOM 11218 C C . GLY B 1 651 ? 2.924 11.188 -4.426 1 92.44 651 GLY B C 1
ATOM 11219 O O . GLY B 1 651 ? 2.76 10.75 -3.287 1 92.44 651 GLY B O 1
ATOM 11220 N N . ALA B 1 652 ? 3.67 12.273 -4.691 1 92.75 652 ALA B N 1
ATOM 11221 C CA . ALA B 1 652 ? 4.309 13.023 -3.613 1 92.75 652 ALA B CA 1
ATOM 11222 C C . ALA B 1 652 ? 3.266 13.656 -2.695 1 92.75 652 ALA B C 1
ATOM 11224 O O . ALA B 1 652 ? 3.434 13.672 -1.474 1 92.75 652 ALA B O 1
ATOM 11225 N N . HIS B 1 653 ? 2.291 14.195 -3.289 1 93.56 653 HIS B N 1
ATOM 11226 C CA . HIS B 1 653 ? 1.231 14.828 -2.512 1 93.56 653 HIS B CA 1
ATOM 11227 C C . HIS B 1 653 ? 0.559 13.828 -1.579 1 93.56 653 HIS B C 1
ATOM 11229 O O . HIS B 1 653 ? 0.38 14.102 -0.391 1 93.56 653 HIS B O 1
ATOM 11235 N N . ASN B 1 654 ? 0.125 12.633 -2.08 1 95.81 654 ASN B N 1
ATOM 11236 C CA . ASN B 1 654 ? -0.468 11.602 -1.234 1 95.81 654 ASN B CA 1
ATOM 11237 C C . ASN B 1 654 ? 0.486 11.172 -0.124 1 95.81 654 ASN B C 1
ATOM 11239 O O . ASN B 1 654 ? 0.054 10.883 0.994 1 95.81 654 ASN B O 1
ATOM 11243 N N . THR B 1 655 ? 1.789 11.086 -0.458 1 94.94 655 THR B N 1
ATOM 11244 C CA . THR B 1 655 ? 2.797 10.742 0.54 1 94.94 655 THR B CA 1
ATOM 11245 C C . THR B 1 655 ? 2.812 11.766 1.669 1 94.94 655 THR B C 1
ATOM 11247 O O . THR B 1 655 ? 2.832 11.398 2.846 1 94.94 655 THR B O 1
ATOM 11250 N N . ILE B 1 656 ? 2.812 13.031 1.322 1 93.75 656 ILE B N 1
ATOM 11251 C CA . ILE B 1 656 ? 2.863 14.125 2.285 1 93.75 656 ILE B CA 1
ATOM 11252 C C . ILE B 1 656 ? 1.603 14.117 3.148 1 93.75 656 ILE B C 1
ATOM 11254 O O . ILE B 1 656 ? 1.681 14.242 4.371 1 93.75 656 ILE B O 1
ATOM 11258 N N . VAL B 1 657 ? 0.435 13.914 2.492 1 93.75 657 VAL B N 1
ATOM 11259 C CA . VAL B 1 657 ? -0.833 13.883 3.215 1 93.75 657 VAL B CA 1
ATOM 11260 C C . VAL B 1 657 ? -0.822 12.734 4.227 1 93.75 657 VAL B C 1
ATOM 11262 O O . VAL B 1 657 ? -1.228 12.914 5.379 1 93.75 657 VAL B O 1
ATOM 11265 N N . THR B 1 658 ? -0.369 11.57 3.822 1 94.25 658 THR B N 1
ATOM 11266 C CA . THR B 1 658 ? -0.339 10.398 4.695 1 94.25 658 THR B CA 1
ATOM 11267 C C . THR B 1 658 ? 0.655 10.602 5.836 1 94.25 658 THR B C 1
ATOM 11269 O O . THR B 1 658 ? 0.371 10.25 6.98 1 94.25 658 THR B O 1
ATOM 11272 N N . ALA B 1 659 ? 1.84 11.148 5.562 1 91.88 659 ALA B N 1
ATOM 11273 C CA . ALA B 1 659 ? 2.836 11.422 6.594 1 91.88 659 ALA B CA 1
ATOM 11274 C C . ALA B 1 659 ? 2.299 12.414 7.625 1 91.88 659 ALA B C 1
ATOM 11276 O O . ALA B 1 659 ? 2.518 12.242 8.828 1 91.88 659 ALA B O 1
ATOM 11277 N N . ARG B 1 660 ? 1.596 13.438 7.168 1 90.56 660 ARG B N 1
ATOM 11278 C CA . ARG B 1 660 ? 1.049 14.453 8.062 1 90.56 660 ARG B CA 1
ATOM 11279 C C . ARG B 1 660 ? -0.095 13.891 8.898 1 90.56 660 ARG B C 1
ATOM 11281 O O . ARG B 1 660 ? -0.447 14.445 9.938 1 90.56 660 ARG B O 1
ATOM 11288 N N . ALA B 1 661 ? -0.682 12.828 8.422 1 89.12 661 ALA B N 1
ATOM 11289 C CA . ALA B 1 661 ? -1.693 12.133 9.219 1 89.12 661 ALA B CA 1
ATOM 11290 C C . ALA B 1 661 ? -1.05 11.328 10.336 1 89.12 661 ALA B C 1
ATOM 11292 O O . ALA B 1 661 ? -1.747 10.688 11.125 1 89.12 661 ALA B O 1
ATOM 11293 N N . GLY B 1 662 ? 0.277 11.398 10.438 1 86.25 662 GLY B N 1
ATOM 11294 C CA . GLY B 1 662 ? 0.997 10.742 11.516 1 86.25 662 GLY B CA 1
ATOM 11295 C C . GLY B 1 662 ? 1.352 9.297 11.211 1 86.25 662 GLY B C 1
ATOM 11296 O O . GLY B 1 662 ? 1.692 8.531 12.117 1 86.25 662 GLY B O 1
ATOM 11297 N N . LYS B 1 663 ? 1.319 8.898 9.938 1 89.69 663 LYS B N 1
ATOM 11298 C CA . LYS B 1 663 ? 1.585 7.504 9.594 1 89.69 663 LYS B CA 1
ATOM 11299 C C . LYS B 1 663 ? 3.08 7.258 9.406 1 89.69 663 LYS B C 1
ATOM 11301 O O . LYS B 1 663 ? 3.846 8.203 9.195 1 89.69 663 LYS B O 1
ATOM 11306 N N . ASP B 1 664 ? 3.498 6.016 9.445 1 87.75 664 ASP B N 1
ATOM 11307 C CA . ASP B 1 664 ? 4.898 5.613 9.359 1 87.75 664 ASP B CA 1
ATOM 11308 C C . ASP B 1 664 ? 5.418 5.738 7.93 1 87.75 664 ASP B C 1
ATOM 11310 O O . ASP B 1 664 ? 4.656 6.059 7.012 1 87.75 664 ASP B O 1
ATOM 11314 N N . LEU B 1 665 ? 6.664 5.512 7.793 1 89.31 665 LEU B N 1
ATOM 11315 C CA . LEU B 1 665 ? 7.367 5.684 6.523 1 89.31 665 LEU B CA 1
ATOM 11316 C C . LEU B 1 665 ? 6.77 4.785 5.445 1 89.31 665 LEU B C 1
ATOM 11318 O O . LEU B 1 665 ? 6.516 5.238 4.328 1 89.31 665 LEU B O 1
ATOM 11322 N N . VAL B 1 666 ? 6.555 3.514 5.754 1 91.25 666 VAL B N 1
ATOM 11323 C CA . VAL B 1 666 ? 6.102 2.543 4.762 1 91.25 666 VAL B CA 1
ATOM 11324 C C . VAL B 1 666 ? 4.703 2.912 4.277 1 91.25 666 VAL B C 1
ATOM 11326 O O . VAL B 1 666 ? 4.441 2.932 3.072 1 91.25 666 VAL B O 1
ATOM 11329 N N . SER B 1 667 ? 3.785 3.227 5.184 1 93.25 667 SER B N 1
ATOM 11330 C CA . SER B 1 667 ? 2.428 3.613 4.816 1 93.25 667 SER B CA 1
ATOM 11331 C C . SER B 1 667 ? 2.428 4.871 3.953 1 93.25 667 SER B C 1
ATOM 11333 O O . SER B 1 667 ? 1.672 4.961 2.982 1 93.25 667 SER B O 1
ATOM 11335 N N . SER B 1 668 ? 3.293 5.844 4.316 1 93.75 668 SER B N 1
ATOM 11336 C CA . SER B 1 668 ? 3.381 7.082 3.553 1 93.75 668 SER B CA 1
ATOM 11337 C C . SER B 1 668 ? 3.896 6.828 2.139 1 93.75 668 SER B C 1
ATOM 11339 O O . SER B 1 668 ? 3.311 7.301 1.164 1 93.75 668 SER B O 1
ATOM 11341 N N . LEU B 1 669 ? 4.949 6.055 2.053 1 94 669 LEU B N 1
ATOM 11342 C CA . LEU B 1 669 ? 5.547 5.723 0.764 1 94 669 LEU B CA 1
ATOM 11343 C C . LEU B 1 669 ? 4.543 4.996 -0.127 1 94 669 LEU B C 1
ATOM 11345 O O . LEU B 1 669 ? 4.344 5.379 -1.284 1 94 669 LEU B O 1
ATOM 11349 N N . VAL B 1 670 ? 3.879 3.973 0.433 1 95.62 670 VAL B N 1
ATOM 11350 C CA . VAL B 1 670 ? 3.02 3.09 -0.348 1 95.62 670 VAL B CA 1
ATOM 11351 C C . VAL B 1 670 ? 1.785 3.855 -0.821 1 95.62 670 VAL B C 1
ATOM 11353 O O . VAL B 1 670 ? 1.291 3.627 -1.928 1 95.62 670 VAL B O 1
ATOM 11356 N N . SER B 1 671 ? 1.303 4.793 -0.012 1 95.38 671 SER B N 1
ATOM 11357 C CA . SER B 1 671 ? 0.156 5.598 -0.423 1 95.38 671 SER B CA 1
ATOM 11358 C C . SER B 1 671 ? 0.469 6.406 -1.678 1 95.38 671 SER B C 1
ATOM 11360 O O . SER B 1 671 ? -0.406 6.617 -2.52 1 95.38 671 SER B O 1
ATOM 11362 N N . GLY B 1 672 ? 1.695 6.902 -1.803 1 94.75 672 GLY B N 1
ATOM 11363 C CA . GLY B 1 672 ? 2.121 7.633 -2.984 1 94.75 672 GLY B CA 1
ATOM 11364 C C . GLY B 1 672 ? 2.35 6.742 -4.191 1 94.75 672 GLY B C 1
ATOM 11365 O O . GLY B 1 672 ? 1.95 7.082 -5.305 1 94.75 672 GLY B O 1
ATOM 11366 N N . LEU B 1 673 ? 2.965 5.574 -3.967 1 93.94 673 LEU B N 1
ATOM 11367 C CA . LEU B 1 673 ? 3.281 4.656 -5.059 1 93.94 673 LEU B CA 1
ATOM 11368 C C . LEU B 1 673 ? 2.012 4.164 -5.738 1 93.94 673 LEU B C 1
ATOM 11370 O O . LEU B 1 673 ? 2.004 3.924 -6.949 1 93.94 673 LEU B O 1
ATOM 11374 N N . LEU B 1 674 ? 0.936 4.066 -5.047 1 94.44 674 LEU B N 1
ATOM 11375 C CA . LEU B 1 674 ? -0.319 3.518 -5.551 1 94.44 674 LEU B CA 1
ATOM 11376 C C . LEU B 1 674 ? -0.934 4.445 -6.594 1 94.44 674 LEU B C 1
ATOM 11378 O O . LEU B 1 674 ? -1.849 4.047 -7.32 1 94.44 674 LEU B O 1
ATOM 11382 N N . THR B 1 675 ? -0.394 5.672 -6.719 1 92.94 675 THR B N 1
ATOM 11383 C CA . THR B 1 675 ? -0.915 6.594 -7.723 1 92.94 675 THR B CA 1
ATOM 11384 C C . THR B 1 675 ? -0.266 6.336 -9.078 1 92.94 675 THR B C 1
ATOM 11386 O O . THR B 1 675 ? -0.7 6.887 -10.094 1 92.94 675 THR B O 1
ATOM 11389 N N . ILE B 1 676 ? 0.761 5.562 -9.164 1 88.56 676 ILE B N 1
ATOM 11390 C CA . ILE B 1 676 ? 1.439 5.281 -10.422 1 88.56 676 ILE B CA 1
ATOM 11391 C C . ILE B 1 676 ? 0.574 4.363 -11.281 1 88.56 676 ILE B C 1
ATOM 11393 O O . ILE B 1 676 ? 0.3 3.223 -10.898 1 88.56 676 ILE B O 1
ATOM 11397 N N . GLY B 1 677 ? 0.079 4.852 -12.32 1 76.94 677 GLY B N 1
ATOM 11398 C CA . GLY B 1 677 ? -0.82 4.137 -13.211 1 76.94 677 GLY B CA 1
ATOM 11399 C C . GLY B 1 677 ? -0.686 4.559 -14.664 1 76.94 677 GLY B C 1
ATOM 11400 O O . GLY B 1 677 ? 0.364 5.055 -15.078 1 76.94 677 GLY B O 1
ATOM 11401 N N . PRO B 1 678 ? -1.69 4.285 -15.359 1 71.81 678 PRO B N 1
ATOM 11402 C CA . PRO B 1 678 ? -1.627 4.543 -16.797 1 71.81 678 PRO B CA 1
ATOM 11403 C C . PRO B 1 678 ? -1.485 6.027 -17.125 1 71.81 678 PRO B C 1
ATOM 11405 O O . PRO B 1 678 ? -0.911 6.383 -18.156 1 71.81 678 PRO B O 1
ATOM 11408 N N . ARG B 1 679 ? -1.966 6.871 -16.25 1 72.56 679 ARG B N 1
ATOM 11409 C CA . ARG B 1 679 ? -1.92 8.305 -16.516 1 72.56 679 ARG B CA 1
ATOM 11410 C C . ARG B 1 679 ? -0.649 8.93 -15.953 1 72.56 679 ARG B C 1
ATOM 11412 O O . ARG B 1 679 ? -0.318 10.07 -16.266 1 72.56 679 ARG B O 1
ATOM 11419 N N . PHE B 1 680 ? 0.009 8.117 -15.133 1 72 680 PHE B N 1
ATOM 11420 C CA . PHE B 1 680 ? 1.242 8.609 -14.531 1 72 680 PHE B CA 1
ATOM 11421 C C . PHE B 1 680 ? 2.219 7.465 -14.289 1 72 680 PHE B C 1
ATOM 11423 O O . PHE B 1 680 ? 1.946 6.57 -13.484 1 72 680 PHE B O 1
ATOM 11430 N N . GLY B 1 681 ? 3.355 7.492 -14.914 1 66.62 681 GLY B N 1
ATOM 11431 C CA . GLY B 1 681 ? 4.375 6.473 -14.719 1 66.62 681 GLY B CA 1
ATOM 11432 C C . GLY B 1 681 ? 4.215 5.285 -15.648 1 66.62 681 GLY B C 1
ATOM 11433 O O . GLY B 1 681 ? 5.199 4.629 -16 1 66.62 681 GLY B O 1
ATOM 11434 N N . GLY B 1 682 ? 3.061 5.035 -16.016 1 65.44 682 GLY B N 1
ATOM 11435 C CA . GLY B 1 682 ? 2.824 3.922 -16.922 1 65.44 682 GLY B CA 1
ATOM 11436 C C . GLY B 1 682 ? 3.107 4.262 -18.375 1 65.44 682 GLY B C 1
ATOM 11437 O O . GLY B 1 682 ? 3.201 3.369 -19.219 1 65.44 682 GLY B O 1
ATOM 11438 N N . ALA B 1 683 ? 3.43 5.445 -18.594 1 77.88 683 ALA B N 1
ATOM 11439 C CA . ALA B 1 683 ? 3.639 5.902 -19.969 1 77.88 683 ALA B CA 1
ATOM 11440 C C . ALA B 1 683 ? 4.996 5.453 -20.484 1 77.88 683 ALA B C 1
ATOM 11442 O O . ALA B 1 683 ? 5.203 5.375 -21.703 1 77.88 683 ALA B O 1
ATOM 11443 N N . ILE B 1 684 ? 5.812 5.129 -19.5 1 85.81 684 ILE B N 1
ATOM 11444 C CA . ILE B 1 684 ? 7.172 4.789 -19.906 1 85.81 684 ILE B CA 1
ATOM 11445 C C . ILE B 1 684 ? 7.172 3.463 -20.672 1 85.81 684 ILE B C 1
ATOM 11447 O O . ILE B 1 684 ? 7.793 3.344 -21.734 1 85.81 684 ILE B O 1
ATOM 11451 N N . ASP B 1 685 ? 6.457 2.475 -20.188 1 85.19 685 ASP B N 1
ATOM 11452 C CA . ASP B 1 685 ? 6.395 1.179 -20.859 1 85.19 685 ASP B CA 1
ATOM 11453 C C . ASP B 1 685 ? 5.641 1.282 -22.188 1 85.19 685 ASP B C 1
ATOM 11455 O O . ASP B 1 685 ? 6.035 0.667 -23.172 1 85.19 685 ASP B O 1
ATOM 11459 N N . ASP B 1 686 ? 4.629 2.039 -22.109 1 87.56 686 ASP B N 1
ATOM 11460 C CA . ASP B 1 686 ? 3.848 2.225 -23.344 1 87.56 686 ASP B CA 1
ATOM 11461 C C . ASP B 1 686 ? 4.664 2.951 -24.406 1 87.56 686 ASP B C 1
ATOM 11463 O O . ASP B 1 686 ? 4.602 2.6 -25.578 1 87.56 686 ASP B O 1
ATOM 11467 N N . ALA B 1 687 ? 5.375 3.939 -24 1 90.44 687 ALA B N 1
ATOM 11468 C CA . ALA B 1 687 ? 6.227 4.656 -24.938 1 90.44 687 ALA B CA 1
ATOM 11469 C C . ALA B 1 687 ? 7.246 3.715 -25.578 1 90.44 687 ALA B C 1
ATOM 11471 O O . ALA B 1 687 ? 7.43 3.73 -26.797 1 90.44 687 ALA B O 1
ATOM 11472 N N . ALA B 1 688 ? 7.883 2.961 -24.734 1 90.88 688 ALA B N 1
ATOM 11473 C CA . ALA B 1 688 ? 8.852 1.997 -25.234 1 90.88 688 ALA B CA 1
ATOM 11474 C C . ALA B 1 688 ? 8.203 1.034 -26.234 1 90.88 688 ALA B C 1
ATOM 11476 O O . ALA B 1 688 ? 8.742 0.785 -27.312 1 90.88 688 ALA B O 1
ATOM 11477 N N . ARG B 1 689 ? 7.043 0.55 -25.906 1 90.31 689 ARG B N 1
ATOM 11478 C CA . ARG B 1 689 ? 6.344 -0.436 -26.719 1 90.31 689 ARG B CA 1
ATOM 11479 C C . ARG B 1 689 ? 5.918 0.164 -28.062 1 90.31 689 ARG B C 1
ATOM 11481 O O . ARG B 1 689 ? 6.16 -0.424 -29.109 1 90.31 689 ARG B O 1
ATOM 11488 N N . TYR B 1 690 ? 5.34 1.31 -28 1 92.69 690 TYR B N 1
ATOM 11489 C CA . TYR B 1 690 ? 4.801 1.915 -29.219 1 92.69 690 TYR B CA 1
ATOM 11490 C C . TYR B 1 690 ? 5.918 2.41 -30.125 1 92.69 690 TYR B C 1
ATOM 11492 O O . TYR B 1 690 ? 5.848 2.252 -31.344 1 92.69 690 TYR B O 1
ATOM 11500 N N . PHE B 1 691 ? 6.949 3.004 -29.578 1 94.94 691 PHE B N 1
ATOM 11501 C CA . PHE B 1 691 ? 8.07 3.453 -30.406 1 94.94 691 PHE B CA 1
ATOM 11502 C C . PHE B 1 691 ? 8.773 2.27 -31.047 1 94.94 691 PHE B C 1
ATOM 11504 O O . PHE B 1 691 ? 9.133 2.326 -32.219 1 94.94 691 PHE B O 1
ATOM 11511 N N . LYS B 1 692 ? 9 1.271 -30.266 1 94.19 692 LYS B N 1
ATOM 11512 C CA . LYS B 1 692 ? 9.672 0.083 -30.797 1 94.19 692 LYS B CA 1
ATOM 11513 C C . LYS B 1 692 ? 8.852 -0.559 -31.906 1 94.19 692 LYS B C 1
ATOM 11515 O O . LYS B 1 692 ? 9.391 -0.885 -32.969 1 94.19 692 LYS B O 1
ATOM 11520 N N . ASP B 1 693 ? 7.582 -0.751 -31.625 1 93.94 693 ASP B N 1
ATOM 11521 C CA . ASP B 1 693 ? 6.703 -1.385 -32.594 1 93.94 693 ASP B CA 1
ATOM 11522 C C . ASP B 1 693 ? 6.648 -0.576 -33.906 1 93.94 693 ASP B C 1
ATOM 11524 O O . ASP B 1 693 ? 6.762 -1.134 -34.969 1 93.94 693 ASP B O 1
ATOM 11528 N N . ALA B 1 694 ? 6.48 0.684 -33.781 1 96 694 ALA B N 1
ATOM 11529 C CA . ALA B 1 694 ? 6.398 1.557 -34.969 1 96 694 ALA B CA 1
ATOM 11530 C C . ALA B 1 694 ? 7.707 1.55 -35.75 1 96 694 ALA B C 1
ATOM 11532 O O . ALA B 1 694 ? 7.703 1.448 -36.969 1 96 694 ALA B O 1
ATOM 11533 N N . HIS B 1 695 ? 8.797 1.685 -35.062 1 95.69 695 HIS B N 1
ATOM 11534 C CA . HIS B 1 695 ? 10.109 1.676 -35.719 1 95.69 695 HIS B CA 1
ATOM 11535 C C . HIS B 1 695 ? 10.367 0.351 -36.406 1 95.69 695 HIS B C 1
ATOM 11537 O O . HIS B 1 695 ? 10.812 0.335 -37.562 1 95.69 695 HIS B O 1
ATOM 11543 N N . ASP B 1 696 ? 10.141 -0.749 -35.719 1 94.06 696 ASP B N 1
ATOM 11544 C CA . ASP B 1 696 ? 10.461 -2.076 -36.219 1 94.06 696 ASP B CA 1
ATOM 11545 C C . ASP B 1 696 ? 9.578 -2.42 -37.438 1 94.06 696 ASP B C 1
ATOM 11547 O O . ASP B 1 696 ? 9.969 -3.205 -38.281 1 94.06 696 ASP B O 1
ATOM 11551 N N . ARG B 1 697 ? 8.453 -1.791 -37.5 1 94.88 697 ARG B N 1
ATOM 11552 C CA . ARG B 1 697 ? 7.559 -1.993 -38.656 1 94.88 697 ARG B CA 1
ATOM 11553 C C . ARG B 1 697 ? 7.895 -1.034 -39.781 1 94.88 697 ARG B C 1
ATOM 11555 O O . ARG B 1 697 ? 7.32 -1.13 -40.875 1 94.88 697 ARG B O 1
ATOM 11562 N N . GLY B 1 698 ? 8.727 -0.147 -39.594 1 95 698 GLY B N 1
ATOM 11563 C CA . GLY B 1 698 ? 9.18 0.78 -40.594 1 95 698 GLY B CA 1
ATOM 11564 C C . GLY B 1 698 ? 8.211 1.92 -40.844 1 95 698 GLY B C 1
ATOM 11565 O O . GLY B 1 698 ? 8.172 2.488 -41.938 1 95 698 GLY B O 1
ATOM 11566 N N . LEU B 1 699 ? 7.488 2.26 -39.906 1 96.81 699 LEU B N 1
ATOM 11567 C CA . LEU B 1 699 ? 6.547 3.361 -40.031 1 96.81 699 LEU B CA 1
ATOM 11568 C C . LEU B 1 699 ? 7.266 4.703 -40 1 96.81 699 LEU B C 1
ATOM 11570 O O . LEU B 1 699 ? 8.188 4.887 -39.188 1 96.81 699 LEU B O 1
ATOM 11574 N N . THR B 1 700 ? 6.828 5.605 -40.875 1 96.5 700 THR B N 1
ATOM 11575 C CA . THR B 1 700 ? 7.293 6.98 -40.75 1 96.5 700 THR B CA 1
ATOM 11576 C C . THR B 1 700 ? 6.629 7.656 -39.531 1 96.5 700 THR B C 1
ATOM 11578 O O . THR B 1 700 ? 5.562 7.234 -39.094 1 96.5 700 THR B O 1
ATOM 11581 N N . PRO B 1 701 ? 7.266 8.688 -38.938 1 96.19 701 PRO B N 1
ATOM 11582 C CA . PRO B 1 701 ? 6.637 9.406 -37.844 1 96.19 701 PRO B CA 1
ATOM 11583 C C . PRO B 1 701 ? 5.211 9.859 -38.156 1 96.19 701 PRO B C 1
ATOM 11585 O O . PRO B 1 701 ? 4.336 9.812 -37.281 1 96.19 701 PRO B O 1
ATOM 11588 N N . TYR B 1 702 ? 5.004 10.289 -39.375 1 95.69 702 TYR B N 1
ATOM 11589 C CA . TYR B 1 702 ? 3.674 10.688 -39.844 1 95.69 702 TYR B CA 1
ATOM 11590 C C . TYR B 1 702 ? 2.695 9.523 -39.75 1 95.69 702 TYR B C 1
ATOM 11592 O O . TYR B 1 702 ? 1.609 9.656 -39.188 1 95.69 702 TYR B O 1
ATOM 11600 N N . GLU B 1 703 ? 3.127 8.414 -40.219 1 96.44 703 GLU B N 1
ATOM 11601 C CA . GLU B 1 703 ? 2.262 7.234 -40.219 1 96.44 703 GLU B CA 1
ATOM 11602 C C . GLU B 1 703 ? 1.94 6.781 -38.812 1 96.44 703 GLU B C 1
ATOM 11604 O O . GLU B 1 703 ? 0.81 6.387 -38.5 1 96.44 703 GLU B O 1
ATOM 11609 N N . PHE B 1 704 ? 2.893 6.867 -38.031 1 96.5 704 PHE B N 1
ATOM 11610 C CA . PHE B 1 704 ? 2.734 6.426 -36.656 1 96.5 704 PHE B CA 1
ATOM 11611 C C . PHE B 1 704 ? 1.749 7.32 -35.906 1 96.5 704 PHE B C 1
ATOM 11613 O O . PHE B 1 704 ? 0.773 6.832 -35.344 1 96.5 704 PHE B O 1
ATOM 11620 N N . VAL B 1 705 ? 1.938 8.57 -35.938 1 96.31 705 VAL B N 1
ATOM 11621 C CA . VAL B 1 705 ? 1.126 9.531 -35.188 1 96.31 705 VAL B CA 1
ATOM 11622 C C . VAL B 1 705 ? -0.311 9.5 -35.719 1 96.31 705 VAL B C 1
ATOM 11624 O O . VAL B 1 705 ? -1.261 9.547 -34.938 1 96.31 705 VAL B O 1
ATOM 11627 N N . GLU B 1 706 ? -0.486 9.375 -37 1 94 706 GLU B N 1
ATOM 11628 C CA . GLU B 1 706 ? -1.825 9.336 -37.594 1 94 706 GLU B CA 1
ATOM 11629 C C . GLU B 1 706 ? -2.543 8.039 -37.219 1 94 706 GLU B C 1
ATOM 11631 O O . GLU B 1 706 ? -3.764 8.023 -37.062 1 94 706 GLU B O 1
ATOM 11636 N N . SER B 1 707 ? -1.786 6.992 -37.219 1 94.44 707 SER B N 1
ATOM 11637 C CA . SER B 1 707 ? -2.367 5.719 -36.812 1 94.44 707 SER B CA 1
ATOM 11638 C C . SER B 1 707 ? -2.854 5.773 -35.375 1 94.44 707 SER B C 1
ATOM 11640 O O . SER B 1 707 ? -3.893 5.203 -35.031 1 94.44 707 SER B O 1
ATOM 11642 N N . MET B 1 708 ? -2.064 6.363 -34.5 1 93.62 708 MET B N 1
ATOM 11643 C CA . MET B 1 708 ? -2.441 6.512 -33.094 1 93.62 708 MET B CA 1
ATOM 11644 C C . MET B 1 708 ? -3.684 7.387 -32.969 1 93.62 708 MET B C 1
ATOM 11646 O O . MET B 1 708 ? -4.574 7.086 -32.156 1 93.62 708 MET B O 1
ATOM 11650 N N . LYS B 1 709 ? -3.787 8.453 -33.656 1 91 709 LYS B N 1
ATOM 11651 C CA . LYS B 1 709 ? -4.941 9.344 -33.656 1 91 709 LYS B CA 1
ATOM 11652 C C . LYS B 1 709 ? -6.207 8.609 -34.094 1 91 709 LYS B C 1
ATOM 11654 O O . LYS B 1 709 ? -7.273 8.812 -33.5 1 91 709 LYS B O 1
ATOM 11659 N N . LYS B 1 710 ? -6.129 7.773 -35.094 1 91 710 LYS B N 1
ATOM 11660 C CA . LYS B 1 710 ? -7.258 6.98 -35.594 1 91 710 LYS B CA 1
ATOM 11661 C C . LYS B 1 710 ? -7.77 6.035 -34.5 1 91 710 LYS B C 1
ATOM 11663 O O . LYS B 1 710 ? -8.969 5.762 -34.406 1 91 710 LYS B O 1
ATOM 11668 N N . LYS B 1 711 ? -6.875 5.602 -33.688 1 89.62 711 LYS B N 1
ATOM 11669 C CA . LYS B 1 711 ? -7.23 4.703 -32.594 1 89.62 711 LYS B CA 1
ATOM 11670 C C . LYS B 1 711 ? -7.68 5.488 -31.359 1 89.62 711 LYS B C 1
ATOM 11672 O O . LYS B 1 711 ? -8.117 4.898 -30.375 1 89.62 711 LYS B O 1
ATOM 11677 N N . GLY B 1 712 ? -7.543 6.758 -31.406 1 85.25 712 GLY B N 1
ATOM 11678 C CA . GLY B 1 712 ? -7.922 7.602 -30.281 1 85.25 712 GLY B CA 1
ATOM 11679 C C . GLY B 1 712 ? -6.953 7.52 -29.109 1 85.25 712 GLY B C 1
ATOM 11680 O O . GLY B 1 712 ? -7.34 7.715 -27.953 1 85.25 712 GLY B O 1
ATOM 11681 N N . ILE B 1 713 ? -5.762 7.156 -29.406 1 85.81 713 ILE B N 1
ATOM 11682 C CA . ILE B 1 713 ? -4.754 7.004 -28.359 1 85.81 713 ILE B CA 1
ATOM 11683 C C . ILE B 1 713 ? -3.746 8.148 -28.453 1 85.81 713 ILE B C 1
ATOM 11685 O O . ILE B 1 713 ? -3.217 8.438 -29.516 1 85.81 713 ILE B O 1
ATOM 11689 N N . ARG B 1 714 ? -3.484 8.766 -27.422 1 85.75 714 ARG B N 1
ATOM 11690 C CA . ARG B 1 714 ? -2.41 9.75 -27.359 1 85.75 714 ARG B CA 1
ATOM 11691 C C . ARG B 1 714 ? -1.044 9.07 -27.406 1 85.75 714 ARG B C 1
ATOM 11693 O O . ARG B 1 714 ? -0.842 8.023 -26.781 1 85.75 714 ARG B O 1
ATOM 11700 N N . VAL B 1 715 ? -0.223 9.602 -28.125 1 90.56 715 VAL B N 1
ATOM 11701 C CA . VAL B 1 715 ? 1.097 8.992 -28.266 1 90.56 715 VAL B CA 1
ATOM 11702 C C . VAL B 1 715 ? 1.818 9.023 -26.922 1 90.56 715 VAL B C 1
ATOM 11704 O O . VAL B 1 715 ? 2.199 10.086 -26.438 1 90.56 715 VAL B O 1
ATOM 11707 N N . PRO B 1 716 ? 2.072 7.879 -26.328 1 89.44 716 PRO B N 1
ATOM 11708 C CA . PRO B 1 716 ? 2.791 7.871 -25.047 1 89.44 716 PRO B CA 1
ATOM 11709 C C . PRO B 1 716 ? 4.211 8.422 -25.172 1 89.44 716 PRO B C 1
ATOM 11711 O O . PRO B 1 716 ? 4.91 8.133 -26.156 1 89.44 716 PRO B O 1
ATOM 11714 N N . GLY B 1 717 ? 4.59 9.18 -24.203 1 90.81 717 GLY B N 1
ATOM 11715 C CA . GLY B 1 717 ? 5.934 9.734 -24.188 1 90.81 717 GLY B CA 1
ATOM 11716 C C . GLY B 1 717 ? 6.031 11.078 -24.891 1 90.81 717 GLY B C 1
ATOM 11717 O O . GLY B 1 717 ? 7.113 11.672 -24.969 1 90.81 717 GLY B O 1
ATOM 11718 N N . ILE B 1 718 ? 4.891 11.516 -25.453 1 93.44 718 ILE B N 1
ATOM 11719 C CA . ILE B 1 718 ? 4.852 12.805 -26.141 1 93.44 718 ILE B CA 1
ATOM 11720 C C . ILE B 1 718 ? 3.877 13.742 -25.422 1 93.44 718 ILE B C 1
ATOM 11722 O O . ILE B 1 718 ? 2.779 13.328 -25.047 1 93.44 718 ILE B O 1
ATOM 11726 N N . GLY B 1 719 ? 4.344 14.953 -25.203 1 90.31 719 GLY B N 1
ATOM 11727 C CA . GLY B 1 719 ? 3.488 15.961 -24.594 1 90.31 719 GLY B CA 1
ATOM 11728 C C . GLY B 1 719 ? 3.908 16.312 -23.172 1 90.31 719 GLY B C 1
ATOM 11729 O O . GLY B 1 719 ? 4.379 15.445 -22.422 1 90.31 719 GLY B O 1
ATOM 11730 N N . HIS B 1 720 ? 3.836 17.516 -22.828 1 87.12 720 HIS B N 1
ATOM 11731 C CA . HIS B 1 720 ? 4.156 18 -21.484 1 87.12 720 HIS B CA 1
ATOM 11732 C C . HIS B 1 720 ? 3.322 19.219 -21.125 1 87.12 720 HIS B C 1
ATOM 11734 O O . HIS B 1 720 ? 3.01 20.047 -21.984 1 87.12 720 HIS B O 1
ATOM 11740 N N . ARG B 1 721 ? 3.023 19.406 -19.922 1 79.56 721 ARG B N 1
ATOM 11741 C CA . ARG B 1 721 ? 2.162 20.5 -19.469 1 79.56 721 ARG B CA 1
ATOM 11742 C C . ARG B 1 721 ? 2.924 21.812 -19.422 1 79.56 721 ARG B C 1
ATOM 11744 O O . ARG B 1 721 ? 2.35 22.875 -19.672 1 79.56 721 ARG B O 1
ATOM 11751 N N . ILE B 1 722 ? 4.188 21.719 -19.172 1 81.5 722 ILE B N 1
ATOM 11752 C CA . ILE B 1 722 ? 4.973 22.922 -18.906 1 81.5 722 ILE B CA 1
ATOM 11753 C C . ILE B 1 722 ? 6.02 23.094 -20.016 1 81.5 722 ILE B C 1
ATOM 11755 O O . ILE B 1 722 ? 6.27 24.203 -20.469 1 81.5 722 ILE B O 1
ATOM 11759 N N . LYS B 1 723 ? 6.539 21.953 -20.453 1 88.38 723 LYS B N 1
ATOM 11760 C CA . LYS B 1 723 ? 7.625 22 -21.438 1 88.38 723 LYS B CA 1
ATOM 11761 C C . LYS B 1 723 ? 7.082 22.078 -22.859 1 88.38 723 LYS B C 1
ATOM 11763 O O . LYS B 1 723 ? 6.02 21.516 -23.141 1 88.38 723 LYS B O 1
ATOM 11768 N N . ASN B 1 724 ? 7.746 22.828 -23.719 1 92.31 724 ASN B N 1
ATOM 11769 C CA . ASN B 1 724 ? 7.398 23.031 -25.125 1 92.31 724 ASN B CA 1
ATOM 11770 C C . ASN B 1 724 ? 8.633 23.312 -25.969 1 92.31 724 ASN B C 1
ATOM 11772 O O . ASN B 1 724 ? 9.766 23.109 -25.516 1 92.31 724 ASN B O 1
ATOM 11776 N N . ARG B 1 725 ? 8.391 23.734 -27.219 1 90.31 725 ARG B N 1
ATOM 11777 C CA . ARG B 1 725 ? 9.477 23.969 -28.172 1 90.31 725 ARG B CA 1
ATOM 11778 C C . ARG B 1 725 ? 10.445 25.031 -27.641 1 90.31 725 ARG B C 1
ATOM 11780 O O . ARG B 1 725 ? 11.656 24.922 -27.844 1 90.31 725 ARG B O 1
ATOM 11787 N N . ASP B 1 726 ? 9.938 25.953 -26.922 1 90.06 726 ASP B N 1
ATOM 11788 C CA . ASP B 1 726 ? 10.727 27.094 -26.469 1 90.06 726 ASP B CA 1
ATOM 11789 C C . ASP B 1 726 ? 11.25 26.859 -25.047 1 90.06 726 ASP B C 1
ATOM 11791 O O . ASP B 1 726 ? 12.219 27.5 -24.625 1 90.06 726 ASP B O 1
ATOM 11795 N N . ASN B 1 727 ? 10.625 26.047 -24.312 1 91.75 727 ASN B N 1
ATOM 11796 C CA . ASN B 1 727 ? 11.008 25.641 -22.969 1 91.75 727 ASN B CA 1
ATOM 11797 C C . ASN B 1 727 ? 11.25 24.141 -22.891 1 91.75 727 ASN B C 1
ATOM 11799 O O . ASN B 1 727 ? 10.43 23.391 -22.359 1 91.75 727 ASN B O 1
ATOM 11803 N N . LYS B 1 728 ? 12.422 23.797 -23.297 1 87.69 728 LYS B N 1
ATOM 11804 C CA . LYS B 1 728 ? 12.75 22.391 -23.453 1 87.69 728 LYS B CA 1
ATOM 11805 C C . LYS B 1 728 ? 13.031 21.734 -22.109 1 87.69 728 LYS B C 1
ATOM 11807 O O . LYS B 1 728 ? 13.461 22.406 -21.172 1 87.69 728 LYS B O 1
ATOM 11812 N N . ASP B 1 729 ? 12.727 20.5 -21.953 1 89.25 729 ASP B N 1
ATOM 11813 C CA . ASP B 1 729 ? 13.062 19.719 -20.781 1 89.25 729 ASP B CA 1
ATOM 11814 C C . ASP B 1 729 ? 14.547 19.359 -20.75 1 89.25 729 ASP B C 1
ATOM 11816 O O . ASP B 1 729 ? 15 18.531 -21.547 1 89.25 729 ASP B O 1
ATOM 11820 N N . LYS B 1 730 ? 15.289 19.953 -19.828 1 85.56 730 LYS B N 1
ATOM 11821 C CA . LYS B 1 730 ? 16.734 19.766 -19.734 1 85.56 730 LYS B CA 1
ATOM 11822 C C . LYS B 1 730 ? 17.078 18.297 -19.453 1 85.56 730 LYS B C 1
ATOM 11824 O O . LYS B 1 730 ? 18.141 17.812 -19.859 1 85.56 730 LYS B O 1
ATOM 11829 N N . ARG B 1 731 ? 16.312 17.578 -18.875 1 86.81 731 ARG B N 1
ATOM 11830 C CA . ARG B 1 731 ? 16.547 16.156 -18.594 1 86.81 731 ARG B CA 1
ATOM 11831 C C . ARG B 1 731 ? 16.578 15.352 -19.891 1 86.81 731 ARG B C 1
ATOM 11833 O O . ARG B 1 731 ? 17.438 14.469 -20.047 1 86.81 731 ARG B O 1
ATOM 11840 N N . VAL B 1 732 ? 15.57 15.625 -20.766 1 90.62 732 VAL B N 1
ATOM 11841 C CA . VAL B 1 732 ? 15.5 14.922 -22.047 1 90.62 732 VAL B CA 1
ATOM 11842 C C . VAL B 1 732 ? 16.766 15.211 -22.859 1 90.62 732 VAL B C 1
ATOM 11844 O O . VAL B 1 732 ? 17.344 14.305 -23.453 1 90.62 732 VAL B O 1
ATOM 11847 N N . GLU B 1 733 ? 17.188 16.469 -22.812 1 88.44 733 GLU B N 1
ATOM 11848 C CA . GLU B 1 733 ? 18.391 16.859 -23.531 1 88.44 733 GLU B CA 1
ATOM 11849 C C . GLU B 1 733 ? 19.609 16.125 -22.984 1 88.44 733 GLU B C 1
ATOM 11851 O O . GLU B 1 733 ? 20.453 15.664 -23.766 1 88.44 733 GLU B O 1
ATOM 11856 N N . LEU B 1 734 ? 19.703 16.031 -21.734 1 82.81 734 LEU B N 1
ATOM 11857 C CA . LEU B 1 734 ? 20.844 15.359 -21.109 1 82.81 734 LEU B CA 1
ATOM 11858 C C . LEU B 1 734 ? 20.859 13.875 -21.438 1 82.81 734 LEU B C 1
ATOM 11860 O O . LEU B 1 734 ? 21.922 13.297 -21.703 1 82.81 734 LEU B O 1
ATOM 11864 N N . LEU B 1 735 ? 19.734 13.297 -21.438 1 86.62 735 LEU B N 1
ATOM 11865 C CA . LEU B 1 735 ? 19.609 11.875 -21.75 1 86.62 735 LEU B CA 1
ATOM 11866 C C . LEU B 1 735 ? 20.016 11.602 -23.188 1 86.62 735 LEU B C 1
ATOM 11868 O O . LEU B 1 735 ? 20.719 10.625 -23.469 1 86.62 735 LEU B O 1
ATOM 11872 N N . GLN B 1 736 ? 19.578 12.461 -24.062 1 89.56 736 GLN B N 1
ATOM 11873 C CA . GLN B 1 736 ? 19.906 12.305 -25.469 1 89.56 736 GLN B CA 1
ATOM 11874 C C . GLN B 1 736 ? 21.406 12.453 -25.703 1 89.56 736 GLN B C 1
ATOM 11876 O O . GLN B 1 736 ? 22.016 11.664 -26.438 1 89.56 736 GLN B O 1
ATOM 11881 N N . LYS B 1 737 ? 21.922 13.5 -25.094 1 85.62 737 LYS B N 1
ATOM 11882 C CA . LYS B 1 737 ? 23.344 13.727 -25.219 1 85.62 737 LYS B CA 1
ATOM 11883 C C . LYS B 1 737 ? 24.156 12.539 -24.703 1 85.62 737 LYS B C 1
ATOM 11885 O O . LYS B 1 737 ? 25.125 12.109 -25.328 1 85.62 737 LYS B O 1
ATOM 11890 N N . PHE B 1 738 ? 23.719 12.078 -23.641 1 83.25 738 PHE B N 1
ATOM 11891 C CA . PHE B 1 738 ? 24.391 10.945 -23.031 1 83.25 738 PHE B CA 1
ATOM 11892 C C . PHE B 1 738 ? 24.312 9.719 -23.922 1 83.25 738 PHE B C 1
ATOM 11894 O O . PHE B 1 738 ? 25.312 9.031 -24.156 1 83.25 738 PHE B O 1
ATOM 11901 N N . ALA B 1 739 ? 23.203 9.422 -24.422 1 87.38 739 ALA B N 1
ATOM 11902 C CA . ALA B 1 739 ? 22.984 8.242 -25.25 1 87.38 739 ALA B CA 1
ATOM 11903 C C . ALA B 1 739 ? 23.797 8.32 -26.547 1 87.38 739 ALA B C 1
ATOM 11905 O O . ALA B 1 739 ? 24.391 7.336 -26.984 1 87.38 739 ALA B O 1
ATOM 11906 N N . ARG B 1 740 ? 23.844 9.43 -27.141 1 89.5 740 ARG B N 1
ATOM 11907 C CA . ARG B 1 740 ? 24.578 9.625 -28.391 1 89.5 740 ARG B CA 1
ATOM 11908 C C . ARG B 1 740 ? 26.078 9.422 -28.203 1 89.5 740 ARG B C 1
ATOM 11910 O O . ARG B 1 740 ? 26.766 8.961 -29.109 1 89.5 740 ARG B O 1
ATOM 11917 N N . THR B 1 741 ? 26.422 9.703 -27 1 85.38 741 THR B N 1
ATOM 11918 C CA . THR B 1 741 ? 27.844 9.633 -26.703 1 85.38 741 THR B CA 1
ATOM 11919 C C . THR B 1 741 ? 28.25 8.211 -26.297 1 85.38 741 THR B C 1
ATOM 11921 O O . THR B 1 741 ? 29.328 7.75 -26.641 1 85.38 741 THR B O 1
ATOM 11924 N N . HIS B 1 742 ? 27.375 7.48 -25.672 1 81.12 742 HIS B N 1
ATOM 11925 C CA . HIS B 1 742 ? 27.844 6.297 -24.953 1 81.12 742 HIS B CA 1
ATOM 11926 C C . HIS B 1 742 ? 27.203 5.031 -25.516 1 81.12 742 HIS B C 1
ATOM 11928 O O . HIS B 1 742 ? 27.703 3.926 -25.281 1 81.12 742 HIS B O 1
ATOM 11934 N N . PHE B 1 743 ? 26.094 5.172 -26.281 1 86.69 743 PHE B N 1
ATOM 11935 C CA . PHE B 1 743 ? 25.406 3.975 -26.75 1 86.69 743 PHE B CA 1
ATOM 11936 C C . PHE B 1 743 ? 25.922 3.545 -28.109 1 86.69 743 PHE B C 1
ATOM 11938 O O . PHE B 1 743 ? 26.234 4.387 -28.953 1 86.69 743 PHE B O 1
ATOM 11945 N N . PRO B 1 744 ? 26.047 2.227 -28.234 1 86.06 744 PRO B N 1
ATOM 11946 C CA . PRO B 1 744 ? 26.469 1.766 -29.562 1 86.06 744 PRO B CA 1
ATOM 11947 C C . PRO B 1 744 ? 25.469 2.133 -30.656 1 86.06 744 PRO B C 1
ATOM 11949 O O . PRO B 1 744 ? 25.844 2.309 -31.812 1 86.06 744 PRO B O 1
ATOM 11952 N N . SER B 1 745 ? 24.234 2.094 -30.281 1 89 745 SER B N 1
ATOM 11953 C CA . SER B 1 745 ? 23.156 2.465 -31.188 1 89 745 SER B CA 1
ATOM 11954 C C . SER B 1 745 ? 22.062 3.236 -30.469 1 89 745 SER B C 1
ATOM 11956 O O . SER B 1 745 ? 21.797 2.996 -29.281 1 89 745 SER B O 1
ATOM 11958 N N . VAL B 1 746 ? 21.469 4.152 -31.188 1 94.81 746 VAL B N 1
ATOM 11959 C CA . VAL B 1 746 ? 20.406 4.965 -30.609 1 94.81 746 VAL B CA 1
ATOM 11960 C C . VAL B 1 746 ? 19.234 5.043 -31.578 1 94.81 746 VAL B C 1
ATOM 11962 O O . VAL B 1 746 ? 18.656 6.113 -31.781 1 94.81 746 VAL B O 1
ATOM 11965 N N . LYS B 1 747 ? 18.984 4.008 -32.188 1 94.88 747 LYS B N 1
ATOM 11966 C CA . LYS B 1 747 ? 18 4.008 -33.281 1 94.88 747 LYS B CA 1
ATOM 11967 C C . LYS B 1 747 ? 16.594 4.32 -32.75 1 94.88 747 LYS B C 1
ATOM 11969 O O . LYS B 1 747 ? 15.844 5.055 -33.375 1 94.88 747 LYS B O 1
ATOM 11974 N N . TYR B 1 748 ? 16.219 3.771 -31.688 1 95.56 748 TYR B N 1
ATOM 11975 C CA . TYR B 1 748 ? 14.875 4.016 -31.141 1 95.56 748 TYR B CA 1
ATOM 11976 C C . TYR B 1 748 ? 14.75 5.445 -30.641 1 95.56 748 TYR B C 1
ATOM 11978 O O . TYR B 1 748 ? 13.703 6.074 -30.797 1 95.56 748 TYR B O 1
ATOM 11986 N N . MET B 1 749 ? 15.758 5.906 -29.984 1 95.06 749 MET B N 1
ATOM 11987 C CA . MET B 1 749 ? 15.758 7.285 -29.516 1 95.06 749 MET B CA 1
ATOM 11988 C C . MET B 1 749 ? 15.625 8.258 -30.688 1 95.06 749 MET B C 1
ATOM 11990 O O . MET B 1 749 ? 14.883 9.242 -30.609 1 95.06 749 MET B O 1
ATOM 11994 N N . GLU B 1 750 ? 16.375 7.965 -31.703 1 96.38 750 GLU B N 1
ATOM 11995 C CA . GLU B 1 750 ? 16.312 8.836 -32.875 1 96.38 750 GLU B CA 1
ATOM 11996 C C . GLU B 1 750 ? 14.938 8.812 -33.531 1 96.38 750 GLU B C 1
ATOM 11998 O O . GLU B 1 750 ? 14.461 9.82 -34.031 1 96.38 750 GLU B O 1
ATOM 12003 N N . TYR B 1 751 ? 14.398 7.691 -33.5 1 97.25 751 TYR B N 1
ATOM 12004 C CA . TYR B 1 751 ? 13.031 7.598 -34 1 97.25 751 TYR B CA 1
ATOM 12005 C C . TYR B 1 751 ? 12.086 8.453 -33.156 1 97.25 751 TYR B C 1
ATOM 12007 O O . TYR B 1 751 ? 11.227 9.148 -33.688 1 97.25 751 TYR B O 1
ATOM 12015 N N . ALA B 1 752 ? 12.18 8.352 -31.859 1 97 752 ALA B N 1
ATOM 12016 C CA . ALA B 1 752 ? 11.359 9.156 -30.953 1 97 752 ALA B CA 1
ATOM 12017 C C . ALA B 1 752 ? 11.547 10.648 -31.219 1 97 752 ALA B C 1
ATOM 12019 O O . ALA B 1 752 ? 10.594 11.43 -31.141 1 97 752 ALA B O 1
ATOM 12020 N N . VAL B 1 753 ? 12.758 11.016 -31.516 1 96.25 753 VAL B N 1
ATOM 12021 C CA . VAL B 1 753 ? 13.07 12.406 -31.828 1 96.25 753 VAL B CA 1
ATOM 12022 C C . VAL B 1 753 ? 12.383 12.82 -33.125 1 96.25 753 VAL B C 1
ATOM 12024 O O . VAL B 1 753 ? 11.906 13.953 -33.25 1 96.25 753 VAL B O 1
ATOM 12027 N N . GLN B 1 754 ? 12.383 11.961 -34.062 1 97 754 GLN B N 1
ATOM 12028 C CA . GLN B 1 754 ? 11.688 12.227 -35.312 1 97 754 GLN B CA 1
ATOM 12029 C C . GLN B 1 754 ? 10.188 12.391 -35.094 1 97 754 GLN B C 1
ATOM 12031 O O . GLN B 1 754 ? 9.555 13.234 -35.75 1 97 754 GLN B O 1
ATOM 12036 N N . VAL B 1 755 ? 9.711 11.547 -34.281 1 97.38 755 VAL B N 1
ATOM 12037 C CA . VAL B 1 755 ? 8.289 11.648 -33.938 1 97.38 755 VAL B CA 1
ATOM 12038 C C . VAL B 1 755 ? 8.008 13.008 -33.312 1 97.38 755 VAL B C 1
ATOM 12040 O O . VAL B 1 755 ? 7 13.648 -33.625 1 97.38 755 VAL B O 1
ATOM 12043 N N . GLU B 1 756 ? 8.859 13.422 -32.375 1 96.38 756 GLU B N 1
ATOM 12044 C CA . GLU B 1 756 ? 8.734 14.734 -31.75 1 96.38 756 GLU B CA 1
ATOM 12045 C C . GLU B 1 756 ? 8.727 15.836 -32.812 1 96.38 756 GLU B C 1
ATOM 12047 O O . GLU B 1 756 ? 7.945 16.781 -32.719 1 96.38 756 GLU B O 1
ATOM 12052 N N . THR B 1 757 ? 9.625 15.758 -33.75 1 95.75 757 THR B N 1
ATOM 12053 C CA . THR B 1 757 ? 9.727 16.75 -34.812 1 95.75 757 THR B CA 1
ATOM 12054 C C . THR B 1 757 ? 8.406 16.891 -35.562 1 95.75 757 THR B C 1
ATOM 12056 O O . THR B 1 757 ? 7.984 18 -35.906 1 95.75 757 THR B O 1
ATOM 12059 N N . TYR B 1 758 ? 7.875 15.805 -35.75 1 96.19 758 TYR B N 1
ATOM 12060 C CA . TYR B 1 758 ? 6.598 15.828 -36.438 1 96.19 758 TYR B CA 1
ATOM 12061 C C . TYR B 1 758 ? 5.492 16.359 -35.562 1 96.19 758 TYR B C 1
ATOM 12063 O O . TYR B 1 758 ? 4.684 17.188 -35.969 1 96.19 758 TYR B O 1
ATOM 12071 N N . THR B 1 759 ? 5.387 15.867 -34.344 1 96.25 759 THR B N 1
ATOM 12072 C CA . THR B 1 759 ? 4.293 16.25 -33.469 1 96.25 759 THR B CA 1
ATOM 12073 C C . THR B 1 759 ? 4.352 17.734 -33.156 1 96.25 759 THR B C 1
ATOM 12075 O O . THR B 1 759 ? 3.314 18.375 -32.938 1 96.25 759 THR B O 1
ATOM 12078 N N . LEU B 1 760 ? 5.484 18.234 -33.156 1 94.81 760 LEU B N 1
ATOM 12079 C CA . LEU B 1 760 ? 5.676 19.656 -32.875 1 94.81 760 LEU B CA 1
ATOM 12080 C C . LEU B 1 760 ? 5.078 20.5 -34 1 94.81 760 LEU B C 1
ATOM 12082 O O . LEU B 1 760 ? 4.828 21.703 -33.812 1 94.81 760 LEU B O 1
ATOM 12086 N N . THR B 1 761 ? 4.891 19.984 -35.156 1 93.31 761 THR B N 1
ATOM 12087 C CA . THR B 1 761 ? 4.215 20.703 -36.219 1 93.31 761 THR B CA 1
ATOM 12088 C C . THR B 1 761 ? 2.727 20.844 -35.938 1 93.31 761 THR B C 1
ATOM 12090 O O . THR B 1 761 ? 2.051 21.688 -36.531 1 93.31 761 THR B O 1
ATOM 12093 N N . LYS B 1 762 ? 2.287 20.078 -35.031 1 92.69 762 LYS B N 1
ATOM 12094 C CA . LYS B 1 762 ? 0.865 20.078 -34.719 1 92.69 762 LYS B CA 1
ATOM 12095 C C . LYS B 1 762 ? 0.587 21.016 -33.531 1 92.69 762 LYS B C 1
ATOM 12097 O O . LYS B 1 762 ? -0.398 21.75 -33.531 1 92.69 762 LYS B O 1
ATOM 12102 N N . ALA B 1 763 ? 1.329 20.906 -32.531 1 93.12 763 ALA B N 1
ATOM 12103 C CA . ALA B 1 763 ? 1.183 21.75 -31.344 1 93.12 763 ALA B CA 1
ATOM 12104 C C . ALA B 1 763 ? 2.527 21.984 -30.672 1 93.12 763 ALA B C 1
ATOM 12106 O O . ALA B 1 763 ? 3.373 21.094 -30.641 1 93.12 763 ALA B O 1
ATOM 12107 N N . ASN B 1 764 ? 2.633 23.016 -29.969 1 93 764 ASN B N 1
ATOM 12108 C CA . ASN B 1 764 ? 3.898 23.469 -29.406 1 93 764 ASN B CA 1
ATOM 12109 C C . ASN B 1 764 ? 4.297 22.625 -28.188 1 93 764 ASN B C 1
ATOM 12111 O O . ASN B 1 764 ? 5.48 22.531 -27.859 1 93 764 ASN B O 1
ATOM 12115 N N . ASN B 1 765 ? 3.381 22 -27.469 1 93.19 765 ASN B N 1
ATOM 12116 C CA . ASN B 1 765 ? 3.688 21.297 -26.234 1 93.19 765 ASN B CA 1
ATOM 12117 C C . ASN B 1 765 ? 3.787 19.781 -26.469 1 93.19 765 ASN B C 1
ATOM 12119 O O . ASN B 1 765 ? 3.92 19.016 -25.516 1 93.19 765 ASN B O 1
ATOM 12123 N N . LEU B 1 766 ? 3.689 19.344 -27.734 1 94.94 766 LEU B N 1
ATOM 12124 C CA . LEU B 1 766 ? 3.803 17.922 -28.047 1 94.94 766 LEU B CA 1
ATOM 12125 C C . LEU B 1 766 ? 5.262 17.531 -28.25 1 94.94 766 LEU B C 1
ATOM 12127 O O . LEU B 1 766 ? 5.637 17.062 -29.328 1 94.94 766 LEU B O 1
ATOM 12131 N N . VAL B 1 767 ? 5.98 17.719 -27.172 1 95.31 767 VAL B N 1
ATOM 12132 C CA . VAL B 1 767 ? 7.41 17.438 -27.141 1 95.31 767 VAL B CA 1
ATOM 12133 C C . VAL B 1 767 ? 7.648 16.047 -26.562 1 95.31 767 VAL B C 1
ATOM 12135 O O . VAL B 1 767 ? 6.793 15.508 -25.844 1 95.31 767 VAL B O 1
ATOM 12138 N N . LEU B 1 768 ? 8.805 15.453 -26.922 1 94.5 768 LEU B N 1
ATOM 12139 C CA . LEU B 1 768 ? 9.258 14.234 -26.25 1 94.5 768 LEU B CA 1
ATOM 12140 C C . LEU B 1 768 ? 9.531 14.492 -24.781 1 94.5 768 LEU B C 1
ATOM 12142 O O . LEU B 1 768 ? 10.367 15.336 -24.438 1 94.5 768 LEU B O 1
ATOM 12146 N N . ASN B 1 769 ? 8.773 13.812 -23.938 1 91.19 769 ASN B N 1
ATOM 12147 C CA . ASN B 1 769 ? 8.977 14.023 -22.516 1 91.19 769 ASN B CA 1
ATOM 12148 C C . ASN B 1 769 ? 9.938 12.992 -21.922 1 91.19 769 ASN B C 1
ATOM 12150 O O . ASN B 1 769 ? 10.523 12.195 -22.656 1 91.19 769 ASN B O 1
ATOM 12154 N N . VAL B 1 770 ? 10.148 13.078 -20.625 1 87.75 770 VAL B N 1
ATOM 12155 C CA . VAL B 1 770 ? 11.156 12.258 -19.953 1 87.75 770 VAL B CA 1
ATOM 12156 C C . VAL B 1 770 ? 10.789 10.781 -20.078 1 87.75 770 VAL B C 1
ATOM 12158 O O . VAL B 1 770 ? 11.664 9.93 -20.25 1 87.75 770 VAL B O 1
ATOM 12161 N N . ASP B 1 771 ? 9.492 10.414 -20.016 1 88.5 771 ASP B N 1
ATOM 12162 C CA . ASP B 1 771 ? 9.039 9.031 -20.125 1 88.5 771 ASP B CA 1
ATOM 12163 C C . ASP B 1 771 ? 9.367 8.461 -21.5 1 88.5 771 ASP B C 1
ATOM 12165 O O . ASP B 1 771 ? 9.844 7.328 -21.609 1 88.5 771 ASP B O 1
ATOM 12169 N N . GLY B 1 772 ? 9.125 9.281 -22.516 1 91.31 772 GLY B N 1
ATOM 12170 C CA . GLY B 1 772 ? 9.438 8.844 -23.875 1 91.31 772 GLY B CA 1
ATOM 12171 C C . GLY B 1 772 ? 10.922 8.68 -24.125 1 91.31 772 GLY B C 1
ATOM 12172 O O . GLY B 1 772 ? 11.344 7.734 -24.797 1 91.31 772 GLY B O 1
ATOM 12173 N N . ALA B 1 773 ? 11.641 9.625 -23.594 1 91.56 773 ALA B N 1
ATOM 12174 C CA . ALA B 1 773 ? 13.086 9.562 -23.75 1 91.56 773 ALA B CA 1
ATOM 12175 C C . ALA B 1 773 ? 13.664 8.328 -23.062 1 91.56 773 ALA B C 1
ATOM 12177 O O . ALA B 1 773 ? 14.461 7.598 -23.656 1 91.56 773 ALA B O 1
ATOM 12178 N N . ILE B 1 774 ? 13.227 8.086 -21.875 1 88.81 774 ILE B N 1
ATOM 12179 C CA . ILE B 1 774 ? 13.734 6.945 -21.109 1 88.81 774 ILE B CA 1
ATOM 12180 C C . ILE B 1 774 ? 13.273 5.645 -21.766 1 88.81 774 ILE B C 1
ATOM 12182 O O . ILE B 1 774 ? 14.055 4.691 -21.875 1 88.81 774 ILE B O 1
ATOM 12186 N N . GLY B 1 775 ? 12.031 5.598 -22.172 1 90.19 775 GLY B N 1
ATOM 12187 C CA . GLY B 1 775 ? 11.523 4.41 -22.828 1 90.19 775 GLY B CA 1
ATOM 12188 C C . GLY B 1 775 ? 12.312 4.023 -24.062 1 90.19 775 GLY B C 1
ATOM 12189 O O . GLY B 1 775 ? 12.664 2.854 -24.234 1 90.19 775 GLY B O 1
ATOM 12190 N N . SER B 1 776 ? 12.641 4.984 -24.906 1 92.94 776 SER B N 1
ATOM 12191 C CA . SER B 1 776 ? 13.383 4.723 -26.125 1 92.94 776 SER B CA 1
ATOM 12192 C C . SER B 1 776 ? 14.844 4.395 -25.844 1 92.94 776 SER B C 1
ATOM 12194 O O . SER B 1 776 ? 15.422 3.506 -26.469 1 92.94 776 SER B O 1
ATOM 12196 N N . LEU B 1 777 ? 15.367 5.098 -24.891 1 89.69 777 LEU B N 1
ATOM 12197 C CA . LEU B 1 777 ? 16.766 4.887 -24.531 1 89.69 777 LEU B CA 1
ATOM 12198 C C . LEU B 1 777 ? 16.969 3.494 -23.938 1 89.69 777 LEU B C 1
ATOM 12200 O O . LEU B 1 777 ? 18 2.863 -24.172 1 89.69 777 LEU B O 1
ATOM 12204 N N . PHE B 1 778 ? 16.078 3.074 -23.188 1 88.06 778 PHE B N 1
ATOM 12205 C CA . PHE B 1 778 ? 16.172 1.752 -22.578 1 88.06 778 PHE B CA 1
ATOM 12206 C C . PHE B 1 778 ? 16.141 0.664 -23.641 1 88.06 778 PHE B C 1
ATOM 12208 O O . PHE B 1 778 ? 16.859 -0.332 -23.547 1 88.06 778 PHE B O 1
ATOM 12215 N N . LEU B 1 779 ? 15.336 0.87 -24.609 1 90.19 779 LEU B N 1
ATOM 12216 C CA . LEU B 1 779 ? 15.312 -0.06 -25.734 1 90.19 779 LEU B CA 1
ATOM 12217 C C . LEU B 1 779 ? 16.672 -0.114 -26.422 1 90.19 779 LEU B C 1
ATOM 12219 O O . LEU B 1 779 ? 17.156 -1.196 -26.766 1 90.19 779 LEU B O 1
ATOM 12223 N N . ASP B 1 780 ? 17.188 1.055 -26.594 1 91.5 780 ASP B N 1
ATOM 12224 C CA . ASP B 1 780 ? 18.5 1.145 -27.234 1 91.5 780 ASP B CA 1
ATOM 12225 C C . ASP B 1 780 ? 19.578 0.453 -26.391 1 91.5 780 ASP B C 1
ATOM 12227 O O . ASP B 1 780 ? 20.484 -0.186 -26.922 1 91.5 780 ASP B O 1
ATOM 12231 N N . LEU B 1 781 ? 19.422 0.625 -25.156 1 85.94 781 LEU B N 1
ATOM 12232 C CA . LEU B 1 781 ? 20.375 -0.003 -24.234 1 85.94 781 LEU B CA 1
ATOM 12233 C C . LEU B 1 781 ? 20.281 -1.522 -24.328 1 85.94 781 LEU B C 1
ATOM 12235 O O . LEU B 1 781 ? 21.297 -2.203 -24.422 1 85.94 781 LEU B O 1
ATOM 12239 N N . LEU B 1 782 ? 19.109 -2.078 -24.281 1 84.94 782 LEU B N 1
ATOM 12240 C CA . LEU B 1 782 ? 18.922 -3.521 -24.344 1 84.94 782 LEU B CA 1
ATOM 12241 C C . LEU B 1 782 ? 19.375 -4.074 -25.688 1 84.94 782 LEU B C 1
ATOM 12243 O O . LEU B 1 782 ? 20.078 -5.086 -25.734 1 84.94 782 LEU B O 1
ATOM 12247 N N . ALA B 1 783 ? 19.016 -3.369 -26.734 1 86.44 783 ALA B N 1
ATOM 12248 C CA . ALA B 1 783 ? 19.359 -3.818 -28.078 1 86.44 783 ALA B CA 1
ATOM 12249 C C . ALA B 1 783 ? 20.859 -3.699 -28.328 1 86.44 783 ALA B C 1
ATOM 12251 O O . ALA B 1 783 ? 21.453 -4.547 -29 1 86.44 783 ALA B O 1
ATOM 12252 N N . GLY B 1 784 ? 21.406 -2.686 -27.828 1 84.5 784 GLY B N 1
ATOM 12253 C CA . GLY B 1 784 ? 22.812 -2.41 -28.062 1 84.5 784 GLY B CA 1
ATOM 12254 C C . GLY B 1 784 ? 23.734 -3.262 -27.219 1 84.5 784 GLY B C 1
ATOM 12255 O O . GLY B 1 784 ? 24.922 -3.424 -27.547 1 84.5 784 GLY B O 1
ATOM 12256 N N . SER B 1 785 ? 23.234 -3.805 -26.188 1 77.38 785 SER B N 1
ATOM 12257 C CA . SER B 1 785 ? 24.078 -4.598 -25.297 1 77.38 785 SER B CA 1
ATOM 12258 C C . SER B 1 785 ? 24.453 -5.93 -25.938 1 77.38 785 SER B C 1
ATOM 12260 O O . SER B 1 785 ? 25.469 -6.535 -25.578 1 77.38 785 SER B O 1
ATOM 12262 N N . GLY B 1 786 ? 23.672 -6.438 -26.844 1 75.56 786 GLY B N 1
ATOM 12263 C CA . GLY B 1 786 ? 23.906 -7.723 -27.484 1 75.56 786 GLY B CA 1
ATOM 12264 C C . GLY B 1 786 ? 23.594 -8.898 -26.578 1 75.56 786 GLY B C 1
ATOM 12265 O O . GLY B 1 786 ? 23.812 -10.055 -26.969 1 75.56 786 GLY B O 1
ATOM 12266 N N . MET B 1 787 ? 23.047 -8.617 -25.438 1 74.81 787 MET B N 1
ATOM 12267 C CA . MET B 1 787 ? 22.828 -9.664 -24.453 1 74.81 787 MET B CA 1
ATOM 12268 C C . MET B 1 787 ? 21.406 -10.227 -24.547 1 74.81 787 MET B C 1
ATOM 12270 O O . MET B 1 787 ? 21.125 -11.305 -24.016 1 74.81 787 MET B O 1
ATOM 12274 N N . PHE B 1 788 ? 20.547 -9.539 -25.266 1 81.75 788 PHE B N 1
ATOM 12275 C CA . PHE B 1 788 ? 19.141 -9.922 -25.297 1 81.75 788 PHE B CA 1
ATOM 12276 C C . PHE B 1 788 ? 18.672 -10.141 -26.734 1 81.75 788 PHE B C 1
ATOM 12278 O O . PHE B 1 788 ? 19.016 -9.367 -27.625 1 81.75 788 PHE B O 1
ATOM 12285 N N . SER B 1 789 ? 17.953 -11.242 -26.859 1 81.88 789 SER B N 1
ATOM 12286 C CA . SER B 1 789 ? 17.312 -11.445 -28.141 1 81.88 789 SER B CA 1
ATOM 12287 C C . SER B 1 789 ? 16.125 -10.484 -28.312 1 81.88 789 SER B C 1
ATOM 12289 O O . SER B 1 789 ? 15.711 -9.828 -27.375 1 81.88 789 SER B O 1
ATOM 12291 N N . LYS B 1 790 ? 15.703 -10.391 -29.547 1 84.19 790 LYS B N 1
ATOM 12292 C CA . LYS B 1 790 ? 14.555 -9.539 -29.828 1 84.19 790 LYS B CA 1
ATOM 12293 C C . LYS B 1 790 ? 13.328 -9.977 -29.031 1 84.19 790 LYS B C 1
ATOM 12295 O O . LYS B 1 790 ? 12.57 -9.141 -28.531 1 84.19 790 LYS B O 1
ATOM 12300 N N . GLN B 1 791 ? 13.148 -11.242 -28.938 1 80.81 791 GLN B N 1
ATOM 12301 C CA . GLN B 1 791 ? 12.008 -11.789 -28.203 1 80.81 791 GLN B CA 1
ATOM 12302 C C . GLN B 1 791 ? 12.125 -11.477 -26.703 1 80.81 791 GLN B C 1
ATOM 12304 O O . GLN B 1 791 ? 11.125 -11.164 -26.062 1 80.81 791 GLN B O 1
ATOM 12309 N N . GLU B 1 792 ? 13.297 -11.508 -26.203 1 80.62 792 GLU B N 1
ATOM 12310 C CA . GLU B 1 792 ? 13.523 -11.195 -24.797 1 80.62 792 GLU B CA 1
ATOM 12311 C C . GLU B 1 792 ? 13.242 -9.727 -24.516 1 80.62 792 GLU B C 1
ATOM 12313 O O . GLU B 1 792 ? 12.695 -9.391 -23.453 1 80.62 792 GLU B O 1
ATOM 12318 N N . ILE B 1 793 ? 13.648 -8.953 -25.438 1 85.69 793 ILE B N 1
ATOM 12319 C CA . ILE B 1 793 ? 13.422 -7.52 -25.281 1 85.69 793 ILE B CA 1
ATOM 12320 C C . ILE B 1 793 ? 11.922 -7.23 -25.266 1 85.69 793 ILE B C 1
ATOM 12322 O O . ILE B 1 793 ? 11.445 -6.434 -24.453 1 85.69 793 ILE B O 1
ATOM 12326 N N . ASP B 1 794 ? 11.219 -7.891 -26.094 1 86.19 794 ASP B N 1
ATOM 12327 C CA . ASP B 1 794 ? 9.766 -7.738 -26.125 1 86.19 794 ASP B CA 1
ATOM 12328 C C . ASP B 1 794 ? 9.148 -8.18 -24.797 1 86.19 794 ASP B C 1
ATOM 12330 O O . ASP B 1 794 ? 8.234 -7.527 -24.297 1 86.19 794 ASP B O 1
ATOM 12334 N N . GLU B 1 795 ? 9.68 -9.211 -24.328 1 81.81 795 GLU B N 1
ATOM 12335 C CA . GLU B 1 795 ? 9.172 -9.734 -23.062 1 81.81 795 GLU B CA 1
ATOM 12336 C C . GLU B 1 795 ? 9.445 -8.766 -21.906 1 81.81 795 GLU B C 1
ATOM 12338 O O . GLU B 1 795 ? 8.602 -8.578 -21.031 1 81.81 795 GLU B O 1
ATOM 12343 N N . ILE B 1 796 ? 10.586 -8.211 -21.953 1 84.06 796 ILE B N 1
ATOM 12344 C CA . ILE B 1 796 ? 11 -7.27 -20.922 1 84.06 796 ILE B CA 1
ATOM 12345 C C . ILE B 1 796 ? 10.07 -6.059 -20.938 1 84.06 796 ILE B C 1
ATOM 12347 O O . ILE B 1 796 ? 9.625 -5.602 -19.875 1 84.06 796 ILE B O 1
ATOM 12351 N N . VAL B 1 797 ? 9.75 -5.59 -22.031 1 82.94 797 VAL B N 1
ATOM 12352 C CA . VAL B 1 797 ? 8.891 -4.418 -22.172 1 82.94 797 VAL B CA 1
ATOM 12353 C C . VAL B 1 797 ? 7.453 -4.781 -21.797 1 82.94 797 VAL B C 1
ATOM 12355 O O . VAL B 1 797 ? 6.762 -4.012 -21.125 1 82.94 797 VAL B O 1
ATOM 12358 N N . GLU B 1 798 ? 7.098 -5.961 -22.172 1 82.31 798 GLU B N 1
ATOM 12359 C CA . GLU B 1 798 ? 5.734 -6.402 -21.906 1 82.31 798 GLU B CA 1
ATOM 12360 C C . GLU B 1 798 ? 5.504 -6.617 -20.422 1 82.31 798 GLU B C 1
ATOM 12362 O O . GLU B 1 798 ? 4.418 -6.336 -19.906 1 82.31 798 GLU B O 1
ATOM 12367 N N . ILE B 1 799 ? 6.523 -7.125 -19.812 1 80.81 799 ILE B N 1
ATOM 12368 C CA . ILE B 1 799 ? 6.402 -7.418 -18.391 1 80.81 799 ILE B CA 1
ATOM 12369 C C . ILE B 1 799 ? 6.391 -6.113 -17.594 1 80.81 799 ILE B C 1
ATOM 12371 O O . ILE B 1 799 ? 5.828 -6.051 -16.5 1 80.81 799 ILE B O 1
ATOM 12375 N N . GLY B 1 800 ? 7.043 -5.031 -18.078 1 80.88 800 GLY B N 1
ATOM 12376 C CA . GLY B 1 800 ? 7.02 -3.74 -17.406 1 80.88 800 GLY B CA 1
ATOM 12377 C C . GLY B 1 800 ? 8.266 -3.475 -16.578 1 80.88 800 GLY B C 1
ATOM 12378 O O . GLY B 1 800 ? 8.18 -2.922 -15.484 1 80.88 800 GLY B O 1
ATOM 12379 N N . TYR B 1 801 ? 9.43 -3.854 -17.078 1 80.94 801 TYR B N 1
ATOM 12380 C CA . TYR B 1 801 ? 10.688 -3.637 -16.375 1 80.94 801 TYR B CA 1
ATOM 12381 C C . TYR B 1 801 ? 10.977 -2.148 -16.219 1 80.94 801 TYR B C 1
ATOM 12383 O O . TYR B 1 801 ? 11.555 -1.724 -15.211 1 80.94 801 TYR B O 1
ATOM 12391 N N . LEU B 1 802 ? 10.578 -1.391 -17.156 1 83.38 802 LEU B N 1
ATOM 12392 C CA . LEU B 1 802 ? 10.844 0.043 -17.094 1 83.38 802 LEU B CA 1
ATOM 12393 C C . LEU B 1 802 ? 10 0.703 -16.016 1 83.38 802 LEU B C 1
ATOM 12395 O O . LEU B 1 802 ? 10.469 1.619 -15.328 1 83.38 802 LEU B O 1
ATOM 12399 N N . ASN B 1 803 ? 8.812 0.226 -15.898 1 85.94 803 ASN B N 1
ATOM 12400 C CA . ASN B 1 803 ? 7.984 0.724 -14.805 1 85.94 803 ASN B CA 1
ATOM 12401 C C . ASN B 1 803 ? 8.602 0.409 -13.445 1 85.94 803 ASN B C 1
ATOM 12403 O O . ASN B 1 803 ? 8.461 1.183 -12.492 1 85.94 803 ASN B O 1
ATOM 12407 N N . GLY B 1 804 ? 9.266 -0.759 -13.398 1 86.31 804 GLY B N 1
ATOM 12408 C CA . GLY B 1 804 ? 9.961 -1.105 -12.172 1 86.31 804 GLY B CA 1
ATOM 12409 C C . GLY B 1 804 ? 11.055 -0.12 -11.812 1 86.31 804 GLY B C 1
ATOM 12410 O O . GLY B 1 804 ? 11.195 0.256 -10.648 1 86.31 804 GLY B O 1
ATOM 12411 N N . LEU B 1 805 ? 11.734 0.308 -12.789 1 83.44 805 LEU B N 1
ATOM 12412 C CA . LEU B 1 805 ? 12.797 1.291 -12.57 1 83.44 805 LEU B CA 1
ATOM 12413 C C . LEU B 1 805 ? 12.203 2.639 -12.164 1 83.44 805 LEU B C 1
ATOM 12415 O O . LEU B 1 805 ? 12.758 3.328 -11.305 1 83.44 805 LEU B O 1
ATOM 12419 N N . PHE B 1 806 ? 11.148 2.977 -12.812 1 87.88 806 PHE B N 1
ATOM 12420 C CA . PHE B 1 806 ? 10.477 4.23 -12.492 1 87.88 806 PHE B CA 1
ATOM 12421 C C . PHE B 1 806 ? 9.992 4.227 -11.047 1 87.88 806 PHE B C 1
ATOM 12423 O O . PHE B 1 806 ? 10.156 5.215 -10.328 1 87.88 806 PHE B O 1
ATOM 12430 N N . VAL B 1 807 ? 9.383 3.117 -10.695 1 89.88 807 VAL B N 1
ATOM 12431 C CA . VAL B 1 807 ? 8.836 2.971 -9.352 1 89.88 807 VAL B CA 1
ATOM 12432 C C . VAL B 1 807 ? 9.961 3.055 -8.32 1 89.88 807 VAL B C 1
ATOM 12434 O O . VAL B 1 807 ? 9.812 3.699 -7.281 1 89.88 807 VAL B O 1
ATOM 12437 N N . LEU B 1 808 ? 11.086 2.398 -8.586 1 87.38 808 LEU B N 1
ATOM 12438 C CA . LEU B 1 808 ? 12.242 2.455 -7.699 1 87.38 808 LEU B CA 1
ATOM 12439 C C . LEU B 1 808 ? 12.773 3.881 -7.59 1 87.38 808 LEU B C 1
ATOM 12441 O O . LEU B 1 808 ? 13.094 4.344 -6.492 1 87.38 808 LEU B O 1
ATOM 12445 N N . ALA B 1 809 ? 12.844 4.535 -8.688 1 86.5 809 ALA B N 1
ATOM 12446 C CA . ALA B 1 809 ? 13.32 5.914 -8.703 1 86.5 809 ALA B CA 1
ATOM 12447 C C . ALA B 1 809 ? 12.406 6.816 -7.871 1 86.5 809 ALA B C 1
ATOM 12449 O O . ALA B 1 809 ? 12.883 7.578 -7.023 1 86.5 809 ALA B O 1
ATOM 12450 N N . ARG B 1 810 ? 11.133 6.738 -8.078 1 89.5 810 ARG B N 1
ATOM 12451 C CA . ARG B 1 810 ? 10.172 7.582 -7.379 1 89.5 810 ARG B CA 1
ATOM 12452 C C . ARG B 1 810 ? 10.18 7.301 -5.883 1 89.5 810 ARG B C 1
ATOM 12454 O O . ARG B 1 810 ? 9.883 8.188 -5.074 1 89.5 810 ARG B O 1
ATOM 12461 N N . SER B 1 811 ? 10.5 6.055 -5.527 1 90.88 811 SER B N 1
ATOM 12462 C CA . SER B 1 811 ? 10.562 5.695 -4.113 1 90.88 811 SER B CA 1
ATOM 12463 C C . SER B 1 811 ? 11.594 6.539 -3.371 1 90.88 811 SER B C 1
ATOM 12465 O O . SER B 1 811 ? 11.406 6.867 -2.197 1 90.88 811 SER B O 1
ATOM 12467 N N . ILE B 1 812 ? 12.648 6.906 -4.066 1 86.44 812 ILE B N 1
ATOM 12468 C CA . ILE B 1 812 ? 13.688 7.727 -3.447 1 86.44 812 ILE B CA 1
ATOM 12469 C C . ILE B 1 812 ? 13.094 9.078 -3.035 1 86.44 812 ILE B C 1
ATOM 12471 O O . ILE B 1 812 ? 13.227 9.492 -1.883 1 86.44 812 ILE B O 1
ATOM 12475 N N . GLY B 1 813 ? 12.461 9.758 -3.973 1 88.31 813 GLY B N 1
ATOM 12476 C CA . GLY B 1 813 ? 11.836 11.047 -3.691 1 88.31 813 GLY B CA 1
ATOM 12477 C C . GLY B 1 813 ? 10.727 10.961 -2.666 1 88.31 813 GLY B C 1
ATOM 12478 O O . GLY B 1 813 ? 10.594 11.828 -1.806 1 88.31 813 GLY B O 1
ATOM 12479 N N . LEU B 1 814 ? 9.883 10 -2.766 1 92.38 814 LEU B N 1
ATOM 12480 C CA . LEU B 1 814 ? 8.758 9.844 -1.857 1 92.38 814 LEU B CA 1
ATOM 12481 C C . LEU B 1 814 ? 9.234 9.594 -0.432 1 92.38 814 LEU B C 1
ATOM 12483 O O . LEU B 1 814 ? 8.664 10.125 0.522 1 92.38 814 LEU B O 1
ATOM 12487 N N . ILE B 1 815 ? 10.305 8.797 -0.269 1 88.62 815 ILE B N 1
ATOM 12488 C CA . ILE B 1 815 ? 10.883 8.555 1.052 1 88.62 815 ILE B CA 1
ATOM 12489 C C . ILE B 1 815 ? 11.422 9.867 1.624 1 88.62 815 ILE B C 1
ATOM 12491 O O . ILE B 1 815 ? 11.18 10.188 2.791 1 88.62 815 ILE B O 1
ATOM 12495 N N . GLY B 1 816 ? 12.102 10.656 0.783 1 87.94 816 GLY B N 1
ATOM 12496 C CA . GLY B 1 816 ? 12.586 11.945 1.228 1 87.94 816 GLY B CA 1
ATOM 12497 C C . GLY B 1 816 ? 11.477 12.875 1.694 1 87.94 816 GLY B C 1
ATOM 12498 O O . GLY B 1 816 ? 11.602 13.516 2.738 1 87.94 816 GLY B O 1
#

Solvent-accessible surface area (backbone atoms only — not comparable to full-atom values): 83517 Å² total; per-residue (Å²): 98,71,60,48,86,87,70,39,62,76,47,19,21,35,36,31,45,83,51,69,65,37,52,44,49,33,25,48,49,29,44,43,36,64,47,92,59,67,40,66,61,31,34,31,30,75,88,39,74,52,61,48,80,44,51,55,60,91,41,79,43,73,38,43,30,24,44,40,72,69,58,42,45,67,74,36,63,73,30,27,31,36,41,35,60,36,53,38,88,47,35,57,61,55,50,50,58,43,62,70,35,88,55,37,44,36,38,36,31,41,28,59,77,53,57,66,72,54,45,52,49,50,34,52,50,24,53,72,66,58,24,45,35,38,9,37,31,16,48,37,30,33,34,25,35,38,41,59,34,51,56,40,64,60,52,68,67,48,31,57,72,20,41,34,53,39,56,27,33,29,27,37,39,25,32,46,46,77,58,41,49,53,47,42,44,51,43,28,72,54,47,67,12,38,28,33,39,38,22,25,13,30,38,75,65,40,41,38,51,64,35,56,51,52,51,13,38,61,58,32,84,69,36,62,34,36,40,39,39,47,51,23,16,64,62,58,67,53,54,35,28,51,37,37,65,68,58,72,50,83,52,56,38,37,41,48,39,41,55,63,64,53,77,77,44,92,59,80,50,68,61,95,35,82,27,26,35,53,66,56,71,73,18,32,14,61,47,45,41,50,47,33,37,75,36,68,34,49,52,54,92,44,77,82,40,38,58,55,51,49,27,53,54,46,50,52,36,40,74,70,63,76,44,76,80,66,81,86,75,84,66,66,82,79,74,76,57,66,70,57,34,38,75,72,66,77,44,86,79,88,83,91,78,86,70,81,33,45,46,56,83,56,87,53,42,22,44,42,82,42,42,54,68,54,42,62,74,70,62,59,51,63,27,44,51,48,28,14,33,63,68,60,37,86,63,56,65,68,57,24,49,48,50,40,49,53,28,56,70,47,17,56,76,33,65,84,37,65,33,34,38,30,8,39,43,17,29,25,20,62,34,54,68,60,47,12,37,41,27,9,52,43,24,58,20,70,74,34,67,38,32,22,33,49,13,26,51,52,52,46,52,37,53,76,69,64,49,49,48,66,56,45,54,53,50,32,51,73,69,70,42,77,62,50,23,48,38,42,95,84,37,24,78,89,45,58,56,58,64,37,52,52,53,49,52,51,42,72,70,68,43,85,44,54,65,49,36,52,49,51,50,49,32,24,60,54,40,42,74,75,37,55,33,32,29,63,26,59,42,22,46,51,19,20,42,48,50,18,48,47,66,49,66,70,81,53,53,72,68,53,51,52,48,41,53,71,75,37,57,58,37,51,48,51,54,56,12,33,46,53,30,30,48,15,44,33,50,51,41,59,75,64,63,48,64,70,53,64,54,64,66,89,77,52,86,84,72,90,62,81,75,69,74,71,72,67,64,65,76,67,66,72,66,89,68,54,74,67,56,45,51,53,52,48,52,49,50,54,29,62,69,48,14,59,84,53,63,36,38,50,31,36,35,31,18,51,53,15,39,72,22,60,34,55,69,61,46,10,37,44,27,10,52,46,27,58,19,70,76,35,66,40,30,24,30,48,12,26,50,51,52,48,52,36,53,76,70,64,49,50,51,66,56,43,55,51,53,33,52,76,70,71,42,77,61,51,24,50,39,45,93,80,36,24,80,86,44,65,57,64,64,40,53,51,52,51,54,48,41,71,71,71,41,88,43,52,64,49,38,52,50,50,49,47,32,24,60,54,39,41,74,74,37,60,32,31,31,62,26,59,42,22,46,51,20,20,43,50,51,19,51,47,61,51,63,68,81,48,53,73,68,51,50,50,47,42,50,68,73,34,56,58,37,49,47,48,52,56,13,33,47,54,38,50,64,100,99,70,61,46,85,89,70,39,61,78,48,19,21,37,37,32,47,82,51,68,66,35,52,43,48,34,24,46,50,27,43,42,36,65,46,91,57,67,39,64,61,32,33,30,31,75,88,39,75,52,62,46,80,43,50,55,58,92,42,78,42,74,37,42,30,24,46,40,71,66,59,41,46,67,75,36,62,75,29,26,32,36,42,35,59,34,54,39,87,47,35,58,60,55,48,49,57,44,61,69,35,87,54,37,44,36,37,37,31,41,28,58,78,54,55,65,71,53,44,51,49,50,36,52,52,25,53,75,65,59,24,46,36,37,8,37,31,18,48,37,30,33,34,24,34,40,39,59,35,52,54,40,64,62,51,69,66,49,31,58,72,21,42,33,52,39,57,26,33,28,26,37,40,25,33,46,48,74,57,43,49,54,47,44,42,52,43,29,73,53,46,67,11,39,27,34,39,39,21,25,13,30,40,74,64,40,41,36,51,64,34,57,51,52,51,14,38,58,59,30,83,69,36,62,34,37,40,40,40,46,51,24,17,63,63,58,66,53,53,34,29,50,38,36,66,69,59,72,50,82,54,56,40,36,39,48,38,41,54,63,67,52,78,77,42,92,60,80,51,69,60,94,34,81,28,25,36,53,64,56,70,74,17,30,14,59,48,45,39,51,47,33,37,74,35,68,34,49,50,56,94,43,78,80,41,38,60,56,51,50,26,54,54,47,48,50,34,40,74,70,62,76,45,75,78,66,83,87,77,84,68,65,82,77,75,75,56,67,70,58,34,38,74,72,67,76,45,86,77,90,84,93,78,87,72,84,32,46,45,57,84,56,85,54,43,22,43,41,80,43,42,54,67,55,43,61,74,70,61,58,51,65,27,44,51,47,27,15,33,63,69,59,36,86,64,57,66,67,55,24,49,49,49,39,50,53,30,54,69,46,16,59,75,31,64,86,38,66,32,35,36,32,8,39,42,17,29,24,20,62,35,54,68,59,47,11,36,41,27,10,50,42,23,58,19,70,74,33,68,37,32,22,32,48,12,27,50,52,52,48,53,35,53,75,70,63,48,49,48,66,57,45,54,52,51,32,53,75,69,70,42,78,62,50,22,47,38,43,97,83,36,24,77,89,44,59,55,59,65,38,53,53,52,50,52,50,42,72,70,66,44,87,42,53,64,48,38,52,50,50,50,48,32,24,58,52,40,42,74,75,37,56,33,32,31,65,27,58,42,22,46,51,18,20,41,48,51,18,48,48,65,48,64,71,81,54,52,71,69,52,50,52,50,43,53,71,74,37,55,58,37,51,49,50,53,55,12,33,47,54,31,29,47,15,46,33,50,49,40,58,74,64,64,48,65,69,53,63,54,63,65,90,80,53,87,85,71,89,63,81,73,70,74,72,73,67,63,66,76,65,67,72,69,88,66,56,73,67,56,43,52,53,52,46,52,47,50,55,28,63,68,49,16,60,85,53,64,34,38,50,30,36,35,30,17,51,52,16,37,73,21,59,34,54,71,61,45,11,37,42,29,10,52,45,28,56,20,70,75,35,65,39,31,24,32,47,12,26,50,51,53,47,52,36,54,76,70,64,48,50,50,68,55,46,55,54,53,32,53,76,70,70,42,77,60,51,23,48,39,45,94,80,35,24,81,88,43,66,56,66,64,38,53,51,50,51,54,48,41,70,70,71,41,88,41,52,64,49,38,52,48,50,50,48,32,25,61,53,39,41,76,74,37,58,33,31,32,61,26,60,42,22,46,51,20,19,43,49,49,19,50,48,62,52,63,68,80,49,52,74,69,51,49,51,48,43,50,68,74,33,54,60,38,50,49,50,52,56,13,33,46,54,37,49,66,101

Sequence (1632 aa):
MATGQLFSRTTQALFYNYKQLPIQRMLDFDFLCGRETPSVAGIINPGSEGFQKLFFGQEEIAIPVHSAIEAACAAHPTADVFINFASFRSAAASSMAALKQPTIRVVAIIAEGVPESDTKQLIAYARANNKVVIGPATVGGIQAGAFKIGDTAGTIDNIIQCKLYRPGSVGFVSKSGGMSNELYNTIARVTDGIYEGIAIGGDVFPGSTLSDHVLRFNNIPQVKMMVVLGELGGRDEYSLVEALKQGKVSKPVVAWVSGTCARLFKSEVQFGHAGAKSGGELESAQAKNQALKDAGAVVPTSFEAFEAAIKETFDKLVEEGKVTPVKEITPPPIPEDLSSAIKSGKVRAPTHIISTISDDRGEEPCYAGVPMSSIIEKGFGVGDVISLLWFKRSLPRYCTQFIEICIMLCADHGPCVSGAHNTIVTARAGKDLVSSLVSGLLTIGPRFGGAIDDAARYFKDAHDRGLTPYEFVESMKKKGIRVPGIGHRIKNRDNKDKRVELLQKFARTHFPSVKYMEYAVQVETYTLTKANNLVLNVDGAIGSLFLDLLAGSGMFSKQEIDEIVEIGYLNGLFVLARSIGLIGHTFDQKRLKQPLYRHPWEDVLYTKLVLYGLLVRINFIKREFGSFIFLLMNIDICIMLCADHGPCVSGAHNTIVTARAGKDLVSSLVSGLLTIGPRFGGAIDDAARYFKDAHDRGLTPYEFVESMKKKGIRVPGIGHRIKNRDNKDKRVELLQKFARTHFPSVKYMEYAVQVETYTLTKANNLVLNVDGAIGSLFLDLLAGSGMFSKQEIDEIVEIGYLNGLFVLARSIGLIGMATGQLFSRTTQALFYNYKQLPIQRMLDFDFLCGRETPSVAGIINPGSEGFQKLFFGQEEIAIPVHSAIEAACAAHPTADVFINFASFRSAAASSMAALKQPTIRVVAIIAEGVPESDTKQLIAYARANNKVVIGPATVGGIQAGAFKIGDTAGTIDNIIQCKLYRPGSVGFVSKSGGMSNELYNTIARVTDGIYEGIAIGGDVFPGSTLSDHVLRFNNIPQVKMMVVLGELGGRDEYSLVEALKQGKVSKPVVAWVSGTCARLFKSEVQFGHAGAKSGGELESAQAKNQALKDAGAVVPTSFEAFEAAIKETFDKLVEEGKVTPVKEITPPPIPEDLSSAIKSGKVRAPTHIISTISDDRGEEPCYAGVPMSSIIEKGFGVGDVISLLWFKRSLPRYCTQFIEICIMLCADHGPCVSGAHNTIVTARAGKDLVSSLVSGLLTIGPRFGGAIDDAARYFKDAHDRGLTPYEFVESMKKKGIRVPGIGHRIKNRDNKDKRVELLQKFARTHFPSVKYMEYAVQVETYTLTKANNLVLNVDGAIGSLFLDLLAGSGMFSKQEIDEIVEIGYLNGLFVLARSIGLIGHTFDQKRLKQPLYRHPWEDVLYTKLVLYGLLVRINFIKREFGSFIFLLMNIDICIMLCADHGPCVSGAHNTIVTARAGKDLVSSLVSGLLTIGPRFGGAIDDAARYFKDAHDRGLTPYEFVESMKKKGIRVPGIGHRIKNRDNKDKRVELLQKFARTHFPSVKYMEYAVQVETYTLTKANNLVLNVDGAIGSLFLDLLAGSGMFSKQEIDEIVEIGYLNGLFVLARSIGLIG

pLDDT: mean 89.68, std 11.97, range [24.77, 98.62]

Nearest PDB structures (foldseek):
  5tdm-assembly1_B  TM=9.855E-01  e=4.223E-36  Homo sapiens
  5teq-assembly2_B  TM=9.873E-01  e=1.493E-34  Homo sapiens
  5teq-assembly1_A  TM=9.870E-01  e=1.801E-34  Homo sapiens
  5te1-assembly1_A  TM=9.842E-01  e=1.026E-34  Homo sapiens
  5te1-assembly2_B  TM=9.845E-01  e=1.237E-34  Homo sapiens

Radius of gyration: 45.91 Å; Cα contacts (8 Å, |Δi|>4): 3111; chains: 2; bounding box: 80×155×96 Å